Protein 9C6M (pdb70)

Structure (mmCIF, N/CA/C/O backbone):
data_9C6M
#
_entry.id   9C6M
#
_cell.length_a   103.401
_cell.length_b   86.048
_cell.length_c   114.311
_cell.angle_alpha   90.000
_cell.angle_beta   105.187
_cell.angle_gamma   90.000
#
_symmetry.space_group_name_H-M   'P 1 21 1'
#
loop_
_entity.id
_entity.type
_entity.pdbx_description
1 polymer 'RNA ligase1'
2 non-polymer "ADENOSINE-5'-TRIPHOSPHATE"
3 water water
#
loop_
_atom_site.group_PDB
_atom_site.id
_atom_site.type_symbol
_atom_site.label_atom_id
_atom_site.label_alt_id
_atom_site.label_comp_id
_atom_site.label_asym_id
_atom_site.label_entity_id
_atom_site.label_seq_id
_atom_site.pdbx_PDB_ins_code
_atom_site.Cartn_x
_atom_site.Cartn_y
_atom_site.Cartn_z
_atom_site.occupancy
_atom_site.B_iso_or_equiv
_atom_site.auth_seq_id
_atom_site.auth_comp_id
_atom_site.auth_asym_id
_atom_site.auth_atom_id
_atom_site.pdbx_PDB_model_num
ATOM 1 N N . LYS A 1 17 ? -9.07860 22.70508 -25.48608 1.000 51.57707 16 LYS A N 1
ATOM 2 C CA . LYS A 1 17 ? -9.28881 22.57908 -26.92412 1.000 59.07738 16 LYS A CA 1
ATOM 3 C C . LYS A 1 17 ? -10.72491 22.92746 -27.31098 1.000 58.04072 16 LYS A C 1
ATOM 4 O O . LYS A 1 17 ? -11.05701 22.99099 -28.49531 1.000 50.76043 16 LYS A O 1
ATOM 39 N N . CYS A 1 19 ? -14.31574 25.47029 -27.00348 1.000 41.84054 18 CYS A N 1
ATOM 40 C CA . CYS A 1 19 ? -14.58118 26.88968 -27.16533 1.000 46.17793 18 CYS A CA 1
ATOM 41 C C . CYS A 1 19 ? -14.95289 27.53400 -25.83052 1.000 42.84856 18 CYS A C 1
ATOM 42 O O . CYS A 1 19 ? -15.13133 26.86673 -24.80841 1.000 42.81098 18 CYS A O 1
ATOM 50 N N . GLU A 1 20 ? -15.06960 28.86003 -25.85471 1.000 44.70850 19 GLU A N 1
ATOM 51 C CA . GLU A 1 20 ? -15.45892 29.64817 -24.69511 1.000 44.22479 19 GLU A CA 1
ATOM 52 C C . GLU A 1 20 ? -16.79923 30.31391 -24.97219 1.000 37.06424 19 GLU A C 1
ATOM 53 O O . GLU A 1 20 ? -17.02893 30.83086 -26.07025 1.000 37.93295 19 GLU A O 1
ATOM 65 N N . VAL A 1 21 ? -17.68078 30.30310 -23.97389 1.000 41.22186 20 VAL A N 1
ATOM 66 C CA . VAL A 1 21 ? -18.99178 30.93934 -24.09008 1.000 43.19718 20 VAL A CA 1
ATOM 67 C C . VAL A 1 21 ? -18.80030 32.42024 -23.77335 1.000 43.34074 20 VAL A C 1
ATOM 68 O O . VAL A 1 21 ? -18.71939 32.81789 -22.60934 1.000 39.07156 20 VAL A O 1
ATOM 81 N N . HIS A 1 22 ? -18.71668 33.24098 -24.81817 1.000 43.67466 21 HIS A N 1
ATOM 82 C CA . HIS A 1 22 ? -18.57564 34.67900 -24.67100 1.000 43.46591 21 HIS A CA 1
ATOM 83 C C . HIS A 1 22 ? -19.68034 35.46366 -25.36525 1.000 47.96084 21 HIS A C 1
ATOM 84 O O . HIS A 1 22 ? -19.74591 36.68543 -25.19160 1.000 53.88954 21 HIS A O 1
ATOM 98 N N . ASP A 1 23 ? -20.55396 34.80373 -26.12609 1.000 44.56165 22 ASP A N 1
ATOM 99 C CA . ASP A 1 23 ? -21.66826 35.45341 -26.80345 1.000 49.04393 22 ASP A CA 1
ATOM 100 C C . ASP A 1 23 ? -22.86447 34.50785 -26.76768 1.000 48.56429 22 ASP A C 1
ATOM 101 O O . ASP A 1 23 ? -22.78216 33.38974 -26.24813 1.000 43.11587 22 ASP A O 1
ATOM 110 N N . LYS A 1 24 ? -23.99069 34.96299 -27.31353 1.000 47.73860 23 LYS A N 1
ATOM 111 C CA . LYS A 1 24 ? -25.13424 34.07871 -27.49613 1.000 47.89248 23 LYS A CA 1
ATOM 112 C C . LYS A 1 24 ? -24.80440 33.04144 -28.56207 1.000 43.51223 23 LYS A C 1
ATOM 113 O O . LYS A 1 24 ? -24.14450 33.34370 -29.56047 1.000 47.69418 23 LYS A O 1
ATOM 132 N N . ILE A 1 25 ? -25.25965 31.81116 -28.34537 1.000 41.09576 24 ILE A N 1
ATOM 133 C CA . ILE A 1 25 ? -24.94074 30.69009 -29.22158 1.000 40.84824 24 ILE A CA 1
ATOM 134 C C . ILE A 1 25 ? -26.09130 30.48988 -30.19650 1.000 40.40855 24 ILE A C 1
ATOM 135 O O . ILE A 1 25 ? -27.24906 30.34520 -29.78363 1.000 38.95459 24 ILE A O 1
ATOM 151 N N . SER A 1 26 ? -25.77116 30.47606 -31.48885 1.000 38.92608 25 SER A N 1
ATOM 152 C CA . SER A 1 26 ? -26.77196 30.28899 -32.52607 1.000 30.33865 25 SER A CA 1
ATOM 153 C C . SER A 1 26 ? -27.30339 28.85607 -32.50512 1.000 33.92685 25 SER A C 1
ATOM 154 O O . SER A 1 26 ? -26.73845 27.95791 -31.87509 1.000 36.51598 25 SER A O 1
ATOM 162 N N . ALA A 1 27 ? -28.40913 28.64747 -33.21358 1.000 35.07904 26 ALA A N 1
ATOM 163 C CA . ALA A 1 27 ? -29.06902 27.35128 -33.24444 1.000 28.15089 26 ALA A CA 1
ATOM 164 C C . ALA A 1 27 ? -28.52708 26.50113 -34.38460 1.000 29.04334 26 ALA A C 1
ATOM 165 O O . ALA A 1 27 ? -28.28669 26.99678 -35.48923 1.000 29.62417 26 ALA A O 1
ATOM 172 N N . ILE A 1 28 ? -28.33784 25.21051 -34.10411 1.000 31.26645 27 ILE A N 1
ATOM 173 C CA . ILE A 1 28 ? -27.87212 24.28699 -35.13251 1.000 29.67755 27 ILE A CA 1
ATOM 174 C C . ILE A 1 28 ? -28.80653 24.31909 -36.33225 1.000 34.40008 27 ILE A C 1
ATOM 175 O O . ILE A 1 28 ? -28.36169 24.36143 -37.48566 1.000 38.24458 27 ILE A O 1
ATOM 191 N N . LEU A 1 29 ? -30.11164 24.29452 -36.08050 1.000 31.74949 28 LEU A N 1
ATOM 192 C CA . LEU A 1 29 ? -31.12367 24.27195 -37.12417 1.000 31.80682 28 LEU A CA 1
ATOM 193 C C . LEU A 1 29 ? -31.90911 25.57466 -37.10418 1.000 29.76676 28 LEU A C 1
ATOM 194 O O . LEU A 1 29 ? -32.18388 26.12625 -36.03434 1.000 26.98495 28 LEU A O 1
ATOM 210 N N . VAL A 1 30 ? -32.26956 26.06205 -38.29326 1.000 31.79093 29 VAL A N 1
ATOM 211 C CA . VAL A 1 30 ? -33.10369 27.25369 -38.38501 1.000 29.84433 29 VAL A CA 1
ATOM 212 C C . VAL A 1 30 ? -34.38050 27.02337 -37.59386 1.000 27.89864 29 VAL A C 1
ATOM 213 O O . VAL A 1 30 ? -35.06413 26.00621 -37.76656 1.000 31.71781 29 VAL A O 1
ATOM 226 N N . CYS A 1 31 ? -34.70785 27.96426 -36.71592 1.000 29.12622 30 CYS A N 1
ATOM 227 C CA . CYS A 1 31 ? -35.88200 27.85324 -35.86748 1.000 35.04594 30 CYS A CA 1
ATOM 228 C C . CYS A 1 31 ? -36.98905 28.77999 -36.34976 1.000 32.24017 30 CYS A C 1
ATOM 229 O O . CYS A 1 31 ? -36.73677 29.81187 -36.97789 1.000 33.29110 30 CYS A O 1
ATOM 237 N N . ALA A 1 32 ? -38.22127 28.39523 -36.03973 1.000 34.42922 31 ALA A N 1
ATOM 238 C CA . ALA A 1 32 ? -39.41098 29.12510 -36.44420 1.000 38.44502 31 ALA A CA 1
ATOM 239 C C . ALA A 1 32 ? -40.17418 29.56418 -35.20478 1.000 47.70889 31 ALA A C 1
ATOM 240 O O . ALA A 1 32 ? -40.24739 28.82610 -34.21779 1.000 54.91081 31 ALA A O 1
ATOM 247 N N . HIS A 1 33 ? -40.73351 30.76872 -35.25670 1.000 53.13655 32 HIS A N 1
ATOM 248 C CA . HIS A 1 33 ? -41.50225 31.29552 -34.13967 1.000 58.04616 32 HIS A CA 1
ATOM 249 C C . HIS A 1 33 ? -42.92498 30.74881 -34.18191 1.000 56.06128 32 HIS A C 1
ATOM 250 O O . HIS A 1 33 ? -43.49229 30.52349 -35.25310 1.000 54.17794 32 HIS A O 1
ATOM 264 N N . VAL A 1 34 ? -43.49324 30.51314 -33.00042 1.000 57.16851 33 VAL A N 1
ATOM 265 C CA . VAL A 1 34 ? -44.87297 30.03809 -32.90337 1.000 59.74516 33 VAL A CA 1
ATOM 266 C C . VAL A 1 34 ? -45.57934 30.70232 -31.71953 1.000 64.98904 33 VAL A C 1
ATOM 267 O O . VAL A 1 34 ? -44.97464 30.95144 -30.67401 1.000 64.77569 33 VAL A O 1
ATOM 280 N N . LYS A 1 48 ? -42.62302 30.89257 -28.66583 1.000 65.94055 47 LYS A N 1
ATOM 281 C CA . LYS A 1 48 ? -41.87122 29.64335 -28.72421 1.000 73.07347 47 LYS A CA 1
ATOM 282 C C . LYS A 1 48 ? -41.05267 29.57297 -30.01089 1.000 71.68789 47 LYS A C 1
ATOM 283 O O . LYS A 1 48 ? -41.52153 29.96975 -31.07699 1.000 71.10624 47 LYS A O 1
ATOM 301 N N . TYR A 1 49 ? -39.82520 29.07334 -29.90235 1.000 49.76237 48 TYR A N 1
ATOM 302 C CA . TYR A 1 49 ? -38.95742 28.83276 -31.04860 1.000 47.02484 48 TYR A CA 1
ATOM 303 C C . TYR A 1 49 ? -38.82127 27.32758 -31.23996 1.000 46.15016 48 TYR A C 1
ATOM 304 O O . TYR A 1 49 ? -38.33387 26.63012 -30.34417 1.000 50.08860 48 TYR A O 1
ATOM 322 N N . LEU A 1 50 ? -39.25126 26.82911 -32.39559 1.000 32.80030 49 LEU A N 1
ATOM 323 C CA . LEU A 1 50 ? -39.11926 25.42010 -32.73337 1.000 32.66335 49 LEU A CA 1
ATOM 324 C C . LEU A 1 50 ? -38.12742 25.25371 -33.87607 1.000 29.28792 49 LEU A C 1
ATOM 325 O O . LEU A 1 50 ? -38.16825 25.99584 -34.86193 1.000 29.17152 49 LEU A O 1
ATOM 341 N N . ALA A 1 51 ? -37.23841 24.27520 -33.73798 1.000 31.01619 50 ALA A N 1
ATOM 342 C CA . ALA A 1 51 ? -36.31891 23.95033 -34.81535 1.000 30.32957 50 ALA A CA 1
ATOM 343 C C . ALA A 1 51 ? -37.07927 23.40188 -36.01658 1.000 30.71817 50 ALA A C 1
ATOM 344 O O . ALA A 1 51 ? -38.12271 22.75617 -35.88246 1.000 25.16043 50 ALA A O 1
ATOM 351 N N . THR A 1 52 ? -36.54628 23.67334 -37.19961 1.000 31.02156 51 THR A N 1
ATOM 352 C CA . THR A 1 52 ? -37.03399 23.10536 -38.44715 1.000 27.12160 51 THR A CA 1
ATOM 353 C C . THR A 1 52 ? -35.91745 22.27990 -39.07862 1.000 27.92274 51 THR A C 1
ATOM 354 O O . THR A 1 52 ? -34.80824 22.18520 -38.54832 1.000 28.55205 51 THR A O 1
ATOM 365 N N . ASN A 1 53 ? -36.21801 21.67671 -40.22466 1.000 33.26746 52 ASN A N 1
ATOM 366 C CA . ASN A 1 53 ? -35.27186 20.79154 -40.90152 1.000 30.67424 52 ASN A CA 1
ATOM 367 C C . ASN A 1 53 ? -34.31869 21.54750 -41.81204 1.000 32.97602 52 ASN A C 1
ATOM 368 O O . ASN A 1 53 ? -34.03014 21.10303 -42.92675 1.000 39.14843 52 ASN A O 1
ATOM 379 N N . CYS A 1 54 ? -33.81364 22.69417 -41.37004 1.000 31.11135 53 CYS A N 1
ATOM 380 C CA . CYS A 1 54 ? -32.85919 23.47601 -42.14256 1.000 35.85545 53 CYS A CA 1
ATOM 381 C C . CYS A 1 54 ? -31.68009 23.82698 -41.24843 1.000 39.33545 53 CYS A C 1
ATOM 382 O O . CYS A 1 54 ? -31.86668 24.31266 -40.12751 1.000 34.19373 53 CYS A O 1
ATOM 390 N N . LEU A 1 55 ? -30.47293 23.56340 -41.73794 1.000 35.33650 54 LEU A N 1
ATOM 391 C CA . LEU A 1 55 ? -29.27022 23.83343 -40.96768 1.000 34.95835 54 LEU A CA 1
ATOM 392 C C . LEU A 1 55 ? -28.93203 25.31848 -41.00580 1.000 36.89992 54 LEU A C 1
ATOM 393 O O . LEU A 1 55 ? -29.23873 26.02618 -41.96931 1.000 37.94420 54 LEU A O 1
ATOM 409 N N . ASN A 1 56 ? -28.29561 25.78518 -39.93999 1.000 44.95182 55 ASN A N 1
ATOM 410 C CA . ASN A 1 56 ? -27.91520 27.18650 -39.85441 1.000 40.17094 55 ASN A CA 1
ATOM 411 C C . ASN A 1 56 ? -26.98544 27.53979 -41.01117 1.000 47.75600 55 ASN A C 1
ATOM 412 O O . ASN A 1 56 ? -25.99166 26.83469 -41.23603 1.000 52.90978 55 ASN A O 1
ATOM 423 N N . PRO A 1 57 ? -27.26639 28.60697 -41.76630 1.000 46.97461 56 PRO A N 1
ATOM 424 C CA . PRO A 1 57 ? -26.34267 28.99196 -42.84837 1.000 44.19863 56 PRO A CA 1
ATOM 425 C C . PRO A 1 57 ? -24.88846 29.05284 -42.40936 1.000 46.84529 56 PRO A C 1
ATOM 426 O O . PRO A 1 57 ? -24.00475 28.58175 -43.13605 1.000 48.91427 56 PRO A O 1
ATOM 437 N N . GLY A 1 58 ? -24.61667 29.62206 -41.23286 1.000 42.76272 57 GLY A N 1
ATOM 438 C CA . GLY A 1 58 ? -23.24316 29.70595 -40.76326 1.000 49.03018 57 GLY A CA 1
ATOM 439 C C . GLY A 1 58 ? -22.61587 28.34354 -40.54218 1.000 48.89094 57 GLY A C 1
ATOM 440 O O . GLY A 1 58 ? -21.43823 28.13453 -40.84374 1.000 51.02978 57 GLY A O 1
ATOM 444 N N . LEU A 1 59 ? -23.39153 27.39937 -40.00643 1.000 48.63071 58 LEU A N 1
ATOM 445 C CA . LEU A 1 59 ? -22.88840 26.04167 -39.82679 1.000 42.77295 58 LEU A CA 1
ATOM 446 C C . LEU A 1 59 ? -22.64412 25.36621 -41.17076 1.000 49.28943 58 LEU A C 1
ATOM 447 O O . LEU A 1 59 ? -21.64423 24.65889 -41.34326 1.000 46.02952 58 LEU A O 1
ATOM 463 N N . ILE A 1 60 ? -23.54872 25.57084 -42.13257 1.000 52.23788 59 ILE A N 1
ATOM 464 C CA . ILE A 1 60 ? -23.31736 25.09397 -43.49427 1.000 51.31096 59 ILE A CA 1
ATOM 465 C C . ILE A 1 60 ? -22.00323 25.64960 -44.02747 1.000 48.61580 59 ILE A C 1
ATOM 466 O O . ILE A 1 60 ? -21.14753 24.90954 -44.52673 1.000 48.24328 59 ILE A O 1
ATOM 482 N N . SER A 1 61 ? -21.83267 26.97071 -43.93777 1.000 49.23620 60 SER A N 1
ATOM 483 C CA . SER A 1 61 ? -20.61078 27.60099 -44.42470 1.000 51.40662 60 SER A CA 1
ATOM 484 C C . SER A 1 61 ? -19.38189 27.04287 -43.71772 1.000 57.20311 60 SER A C 1
ATOM 485 O O . SER A 1 61 ? -18.37083 26.73938 -44.36205 1.000 57.84086 60 SER A O 1
ATOM 493 N N . ALA A 1 62 ? -19.45190 26.89195 -42.39234 1.000 58.35473 61 ALA A N 1
ATOM 494 C CA . ALA A 1 62 ? -18.29357 26.41898 -41.64030 1.000 58.33338 61 ALA A CA 1
ATOM 495 C C . ALA A 1 62 ? -17.96390 24.97015 -41.97810 1.000 53.79667 61 ALA A C 1
ATOM 496 O O . ALA A 1 62 ? -16.78709 24.59627 -42.04848 1.000 52.21370 61 ALA A O 1
ATOM 503 N N . ILE A 1 63 ? -18.98678 24.13726 -42.18402 1.000 53.16567 62 ILE A N 1
ATOM 504 C CA . ILE A 1 63 ? -18.73478 22.73904 -42.51454 1.000 50.67357 62 ILE A CA 1
ATOM 505 C C . ILE A 1 63 ? -18.16810 22.61602 -43.92106 1.000 53.49383 62 ILE A C 1
ATOM 506 O O . ILE A 1 63 ? -17.33896 21.73772 -44.18819 1.000 56.14827 62 ILE A O 1
ATOM 522 N N . GLN A 1 64 ? -18.59476 23.48654 -44.83891 1.000 56.32440 63 GLN A N 1
ATOM 523 C CA . GLN A 1 64 ? -18.05231 23.47720 -46.19273 1.000 57.84557 63 GLN A CA 1
ATOM 524 C C . GLN A 1 64 ? -16.65695 24.08411 -46.25141 1.000 60.70301 63 GLN A C 1
ATOM 525 O O . GLN A 1 64 ? -15.86699 23.72860 -47.13339 1.000 64.53108 63 GLN A O 1
ATOM 539 N N . ALA A 1 65 ? -16.34053 24.99627 -45.33445 1.000 61.20095 64 ALA A N 1
ATOM 540 C CA . ALA A 1 65 ? -15.01946 25.60565 -45.26823 1.000 61.88688 64 ALA A CA 1
ATOM 541 C C . ALA A 1 65 ? -13.97368 24.68757 -44.64784 1.000 63.46754 64 ALA A C 1
ATOM 542 O O . ALA A 1 65 ? -12.79736 25.06438 -44.59397 1.000 66.19096 64 ALA A O 1
ATOM 549 N N . GLY A 1 66 ? -14.36712 23.50477 -44.17959 1.000 62.04370 65 GLY A N 1
ATOM 550 C CA . GLY A 1 66 ? -13.42115 22.55097 -43.63561 1.000 63.74142 65 GLY A CA 1
ATOM 551 C C . GLY A 1 66 ? -13.22264 22.68792 -42.14165 1.000 62.41820 65 GLY A C 1
ATOM 552 O O . GLY A 1 66 ? -12.09056 22.82263 -41.66680 1.000 68.46928 65 GLY A O 1
ATOM 556 N N . ALA A 1 67 ? -14.31742 22.64986 -41.38990 1.000 59.00535 66 ALA A N 1
ATOM 557 C CA . ALA A 1 67 ? -14.28731 22.79632 -39.94333 1.000 63.31527 66 ALA A CA 1
ATOM 558 C C . ALA A 1 67 ? -14.69849 21.48984 -39.28023 1.000 63.05539 66 ALA A C 1
ATOM 559 O O . ALA A 1 67 ? -15.64684 20.83174 -39.71949 1.000 62.15909 66 ALA A O 1
ATOM 566 N N . ARG A 1 68 ? -13.97779 21.11529 -38.22612 1.000 64.92947 67 ARG A N 1
ATOM 567 C CA . ARG A 1 68 ? -14.36111 19.96464 -37.42139 1.000 63.82130 67 ARG A CA 1
ATOM 568 C C . ARG A 1 68 ? -15.48027 20.35601 -36.46891 1.000 57.73059 67 ARG A C 1
ATOM 569 O O . ARG A 1 68 ? -15.46521 21.44172 -35.88380 1.000 51.96520 67 ARG A O 1
ATOM 590 N N . VAL A 1 69 ? -16.45667 19.46696 -36.32298 1.000 57.39662 68 VAL A N 1
ATOM 591 C CA . VAL A 1 69 ? -17.61251 19.69140 -35.46463 1.000 53.18276 68 VAL A CA 1
ATOM 592 C C . VAL A 1 69 ? -17.60774 18.61192 -34.39326 1.000 46.75883 68 VAL A C 1
ATOM 593 O O . VAL A 1 69 ? -17.62499 17.41597 -34.71014 1.000 51.92443 68 VAL A O 1
ATOM 606 N N . VAL A 1 70 ? -17.57751 19.03170 -33.13310 1.000 42.63686 69 VAL A N 1
ATOM 607 C CA . VAL A 1 70 ? -17.53954 18.13576 -31.98417 1.000 39.47451 69 VAL A CA 1
ATOM 608 C C . VAL A 1 70 ? -18.83916 18.32455 -31.20450 1.000 36.28090 69 VAL A C 1
ATOM 609 O O . VAL A 1 70 ? -19.04959 19.39061 -30.60729 1.000 36.63016 69 VAL A O 1
ATOM 622 N N . PRO A 1 71 ? -19.74207 17.34302 -31.19035 1.000 35.99388 70 PRO A N 1
ATOM 623 C CA . PRO A 1 71 ? -20.95765 17.48033 -30.37397 1.000 37.88274 70 PRO A CA 1
ATOM 624 C C . PRO A 1 71 ? -20.64940 17.30220 -28.89452 1.000 33.37095 70 PRO A C 1
ATOM 625 O O . PRO A 1 71 ? -20.04794 16.30548 -28.48615 1.000 33.09906 70 PRO A O 1
ATOM 636 N N . THR A 1 72 ? -21.07160 18.27643 -28.09401 1.000 31.90695 71 THR A N 1
ATOM 637 C CA . THR A 1 72 ? -20.90512 18.24249 -26.65040 1.000 30.86203 71 THR A CA 1
ATOM 638 C C . THR A 1 72 ? -22.27022 18.27280 -25.97792 1.000 27.63882 71 THR A C 1
ATOM 639 O O . THR A 1 72 ? -23.29809 18.54048 -26.60504 1.000 29.43255 71 THR A O 1
ATOM 650 N N . ALA A 1 73 ? -22.26526 18.01161 -24.67743 1.000 34.53586 72 ALA A N 1
ATOM 651 C CA . ALA A 1 73 ? -23.48727 17.98994 -23.89129 1.000 32.78877 72 ALA A CA 1
ATOM 652 C C . ALA A 1 73 ? -23.78084 19.38199 -23.35373 1.000 30.71271 72 ALA A C 1
ATOM 653 O O . ALA A 1 73 ? -22.89457 20.03859 -22.79832 1.000 29.87060 72 ALA A O 1
ATOM 677 N N . THR A 1 75 ? -25.58495 21.41374 -20.49598 1.000 25.81297 74 THR A N 1
ATOM 678 C CA . THR A 1 75 ? -25.99531 21.15857 -19.12534 1.000 26.90593 74 THR A CA 1
ATOM 679 C C . THR A 1 75 ? -26.57839 22.43324 -18.52642 1.000 26.00497 74 THR A C 1
ATOM 680 O O . THR A 1 75 ? -26.18480 23.54672 -18.88976 1.000 27.43536 74 THR A O 1
ATOM 691 N N . ASP A 1 76 ? -27.53449 22.26015 -17.61027 1.000 23.40915 75 ASP A N 1
ATOM 692 C CA . ASP A 1 76 ? -28.39078 23.35347 -17.15283 1.000 23.22170 75 ASP A CA 1
ATOM 693 C C . ASP A 1 76 ? -27.89734 23.88813 -15.81377 1.000 22.30194 75 ASP A C 1
ATOM 694 O O . ASP A 1 76 ? -28.13682 23.28906 -14.76262 1.000 28.70105 75 ASP A O 1
ATOM 703 N N . GLY A 1 77 ? -27.23419 25.03290 -15.85820 1.000 26.22224 76 GLY A N 1
ATOM 704 C CA . GLY A 1 77 ? -26.86936 25.76847 -14.65423 1.000 26.37935 76 GLY A CA 1
ATOM 705 C C . GLY A 1 77 ? -26.83193 27.24419 -14.94444 1.000 25.73006 76 GLY A C 1
ATOM 706 O O . GLY A 1 77 ? -27.67703 27.76252 -15.68736 1.000 35.35583 76 GLY A O 1
ATOM 710 N N . THR A 1 78 ? -25.85075 27.93187 -14.37362 1.000 22.64158 77 THR A N 1
ATOM 711 C CA . THR A 1 78 ? -25.63079 29.34865 -14.62607 1.000 22.52582 77 THR A CA 1
ATOM 712 C C . THR A 1 78 ? -24.24860 29.51458 -15.23949 1.000 23.50801 77 THR A C 1
ATOM 713 O O . THR A 1 78 ? -23.27910 28.90794 -14.77137 1.000 27.00820 77 THR A O 1
ATOM 724 N N . CYS A 1 79 ? -24.16774 30.31623 -16.29666 1.000 27.21487 78 CYS A N 1
ATOM 725 C CA . CYS A 1 79 ? -22.91688 30.48582 -17.02203 1.000 26.62848 78 CYS A CA 1
ATOM 726 C C . CYS A 1 79 ? -21.92588 31.27134 -16.17345 1.000 28.87838 78 CYS A C 1
ATOM 727 O O . CYS A 1 79 ? -22.22614 32.38044 -15.71970 1.000 29.17165 78 CYS A O 1
ATOM 735 N N . CYS A 1 80 ? -20.74769 30.69402 -15.95889 1.000 29.33072 79 CYS A N 1
ATOM 736 C CA . CYS A 1 80 ? -19.67119 31.32474 -15.21143 1.000 36.47552 79 CYS A CA 1
ATOM 737 C C . CYS A 1 80 ? -18.36939 31.14078 -15.97954 1.000 36.15337 79 CYS A C 1
ATOM 738 O O . CYS A 1 80 ? -18.33700 30.54300 -17.05924 1.000 37.65801 79 CYS A O 1
ATOM 746 N N . ARG A 1 81 ? -17.28643 31.66406 -15.41464 1.000 36.51578 80 ARG A N 1
ATOM 747 C CA . ARG A 1 81 ? -15.95836 31.41929 -15.95529 1.000 35.29855 80 ARG A CA 1
ATOM 748 C C . ARG A 1 81 ? -14.94077 31.69471 -14.86072 1.000 33.39342 80 ARG A C 1
ATOM 749 O O . ARG A 1 81 ? -15.22092 32.40559 -13.89191 1.000 30.62029 80 ARG A O 1
ATOM 770 N N . VAL A 1 82 ? -13.75680 31.11707 -15.02604 1.000 32.32552 81 VAL A N 1
ATOM 771 C CA . VAL A 1 82 ? -12.64138 31.33421 -14.11493 1.000 35.68391 81 VAL A CA 1
ATOM 772 C C . VAL A 1 82 ? -11.71369 32.33687 -14.79113 1.000 47.89400 81 VAL A C 1
ATOM 773 O O . VAL A 1 82 ? -10.91663 31.97984 -15.66294 1.000 46.57268 81 VAL A O 1
ATOM 786 N N . PHE A 1 83 ? -11.82652 33.59981 -14.39490 1.000 49.62302 82 PHE A N 1
ATOM 787 C CA . PHE A 1 83 ? -10.97513 34.66873 -14.89842 1.000 49.73249 82 PHE A CA 1
ATOM 788 C C . PHE A 1 83 ? -9.92466 34.98596 -13.84211 1.000 51.77751 82 PHE A C 1
ATOM 789 O O . PHE A 1 83 ? -10.25686 35.17135 -12.66672 1.000 51.17318 82 PHE A O 1
ATOM 806 N N . ASN A 1 84 ? -8.66055 35.03791 -14.26112 1.000 61.07720 83 ASN A N 1
ATOM 807 C CA . ASN A 1 84 ? -7.54689 35.11625 -13.32126 1.000 65.52880 83 ASN A CA 1
ATOM 808 C C . ASN A 1 84 ? -7.57011 33.89048 -12.41245 1.000 69.42036 83 ASN A C 1
ATOM 809 O O . ASN A 1 84 ? -7.19889 32.79230 -12.83742 1.000 81.87543 83 ASN A O 1
ATOM 820 N N . GLY A 1 85 ? -8.00984 34.05731 -11.16891 1.000 53.25756 84 GLY A N 1
ATOM 821 C CA . GLY A 1 85 ? -8.11545 32.93192 -10.26096 1.000 53.22863 84 GLY A CA 1
ATOM 822 C C . GLY A 1 85 ? -9.42602 32.92625 -9.50692 1.000 41.96126 84 GLY A C 1
ATOM 823 O O . GLY A 1 85 ? -9.57933 32.21356 -8.51053 1.000 42.10908 84 GLY A O 1
ATOM 827 N N . LYS A 1 86 ? -10.37906 33.72283 -9.97909 1.000 42.62917 85 LYS A N 1
ATOM 828 C CA . LYS A 1 86 ? -11.67237 33.86949 -9.33585 1.000 45.75826 85 LYS A CA 1
ATOM 829 C C . LYS A 1 86 ? -12.77504 33.36949 -10.25745 1.000 46.56762 85 LYS A C 1
ATOM 830 O O . LYS A 1 86 ? -12.64754 33.40514 -11.48533 1.000 42.74945 85 LYS A O 1
ATOM 849 N N . ILE A 1 87 ? -13.86289 32.89587 -9.65083 1.000 42.32320 86 ILE A N 1
ATOM 850 C CA . ILE A 1 87 ? -15.07845 32.64783 -10.40990 1.000 34.10729 86 ILE A CA 1
ATOM 851 C C . ILE A 1 87 ? -15.67118 33.98347 -10.83611 1.000 40.64319 86 ILE A C 1
ATOM 852 O O . ILE A 1 87 ? -15.65464 34.96364 -10.07744 1.000 37.78181 86 ILE A O 1
ATOM 868 N N . GLN A 1 88 ? -16.18129 34.03557 -12.06330 1.000 46.28624 87 GLN A N 1
ATOM 869 C CA . GLN A 1 88 ? -16.89500 35.20055 -12.56584 1.000 35.08955 87 GLN A CA 1
ATOM 870 C C . GLN A 1 88 ? -18.25644 34.75305 -13.06849 1.000 35.81594 87 GLN A C 1
ATOM 871 O O . GLN A 1 88 ? -18.35671 33.77698 -13.81960 1.000 31.55912 87 GLN A O 1
ATOM 885 N N . LYS A 1 89 ? -19.29581 35.45834 -12.64310 1.000 43.26057 88 LYS A N 1
ATOM 886 C CA . LYS A 1 89 ? -20.64696 35.19405 -13.10310 1.000 34.04755 88 LYS A CA 1
ATOM 887 C C . LYS A 1 89 ? -20.95681 36.05969 -14.31484 1.000 31.86980 88 LYS A C 1
ATOM 888 O O . LYS A 1 89 ? -20.46921 37.18527 -14.44304 1.000 41.42177 88 LYS A O 1
ATOM 907 N N . ARG A 1 90 ? -21.76621 35.51705 -15.21125 1.000 33.93112 89 ARG A N 1
ATOM 908 C CA . ARG A 1 90 ? -22.18637 36.25607 -16.38709 1.000 34.61981 89 ARG A CA 1
ATOM 909 C C . ARG A 1 90 ? -23.27648 37.24651 -16.00840 1.000 34.25545 89 ARG A C 1
ATOM 910 O O . ARG A 1 90 ? -24.09345 36.99242 -15.12098 1.000 31.10639 89 ARG A O 1
ATOM 931 N N . ARG A 1 91 ? -23.26405 38.40018 -16.66979 1.000 36.56565 90 ARG A N 1
ATOM 932 C CA . ARG A 1 91 ? -24.35414 39.35483 -16.53093 1.000 41.52502 90 ARG A CA 1
ATOM 933 C C . ARG A 1 91 ? -24.53366 40.07426 -17.85593 1.000 46.54283 90 ARG A C 1
ATOM 934 O O . ARG A 1 91 ? -23.57594 40.63683 -18.39438 1.000 47.68918 90 ARG A O 1
ATOM 955 N N . ASP A 1 92 ? -25.75304 40.04854 -18.37413 1.000 45.22639 91 ASP A N 1
ATOM 956 C CA . ASP A 1 92 ? -26.09783 40.75687 -19.59532 1.000 50.11653 91 ASP A CA 1
ATOM 957 C C . ASP A 1 92 ? -26.70231 42.10873 -19.23761 1.000 54.95257 91 ASP A C 1
ATOM 958 O O . ASP A 1 92 ? -27.36451 42.26067 -18.20736 1.000 54.50631 91 ASP A O 1
ATOM 967 N N . ILE A 1 93 ? -26.44809 43.09853 -20.09043 1.000 61.07622 92 ILE A N 1
ATOM 968 C CA . ILE A 1 93 ? -26.86454 44.47309 -19.84722 1.000 63.51014 92 ILE A CA 1
ATOM 969 C C . ILE A 1 93 ? -27.59166 44.99016 -21.07945 1.000 68.67898 92 ILE A C 1
ATOM 970 O O . ILE A 1 93 ? -27.22247 44.66413 -22.21284 1.000 72.65879 92 ILE A O 1
ATOM 986 N N . LYS A 1 94 ? -28.62040 45.79688 -20.85815 1.000 80.81748 93 LYS A N 1
ATOM 987 C CA . LYS A 1 94 ? -29.28742 46.48553 -21.95929 1.000 89.30576 93 LYS A CA 1
ATOM 988 C C . LYS A 1 94 ? -28.53540 47.77542 -22.27265 1.000 91.30214 93 LYS A C 1
ATOM 989 O O . LYS A 1 94 ? -28.20132 48.52487 -21.34597 1.000 94.46148 93 LYS A O 1
ATOM 1008 N N . PRO A 1 95 ? -28.23736 48.06542 -23.54480 1.000 85.74502 94 PRO A N 1
ATOM 1009 C CA . PRO A 1 95 ? -27.32830 49.18747 -23.84509 1.000 85.77884 94 PRO A CA 1
ATOM 1010 C C . PRO A 1 95 ? -27.67825 50.48519 -23.13902 1.000 89.40360 94 PRO A C 1
ATOM 1011 O O . PRO A 1 95 ? -26.78026 51.29562 -22.87486 1.000 94.13425 94 PRO A O 1
ATOM 1022 N N . GLY A 1 96 ? -28.94868 50.70947 -22.81851 1.000 94.14585 95 GLY A N 1
ATOM 1023 C CA . GLY A 1 96 ? -29.33819 51.92039 -22.12558 1.000 98.44919 95 GLY A CA 1
ATOM 1024 C C . GLY A 1 96 ? -29.36317 51.76004 -20.62004 1.000 97.38274 95 GLY A C 1
ATOM 1025 O O . GLY A 1 96 ? -30.31515 52.19260 -19.96309 1.000 102.22421 95 GLY A O 1
ATOM 1029 N N . ARG A 1 97 ? -28.32337 51.14451 -20.05986 1.000 97.85682 96 ARG A N 1
ATOM 1030 C CA . ARG A 1 97 ? -28.26725 50.86291 -18.63127 1.000 94.15351 96 ARG A CA 1
ATOM 1031 C C . ARG A 1 97 ? -26.86089 51.17626 -18.12841 1.000 89.95997 96 ARG A C 1
ATOM 1032 O O . ARG A 1 97 ? -26.03108 51.73907 -18.84928 1.000 94.23262 96 ARG A O 1
ATOM 1053 N N . GLU A 1 98 ? -26.59219 50.79466 -16.88206 1.000 89.23042 97 GLU A N 1
ATOM 1054 C CA . GLU A 1 98 ? -25.34370 51.10548 -16.20041 1.000 93.81729 97 GLU A CA 1
ATOM 1055 C C . GLU A 1 98 ? -24.47827 49.85798 -16.08233 1.000 95.41473 97 GLU A C 1
ATOM 1056 O O . GLU A 1 98 ? -24.97996 48.76363 -15.80718 1.000 90.89173 97 GLU A O 1
ATOM 1068 N N . VAL A 1 99 ? -23.17696 50.03323 -16.28384 1.000 89.66902 98 VAL A N 1
ATOM 1069 C CA . VAL A 1 99 ? -22.21738 48.93381 -16.23571 1.000 88.86857 98 VAL A CA 1
ATOM 1070 C C . VAL A 1 99 ? -21.74935 48.77569 -14.79157 1.000 79.07539 98 VAL A C 1
ATOM 1071 O O . VAL A 1 99 ? -21.24641 49.74912 -14.20810 1.000 82.76633 98 VAL A O 1
ATOM 1084 N N . PRO A 1 100 ? -21.89332 47.59640 -14.18374 1.000 74.20509 99 PRO A N 1
ATOM 1085 C CA . PRO A 1 100 ? -21.35725 47.40235 -12.83057 1.000 73.76503 99 PRO A CA 1
ATOM 1086 C C . PRO A 1 100 ? -19.83600 47.40627 -12.82201 1.000 69.83351 99 PRO A C 1
ATOM 1087 O O . PRO A 1 100 ? -19.18403 47.06965 -13.81343 1.000 66.93990 99 PRO A O 1
ATOM 1098 N N . GLU A 1 101 ? -19.27185 47.78634 -11.67562 1.000 67.00179 100 GLU A N 1
ATOM 1099 C CA . GLU A 1 101 ? -17.82274 47.78189 -11.52166 1.000 64.82145 100 GLU A CA 1
ATOM 1100 C C . GLU A 1 101 ? -17.26124 46.39154 -11.79513 1.000 57.94264 100 GLU A C 1
ATOM 1101 O O . GLU A 1 101 ? -17.85123 45.37693 -11.41243 1.000 52.03681 100 GLU A O 1
ATOM 1113 N N . GLY A 1 102 ? -16.10728 46.35102 -12.46205 1.000 54.84194 101 GLY A N 1
ATOM 1114 C CA . GLY A 1 102 ? -15.45427 45.10571 -12.80195 1.000 51.62863 101 GLY A CA 1
ATOM 1115 C C . GLY A 1 102 ? -16.09285 44.33378 -13.93012 1.000 54.31910 101 GLY A C 1
ATOM 1116 O O . GLY A 1 102 ? -15.54201 43.30471 -14.34177 1.000 50.16838 101 GLY A O 1
ATOM 1120 N N . TRP A 1 103 ? -17.23336 44.78699 -14.44268 1.000 57.18273 102 TRP A N 1
ATOM 1121 C CA . TRP A 1 103 ? -17.89989 44.09478 -15.53564 1.000 45.62259 102 TRP A CA 1
ATOM 1122 C C . TRP A 1 103 ? -17.01585 44.09602 -16.77505 1.000 45.58292 102 TRP A C 1
ATOM 1123 O O . TRP A 1 103 ? -16.35682 45.09134 -17.08831 1.000 54.86838 102 TRP A O 1
ATOM 1144 N N . ILE A 1 104 ? -17.00203 42.96736 -17.48016 1.000 44.42979 103 ILE A N 1
ATOM 1145 C CA . ILE A 1 104 ? -16.16172 42.77243 -18.65683 1.000 44.49492 103 ILE A CA 1
ATOM 1146 C C . ILE A 1 104 ? -17.05147 42.26777 -19.78448 1.000 43.34862 103 ILE A C 1
ATOM 1147 O O . ILE A 1 104 ? -17.54061 41.13201 -19.73297 1.000 43.20909 103 ILE A O 1
ATOM 1163 N N . GLN A 1 105 ? -17.26025 43.10262 -20.80041 1.000 45.43383 104 GLN A N 1
ATOM 1164 C CA . GLN A 1 105 ? -18.01843 42.67574 -21.96713 1.000 44.94909 104 GLN A CA 1
ATOM 1165 C C . GLN A 1 105 ? -17.26032 41.59278 -22.72357 1.000 46.65788 104 GLN A C 1
ATOM 1166 O O . GLN A 1 105 ? -16.03354 41.64358 -22.85378 1.000 45.70391 104 GLN A O 1
ATOM 1180 N N . THR A 1 106 ? -18.00346 40.60734 -23.22508 1.000 48.79172 105 THR A N 1
ATOM 1181 C CA . THR A 1 106 ? -17.43620 39.54530 -24.04546 1.000 45.75245 105 THR A CA 1
ATOM 1182 C C . THR A 1 106 ? -18.16289 39.33404 -25.36601 1.000 44.88602 105 THR A C 1
ATOM 1183 O O . THR A 1 106 ? -17.57215 38.74572 -26.27971 1.000 50.81262 105 THR A O 1
ATOM 1194 N N . GLY A 1 107 ? -19.39987 39.79330 -25.50525 1.000 45.04030 106 GLY A N 1
ATOM 1195 C CA . GLY A 1 107 ? -20.11671 39.63558 -26.75315 1.000 51.30475 106 GLY A CA 1
ATOM 1196 C C . GLY A 1 107 ? -21.34265 40.51931 -26.78311 1.000 45.61622 106 GLY A C 1
ATOM 1197 O O . GLY A 1 107 ? -21.54538 41.36277 -25.90784 1.000 46.61870 106 GLY A O 1
ATOM 1201 N N . SER A 1 108 ? -22.17233 40.30832 -27.80330 1.000 53.55228 107 SER A N 1
ATOM 1202 C CA . SER A 1 108 ? -23.35839 41.13538 -27.97820 1.000 60.16764 107 SER A CA 1
ATOM 1203 C C . SER A 1 108 ? -24.43485 40.36953 -28.73065 1.000 58.03693 107 SER A C 1
ATOM 1204 O O . SER A 1 108 ? -24.18059 39.83007 -29.81207 1.000 48.33406 107 SER A O 1
ATOM 1212 N N . ASP A 1 109 ? -25.63336 40.33558 -28.15101 1.000 64.39269 108 ASP A N 1
ATOM 1213 C CA . ASP A 1 109 ? -26.79078 39.73753 -28.79676 1.000 73.95608 108 ASP A CA 1
ATOM 1214 C C . ASP A 1 109 ? -27.41248 40.72531 -29.77413 1.000 78.31031 108 ASP A C 1
ATOM 1215 O O . ASP A 1 109 ? -27.35075 41.94242 -29.58335 1.000 82.48605 108 ASP A O 1
ATOM 1224 N N . GLU A 1 110 ? -28.02377 40.18832 -30.82714 1.000 81.33150 109 GLU A N 1
ATOM 1225 C CA . GLU A 1 110 ? -28.67279 41.00397 -31.84591 1.000 88.67117 109 GLU A CA 1
ATOM 1226 C C . GLU A 1 110 ? -30.18850 41.01935 -31.70024 1.000 88.05347 109 GLU A C 1
ATOM 1227 O O . GLU A 1 110 ? -30.79814 42.09316 -31.70866 1.000 90.05947 109 GLU A O 1
ATOM 1239 N N . LYS A 1 111 ? -30.81025 39.84452 -31.57399 1.000 83.32629 110 LYS A N 1
ATOM 1240 C CA . LYS A 1 111 ? -32.24689 39.78239 -31.33168 1.000 85.57556 110 LYS A CA 1
ATOM 1241 C C . LYS A 1 111 ? -32.63584 40.70474 -30.18229 1.000 83.65002 110 LYS A C 1
ATOM 1242 O O . LYS A 1 111 ? -33.44950 41.62098 -30.34263 1.000 82.29466 110 LYS A O 1
ATOM 1261 N N . SER A 1 112 ? -32.04241 40.48143 -29.01222 1.000 81.96695 111 SER A N 1
ATOM 1262 C CA . SER A 1 112 ? -32.34281 41.28456 -27.83736 1.000 80.94447 111 SER A CA 1
ATOM 1263 C C . SER A 1 112 ? -31.49364 42.54357 -27.74147 1.000 80.93737 111 SER A C 1
ATOM 1264 O O . SER A 1 112 ? -31.87095 43.47371 -27.01983 1.000 80.09326 111 SER A O 1
ATOM 1272 N N . GLY A 1 113 ? -30.36830 42.60075 -28.44897 1.000 78.89462 112 GLY A N 1
ATOM 1273 C CA . GLY A 1 113 ? -29.50132 43.75719 -28.36140 1.000 76.36714 112 GLY A CA 1
ATOM 1274 C C . GLY A 1 113 ? -28.79536 43.91564 -27.03616 1.000 72.12733 112 GLY A C 1
ATOM 1275 O O . GLY A 1 113 ? -28.29247 45.00168 -26.73964 1.000 71.05014 112 GLY A O 1
ATOM 1279 N N . HIS A 1 114 ? -28.73251 42.85939 -26.23134 1.000 71.88563 113 HIS A N 1
ATOM 1280 C CA . HIS A 1 114 ? -28.11379 42.94348 -24.91792 1.000 72.71521 113 HIS A CA 1
ATOM 1281 C C . HIS A 1 114 ? -26.59786 42.81613 -25.01356 1.000 68.44950 113 HIS A C 1
ATOM 1282 O O . HIS A 1 114 ? -26.05611 42.21496 -25.94545 1.000 66.22549 113 HIS A O 1
ATOM 1296 N N . LEU A 1 115 ? -25.91560 43.38699 -24.02436 1.000 67.71161 114 LEU A N 1
ATOM 1297 C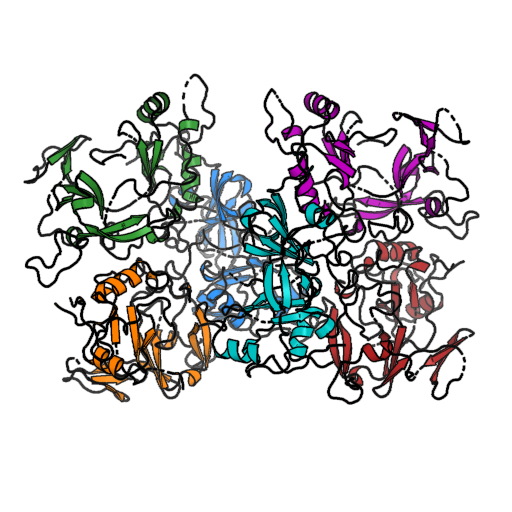 CA . LEU A 1 115 ? -24.46996 43.26898 -23.90006 1.000 59.21959 114 LEU A CA 1
ATOM 1298 C C . LEU A 1 115 ? -24.14666 42.04220 -23.05929 1.000 49.10509 114 LEU A C 1
ATOM 1299 O O . LEU A 1 115 ? -24.65784 41.90110 -21.94660 1.000 47.96597 114 LEU A O 1
ATOM 1315 N N . ILE A 1 116 ? -23.30431 41.16025 -23.58997 1.000 45.98372 115 ILE A N 1
ATOM 1316 C CA . ILE A 1 116 ? -22.91214 39.93061 -22.90782 1.000 45.37888 115 ILE A CA 1
ATOM 1317 C C . ILE A 1 116 ? -21.58205 40.17322 -22.20726 1.000 44.55810 115 ILE A C 1
ATOM 1318 O O . ILE A 1 116 ? -20.65419 40.73720 -22.80085 1.000 49.87583 115 ILE A O 1
ATOM 1334 N N . GLY A 1 117 ? -21.48121 39.74835 -20.95432 1.000 37.27889 116 GLY A N 1
ATOM 1335 C CA . GLY A 1 117 ? -20.26755 40.00049 -20.20578 1.000 42.54476 116 GLY A CA 1
ATOM 1336 C C . GLY A 1 117 ? -20.20022 39.17310 -18.94272 1.000 41.20668 116 GLY A C 1
ATOM 1337 O O . GLY A 1 117 ? -21.03562 38.30147 -18.69871 1.000 36.73785 116 GLY A O 1
ATOM 1341 N N . PHE A 1 118 ? -19.18493 39.46732 -18.13330 1.000 43.79915 117 PHE A N 1
ATOM 1342 C CA . PHE A 1 118 ? -18.91939 38.70973 -16.92066 1.000 40.29462 117 PHE A CA 1
ATOM 1343 C C . PHE A 1 118 ? -18.55358 39.66392 -15.79271 1.000 42.76734 117 PHE A C 1
ATOM 1344 O O . PHE A 1 118 ? -18.29311 40.85113 -16.00654 1.000 39.82841 117 PHE A O 1
ATOM 1378 N N . ASP A 1 120 ? -17.03354 39.85733 -11.38435 1.000 39.86639 119 ASP A N 1
ATOM 1379 C CA . ASP A 1 120 ? -16.61867 39.27349 -10.11593 1.000 42.53786 119 ASP A CA 1
ATOM 1380 C C . ASP A 1 120 ? -17.84882 39.02432 -9.24947 1.000 44.87439 119 ASP A C 1
ATOM 1381 O O . ASP A 1 120 ? -18.82192 39.78286 -9.29388 1.000 48.24254 119 ASP A O 1
ATOM 1390 N N . LEU A 1 121 ? -17.81531 37.94446 -8.47577 1.000 41.37219 120 LEU A N 1
ATOM 1391 C CA . LEU A 1 121 ? -18.96221 37.58914 -7.65343 1.000 40.21364 120 LEU A CA 1
ATOM 1392 C C . LEU A 1 121 ? -19.21638 38.66696 -6.60391 1.000 40.11251 120 LEU A C 1
ATOM 1393 O O . LEU A 1 121 ? -18.29670 39.34844 -6.14332 1.000 41.97884 120 LEU A O 1
ATOM 1409 N N . GLU A 1 122 ? -20.47918 38.81666 -6.21894 1.000 38.78507 121 GLU A N 1
ATOM 1410 C CA . GLU A 1 122 ? -20.88904 39.78072 -5.20783 1.000 44.56395 121 GLU A CA 1
ATOM 1411 C C . GLU A 1 122 ? -21.12846 39.07643 -3.87541 1.000 46.16120 121 GLU A C 1
ATOM 1412 O O . GLU A 1 122 ? -21.32891 37.86214 -3.81832 1.000 44.28117 121 GLU A O 1
ATOM 1424 N N . LYS A 1 123 ? -21.10572 39.86378 -2.79418 1.000 53.74771 122 LYS A N 1
ATOM 1425 C CA . LYS A 1 123 ? -21.18200 39.31859 -1.44135 1.000 46.02047 122 LYS A CA 1
ATOM 1426 C C . LYS A 1 123 ? -22.40696 38.44284 -1.22042 1.000 48.71064 122 LYS A C 1
ATOM 1427 O O . LYS A 1 123 ? -22.40088 37.60033 -0.31424 1.000 49.32499 122 LYS A O 1
ATOM 1446 N N . GLY A 1 124 ? -23.44952 38.61082 -2.02658 1.000 48.74416 123 GLY A N 1
ATOM 1447 C CA . GLY A 1 124 ? -24.65747 37.83198 -1.85565 1.000 44.49523 123 GLY A CA 1
ATOM 1448 C C . GLY A 1 124 ? -24.70411 36.52160 -2.59944 1.000 43.14706 123 GLY A C 1
ATOM 1449 O O . GLY A 1 124 ? -25.63826 35.74184 -2.39323 1.000 47.40050 123 GLY A O 1
ATOM 1453 N N . ASP A 1 125 ? -23.72483 36.25374 -3.46401 1.000 41.91887 124 ASP A N 1
ATOM 1454 C CA . ASP A 1 125 ? -23.71813 35.04292 -4.28404 1.000 38.65408 124 ASP A CA 1
ATOM 1455 C C . ASP A 1 125 ? -23.28782 33.83194 -3.45207 1.000 33.38253 124 ASP A C 1
ATOM 1456 O O . ASP A 1 125 ? -22.28665 33.16921 -3.72409 1.000 29.83807 124 ASP A O 1
ATOM 1465 N N . LYS A 1 126 ? -24.09258 33.54289 -2.42463 1.000 36.39402 125 LYS A N 1
ATOM 1466 C CA . LYS A 1 126 ? -23.75984 32.47158 -1.49052 1.000 37.20084 125 LYS A CA 1
ATOM 1467 C C . LYS A 1 126 ? -23.47508 31.16093 -2.21256 1.000 30.14407 125 LYS A C 1
ATOM 1468 O O . LYS A 1 126 ? -22.50641 30.46350 -1.89013 1.000 28.85615 125 LYS A O 1
ATOM 1487 N N . TRP A 1 127 ? -24.30087 30.81107 -3.19676 1.000 28.33913 126 TRP A N 1
ATOM 1488 C CA . TRP A 1 127 ? -24.19983 29.50510 -3.83588 1.000 28.90421 126 TRP A CA 1
ATOM 1489 C C . TRP A 1 127 ? -23.18804 29.46498 -4.96975 1.000 28.78768 126 TRP A C 1
ATOM 1490 O O . TRP A 1 127 ? -22.74370 28.37198 -5.33761 1.000 28.01180 126 TRP A O 1
ATOM 1511 N N . HIS A 1 128 ? -22.80489 30.61385 -5.52922 1.000 33.48820 127 HIS A N 1
ATOM 1512 C CA . HIS A 1 128 ? -21.63092 30.63447 -6.39502 1.000 29.82232 127 HIS A CA 1
ATOM 1513 C C . HIS A 1 128 ? -20.37298 30.34219 -5.58601 1.000 32.19610 127 HIS A C 1
ATOM 1514 O O . HIS A 1 128 ? -19.55834 29.49344 -5.96593 1.000 27.99572 127 HIS A O 1
ATOM 1528 N N . TYR A 1 129 ? -20.20555 31.03796 -4.45601 1.000 31.83445 128 TYR A N 1
ATOM 1529 C CA . TYR A 1 129 ? -19.08058 30.76435 -3.56875 1.000 29.73076 128 TYR A CA 1
ATOM 1530 C C . TYR A 1 129 ? -19.12359 29.34137 -3.02566 1.000 30.17755 128 TYR A C 1
ATOM 1531 O O . TYR A 1 129 ? -18.07572 28.76662 -2.70633 1.000 29.74810 128 TYR A O 1
ATOM 1549 N N . ASP A 1 130 ? -20.31844 28.75571 -2.91694 1.000 28.22309 129 ASP A N 1
ATOM 1550 C CA . ASP A 1 130 ? -20.46445 27.46877 -2.25069 1.000 27.66495 129 ASP A CA 1
ATOM 1551 C C . ASP A 1 130 ? -19.85879 26.31457 -3.03420 1.000 26.99240 129 ASP A C 1
ATOM 1552 O O . ASP A 1 130 ? -19.80386 25.19850 -2.50591 1.000 31.88158 129 ASP A O 1
ATOM 1561 N N . CYS A 1 131 ? -19.40600 26.53265 -4.26236 1.000 26.35465 130 CYS A N 1
ATOM 1562 C CA . CYS A 1 131 ? -18.69978 25.47705 -4.97357 1.000 29.62330 130 CYS A CA 1
ATOM 1563 C C . CYS A 1 131 ? -17.21525 25.44001 -4.62320 1.000 31.84277 130 CYS A C 1
ATOM 1564 O O . CYS A 1 131 ? -16.51113 24.52591 -5.06521 1.000 31.53138 130 CYS A O 1
ATOM 1572 N N . HIS A 1 132 ? -16.72970 26.39708 -3.83167 1.000 38.38694 131 HIS A N 1
ATOM 1573 C CA . HIS A 1 132 ? -15.38072 26.31273 -3.29052 1.000 35.69396 131 HIS A CA 1
ATOM 1574 C C . HIS A 1 132 ? -15.32372 25.27765 -2.17310 1.000 38.90244 131 HIS A C 1
ATOM 1575 O O . HIS A 1 132 ? -16.29486 25.06536 -1.44105 1.000 42.24841 131 HIS A O 1
ATOM 1589 N N . VAL A 1 133 ? -14.16352 24.63543 -2.04125 1.000 38.84934 132 VAL A N 1
ATOM 1590 C CA . VAL A 1 133 ? -13.96491 23.65894 -0.97849 1.000 36.83336 132 VAL A CA 1
ATOM 1591 C C . VAL A 1 133 ? -13.93877 24.37980 0.36218 1.000 33.49777 132 VAL A C 1
ATOM 1592 O O . VAL A 1 133 ? -13.26295 25.40460 0.52164 1.000 38.12388 132 VAL A O 1
ATOM 1605 N N . LYS A 1 134 ? -14.67786 23.85097 1.33293 1.000 36.05648 133 LYS A N 1
ATOM 1606 C CA . LYS A 1 134 ? -14.71254 24.45754 2.65649 1.000 32.51022 133 LYS A CA 1
ATOM 1607 C C . LYS A 1 134 ? -13.37669 24.25090 3.36467 1.000 34.45319 133 LYS A C 1
ATOM 1608 O O . LYS A 1 134 ? -12.69977 23.23536 3.18049 1.000 36.06857 133 LYS A O 1
ATOM 1627 N N . ASP A 1 135 ? -12.99752 25.23640 4.18360 1.000 35.65479 134 ASP A N 1
ATOM 1628 C CA . ASP A 1 135 ? -11.63143 25.34036 4.69751 1.000 37.55539 134 ASP A CA 1
ATOM 1629 C C . ASP A 1 135 ? -11.65204 25.90758 6.10954 1.000 38.48474 134 ASP A C 1
ATOM 1630 O O . ASP A 1 135 ? -11.68712 27.13389 6.29692 1.000 36.39125 134 ASP A O 1
ATOM 1639 N N . PRO A 1 136 ? -11.59855 25.05047 7.13454 1.000 36.35277 135 PRO A N 1
ATOM 1640 C CA . PRO A 1 136 ? -11.60934 25.56903 8.51301 1.000 37.29309 135 PRO A CA 1
ATOM 1641 C C . PRO A 1 136 ? -10.48421 26.54559 8.80445 1.000 38.80874 135 PRO A C 1
ATOM 1642 O O . PRO A 1 136 ? -10.58893 27.31695 9.76335 1.000 39.40335 135 PRO A O 1
ATOM 1653 N N . SER A 1 137 ? -9.41402 26.54474 8.01586 1.000 39.65158 136 SER A N 1
ATOM 1654 C CA . SER A 1 137 ? -8.26824 27.40529 8.27031 1.000 41.44527 136 SER A CA 1
ATOM 1655 C C . SER A 1 137 ? -8.35189 28.74131 7.54136 1.000 41.04977 136 SER A C 1
ATOM 1656 O O . SER A 1 137 ? -7.35902 29.47608 7.50798 1.000 42.67164 136 SER A O 1
ATOM 1664 N N . SER A 1 138 ? -9.50482 29.07315 6.96025 1.000 39.48122 137 SER A N 1
ATOM 1665 C CA . SER A 1 138 ? -9.65710 30.31473 6.21958 1.000 38.93472 137 SER A CA 1
ATOM 1666 C C . SER A 1 138 ? -10.56360 31.28215 6.97054 1.000 40.03300 137 SER A C 1
ATOM 1667 O O . SER A 1 138 ? -11.60001 30.86863 7.50234 1.000 41.69633 137 SER A O 1
ATOM 1675 N N . PRO A 1 139 ? -10.21598 32.57287 7.02508 1.000 43.62985 138 PRO A N 1
ATOM 1676 C CA . PRO A 1 139 ? -11.08156 33.53499 7.73049 1.000 39.54236 138 PRO A CA 1
ATOM 1677 C C . PRO A 1 139 ? -12.50699 33.58291 7.20405 1.000 38.71224 138 PRO A C 1
ATOM 1678 O O . PRO A 1 139 ? -13.35727 34.22063 7.83882 1.000 46.46071 138 PRO A O 1
ATOM 1689 N N . SER A 1 140 ? -12.79419 32.94296 6.07193 1.000 36.36569 139 SER A N 1
ATOM 1690 C CA . SER A 1 140 ? -14.14456 32.87979 5.53753 1.000 34.68925 139 SER A CA 1
ATOM 1691 C C . SER A 1 140 ? -14.68971 31.46108 5.46568 1.000 38.43919 139 SER A C 1
ATOM 1692 O O . SER A 1 140 ? -15.85310 31.27986 5.08721 1.000 35.45505 139 SER A O 1
ATOM 1700 N N . GLY A 1 141 ? -13.89004 30.45394 5.80577 1.000 34.62742 140 GLY A N 1
ATOM 1701 C CA . GLY A 1 141 ? -14.32029 29.07925 5.68165 1.000 35.06285 140 GLY A CA 1
ATOM 1702 C C . GLY A 1 141 ? -14.28748 28.52868 4.27653 1.000 37.42128 140 GLY A C 1
ATOM 1703 O O . GLY A 1 141 ? -14.85829 27.45838 4.03482 1.000 33.42381 140 GLY A O 1
ATOM 1707 N N . LEU A 1 142 ? -13.64124 29.22334 3.34252 1.000 33.56555 141 LEU A N 1
ATOM 1708 C CA . LEU A 1 142 ? -13.53862 28.77958 1.96072 1.000 36.80618 141 LEU A CA 1
ATOM 1709 C C . LEU A 1 142 ? -12.07514 28.76433 1.54843 1.000 40.32000 141 LEU A C 1
ATOM 1710 O O . LEU A 1 142 ? -11.35131 29.73533 1.79290 1.000 38.10871 141 LEU A O 1
ATOM 1726 N N . ASP A 1 143 ? -11.63922 27.66488 0.93478 1.000 37.78946 142 ASP A N 1
ATOM 1727 C CA . ASP A 1 143 ? -10.38037 27.65568 0.19875 1.000 40.00153 142 ASP A CA 1
ATOM 1728 C C . ASP A 1 143 ? -10.66523 28.26958 -1.16624 1.000 34.60059 142 ASP A C 1
ATOM 1729 O O . ASP A 1 143 ? -11.29188 27.63290 -2.02158 1.000 38.56106 142 ASP A O 1
ATOM 1738 N N . ILE A 1 144 ? -10.22998 29.51409 -1.36524 1.000 35.17029 143 ILE A N 1
ATOM 1739 C CA . ILE A 1 144 ? -10.59215 30.24738 -2.57625 1.000 34.79960 143 ILE A CA 1
ATOM 1740 C C . ILE A 1 144 ? -9.80418 29.79762 -3.79405 1.000 37.38413 143 ILE A C 1
ATOM 1741 O O . ILE A 1 144 ? -10.09556 30.25273 -4.90726 1.000 38.47821 143 ILE A O 1
ATOM 1757 N N . ASN A 1 145 ? -8.82638 28.90965 -3.62193 1.000 36.87248 144 ASN A N 1
ATOM 1758 C CA . ASN A 1 145 ? -8.06695 28.34972 -4.73099 1.000 37.93886 144 ASN A CA 1
ATOM 1759 C C . ASN A 1 145 ? -8.48328 26.91991 -5.05857 1.000 36.75839 144 ASN A C 1
ATOM 1760 O O . ASN A 1 145 ? -7.80661 26.25134 -5.84736 1.000 37.82599 144 ASN A O 1
ATOM 1771 N N . LYS A 1 146 ? -9.58814 26.44691 -4.48323 1.000 40.28725 145 LYS A N 1
ATOM 1772 C CA . LYS A 1 146 ? -10.03235 25.06487 -4.62837 1.000 39.56969 145 LYS A CA 1
ATOM 1773 C C . LYS A 1 146 ? -11.53107 25.06885 -4.88142 1.000 36.29046 145 LYS A C 1
ATOM 1774 O O . LYS A 1 146 ? -12.28923 25.62445 -4.08106 1.000 43.60510 145 LYS A O 1
ATOM 1793 N N . VAL A 1 147 ? -11.95885 24.45548 -5.98463 1.000 31.47202 146 VAL A N 1
ATOM 1794 C CA . VAL A 1 147 ? -13.37401 24.34526 -6.31352 1.000 29.01755 146 VAL A CA 1
ATOM 1795 C C . VAL A 1 147 ? -13.71934 22.88471 -6.55933 1.000 28.15160 146 VAL A C 1
ATOM 1796 O O . VAL A 1 147 ? -12.88616 22.09524 -7.01545 1.000 29.27293 146 VAL A O 1
ATOM 1809 N N . LEU A 1 148 ? -14.96214 22.52713 -6.24954 1.000 29.48377 147 LEU A N 1
ATOM 1810 C CA . LEU A 1 148 ? -15.49952 21.23751 -6.65647 1.000 27.56022 147 LEU A CA 1
ATOM 1811 C C . LEU A 1 148 ? -15.96315 21.32818 -8.10355 1.000 29.19006 147 LEU A C 1
ATOM 1812 O O . LEU A 1 148 ? -16.66941 22.26965 -8.47939 1.000 26.24232 147 LEU A O 1
ATOM 1828 N N . CYS A 1 149 ? -15.56734 20.35289 -8.91507 1.000 35.30932 148 CYS A N 1
ATOM 1829 C CA . CYS A 1 149 ? -15.99081 20.29993 -10.30446 1.000 34.38997 148 CYS A CA 1
ATOM 1830 C C . CYS A 1 149 ? -16.35231 18.86796 -10.66167 1.000 27.91539 148 CYS A C 1
ATOM 1831 O O . CYS A 1 149 ? -15.86191 17.91533 -10.05052 1.000 30.59105 148 CYS A O 1
ATOM 1839 N N . ILE A 1 150 ? -17.21525 18.72475 -11.66003 1.000 30.50919 149 ILE A N 1
ATOM 1840 C CA . ILE A 1 150 ? -17.57954 17.42375 -12.20597 1.000 38.62547 149 ILE A CA 1
ATOM 1841 C C . ILE A 1 150 ? -16.91387 17.31013 -13.56930 1.000 35.59791 149 ILE A C 1
ATOM 1842 O O . ILE A 1 150 ? -17.09341 18.17729 -14.43373 1.000 35.19453 149 ILE A O 1
ATOM 1858 N N . THR A 1 151 ? -16.11684 16.26145 -13.74761 1.000 38.09004 150 THR A N 1
ATOM 1859 C CA . THR A 1 151 ? -15.32287 16.09180 -14.95148 1.000 34.14311 150 THR A CA 1
ATOM 1860 C C . THR A 1 151 ? -15.30575 14.62104 -15.33657 1.000 37.82687 150 THR A C 1
ATOM 1861 O O . THR A 1 151 ? -15.81298 13.75659 -14.61648 1.000 34.69171 150 THR A O 1
ATOM 1872 N N . THR A 1 152 ? -14.70430 14.34331 -16.48743 1.000 38.49975 151 THR A N 1
ATOM 1873 C CA . THR A 1 152 ? -14.56520 12.97482 -16.95579 1.000 40.54233 151 THR A CA 1
ATOM 1874 C C . THR A 1 152 ? -13.43691 12.27588 -16.20648 1.000 45.08110 151 THR A C 1
ATOM 1875 O O . THR A 1 152 ? -12.39909 12.87701 -15.91221 1.000 46.38237 151 THR A O 1
ATOM 1886 N N . ASN A 1 153 ? -13.64905 10.99992 -15.89164 1.000 47.18753 152 ASN A N 1
ATOM 1887 C CA . ASN A 1 153 ? -12.68393 10.24454 -15.10921 1.000 50.36589 152 ASN A CA 1
ATOM 1888 C C . ASN A 1 153 ? -11.54078 9.76826 -16.00567 1.000 54.34707 152 ASN A C 1
ATOM 1889 O O . ASN A 1 153 ? -11.53132 9.98535 -17.22154 1.000 44.03877 152 ASN A O 1
ATOM 1900 N N . LYS A 1 154 ? -10.55815 9.10836 -15.38845 1.000 56.95634 153 LYS A N 1
ATOM 1901 C CA . LYS A 1 154 ? -9.35351 8.70055 -16.10399 1.000 57.80057 153 LYS A CA 1
ATOM 1902 C C . LYS A 1 154 ? -9.69321 7.93545 -17.37781 1.000 58.05714 153 LYS A C 1
ATOM 1903 O O . LYS A 1 154 ? -9.27255 8.31013 -18.47811 1.000 56.42565 153 LYS A O 1
ATOM 1922 N N . ALA A 1 155 ? -10.45537 6.84868 -17.24164 1.000 63.60018 154 ALA A N 1
ATOM 1923 C CA . ALA A 1 155 ? -10.81070 6.04628 -18.40672 1.000 61.02734 154 ALA A CA 1
ATOM 1924 C C . ALA A 1 155 ? -11.58552 6.86529 -19.43109 1.000 58.63963 154 ALA A C 1
ATOM 1925 O O . ALA A 1 155 ? -11.31201 6.78763 -20.63459 1.000 56.18390 154 ALA A O 1
ATOM 1932 N N . GLY A 1 156 ? -12.55107 7.65356 -18.97543 1.000 57.04247 155 GLY A N 1
ATOM 1933 C CA . GLY A 1 156 ? -13.44422 8.36261 -19.86219 1.000 57.84540 155 GLY A CA 1
ATOM 1934 C C . GLY A 1 156 ? -14.79401 7.71077 -20.05919 1.000 61.18903 155 GLY A C 1
ATOM 1935 O O . GLY A 1 156 ? -15.49487 8.06171 -21.01592 1.000 58.15467 155 GLY A O 1
ATOM 1939 N N . ASP A 1 157 ? -15.17751 6.77524 -19.19212 1.000 61.54547 156 ASP A N 1
ATOM 1940 C CA . ASP A 1 157 ? -16.44949 6.07542 -19.29696 1.000 59.65814 156 ASP A CA 1
ATOM 1941 C C . ASP A 1 157 ? -17.48663 6.57669 -18.30104 1.000 56.46377 156 ASP A C 1
ATOM 1942 O O . ASP A 1 157 ? -18.61613 6.07572 -18.29767 1.000 52.68985 156 ASP A O 1
ATOM 1951 N N . ALA A 1 158 ? -17.13938 7.54988 -17.46340 1.000 47.00166 157 ALA A N 1
ATOM 1952 C CA . ALA A 1 158 ? -18.08427 8.06498 -16.48553 1.000 43.14774 157 ALA A CA 1
ATOM 1953 C C . ALA A 1 158 ? -17.61282 9.42245 -15.99218 1.000 39.44938 157 ALA A C 1
ATOM 1954 O O . ALA A 1 158 ? -16.44950 9.79944 -16.15482 1.000 32.85187 157 ALA A O 1
ATOM 1961 N N . LEU A 1 159 ? -18.54443 10.15289 -15.39373 1.000 42.74599 158 LEU A N 1
ATOM 1962 C CA . LEU A 1 159 ? -18.24316 11.41036 -14.73391 1.000 36.17182 158 LEU A CA 1
ATOM 1963 C C . LEU A 1 159 ? -17.93536 11.15216 -13.26472 1.000 39.03922 158 LEU A C 1
ATOM 1964 O O . LEU A 1 159 ? -18.46607 10.21992 -12.65354 1.000 38.80038 158 LEU A O 1
ATOM 1980 N N . VAL A 1 160 ? -17.05333 11.98051 -12.70712 1.000 36.26582 159 VAL A N 1
ATOM 1981 C CA . VAL A 1 160 ? -16.71665 11.93222 -11.29081 1.000 37.46953 159 VAL A CA 1
ATOM 1982 C C . VAL A 1 160 ? -16.65064 13.35614 -10.75696 1.000 35.42690 159 VAL A C 1
ATOM 1983 O O . VAL A 1 160 ? -16.27039 14.29091 -11.46944 1.000 35.08136 159 VAL A O 1
ATOM 1996 N N . TYR A 1 161 ? -17.04176 13.51823 -9.49510 1.000 30.46737 160 TYR A N 1
ATOM 1997 C CA . TYR A 1 161 ? -16.79589 14.76283 -8.78345 1.000 29.16244 160 TYR A CA 1
ATOM 1998 C C . TYR A 1 161 ? -15.34446 14.77880 -8.31533 1.000 32.84971 160 TYR A C 1
ATOM 1999 O O . TYR A 1 161 ? -14.79499 13.74531 -7.91956 1.000 30.25456 160 TYR A O 1
ATOM 2017 N N . GLU A 1 162 ? -14.72245 15.95409 -8.35942 1.000 37.23302 161 GLU A N 1
ATOM 2018 C CA . GLU A 1 162 ? -13.30836 16.06821 -8.03517 1.000 34.03133 161 GLU A CA 1
ATOM 2019 C C . GLU A 1 162 ? -13.00624 17.47284 -7.53637 1.000 34.57629 161 GLU A C 1
ATOM 2020 O O . GLU A 1 162 ? -13.47317 18.45861 -8.11271 1.000 33.77694 161 GLU A O 1
ATOM 2032 N N . GLU A 1 163 ? -12.23452 17.55105 -6.45250 1.000 37.24740 162 GLU A N 1
ATOM 2033 C CA . GLU A 1 163 ? -11.75101 18.82690 -5.93847 1.000 33.96640 162 GLU A CA 1
ATOM 2034 C C . GLU A 1 163 ? -10.48501 19.21023 -6.69580 1.000 35.74513 162 GLU A C 1
ATOM 2035 O O . GLU A 1 163 ? -9.48720 18.48178 -6.65114 1.000 41.69415 162 GLU A O 1
ATOM 2047 N N . VAL A 1 164 ? -10.52074 20.34791 -7.38790 1.000 33.22752 163 VAL A N 1
ATOM 2048 C CA . VAL A 1 164 ? -9.42488 20.76204 -8.25146 1.000 41.67365 163 VAL A CA 1
ATOM 2049 C C . VAL A 1 164 ? -8.94072 22.14509 -7.84156 1.000 39.90057 163 VAL A C 1
ATOM 2050 O O . VAL A 1 164 ? -9.63900 22.90733 -7.16910 1.000 39.14497 163 VAL A O 1
ATOM 2063 N N . ASN A 1 165 ? -7.72204 22.46521 -8.26883 1.000 41.59149 164 ASN A N 1
ATOM 2064 C CA . ASN A 1 165 ? -7.18819 23.80964 -8.10454 1.000 46.08835 164 ASN A CA 1
ATOM 2065 C C . ASN A 1 165 ? -7.84323 24.71564 -9.13974 1.000 47.06357 164 ASN A C 1
ATOM 2066 O O . ASN A 1 165 ? -7.77882 24.44049 -10.34320 1.000 45.50828 164 ASN A O 1
ATOM 2077 N N . ILE A 1 166 ? -8.48068 25.79024 -8.67138 1.000 45.70113 165 ILE A N 1
ATOM 2078 C CA . ILE A 1 166 ? -9.24709 26.65062 -9.56710 1.000 44.15309 165 ILE A CA 1
ATOM 2079 C C . ILE A 1 166 ? -8.38268 27.15249 -10.71322 1.000 43.50958 165 ILE A C 1
ATOM 2080 O O . ILE A 1 166 ? -8.89052 27.44233 -11.80377 1.000 46.81976 165 ILE A O 1
ATOM 2096 N N . ALA A 1 167 ? -7.06944 27.25709 -10.49519 1.000 47.66573 166 ALA A N 1
ATOM 2097 C CA . ALA A 1 167 ? -6.18257 27.74371 -11.54518 1.000 46.68686 166 ALA A CA 1
ATOM 2098 C C . ALA A 1 167 ? -6.23146 26.85677 -12.78169 1.000 47.70972 166 ALA A C 1
ATOM 2099 O O . ALA A 1 167 ? -5.99478 27.33586 -13.89611 1.000 51.91438 166 ALA A O 1
ATOM 2106 N N . ASP A 1 168 ? -6.53053 25.56657 -12.61501 1.000 46.11889 167 ASP A N 1
ATOM 2107 C CA . ASP A 1 168 ? -6.60538 24.69026 -13.77889 1.000 43.92545 167 ASP A CA 1
ATOM 2108 C C . ASP A 1 168 ? -7.73822 25.10616 -14.70725 1.000 44.61426 167 ASP A C 1
ATOM 2109 O O . ASP A 1 168 ? -7.66773 24.87094 -15.91864 1.000 54.23954 167 ASP A O 1
ATOM 2118 N N . LEU A 1 169 ? -8.78273 25.72475 -14.16252 1.000 49.32724 168 LEU A N 1
ATOM 2119 C CA . LEU A 1 169 ? -9.90571 26.21482 -14.94874 1.000 49.02221 168 LEU A CA 1
ATOM 2120 C C . LEU A 1 169 ? -9.72779 27.65963 -15.39565 1.000 50.56413 168 LEU A C 1
ATOM 2121 O O . LEU A 1 169 ? -10.57396 28.17226 -16.13607 1.000 38.24008 168 LEU A O 1
ATOM 2137 N N . ASN A 1 170 ? -8.65214 28.31964 -14.97145 1.000 49.96737 169 ASN A N 1
ATOM 2138 C CA . ASN A 1 170 ? -8.43284 29.71666 -15.31881 1.000 44.76333 169 ASN A CA 1
ATOM 2139 C C . ASN A 1 170 ? -8.50825 29.92201 -16.82553 1.000 47.19081 169 ASN A C 1
ATOM 2140 O O . ASN A 1 170 ? -7.93441 29.15331 -17.60265 1.000 43.83604 169 ASN A O 1
ATOM 2151 N N . GLY A 1 171 ? -9.23339 30.96617 -17.23047 1.000 49.08093 170 GLY A N 1
ATOM 2152 C CA . GLY A 1 171 ? -9.38816 31.31481 -18.62406 1.000 42.24740 170 GLY A CA 1
ATOM 2153 C C . GLY A 1 171 ? -10.53315 30.63221 -19.34046 1.000 43.96701 170 GLY A C 1
ATOM 2154 O O . GLY A 1 171 ? -10.79826 30.96553 -20.50360 1.000 47.25663 170 GLY A O 1
ATOM 2158 N N . HIS A 1 172 ? -11.22687 29.70217 -18.69027 1.000 42.48661 171 HIS A N 1
ATOM 2159 C CA . HIS A 1 172 ? -12.26044 28.90474 -19.33136 1.000 40.81583 171 HIS A CA 1
ATOM 2160 C C . HIS A 1 172 ? -13.63570 29.23338 -18.76653 1.000 36.20502 171 HIS A C 1
ATOM 2161 O O . HIS A 1 172 ? -13.77280 29.66155 -17.61696 1.000 33.99382 171 HIS A O 1
ATOM 2175 N N . THR A 1 173 ? -14.65547 29.03112 -19.59657 1.000 37.09513 172 THR A N 1
ATOM 2176 C CA . THR A 1 173 ? -16.03764 29.18853 -19.17243 1.000 32.83287 172 THR A CA 1
ATOM 2177 C C . THR A 1 173 ? -16.55939 27.85370 -18.65566 1.000 30.90892 172 THR A C 1
ATOM 2178 O O . THR A 1 173 ? -16.25054 26.79274 -19.20703 1.000 29.78986 172 THR A O 1
ATOM 2189 N N . VAL A 1 174 ? -17.34259 27.91531 -17.58149 1.000 30.79622 173 VAL A N 1
ATOM 2190 C CA . VAL A 1 174 ? -17.84936 26.73209 -16.90573 1.000 27.18723 173 VAL A CA 1
ATOM 2191 C C . VAL A 1 174 ? -19.33084 26.93441 -16.63195 1.000 26.04988 173 VAL A C 1
ATOM 2192 O O . VAL A 1 174 ? -19.82598 28.06053 -16.55444 1.000 29.77064 173 VAL A O 1
ATOM 2205 N N . GLU A 1 175 ? -20.03881 25.82079 -16.48850 1.000 25.42762 174 GLU A N 1
ATOM 2206 C CA . GLU A 1 175 ? -21.43169 25.83125 -16.06696 1.000 25.57517 174 GLU A CA 1
ATOM 2207 C C . GLU A 1 175 ? -21.47495 25.48623 -14.58337 1.000 28.99428 174 GLU A C 1
ATOM 2208 O O . GLU A 1 175 ? -21.03008 24.40511 -14.18019 1.000 26.25598 174 GLU A O 1
ATOM 2220 N N . LEU A 1 176 ? -21.97851 26.41476 -13.77547 1.000 25.07538 175 LEU A N 1
ATOM 2221 C CA . LEU A 1 176 ? -22.14414 26.19724 -12.34461 1.000 26.78670 175 LEU A CA 1
ATOM 2222 C C . LEU A 1 176 ? -23.50672 25.56482 -12.09807 1.000 25.96033 175 LEU A C 1
ATOM 2223 O O . LEU A 1 176 ? -24.53085 26.09353 -12.54209 1.000 24.54702 175 LEU A O 1
ATOM 2256 N N . GLY A 1 178 ? -26.09085 22.58127 -9.53395 1.000 23.32201 177 GLY A N 1
ATOM 2257 C CA . GLY A 1 178 ? -26.36430 21.99169 -8.24651 1.000 20.25635 177 GLY A CA 1
ATOM 2258 C C . GLY A 1 178 ? -27.71259 22.36610 -7.66602 1.000 24.80929 177 GLY A C 1
ATOM 2259 O O . GLY A 1 178 ? -28.57879 22.94040 -8.33619 1.000 21.48915 177 GLY A O 1
ATOM 2263 N N . PRO A 1 179 ? -27.90885 22.04273 -6.38341 1.000 23.25045 178 PRO A N 1
ATOM 2264 C CA . PRO A 1 179 ? -29.21262 22.25035 -5.74303 1.000 23.93494 178 PRO A CA 1
ATOM 2265 C C . PRO A 1 179 ? -29.89161 23.58968 -6.00978 1.000 20.66216 178 PRO A C 1
ATOM 2266 O O . PRO A 1 179 ? -31.08754 23.61623 -6.31500 1.000 21.41897 178 PRO A O 1
ATOM 2277 N N . LYS A 1 180 ? -29.16202 24.69916 -5.90211 1.000 27.71590 179 LYS A N 1
ATOM 2278 C CA . LYS A 1 180 ? -29.76784 26.02431 -5.91914 1.000 23.96867 179 LYS A CA 1
ATOM 2279 C C . LYS A 1 180 ? -29.69659 26.69272 -7.28712 1.000 23.70408 179 LYS A C 1
ATOM 2280 O O . LYS A 1 180 ? -29.81817 27.91903 -7.37710 1.000 24.06311 179 LYS A O 1
ATOM 2299 N N . PHE A 1 181 ? -29.52091 25.91808 -8.35417 1.000 27.25370 180 PHE A N 1
ATOM 2300 C CA . PHE A 1 181 ? -29.46169 26.46079 -9.70793 1.000 27.99692 180 PHE A CA 1
ATOM 2301 C C . PHE A 1 181 ? -30.40449 25.66732 -10.60168 1.000 23.28011 180 PHE A C 1
ATOM 2302 O O . PHE A 1 181 ? -30.18725 24.47526 -10.84312 1.000 23.24032 180 PHE A O 1
ATOM 2319 N N . GLN A 1 182 ? -31.45631 26.33593 -11.07497 1.000 22.09234 181 GLN A N 1
ATOM 2320 C CA . GLN A 1 182 ? -32.46261 25.77132 -11.97076 1.000 23.34629 181 GLN A CA 1
ATOM 2321 C C . GLN A 1 182 ? -33.18551 24.56762 -11.37321 1.000 21.33897 181 GLN A C 1
ATOM 2322 O O . GLN A 1 182 ? -33.76343 23.76122 -12.10865 1.000 21.45387 181 GLN A O 1
ATOM 2336 N N . SER A 1 183 ? -33.19128 24.44422 -10.04635 1.000 27.01864 182 SER A N 1
ATOM 2337 C CA . SER A 1 183 ? -33.87594 23.35804 -9.34766 1.000 27.36285 182 SER A CA 1
ATOM 2338 C C . SER A 1 183 ? -33.18672 22.01407 -9.55859 1.000 23.97837 182 SER A C 1
ATOM 2339 O O . SER A 1 183 ? -33.84173 20.96913 -9.55668 1.000 21.71944 182 SER A O 1
ATOM 2347 N N . ASN A 1 184 ? -31.87112 22.03315 -9.74866 1.000 24.34619 183 ASN A N 1
ATOM 2348 C CA . ASN A 1 184 ? -31.05683 20.82403 -9.79797 1.000 23.36483 183 ASN A CA 1
ATOM 2349 C C . ASN A 1 184 ? -31.68932 19.75888 -10.69763 1.000 20.11417 183 ASN A C 1
ATOM 2350 O O . ASN A 1 184 ? -31.96148 18.64065 -10.24987 1.000 19.75497 183 ASN A O 1
ATOM 2361 N N . PRO A 1 185 ? -31.94036 20.07746 -11.96957 1.000 19.25113 184 PRO A N 1
ATOM 2362 C CA . PRO A 1 185 ? -32.49588 19.06155 -12.87719 1.000 19.89979 184 PRO A CA 1
ATOM 2363 C C . PRO A 1 185 ? -31.57569 17.87743 -13.07745 1.000 20.97202 184 PRO A C 1
ATOM 2364 O O . PRO A 1 185 ? -32.05042 16.79728 -13.44858 1.000 22.94550 184 PRO A O 1
ATOM 2375 N N . HIS A 1 186 ? -30.27763 18.04327 -12.84256 1.000 20.11358 185 HIS A N 1
ATOM 2376 C CA . HIS A 1 186 ? -29.30512 16.98115 -13.04515 1.000 22.73317 185 HIS A CA 1
ATOM 2377 C C . HIS A 1 186 ? -29.08696 16.12920 -11.80677 1.000 19.65436 185 HIS A C 1
ATOM 2378 O O . HIS A 1 186 ? -28.25770 15.21519 -11.84389 1.000 24.15004 185 HIS A O 1
ATOM 2392 N N . GLY A 1 187 ? -29.80077 16.40332 -10.71907 1.000 23.31304 186 GLY A N 1
ATOM 2393 C CA . GLY A 1 187 ? -29.67871 15.58318 -9.52755 1.000 21.73342 186 GLY A CA 1
ATOM 2394 C C . GLY A 1 187 ? -28.28659 15.55213 -8.94352 1.000 23.60494 186 GLY A C 1
ATOM 2395 O O . GLY A 1 187 ? -27.88544 14.53910 -8.36003 1.000 26.73475 186 GLY A O 1
ATOM 2399 N N . LEU A 1 188 ? -27.53371 16.63652 -9.08574 1.000 18.95067 187 LEU A N 1
ATOM 2400 C CA . LEU A 1 188 ? -26.19184 16.68518 -8.52951 1.000 23.92046 187 LEU A CA 1
ATOM 2401 C C . LEU A 1 188 ? -26.24814 16.73608 -7.00697 1.000 20.71040 187 LEU A C 1
ATOM 2402 O O . LEU A 1 188 ? -27.16343 17.31010 -6.41107 1.000 21.93427 187 LEU A O 1
ATOM 2418 N N . LYS A 1 189 ? -25.25169 16.12282 -6.37849 1.000 26.54765 188 LYS A N 1
ATOM 2419 C CA . LYS A 1 189 ? -25.18303 16.03488 -4.92773 1.000 28.97478 188 LYS A CA 1
ATOM 2420 C C . LYS A 1 189 ? -24.53341 17.25100 -4.27795 1.000 27.39287 188 LYS A C 1
ATOM 2421 O O . LYS A 1 189 ? -24.42218 17.28693 -3.04885 1.000 29.42508 188 LYS A O 1
ATOM 2440 N N . ALA A 1 190 ? -24.10756 18.24246 -5.05569 1.000 21.08468 189 ALA A N 1
ATOM 2441 C CA . ALA A 1 190 ? -23.43018 19.40221 -4.49127 1.000 20.76556 189 ALA A CA 1
ATOM 2442 C C . ALA A 1 190 ? -23.19332 20.42029 -5.59454 1.000 21.07635 189 ALA A C 1
ATOM 2443 O O . ALA A 1 190 ? -23.21151 20.08730 -6.78265 1.000 25.22677 189 ALA A O 1
ATOM 2450 N N . HIS A 1 191 ? -22.96757 21.66751 -5.18272 1.000 21.54992 190 HIS A N 1
ATOM 2451 C CA . HIS A 1 191 ? -22.67764 22.73953 -6.12785 1.000 20.78292 190 HIS A CA 1
ATOM 2452 C C . HIS A 1 191 ? -21.28288 22.54954 -6.70782 1.000 22.04839 190 HIS A C 1
ATOM 2453 O O . HIS A 1 191 ? -20.29974 22.47574 -5.96323 1.000 26.76147 190 HIS A O 1
ATOM 2467 N N . CYS A 1 192 ? -21.19478 22.48777 -8.03503 1.000 24.63695 191 CYS A N 1
ATOM 2468 C CA . CYS A 1 192 ? -19.93998 22.18144 -8.70309 1.000 28.04142 191 CYS A CA 1
ATOM 2469 C C . CYS A 1 192 ? -19.85692 22.94707 -10.01539 1.000 25.17207 191 CYS A C 1
ATOM 2470 O O . CYS A 1 192 ? -20.83058 23.54808 -10.47545 1.000 27.68869 191 CYS A O 1
ATOM 2478 N N . LEU A 1 193 ? -18.66833 22.91755 -10.61172 1.000 25.07864 192 LEU A N 1
ATOM 2479 C CA . LEU A 1 193 ? -18.40374 23.53192 -11.90208 1.000 27.98470 192 LEU A CA 1
ATOM 2480 C C . LEU A 1 193 ? -18.11859 22.45138 -12.93695 1.000 27.30253 192 LEU A C 1
ATOM 2481 O O . LEU A 1 193 ? -17.59315 21.38307 -12.61277 1.000 25.18458 192 LEU A O 1
ATOM 2514 N N . ARG A 1 195 ? -16.43716 22.29685 -16.99402 1.000 25.24196 194 ARG A N 1
ATOM 2515 C CA . ARG A 1 195 ? -15.91233 22.96020 -18.17828 1.000 30.81149 194 ARG A CA 1
ATOM 2516 C C . ARG A 1 195 ? -16.83177 22.68908 -19.36244 1.000 32.26724 194 ARG A C 1
ATOM 2517 O O . ARG A 1 195 ? -17.20332 21.54099 -19.62553 1.000 28.60713 194 ARG A O 1
ATOM 2538 N N . HIS A 1 196 ? -17.20672 23.74987 -20.07088 1.000 25.98683 195 HIS A N 1
ATOM 2539 C CA . HIS A 1 196 ? -18.05033 23.59560 -21.24659 1.000 29.10843 195 HIS A CA 1
ATOM 2540 C C . HIS A 1 196 ? -17.33646 22.75486 -22.29451 1.000 34.96625 195 HIS A C 1
ATOM 2541 O O . HIS A 1 196 ? -16.16849 22.99816 -22.61303 1.000 38.27240 195 HIS A O 1
ATOM 2555 N N . GLY A 1 197 ? -18.04505 21.75759 -22.82401 1.000 38.51478 196 GLY A N 1
ATOM 2556 C CA . GLY A 1 197 ? -17.48764 20.83487 -23.78796 1.000 37.65593 196 GLY A CA 1
ATOM 2557 C C . GLY A 1 197 ? -16.88364 19.57929 -23.19912 1.000 33.00611 196 GLY A C 1
ATOM 2558 O O . GLY A 1 197 ? -16.36844 18.74628 -23.95693 1.000 33.66472 196 GLY A O 1
ATOM 2562 N N . THR A 1 198 ? -16.93567 19.41218 -21.87609 1.000 38.12087 197 THR A N 1
ATOM 2563 C CA . THR A 1 198 ? -16.32103 18.24929 -21.24390 1.000 36.95183 197 THR A CA 1
ATOM 2564 C C . THR A 1 198 ? -16.93023 16.95187 -21.75864 1.000 36.11875 197 THR A C 1
ATOM 2565 O O . THR A 1 198 ? -16.21132 16.03278 -22.16811 1.000 34.68873 197 THR A O 1
ATOM 2576 N N . VAL A 1 199 ? -18.25774 16.85436 -21.73447 1.000 32.99943 198 VAL A N 1
ATOM 2577 C CA . VAL A 1 199 ? -18.95166 15.62864 -22.11971 1.000 31.65644 198 VAL A CA 1
ATOM 2578 C C . VAL A 1 199 ? -19.07459 15.62625 -23.63978 1.000 32.25240 198 VAL A C 1
ATOM 2579 O O . VAL A 1 199 ? -19.91866 16.32242 -24.20425 1.000 37.91223 198 VAL A O 1
ATOM 2592 N N . LYS A 1 200 ? -18.23615 14.83838 -24.30675 1.000 35.77992 199 LYS A N 1
ATOM 2593 C CA . LYS A 1 200 ? -18.35063 14.66320 -25.74702 1.000 33.46726 199 LYS A CA 1
ATOM 2594 C C . LYS A 1 200 ? -19.40965 13.61096 -26.04666 1.000 38.81288 199 LYS A C 1
ATOM 2595 O O . LYS A 1 200 ? -19.39044 12.51603 -25.47454 1.000 36.78645 199 LYS A O 1
ATOM 2614 N N . LEU A 1 201 ? -20.33360 13.94606 -26.94061 1.000 38.71587 200 LEU A N 1
ATOM 2615 C CA . LEU A 1 201 ? -21.43644 13.05373 -27.25278 1.000 37.09324 200 LEU A CA 1
ATOM 2616 C C . LEU A 1 201 ? -20.98461 11.93884 -28.18562 1.000 39.85835 200 LEU A C 1
ATOM 2617 O O . LEU A 1 201 ? -20.10050 12.11969 -29.02776 1.000 39.25770 200 LEU A O 1
ATOM 2633 N N . THR A 1 202 ? -21.60952 10.77705 -28.02732 1.000 33.86070 201 THR A N 1
ATOM 2634 C CA . THR A 1 202 ? -21.38085 9.63150 -28.89076 1.000 39.61975 201 THR A CA 1
ATOM 2635 C C . THR A 1 202 ? -22.66418 9.31785 -29.64808 1.000 41.35781 201 THR A C 1
ATOM 2636 O O . THR A 1 202 ? -23.77153 9.52455 -29.14161 1.000 32.56919 201 THR A O 1
ATOM 2647 N N . ASP A 1 203 ? -22.50586 8.82351 -30.87234 1.000 37.74907 202 ASP A N 1
ATOM 2648 C CA . ASP A 1 203 ? -23.62525 8.49682 -31.74973 1.000 40.31850 202 ASP A CA 1
ATOM 2649 C C . ASP A 1 203 ? -24.52049 9.70148 -32.02014 1.000 38.59093 202 ASP A C 1
ATOM 2650 O O . ASP A 1 203 ? -25.69648 9.53859 -32.35562 1.000 40.41053 202 ASP A O 1
ATOM 2659 N N . PHE A 1 204 ? -23.99212 10.91396 -31.87424 1.000 35.65656 203 PHE A N 1
ATOM 2660 C CA . PHE A 1 204 ? -24.79311 12.06846 -32.26794 1.000 34.05905 203 PHE A CA 1
ATOM 2661 C C . PHE A 1 204 ? -24.62814 12.32532 -33.76302 1.000 37.67025 203 PHE A C 1
ATOM 2662 O O . PHE A 1 204 ? -23.50645 12.27199 -34.27812 1.000 39.36879 203 PHE A O 1
ATOM 2679 N N . PRO A 1 205 ? -25.71572 12.60721 -34.48034 1.000 37.57183 204 PRO A N 1
ATOM 2680 C CA . PRO A 1 205 ? -25.61766 12.75282 -35.93892 1.000 44.58667 204 PRO A CA 1
ATOM 2681 C C . PRO A 1 205 ? -24.46324 13.65184 -36.35879 1.000 47.43931 204 PRO A C 1
ATOM 2682 O O . PRO A 1 205 ? -24.29539 14.76329 -35.85111 1.000 50.18633 204 PRO A O 1
ATOM 2693 N N . ASP A 1 206 ? -23.65256 13.15114 -37.28841 1.000 53.33641 205 ASP A N 1
ATOM 2694 C CA . ASP A 1 206 ? -22.57992 13.93561 -37.89515 1.000 54.71160 205 ASP A CA 1
ATOM 2695 C C . ASP A 1 206 ? -23.22426 14.88026 -38.89981 1.000 46.88445 205 ASP A C 1
ATOM 2696 O O . ASP A 1 206 ? -23.61270 14.47110 -39.99607 1.000 52.87596 205 ASP A O 1
ATOM 2705 N N . LEU A 1 207 ? -23.34505 16.14816 -38.52658 1.000 46.33060 206 LEU A N 1
ATOM 2706 C CA . LEU A 1 207 ? -24.07913 17.12541 -39.32770 1.000 44.56579 206 LEU A CA 1
ATOM 2707 C C . LEU A 1 207 ? -23.39130 17.47568 -40.63476 1.000 56.05609 206 LEU A C 1
ATOM 2708 O O . LEU A 1 207 ? -23.85403 18.40804 -41.30505 1.000 53.17514 206 LEU A O 1
ATOM 2724 N N . ARG A 1 208 ? -22.32138 16.78308 -41.02712 1.000 65.16225 207 ARG A N 1
ATOM 2725 C CA . ARG A 1 208 ? -21.77261 16.95162 -42.36481 1.000 63.32974 207 ARG A CA 1
ATOM 2726 C C . ARG A 1 208 ? -22.54559 16.15219 -43.40160 1.000 62.73540 207 ARG A C 1
ATOM 2727 O O . ARG A 1 208 ? -22.49848 16.49014 -44.58924 1.000 77.80854 207 ARG A O 1
ATOM 2748 N N . ASP A 1 209 ? -23.25200 15.10273 -42.97875 1.000 54.52762 208 ASP A N 1
ATOM 2749 C CA . ASP A 1 209 ? -24.07769 14.31472 -43.88456 1.000 58.74782 208 ASP A CA 1
ATOM 2750 C C . ASP A 1 209 ? -25.35098 15.03990 -44.29386 1.000 54.13699 208 ASP A C 1
ATOM 2751 O O . ASP A 1 209 ? -26.13773 14.48563 -45.06865 1.000 55.56933 208 ASP A O 1
ATOM 2760 N N . TYR A 1 210 ? -25.56842 16.25474 -43.78941 1.000 58.71169 209 TYR A N 1
ATOM 2761 C CA . TYR A 1 210 ? -26.72815 17.06679 -44.13569 1.000 60.04053 209 TYR A CA 1
ATOM 2762 C C . TYR A 1 210 ? -26.32466 18.33611 -44.87458 1.000 61.34318 209 TYR A C 1
ATOM 2763 O O . TYR A 1 210 ? -27.16979 19.21479 -45.08810 1.000 60.37936 209 TYR A O 1
ATOM 2781 N N . VAL A 1 211 ? -25.05842 18.45178 -45.27003 1.000 65.24839 210 VAL A N 1
ATOM 2782 C CA . VAL A 1 211 ? -24.53385 19.62324 -45.95956 1.000 61.95221 210 VAL A CA 1
ATOM 2783 C C . VAL A 1 211 ? -24.13257 19.21725 -47.37054 1.000 70.88354 210 VAL A C 1
ATOM 2784 O O . VAL A 1 211 ? -23.60753 18.11847 -47.58710 1.000 67.43863 210 VAL A O 1
ATOM 2797 N N . SER A 1 212 ? -24.38055 20.10719 -48.32833 1.000 73.41408 211 SER A N 1
ATOM 2798 C CA . SER A 1 212 ? -24.00507 19.85948 -49.71516 1.000 76.51801 211 SER A CA 1
ATOM 2799 C C . SER A 1 212 ? -22.48488 19.83345 -49.83943 1.000 79.40882 211 SER A C 1
ATOM 2800 O O . SER A 1 212 ? -21.81582 20.83830 -49.57532 1.000 75.72773 211 SER A O 1
ATOM 2808 N N . VAL A 1 213 ? -21.94126 18.68642 -50.24302 1.000 87.85205 212 VAL A N 1
ATOM 2809 C CA . VAL A 1 213 ? -20.49786 18.47832 -50.30454 1.000 85.07818 212 VAL A CA 1
ATOM 2810 C C . VAL A 1 213 ? -20.04319 18.82571 -51.71905 1.000 95.94219 212 VAL A C 1
ATOM 2811 O O . VAL A 1 213 ? -20.27393 18.07074 -52.66352 1.000 104.38666 212 VAL A O 1
ATOM 2824 N N . ASP A 1 214 ? -19.40817 19.98960 -51.86539 1.000 90.77831 213 ASP A N 1
ATOM 2825 C CA . ASP A 1 214 ? -18.81670 20.41836 -53.12927 1.000 92.18365 213 ASP A CA 1
ATOM 2826 C C . ASP A 1 214 ? -19.83845 20.59403 -54.24970 1.000 91.35341 213 ASP A C 1
ATOM 2827 O O . ASP A 1 214 ? -19.45842 20.86961 -55.39334 1.000 85.44280 213 ASP A O 1
ATOM 2836 N N . GLY A 1 215 ? -21.12605 20.44027 -53.94484 1.000 90.79810 214 GLY A N 1
ATOM 2837 C CA . GLY A 1 215 ? -22.16071 20.66789 -54.93680 1.000 89.20743 214 GLY A CA 1
ATOM 2838 C C . GLY A 1 215 ? -23.18843 19.56110 -55.06688 1.000 75.67197 214 GLY A C 1
ATOM 2839 O O . GLY A 1 215 ? -24.17939 19.71586 -55.78702 1.000 75.86012 214 GLY A O 1
ATOM 2843 N N . ALA A 1 216 ? -22.97885 18.44907 -54.37287 1.000 74.50675 215 ALA A N 1
ATOM 2844 C CA . ALA A 1 216 ? -23.82011 17.27027 -54.51495 1.000 80.82471 215 ALA A CA 1
ATOM 2845 C C . ALA A 1 216 ? -24.91057 17.23615 -53.44920 1.000 82.39441 215 ALA A C 1
ATOM 2846 O O . ALA A 1 216 ? -24.81253 17.87951 -52.40134 1.000 81.70062 215 ALA A O 1
ATOM 2853 N N . GLU A 1 217 ? -25.95978 16.47022 -53.73663 1.000 86.40152 216 GLU A N 1
ATOM 2854 C CA . GLU A 1 217 ? -27.03419 16.28754 -52.77249 1.000 75.68340 216 GLU A CA 1
ATOM 2855 C C . GLU A 1 217 ? -26.45676 15.82211 -51.43695 1.000 70.59462 216 GLU A C 1
ATOM 2856 O O . GLU A 1 217 ? -25.58983 14.93820 -51.41378 1.000 69.12461 216 GLU A O 1
ATOM 2868 N N . PRO A 1 218 ? -26.89656 16.38841 -50.31211 1.000 72.75307 217 PRO A N 1
ATOM 2869 C CA . PRO A 1 218 ? -26.45128 15.86425 -49.01619 1.000 70.44443 217 PRO A CA 1
ATOM 2870 C C . PRO A 1 218 ? -26.83885 14.40290 -48.85406 1.000 64.33464 217 PRO A C 1
ATOM 2871 O O . PRO A 1 218 ? -27.80375 13.91912 -49.45007 1.000 57.42976 217 PRO A O 1
ATOM 2882 N N . LEU A 1 219 ? -26.06698 13.69925 -48.02675 1.000 56.37256 218 LEU A N 1
ATOM 2883 C CA . LEU A 1 219 ? -26.26993 12.26461 -47.86475 1.000 57.07452 218 LEU A CA 1
ATOM 2884 C C . LEU A 1 219 ? -27.55511 11.97102 -47.10082 1.000 54.80466 218 LEU A C 1
ATOM 2885 O O . LEU A 1 219 ? -28.25930 11.00178 -47.40863 1.000 55.38233 218 LEU A O 1
ATOM 2901 N N . LYS A 1 220 ? -27.87996 12.80023 -46.10942 1.000 59.68514 219 LYS A N 1
ATOM 2902 C CA . LYS A 1 220 ? -29.05562 12.61504 -45.27075 1.000 60.70526 219 LYS A CA 1
ATOM 2903 C C . LYS A 1 220 ? -29.86770 13.90165 -45.23535 1.000 61.13947 219 LYS A C 1
ATOM 2904 O O . LYS A 1 220 ? -29.32945 15.00121 -45.39468 1.000 56.50411 219 LYS A O 1
ATOM 2923 N N . GLU A 1 221 ? -31.17296 13.75048 -45.01283 1.000 63.19529 220 GLU A N 1
ATOM 2924 C CA . GLU A 1 221 ? -32.13922 14.82216 -45.22547 1.000 56.33926 220 GLU A CA 1
ATOM 2925 C C . GLU A 1 221 ? -32.81700 15.31974 -43.95876 1.000 54.04812 220 GLU A C 1
ATOM 2926 O O . GLU A 1 221 ? -33.06669 16.52124 -43.84183 1.000 65.78892 220 GLU A O 1
ATOM 2938 N N . ASN A 1 222 ? -33.13071 14.44185 -43.00385 1.000 52.94777 221 ASN A N 1
ATOM 2939 C CA . ASN A 1 222 ? -33.91408 14.82534 -41.82839 1.000 52.45275 221 ASN A CA 1
ATOM 2940 C C . ASN A 1 222 ? -32.97999 15.01354 -40.63640 1.000 51.31915 221 ASN A C 1
ATOM 2941 O O . ASN A 1 222 ? -32.81880 14.13696 -39.78742 1.000 49.97930 221 ASN A O 1
ATOM 2952 N N . ALA A 1 223 ? -32.36132 16.19341 -40.57318 1.000 43.83612 222 ALA A N 1
ATOM 2953 C CA . ALA A 1 223 ? -31.54660 16.52272 -39.40937 1.000 43.45447 222 ALA A CA 1
ATOM 2954 C C . ALA A 1 223 ? -32.41500 16.70525 -38.17127 1.000 38.65781 222 ALA A C 1
ATOM 2955 O O . ALA A 1 223 ? -32.04394 16.27148 -37.07456 1.000 35.67137 222 ALA A O 1
ATOM 2962 N N . LEU A 1 224 ? -33.57843 17.33915 -38.32867 1.000 36.38684 223 LEU A N 1
ATOM 2963 C CA . LEU A 1 224 ? -34.46290 17.55577 -37.18913 1.000 37.60192 223 LEU A CA 1
ATOM 2964 C C . LEU A 1 224 ? -34.93781 16.22967 -36.60876 1.000 32.90929 223 LEU A C 1
ATOM 2965 O O . LEU A 1 224 ? -34.88402 16.01578 -35.39221 1.000 34.40365 223 LEU A O 1
ATOM 2981 N N . ALA A 1 225 ? -35.39776 15.31921 -37.47009 1.000 35.42399 224 ALA A N 1
ATOM 2982 C CA . ALA A 1 225 ? -35.92626 14.04723 -36.98893 1.000 33.80727 224 ALA A CA 1
ATOM 2983 C C . ALA A 1 225 ? -34.84051 13.20449 -36.33197 1.000 31.51295 224 ALA A C 1
ATOM 2984 O O . ALA A 1 225 ? -35.06102 12.62151 -35.26393 1.000 31.32167 224 ALA A O 1
ATOM 2991 N N . ASP A 1 226 ? -33.66156 13.12763 -36.95244 1.000 32.88767 225 ASP A N 1
ATOM 2992 C CA . ASP A 1 226 ? -32.59953 12.28719 -36.40990 1.000 32.19319 225 ASP A CA 1
ATOM 2993 C C . ASP A 1 226 ? -32.07467 12.83661 -35.08856 1.000 30.05768 225 ASP A C 1
ATOM 2994 O O . ASP A 1 226 ? -31.76425 12.06679 -34.17203 1.000 30.52145 225 ASP A O 1
ATOM 3003 N N . ILE A 1 227 ? -31.96660 14.16230 -34.97045 1.000 29.67203 226 ILE A N 1
ATOM 3004 C CA . ILE A 1 227 ? -31.51087 14.75955 -33.71848 1.000 31.87091 226 ILE A CA 1
ATOM 3005 C C . ILE A 1 227 ? -32.56104 14.58613 -32.62622 1.000 29.01952 226 ILE A C 1
ATOM 3006 O O . ILE A 1 227 ? -32.22988 14.29157 -31.47185 1.000 31.40603 226 ILE A O 1
ATOM 3022 N N . ARG A 1 228 ? -33.83950 14.78019 -32.96180 1.000 30.37264 227 ARG A N 1
ATOM 3023 C CA . ARG A 1 228 ? -34.89460 14.55401 -31.97816 1.000 26.98484 227 ARG A CA 1
ATOM 3024 C C . ARG A 1 228 ? -34.93759 13.09058 -31.56150 1.000 26.01189 227 ARG A C 1
ATOM 3025 O O . ARG A 1 228 ? -35.15241 12.77426 -30.38514 1.000 27.46010 227 ARG A O 1
ATOM 3046 N N . ASN A 1 229 ? -34.73352 12.18228 -32.51760 1.000 27.16357 228 ASN A N 1
ATOM 3047 C CA . ASN A 1 229 ? -34.67827 10.76316 -32.19127 1.000 25.50784 228 ASN A CA 1
ATOM 3048 C C . ASN A 1 229 ? -33.49722 10.44803 -31.28715 1.000 26.42987 228 ASN A C 1
ATOM 3049 O O . ASN A 1 229 ? -33.58056 9.54383 -30.44826 1.000 26.63657 228 ASN A O 1
ATOM 3060 N N . TRP A 1 230 ? -32.39253 11.17922 -31.43900 1.000 27.28569 229 TRP A N 1
ATOM 3061 C CA . TRP A 1 230 ? -31.24303 10.95396 -30.57308 1.000 24.05754 229 TRP A CA 1
ATOM 3062 C C . TRP A 1 230 ? -31.57239 11.30776 -29.12850 1.000 27.70949 229 TRP A C 1
ATOM 3063 O O . TRP A 1 230 ? -31.29664 10.52736 -28.21040 1.000 27.14975 229 TRP A O 1
ATOM 3084 N N . PHE A 1 231 ? -32.16583 12.48305 -28.90400 1.000 23.99447 230 PHE A N 1
ATOM 3085 C CA . PHE A 1 231 ? -32.46137 12.89361 -27.53528 1.000 24.90818 230 PHE A CA 1
ATOM 3086 C C . PHE A 1 231 ? -33.43673 11.93237 -26.87446 1.000 22.15541 230 PHE A C 1
ATOM 3087 O O . PHE A 1 231 ? -33.29601 11.60807 -25.69008 1.000 22.72970 230 PHE A O 1
ATOM 3104 N N . LEU A 1 232 ? -34.41811 11.44563 -27.63107 1.000 24.42044 231 LEU A N 1
ATOM 3105 C CA . LEU A 1 232 ? -35.43476 10.58226 -27.04489 1.000 27.61340 231 LEU A CA 1
ATOM 3106 C C . LEU A 1 232 ? -34.89436 9.18402 -26.76290 1.000 30.20397 231 LEU A C 1
ATOM 3107 O O . LEU A 1 232 ? -35.15292 8.62201 -25.69136 1.000 30.86836 231 LEU A O 1
ATOM 3123 N N . ASN A 1 233 ? -34.12764 8.61082 -27.69689 1.000 24.22165 232 ASN A N 1
ATOM 3124 C CA . ASN A 1 233 ? -33.79995 7.19339 -27.64368 1.000 22.09129 232 ASN A CA 1
ATOM 3125 C C . ASN A 1 233 ? -32.32616 6.86592 -27.44255 1.000 21.29337 232 ASN A C 1
ATOM 3126 O O . ASN A 1 233 ? -32.00477 5.68858 -27.24302 1.000 21.45048 232 ASN A O 1
ATOM 3137 N N . SER A 1 234 ? -31.42598 7.84382 -27.48446 1.000 28.73470 233 SER A N 1
ATOM 3138 C CA . SER A 1 234 ? -30.02157 7.55333 -27.23476 1.000 27.96229 233 SER A CA 1
ATOM 3139 C C . SER A 1 234 ? -29.78488 7.33292 -25.74044 1.000 24.49720 233 SER A C 1
ATOM 3140 O O . SER A 1 234 ? -30.63936 7.61702 -24.89730 1.000 28.89953 233 SER A O 1
ATOM 3148 N N . LYS A 1 235 ? -28.59831 6.81869 -25.41276 1.000 24.46025 234 LYS A N 1
ATOM 3149 C CA . LYS A 1 235 ? -28.26345 6.55122 -24.01890 1.000 34.08980 234 LYS A CA 1
ATOM 3150 C C . LYS A 1 235 ? -27.79918 7.79435 -23.26933 1.000 29.50175 234 LYS A C 1
ATOM 3151 O O . LYS A 1 235 ? -27.85099 7.80963 -22.03473 1.000 33.38375 234 LYS A O 1
ATOM 3170 N N . GLN A 1 236 ? -27.35709 8.83292 -23.97455 1.000 25.74757 235 GLN A N 1
ATOM 3171 C CA . GLN A 1 236 ? -26.94206 10.07299 -23.33082 1.000 25.67979 235 GLN A CA 1
ATOM 3172 C C . GLN A 1 236 ? -28.02764 11.13947 -23.33085 1.000 27.84544 235 GLN A C 1
ATOM 3173 O O . GLN A 1 236 ? -28.10014 11.93187 -22.38613 1.000 25.94432 235 GLN A O 1
ATOM 3187 N N . GLY A 1 237 ? -28.87785 11.16641 -24.35378 1.000 28.25810 236 GLY A N 1
ATOM 3188 C CA . GLY A 1 237 ? -29.89116 12.18461 -24.49363 1.000 24.77250 236 GLY A CA 1
ATOM 3189 C C . GLY A 1 237 ? -30.73342 12.39414 -23.25198 1.000 21.42637 236 GLY A C 1
ATOM 3190 O O . GLY A 1 237 ? -30.89975 13.52063 -22.77586 1.000 23.53199 236 GLY A O 1
ATOM 3194 N N . PRO A 1 238 ? -31.30784 11.31547 -22.71303 1.000 24.77427 237 PRO A N 1
ATOM 3195 C CA . PRO A 1 238 ? -32.14523 11.46000 -21.51032 1.000 23.10433 237 PRO A CA 1
ATOM 3196 C C . PRO A 1 238 ? -31.44435 12.13190 -20.33884 1.000 25.06707 237 PRO A C 1
ATOM 3197 O O . PRO A 1 238 ? -32.12527 12.49427 -19.37061 1.000 25.86936 237 PRO A O 1
ATOM 3208 N N . HIS A 1 239 ? -30.12293 12.30956 -20.38681 1.000 25.31303 238 HIS A N 1
ATOM 3209 C CA . HIS A 1 239 ? -29.39744 12.98277 -19.31880 1.000 24.84958 238 HIS A CA 1
ATOM 3210 C C . HIS A 1 239 ? -29.13862 14.45968 -19.59806 1.000 24.92302 238 HIS A C 1
ATOM 3211 O O . HIS A 1 239 ? -28.63281 15.15857 -18.71251 1.000 28.19923 238 HIS A O 1
ATOM 3225 N N . LEU A 1 240 ? -29.46219 14.95245 -20.79169 1.000 24.17902 239 LEU A N 1
ATOM 3226 C CA . LEU A 1 240 ? -28.93561 16.22197 -21.27133 1.000 22.99622 239 LEU A CA 1
ATOM 3227 C C . LEU A 1 240 ? -30.03809 17.24117 -21.51648 1.000 23.85548 239 LEU A C 1
ATOM 3228 O O . LEU A 1 240 ? -31.14555 16.89468 -21.93953 1.000 23.42979 239 LEU A O 1
ATOM 3244 N N . GLU A 1 241 ? -29.71442 18.50747 -21.24122 1.000 24.71332 240 GLU A N 1
ATOM 3245 C CA . GLU A 1 241 ? -30.60961 19.60427 -21.58907 1.000 26.76622 240 GLU A CA 1
ATOM 3246 C C . GLU A 1 241 ? -30.61257 19.86268 -23.09070 1.000 25.56462 240 GLU A C 1
ATOM 3247 O O . GLU A 1 241 ? -31.61246 20.34424 -23.63643 1.000 21.52449 240 GLU A O 1
ATOM 3259 N N . GLY A 1 242 ? -29.51518 19.55071 -23.76603 1.000 25.54058 241 GLY A N 1
ATOM 3260 C CA . GLY A 1 242 ? -29.41151 19.82793 -25.18291 1.000 24.26555 241 GLY A CA 1
ATOM 3261 C C . GLY A 1 242 ? -28.04305 19.44684 -25.69443 1.000 24.34592 241 GLY A C 1
ATOM 3262 O O . GLY A 1 242 ? -27.30560 18.70533 -25.04263 1.000 24.07725 241 GLY A O 1
ATOM 3266 N N . VAL A 1 243 ? -27.70552 19.96918 -26.86910 1.000 23.78970 242 VAL A N 1
ATOM 3267 C CA . VAL A 1 243 ? -26.41937 19.71232 -27.50071 1.000 23.88714 242 VAL A CA 1
ATOM 3268 C C . VAL A 1 243 ? -25.79377 21.04580 -27.87982 1.000 30.76306 242 VAL A C 1
ATOM 3269 O O . VAL A 1 243 ? -26.49307 22.00734 -28.21328 1.000 30.11167 242 VAL A O 1
ATOM 3282 N N . VAL A 1 244 ? -24.46556 21.10667 -27.81044 1.000 27.88095 243 VAL A N 1
ATOM 3283 C CA . VAL A 1 244 ? -23.70945 22.25981 -28.28456 1.000 28.47147 243 VAL A CA 1
ATOM 3284 C C . VAL A 1 244 ? -22.56789 21.75374 -29.15418 1.000 31.00330 243 VAL A C 1
ATOM 3285 O O . VAL A 1 244 ? -21.75440 20.93603 -28.70574 1.000 30.46205 243 VAL A O 1
ATOM 3298 N N . LEU A 1 245 ? -22.50895 22.24035 -30.39072 1.000 36.10020 244 LEU A N 1
ATOM 3299 C CA . LEU A 1 245 ? -21.43249 21.91276 -31.31311 1.000 35.34195 244 LEU A CA 1
ATOM 3300 C C . LEU A 1 245 ? -20.27732 22.88703 -31.11873 1.000 36.81888 244 LEU A C 1
ATOM 3301 O O . LEU A 1 245 ? -20.47554 24.10499 -31.14785 1.000 35.99052 244 LEU A O 1
ATOM 3317 N N . HIS A 1 246 ? -19.07641 22.34935 -30.92268 1.000 38.21504 245 HIS A N 1
ATOM 3318 C CA . HIS A 1 246 ? -17.86063 23.14205 -30.77947 1.000 39.42876 245 HIS A CA 1
ATOM 3319 C C . HIS A 1 246 ? -16.98947 22.90716 -32.00451 1.000 42.13357 245 HIS A C 1
ATOM 3320 O O . HIS A 1 246 ? -16.55665 21.77670 -32.25097 1.000 46.34750 245 HIS A O 1
ATOM 3334 N N . LEU A 1 247 ? -16.72359 23.96478 -32.75972 1.000 44.10212 246 LEU A N 1
ATOM 3335 C CA . LEU A 1 247 ? -16.00064 23.84565 -34.01518 1.000 50.61575 246 LEU A CA 1
ATOM 3336 C C . LEU A 1 247 ? -14.58237 24.38384 -33.87510 1.000 56.03363 246 LEU A C 1
ATOM 3337 O O . LEU A 1 247 ? -14.24753 25.08499 -32.91616 1.000 51.36751 246 LEU A O 1
ATOM 3353 N N . ASP A 1 248 ? -13.74240 24.02771 -34.85301 1.000 61.76487 247 ASP A N 1
ATOM 3354 C CA . ASP A 1 248 ? -12.37604 24.53900 -34.88186 1.000 62.91025 247 ASP A CA 1
ATOM 3355 C C . ASP A 1 248 ? -12.34825 26.05587 -35.00672 1.000 60.35439 247 ASP A C 1
ATOM 3356 O O . ASP A 1 248 ? -11.39517 26.69995 -34.55410 1.000 65.13701 247 ASP A O 1
ATOM 3365 N N . ASN A 1 249 ? -13.37518 26.64132 -35.62087 1.000 60.40792 248 ASN A N 1
ATOM 3366 C CA . ASN A 1 249 ? -13.43752 28.08243 -35.82268 1.000 60.74394 248 ASN A CA 1
ATOM 3367 C C . ASN A 1 249 ? -13.70387 28.85630 -34.54235 1.000 56.43684 248 ASN A C 1
ATOM 3368 O O . ASN A 1 249 ? -13.73563 30.09151 -34.58505 1.000 57.68848 248 ASN A O 1
ATOM 3379 N N . GLY A 1 250 ? -13.89021 28.17739 -33.41368 1.000 53.83595 249 GLY A N 1
ATOM 3380 C CA . GLY A 1 250 ? -14.39165 28.81881 -32.22282 1.000 51.84535 249 GLY A CA 1
ATOM 3381 C C . GLY A 1 250 ? -15.88259 29.05319 -32.23012 1.000 51.87162 249 GLY A C 1
ATOM 3382 O O . GLY A 1 250 ? -16.43323 29.47402 -31.20377 1.000 51.40390 249 GLY A O 1
ATOM 3386 N N . GLU A 1 251 ? -16.55312 28.79868 -33.35123 1.000 51.94955 250 GLU A N 1
ATOM 3387 C CA . GLU A 1 251 ? -17.99475 28.95205 -33.42835 1.000 46.54900 250 GLU A CA 1
ATOM 3388 C C . GLU A 1 251 ? -18.68653 27.86595 -32.61061 1.000 43.32448 250 GLU A C 1
ATOM 3389 O O . GLU A 1 251 ? -18.13706 26.78854 -32.35995 1.000 43.08938 250 GLU A O 1
ATOM 3418 N N . TYR A 1 253 ? -22.84676 26.09827 -32.00783 1.000 34.66355 252 TYR A N 1
ATOM 3419 C CA . TYR A 1 253 ? -24.24338 25.98873 -32.40385 1.000 33.07393 252 TYR A CA 1
ATOM 3420 C C . TYR A 1 253 ? -24.92216 25.01249 -31.45861 1.000 30.59200 252 TYR A C 1
ATOM 3421 O O . TYR A 1 253 ? -24.39223 23.92715 -31.20206 1.000 30.34068 252 TYR A O 1
ATOM 3439 N N . LYS A 1 254 ? -26.08440 25.39555 -30.94205 1.000 29.54810 253 LYS A N 1
ATOM 3440 C CA . LYS A 1 254 ? -26.74886 24.62995 -29.90185 1.000 27.06599 253 LYS A CA 1
ATOM 3441 C C . LYS A 1 254 ? -28.15986 24.23770 -30.32082 1.000 27.47538 253 LYS A C 1
ATOM 3442 O O . LYS A 1 254 ? -28.70362 24.71611 -31.31907 1.000 26.08381 253 LYS A O 1
ATOM 3461 N N . LEU A 1 255 ? -28.73769 23.33584 -29.53045 1.000 28.05013 254 LEU A N 1
ATOM 3462 C CA . LEU A 1 255 ? -30.15895 23.01667 -29.59760 1.000 25.50086 254 LEU A CA 1
ATOM 3463 C C . LEU A 1 255 ? -30.60670 22.62163 -28.19814 1.000 27.55075 254 LEU A C 1
ATOM 3464 O O . LEU A 1 255 ? -30.05607 21.68287 -27.61363 1.000 30.52477 254 LEU A O 1
ATOM 3480 N N . HIS A 1 256 ? -31.58059 23.34998 -27.65971 1.000 25.70104 255 HIS A N 1
ATOM 3481 C CA . HIS A 1 256 ? -32.21939 23.00342 -26.39908 1.000 23.97171 255 HIS A CA 1
ATOM 3482 C C . HIS A 1 256 ? -33.33868 21.99790 -26.65203 1.000 21.75319 255 HIS A C 1
ATOM 3483 O O . HIS A 1 256 ? -33.87047 21.88933 -27.76011 1.000 25.52911 255 HIS A O 1
ATOM 3497 N N . ARG A 1 257 ? -33.69114 21.24536 -25.60769 1.000 23.52407 256 ARG A N 1
ATOM 3498 C CA . ARG A 1 257 ? -34.78704 20.29290 -25.74692 1.000 21.85003 256 ARG A CA 1
ATOM 3499 C C . ARG A 1 257 ? -36.06608 20.98227 -26.20253 1.000 22.72651 256 ARG A C 1
ATOM 3500 O O . ARG A 1 257 ? -36.89607 20.36795 -26.88219 1.000 23.97143 256 ARG A O 1
ATOM 3521 N N . HIS A 1 258 ? -36.24131 22.25562 -25.84377 1.000 23.69574 257 HIS A N 1
ATOM 3522 C CA . HIS A 1 258 ? -37.45610 22.96744 -26.22247 1.000 22.98905 257 HIS A CA 1
ATOM 3523 C C . HIS A 1 258 ? -37.50805 23.23434 -27.72077 1.000 22.66126 257 HIS A C 1
ATOM 3524 O O . HIS A 1 258 ? -38.60021 23.29158 -28.29887 1.000 23.36780 257 HIS A O 1
ATOM 3538 N N . HIS A 1 259 ? -36.34667 23.40107 -28.36264 1.000 25.28640 258 HIS A N 1
ATOM 3539 C CA . HIS A 1 259 ? -36.31693 23.55055 -29.81366 1.000 27.73144 258 HIS A CA 1
ATOM 3540 C C . HIS A 1 259 ? -36.81191 22.29290 -30.51106 1.000 27.45070 258 HIS A C 1
ATOM 3541 O O . HIS A 1 259 ? -37.30519 22.36105 -31.64356 1.000 27.10175 258 HIS A O 1
ATOM 3555 N N . LEU A 1 260 ? -36.65814 21.13820 -29.86480 1.000 24.79167 259 LEU A N 1
ATOM 3556 C CA . LEU A 1 260 ? -37.07938 19.85685 -30.40802 1.000 22.74412 259 LEU A CA 1
ATOM 3557 C C . LEU A 1 260 ? -38.43331 19.41775 -29.87326 1.000 20.88670 259 LEU A C 1
ATOM 3558 O O . LEU A 1 260 ? -38.83813 18.27450 -30.10456 1.000 24.10485 259 LEU A O 1
ATOM 3574 N N . ASP A 1 261 ? -39.13439 20.29187 -29.15240 1.000 24.31308 260 ASP A N 1
ATOM 3575 C CA . ASP A 1 261 ? -40.46090 19.98005 -28.62540 1.000 25.68323 260 ASP A CA 1
ATOM 3576 C C . ASP A 1 261 ? -40.38980 18.83193 -27.61520 1.000 22.02604 260 ASP A C 1
ATOM 3577 O O . ASP A 1 261 ? -41.16786 17.87573 -27.66111 1.000 19.49456 260 ASP A O 1
ATOM 3586 N N . LEU A 1 262 ? -39.44018 18.94176 -26.68434 1.000 19.21647 261 LEU A N 1
ATOM 3587 C CA . LEU A 1 262 ? -39.26534 17.97006 -25.61557 1.000 18.61454 261 LEU A CA 1
ATOM 3588 C C . LEU A 1 262 ? -39.25634 18.68044 -24.26976 1.000 15.94375 261 LEU A C 1
ATOM 3589 O O . LEU A 1 262 ? -38.90058 19.85734 -24.17270 1.000 20.36222 261 LEU A O 1
ATOM 3605 N N . GLU A 1 263 ? -39.63707 17.94487 -23.22972 1.000 22.42456 262 GLU A N 1
ATOM 3606 C CA . GLU A 1 263 ? -39.63124 18.47244 -21.87305 1.000 23.60784 262 GLU A CA 1
ATOM 3607 C C . GLU A 1 263 ? -38.21215 18.50305 -21.32147 1.000 23.14208 262 GLU A C 1
ATOM 3608 O O . GLU A 1 263 ? -37.40220 17.61453 -21.60118 1.000 18.78789 262 GLU A O 1
ATOM 3620 N N . TRP A 1 264 ? -37.91184 19.53794 -20.53883 1.000 23.95217 263 TRP A N 1
ATOM 3621 C CA . TRP A 1 264 ? -36.70633 19.57438 -19.72146 1.000 24.33574 263 TRP A CA 1
ATOM 3622 C C . TRP A 1 264 ? -37.10339 19.82590 -18.27389 1.000 24.83242 263 TRP A C 1
ATOM 3623 O O . TRP A 1 264 ? -37.69265 20.86572 -17.95723 1.000 27.68253 263 TRP A O 1
ATOM 3644 N N . SER A 1 265 ? -36.76844 18.88135 -17.40052 1.000 20.50418 264 SER A N 1
ATOM 3645 C CA . SER A 1 265 ? -37.09759 18.96048 -15.98656 1.000 17.67711 264 SER A CA 1
ATOM 3646 C C . SER A 1 265 ? -36.44945 17.76911 -15.29837 1.000 18.43181 264 SER A C 1
ATOM 3647 O O . SER A 1 265 ? -36.02718 16.81011 -15.95150 1.000 21.65960 264 SER A O 1
ATOM 3655 N N . ALA A 1 266 ? -36.37255 17.84187 -13.97131 1.000 28.09789 265 ALA A N 1
ATOM 3656 C CA . ALA A 1 266 ? -35.77362 16.74483 -13.22083 1.000 22.08656 265 ALA A CA 1
ATOM 3657 C C . ALA A 1 266 ? -36.50411 15.43376 -13.48546 1.000 24.08770 265 ALA A C 1
ATOM 3658 O O . ALA A 1 266 ? -35.87514 14.37313 -13.57930 1.000 32.58121 265 ALA A O 1
ATOM 3665 N N . LYS A 1 267 ? -37.83344 15.48418 -13.61357 1.000 22.96526 266 LYS A N 1
ATOM 3666 C CA . LYS A 1 267 ? -38.59089 14.26305 -13.86779 1.000 22.84507 266 LYS A CA 1
ATOM 3667 C C . LYS A 1 267 ? -38.26064 13.66365 -15.22684 1.000 20.14561 266 LYS A C 1
ATOM 3668 O O . LYS A 1 267 ? -38.32729 12.44089 -15.39386 1.000 23.40164 266 LYS A O 1
ATOM 3687 N N . SER A 1 268 ? -37.92654 14.49982 -16.20792 1.000 20.99609 267 SER A N 1
ATOM 3688 C CA . SER A 1 268 ? -37.61728 14.04505 -17.55497 1.000 18.62399 267 SER A CA 1
ATOM 3689 C C . SER A 1 268 ? -36.12014 13.94475 -17.80641 1.000 20.29283 267 SER A C 1
ATOM 3690 O O . SER A 1 268 ? -35.70344 13.80306 -18.96113 1.000 21.49220 267 SER A O 1
ATOM 3698 N N . ALA A 1 269 ? -35.30502 14.02737 -16.75924 1.000 19.87455 268 ALA A N 1
ATOM 3699 C CA . ALA A 1 269 ? -33.85978 13.92186 -16.87650 1.000 21.80620 268 ALA A CA 1
ATOM 3700 C C . ALA A 1 269 ? -33.35563 12.76867 -16.02208 1.000 22.58655 268 ALA A C 1
ATOM 3701 O O . ALA A 1 269 ? -33.77868 12.60036 -14.87325 1.000 22.82035 268 ALA A O 1
ATOM 3708 N N . ARG A 1 270 ? -32.46214 11.96934 -16.59507 1.000 23.16168 269 ARG A N 1
ATOM 3709 C CA . ARG A 1 270 ? -31.74029 10.99671 -15.78393 1.000 23.20602 269 ARG A CA 1
ATOM 3710 C C . ARG A 1 270 ? -30.50499 11.65618 -15.17509 1.000 21.55826 269 ARG A C 1
ATOM 3711 O O . ARG A 1 270 ? -29.88386 12.51149 -15.81299 1.000 23.96036 269 ARG A O 1
ATOM 3732 N N . PRO A 1 271 ? -30.13034 11.29587 -13.94830 1.000 28.62846 270 PRO A N 1
ATOM 3733 C CA . PRO A 1 271 ? -29.07000 12.04042 -13.25539 1.000 27.63012 270 PRO A CA 1
ATOM 3734 C C . PRO A 1 271 ? -27.81982 12.18338 -14.10933 1.000 23.50686 270 PRO A C 1
ATOM 3735 O O . PRO A 1 271 ? -27.37305 11.23646 -14.75741 1.000 23.90547 270 PRO A O 1
ATOM 3746 N N . LEU A 1 272 ? -27.24534 13.38558 -14.09738 1.000 23.50569 271 LEU A N 1
ATOM 3747 C CA . LEU A 1 272 ? -26.04275 13.62042 -14.88557 1.000 23.85337 271 LEU A CA 1
ATOM 3748 C C . LEU A 1 272 ? -24.88595 12.74794 -14.41170 1.000 25.40939 271 LEU A C 1
ATOM 3749 O O . LEU A 1 272 ? -24.11486 12.23830 -15.23280 1.000 25.96611 271 LEU A O 1
ATOM 3765 N N . ASP A 1 273 ? -24.74130 12.55815 -13.09461 1.000 26.33154 272 ASP A N 1
ATOM 3766 C CA . ASP A 1 273 ? -23.55692 11.85098 -12.61800 1.000 28.04313 272 ASP A CA 1
ATOM 3767 C C . ASP A 1 273 ? -23.52197 10.39818 -13.07300 1.000 28.58882 272 ASP A C 1
ATOM 3768 O O . ASP A 1 273 ? -22.46366 9.76690 -12.98058 1.000 30.09500 272 ASP A O 1
ATOM 3777 N N . GLN A 1 274 ? -24.63098 9.85973 -13.57894 1.000 27.56899 273 GLN A N 1
ATOM 3778 C CA . GLN A 1 274 ? -24.66597 8.49481 -14.08701 1.000 28.12235 273 GLN A CA 1
ATOM 3779 C C . GLN A 1 274 ? -24.85607 8.45238 -15.60293 1.000 27.16348 273 GLN A C 1
ATOM 3780 O O . GLN A 1 274 ? -25.35767 7.46351 -16.14271 1.000 27.13111 273 GLN A O 1
ATOM 3794 N N . ILE A 1 275 ? -24.44052 9.50440 -16.30131 1.000 26.58692 274 ILE A N 1
ATOM 3795 C CA . ILE A 1 275 ? -24.53147 9.50923 -17.76800 1.000 28.63129 274 ILE A CA 1
ATOM 3796 C C . ILE A 1 275 ? -23.47599 8.57179 -18.33834 1.000 28.20566 274 ILE A C 1
ATOM 3797 O O . ILE A 1 275 ? -22.32608 8.58131 -17.86425 1.000 31.15762 274 ILE A O 1
ATOM 3813 N N . PRO A 1 276 ? -23.80137 7.75092 -19.33553 1.000 29.27287 275 PRO A N 1
ATOM 3814 C CA . PRO A 1 276 ? -22.76415 6.93487 -19.97848 1.000 32.96102 275 PRO A CA 1
ATOM 3815 C C . PRO A 1 276 ? -21.90526 7.75278 -20.93088 1.000 31.76924 275 PRO A C 1
ATOM 3816 O O . PRO A 1 276 ? -22.40358 8.56566 -21.71383 1.000 28.57537 275 PRO A O 1
ATOM 3827 N N . LEU A 1 277 ? -20.59752 7.52885 -20.85147 1.000 40.55008 276 LEU A N 1
ATOM 3828 C CA . LEU A 1 277 ? -19.64789 8.19439 -21.73443 1.000 48.18555 276 LEU A CA 1
ATOM 3829 C C . LEU A 1 277 ? -18.83764 7.15568 -22.50195 1.000 52.93680 276 LEU A C 1
ATOM 3830 O O . LEU A 1 277 ? -18.49988 6.09805 -21.96565 1.000 53.50087 276 LEU A O 1
ATOM 3847 N N . SER B 1 15 ? -56.79785 -4.46315 -35.72158 1.000 75.52676 14 SER B N 1
ATOM 3848 C CA . SER B 1 15 ? -55.74622 -5.17415 -36.43820 1.000 79.47678 14 SER B CA 1
ATOM 3849 C C . SER B 1 15 ? -54.80699 -5.87426 -35.46171 1.000 89.70067 14 SER B C 1
ATOM 3850 O O . SER B 1 15 ? -54.29380 -6.95598 -35.75060 1.000 93.12298 14 SER B O 1
ATOM 3857 N N . ASP B 1 16 ? -54.57842 -5.24737 -34.31076 1.000 84.87707 15 ASP B N 1
ATOM 3858 C CA . ASP B 1 16 ? -53.72539 -5.82067 -33.28138 1.000 83.80577 15 ASP B CA 1
ATOM 3859 C C . ASP B 1 16 ? -54.55132 -6.71284 -32.36004 1.000 80.76931 15 ASP B C 1
ATOM 3860 O O . ASP B 1 16 ? -55.77236 -6.57822 -32.24872 1.000 78.13353 15 ASP B O 1
ATOM 3869 N N . LYS B 1 17 ? -53.86247 -7.63932 -31.69765 1.000 76.54920 16 LYS B N 1
ATOM 3870 C CA . LYS B 1 17 ? -54.50763 -8.66781 -30.89753 1.000 71.95589 16 LYS B CA 1
ATOM 3871 C C . LYS B 1 17 ? -54.74587 -8.23993 -29.45409 1.000 65.49574 16 LYS B C 1
ATOM 3872 O O . LYS B 1 17 ? -55.02682 -9.09339 -28.60508 1.000 70.22108 16 LYS B O 1
ATOM 3908 N N . CYS B 1 19 ? -56.88609 -5.75053 -26.54044 1.000 49.81122 18 CYS B N 1
ATOM 3909 C CA . CYS B 1 19 ? -58.26649 -5.34747 -26.33001 1.000 46.73685 18 CYS B CA 1
ATOM 3910 C C . CYS B 1 19 ? -58.41083 -3.82883 -26.40512 1.000 47.03572 18 CYS B C 1
ATOM 3911 O O . CYS B 1 19 ? -57.43331 -3.07670 -26.38354 1.000 46.26316 18 CYS B O 1
ATOM 3919 N N . GLU B 1 20 ? -59.66283 -3.38438 -26.48760 1.000 48.57169 19 GLU B N 1
ATOM 3920 C CA . GLU B 1 20 ? -60.00997 -1.97758 -26.64716 1.000 49.69458 19 GLU B CA 1
ATOM 3921 C C . GLU B 1 20 ? -60.70058 -1.50151 -25.37634 1.000 48.85216 19 GLU B C 1
ATOM 3922 O O . GLU B 1 20 ? -61.71363 -2.07832 -24.96546 1.000 49.35404 19 GLU B O 1
ATOM 3934 N N . VAL B 1 21 ? -60.16023 -0.45183 -24.76082 1.000 47.97981 20 VAL B N 1
ATOM 3935 C CA . VAL B 1 21 ? -60.75378 0.10019 -23.54898 1.000 49.50145 20 VAL B CA 1
ATOM 3936 C C . VAL B 1 21 ? -61.94830 0.95917 -23.93733 1.000 50.66012 20 VAL B C 1
ATOM 3937 O O . VAL B 1 21 ? -61.80120 2.15044 -24.23348 1.000 52.07317 20 VAL B O 1
ATOM 3950 N N . HIS B 1 22 ? -63.13683 0.36081 -23.93340 1.000 51.98677 21 HIS B N 1
ATOM 3951 C CA . HIS B 1 22 ? -64.36986 1.07610 -24.21317 1.000 55.24812 21 HIS B CA 1
ATOM 3952 C C . HIS B 1 22 ? -65.34785 1.06553 -23.04590 1.000 61.82032 21 HIS B C 1
ATOM 3953 O O . HIS B 1 22 ? -66.30661 1.84623 -23.06288 1.000 64.62144 21 HIS B O 1
ATOM 3967 N N . ASP B 1 23 ? -65.12871 0.22339 -22.03717 1.000 64.42731 22 ASP B N 1
ATOM 3968 C CA . ASP B 1 23 ? -65.96789 0.12202 -20.85027 1.000 67.12291 22 ASP B CA 1
ATOM 3969 C C . ASP B 1 23 ? -65.11841 0.37042 -19.60078 1.000 65.13981 22 ASP B C 1
ATOM 3970 O O . ASP B 1 23 ? -63.94925 0.75787 -19.68328 1.000 51.08368 22 ASP B O 1
ATOM 3979 N N . LYS B 1 24 ? -65.72355 0.14926 -18.43467 1.000 68.80711 23 LYS B N 1
ATOM 3980 C CA . LYS B 1 24 ? -64.95463 -0.00795 -17.21095 1.000 65.03175 23 LYS B CA 1
ATOM 3981 C C . LYS B 1 24 ? -64.26586 -1.37157 -17.20927 1.000 58.27195 23 LYS B C 1
ATOM 3982 O O . LYS B 1 24 ? -64.70082 -2.31640 -17.87527 1.000 62.25768 23 LYS B O 1
ATOM 4001 N N . ILE B 1 25 ? -63.17772 -1.46866 -16.44874 1.000 63.11811 24 ILE B N 1
ATOM 4002 C CA . ILE B 1 25 ? -62.43856 -2.71467 -16.27647 1.000 61.18827 24 ILE B CA 1
ATOM 4003 C C . ILE B 1 25 ? -62.58260 -3.15766 -14.82736 1.000 58.22250 24 ILE B C 1
ATOM 4004 O O . ILE B 1 25 ? -62.33774 -2.37229 -13.90323 1.000 57.73592 24 ILE B O 1
ATOM 4020 N N . SER B 1 26 ? -62.97188 -4.41371 -14.63077 1.000 57.87760 25 SER B N 1
ATOM 4021 C CA . SER B 1 26 ? -63.13010 -4.96158 -13.29512 1.000 54.84773 25 SER B CA 1
ATOM 4022 C C . SER B 1 26 ? -61.76854 -5.30525 -12.69457 1.000 46.77344 25 SER B C 1
ATOM 4023 O O . SER B 1 26 ? -60.75001 -5.37916 -13.38621 1.000 42.25154 25 SER B O 1
ATOM 4031 N N . ALA B 1 27 ? -61.76081 -5.52003 -11.38187 1.000 50.42313 26 ALA B N 1
ATOM 4032 C CA . ALA B 1 27 ? -60.53761 -5.87560 -10.67915 1.000 46.79480 26 ALA B CA 1
ATOM 4033 C C . ALA B 1 27 ? -60.22554 -7.35349 -10.86930 1.000 37.68638 26 ALA B C 1
ATOM 4034 O O . ALA B 1 27 ? -61.12596 -8.19737 -10.88747 1.000 42.02220 26 ALA B O 1
ATOM 4041 N N . ILE B 1 28 ? -58.93618 -7.66229 -11.01998 1.000 40.37164 27 ILE B N 1
ATOM 4042 C CA . ILE B 1 28 ? -58.51539 -9.05797 -11.09198 1.000 41.91309 27 ILE B CA 1
ATOM 4043 C C . ILE B 1 28 ? -58.95477 -9.80476 -9.84119 1.000 41.46732 27 ILE B C 1
ATOM 4044 O O . ILE B 1 28 ? -59.35026 -10.97506 -9.90206 1.000 43.75910 27 ILE B O 1
ATOM 4060 N N . LEU B 1 29 ? -58.88204 -9.14395 -8.68979 1.000 43.84834 28 LEU B N 1
ATOM 4061 C CA . LEU B 1 29 ? -59.20149 -9.74075 -7.40434 1.000 44.60330 28 LEU B CA 1
ATOM 4062 C C . LEU B 1 29 ? -60.40296 -9.03313 -6.79663 1.000 41.37455 28 LEU B C 1
ATOM 4063 O O . LEU B 1 29 ? -60.61349 -7.83653 -7.01276 1.000 44.39252 28 LEU B O 1
ATOM 4079 N N . VAL B 1 30 ? -61.19605 -9.78582 -6.03628 1.000 39.69688 29 VAL B N 1
ATOM 4080 C CA . VAL B 1 30 ? -62.31660 -9.19292 -5.31940 1.000 43.35961 29 VAL B CA 1
ATOM 4081 C C . VAL B 1 30 ? -61.77204 -8.25262 -4.25405 1.000 44.89560 29 VAL B C 1
ATOM 4082 O O . VAL B 1 30 ? -60.91201 -8.63292 -3.44894 1.000 45.47923 29 VAL B O 1
ATOM 4095 N N . CYS B 1 31 ? -62.26174 -7.01829 -4.24815 1.000 42.34528 30 CYS B N 1
ATOM 4096 C CA . CYS B 1 31 ? -61.75482 -5.98672 -3.35810 1.000 44.72013 30 CYS B CA 1
ATOM 4097 C C . CYS B 1 31 ? -62.73403 -5.73780 -2.21767 1.000 45.50894 30 CYS B C 1
ATOM 4098 O O . CYS B 1 31 ? -63.91629 -6.08311 -2.29418 1.000 45.90718 30 CYS B O 1
ATOM 4106 N N . ALA B 1 32 ? -62.21463 -5.12924 -1.14917 1.000 58.82702 31 ALA B N 1
ATOM 4107 C CA . ALA B 1 32 ? -62.93579 -4.87811 0.08591 1.000 54.84800 31 ALA B CA 1
ATOM 4108 C C . ALA B 1 32 ? -63.11201 -3.37008 0.29359 1.000 59.20574 31 ALA B C 1
ATOM 4109 O O . ALA B 1 32 ? -63.07159 -2.58922 -0.66744 1.000 64.47728 31 ALA B O 1
ATOM 4116 N N . HIS B 1 33 ? -63.30399 -2.96271 1.54548 1.000 62.86132 32 HIS B N 1
ATOM 4117 C CA . HIS B 1 33 ? -63.51884 -1.55547 1.86586 1.000 66.09098 32 HIS B CA 1
ATOM 4118 C C . HIS B 1 33 ? -63.01806 -1.23674 3.27130 1.000 60.66684 32 HIS B C 1
ATOM 4119 O O . HIS B 1 33 ? -61.89236 -0.76881 3.44862 1.000 60.56515 32 HIS B O 1
ATOM 4133 N N . LYS B 1 48 ? -61.39781 3.53505 0.06534 1.000 65.06310 47 LYS B N 1
ATOM 4134 C CA . LYS B 1 48 ? -60.32536 2.55871 -0.07705 1.000 74.59527 47 LYS B CA 1
ATOM 4135 C C . LYS B 1 48 ? -60.87281 1.19134 -0.46356 1.000 72.58798 47 LYS B C 1
ATOM 4136 O O . LYS B 1 48 ? -61.70874 0.63040 0.24276 1.000 72.54521 47 LYS B O 1
ATOM 4154 N N . TYR B 1 49 ? -60.39317 0.65676 -1.58349 1.000 66.88647 48 TYR B N 1
ATOM 4155 C CA . TYR B 1 49 ? -60.75773 -0.67930 -2.05037 1.000 60.08694 48 TYR B CA 1
ATOM 4156 C C . TYR B 1 49 ? -59.48433 -1.51520 -2.12210 1.000 59.52801 48 TYR B C 1
ATOM 4157 O O . TYR B 1 49 ? -58.75013 -1.45661 -3.11351 1.000 56.88383 48 TYR B O 1
ATOM 4175 N N . LEU B 1 50 ? -59.22388 -2.28983 -1.07303 1.000 59.94869 49 LEU B N 1
ATOM 4176 C CA . LEU B 1 50 ? -58.07115 -3.17728 -1.03616 1.000 51.70195 49 LEU B CA 1
ATOM 4177 C C . LEU B 1 50 ? -58.44544 -4.54861 -1.58356 1.000 55.59665 49 LEU B C 1
ATOM 4178 O O . LEU B 1 50 ? -59.50966 -5.08854 -1.26896 1.000 56.55365 49 LEU B O 1
ATOM 4194 N N . ALA B 1 51 ? -57.56026 -5.10816 -2.40312 1.000 51.56183 50 ALA B N 1
ATOM 4195 C CA . ALA B 1 51 ? -57.80035 -6.41946 -2.98586 1.000 44.40892 50 ALA B CA 1
ATOM 4196 C C . ALA B 1 51 ? -57.62841 -7.51968 -1.94255 1.000 45.96497 50 ALA B C 1
ATOM 4197 O O . ALA B 1 51 ? -56.83462 -7.40201 -1.00489 1.000 43.55484 50 ALA B O 1
ATOM 4204 N N . THR B 1 52 ? -58.38974 -8.59736 -2.11531 1.000 50.06307 51 THR B N 1
ATOM 4205 C CA . THR B 1 52 ? -58.31111 -9.78505 -1.27559 1.000 43.99123 51 THR B CA 1
ATOM 4206 C C . THR B 1 52 ? -57.82167 -10.96537 -2.10727 1.000 42.02416 51 THR B C 1
ATOM 4207 O O . THR B 1 52 ? -57.70361 -10.88428 -3.33271 1.000 39.17848 51 THR B O 1
ATOM 4218 N N . ASN B 1 53 ? -57.54344 -12.07836 -1.42772 1.000 43.00087 52 ASN B N 1
ATOM 4219 C CA . ASN B 1 53 ? -56.97882 -13.25864 -2.08700 1.000 45.78606 52 ASN B CA 1
ATOM 4220 C C . ASN B 1 53 ? -58.08646 -14.14014 -2.67049 1.000 44.89510 52 ASN B C 1
ATOM 4221 O O . ASN B 1 53 ? -58.25830 -15.30723 -2.31924 1.000 46.62296 52 ASN B O 1
ATOM 4232 N N . CYS B 1 54 ? -58.84164 -13.55010 -3.59151 1.000 43.56478 53 CYS B N 1
ATOM 4233 C CA . CYS B 1 54 ? -59.87755 -14.26456 -4.32103 1.000 42.48722 53 CYS B CA 1
ATOM 4234 C C . CYS B 1 54 ? -60.00263 -13.64139 -5.70156 1.000 43.96172 53 CYS B C 1
ATOM 4235 O O . CYS B 1 54 ? -60.02508 -12.41448 -5.83254 1.000 46.82806 53 CYS B O 1
ATOM 4243 N N . LEU B 1 55 ? -60.08509 -14.48527 -6.72451 1.000 36.86909 54 LEU B N 1
ATOM 4244 C CA . LEU B 1 55 ? -60.11862 -13.98574 -8.08923 1.000 46.01387 54 LEU B CA 1
ATOM 4245 C C . LEU B 1 55 ? -61.53067 -13.57725 -8.48671 1.000 44.32385 54 LEU B C 1
ATOM 4246 O O . LEU B 1 55 ? -62.52362 -14.15149 -8.02930 1.000 39.41512 54 LEU B O 1
ATOM 4262 N N . ASN B 1 56 ? -61.60538 -12.56235 -9.33981 1.000 43.42432 55 ASN B N 1
ATOM 4263 C CA . ASN B 1 56 ? -62.87790 -12.13069 -9.89273 1.000 40.75526 55 ASN B CA 1
ATOM 4264 C C . ASN B 1 56 ? -63.61642 -13.33388 -10.47612 1.000 42.88474 55 ASN B C 1
ATOM 4265 O O . ASN B 1 56 ? -63.03217 -14.08747 -11.26758 1.000 44.78608 55 ASN B O 1
ATOM 4276 N N . PRO B 1 57 ? -64.87785 -13.56362 -10.09892 1.000 41.49375 56 PRO B N 1
ATOM 4277 C CA . PRO B 1 57 ? -65.60505 -14.71022 -10.67404 1.000 43.38847 56 PRO B CA 1
ATOM 4278 C C . PRO B 1 57 ? -65.57889 -14.73604 -12.19406 1.000 48.94344 56 PRO B C 1
ATOM 4279 O O . PRO B 1 57 ? -65.29089 -15.78018 -12.79330 1.000 50.61554 56 PRO B O 1
ATOM 4290 N N . GLY B 1 58 ? -65.87450 -13.60459 -12.83682 1.000 50.61012 57 GLY B N 1
ATOM 4291 C CA . GLY B 1 58 ? -65.81655 -13.55405 -14.28806 1.000 49.17430 57 GLY B CA 1
ATOM 4292 C C . GLY B 1 58 ? -64.46333 -13.96487 -14.83534 1.000 51.04280 57 GLY B C 1
ATOM 4293 O O . GLY B 1 58 ? -64.37575 -14.58131 -15.90040 1.000 49.64490 57 GLY B O 1
ATOM 4297 N N . LEU B 1 59 ? -63.38851 -13.62621 -14.11806 1.000 49.34048 58 LEU B N 1
ATOM 4298 C CA . LEU B 1 59 ? -62.05377 -14.01875 -14.55943 1.000 49.84141 58 LEU B CA 1
ATOM 4299 C C . LEU B 1 59 ? -61.84616 -15.52003 -14.39900 1.000 45.35660 58 LEU B C 1
ATOM 4300 O O . LEU B 1 59 ? -61.33760 -16.18642 -15.30754 1.000 46.21691 58 LEU B O 1
ATOM 4316 N N . ILE B 1 60 ? -62.22494 -16.07063 -13.24361 1.000 50.29461 59 ILE B N 1
ATOM 4317 C CA . ILE B 1 60 ? -62.14485 -17.51669 -13.05471 1.000 51.62928 59 ILE B CA 1
ATOM 4318 C C . ILE B 1 60 ? -62.92720 -18.22811 -14.15016 1.000 51.03722 59 ILE B C 1
ATOM 4319 O O . ILE B 1 60 ? -62.44025 -19.17858 -14.77393 1.000 53.92728 59 ILE B O 1
ATOM 4335 N N . SER B 1 61 ? -64.15451 -17.77018 -14.40216 1.000 49.82863 60 SER B N 1
ATOM 4336 C CA . SER B 1 61 ? -64.99022 -18.39778 -15.41942 1.000 52.67602 60 SER B CA 1
ATOM 4337 C C . SER B 1 61 ? -64.33143 -18.32391 -16.79152 1.000 57.01967 60 SER B C 1
ATOM 4338 O O . SER B 1 61 ? -64.25337 -19.32659 -17.51128 1.000 55.39292 60 SER B O 1
ATOM 4346 N N . ALA B 1 62 ? -63.84808 -17.13808 -17.17062 1.000 58.87448 61 ALA B N 1
ATOM 4347 C CA . ALA B 1 62 ? -63.18994 -16.98752 -18.46402 1.000 55.30430 61 ALA B CA 1
ATOM 4348 C C . ALA B 1 62 ? -61.95061 -17.86888 -18.55890 1.000 59.39540 61 ALA B C 1
ATOM 4349 O O . ALA B 1 62 ? -61.66716 -18.44335 -19.61704 1.000 61.82697 61 ALA B O 1
ATOM 4356 N N . ILE B 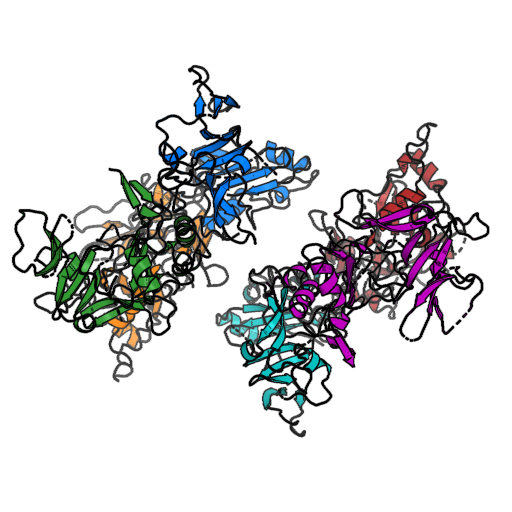1 63 ? -61.19891 -17.98810 -17.46215 1.000 54.46319 62 ILE B N 1
ATOM 4357 C CA . ILE B 1 63 ? -60.00119 -18.82499 -17.46616 1.000 58.61988 62 ILE B CA 1
ATOM 4358 C C . ILE B 1 63 ? -60.37617 -20.28648 -17.67558 1.000 59.11877 62 ILE B C 1
ATOM 4359 O O . ILE B 1 63 ? -59.85142 -20.95924 -18.57104 1.000 51.68073 62 ILE B O 1
ATOM 4375 N N . GLN B 1 64 ? -61.28240 -20.80385 -16.84114 1.000 60.07911 63 GLN B N 1
ATOM 4376 C CA . GLN B 1 64 ? -61.72722 -22.18445 -16.99733 1.000 58.17382 63 GLN B CA 1
ATOM 4377 C C . GLN B 1 64 ? -62.22984 -22.44810 -18.40984 1.000 59.38219 63 GLN B C 1
ATOM 4378 O O . GLN B 1 64 ? -62.04221 -23.54774 -18.94276 1.000 59.89076 63 GLN B O 1
ATOM 4392 N N . ALA B 1 65 ? -62.85636 -21.45039 -19.03734 1.000 66.35007 64 ALA B N 1
ATOM 4393 C CA . ALA B 1 65 ? -63.33589 -21.61501 -20.40354 1.000 66.77867 64 ALA B CA 1
ATOM 4394 C C . ALA B 1 65 ? -62.20037 -21.83430 -21.39383 1.000 65.92501 64 ALA B C 1
ATOM 4395 O O . ALA B 1 65 ? -62.44376 -22.33537 -22.49723 1.000 69.16431 64 ALA B O 1
ATOM 4402 N N . GLY B 1 66 ? -60.97574 -21.47247 -21.03170 1.000 65.73662 65 GLY B N 1
ATOM 4403 C CA . GLY B 1 66 ? -59.84423 -21.60574 -21.92067 1.000 65.23825 65 GLY B CA 1
ATOM 4404 C C . GLY B 1 66 ? -59.40686 -20.33076 -22.60390 1.000 62.55439 65 GLY B C 1
ATOM 4405 O O . GLY B 1 66 ? -58.73514 -20.40618 -23.63935 1.000 64.07540 65 GLY B O 1
ATOM 4409 N N . ALA B 1 67 ? -59.76595 -19.16977 -22.06580 1.000 66.34873 66 ALA B N 1
ATOM 4410 C CA . ALA B 1 67 ? -59.36108 -17.90812 -22.66630 1.000 64.23540 66 ALA B CA 1
ATOM 4411 C C . ALA B 1 67 ? -57.87901 -17.65488 -22.42076 1.000 62.67665 66 ALA B C 1
ATOM 4412 O O . ALA B 1 67 ? -57.33541 -18.01706 -21.37360 1.000 63.78954 66 ALA B O 1
ATOM 4419 N N . ARG B 1 68 ? -57.22144 -17.03863 -23.40121 1.000 56.52611 67 ARG B N 1
ATOM 4420 C CA . ARG B 1 68 ? -55.82168 -16.66286 -23.25639 1.000 61.94581 67 ARG B CA 1
ATOM 4421 C C . ARG B 1 68 ? -55.71715 -15.36671 -22.46219 1.000 57.34157 67 ARG B C 1
ATOM 4422 O O . ARG B 1 68 ? -56.38952 -14.37996 -22.77684 1.000 56.29040 67 ARG B O 1
ATOM 4443 N N . VAL B 1 69 ? -54.87117 -15.37032 -21.43591 1.000 57.40753 68 VAL B N 1
ATOM 4444 C CA . VAL B 1 69 ? -54.70666 -14.23463 -20.53567 1.000 49.98506 68 VAL B CA 1
ATOM 4445 C C . VAL B 1 69 ? -53.32303 -13.64487 -20.76510 1.000 44.30136 68 VAL B C 1
ATOM 4446 O O . VAL B 1 69 ? -52.30823 -14.30736 -20.51547 1.000 47.53598 68 VAL B O 1
ATOM 4459 N N . VAL B 1 70 ? -53.28147 -12.40134 -21.23071 1.000 43.66477 69 VAL B N 1
ATOM 4460 C CA . VAL B 1 70 ? -52.03795 -11.69294 -21.50543 1.000 40.31084 69 VAL B CA 1
ATOM 4461 C C . VAL B 1 70 ? -51.90093 -10.57802 -20.47042 1.000 39.48577 69 VAL B C 1
ATOM 4462 O O . VAL B 1 70 ? -52.66268 -9.60020 -20.51392 1.000 39.82561 69 VAL B O 1
ATOM 4475 N N . PRO B 1 71 ? -50.96790 -10.67570 -19.52266 1.000 37.61213 70 PRO B N 1
ATOM 4476 C CA . PRO B 1 71 ? -50.74964 -9.55447 -18.59796 1.000 35.74692 70 PRO B CA 1
ATOM 4477 C C . PRO B 1 71 ? -50.02898 -8.41401 -19.30116 1.000 38.24648 70 PRO B C 1
ATOM 4478 O O . PRO B 1 71 ? -49.00352 -8.61929 -19.95493 1.000 34.80135 70 PRO B O 1
ATOM 4489 N N . THR B 1 72 ? -50.57624 -7.20877 -19.16578 1.000 41.01831 71 THR B N 1
ATOM 4490 C CA . THR B 1 72 ? -49.97280 -6.01120 -19.72669 1.000 31.64524 71 THR B CA 1
ATOM 4491 C C . THR B 1 72 ? -49.81812 -4.96835 -18.63036 1.000 36.85790 71 THR B C 1
ATOM 4492 O O . THR B 1 72 ? -50.49862 -5.00989 -17.60240 1.000 41.85966 71 THR B O 1
ATOM 4503 N N . ALA B 1 73 ? -48.92192 -4.01794 -18.87144 1.000 39.10017 72 ALA B N 1
ATOM 4504 C CA . ALA B 1 73 ? -48.64670 -2.97396 -17.89797 1.000 29.18920 72 ALA B CA 1
ATOM 4505 C C . ALA B 1 73 ? -49.71966 -1.89592 -17.94216 1.000 30.88253 72 ALA B C 1
ATOM 4506 O O . ALA B 1 73 ? -50.20656 -1.52496 -19.01399 1.000 30.27522 72 ALA B O 1
ATOM 4530 N N . THR B 1 75 ? -50.39843 2.01400 -17.34876 1.000 37.19569 74 THR B N 1
ATOM 4531 C CA . THR B 1 75 ? -49.65701 3.26579 -17.36099 1.000 31.56477 74 THR B CA 1
ATOM 4532 C C . THR B 1 75 ? -50.59891 4.42451 -17.06038 1.000 29.57980 74 THR B C 1
ATOM 4533 O O . THR B 1 75 ? -51.76100 4.42257 -17.48061 1.000 29.43542 74 THR B O 1
ATOM 4544 N N . ASP B 1 76 ? -50.08871 5.40908 -16.32337 1.000 29.36721 75 ASP B N 1
ATOM 4545 C CA . ASP B 1 76 ? -50.89820 6.50885 -15.81270 1.000 33.96692 75 ASP B CA 1
ATOM 4546 C C . ASP B 1 76 ? -50.88935 7.66896 -16.80061 1.000 32.98190 75 ASP B C 1
ATOM 4547 O O . ASP B 1 76 ? -49.83203 8.24094 -17.08631 1.000 35.51056 75 ASP B O 1
ATOM 4556 N N . GLY B 1 77 ? -52.06941 8.02367 -17.30252 1.000 32.82797 76 GLY B N 1
ATOM 4557 C CA . GLY B 1 77 ? -52.22332 9.17116 -18.17418 1.000 33.16948 76 GLY B CA 1
ATOM 4558 C C . GLY B 1 77 ? -53.67700 9.57704 -18.29248 1.000 30.12864 76 GLY B C 1
ATOM 4559 O O . GLY B 1 77 ? -54.32845 9.87034 -17.28579 1.000 33.66855 76 GLY B O 1
ATOM 4563 N N . THR B 1 78 ? -54.20067 9.59685 -19.51433 1.000 33.07461 77 THR B N 1
ATOM 4564 C CA . THR B 1 78 ? -55.62542 9.78707 -19.74024 1.000 37.46471 77 THR B CA 1
ATOM 4565 C C . THR B 1 78 ? -56.04225 8.95553 -20.94362 1.000 30.52966 77 THR B C 1
ATOM 4566 O O . THR B 1 78 ? -55.28321 8.81887 -21.90759 1.000 29.52811 77 THR B O 1
ATOM 4577 N N . CYS B 1 79 ? -57.24765 8.39628 -20.87897 1.000 30.73248 78 CYS B N 1
ATOM 4578 C CA . CYS B 1 79 ? -57.69919 7.44770 -21.88683 1.000 31.26931 78 CYS B CA 1
ATOM 4579 C C . CYS B 1 79 ? -58.20891 8.16769 -23.12772 1.000 36.76458 78 CYS B C 1
ATOM 4580 O O . CYS B 1 79 ? -59.07672 9.04250 -23.03950 1.000 40.05440 78 CYS B O 1
ATOM 4588 N N . CYS B 1 80 ? -57.67964 7.77875 -24.28695 1.000 39.44550 79 CYS B N 1
ATOM 4589 C CA . CYS B 1 80 ? -58.09049 8.33003 -25.56839 1.000 38.61562 79 CYS B CA 1
ATOM 4590 C C . CYS B 1 80 ? -58.21650 7.18817 -26.56847 1.000 36.78029 79 CYS B C 1
ATOM 4591 O O . CYS B 1 80 ? -58.01545 6.01595 -26.23466 1.000 31.81648 79 CYS B O 1
ATOM 4599 N N . ARG B 1 81 ? -58.55186 7.53822 -27.80829 1.000 36.88543 80 ARG B N 1
ATOM 4600 C CA . ARG B 1 81 ? -58.52431 6.58456 -28.90638 1.000 42.27050 80 ARG B CA 1
ATOM 4601 C C . ARG B 1 81 ? -58.26236 7.34319 -30.19832 1.000 39.96014 80 ARG B C 1
ATOM 4602 O O . ARG B 1 81 ? -58.41845 8.56546 -30.26959 1.000 39.73425 80 ARG B O 1
ATOM 4623 N N . VAL B 1 82 ? -57.85199 6.60097 -31.21926 1.000 42.37520 81 VAL B N 1
ATOM 4624 C CA . VAL B 1 82 ? -57.62720 7.14533 -32.55132 1.000 45.19665 81 VAL B CA 1
ATOM 4625 C C . VAL B 1 82 ? -58.80469 6.69372 -33.40629 1.000 52.39538 81 VAL B C 1
ATOM 4626 O O . VAL B 1 82 ? -58.88755 5.53019 -33.80855 1.000 53.82961 81 VAL B O 1
ATOM 4639 N N . PHE B 1 83 ? -59.72556 7.61357 -33.67518 1.000 55.98330 82 PHE B N 1
ATOM 4640 C CA . PHE B 1 83 ? -60.90806 7.33869 -34.47755 1.000 53.25009 82 PHE B CA 1
ATOM 4641 C C . PHE B 1 83 ? -60.82882 8.12333 -35.77949 1.000 54.57066 82 PHE B C 1
ATOM 4642 O O . PHE B 1 83 ? -60.43419 9.29443 -35.78910 1.000 47.61774 82 PHE B O 1
ATOM 4659 N N . ASN B 1 84 ? -61.21439 7.47313 -36.87662 1.000 56.58813 83 ASN B N 1
ATOM 4660 C CA . ASN B 1 84 ? -60.94116 8.01132 -38.20300 1.000 58.48290 83 ASN B CA 1
ATOM 4661 C C . ASN B 1 84 ? -59.44881 8.30782 -38.30535 1.000 61.26587 83 ASN B C 1
ATOM 4662 O O . ASN B 1 84 ? -58.64539 7.40465 -38.56033 1.000 72.81506 83 ASN B O 1
ATOM 4673 N N . GLY B 1 85 ? -59.06317 9.55876 -38.08786 1.000 56.34294 84 GLY B N 1
ATOM 4674 C CA . GLY B 1 85 ? -57.65772 9.90860 -38.06273 1.000 56.87279 84 GLY B CA 1
ATOM 4675 C C . GLY B 1 85 ? -57.37501 10.98845 -37.04310 1.000 46.66246 84 GLY B C 1
ATOM 4676 O O . GLY B 1 85 ? -56.37344 11.70363 -37.13535 1.000 50.70899 84 GLY B O 1
ATOM 4680 N N . LYS B 1 86 ? -58.26275 11.11259 -36.06377 1.000 44.88048 85 LYS B N 1
ATOM 4681 C CA . LYS B 1 86 ? -58.20477 12.17226 -35.07325 1.000 43.25383 85 LYS B CA 1
ATOM 4682 C C . LYS B 1 86 ? -58.13347 11.55824 -33.68539 1.000 46.28806 85 LYS B C 1
ATOM 4683 O O . LYS B 1 86 ? -58.72867 10.50968 -33.42416 1.000 49.99226 85 LYS B O 1
ATOM 4702 N N . ILE B 1 87 ? -57.39608 12.21706 -32.79238 1.000 42.17003 86 ILE B N 1
ATOM 4703 C CA . ILE B 1 87 ? -57.39781 11.80103 -31.39829 1.000 38.15499 86 ILE B CA 1
ATOM 4704 C C . ILE B 1 87 ? -58.76584 12.09629 -30.80098 1.000 39.62380 86 ILE B C 1
ATOM 4705 O O . ILE B 1 87 ? -59.39358 13.11953 -31.10928 1.000 39.39756 86 ILE B O 1
ATOM 4721 N N . GLN B 1 88 ? -59.24588 11.18914 -29.95665 1.000 40.34900 87 GLN B N 1
ATOM 4722 C CA . GLN B 1 88 ? -60.51696 11.35908 -29.26814 1.000 38.46962 87 GLN B CA 1
ATOM 4723 C C . GLN B 1 88 ? -60.31175 11.11448 -27.78263 1.000 40.14376 87 GLN B C 1
ATOM 4724 O O . GLN B 1 88 ? -59.74925 10.08695 -27.39210 1.000 38.41140 87 GLN B O 1
ATOM 4738 N N . LYS B 1 89 ? -60.76280 12.05770 -26.96132 1.000 45.02352 88 LYS B N 1
ATOM 4739 C CA . LYS B 1 89 ? -60.66945 11.92753 -25.51543 1.000 43.15196 88 LYS B CA 1
ATOM 4740 C C . LYS B 1 89 ? -61.90236 11.21235 -24.98347 1.000 48.49248 88 LYS B C 1
ATOM 4741 O O . LYS B 1 89 ? -63.01666 11.42184 -25.47211 1.000 46.17238 88 LYS B O 1
ATOM 4760 N N . ARG B 1 90 ? -61.69545 10.35968 -23.98528 1.000 43.66318 89 ARG B N 1
ATOM 4761 C CA . ARG B 1 90 ? -62.80446 9.66002 -23.35581 1.000 49.05619 89 ARG B CA 1
ATOM 4762 C C . ARG B 1 90 ? -63.45599 10.56544 -22.32164 1.000 50.31028 89 ARG B C 1
ATOM 4763 O O . ARG B 1 90 ? -62.76583 11.19923 -21.51740 1.000 49.55131 89 ARG B O 1
ATOM 4784 N N . ARG B 1 91 ? -64.78306 10.62515 -22.34337 1.000 59.49285 90 ARG B N 1
ATOM 4785 C CA . ARG B 1 91 ? -65.54833 11.31943 -21.32130 1.000 62.52868 90 ARG B CA 1
ATOM 4786 C C . ARG B 1 91 ? -66.66913 10.40886 -20.84571 1.000 64.43989 90 ARG B C 1
ATOM 4787 O O . ARG B 1 91 ? -67.33842 9.75919 -21.65343 1.000 60.97929 90 ARG B O 1
ATOM 4808 N N . ASP B 1 92 ? -66.85290 10.34972 -19.53066 1.000 66.37074 91 ASP B N 1
ATOM 4809 C CA . ASP B 1 92 ? -67.95607 9.62199 -18.91960 1.000 70.67929 91 ASP B CA 1
ATOM 4810 C C . ASP B 1 92 ? -69.07699 10.60718 -18.61821 1.000 76.01710 91 ASP B C 1
ATOM 4811 O O . ASP B 1 92 ? -68.85183 11.62229 -17.95089 1.000 78.41891 91 ASP B O 1
ATOM 4820 N N . ILE B 1 93 ? -70.27116 10.31367 -19.12363 1.000 86.18586 92 ILE B N 1
ATOM 4821 C CA . ILE B 1 93 ? -71.43130 11.17854 -18.93830 1.000 91.46577 92 ILE B CA 1
ATOM 4822 C C . ILE B 1 93 ? -72.20852 10.67066 -17.73028 1.000 93.19356 92 ILE B C 1
ATOM 4823 O O . ILE B 1 93 ? -72.65007 9.51695 -17.70749 1.000 91.71835 92 ILE B O 1
ATOM 4839 N N . LYS B 1 94 ? -72.36324 11.52472 -16.72073 1.000 94.84686 93 LYS B N 1
ATOM 4840 C CA . LYS B 1 94 ? -73.19511 11.17742 -15.57937 1.000 93.08514 93 LYS B CA 1
ATOM 4841 C C . LYS B 1 94 ? -74.66810 11.16189 -15.99389 1.000 87.45692 93 LYS B C 1
ATOM 4842 O O . LYS B 1 94 ? -75.06904 11.89292 -16.90645 1.000 85.60731 93 LYS B O 1
ATOM 4861 N N . PRO B 1 95 ? -75.49541 10.34304 -15.33917 1.000 104.38585 94 PRO B N 1
ATOM 4862 C CA . PRO B 1 95 ? -76.86781 10.11664 -15.83702 1.000 101.82258 94 PRO B CA 1
ATOM 4863 C C . PRO B 1 95 ? -77.74987 11.34727 -15.77372 1.000 101.68676 94 PRO B C 1
ATOM 4864 O O . PRO B 1 95 ? -78.90950 11.29416 -16.21555 1.000 79.25904 94 PRO B O 1
ATOM 4875 N N . GLY B 1 96 ? -77.23014 12.44833 -15.25038 1.000 106.50095 95 GLY B N 1
ATOM 4876 C CA . GLY B 1 96 ? -78.00435 13.65607 -15.09652 1.000 104.27777 95 GLY B CA 1
ATOM 4877 C C . GLY B 1 96 ? -77.42496 14.87580 -15.78257 1.000 107.17824 95 GLY B C 1
ATOM 4878 O O . GLY B 1 96 ? -77.55243 15.99469 -15.27470 1.000 108.48785 95 GLY B O 1
ATOM 4882 N N . ARG B 1 97 ? -76.80841 14.68176 -16.94624 1.000 97.86549 96 ARG B N 1
ATOM 4883 C CA . ARG B 1 97 ? -76.22795 15.77368 -17.71441 1.000 92.80690 96 ARG B CA 1
ATOM 4884 C C . ARG B 1 97 ? -76.43842 15.49985 -19.19732 1.000 89.31973 96 ARG B C 1
ATOM 4885 O O . ARG B 1 97 ? -76.93534 14.44149 -19.59218 1.000 88.64555 96 ARG B O 1
ATOM 4906 N N . GLU B 1 98 ? -76.06057 16.47254 -20.02227 1.000 95.43907 97 GLU B N 1
ATOM 4907 C CA . GLU B 1 98 ? -76.32062 16.41219 -21.45273 1.000 90.33968 97 GLU B CA 1
ATOM 4908 C C . GLU B 1 98 ? -75.16169 15.75977 -22.19719 1.000 84.20363 97 GLU B C 1
ATOM 4909 O O . GLU B 1 98 ? -74.00458 15.82721 -21.77506 1.000 83.45825 97 GLU B O 1
ATOM 4921 N N . VAL B 1 99 ? -75.48921 15.13243 -23.31831 1.000 75.98124 98 VAL B N 1
ATOM 4922 C CA . VAL B 1 99 ? -74.48446 14.45930 -24.14557 1.000 75.25100 98 VAL B CA 1
ATOM 4923 C C . VAL B 1 99 ? -73.83577 15.48894 -25.06656 1.000 70.61815 98 VAL B C 1
ATOM 4924 O O . VAL B 1 99 ? -74.55282 16.18839 -25.79919 1.000 71.41929 98 VAL B O 1
ATOM 4937 N N . PRO B 1 100 ? -72.50683 15.61676 -25.06776 1.000 75.21553 99 PRO B N 1
ATOM 4938 C CA . PRO B 1 100 ? -71.87272 16.61127 -25.94097 1.000 70.21261 99 PRO B CA 1
ATOM 4939 C C . PRO B 1 100 ? -71.97656 16.22200 -27.40516 1.000 71.96988 99 PRO B C 1
ATOM 4940 O O . PRO B 1 100 ? -71.91960 15.04426 -27.76596 1.000 72.78077 99 PRO B O 1
ATOM 4951 N N . GLU B 1 101 ? -72.11780 17.23645 -28.25509 1.000 70.20427 100 GLU B N 1
ATOM 4952 C CA . GLU B 1 101 ? -72.14201 17.00931 -29.69355 1.000 70.22911 100 GLU B CA 1
ATOM 4953 C C . GLU B 1 101 ? -70.90051 16.23837 -30.12060 1.000 70.12741 100 GLU B C 1
ATOM 4954 O O . GLU B 1 101 ? -69.78001 16.57286 -29.72702 1.000 67.62104 100 GLU B O 1
ATOM 4966 N N . GLY B 1 102 ? -71.10704 15.19652 -30.92150 1.000 68.77499 101 GLY B N 1
ATOM 4967 C CA . GLY B 1 102 ? -70.00665 14.36038 -31.35198 1.000 63.50963 101 GLY B CA 1
ATOM 4968 C C . GLY B 1 102 ? -69.50898 13.38815 -30.31101 1.000 55.29056 101 GLY B C 1
ATOM 4969 O O . GLY B 1 102 ? -68.35586 12.95352 -30.38807 1.000 65.24014 101 GLY B O 1
ATOM 4973 N N . TRP B 1 103 ? -70.34090 13.03774 -29.33345 1.000 64.59216 102 TRP B N 1
ATOM 4974 C CA . TRP B 1 103 ? -69.99045 12.07646 -28.29557 1.000 70.23670 102 TRP B CA 1
ATOM 4975 C C . TRP B 1 103 ? -70.55123 10.71304 -28.67841 1.000 75.05282 102 TRP B C 1
ATOM 4976 O O . TRP B 1 103 ? -71.76307 10.56951 -28.87303 1.000 74.28519 102 TRP B O 1
ATOM 4997 N N . ILE B 1 104 ? -69.67242 9.71996 -28.78457 1.000 75.55006 103 ILE B N 1
ATOM 4998 C CA . ILE B 1 104 ? -70.05370 8.35622 -29.13226 1.000 74.17668 103 ILE B CA 1
ATOM 4999 C C . ILE B 1 104 ? -70.12187 7.53629 -27.85258 1.000 71.30821 103 ILE B C 1
ATOM 5000 O O . ILE B 1 104 ? -69.21030 7.59820 -27.01898 1.000 68.96649 103 ILE B O 1
ATOM 5016 N N . GLN B 1 105 ? -71.19989 6.77472 -27.68982 1.000 76.52730 104 GLN B N 1
ATOM 5017 C CA . GLN B 1 105 ? -71.29406 5.83627 -26.58182 1.000 65.12974 104 GLN B CA 1
ATOM 5018 C C . GLN B 1 105 ? -70.47921 4.58976 -26.89565 1.000 66.06077 104 GLN B C 1
ATOM 5019 O O . GLN B 1 105 ? -70.44965 4.11915 -28.03685 1.000 65.68727 104 GLN B O 1
ATOM 5033 N N . THR B 1 106 ? -69.81148 4.05835 -25.87410 1.000 72.07484 105 THR B N 1
ATOM 5034 C CA . THR B 1 106 ? -69.05275 2.82493 -26.03041 1.000 74.31623 105 THR B CA 1
ATOM 5035 C C . THR B 1 106 ? -69.13320 1.90361 -24.82386 1.000 71.28910 105 THR B C 1
ATOM 5036 O O . THR B 1 106 ? -68.64661 0.77285 -24.91544 1.000 69.79903 105 THR B O 1
ATOM 5047 N N . GLY B 1 107 ? -69.72556 2.32533 -23.71602 1.000 69.37719 106 GLY B N 1
ATOM 5048 C CA . GLY B 1 107 ? -69.80271 1.48862 -22.54285 1.000 78.08156 106 GLY B CA 1
ATOM 5049 C C . GLY B 1 107 ? -70.81196 1.99748 -21.53982 1.000 81.06624 106 GLY B C 1
ATOM 5050 O O . GLY B 1 107 ? -71.66195 2.83195 -21.85412 1.000 80.79756 106 GLY B O 1
ATOM 5054 N N . SER B 1 108 ? -70.70600 1.47719 -20.31902 1.000 83.89805 107 SER B N 1
ATOM 5055 C CA . SER B 1 108 ? -71.61924 1.83267 -19.23693 1.000 85.24804 107 SER B CA 1
ATOM 5056 C C . SER B 1 108 ? -70.85010 2.06495 -17.93775 1.000 78.17089 107 SER B C 1
ATOM 5057 O O . SER B 1 108 ? -70.71538 1.16268 -17.11067 1.000 81.87981 107 SER B O 1
ATOM 5065 N N . SER B 1 112 ? -71.27137 1.76859 -10.76323 1.000 85.73461 111 SER B N 1
ATOM 5066 C CA . SER B 1 112 ? -71.47590 3.10646 -11.30671 1.000 85.78247 111 SER B CA 1
ATOM 5067 C C . SER B 1 112 ? -72.78519 3.14582 -12.08563 1.000 88.78179 111 SER B C 1
ATOM 5068 O O . SER B 1 112 ? -73.45699 2.12395 -12.23993 1.000 91.08610 111 SER B O 1
ATOM 5075 N N . GLY B 1 113 ? -73.14166 4.33214 -12.57066 1.000 93.19486 112 GLY B N 1
ATOM 5076 C CA . GLY B 1 113 ? -74.32506 4.49834 -13.38916 1.000 91.26423 112 GLY B CA 1
ATOM 5077 C C . GLY B 1 113 ? -74.08301 5.44895 -14.54231 1.000 85.24108 112 GLY B C 1
ATOM 5078 O O . GLY B 1 113 ? -75.02978 5.98460 -15.12703 1.000 88.14111 112 GLY B O 1
ATOM 5082 N N . HIS B 1 114 ? -72.81363 5.66041 -14.87889 1.000 90.86032 113 HIS B N 1
ATOM 5083 C CA . HIS B 1 114 ? -72.41961 6.60002 -15.91619 1.000 84.93691 113 HIS B CA 1
ATOM 5084 C C . HIS B 1 114 ? -72.20359 5.87194 -17.23572 1.000 75.07970 113 HIS B C 1
ATOM 5085 O O . HIS B 1 114 ? -71.82442 4.69834 -17.26538 1.000 77.85342 113 HIS B O 1
ATOM 5099 N N . LEU B 1 115 ? -72.44941 6.58320 -18.33029 1.000 74.51662 114 LEU B N 1
ATOM 5100 C CA . LEU B 1 115 ? -72.08843 6.07284 -19.64046 1.000 75.63056 114 LEU B CA 1
ATOM 5101 C C . LEU B 1 115 ? -70.61508 6.35310 -19.91695 1.000 76.34825 114 LEU B C 1
ATOM 5102 O O . LEU B 1 115 ? -70.01157 7.27245 -19.35583 1.000 75.14041 114 LEU B O 1
ATOM 5118 N N . ILE B 1 116 ? -70.03531 5.53844 -20.79086 1.000 78.85800 115 ILE B N 1
ATOM 5119 C CA . ILE B 1 116 ? -68.64830 5.68283 -21.21099 1.000 72.27318 115 ILE B CA 1
ATOM 5120 C C . ILE B 1 116 ? -68.64349 5.93104 -22.71078 1.000 71.48946 115 ILE B C 1
ATOM 5121 O O . ILE B 1 116 ? -69.28157 5.19159 -23.46995 1.000 75.44173 115 ILE B O 1
ATOM 5137 N N . GLY B 1 117 ? -67.94422 6.97649 -23.13079 1.000 69.03112 116 GLY B N 1
ATOM 5138 C CA . GLY B 1 117 ? -67.89851 7.32198 -24.52982 1.000 68.13467 116 GLY B CA 1
ATOM 5139 C C . GLY B 1 117 ? -66.65987 8.12253 -24.85572 1.000 61.98361 116 GLY B C 1
ATOM 5140 O O . GLY B 1 117 ? -65.78815 8.33119 -24.00972 1.000 55.37425 116 GLY B O 1
ATOM 5144 N N . PHE B 1 118 ? -66.60058 8.58334 -26.10324 1.000 56.89302 117 PHE B N 1
ATOM 5145 C CA . PHE B 1 118 ? -65.43159 9.27300 -26.62263 1.000 54.01236 117 PHE B CA 1
ATOM 5146 C C . PHE B 1 118 ? -65.84981 10.51715 -27.39036 1.000 56.01900 117 PHE B C 1
ATOM 5147 O O . PHE B 1 118 ? -66.90961 10.55547 -28.02249 1.000 60.75532 117 PHE B O 1
ATOM 5181 N N . ASP B 1 120 ? -64.35620 14.06732 -29.85711 1.000 46.12668 119 ASP B N 1
ATOM 5182 C CA . ASP B 1 120 ? -63.27366 14.78075 -30.51714 1.000 44.24283 119 ASP B CA 1
ATOM 5183 C C . ASP B 1 120 ? -62.66786 15.79181 -29.54785 1.000 42.23488 119 ASP B C 1
ATOM 5184 O O . ASP B 1 120 ? -63.34666 16.31486 -28.66083 1.000 42.33866 119 ASP B O 1
ATOM 5193 N N . LEU B 1 121 ? -61.37611 16.05958 -29.71480 1.000 42.12770 120 LEU B N 1
ATOM 5194 C CA . LEU B 1 121 ? -60.70058 17.01352 -28.84695 1.000 37.87437 120 LEU B CA 1
ATOM 5195 C C . LEU B 1 121 ? -61.27488 18.40920 -29.05632 1.000 40.33130 120 LEU B C 1
ATOM 5196 O O . LEU B 1 121 ? -61.55736 18.81446 -30.18582 1.000 49.38834 120 LEU B O 1
ATOM 5212 N N . GLU B 1 122 ? -61.45807 19.14220 -27.96059 1.000 46.02295 121 GLU B N 1
ATOM 5213 C CA . GLU B 1 122 ? -61.93201 20.51863 -27.99804 1.000 48.83582 121 GLU B CA 1
ATOM 5214 C C . GLU B 1 122 ? -60.74346 21.46632 -28.12540 1.000 47.41399 121 GLU B C 1
ATOM 5215 O O . GLU B 1 122 ? -59.59837 21.09360 -27.86348 1.000 49.57503 121 GLU B O 1
ATOM 5227 N N . LYS B 1 123 ? -61.02635 22.71026 -28.53393 1.000 43.51355 122 LYS B N 1
ATOM 5228 C CA . LYS B 1 123 ? -59.95620 23.67026 -28.79224 1.000 50.71803 122 LYS B CA 1
ATOM 5229 C C . LYS B 1 123 ? -59.10186 23.93140 -27.55881 1.000 52.13065 122 LYS B C 1
ATOM 5230 O O . LYS B 1 123 ? -57.96576 24.40104 -27.69175 1.000 51.14233 122 LYS B O 1
ATOM 5249 N N . GLY B 1 124 ? -59.60983 23.62401 -26.36704 1.000 52.22365 123 GLY B N 1
ATOM 5250 C CA . GLY B 1 124 ? -58.87390 23.87280 -25.14408 1.000 48.58361 123 GLY B CA 1
ATOM 5251 C C . GLY B 1 124 ? -57.94213 22.77173 -24.69385 1.000 39.80960 123 GLY B C 1
ATOM 5252 O O . GLY B 1 124 ? -57.14359 22.99067 -23.77799 1.000 31.43571 123 GLY B O 1
ATOM 5256 N N . ASP B 1 125 ? -58.01751 21.59185 -25.31312 1.000 42.18016 124 ASP B N 1
ATOM 5257 C CA . ASP B 1 125 ? -57.20381 20.43969 -24.91941 1.000 34.80469 124 ASP B CA 1
ATOM 5258 C C . ASP B 1 125 ? -55.79483 20.58813 -25.49812 1.000 33.74762 124 ASP B C 1
ATOM 5259 O O . ASP B 1 125 ? -55.33917 19.81894 -26.34753 1.000 31.89102 124 ASP B O 1
ATOM 5268 N N . LYS B 1 126 ? -55.09131 21.60403 -24.99044 1.000 33.10842 125 LYS B N 1
ATOM 5269 C CA . LYS B 1 126 ? -53.77426 21.94813 -25.51898 1.000 30.68338 125 LYS B CA 1
ATOM 5270 C C . LYS B 1 126 ? -52.81253 20.76713 -25.46053 1.000 28.82469 125 LYS B C 1
ATOM 5271 O O . LYS B 1 126 ? -52.02298 20.55742 -26.38910 1.000 29.97938 125 LYS B O 1
ATOM 5290 N N . TRP B 1 127 ? -52.85361 19.98887 -24.37998 1.000 32.74976 126 TRP B N 1
ATOM 5291 C CA . TRP B 1 127 ? -51.87011 18.93414 -24.16617 1.000 29.54696 126 TRP B CA 1
ATOM 5292 C C . TRP B 1 127 ? -52.27513 17.60588 -24.77968 1.000 27.12294 126 TRP B C 1
ATOM 5293 O O . TRP B 1 127 ? -51.42376 16.72014 -24.90875 1.000 27.08108 126 TRP B O 1
ATOM 5314 N N . HIS B 1 128 ? -53.54279 17.44173 -25.15558 1.000 31.20879 127 HIS B N 1
ATOM 5315 C CA . HIS B 1 128 ? -53.89962 16.33568 -26.03411 1.000 28.96523 127 HIS B CA 1
ATOM 5316 C C . HIS B 1 128 ? -53.30234 16.55044 -27.41773 1.000 27.69619 127 HIS B C 1
ATOM 5317 O O . HIS B 1 128 ? -52.63452 15.66530 -27.96336 1.000 29.57788 127 HIS B O 1
ATOM 5331 N N . TYR B 1 129 ? -53.51715 17.73650 -27.99271 1.000 30.96597 128 TYR B N 1
ATOM 5332 C CA . TYR B 1 129 ? -52.91604 18.05743 -29.28006 1.000 30.11447 128 TYR B CA 1
ATOM 5333 C C . TYR B 1 129 ? -51.39493 18.07402 -29.21453 1.000 27.79760 128 TYR B C 1
ATOM 5334 O O . TYR B 1 129 ? -50.73861 17.98697 -30.25781 1.000 28.11010 128 TYR B O 1
ATOM 5352 N N . ASP B 1 130 ? -50.81972 18.19127 -28.01708 1.000 26.38243 129 ASP B N 1
ATOM 5353 C CA . ASP B 1 130 ? -49.37467 18.32306 -27.89317 1.000 23.44722 129 ASP B CA 1
ATOM 5354 C C . ASP B 1 130 ? -48.62980 17.03637 -28.22199 1.000 24.96957 129 ASP B C 1
ATOM 5355 O O . ASP B 1 130 ? -47.41164 17.08363 -28.42417 1.000 26.06463 129 ASP B O 1
ATOM 5364 N N . CYS B 1 131 ? -49.31628 15.89742 -28.28890 1.000 24.26311 130 CYS B N 1
ATOM 5365 C CA . CYS B 1 131 ? -48.65667 14.66852 -28.70845 1.000 28.44990 130 CYS B CA 1
ATOM 5366 C C . CYS B 1 131 ? -48.49308 14.58772 -30.22120 1.000 22.90711 130 CYS B C 1
ATOM 5367 O O . CYS B 1 131 ? -47.76239 13.71674 -30.70494 1.000 23.17242 130 CYS B O 1
ATOM 5375 N N . HIS B 1 132 ? -49.14849 15.46704 -30.97390 1.000 25.66056 131 HIS B N 1
ATOM 5376 C CA . HIS B 1 132 ? -48.91052 15.54845 -32.40715 1.000 31.63807 131 HIS B CA 1
ATOM 5377 C C . HIS B 1 132 ? -47.51476 16.09884 -32.68340 1.000 28.32650 131 HIS B C 1
ATOM 5378 O O . HIS B 1 132 ? -46.93759 16.83122 -31.87485 1.000 27.36414 131 HIS B O 1
ATOM 5392 N N . VAL B 1 133 ? -46.96886 15.72923 -33.84173 1.000 33.67793 132 VAL B N 1
ATOM 5393 C CA . VAL B 1 133 ? -45.70430 16.29831 -34.29051 1.000 32.76853 132 VAL B CA 1
ATOM 5394 C C . VAL B 1 133 ? -45.93796 17.73574 -34.73415 1.000 33.56296 132 VAL B C 1
ATOM 5395 O O . VAL B 1 133 ? -46.84489 18.01778 -35.52729 1.000 31.55067 132 VAL B O 1
ATOM 5408 N N . LYS B 1 134 ? -45.12271 18.65329 -34.22709 1.000 31.40097 133 LYS B N 1
ATOM 5409 C CA . LYS B 1 134 ? -45.34645 20.06389 -34.50243 1.000 32.07749 133 LYS B CA 1
ATOM 5410 C C . LYS B 1 134 ? -44.96987 20.40742 -35.94262 1.000 34.16832 133 LYS B C 1
ATOM 5411 O O . LYS B 1 134 ? -44.16328 19.73124 -36.58419 1.000 29.91200 133 LYS B O 1
ATOM 5430 N N . ASP B 1 135 ? -45.55705 21.49073 -36.44418 1.000 43.18657 134 ASP B N 1
ATOM 5431 C CA . ASP B 1 135 ? -45.37312 21.90950 -37.82762 1.000 36.54949 134 ASP B CA 1
ATOM 5432 C C . ASP B 1 135 ? -45.63749 23.40858 -37.89549 1.000 44.37492 134 ASP B C 1
ATOM 5433 O O . ASP B 1 135 ? -46.79511 23.83785 -38.01695 1.000 37.90316 134 ASP B O 1
ATOM 5442 N N . PRO B 1 136 ? -44.59659 24.23606 -37.80187 1.000 42.95892 135 PRO B N 1
ATOM 5443 C CA . PRO B 1 136 ? -44.81808 25.68854 -37.75615 1.000 42.14123 135 PRO B CA 1
ATOM 5444 C C . PRO B 1 136 ? -45.33055 26.29098 -39.05678 1.000 42.40233 135 PRO B C 1
ATOM 5445 O O . PRO B 1 136 ? -45.60856 27.49544 -39.08736 1.000 45.47588 135 PRO B O 1
ATOM 5456 N N . SER B 1 137 ? -45.46872 25.51090 -40.12739 1.000 39.33469 136 SER B N 1
ATOM 5457 C CA . SER B 1 137 ? -45.96955 26.01980 -41.39656 1.000 40.30146 136 SER B CA 1
ATOM 5458 C C . SER B 1 137 ? -47.42693 25.65586 -41.64113 1.000 42.39763 136 SER B C 1
ATOM 5459 O O . SER B 1 137 ? -47.99553 26.08403 -42.65058 1.000 49.33991 136 SER B O 1
ATOM 5467 N N . SER B 1 138 ? -48.06281 24.84766 -40.72090 1.000 38.75188 137 SER B N 1
ATOM 5468 C CA . SER B 1 138 ? -49.46346 24.49238 -40.88382 1.000 39.48035 137 SER B CA 1
ATOM 5469 C C . SER B 1 138 ? -50.34751 25.42312 -40.06530 1.000 41.52144 137 SER B C 1
ATOM 5470 O O . SER B 1 138 ? -49.90896 25.97543 -39.05188 1.000 47.53892 137 SER B O 1
ATOM 5478 N N . PRO B 1 139 ? -51.60550 25.60419 -40.47079 1.000 50.12244 138 PRO B N 1
ATOM 5479 C CA . PRO B 1 139 ? -52.48075 26.52333 -39.72457 1.000 43.91103 138 PRO B CA 1
ATOM 5480 C C . PRO B 1 139 ? -52.57569 26.20677 -38.24064 1.000 38.43276 138 PRO B C 1
ATOM 5481 O O . PRO B 1 139 ? -52.63738 27.12852 -37.41782 1.000 40.10676 138 PRO B O 1
ATOM 5492 N N . SER B 1 140 ? -52.58093 24.92656 -37.87370 1.000 39.76862 139 SER B N 1
ATOM 5493 C CA . SER B 1 140 ? -52.74044 24.53655 -36.47982 1.000 38.23054 139 SER B CA 1
ATOM 5494 C C . SER B 1 140 ? -51.43341 24.54622 -35.70071 1.000 41.23920 139 SER B C 1
ATOM 5495 O O . SER B 1 140 ? -51.46648 24.49097 -34.46623 1.000 42.13393 139 SER B O 1
ATOM 5503 N N . GLY B 1 141 ? -50.29369 24.62259 -36.37986 1.000 44.39116 140 GLY B N 1
ATOM 5504 C CA . GLY B 1 141 ? -49.02338 24.36287 -35.74499 1.000 40.10909 140 GLY B CA 1
ATOM 5505 C C . GLY B 1 141 ? -48.71074 22.89615 -35.56266 1.000 30.21159 140 GLY B C 1
ATOM 5506 O O . GLY B 1 141 ? -47.62120 22.56711 -35.07673 1.000 31.53253 140 GLY B O 1
ATOM 5510 N N . LEU B 1 142 ? -49.62670 22.00734 -35.93997 1.000 33.29843 141 LEU B N 1
ATOM 5511 C CA . LEU B 1 142 ? -49.44469 20.57196 -35.81386 1.000 37.78018 141 LEU B CA 1
ATOM 5512 C C . LEU B 1 142 ? -49.45763 19.91222 -37.18719 1.000 35.85956 141 LEU B C 1
ATOM 5513 O O . LEU B 1 142 ? -50.12727 20.37973 -38.11343 1.000 38.74557 141 LEU B O 1
ATOM 5529 N N . ASP B 1 143 ? -48.70973 18.81786 -37.30965 1.000 31.07276 142 ASP B N 1
ATOM 5530 C CA . ASP B 1 143 ? -48.89167 17.86505 -38.40270 1.000 30.78168 142 ASP B CA 1
ATOM 5531 C C . ASP B 1 143 ? -49.97231 16.89827 -37.93341 1.000 34.30727 142 ASP B C 1
ATOM 5532 O O . ASP B 1 143 ? -49.68760 15.92196 -37.23313 1.000 42.54693 142 ASP B O 1
ATOM 5541 N N . ILE B 1 144 ? -51.21652 17.17445 -38.31180 1.000 36.52015 143 ILE B N 1
ATOM 5542 C CA . ILE B 1 144 ? -52.36700 16.44802 -37.78749 1.000 36.55376 143 ILE B CA 1
ATOM 5543 C C . ILE B 1 144 ? -52.36533 14.98772 -38.22827 1.000 34.74365 143 ILE B C 1
ATOM 5544 O O . ILE B 1 144 ? -53.23503 14.20948 -37.81893 1.000 33.24430 143 ILE B O 1
ATOM 5560 N N . ASN B 1 145 ? -51.39733 14.60083 -39.05836 1.000 36.25907 144 ASN B N 1
ATOM 5561 C CA . ASN B 1 145 ? -51.30452 13.23453 -39.55630 1.000 34.14453 144 ASN B CA 1
ATOM 5562 C C . ASN B 1 145 ? -50.23600 12.40259 -38.85699 1.000 37.31944 144 ASN B C 1
ATOM 5563 O O . ASN B 1 145 ? -50.07386 11.22566 -39.19462 1.000 38.39644 144 ASN B O 1
ATOM 5574 N N . LYS B 1 146 ? -49.50305 12.97183 -37.90203 1.000 33.02917 145 LYS B N 1
ATOM 5575 C CA . LYS B 1 146 ? -48.43523 12.24756 -37.22729 1.000 35.45102 145 LYS B CA 1
ATOM 5576 C C . LYS B 1 146 ? -48.46712 12.54725 -35.73806 1.000 31.33452 145 LYS B C 1
ATOM 5577 O O . LYS B 1 146 ? -48.63684 13.69853 -35.32861 1.000 32.60827 145 LYS B O 1
ATOM 5596 N N . VAL B 1 147 ? -48.30138 11.50047 -34.93502 1.000 29.19307 146 VAL B N 1
ATOM 5597 C CA . VAL B 1 147 ? -48.31950 11.60993 -33.48485 1.000 32.68963 146 VAL B CA 1
ATOM 5598 C C . VAL B 1 147 ? -47.07525 10.93950 -32.92587 1.000 27.75165 146 VAL B C 1
ATOM 5599 O O . VAL B 1 147 ? -46.56400 9.96438 -33.48586 1.000 27.60078 146 VAL B O 1
ATOM 5612 N N . LEU B 1 148 ? -46.58538 11.47495 -31.81263 1.000 25.66210 147 LEU B N 1
ATOM 5613 C CA . LEU B 1 148 ? -45.47990 10.85711 -31.09470 1.000 23.50414 147 LEU B CA 1
ATOM 5614 C C . LEU B 1 148 ? -46.03156 9.78380 -30.16501 1.000 24.64318 147 LEU B C 1
ATOM 5615 O O . LEU B 1 148 ? -46.82393 10.08036 -29.26338 1.000 25.31790 147 LEU B O 1
ATOM 5631 N N . CYS B 1 149 ? -45.61615 8.54227 -30.38208 1.000 29.07161 148 CYS B N 1
ATOM 5632 C CA . CYS B 1 149 ? -46.03750 7.42467 -29.55670 1.000 33.33097 148 CYS B CA 1
ATOM 5633 C C . CYS B 1 149 ? -44.81101 6.75547 -28.95361 1.000 29.15130 148 CYS B C 1
ATOM 5634 O O . CYS B 1 149 ? -43.68944 6.89965 -29.44725 1.000 32.38660 148 CYS B O 1
ATOM 5642 N N . ILE B 1 150 ? -45.03784 6.02628 -27.86784 1.000 27.47535 149 ILE B N 1
ATOM 5643 C CA . ILE B 1 150 ? -44.00310 5.24428 -27.20372 1.000 32.48026 149 ILE B CA 1
ATOM 5644 C C . ILE B 1 150 ? -44.41291 3.78379 -27.31773 1.000 33.06894 149 ILE B C 1
ATOM 5645 O O . ILE B 1 150 ? -45.52189 3.41150 -26.91560 1.000 36.88378 149 ILE B O 1
ATOM 5661 N N . THR B 1 151 ? -43.53842 2.96771 -27.89857 1.000 26.84532 150 THR B N 1
ATOM 5662 C CA . THR B 1 151 ? -43.87695 1.58780 -28.20782 1.000 28.96264 150 THR B CA 1
ATOM 5663 C C . THR B 1 151 ? -42.63598 0.72616 -28.02356 1.000 28.59362 150 THR B C 1
ATOM 5664 O O . THR B 1 151 ? -41.57751 1.20022 -27.60290 1.000 27.63464 150 THR B O 1
ATOM 5675 N N . THR B 1 152 ? -42.77889 -0.55196 -28.34865 1.000 39.71270 151 THR B N 1
ATOM 5676 C CA . THR B 1 152 ? -41.68882 -1.50525 -28.23897 1.000 38.18398 151 THR B CA 1
ATOM 5677 C C . THR B 1 152 ? -40.86039 -1.49060 -29.51623 1.000 40.29984 151 THR B C 1
ATOM 5678 O O . THR B 1 152 ? -41.40176 -1.41108 -30.62262 1.000 47.07194 151 THR B O 1
ATOM 5689 N N . ASN B 1 153 ? -39.54251 -1.56532 -29.35555 1.000 40.79606 152 ASN B N 1
ATOM 5690 C CA . ASN B 1 153 ? -38.63770 -1.43341 -30.48513 1.000 50.75673 152 ASN B CA 1
ATOM 5691 C C . ASN B 1 153 ? -38.60297 -2.73370 -31.28727 1.000 49.07794 152 ASN B C 1
ATOM 5692 O O . ASN B 1 153 ? -39.31698 -3.69583 -30.99183 1.000 49.01467 152 ASN B O 1
ATOM 5703 N N . LYS B 1 154 ? -37.75853 -2.75645 -32.32397 1.000 53.97662 153 LYS B N 1
ATOM 5704 C CA . LYS B 1 154 ? -37.67375 -3.91014 -33.21742 1.000 62.43220 153 LYS B CA 1
ATOM 5705 C C . LYS B 1 154 ? -37.58949 -5.21543 -32.43217 1.000 59.67104 153 LYS B C 1
ATOM 5706 O O . LYS B 1 154 ? -38.40318 -6.12649 -32.62167 1.000 55.17991 153 LYS B O 1
ATOM 5725 N N . ALA B 1 155 ? -36.60156 -5.32435 -31.54927 1.000 54.63540 154 ALA B N 1
ATOM 5726 C CA . ALA B 1 155 ? -36.55219 -6.40609 -30.57689 1.000 56.64359 154 ALA B CA 1
ATOM 5727 C C . ALA B 1 155 ? -37.31790 -5.98636 -29.32921 1.000 60.25892 154 ALA B C 1
ATOM 5728 O O . ALA B 1 155 ? -37.21779 -4.84136 -28.88161 1.000 70.21492 154 ALA B O 1
ATOM 5735 N N . GLY B 1 156 ? -38.08782 -6.91264 -28.77158 1.000 57.47144 155 GLY B N 1
ATOM 5736 C CA . GLY B 1 156 ? -38.89041 -6.59279 -27.60798 1.000 52.76363 155 GLY B CA 1
ATOM 5737 C C . GLY B 1 156 ? -38.09359 -6.53718 -26.32124 1.000 52.37302 155 GLY B C 1
ATOM 5738 O O . GLY B 1 156 ? -38.42640 -7.22974 -25.35490 1.000 56.72796 155 GLY B O 1
ATOM 5742 N N . ASP B 1 157 ? -37.04267 -5.71255 -26.29049 1.000 49.39534 156 ASP B N 1
ATOM 5743 C CA . ASP B 1 157 ? -36.17690 -5.60491 -25.12578 1.000 46.20957 156 ASP B CA 1
ATOM 5744 C C . ASP B 1 157 ? -36.17713 -4.22611 -24.47819 1.000 52.13606 156 ASP B C 1
ATOM 5745 O O . ASP B 1 157 ? -35.58303 -4.07228 -23.40445 1.000 55.21654 156 ASP B O 1
ATOM 5754 N N . ALA B 1 158 ? -36.81825 -3.22828 -25.08483 1.000 51.91924 157 ALA B N 1
ATOM 5755 C CA . ALA B 1 158 ? -36.85370 -1.88348 -24.52430 1.000 45.41155 157 ALA B CA 1
ATOM 5756 C C . ALA B 1 158 ? -37.96705 -1.09585 -25.19990 1.000 39.08813 157 ALA B C 1
ATOM 5757 O O . ALA B 1 158 ? -38.53788 -1.52465 -26.20496 1.000 41.88013 157 ALA B O 1
ATOM 5764 N N . LEU B 1 159 ? -38.26628 0.06864 -24.63180 1.000 39.73774 158 LEU B N 1
ATOM 5765 C CA . LEU B 1 159 ? -39.24572 0.98791 -25.18986 1.000 32.00980 158 LEU B CA 1
ATOM 5766 C C . LEU B 1 159 ? -38.53905 2.11935 -25.92533 1.000 25.52145 158 LEU B C 1
ATOM 5767 O O . LEU B 1 159 ? -37.41722 2.50390 -25.58383 1.000 33.00770 158 LEU B O 1
ATOM 5783 N N . VAL B 1 160 ? -39.21237 2.65433 -26.94101 1.000 27.60304 159 VAL B N 1
ATOM 5784 C CA . VAL B 1 160 ? -38.65715 3.71765 -27.76509 1.000 29.20429 159 VAL B CA 1
ATOM 5785 C C . VAL B 1 160 ? -39.76297 4.69136 -28.13941 1.000 25.55745 159 VAL B C 1
ATOM 5786 O O . VAL B 1 160 ? -40.92681 4.31239 -28.30430 1.000 28.35270 159 VAL B O 1
ATOM 5799 N N . TYR B 1 161 ? -39.38498 5.95885 -28.26497 1.000 27.20484 160 TYR B N 1
ATOM 5800 C CA . TYR B 1 161 ? -40.27627 6.97251 -28.80313 1.000 30.96115 160 TYR B CA 1
ATOM 5801 C C . TYR B 1 161 ? -40.21750 6.92660 -30.32335 1.000 30.31932 160 TYR B C 1
ATOM 5802 O O . TYR B 1 161 ? -39.13974 6.79945 -30.91134 1.000 31.92272 160 TYR B O 1
ATOM 5820 N N . GLU B 1 162 ? -41.37995 7.03199 -30.96051 1.000 27.00687 161 GLU B N 1
ATOM 5821 C CA . GLU B 1 162 ? -41.47117 6.81675 -32.39982 1.000 29.08450 161 GLU B CA 1
ATOM 5822 C C . GLU B 1 162 ? -42.54016 7.72831 -32.97802 1.000 30.58853 161 GLU B C 1
ATOM 5823 O O . GLU B 1 162 ? -43.68632 7.70360 -32.52125 1.000 29.94867 161 GLU B O 1
ATOM 5835 N N . GLU B 1 163 ? -42.16556 8.53675 -33.96869 1.000 29.35749 162 GLU B N 1
ATOM 5836 C CA . GLU B 1 163 ? -43.13675 9.34021 -34.70270 1.000 36.22045 162 GLU B CA 1
ATOM 5837 C C . GLU B 1 163 ? -43.83441 8.43811 -35.71177 1.000 30.34572 162 GLU B C 1
ATOM 5838 O O . GLU B 1 163 ? -43.17598 7.78954 -36.53241 1.000 39.62933 162 GLU B O 1
ATOM 5850 N N . VAL B 1 164 ? -45.15900 8.38674 -35.64790 1.000 32.04036 163 VAL B N 1
ATOM 5851 C CA . VAL B 1 164 ? -45.92929 7.42289 -36.41803 1.000 38.19846 163 VAL B CA 1
ATOM 5852 C C . VAL B 1 164 ? -47.07938 8.13217 -37.11122 1.000 36.59973 163 VAL B C 1
ATOM 5853 O O . VAL B 1 164 ? -47.60434 9.13527 -36.61910 1.000 40.92426 163 VAL B O 1
ATOM 5866 N N . ASN B 1 165 ? -47.46294 7.60865 -38.27159 1.000 42.13493 164 ASN B N 1
ATOM 5867 C CA . ASN B 1 165 ? -48.67294 8.07715 -38.92963 1.000 40.74407 164 ASN B CA 1
ATOM 5868 C C . ASN B 1 165 ? -49.87688 7.69231 -38.08061 1.000 37.57431 164 ASN B C 1
ATOM 5869 O O . ASN B 1 165 ? -50.04106 6.52621 -37.71005 1.000 41.67539 164 ASN B O 1
ATOM 5880 N N . ILE B 1 166 ? -50.71579 8.67829 -37.76184 1.000 35.86480 165 ILE B N 1
ATOM 5881 C CA . ILE B 1 166 ? -51.79511 8.44838 -36.80688 1.000 40.44559 165 ILE B CA 1
ATOM 5882 C C . ILE B 1 166 ? -52.74866 7.37019 -37.30153 1.000 44.63784 165 ILE B C 1
ATOM 5883 O O . ILE B 1 166 ? -53.36524 6.66084 -36.49693 1.000 46.88078 165 ILE B O 1
ATOM 5899 N N . ALA B 1 167 ? -52.88810 7.22222 -38.62108 1.000 42.91234 166 ALA B N 1
ATOM 5900 C CA . ALA B 1 167 ? -53.79484 6.21032 -39.15198 1.000 46.21076 166 ALA B CA 1
ATOM 5901 C C . ALA B 1 167 ? -53.38423 4.80950 -38.71996 1.000 44.33537 166 ALA B C 1
ATOM 5902 O O . ALA B 1 167 ? -54.23037 3.91107 -38.64510 1.000 49.25881 166 ALA B O 1
ATOM 5909 N N . ASP B 1 168 ? -52.09846 4.60324 -38.42329 1.000 47.62138 167 ASP B N 1
ATOM 5910 C CA . ASP B 1 168 ? -51.64488 3.29346 -37.96979 1.000 48.90244 167 ASP B CA 1
ATOM 5911 C C . ASP B 1 168 ? -52.29847 2.88743 -36.65623 1.000 44.50267 167 ASP B C 1
ATOM 5912 O O . ASP B 1 168 ? -52.27283 1.70364 -36.30365 1.000 51.93796 167 ASP B O 1
ATOM 5921 N N . LEU B 1 169 ? -52.88322 3.83776 -35.92942 1.000 44.02569 168 LEU B N 1
ATOM 5922 C CA . LEU B 1 169 ? -53.55093 3.56378 -34.66636 1.000 41.22815 168 LEU B CA 1
ATOM 5923 C C . LEU B 1 169 ? -55.06748 3.60487 -34.77331 1.000 43.59581 168 LEU B C 1
ATOM 5924 O O . LEU B 1 169 ? -55.75132 3.37517 -33.76951 1.000 44.13737 168 LEU B O 1
ATOM 5940 N N . ASN B 1 170 ? -55.60809 3.87915 -35.95819 1.000 50.95453 169 ASN B N 1
ATOM 5941 C CA . ASN B 1 170 ? -57.04488 4.05688 -36.11447 1.000 49.27162 169 ASN B CA 1
ATOM 5942 C C . ASN B 1 170 ? -57.80853 2.87300 -35.53544 1.000 45.36286 169 ASN B C 1
ATOM 5943 O O . ASN B 1 170 ? -57.47160 1.71246 -35.78783 1.000 41.24521 169 ASN B O 1
ATOM 5954 N N . GLY B 1 171 ? -58.83701 3.18064 -34.74597 1.000 46.83376 170 GLY B N 1
ATOM 5955 C CA . GLY B 1 171 ? -59.69022 2.17801 -34.15102 1.000 43.41384 170 GLY B CA 1
ATOM 5956 C C . GLY B 1 171 ? -59.19363 1.59821 -32.84772 1.000 45.63228 170 GLY B C 1
ATOM 5957 O O . GLY B 1 171 ? -59.82832 0.67548 -32.32071 1.000 48.64663 170 GLY B O 1
ATOM 5961 N N . HIS B 1 172 ? -58.09066 2.10563 -32.30614 1.000 46.28508 171 HIS B N 1
ATOM 5962 C CA . HIS B 1 172 ? -57.49426 1.56633 -31.09448 1.000 46.68606 171 HIS B CA 1
ATOM 5963 C C . HIS B 1 172 ? -57.47884 2.62208 -29.99748 1.000 41.34445 171 HIS B C 1
ATOM 5964 O O . HIS B 1 172 ? -57.35624 3.82115 -30.26528 1.000 39.99002 171 HIS B O 1
ATOM 5978 N N . THR B 1 173 ? -57.61777 2.16207 -28.75608 1.000 41.46771 172 THR B N 1
ATOM 5979 C CA . THR B 1 173 ? -57.55961 3.03838 -27.59512 1.000 42.63608 172 THR B CA 1
ATOM 5980 C C . THR B 1 173 ? -56.12091 3.15759 -27.11246 1.000 41.80153 172 THR B C 1
ATOM 5981 O O . THR B 1 173 ? -55.37960 2.17163 -27.07571 1.000 42.29923 172 THR B O 1
ATOM 5992 N N . VAL B 1 174 ? -55.72996 4.37698 -26.74559 1.000 31.89607 173 VAL B N 1
ATOM 5993 C CA . VAL B 1 174 ? -54.37008 4.66709 -26.32146 1.000 32.03957 173 VAL B CA 1
ATOM 5994 C C . VAL B 1 174 ? -54.42516 5.40036 -24.98853 1.000 30.32587 173 VAL B C 1
ATOM 5995 O O . VAL B 1 174 ? -55.41679 6.04443 -24.64690 1.000 33.12693 173 VAL B O 1
ATOM 6008 N N . GLU B 1 175 ? -53.33438 5.28857 -24.23129 1.000 32.70500 174 GLU B N 1
ATOM 6009 C CA . GLU B 1 175 ? -53.13239 6.08038 -23.02274 1.000 30.51110 174 GLU B CA 1
ATOM 6010 C C . GLU B 1 175 ? -52.24647 7.26608 -23.39266 1.000 28.81448 174 GLU B C 1
ATOM 6011 O O . GLU B 1 175 ? -51.08477 7.08725 -23.77304 1.000 29.07165 174 GLU B O 1
ATOM 6023 N N . LEU B 1 176 ? -52.80121 8.47041 -23.30021 1.000 27.05134 175 LEU B N 1
ATOM 6024 C CA . LEU B 1 176 ? -52.03963 9.69058 -23.53665 1.000 24.36286 175 LEU B CA 1
ATOM 6025 C C . LEU B 1 176 ? -51.32331 10.09012 -22.25154 1.000 28.10048 175 LEU B C 1
ATOM 6026 O O . LEU B 1 176 ? -51.96847 10.33417 -21.22563 1.000 27.11531 175 LEU B O 1
ATOM 6059 N N . GLY B 1 178 ? -47.64978 12.08470 -20.22353 1.000 24.99113 177 GLY B N 1
ATOM 6060 C CA . GLY B 1 178 ? -46.59875 13.06991 -20.31773 1.000 20.53410 177 GLY B CA 1
ATOM 6061 C C . GLY B 1 178 ? -46.60426 14.13632 -19.24035 1.000 20.57573 177 GLY B C 1
ATOM 6062 O O . GLY B 1 178 ? -47.32780 14.05762 -18.24285 1.000 22.34257 177 GLY B O 1
ATOM 6066 N N . PRO B 1 179 ? -45.79238 15.17814 -19.45122 1.000 22.77089 178 PRO B N 1
ATOM 6067 C CA . PRO B 1 179 ? -45.55301 16.17008 -18.38518 1.000 21.48590 178 PRO B CA 1
ATOM 6068 C C . PRO B 1 179 ? -46.80180 16.74567 -17.73599 1.000 20.98128 178 PRO B C 1
ATOM 6069 O O . PRO B 1 179 ? -46.79573 16.99193 -16.52338 1.000 25.45112 178 PRO B O 1
ATOM 6080 N N . LYS B 1 180 ? -47.86989 16.97554 -18.49779 1.000 28.65573 179 LYS B N 1
ATOM 6081 C CA . LYS B 1 180 ? -49.06906 17.62055 -17.97854 1.000 24.47544 179 LYS B CA 1
ATOM 6082 C C . LYS B 1 180 ? -50.17809 16.62477 -17.64982 1.000 25.79100 179 LYS B C 1
ATOM 6083 O O . LYS B 1 180 ? -51.36138 16.97118 -17.72988 1.000 30.62654 179 LYS B O 1
ATOM 6102 N N . PHE B 1 181 ? -49.82496 15.39803 -17.26602 1.000 26.16561 180 PHE B N 1
ATOM 6103 C CA . PHE B 1 181 ? -50.81667 14.36867 -16.95695 1.000 24.51466 180 PHE B CA 1
ATOM 6104 C C . PHE B 1 181 ? -50.37130 13.60253 -15.71937 1.000 21.69528 180 PHE B C 1
ATOM 6105 O O . PHE B 1 181 ? -49.36531 12.88739 -15.75554 1.000 21.89391 180 PHE B O 1
ATOM 6122 N N . GLN B 1 182 ? -51.13022 13.74707 -14.63225 1.000 22.21463 181 GLN B N 1
ATOM 6123 C CA . GLN B 1 182 ? -50.81984 13.13498 -13.34039 1.000 22.64837 181 GLN B CA 1
ATOM 6124 C C . GLN B 1 182 ? -49.41807 13.48591 -12.85306 1.000 22.06001 181 GLN B C 1
ATOM 6125 O O . GLN B 1 182 ? -48.83866 12.76527 -12.03529 1.000 25.42549 181 GLN B O 1
ATOM 6139 N N . SER B 1 183 ? -48.86072 14.59705 -13.32648 1.000 22.25648 182 SER B N 1
ATOM 6140 C CA . SER B 1 183 ? -47.53498 15.04102 -12.91470 1.000 22.01424 182 SER B CA 1
ATOM 6141 C C . SER B 1 183 ? -46.44331 14.10034 -13.40789 1.000 23.53682 182 SER B C 1
ATOM 6142 O O . SER B 1 183 ? -45.44297 13.88871 -12.71931 1.000 24.52621 182 SER B O 1
ATOM 6150 N N . ASN B 1 184 ? -46.64454 13.51277 -14.58428 1.000 21.36218 183 ASN B N 1
ATOM 6151 C CA . ASN B 1 184 ? -45.61607 12.75906 -15.29009 1.000 20.93275 183 ASN B CA 1
ATOM 6152 C C . ASN B 1 184 ? -44.90166 11.74553 -14.39464 1.000 20.97193 183 ASN B C 1
ATOM 6153 O O . ASN B 1 184 ? -43.66810 11.73919 -14.31614 1.000 19.71767 183 ASN B O 1
ATOM 6164 N N . PRO B 1 185 ? -45.63996 10.86414 -13.72246 1.000 19.71265 184 PRO B N 1
ATOM 6165 C CA . PRO B 1 185 ? -44.97363 9.87375 -12.86162 1.000 19.93968 184 PRO B CA 1
ATOM 6166 C C . PRO B 1 185 ? -44.00344 8.98081 -13.61689 1.000 23.20597 184 PRO B C 1
ATOM 6167 O O . PRO B 1 185 ? -43.04121 8.48174 -13.01938 1.000 24.96153 184 PRO B O 1
ATOM 6178 N N . HIS B 1 186 ? -44.22359 8.76981 -14.91599 1.000 28.19613 185 HIS B N 1
ATOM 6179 C CA . HIS B 1 186 ? -43.36571 7.91775 -15.73115 1.000 23.84561 185 HIS B CA 1
ATOM 6180 C C . HIS B 1 186 ? -42.11651 8.62710 -16.23762 1.000 20.64056 185 HIS B C 1
ATOM 6181 O O . HIS B 1 186 ? -41.27418 7.98311 -16.87375 1.000 24.35929 185 HIS B O 1
ATOM 6195 N N . GLY B 1 187 ? -41.97703 9.92309 -15.98748 1.000 19.46367 186 GLY B N 1
ATOM 6196 C CA . GLY B 1 187 ? -40.78347 10.63455 -16.40569 1.000 20.62275 186 GLY B CA 1
ATOM 6197 C C . GLY B 1 187 ? -40.61723 10.70736 -17.90610 1.000 18.59513 186 GLY B C 1
ATOM 6198 O O . GLY B 1 187 ? -39.48777 10.62022 -18.40625 1.000 18.33319 186 GLY B O 1
ATOM 6202 N N . LEU B 1 188 ? -41.71377 10.87010 -18.63770 1.000 18.59984 187 LEU B N 1
ATOM 6203 C CA . LEU B 1 188 ? -41.64082 10.89888 -20.08991 1.000 20.49649 187 LEU B CA 1
ATOM 6204 C C . LEU B 1 188 ? -41.06362 12.22609 -20.56240 1.000 21.50583 187 LEU B C 1
ATOM 6205 O O . LEU B 1 188 ? -41.36020 13.28701 -20.00582 1.000 24.49481 187 LEU B O 1
ATOM 6221 N N . LYS B 1 189 ? -40.22742 12.15928 -21.59416 1.000 23.06226 188 LYS B N 1
ATOM 6222 C CA . LYS B 1 189 ? -39.57368 13.34463 -22.13228 1.000 20.15119 188 LYS B CA 1
ATOM 6223 C C . LYS B 1 189 ? -40.46908 14.13901 -23.07431 1.000 24.41203 188 LYS B C 1
ATOM 6224 O O . LYS B 1 189 ? -40.04854 15.19102 -23.56695 1.000 22.29907 188 LYS B O 1
ATOM 6243 N N . ALA B 1 190 ? -41.69739 13.69237 -23.30370 1.000 19.65174 189 ALA B N 1
ATOM 6244 C CA . ALA B 1 190 ? -42.60285 14.38552 -24.20616 1.000 19.68030 189 ALA B CA 1
ATOM 6245 C C . ALA B 1 190 ? -43.95864 13.70890 -24.11068 1.000 22.36272 189 ALA B C 1
ATOM 6246 O O . ALA B 1 190 ? -44.05692 12.53733 -23.73771 1.000 24.75288 189 ALA B O 1
ATOM 6253 N N . HIS B 1 191 ? -45.00406 14.46066 -24.43995 1.000 22.95523 190 HIS B N 1
ATOM 6254 C CA . HIS B 1 191 ? -46.34261 13.88746 -24.44848 1.000 26.34313 190 HIS B CA 1
ATOM 6255 C C . HIS B 1 191 ? -46.42905 12.77770 -25.49009 1.000 24.28218 190 HIS B C 1
ATOM 6256 O O . HIS B 1 191 ? -46.04735 12.96077 -26.65104 1.000 23.24089 190 HIS B O 1
ATOM 6270 N N . CYS B 1 192 ? -46.92124 11.61685 -25.05504 1.000 25.76703 191 CYS B N 1
ATOM 6271 C CA . CYS B 1 192 ? -46.90252 10.39695 -25.84177 1.000 26.08706 191 CYS B CA 1
ATOM 6272 C C . CYS B 1 192 ? -48.29320 9.79404 -25.93179 1.000 25.37107 191 CYS B C 1
ATOM 6273 O O . CYS B 1 192 ? -49.16637 10.06337 -25.10437 1.000 24.37900 191 CYS B O 1
ATOM 6281 N N . LEU B 1 193 ? -48.46235 8.92403 -26.92311 1.000 23.08039 192 LEU B N 1
ATOM 6282 C CA . LEU B 1 193 ? -49.56485 7.97709 -26.97896 1.000 29.95167 192 LEU B CA 1
ATOM 6283 C C . LEU B 1 193 ? -48.99011 6.57026 -26.88474 1.000 28.31527 192 LEU B C 1
ATOM 6284 O O . LEU B 1 193 ? -47.98808 6.25854 -27.53483 1.000 29.31106 192 LEU B O 1
ATOM 6317 N N . ARG B 1 195 ? -50.41078 2.57029 -27.15684 1.000 31.08005 194 ARG B N 1
ATOM 6318 C CA . ARG B 1 195 ? -51.49468 1.62082 -27.36452 1.000 34.54355 194 ARG B CA 1
ATOM 6319 C C . ARG B 1 195 ? -51.65640 0.74579 -26.12996 1.000 37.67282 194 ARG B C 1
ATOM 6320 O O . ARG B 1 195 ? -50.70139 0.10333 -25.68056 1.000 38.94337 194 ARG B O 1
ATOM 6341 N N . HIS B 1 196 ? -52.86367 0.72854 -25.57666 1.000 31.81243 195 HIS B N 1
ATOM 6342 C CA . HIS B 1 196 ? -53.13368 -0.09756 -24.41116 1.000 33.24865 195 HIS B CA 1
ATOM 6343 C C . HIS B 1 196 ? -52.73210 -1.54068 -24.68531 1.000 38.31872 195 HIS B C 1
ATOM 6344 O O . HIS B 1 196 ? -53.10611 -2.12020 -25.70854 1.000 34.94191 195 HIS B O 1
ATOM 6358 N N . GLY B 1 197 ? -51.95370 -2.10946 -23.76846 1.000 39.89296 196 GLY B N 1
ATOM 6359 C CA . GLY B 1 197 ? -51.46851 -3.46622 -23.90441 1.000 36.70977 196 GLY B CA 1
ATOM 6360 C C . GLY B 1 197 ? -50.12474 -3.60310 -24.57938 1.000 36.83365 196 GLY B C 1
ATOM 6361 O O . GLY B 1 197 ? -49.68190 -4.73313 -24.81841 1.000 34.80559 196 GLY B O 1
ATOM 6365 N N . THR B 1 198 ? -49.45656 -2.49171 -24.88925 1.000 37.83820 197 THR B N 1
ATOM 6366 C CA . THR B 1 198 ? -48.19025 -2.57070 -25.60692 1.000 35.97046 197 THR B CA 1
ATOM 6367 C C . THR B 1 198 ? -47.13322 -3.30254 -24.79302 1.000 40.27901 197 THR B C 1
ATOM 6368 O O . THR B 1 198 ? -46.36697 -4.10670 -25.33728 1.000 40.78253 197 THR B O 1
ATOM 6379 N N . VAL B 1 199 ? -47.07345 -3.03854 -23.49237 1.000 36.96525 198 VAL B N 1
ATOM 6380 C CA . VAL B 1 199 ? -46.02281 -3.57915 -22.63867 1.000 35.26200 198 VAL B CA 1
ATOM 6381 C C . VAL B 1 199 ? -46.51250 -4.89311 -22.04399 1.000 37.05544 198 VAL B C 1
ATOM 6382 O O . VAL B 1 199 ? -47.34562 -4.90192 -21.13403 1.000 31.18933 198 VAL B O 1
ATOM 6395 N N . LYS B 1 200 ? -45.98983 -6.00382 -22.55899 1.000 44.84233 199 LYS B N 1
ATOM 6396 C CA . LYS B 1 200 ? -46.27173 -7.31370 -21.99189 1.000 36.18956 199 LYS B CA 1
ATOM 6397 C C . LYS B 1 200 ? -45.37601 -7.54743 -20.78271 1.000 36.76610 199 LYS B C 1
ATOM 6398 O O . LYS B 1 200 ? -44.18677 -7.21546 -20.79978 1.000 38.77767 199 LYS B O 1
ATOM 6417 N N . LEU B 1 201 ? -45.94976 -8.12583 -19.73265 1.000 36.45921 200 LEU B N 1
ATOM 6418 C CA . LEU B 1 201 ? -45.23967 -8.29952 -18.47473 1.000 36.29971 200 LEU B CA 1
ATOM 6419 C C . LEU B 1 201 ? -44.50292 -9.63094 -18.44660 1.000 35.01226 200 LEU B C 1
ATOM 6420 O O . LEU B 1 201 ? -44.98898 -10.63981 -18.96696 1.000 33.54599 200 LEU B O 1
ATOM 6436 N N . THR B 1 202 ? -43.32410 -9.62045 -17.83135 1.000 40.01857 201 THR B N 1
ATOM 6437 C CA . THR B 1 202 ? -42.48833 -10.80130 -17.68316 1.000 38.61944 201 THR B CA 1
ATOM 6438 C C . THR B 1 202 ? -42.53652 -11.28107 -16.23947 1.000 43.49520 201 THR B C 1
ATOM 6439 O O . THR B 1 202 ? -42.49364 -10.47534 -15.30423 1.000 49.12130 201 THR B O 1
ATOM 6450 N N . ASP B 1 203 ? -42.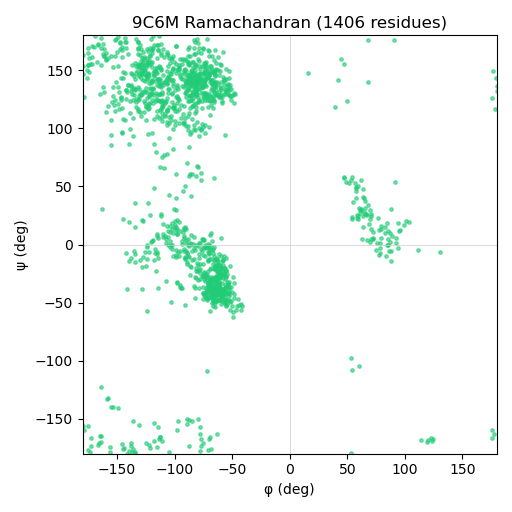62760 -12.59641 -16.06182 1.000 41.34579 202 ASP B N 1
ATOM 6451 C CA . ASP B 1 203 ? -42.63462 -13.20072 -14.73308 1.000 38.92314 202 ASP B CA 1
ATOM 6452 C C . ASP B 1 203 ? -43.81428 -12.71473 -13.89727 1.000 34.46118 202 ASP B C 1
ATOM 6453 O O . ASP B 1 203 ? -43.73328 -12.64782 -12.66969 1.000 42.75400 202 ASP B O 1
ATOM 6462 N N . PHE B 1 204 ? -44.91529 -12.37115 -14.54461 1.000 34.86820 203 PHE B N 1
ATOM 6463 C CA . PHE B 1 204 ? -46.11298 -12.06284 -13.77529 1.000 37.51263 203 PHE B CA 1
ATOM 6464 C C . PHE B 1 204 ? -46.85745 -13.35554 -13.44161 1.000 36.23393 203 PHE B C 1
ATOM 6465 O O . PHE B 1 204 ? -46.93723 -14.25607 -14.28131 1.000 35.84076 203 PHE B O 1
ATOM 6482 N N . PRO B 1 205 ? -47.40323 -13.47740 -12.23157 1.000 38.97137 204 PRO B N 1
ATOM 6483 C CA . PRO B 1 205 ? -48.09005 -14.72019 -11.85749 1.000 40.22170 204 PRO B CA 1
ATOM 6484 C C . PRO B 1 205 ? -49.08227 -15.17268 -12.91719 1.000 42.64327 204 PRO B C 1
ATOM 6485 O O . PRO B 1 205 ? -49.90879 -14.39444 -13.39908 1.000 39.72735 204 PRO B O 1
ATOM 6496 N N . ASP B 1 206 ? -48.98369 -16.44646 -13.28767 1.000 45.32249 205 ASP B N 1
ATOM 6497 C CA . ASP B 1 206 ? -49.91226 -17.06189 -14.23111 1.000 44.74820 205 ASP B CA 1
ATOM 6498 C C . ASP B 1 206 ? -51.18742 -17.39092 -13.46814 1.000 52.59933 205 ASP B C 1
ATOM 6499 O O . ASP B 1 206 ? -51.25795 -18.39389 -12.75393 1.000 51.45695 205 ASP B O 1
ATOM 6508 N N . LEU B 1 207 ? -52.20491 -16.54733 -13.61740 1.000 48.27448 206 LEU B N 1
ATOM 6509 C CA . LEU B 1 207 ? -53.42884 -16.70578 -12.83447 1.000 51.15906 206 LEU B CA 1
ATOM 6510 C C . LEU B 1 207 ? -54.22619 -17.95593 -13.20874 1.000 55.46730 206 LEU B C 1
ATOM 6511 O O . LEU B 1 207 ? -55.36545 -18.07857 -12.73848 1.000 53.82676 206 LEU B O 1
ATOM 6527 N N . ARG B 1 208 ? -53.68590 -18.87362 -14.01236 1.000 56.93439 207 ARG B N 1
ATOM 6528 C CA . ARG B 1 208 ? -54.33650 -20.15575 -14.25182 1.000 60.61163 207 ARG B CA 1
ATOM 6529 C C . ARG B 1 208 ? -53.96609 -21.19345 -13.20223 1.000 60.52262 207 ARG B C 1
ATOM 6530 O O . ARG B 1 208 ? -54.73974 -22.12868 -12.96315 1.000 61.29781 207 ARG B O 1
ATOM 6551 N N . ASP B 1 209 ? -52.79706 -21.05179 -12.57622 1.000 56.02092 208 ASP B N 1
ATOM 6552 C CA . ASP B 1 209 ? -52.41937 -21.90757 -11.46045 1.000 52.45530 208 ASP B CA 1
ATOM 6553 C C . ASP B 1 209 ? -53.18857 -21.58167 -10.19140 1.000 50.99757 208 ASP B C 1
ATOM 6554 O O . ASP B 1 209 ? -52.98053 -22.25230 -9.17490 1.000 55.52439 208 ASP B O 1
ATOM 6563 N N . TYR B 1 210 ? -54.05358 -20.56893 -10.22471 1.000 55.87267 209 TYR B N 1
ATOM 6564 C CA . TYR B 1 210 ? -54.84730 -20.15794 -9.07507 1.000 58.07852 209 TYR B CA 1
ATOM 6565 C C . TYR B 1 210 ? -56.32509 -20.47789 -9.25929 1.000 52.35206 209 TYR B C 1
ATOM 6566 O O . TYR B 1 210 ? -57.15087 -20.05242 -8.44417 1.000 49.30745 209 TYR B O 1
ATOM 6584 N N . VAL B 1 211 ? -56.67354 -21.22450 -10.30552 1.000 50.32463 210 VAL B N 1
ATOM 6585 C CA . VAL B 1 211 ? -58.05447 -21.55369 -10.63169 1.000 50.50602 210 VAL B CA 1
ATOM 6586 C C . VAL B 1 211 ? -58.19693 -23.06635 -10.70103 1.000 49.74991 210 VAL B C 1
ATOM 6587 O O . VAL B 1 211 ? -57.29291 -23.76562 -11.17193 1.000 49.50930 210 VAL B O 1
ATOM 6600 N N . SER B 1 212 ? -59.33727 -23.56558 -10.22912 1.000 52.57292 211 SER B N 1
ATOM 6601 C CA . SER B 1 212 ? -59.60150 -24.99822 -10.24074 1.000 56.93554 211 SER B CA 1
ATOM 6602 C C . SER B 1 212 ? -59.54442 -25.53349 -11.66516 1.000 57.85749 211 SER B C 1
ATOM 6603 O O . SER B 1 212 ? -60.26806 -25.06007 -12.54690 1.000 54.78753 211 SER B O 1
ATOM 6611 N N . VAL B 1 213 ? -58.68455 -26.52393 -11.88516 1.000 62.66715 212 VAL B N 1
ATOM 6612 C CA . VAL B 1 213 ? -58.45881 -27.11249 -13.20089 1.000 65.29315 212 VAL B CA 1
ATOM 6613 C C . VAL B 1 213 ? -59.11106 -28.48823 -13.22173 1.000 65.12856 212 VAL B C 1
ATOM 6614 O O . VAL B 1 213 ? -58.69546 -29.39223 -12.48599 1.000 62.23449 212 VAL B O 1
ATOM 6627 N N . ASP B 1 214 ? -60.12634 -28.65272 -14.06979 1.000 67.76793 213 ASP B N 1
ATOM 6628 C CA . ASP B 1 214 ? -60.86842 -29.91133 -14.15307 1.000 76.66574 213 ASP B CA 1
ATOM 6629 C C . ASP B 1 214 ? -61.41505 -30.30881 -12.78199 1.000 74.12959 213 ASP B C 1
ATOM 6630 O O . ASP B 1 214 ? -61.46023 -31.48882 -12.42577 1.000 70.25404 213 ASP B O 1
ATOM 6639 N N . GLY B 1 215 ? -61.83021 -29.31059 -12.00242 1.000 73.08808 214 GLY B N 1
ATOM 6640 C CA . GLY B 1 215 ? -62.37847 -29.53881 -10.68415 1.000 61.74954 214 GLY B CA 1
ATOM 6641 C C . GLY B 1 215 ? -61.36491 -29.82669 -9.59909 1.000 61.41908 214 GLY B C 1
ATOM 6642 O O . GLY B 1 215 ? -61.74129 -29.86595 -8.41949 1.000 58.45837 214 GLY B O 1
ATOM 6646 N N . ALA B 1 216 ? -60.09704 -30.02662 -9.94696 1.000 65.67068 215 ALA B N 1
ATOM 6647 C CA . ALA B 1 216 ? -59.07945 -30.33779 -8.95781 1.000 56.10218 215 ALA B CA 1
ATOM 6648 C C . ALA B 1 216 ? -58.63287 -29.07242 -8.22732 1.000 54.14317 215 ALA B C 1
ATOM 6649 O O . ALA B 1 216 ? -58.95249 -27.94501 -8.61421 1.000 53.40068 215 ALA B O 1
ATOM 6656 N N . GLU B 1 217 ? -57.87942 -29.27497 -7.15378 1.000 53.54539 216 GLU B N 1
ATOM 6657 C CA . GLU B 1 217 ? -57.41495 -28.15266 -6.35520 1.000 51.83684 216 GLU B CA 1
ATOM 6658 C C . GLU B 1 217 ? -56.46674 -27.28920 -7.18167 1.000 50.01847 216 GLU B C 1
ATOM 6659 O O . GLU B 1 217 ? -55.59946 -27.82086 -7.88463 1.000 49.98741 216 GLU B O 1
ATOM 6671 N N . PRO B 1 218 ? -56.60090 -25.96359 -7.13089 1.000 52.67830 217 PRO B N 1
ATOM 6672 C CA . PRO B 1 218 ? -55.63426 -25.11056 -7.83030 1.000 47.76872 217 PRO B CA 1
ATOM 6673 C C . PRO B 1 218 ? -54.21449 -25.41211 -7.37936 1.000 48.87861 217 PRO B C 1
ATOM 6674 O O . PRO B 1 218 ? -53.97228 -25.83651 -6.24734 1.000 49.07736 217 PRO B O 1
ATOM 6685 N N . LEU B 1 219 ? -53.26648 -25.19236 -8.28927 1.000 51.60601 218 LEU B N 1
ATOM 6686 C CA . LEU B 1 219 ? -51.86909 -25.43656 -7.95533 1.000 55.59063 218 LEU B CA 1
ATOM 6687 C C . LEU B 1 219 ? -51.34998 -24.42468 -6.94080 1.000 56.38418 218 LEU B C 1
ATOM 6688 O O . LEU B 1 219 ? -50.50377 -24.76689 -6.10694 1.000 55.97657 218 LEU B O 1
ATOM 6704 N N . LYS B 1 220 ? -51.84806 -23.18918 -6.98462 1.000 61.22206 219 LYS B N 1
ATOM 6705 C CA . LYS B 1 220 ? -51.39756 -22.12385 -6.10141 1.000 52.50118 219 LYS B CA 1
ATOM 6706 C C . LYS B 1 220 ? -52.59859 -21.43573 -5.47148 1.000 44.77359 219 LYS B C 1
ATOM 6707 O O . LYS B 1 220 ? -53.65300 -21.29269 -6.09671 1.000 41.58009 219 LYS B O 1
ATOM 6726 N N . GLU B 1 221 ? -52.42094 -20.99702 -4.22564 1.000 44.90744 220 GLU B N 1
ATOM 6727 C CA . GLU B 1 221 ? -53.51024 -20.43721 -3.43938 1.000 50.09332 220 GLU B CA 1
ATOM 6728 C C . GLU B 1 221 ? -53.43349 -18.93283 -3.23866 1.000 50.34745 220 GLU B C 1
ATOM 6729 O O . GLU B 1 221 ? -54.47926 -18.28940 -3.13582 1.000 56.62768 220 GLU B O 1
ATOM 6741 N N . ASN B 1 222 ? -52.23905 -18.35132 -3.17783 1.000 47.62311 221 ASN B N 1
ATOM 6742 C CA . ASN B 1 222 ? -52.07086 -16.98052 -2.70186 1.000 50.64849 221 ASN B CA 1
ATOM 6743 C C . ASN B 1 222 ? -51.77457 -16.05986 -3.88310 1.000 48.98094 221 ASN B C 1
ATOM 6744 O O . ASN B 1 222 ? -50.63718 -15.64727 -4.11548 1.000 46.84320 221 ASN B O 1
ATOM 6755 N N . ALA B 1 223 ? -52.82845 -15.71555 -4.62414 1.000 44.91270 222 ALA B N 1
ATOM 6756 C CA . ALA B 1 223 ? -52.67083 -14.75816 -5.71193 1.000 43.85252 222 ALA B CA 1
ATOM 6757 C C . ALA B 1 223 ? -52.35466 -13.36626 -5.17852 1.000 41.58260 222 ALA B C 1
ATOM 6758 O O . ALA B 1 223 ? -51.47032 -12.68001 -5.70354 1.000 43.98440 222 ALA B O 1
ATOM 6765 N N . LEU B 1 224 ? -53.06740 -12.93015 -4.13685 1.000 44.84254 223 LEU B N 1
ATOM 6766 C CA . LEU B 1 224 ? -52.84811 -11.58738 -3.60948 1.000 44.77335 223 LEU B CA 1
ATOM 6767 C C . LEU B 1 224 ? -51.41761 -11.41406 -3.11622 1.000 41.57244 223 LEU B C 1
ATOM 6768 O O . LEU B 1 224 ? -50.80215 -10.36461 -3.33449 1.000 39.43129 223 LEU B O 1
ATOM 6784 N N . ALA B 1 225 ? -50.87332 -12.42732 -2.43930 1.000 36.99830 224 ALA B N 1
ATOM 6785 C CA . ALA B 1 225 ? -49.50255 -12.32496 -1.95228 1.000 35.30325 224 ALA B CA 1
ATOM 6786 C C . ALA B 1 225 ? -48.50583 -12.41576 -3.09934 1.000 38.14631 224 ALA B C 1
ATOM 6787 O O . ALA B 1 225 ? -47.51275 -11.68038 -3.12663 1.000 44.60321 224 ALA B O 1
ATOM 6794 N N . ASP B 1 226 ? -48.75593 -13.30529 -4.06046 1.000 40.63970 225 ASP B N 1
ATOM 6795 C CA . ASP B 1 226 ? -47.82570 -13.45761 -5.17315 1.000 43.58923 225 ASP B CA 1
ATOM 6796 C C . ASP B 1 226 ? -47.82125 -12.22299 -6.06594 1.000 40.92017 225 ASP B C 1
ATOM 6797 O O . ASP B 1 226 ? -46.76930 -11.83086 -6.58421 1.000 38.48196 225 ASP B O 1
ATOM 6806 N N . ILE B 1 227 ? -48.98204 -11.59111 -6.24976 1.000 40.54459 226 ILE B N 1
ATOM 6807 C CA . ILE B 1 227 ? -49.05237 -10.40202 -7.09381 1.000 36.98114 226 ILE B CA 1
ATOM 6808 C C . ILE B 1 227 ? -48.39772 -9.21232 -6.39992 1.000 32.78623 226 ILE B C 1
ATOM 6809 O O . ILE B 1 227 ? -47.63215 -8.46261 -7.01838 1.000 30.83682 226 ILE B O 1
ATOM 6825 N N . ARG B 1 228 ? -48.67738 -9.02273 -5.10627 1.000 36.91560 227 ARG B N 1
ATOM 6826 C CA . ARG B 1 228 ? -48.08131 -7.90514 -4.37790 1.000 33.97418 227 ARG B CA 1
ATOM 6827 C C . ARG B 1 228 ? -46.56096 -8.00855 -4.35332 1.000 30.43057 227 ARG B C 1
ATOM 6828 O O . ARG B 1 228 ? -45.86008 -7.00857 -4.54637 1.000 32.74520 227 ARG B O 1
ATOM 6849 N N . ASN B 1 229 ? -46.02844 -9.20811 -4.11710 1.000 28.39821 228 ASN B N 1
ATOM 6850 C CA . ASN B 1 229 ? -44.58072 -9.37042 -4.13947 1.000 32.00874 228 ASN B CA 1
ATOM 6851 C C . ASN B 1 229 ? -43.99273 -9.11798 -5.52292 1.000 32.12126 228 ASN B C 1
ATOM 6852 O O . ASN B 1 229 ? -42.79486 -8.83300 -5.62957 1.000 34.19562 228 ASN B O 1
ATOM 6863 N N . TRP B 1 230 ? -44.79711 -9.21801 -6.58431 1.000 29.36979 229 TRP B N 1
ATOM 6864 C CA . TRP B 1 230 ? -44.28318 -8.93279 -7.91948 1.000 30.15773 229 TRP B CA 1
ATOM 6865 C C . TRP B 1 230 ? -44.11758 -7.43220 -8.13417 1.000 35.10186 229 TRP B C 1
ATOM 6866 O O . TRP B 1 230 ? -43.07617 -6.97834 -8.62068 1.000 36.78257 229 TRP B O 1
ATOM 6887 N N . PHE B 1 231 ? -45.13525 -6.64652 -7.77265 1.000 32.33458 230 PHE B N 1
ATOM 6888 C CA . PHE B 1 231 ? -45.03016 -5.20010 -7.92534 1.000 30.40499 230 PHE B CA 1
ATOM 6889 C C . PHE B 1 231 ? -43.90216 -4.62962 -7.07830 1.000 31.91747 230 PHE B C 1
ATOM 6890 O O . PHE B 1 231 ? -43.29988 -3.61498 -7.44855 1.000 39.18454 230 PHE B O 1
ATOM 6907 N N . LEU B 1 232 ? -43.58904 -5.26983 -5.95249 1.000 26.72091 231 LEU B N 1
ATOM 6908 C CA . LEU B 1 232 ? -42.54014 -4.75432 -5.08115 1.000 30.74122 231 LEU B CA 1
ATOM 6909 C C . LEU B 1 232 ? -41.15258 -5.16156 -5.56531 1.000 31.40304 231 LEU B C 1
ATOM 6910 O O . LEU B 1 232 ? -40.24214 -4.32733 -5.62765 1.000 35.84458 231 LEU B O 1
ATOM 6926 N N . ASN B 1 233 ? -40.97733 -6.43474 -5.92837 1.000 28.53803 232 ASN B N 1
ATOM 6927 C CA . ASN B 1 233 ? -39.65278 -7.00712 -6.11929 1.000 28.44866 232 ASN B CA 1
ATOM 6928 C C . ASN B 1 233 ? -39.36972 -7.51824 -7.52586 1.000 34.53584 232 ASN B C 1
ATOM 6929 O O . ASN B 1 233 ? -38.29414 -8.08794 -7.74820 1.000 30.53619 232 ASN B O 1
ATOM 6940 N N . SER B 1 234 ? -40.28152 -7.34300 -8.47788 1.000 29.31946 233 SER B N 1
ATOM 6941 C CA . SER B 1 234 ? -39.97710 -7.73287 -9.84578 1.000 29.78204 233 SER B CA 1
ATOM 6942 C C . SER B 1 234 ? -39.19420 -6.62185 -10.54419 1.000 27.36537 233 SER B C 1
ATOM 6943 O O . SER B 1 234 ? -39.07051 -5.50056 -10.04537 1.000 30.24435 233 SER B O 1
ATOM 6951 N N . LYS B 1 235 ? -38.65485 -6.94678 -11.72058 1.000 35.79801 234 LYS B N 1
ATOM 6952 C CA . LYS B 1 235 ? -37.88821 -5.95717 -12.47027 1.000 32.90596 234 LYS B CA 1
ATOM 6953 C C . LYS B 1 235 ? -38.78717 -4.90228 -13.10387 1.000 30.96962 234 LYS B C 1
ATOM 6954 O O . LYS B 1 235 ? -38.37677 -3.74392 -13.23814 1.000 36.26992 234 LYS B O 1
ATOM 6973 N N . GLN B 1 236 ? -40.00890 -5.27137 -13.48667 1.000 27.88937 235 GLN B N 1
ATOM 6974 C CA . GLN B 1 236 ? -40.89810 -4.34791 -14.18071 1.000 29.62702 235 GLN B CA 1
ATOM 6975 C C . GLN B 1 236 ? -41.82899 -3.60473 -13.23200 1.000 27.54731 235 GLN B C 1
ATOM 6976 O O . GLN B 1 236 ? -42.11664 -2.42415 -13.45232 1.000 29.31063 235 GLN B O 1
ATOM 6990 N N . GLY B 1 237 ? -42.30518 -4.27505 -12.18617 1.000 31.39338 236 GLY B N 1
ATOM 6991 C CA . GLY B 1 237 ? -43.24652 -3.70268 -11.25185 1.000 35.24570 236 GLY B CA 1
ATOM 6992 C C . GLY B 1 237 ? -42.97093 -2.26485 -10.85389 1.000 25.10544 236 GLY B C 1
ATOM 6993 O O . GLY B 1 237 ? -43.85101 -1.40289 -10.94208 1.000 24.07434 236 GLY B O 1
ATOM 6997 N N . PRO B 1 238 ? -41.75251 -1.97431 -10.38524 1.000 27.62145 237 PRO B N 1
ATOM 6998 C CA . PRO B 1 238 ? -41.45043 -0.60191 -9.94034 1.000 23.05231 237 PRO B CA 1
ATOM 6999 C C . PRO B 1 238 ? -41.63655 0.46057 -11.01352 1.000 23.88298 237 PRO B C 1
ATOM 7000 O O . PRO B 1 238 ? -41.67712 1.65047 -10.67281 1.000 26.89698 237 PRO B O 1
ATOM 7011 N N . HIS B 1 239 ? -41.75512 0.08233 -12.28385 1.000 33.61215 238 HIS B N 1
ATOM 7012 C CA . HIS B 1 239 ? -42.02085 1.04186 -13.34569 1.000 28.46191 238 HIS B CA 1
ATOM 7013 C C . HIS B 1 239 ? -43.50705 1.23738 -13.61819 1.000 30.40520 238 HIS B C 1
ATOM 7014 O O . HIS B 1 239 ? -43.87301 2.19268 -14.31293 1.000 27.33958 238 HIS B O 1
ATOM 7028 N N . LEU B 1 240 ? -44.36654 0.37307 -13.08604 1.000 34.46685 239 LEU B N 1
ATOM 7029 C CA . LEU B 1 240 ? -45.74891 0.27261 -13.52662 1.000 29.91376 239 LEU B CA 1
ATOM 7030 C C . LEU B 1 240 ? -46.71569 0.75949 -12.45827 1.000 29.02439 239 LEU B C 1
ATOM 7031 O O . LEU B 1 240 ? -46.53967 0.48524 -11.26740 1.000 32.59079 239 LEU B O 1
ATOM 7047 N N . GLU B 1 241 ? -47.74166 1.48517 -12.90564 1.000 26.64588 240 GLU B N 1
ATOM 7048 C CA . GLU B 1 241 ? -48.83903 1.86350 -12.02474 1.000 32.86739 240 GLU B CA 1
ATOM 7049 C C . GLU B 1 241 ? -49.65351 0.64921 -11.60398 1.000 35.93565 240 GLU B C 1
ATOM 7050 O O . GLU B 1 241 ? -50.20956 0.62585 -10.49970 1.000 30.10065 240 GLU B O 1
ATOM 7062 N N . GLY B 1 242 ? -49.73413 -0.35473 -12.46647 1.000 37.34095 241 GLY B N 1
ATOM 7063 C CA . GLY B 1 242 ? -50.54199 -1.52109 -12.18109 1.000 32.68143 241 GLY B CA 1
ATOM 7064 C C . GLY B 1 242 ? -50.43907 -2.52023 -13.30912 1.000 33.12679 241 GLY B C 1
ATOM 7065 O O . GLY B 1 242 ? -49.49580 -2.48857 -14.10164 1.000 32.28663 241 GLY B O 1
ATOM 7069 N N . VAL B 1 243 ? -51.42463 -3.40874 -13.37960 1.000 36.31401 242 VAL B N 1
ATOM 7070 C CA . VAL B 1 243 ? -51.47038 -4.44399 -14.40466 1.000 37.31591 242 VAL B CA 1
ATOM 7071 C C . VAL B 1 243 ? -52.89874 -4.55596 -14.91237 1.000 33.48053 242 VAL B C 1
ATOM 7072 O O . VAL B 1 243 ? -53.85331 -4.51077 -14.12947 1.000 33.47576 242 VAL B O 1
ATOM 7085 N N . VAL B 1 244 ? -53.04504 -4.68711 -16.22653 1.000 30.08461 243 VAL B N 1
ATOM 7086 C CA . VAL B 1 244 ? -54.32773 -4.98127 -16.85085 1.000 35.47745 243 VAL B CA 1
ATOM 7087 C C . VAL B 1 244 ? -54.15974 -6.26390 -17.65164 1.000 39.58384 243 VAL B C 1
ATOM 7088 O O . VAL B 1 244 ? -53.29074 -6.34350 -18.52985 1.000 35.98525 243 VAL B O 1
ATOM 7101 N N . LEU B 1 245 ? -54.97235 -7.26961 -17.33401 1.000 41.66475 244 LEU B N 1
ATOM 7102 C CA . LEU B 1 245 ? -55.00424 -8.49794 -18.11281 1.000 39.96379 244 LEU B CA 1
ATOM 7103 C C . LEU B 1 245 ? -55.86603 -8.30279 -19.35172 1.000 37.31903 244 LEU B C 1
ATOM 7104 O O . LEU B 1 245 ? -56.95881 -7.73366 -19.28161 1.000 35.95383 244 LEU B O 1
ATOM 7120 N N . HIS B 1 246 ? -55.36592 -8.77649 -20.48883 1.000 43.95886 245 HIS B N 1
ATOM 7121 C CA . HIS B 1 246 ? -56.08061 -8.72365 -21.75999 1.000 41.72775 245 HIS B CA 1
ATOM 7122 C C . HIS B 1 246 ? -56.45358 -10.14885 -22.14333 1.000 43.50513 245 HIS B C 1
ATOM 7123 O O . HIS B 1 246 ? -55.57616 -10.97038 -22.42938 1.000 49.35175 245 HIS B O 1
ATOM 7137 N N . LEU B 1 247 ? -57.74835 -10.44150 -22.14598 1.000 47.86145 246 LEU B N 1
ATOM 7138 C CA . LEU B 1 247 ? -58.23113 -11.78884 -22.40059 1.000 55.32530 246 LEU B CA 1
ATOM 7139 C C . LEU B 1 247 ? -58.62304 -11.96661 -23.86213 1.000 53.18622 246 LEU B C 1
ATOM 7140 O O . LEU B 1 247 ? -58.99536 -11.01460 -24.55230 1.000 50.60255 246 LEU B O 1
ATOM 7156 N N . ASP B 1 248 ? -58.52978 -13.21668 -24.32137 1.000 61.59784 247 ASP B N 1
ATOM 7157 C CA . ASP B 1 248 ? -58.82115 -13.55990 -25.70771 1.000 60.79714 247 ASP B CA 1
ATOM 7158 C C . ASP B 1 248 ? -60.23382 -13.17996 -26.12378 1.000 58.75251 247 ASP B C 1
ATOM 7159 O O . ASP B 1 248 ? -60.49496 -13.02473 -27.32187 1.000 55.91881 247 ASP B O 1
ATOM 7168 N N . ASN B 1 249 ? -61.15103 -13.03377 -25.16838 1.000 61.19105 248 ASN B N 1
ATOM 7169 C CA . ASN B 1 249 ? -62.55496 -12.78285 -25.45665 1.000 57.58249 248 ASN B CA 1
ATOM 7170 C C . ASN B 1 249 ? -62.92553 -11.30788 -25.35127 1.000 55.48546 248 ASN B C 1
ATOM 7171 O O . ASN B 1 249 ? -64.11473 -10.97916 -25.28535 1.000 53.30727 248 ASN B O 1
ATOM 7182 N N . GLY B 1 250 ? -61.93760 -10.41464 -25.33410 1.000 64.05823 249 GLY B N 1
ATOM 7183 C CA . GLY B 1 250 ? -62.18942 -8.99632 -25.21304 1.000 57.87253 249 GLY B CA 1
ATOM 7184 C C . GLY B 1 250 ? -62.27328 -8.48213 -23.79351 1.000 55.97706 249 GLY B C 1
ATOM 7185 O O . GLY B 1 250 ? -62.21250 -7.26268 -23.58923 1.000 54.83110 249 GLY B O 1
ATOM 7189 N N . GLU B 1 251 ? -62.40918 -9.36690 -22.80906 1.000 52.55455 250 GLU B N 1
ATOM 7190 C CA . GLU B 1 251 ? -62.46283 -8.94301 -21.41960 1.000 52.64302 250 GLU B CA 1
ATOM 7191 C C . GLU B 1 251 ? -61.15380 -8.27497 -21.00418 1.000 52.45486 250 GLU B C 1
ATOM 7192 O O . GLU B 1 251 ? -60.10298 -8.44718 -21.62880 1.000 46.41936 250 GLU B O 1
ATOM 7221 N N . TYR B 1 253 ? -59.19448 -7.25037 -17.01331 1.000 48.56176 252 TYR B N 1
ATOM 7222 C CA . TYR B 1 253 ? -59.21506 -7.22814 -15.55668 1.000 41.22573 252 TYR B CA 1
ATOM 7223 C C . TYR B 1 253 ? -57.95836 -6.51834 -15.07843 1.000 44.11638 252 TYR B C 1
ATOM 7224 O O . TYR B 1 253 ? -56.89204 -6.66139 -15.68181 1.000 46.88892 252 TYR B O 1
ATOM 7242 N N . LYS B 1 254 ? -58.08628 -5.75383 -13.99535 1.000 42.94273 253 LYS B N 1
ATOM 7243 C CA . LYS B 1 254 ? -57.07579 -4.77892 -13.61932 1.000 42.09130 253 LYS B CA 1
ATOM 7244 C C . LYS B 1 254 ? -56.71068 -4.89655 -12.14703 1.000 45.31285 253 LYS B C 1
ATOM 7245 O O . LYS B 1 254 ? -57.43047 -5.49568 -11.34589 1.000 46.41372 253 LYS B O 1
ATOM 7264 N N . LEU B 1 255 ? -55.57533 -4.29236 -11.80393 1.000 43.21339 254 LEU B N 1
ATOM 7265 C CA . LEU B 1 255 ? -55.20431 -4.04797 -10.41441 1.000 35.89915 254 LEU B CA 1
ATOM 7266 C C . LEU B 1 255 ? -54.31701 -2.81309 -10.38660 1.000 43.79502 254 LEU B C 1
ATOM 7267 O O . LEU B 1 255 ? -53.30976 -2.75904 -11.09993 1.000 43.75715 254 LEU B O 1
ATOM 7283 N N . HIS B 1 256 ? -54.70249 -1.82217 -9.59200 1.000 43.56788 255 HIS B N 1
ATOM 7284 C CA . HIS B 1 256 ? -53.87539 -0.65077 -9.35203 1.000 36.38138 255 HIS B CA 1
ATOM 7285 C C . HIS B 1 256 ? -52.96485 -0.91499 -8.15902 1.000 33.64284 255 HIS B C 1
ATOM 7286 O O . HIS B 1 256 ? -53.24102 -1.77378 -7.31846 1.000 35.81172 255 HIS B O 1
ATOM 7300 N N . ARG B 1 257 ? -51.85948 -0.16904 -8.09541 1.000 37.17223 256 ARG B N 1
ATOM 7301 C CA . ARG B 1 257 ? -50.98929 -0.26464 -6.92852 1.000 35.96901 256 ARG B CA 1
ATOM 7302 C C . ARG B 1 257 ? -51.77063 -0.05485 -5.63719 1.000 36.39251 256 ARG B C 1
ATOM 7303 O O . ARG B 1 257 ? -51.44318 -0.65224 -4.60486 1.000 35.26194 256 ARG B O 1
ATOM 7324 N N . HIS B 1 258 ? -52.81467 0.77700 -5.68003 1.000 32.70386 257 HIS B N 1
ATOM 7325 C CA . HIS B 1 258 ? -53.59637 1.05393 -4.47958 1.000 35.17795 257 HIS B CA 1
ATOM 7326 C C . HIS B 1 258 ? -54.36029 -0.18008 -4.01610 1.000 36.51715 257 HIS B C 1
ATOM 7327 O O . HIS B 1 258 ? -54.49487 -0.41434 -2.80935 1.000 40.80114 257 HIS B O 1
ATOM 7341 N N . HIS B 1 259 ? -54.86712 -0.98353 -4.95396 1.000 39.47387 258 HIS B N 1
ATOM 7342 C CA . HIS B 1 259 ? -55.51020 -2.23344 -4.56844 1.000 43.84764 258 HIS B CA 1
ATOM 7343 C C . HIS B 1 259 ? -54.57566 -3.12553 -3.76336 1.000 37.77898 258 HIS B C 1
ATOM 7344 O O . HIS B 1 259 ? -55.04918 -3.96403 -2.98927 1.000 41.25252 258 HIS B O 1
ATOM 7358 N N . LEU B 1 260 ? -53.26238 -2.96765 -3.93235 1.000 34.03035 259 LEU B N 1
ATOM 7359 C CA . LEU B 1 260 ? -52.27324 -3.76979 -3.22767 1.000 36.07548 259 LEU B CA 1
ATOM 7360 C C . LEU B 1 260 ? -51.61371 -3.00296 -2.08595 1.000 35.66300 259 LEU B C 1
ATOM 7361 O O . LEU B 1 260 ? -50.56676 -3.42741 -1.58457 1.000 33.18695 259 LEU B O 1
ATOM 7377 N N . ASP B 1 261 ? -52.20935 -1.88675 -1.66234 1.000 36.86864 260 ASP B N 1
ATOM 7378 C CA . ASP B 1 261 ? -51.68762 -1.08878 -0.55291 1.000 36.43527 260 ASP B CA 1
ATOM 7379 C C . ASP B 1 261 ? -50.26851 -0.60741 -0.85479 1.000 36.28297 260 ASP B C 1
ATOM 7380 O O . ASP B 1 261 ? -49.34742 -0.76251 -0.04975 1.000 37.20912 260 ASP B O 1
ATOM 7389 N N . LEU B 1 262 ? -50.10073 -0.01291 -2.03773 1.000 37.88807 261 LEU B N 1
ATOM 7390 C CA . LEU B 1 262 ? -48.81146 0.47329 -2.50576 1.000 31.07223 261 LEU B CA 1
ATOM 7391 C C . LEU B 1 262 ? -48.94759 1.89597 -3.02980 1.000 28.29584 261 LEU B C 1
ATOM 7392 O O . LEU B 1 262 ? -50.00978 2.30299 -3.50740 1.000 30.92208 261 LEU B O 1
ATOM 7408 N N . GLU B 1 263 ? -47.84936 2.64114 -2.95061 1.000 28.70877 262 GLU B N 1
ATOM 7409 C CA . GLU B 1 263 ? -47.82369 4.02628 -3.39786 1.000 29.23659 262 GLU B CA 1
ATOM 7410 C C . GLU B 1 263 ? -47.60627 4.09419 -4.90353 1.000 25.37590 262 GLU B C 1
ATOM 7411 O O . GLU B 1 263 ? -46.85570 3.29853 -5.47376 1.000 29.29884 262 GLU B O 1
ATOM 7423 N N . TRP B 1 264 ? -48.27274 5.04759 -5.54879 1.000 26.56081 263 TRP B N 1
ATOM 7424 C CA . TRP B 1 264 ? -47.98847 5.39946 -6.93286 1.000 24.73208 263 TRP B CA 1
ATOM 7425 C C . TRP B 1 264 ? -47.67486 6.88544 -7.00005 1.000 27.02662 263 TRP B C 1
ATOM 7426 O O . TRP B 1 264 ? -48.47191 7.71306 -6.54591 1.000 33.02084 263 TRP B O 1
ATOM 7447 N N . SER B 1 265 ? -46.52222 7.21742 -7.57058 1.000 22.66648 264 SER B N 1
ATOM 7448 C CA . SER B 1 265 ? -46.05092 8.59147 -7.62929 1.000 22.28247 264 SER B CA 1
ATOM 7449 C C . SER B 1 265 ? -44.71480 8.59071 -8.35380 1.000 22.66926 264 SER B C 1
ATOM 7450 O O . SER B 1 265 ? -44.07375 7.54687 -8.50611 1.000 24.10976 264 SER B O 1
ATOM 7458 N N . ALA B 1 266 ? -44.30324 9.77732 -8.80123 1.000 21.85154 265 ALA B N 1
ATOM 7459 C CA . ALA B 1 266 ? -43.02297 9.89551 -9.48742 1.000 20.88987 265 ALA B CA 1
ATOM 7460 C C . ALA B 1 266 ? -41.88172 9.39445 -8.61232 1.000 22.34284 265 ALA B C 1
ATOM 7461 O O . ALA B 1 266 ? -40.95632 8.73643 -9.10283 1.000 24.95706 265 ALA B O 1
ATOM 7468 N N . LYS B 1 267 ? -41.92892 9.69207 -7.31087 1.000 22.61582 266 LYS B N 1
ATOM 7469 C CA . LYS B 1 267 ? -40.84915 9.26664 -6.42714 1.000 26.80909 266 LYS B CA 1
ATOM 7470 C C . LYS B 1 267 ? -40.83486 7.75690 -6.23216 1.000 24.16086 266 LYS B C 1
ATOM 7471 O O . LYS B 1 267 ? -39.76715 7.17598 -6.01056 1.000 31.61311 266 LYS B O 1
ATOM 7490 N N . SER B 1 268 ? -41.99791 7.10837 -6.29657 1.000 20.91518 267 SER B N 1
ATOM 7491 C CA . SER B 1 268 ? -42.09861 5.66443 -6.14050 1.000 24.28924 267 SER B CA 1
ATOM 7492 C C . SER B 1 268 ? -42.20695 4.94369 -7.47883 1.000 23.87622 267 SER B C 1
ATOM 7493 O O . SER B 1 268 ? -42.67303 3.80025 -7.52512 1.000 21.82476 267 SER B O 1
ATOM 7501 N N . ALA B 1 269 ? -41.78938 5.58809 -8.56581 1.000 26.38117 268 ALA B N 1
ATOM 7502 C CA . ALA B 1 269 ? -41.90507 5.01660 -9.89927 1.000 27.50668 268 ALA B CA 1
ATOM 7503 C C . ALA B 1 269 ? -40.60747 5.24013 -10.65657 1.000 23.23012 268 ALA B C 1
ATOM 7504 O O . ALA B 1 269 ? -40.10772 6.36706 -10.71591 1.000 27.74144 268 ALA B O 1
ATOM 7511 N N . ARG B 1 270 ? -40.06691 4.16984 -11.23052 1.000 23.34816 269 ARG B N 1
ATOM 7512 C CA . ARG B 1 270 ? -38.90190 4.29551 -12.09193 1.000 23.90524 269 ARG B CA 1
ATOM 7513 C C . ARG B 1 270 ? -39.33120 4.72707 -13.49522 1.000 22.79582 269 ARG B C 1
ATOM 7514 O O . ARG B 1 270 ? -40.41444 4.35881 -13.95770 1.000 20.41993 269 ARG B O 1
ATOM 7535 N N . PRO B 1 271 ? -38.50149 5.50837 -14.18860 1.000 20.62589 270 PRO B N 1
ATOM 7536 C CA . PRO B 1 271 ? -38.89202 6.01543 -15.51296 1.000 21.08456 270 PRO B CA 1
ATOM 7537 C C . PRO B 1 271 ? -39.38268 4.91068 -16.43762 1.000 21.62561 270 PRO B C 1
ATOM 7538 O O . PRO B 1 271 ? -38.75514 3.85792 -16.56884 1.000 22.04454 270 PRO B O 1
ATOM 7549 N N . LEU B 1 272 ? -40.51233 5.16679 -17.10124 1.000 23.34365 271 LEU B N 1
ATOM 7550 C CA . LEU B 1 272 ? -41.12156 4.13918 -17.94059 1.000 22.53695 271 LEU B CA 1
ATOM 7551 C C . LEU B 1 272 ? -40.23429 3.78610 -19.12830 1.000 23.60882 271 LEU B C 1
ATOM 7552 O O . LEU B 1 272 ? -40.18644 2.62273 -19.54282 1.000 25.89749 271 LEU B O 1
ATOM 7568 N N . ASP B 1 273 ? -39.52152 4.76479 -19.69018 1.000 24.91647 272 ASP B N 1
ATOM 7569 C CA . ASP B 1 273 ? -38.69370 4.47362 -20.85799 1.000 25.97445 272 ASP B CA 1
ATOM 7570 C C . ASP B 1 273 ? -37.47599 3.61841 -20.51611 1.000 29.89300 272 ASP B C 1
ATOM 7571 O O . ASP B 1 273 ? -36.75960 3.19847 -21.43305 1.000 32.94187 272 ASP B O 1
ATOM 7580 N N . GLN B 1 274 ? -37.24517 3.32440 -19.23605 1.000 24.92535 273 GLN B N 1
ATOM 7581 C CA . GLN B 1 274 ? -36.17287 2.43607 -18.80808 1.000 25.20203 273 GLN B CA 1
ATOM 7582 C C . GLN B 1 274 ? -36.69420 1.07437 -18.36651 1.000 25.20405 273 GLN B C 1
ATOM 7583 O O . GLN B 1 274 ? -35.92036 0.25938 -17.85311 1.000 25.70448 273 GLN B O 1
ATOM 7597 N N . ILE B 1 275 ? -37.98366 0.80959 -18.54558 1.000 24.85934 274 ILE B N 1
ATOM 7598 C CA . ILE B 1 275 ? -38.52834 -0.47589 -18.09695 1.000 28.33048 274 ILE B CA 1
ATOM 7599 C C . ILE B 1 275 ? -37.88373 -1.59762 -18.90059 1.000 27.33413 274 ILE B C 1
ATOM 7600 O O . ILE B 1 275 ? -37.84605 -1.52588 -20.14442 1.000 38.30201 274 ILE B O 1
ATOM 7616 N N . PRO B 1 276 ? -37.35593 -2.64278 -18.26940 1.000 28.13596 275 PRO B N 1
ATOM 7617 C CA . PRO B 1 276 ? -36.84878 -3.77396 -19.05133 1.000 30.58819 275 PRO B CA 1
ATOM 7618 C C . PRO B 1 276 ? -37.99393 -4.60019 -19.61109 1.000 33.98246 275 PRO B C 1
ATOM 7619 O O . PRO B 1 276 ? -39.05725 -4.72885 -18.99979 1.000 30.54954 275 PRO B O 1
ATOM 7630 N N . LEU B 1 277 ? -37.76910 -5.15092 -20.79856 1.000 39.92859 276 LEU B N 1
ATOM 7631 C CA . LEU B 1 277 ? -38.76247 -5.99962 -21.44600 1.000 42.80134 276 LEU B CA 1
ATOM 7632 C C . LEU B 1 277 ? -38.15374 -7.35699 -21.78339 1.000 48.43281 276 LEU B C 1
ATOM 7633 O O . LEU B 1 277 ? -36.97766 -7.44742 -22.13779 1.000 53.97286 276 LEU B O 1
ATOM 7650 N N . LYS C 1 17 ? -25.92375 -8.53010 16.25772 1.000 74.56318 16 LYS C N 1
ATOM 7651 C CA . LYS C 1 17 ? -24.53880 -8.11601 16.06897 1.000 88.67517 16 LYS C CA 1
ATOM 7652 C C . LYS C 1 17 ? -24.43797 -6.59957 15.96414 1.000 82.70641 16 LYS C C 1
ATOM 7653 O O . LYS C 1 17 ? -23.41512 -6.00928 16.31048 1.000 82.06453 16 LYS C O 1
ATOM 7688 N N . CYS C 1 19 ? -25.58283 -2.56768 16.72674 1.000 73.42718 18 CYS C N 1
ATOM 7689 C CA . CYS C 1 19 ? -25.94162 -1.80094 17.90852 1.000 68.05528 18 CYS C CA 1
ATOM 7690 C C . CYS C 1 19 ? -27.35625 -1.24140 17.78078 1.000 67.64150 18 CYS C C 1
ATOM 7691 O O . CYS C 1 19 ? -27.94301 -1.19493 16.69564 1.000 65.91519 18 CYS C O 1
ATOM 7699 N N . GLU C 1 20 ? -27.89504 -0.80236 18.91523 1.000 65.88548 19 GLU C N 1
ATOM 7700 C CA . GLU C 1 20 ? -29.22481 -0.21488 18.98835 1.000 56.07273 19 GLU C CA 1
ATOM 7701 C C . GLU C 1 20 ? -29.09395 1.29340 19.14843 1.000 57.15264 19 GLU C C 1
ATOM 7702 O O . GLU C 1 20 ? -28.18086 1.77885 19.82212 1.000 60.01083 19 GLU C O 1
ATOM 7714 N N . VAL C 1 21 ? -30.01009 2.03188 18.52788 1.000 63.14734 20 VAL C N 1
ATOM 7715 C CA . VAL C 1 21 ? -30.01912 3.48852 18.60848 1.000 61.57521 20 VAL C CA 1
ATOM 7716 C C . VAL C 1 21 ? -30.83906 3.86344 19.83998 1.000 60.74930 20 VAL C C 1
ATOM 7717 O O . VAL C 1 21 ? -32.07027 3.82344 19.82081 1.000 59.08774 20 VAL C O 1
ATOM 7730 N N . HIS C 1 22 ? -30.14603 4.22621 20.92192 1.000 62.66592 21 HIS C N 1
ATOM 7731 C CA . HIS C 1 22 ? -30.79486 4.61158 22.16805 1.000 64.58076 21 HIS C CA 1
ATOM 7732 C C . HIS C 1 22 ? -30.36843 5.98202 22.68130 1.000 68.62188 21 HIS C C 1
ATOM 7733 O O . HIS C 1 22 ? -30.95838 6.46231 23.65547 1.000 61.83941 21 HIS C O 1
ATOM 7747 N N . ASP C 1 23 ? -29.38207 6.62664 22.06183 1.000 69.03177 22 ASP C N 1
ATOM 7748 C CA . ASP C 1 23 ? -28.95733 7.96538 22.44795 1.000 67.78326 22 ASP C CA 1
ATOM 7749 C C . ASP C 1 23 ? -28.31469 8.62382 21.23566 1.000 69.54444 22 ASP C C 1
ATOM 7750 O O . ASP C 1 23 ? -27.94011 7.95340 20.27005 1.000 68.94561 22 ASP C O 1
ATOM 7759 N N . LYS C 1 24 ? -28.20259 9.95074 21.28804 1.000 73.56826 23 LYS C N 1
ATOM 7760 C CA . LYS C 1 24 ? -27.60129 10.69009 20.18620 1.000 72.79076 23 LYS C CA 1
ATOM 7761 C C . LYS C 1 24 ? -26.22900 10.11926 19.85143 1.000 71.22935 23 LYS C C 1
ATOM 7762 O O . LYS C 1 24 ? -25.51611 9.60472 20.71865 1.000 68.97932 23 LYS C O 1
ATOM 7781 N N . ILE C 1 25 ? -25.86148 10.21993 18.57650 1.000 66.14266 24 ILE C N 1
ATOM 7782 C CA . ILE C 1 25 ? -24.65535 9.60125 18.03884 1.000 56.58409 24 ILE C CA 1
ATOM 7783 C C . ILE C 1 25 ? -23.66311 10.70229 17.69266 1.000 47.96865 24 ILE C C 1
ATOM 7784 O O . ILE C 1 25 ? -23.96239 11.58185 16.87545 1.000 42.59567 24 ILE C O 1
ATOM 7800 N N . SER C 1 26 ? -22.47893 10.64441 18.29951 1.000 50.60852 25 SER C N 1
ATOM 7801 C CA . SER C 1 26 ? -21.42579 11.59854 17.98702 1.000 42.48418 25 SER C CA 1
ATOM 7802 C C . SER C 1 26 ? -21.01488 11.47836 16.52156 1.000 46.25442 25 SER C C 1
ATOM 7803 O O . SER C 1 26 ? -21.26013 10.46741 15.85810 1.000 47.83866 25 SER C O 1
ATOM 7811 N N . ALA C 1 27 ? -20.36841 12.52778 16.02082 1.000 44.74736 26 ALA C N 1
ATOM 7812 C CA . ALA C 1 27 ? -19.89768 12.54020 14.64360 1.000 36.55665 26 ALA C CA 1
ATOM 7813 C C . ALA C 1 27 ? -18.54298 11.85460 14.53339 1.000 37.72469 26 ALA C C 1
ATOM 7814 O O . ALA C 1 27 ? -17.70347 11.95514 15.43145 1.000 40.45915 26 ALA C O 1
ATOM 7821 N N . ILE C 1 28 ? -18.33394 11.15468 13.41737 1.000 38.91428 27 ILE C N 1
ATOM 7822 C CA . ILE C 1 28 ? -17.04485 10.51407 13.17282 1.000 39.30378 27 ILE C CA 1
ATOM 7823 C C . ILE C 1 28 ? -15.92413 11.54252 13.23798 1.000 45.10965 27 ILE C C 1
ATOM 7824 O O . ILE C 1 28 ? -14.84368 11.27416 13.77815 1.000 45.72987 27 ILE C O 1
ATOM 7840 N N . LEU C 1 29 ? -16.16312 12.73202 12.69304 1.000 45.43720 28 LEU C N 1
ATOM 7841 C CA . LEU C 1 29 ? -15.19393 13.81546 12.68612 1.000 43.63463 28 LEU C CA 1
ATOM 7842 C C . LEU C 1 29 ? -15.69947 14.96717 13.54510 1.000 42.47111 28 LEU C C 1
ATOM 7843 O O . LEU C 1 29 ? -16.90692 15.14511 13.72592 1.000 50.19893 28 LEU C O 1
ATOM 7859 N N . VAL C 1 30 ? -14.76147 15.74836 14.07907 1.000 44.87980 29 VAL C N 1
ATOM 7860 C CA . VAL C 1 30 ? -15.12331 16.93357 14.84689 1.000 44.20263 29 VAL C CA 1
ATOM 7861 C C . VAL C 1 30 ? -15.71431 17.97053 13.90195 1.000 41.80335 29 VAL C C 1
ATOM 7862 O O . VAL C 1 30 ? -15.11639 18.30658 12.87128 1.000 44.45952 29 VAL C O 1
ATOM 7875 N N . CYS C 1 31 ? -16.89900 18.47648 14.24108 1.000 37.54662 30 CYS C N 1
ATOM 7876 C CA . CYS C 1 31 ? -17.63587 19.36952 13.35316 1.000 47.49843 30 CYS C CA 1
ATOM 7877 C C . CYS C 1 31 ? -18.25859 20.49307 14.16426 1.000 47.19071 30 CYS C C 1
ATOM 7878 O O . CYS C 1 31 ? -19.02349 20.23573 15.09780 1.000 50.71835 30 CYS C O 1
ATOM 7886 N N . ALA C 1 32 ? -17.93896 21.73126 13.80282 1.000 47.73890 31 ALA C N 1
ATOM 7887 C CA . ALA C 1 32 ? -18.56954 22.88820 14.41727 1.000 49.86979 31 ALA C CA 1
ATOM 7888 C C . ALA C 1 32 ? -19.92012 23.14540 13.76070 1.000 55.21598 31 ALA C C 1
ATOM 7889 O O . ALA C 1 32 ? -20.09906 22.92979 12.55937 1.000 52.63276 31 ALA C O 1
ATOM 7896 N N . HIS C 1 33 ? -20.87977 23.60310 14.56483 1.000 55.68765 32 HIS C N 1
ATOM 7897 C CA . HIS C 1 33 ? -22.24212 23.85684 14.10420 1.000 59.93493 32 HIS C CA 1
ATOM 7898 C C . HIS C 1 33 ? -22.46460 25.36343 14.05233 1.000 65.01421 32 HIS C C 1
ATOM 7899 O O . HIS C 1 33 ? -22.49406 26.02907 15.09305 1.000 65.92715 32 HIS C O 1
ATOM 7913 N N . VAL C 1 34 ? -22.62449 25.89340 12.84353 1.000 66.49832 33 VAL C N 1
ATOM 7914 C CA . VAL C 1 34 ? -22.86602 27.31436 12.62131 1.000 63.98649 33 VAL C CA 1
ATOM 7915 C C . VAL C 1 34 ? -24.36808 27.52515 12.49066 1.000 64.60699 33 VAL C C 1
ATOM 7916 O O . VAL C 1 34 ? -25.02084 26.90025 11.64562 1.000 65.34720 33 VAL C O 1
ATOM 7929 N N . LYS C 1 35 ? -24.91419 28.40657 13.32310 1.000 71.62372 34 LYS C N 1
ATOM 7930 C CA . LYS C 1 35 ? -26.35109 28.65562 13.35269 1.000 75.98796 34 LYS C CA 1
ATOM 7931 C C . LYS C 1 35 ? -26.67122 30.04997 12.82477 1.000 70.28682 34 LYS C C 1
ATOM 7932 O O . LYS C 1 35 ? -26.21180 30.43600 11.75025 1.000 69.04845 34 LYS C O 1
ATOM 7951 N N . LYS C 1 48 ? -25.19628 25.83357 8.93366 1.000 58.69931 47 LYS C N 1
ATOM 7952 C CA . LYS C 1 48 ? -24.29230 24.96209 8.19131 1.000 57.12732 47 LYS C CA 1
ATOM 7953 C C . LYS C 1 48 ? -23.37729 24.20074 9.14906 1.000 57.57788 47 LYS C C 1
ATOM 7954 O O . LYS C 1 48 ? -23.48502 24.34689 10.36686 1.000 60.28763 47 LYS C O 1
ATOM 7972 N N . TYR C 1 49 ? -22.48702 23.38002 8.59304 1.000 53.97396 48 TYR C N 1
ATOM 7973 C CA . TYR C 1 49 ? -21.47259 22.67397 9.36137 1.000 52.20747 48 TYR C CA 1
ATOM 7974 C C . TYR C 1 49 ? -20.08871 23.01380 8.82257 1.000 48.40818 48 TYR C C 1
ATOM 7975 O O . TYR C 1 49 ? -19.90992 23.23687 7.62052 1.000 46.69398 48 TYR C O 1
ATOM 7993 N N . LEU C 1 50 ? -19.10869 23.03948 9.72296 1.000 48.99551 49 LEU C N 1
ATOM 7994 C CA . LEU C 1 50 ? -17.70194 23.24345 9.37965 1.000 48.24470 49 LEU C CA 1
ATOM 7995 C C . LEU C 1 50 ? -16.96248 21.97521 9.80283 1.000 50.88536 49 LEU C C 1
ATOM 7996 O O . LEU C 1 50 ? -16.44856 21.88483 10.92098 1.000 46.09183 49 LEU C O 1
ATOM 8012 N N . ALA C 1 51 ? -16.92828 20.98931 8.90984 1.000 47.64197 50 ALA C N 1
ATOM 8013 C CA . ALA C 1 51 ? -16.24973 19.73638 9.20385 1.000 42.58300 50 ALA C CA 1
ATOM 8014 C C . ALA C 1 51 ? -14.73682 19.92223 9.17433 1.000 47.72714 50 ALA C C 1
ATOM 8015 O O . ALA C 1 51 ? -14.20826 20.82285 8.51451 1.000 42.95250 50 ALA C O 1
ATOM 8022 N N . THR C 1 52 ? -14.04199 19.05718 9.90782 1.000 41.03464 51 THR C N 1
ATOM 8023 C CA . THR C 1 52 ? -12.59047 19.06188 9.97811 1.000 40.63867 51 THR C CA 1
ATOM 8024 C C . THR C 1 52 ? -12.07576 17.65228 9.71671 1.000 41.89486 51 THR C C 1
ATOM 8025 O O . THR C 1 52 ? -12.84534 16.69070 9.63235 1.000 41.48479 51 THR C O 1
ATOM 8036 N N . ASN C 1 53 ? -10.75395 17.53638 9.58003 1.000 42.39887 52 ASN C N 1
ATOM 8037 C CA . ASN C 1 53 ? -10.10874 16.23652 9.44571 1.000 44.64092 52 ASN C CA 1
ATOM 8038 C C . ASN C 1 53 ? -9.93939 15.52000 10.77771 1.000 42.85051 52 ASN C C 1
ATOM 8039 O O . ASN C 1 53 ? -9.42087 14.39959 10.79648 1.000 44.33456 52 ASN C O 1
ATOM 8050 N N . CYS C 1 54 ? -10.35409 16.12720 11.88296 1.000 44.38561 53 CYS C N 1
ATOM 8051 C CA . CYS C 1 54 ? -10.08822 15.58874 13.21037 1.000 49.45267 53 CYS C CA 1
ATOM 8052 C C . CYS C 1 54 ? -11.15703 14.56326 13.57418 1.000 45.49911 53 CYS C C 1
ATOM 8053 O O . CYS C 1 54 ? -12.35373 14.86949 13.54903 1.000 42.39292 53 CYS C O 1
ATOM 8061 N N . LEU C 1 55 ? -10.72155 13.35055 13.91039 1.000 50.80000 54 LEU C N 1
ATOM 8062 C CA . LEU C 1 55 ? -11.63960 12.28341 14.27942 1.000 52.44257 54 LEU C CA 1
ATOM 8063 C C . LEU C 1 55 ? -12.11592 12.44296 15.71884 1.000 56.08327 54 LEU C C 1
ATOM 8064 O O . LEU C 1 55 ? -11.42612 13.01716 16.56678 1.000 64.54362 54 LEU C O 1
ATOM 8080 N N . ASN C 1 56 ? -13.30300 11.91197 15.99002 1.000 45.45703 55 ASN C N 1
ATOM 8081 C CA . ASN C 1 56 ? -13.83179 11.91969 17.34664 1.000 48.03053 55 ASN C CA 1
ATOM 8082 C C . ASN C 1 56 ? -12.83328 11.25932 18.29432 1.000 55.75745 55 ASN C C 1
ATOM 8083 O O . ASN C 1 56 ? -12.32088 10.17345 17.98615 1.000 54.10713 55 ASN C O 1
ATOM 8094 N N . PRO C 1 57 ? -12.52740 11.87002 19.44606 1.000 51.40874 56 PRO C N 1
ATOM 8095 C CA . PRO C 1 57 ? -11.58667 11.21585 20.37265 1.000 52.72539 56 PRO C CA 1
ATOM 8096 C C . PRO C 1 57 ? -12.04307 9.83482 20.80284 1.000 52.32279 56 PRO C C 1
ATOM 8097 O O . PRO C 1 57 ? -11.22343 8.91255 20.89684 1.000 54.90096 56 PRO C O 1
ATOM 8108 N N . GLY C 1 58 ? -13.33832 9.67004 21.07685 1.000 54.72340 57 GLY C N 1
ATOM 8109 C CA . GLY C 1 58 ? -13.83829 8.36408 21.47027 1.000 51.04461 57 GLY C CA 1
ATOM 8110 C C . GLY C 1 58 ? -13.61446 7.31094 20.40372 1.000 51.37187 57 GLY C C 1
ATOM 8111 O O . GLY C 1 58 ? -13.33801 6.14926 20.71264 1.000 52.26558 57 GLY C O 1
ATOM 8115 N N . LEU C 1 59 ? -13.73368 7.69942 19.13228 1.000 54.93858 58 LEU C N 1
ATOM 8116 C CA . LEU C 1 59 ? -13.46449 6.75434 18.05461 1.000 57.83638 58 LEU C CA 1
ATOM 8117 C C . LEU C 1 59 ? -11.99041 6.37166 18.02358 1.000 57.43359 58 LEU C C 1
ATOM 8118 O O . LEU C 1 59 ? -11.65194 5.19865 17.82580 1.000 61.84380 58 LEU C O 1
ATOM 8134 N N . ILE C 1 60 ? -11.09860 7.34728 18.21344 1.000 51.31096 59 ILE C N 1
ATOM 8135 C CA . ILE C 1 60 ? -9.67093 7.04437 18.25857 1.000 56.78483 59 ILE C CA 1
ATOM 8136 C C . ILE C 1 60 ? -9.37378 6.08962 19.40650 1.000 53.28383 59 ILE C C 1
ATOM 8137 O O . ILE C 1 60 ? -8.66667 5.08853 19.24186 1.000 55.85394 59 ILE C O 1
ATOM 8153 N N . SER C 1 61 ? -9.90914 6.39129 20.59092 1.000 57.32397 60 SER C N 1
ATOM 8154 C CA . SER C 1 61 ? -9.67713 5.53647 21.74943 1.000 61.58830 60 SER C CA 1
ATOM 8155 C C . SER C 1 61 ? -10.17116 4.11817 21.49743 1.000 63.48538 60 SER C C 1
ATOM 8156 O O . SER C 1 61 ? -9.52945 3.14544 21.91188 1.000 62.14211 60 SER C O 1
ATOM 8164 N N . ALA C 1 62 ? -11.31160 3.98000 20.81797 1.000 61.72678 61 ALA C N 1
ATOM 8165 C CA . ALA C 1 62 ? -11.86489 2.65363 20.56747 1.000 64.00141 61 ALA C CA 1
ATOM 8166 C C . ALA C 1 62 ? -11.06824 1.91524 19.49957 1.000 65.18228 61 ALA C C 1
ATOM 8167 O O . ALA C 1 62 ? -10.77017 0.72430 19.65210 1.000 65.72770 61 ALA C O 1
ATOM 8174 N N . ILE C 1 63 ? -10.71634 2.60355 18.41118 1.000 58.26637 62 ILE C N 1
ATOM 8175 C CA . ILE C 1 63 ? -9.91558 1.97623 17.36380 1.000 59.74238 62 ILE C CA 1
ATOM 8176 C C . ILE C 1 63 ? -8.59720 1.47098 17.93482 1.000 69.27794 62 ILE C C 1
ATOM 8177 O O . ILE C 1 63 ? -8.14150 0.36898 17.60541 1.000 73.81732 62 ILE C O 1
ATOM 8193 N N . GLN C 1 64 ? -7.96811 2.26062 18.80684 1.000 67.78494 63 GLN C N 1
ATOM 8194 C CA . GLN C 1 64 ? -6.71694 1.82746 19.41917 1.000 65.13028 63 GLN C CA 1
ATOM 8195 C C . GLN C 1 64 ? -6.93903 0.68476 20.40161 1.000 67.11025 63 GLN C C 1
ATOM 8196 O O . GLN C 1 64 ? -6.03607 -0.13288 20.61240 1.000 70.47868 63 GLN C O 1
ATOM 8210 N N . ALA C 1 65 ? -8.12515 0.60784 21.00782 1.000 69.12120 64 ALA C N 1
ATOM 8211 C CA . ALA C 1 65 ? -8.44595 -0.50469 21.89199 1.000 69.34194 64 ALA C CA 1
ATOM 8212 C C . ALA C 1 65 ? -8.70460 -1.80084 21.13518 1.000 71.18865 64 ALA C C 1
ATOM 8213 O O . ALA C 1 65 ? -8.81965 -2.85392 21.77082 1.000 74.50704 64 ALA C O 1
ATOM 8220 N N . GLY C 1 66 ? -8.81055 -1.75179 19.81056 1.000 70.58712 65 GLY C N 1
ATOM 8221 C CA . GLY C 1 66 ? -8.96610 -2.94468 19.00771 1.000 71.80239 65 GLY C CA 1
ATOM 8222 C C . GLY C 1 66 ? -10.38318 -3.30983 18.62982 1.000 70.68791 65 GLY C C 1
ATOM 8223 O O . GLY C 1 66 ? -10.60405 -4.42541 18.14413 1.000 73.36305 65 GLY C O 1
ATOM 8227 N N . ALA C 1 67 ? -11.34687 -2.41687 18.83245 1.000 70.11807 66 ALA C N 1
ATOM 8228 C CA . ALA C 1 67 ? -12.71858 -2.70304 18.43729 1.000 75.28022 66 ALA C CA 1
ATOM 8229 C C . ALA C 1 67 ? -12.85004 -2.70128 16.91891 1.000 64.81106 66 ALA C C 1
ATOM 8230 O O . ALA C 1 67 ? -12.19289 -1.92280 16.22190 1.000 63.00737 66 ALA C O 1
ATOM 8237 N N . ARG C 1 68 ? -13.70491 -3.58488 16.40826 1.000 66.15595 67 ARG C N 1
ATOM 8238 C CA . ARG C 1 68 ? -13.97421 -3.64633 14.97818 1.000 72.89354 67 ARG C CA 1
ATOM 8239 C C . ARG C 1 68 ? -14.96344 -2.55758 14.58156 1.000 67.85420 67 ARG C C 1
ATOM 8240 O O . ARG C 1 68 ? -15.93806 -2.29332 15.29122 1.000 61.68416 67 ARG C O 1
ATOM 8261 N N . VAL C 1 69 ? -14.70709 -1.92659 13.43913 1.000 63.62448 68 VAL C N 1
ATOM 8262 C CA . VAL C 1 69 ? -15.52356 -0.82686 12.93781 1.000 61.51090 68 VAL C CA 1
ATOM 8263 C C . VAL C 1 69 ? -16.22520 -1.29690 11.67162 1.000 55.92011 68 VAL C C 1
ATOM 8264 O O . VAL C 1 69 ? -15.57254 -1.58985 10.66163 1.000 57.08241 68 VAL C O 1
ATOM 8277 N N . VAL C 1 70 ? -17.55084 -1.36540 11.72691 1.000 54.33284 69 VAL C N 1
ATOM 8278 C CA . VAL C 1 70 ? -18.38737 -1.80045 10.61533 1.000 54.82603 69 VAL C CA 1
ATOM 8279 C C . VAL C 1 70 ? -19.17105 -0.58692 10.11953 1.000 51.05117 69 VAL C C 1
ATOM 8280 O O . VAL C 1 70 ? -20.10986 -0.14062 10.79579 1.000 51.50523 69 VAL C O 1
ATOM 8293 N N . PRO C 1 71 ? -18.82709 -0.01405 8.96416 1.000 49.61256 70 PRO C N 1
ATOM 8294 C CA . PRO C 1 71 ? -19.62890 1.09578 8.42624 1.000 46.26629 70 PRO C CA 1
ATOM 8295 C C . PRO C 1 71 ? -20.93438 0.58693 7.83010 1.000 46.42460 70 PRO C C 1
ATOM 8296 O O . PRO C 1 71 ? -20.93635 -0.30950 6.98360 1.000 49.25701 70 PRO C O 1
ATOM 8307 N N . THR C 1 72 ? -22.04595 1.16418 8.27863 1.000 44.30619 71 THR C N 1
ATOM 8308 C CA . THR C 1 72 ? -23.37093 0.83382 7.77527 1.000 43.93652 71 THR C CA 1
ATOM 8309 C C . THR C 1 72 ? -24.01733 2.08116 7.18359 1.000 40.98586 71 THR C C 1
ATOM 8310 O O . THR C 1 72 ? -23.54544 3.20550 7.37243 1.000 48.37927 71 THR C O 1
ATOM 8321 N N . ALA C 1 73 ? -25.12005 1.87123 6.46859 1.000 46.89189 72 ALA C N 1
ATOM 8322 C CA . ALA C 1 73 ? -25.78361 2.94404 5.74230 1.000 44.05545 72 ALA C CA 1
ATOM 8323 C C . ALA C 1 73 ? -26.78517 3.67504 6.62435 1.000 42.74669 72 ALA C C 1
ATOM 8324 O O . ALA C 1 73 ? -27.54857 3.05665 7.37169 1.000 43.54626 72 ALA C O 1
ATOM 8348 N N . THR C 1 75 ? -30.14825 5.70808 6.67410 1.000 40.64763 74 THR C N 1
ATOM 8349 C CA . THR C 1 75 ? -31.36471 5.93718 5.91329 1.000 35.65182 74 THR C CA 1
ATOM 8350 C C . THR C 1 75 ? -32.19601 7.02433 6.57814 1.000 34.30402 74 THR C C 1
ATOM 8351 O O . THR C 1 75 ? -32.10658 7.25055 7.79009 1.000 36.43011 74 THR C O 1
ATOM 8362 N N . ASP C 1 76 ? -33.01527 7.68322 5.76984 1.000 32.68744 75 ASP C N 1
ATOM 8363 C CA . ASP C 1 76 ? -33.75628 8.86449 6.18738 1.000 32.40924 75 ASP C CA 1
ATOM 8364 C C . ASP C 1 76 ? -35.21698 8.49206 6.40076 1.000 31.12097 75 ASP C C 1
ATOM 8365 O O . ASP C 1 76 ? -35.94647 8.21967 5.44086 1.000 30.57536 75 ASP C O 1
ATOM 8374 N N . GLY C 1 77 ? -35.63390 8.48633 7.65970 1.000 31.95351 76 GLY C N 1
ATOM 8375 C CA . GLY C 1 77 ? -37.02125 8.29883 8.01730 1.000 32.07977 76 GLY C CA 1
ATOM 8376 C C . GLY C 1 77 ? -37.26940 8.84913 9.40428 1.000 32.59036 76 GLY C C 1
ATOM 8377 O O . GLY C 1 77 ? -36.83907 9.96096 9.72613 1.000 31.80502 76 GLY C O 1
ATOM 8381 N N . THR C 1 78 ? -37.95066 8.07262 10.23870 1.000 34.06479 77 THR C N 1
ATOM 8382 C CA . THR C 1 78 ? -38.17770 8.41914 11.63367 1.000 35.01337 77 THR C CA 1
ATOM 8383 C C . THR C 1 78 ? -37.73938 7.23912 12.48724 1.000 37.31461 77 THR C C 1
ATOM 8384 O O . THR C 1 78 ? -38.10732 6.09411 12.20453 1.000 38.23353 77 THR C O 1
ATOM 8395 N N . CYS C 1 79 ? -36.93758 7.51762 13.51281 1.000 40.04410 78 CYS C N 1
ATOM 8396 C CA . CYS C 1 79 ? -36.41879 6.45581 14.36375 1.000 40.79323 78 CYS C CA 1
ATOM 8397 C C . CYS C 1 79 ? -37.55577 5.77625 15.11524 1.000 42.10207 78 CYS C C 1
ATOM 8398 O O . CYS C 1 79 ? -38.45888 6.43521 15.63790 1.000 44.04837 78 CYS C O 1
ATOM 8406 N N . CYS C 1 80 ? -37.50696 4.44738 15.16283 1.000 43.74467 79 CYS C N 1
ATOM 8407 C CA . CYS C 1 80 ? -38.52205 3.65094 15.83857 1.000 45.32777 79 CYS C CA 1
ATOM 8408 C C . CYS C 1 80 ? -37.85049 2.42301 16.44804 1.000 49.38932 79 CYS C C 1
ATOM 8409 O O . CYS C 1 80 ? -36.62123 2.30620 16.46533 1.000 48.42413 79 CYS C O 1
ATOM 8417 N N . ARG C 1 81 ? -38.66664 1.50406 16.95399 1.000 50.32130 80 ARG C N 1
ATOM 8418 C CA . ARG C 1 81 ? -38.18381 0.22764 17.45975 1.000 56.20029 80 ARG C CA 1
ATOM 8419 C C . ARG C 1 81 ? -39.38678 -0.67697 17.66950 1.000 55.85512 80 ARG C C 1
ATOM 8420 O O . ARG C 1 81 ? -40.51693 -0.20767 17.83326 1.000 55.28760 80 ARG C O 1
ATOM 8441 N N . VAL C 1 82 ? -39.12964 -1.97858 17.66404 1.000 56.37930 81 VAL C N 1
ATOM 8442 C CA . VAL C 1 82 ? -40.12883 -2.97592 18.02070 1.000 61.20930 81 VAL C CA 1
ATOM 8443 C C . VAL C 1 82 ? -39.88282 -3.37636 19.46681 1.000 64.22324 81 VAL C C 1
ATOM 8444 O O . VAL C 1 82 ? -38.75990 -3.74286 19.83719 1.000 62.76099 81 VAL C O 1
ATOM 8457 N N . PHE C 1 83 ? -40.92636 -3.29225 20.28775 1.000 69.12567 82 PHE C N 1
ATOM 8458 C CA . PHE C 1 83 ? -40.80576 -3.48872 21.73201 1.000 73.23332 82 PHE C CA 1
ATOM 8459 C C . PHE C 1 83 ? -42.00998 -4.31130 22.17871 1.000 73.85636 82 PHE C C 1
ATOM 8460 O O . PHE C 1 83 ? -43.10741 -3.77260 22.35153 1.000 73.44254 82 PHE C O 1
ATOM 8477 N N . ASN C 1 84 ? -41.79929 -5.61637 22.35370 1.000 74.81017 83 ASN C N 1
ATOM 8478 C CA . ASN C 1 84 ? -42.85232 -6.54853 22.75347 1.000 79.72007 83 ASN C CA 1
ATOM 8479 C C . ASN C 1 84 ? -43.96912 -6.59106 21.70710 1.000 75.43004 83 ASN C C 1
ATOM 8480 O O . ASN C 1 84 ? -45.14830 -6.37442 21.99740 1.000 69.26696 83 ASN C O 1
ATOM 8491 N N . GLY C 1 85 ? -43.56693 -6.87760 20.46959 1.000 77.60986 84 GLY C N 1
ATOM 8492 C CA . GLY C 1 85 ? -44.50916 -7.09565 19.39067 1.000 73.27711 84 GLY C CA 1
ATOM 8493 C C . GLY C 1 85 ? -45.22318 -5.86571 18.88568 1.000 67.79381 84 GLY C C 1
ATOM 8494 O O . GLY C 1 85 ? -46.12024 -5.99143 18.04577 1.000 66.12079 84 GLY C O 1
ATOM 8498 N N . LYS C 1 86 ? -44.85882 -4.68169 19.36687 1.000 63.81938 85 LYS C N 1
ATOM 8499 C CA . LYS C 1 86 ? -45.47503 -3.43909 18.93437 1.000 66.21484 85 LYS C CA 1
ATOM 8500 C C . LYS C 1 86 ? -44.38700 -2.47057 18.49887 1.000 65.99618 85 LYS C C 1
ATOM 8501 O O . LYS C 1 86 ? -43.22735 -2.58328 18.90413 1.000 68.57669 85 LYS C O 1
ATOM 8520 N N . ILE C 1 87 ? -44.77306 -1.51691 17.66828 1.000 62.90472 86 ILE C N 1
ATOM 8521 C CA . ILE C 1 87 ? -43.86169 -0.47833 17.20641 1.000 63.25711 86 ILE C CA 1
ATOM 8522 C C . ILE C 1 87 ? -43.88184 0.67327 18.20037 1.000 60.33007 86 ILE C C 1
ATOM 8523 O O . ILE C 1 87 ? -44.94435 1.08144 18.68658 1.000 58.77185 86 ILE C O 1
ATOM 8539 N N . GLN C 1 88 ? -42.69721 1.19006 18.51569 1.000 59.57851 87 GLN C N 1
ATOM 8540 C CA . GLN C 1 88 ? -42.53959 2.33585 19.39975 1.000 66.43914 87 GLN C CA 1
ATOM 8541 C C . GLN C 1 88 ? -41.79618 3.43893 18.66172 1.000 62.32317 87 GLN C C 1
ATOM 8542 O O . GLN C 1 88 ? -40.72128 3.20001 18.10015 1.000 51.96002 87 GLN C O 1
ATOM 8556 N N . LYS C 1 89 ? -42.36713 4.64121 18.66614 1.000 61.01660 88 LYS C N 1
ATOM 8557 C CA . LYS C 1 89 ? -41.74939 5.78889 18.01891 1.000 57.99842 88 LYS C CA 1
ATOM 8558 C C . LYS C 1 89 ? -40.84847 6.52415 19.00125 1.000 56.63580 88 LYS C C 1
ATOM 8559 O O . LYS C 1 89 ? -41.18755 6.68305 20.17731 1.000 64.41723 88 LYS C O 1
ATOM 8578 N N . ARG C 1 90 ? -39.69410 6.96492 18.51165 1.000 51.65852 89 ARG C N 1
ATOM 8579 C CA . ARG C 1 90 ? -38.77888 7.72986 19.34419 1.000 59.45125 89 ARG C CA 1
ATOM 8580 C C . ARG C 1 90 ? -39.29802 9.14867 19.53358 1.000 62.70203 89 ARG C C 1
ATOM 8581 O O . ARG C 1 90 ? -39.76289 9.78947 18.58655 1.000 59.90211 89 ARG C O 1
ATOM 8602 N N . ARG C 1 91 ? -39.21486 9.64057 20.76764 1.000 69.03094 90 ARG C N 1
ATOM 8603 C CA . ARG C 1 91 ? -39.55606 11.02389 21.06825 1.000 68.64433 90 ARG C CA 1
ATOM 8604 C C . ARG C 1 91 ? -38.51574 11.59537 22.01686 1.000 66.90988 90 ARG C C 1
ATOM 8605 O O . ARG C 1 91 ? -38.20259 10.98332 23.04214 1.000 66.67361 90 ARG C O 1
ATOM 8626 N N . ASP C 1 92 ? -37.98234 12.76188 21.66986 1.000 70.58403 91 ASP C N 1
ATOM 8627 C CA . ASP C 1 92 ? -37.03173 13.47432 22.51276 1.000 71.29977 91 ASP C CA 1
ATOM 8628 C C . ASP C 1 92 ? -37.77009 14.58547 23.24873 1.000 69.73148 91 ASP C C 1
ATOM 8629 O O . ASP C 1 92 ? -38.35178 15.47337 22.61642 1.000 72.81821 91 ASP C O 1
ATOM 8638 N N . ILE C 1 93 ? -37.74801 14.53253 24.57775 1.000 73.85268 92 ILE C N 1
ATOM 8639 C CA . ILE C 1 93 ? -38.40401 15.52425 25.42222 1.000 71.06338 92 ILE C CA 1
ATOM 8640 C C . ILE C 1 93 ? -37.36166 16.53755 25.86973 1.000 74.86154 92 ILE C C 1
ATOM 8641 O O . ILE C 1 93 ? -36.31684 16.16232 26.41583 1.000 74.15730 92 ILE C O 1
ATOM 8657 N N . LYS C 1 94 ? -37.64807 17.81966 25.65440 1.000 83.69520 93 LYS C N 1
ATOM 8658 C CA . LYS C 1 94 ? -36.72546 18.88909 26.00268 1.000 86.10369 93 LYS C CA 1
ATOM 8659 C C . LYS C 1 94 ? -36.98866 19.39521 27.41394 1.000 79.57242 93 LYS C C 1
ATOM 8660 O O . LYS C 1 94 ? -38.07718 19.20301 27.96509 1.000 81.58451 93 LYS C O 1
ATOM 8679 N N . PRO C 1 95 ? -35.99447 20.05647 28.02844 1.000 82.70793 94 PRO C N 1
ATOM 8680 C CA . PRO C 1 95 ? -36.10118 20.41297 29.45187 1.000 86.90447 94 PRO C CA 1
ATOM 8681 C C . PRO C 1 95 ? -37.41175 21.07359 29.84858 1.000 90.49484 94 PRO C C 1
ATOM 8682 O O . PRO C 1 95 ? -37.77923 22.12568 29.31625 1.000 86.64745 94 PRO C O 1
ATOM 8693 N N . GLY C 1 96 ? -38.11572 20.45965 30.79701 1.000 100.52524 95 GLY C N 1
ATOM 8694 C CA . GLY C 1 96 ? -39.31786 21.03468 31.36005 1.000 102.18053 95 GLY C CA 1
ATOM 8695 C C . GLY C 1 96 ? -40.59838 20.72898 30.62030 1.000 99.73960 95 GLY C C 1
ATOM 8696 O O . GLY C 1 96 ? -41.63317 21.32765 30.93991 1.000 101.48199 95 GLY C O 1
ATOM 8700 N N . ARG C 1 97 ? -40.56951 19.82105 29.65057 1.000 102.85540 96 ARG C N 1
ATOM 8701 C CA . ARG C 1 97 ? -41.74378 19.48299 28.86227 1.000 95.21877 96 ARG C CA 1
ATOM 8702 C C . ARG C 1 97 ? -42.35542 18.17780 29.35505 1.000 102.98976 96 ARG C C 1
ATOM 8703 O O . ARG C 1 97 ? -41.66603 17.30873 29.89555 1.000 99.66766 96 ARG C O 1
ATOM 8724 N N . GLU C 1 98 ? -43.66537 18.05237 29.15863 1.000 92.48801 97 GLU C N 1
ATOM 8725 C CA . GLU C 1 98 ? -44.39822 16.91237 29.68990 1.000 94.85600 97 GLU C CA 1
ATOM 8726 C C . GLU C 1 98 ? -43.85914 15.61002 29.11279 1.000 89.35745 97 GLU C C 1
ATOM 8727 O O . GLU C 1 98 ? -43.75033 15.45378 27.89326 1.000 87.17489 97 GLU C O 1
ATOM 8739 N N . VAL C 1 99 ? -43.51245 14.67813 29.99562 1.000 89.33176 98 VAL C N 1
ATOM 8740 C CA . VAL C 1 99 ? -43.12111 13.33027 29.58832 1.000 86.42095 98 VAL C CA 1
ATOM 8741 C C . VAL C 1 99 ? -44.39425 12.58158 29.20812 1.000 86.59179 98 VAL C C 1
ATOM 8742 O O . VAL C 1 99 ? -45.28120 12.40791 30.05704 1.000 84.78430 98 VAL C O 1
ATOM 8755 N N . PRO C 1 100 ? -44.54864 12.14132 27.95821 1.000 84.79063 99 PRO C N 1
ATOM 8756 C CA . PRO C 1 100 ? -45.80430 11.48963 27.56467 1.000 84.01684 99 PRO C CA 1
ATOM 8757 C C . PRO C 1 100 ? -46.07325 10.24028 28.39136 1.000 84.78065 99 PRO C C 1
ATOM 8758 O O . PRO C 1 100 ? -45.16370 9.61087 28.93451 1.000 83.11912 99 PRO C O 1
ATOM 8769 N N . GLU C 1 101 ? -47.35447 9.88500 28.48726 1.000 84.46399 100 GLU C N 1
ATOM 8770 C CA . GLU C 1 101 ? -47.74948 8.64475 29.14855 1.000 83.04810 100 GLU C CA 1
ATOM 8771 C C . GLU C 1 101 ? -47.30240 7.46695 28.29132 1.000 89.50965 100 GLU C C 1
ATOM 8772 O O . GLU C 1 101 ? -47.83370 7.25037 27.19716 1.000 87.69905 100 GLU C O 1
ATOM 8784 N N . GLY C 1 102 ? -46.32448 6.70767 28.78381 1.000 82.90816 101 GLY C N 1
ATOM 8785 C CA . GLY C 1 102 ? -45.75980 5.58915 28.05541 1.000 76.36928 101 GLY C CA 1
ATOM 8786 C C . GLY C 1 102 ? -44.33084 5.79318 27.60658 1.000 75.25836 101 GLY C C 1
ATOM 8787 O O . GLY C 1 102 ? -43.73526 4.86257 27.05058 1.000 76.37683 101 GLY C O 1
ATOM 8791 N N . TRP C 1 103 ? -43.76352 6.97540 27.82836 1.000 76.38316 102 TRP C N 1
ATOM 8792 C CA . TRP C 1 103 ? -42.39289 7.25486 27.42149 1.000 74.46115 102 TRP C CA 1
ATOM 8793 C C . TRP C 1 103 ? -41.41512 6.51391 28.32593 1.000 76.07771 102 TRP C C 1
ATOM 8794 O O . TRP C 1 103 ? -41.50520 6.59441 29.55473 1.000 78.77793 102 TRP C O 1
ATOM 8815 N N . ILE C 1 104 ? -40.48933 5.77855 27.71532 1.000 76.61569 103 ILE C N 1
ATOM 8816 C CA . ILE C 1 104 ? -39.42572 5.07956 28.42896 1.000 71.14347 103 ILE C CA 1
ATOM 8817 C C . ILE C 1 104 ? -38.10258 5.68633 27.98394 1.000 71.72383 103 ILE C C 1
ATOM 8818 O O . ILE C 1 104 ? -37.81060 5.73777 26.78224 1.000 69.75810 103 ILE C O 1
ATOM 8834 N N . GLN C 1 105 ? -37.30911 6.14847 28.94573 1.000 71.13423 104 GLN C N 1
ATOM 8835 C CA . GLN C 1 105 ? -36.03589 6.77265 28.62290 1.000 69.30073 104 GLN C CA 1
ATOM 8836 C C . GLN C 1 105 ? -35.01872 5.72794 28.17946 1.000 67.45916 104 GLN C C 1
ATOM 8837 O O . GLN C 1 105 ? -35.06260 4.56513 28.59024 1.000 69.01103 104 GLN C O 1
ATOM 8851 N N . THR C 1 106 ? -34.09607 6.15951 27.32184 1.000 64.37725 105 THR C N 1
ATOM 8852 C CA . THR C 1 106 ? -32.99072 5.31516 26.88928 1.000 62.83665 105 THR C CA 1
ATOM 8853 C C . THR C 1 106 ? -31.66512 6.05806 26.82538 1.000 62.16405 105 THR C C 1
ATOM 8854 O O . THR C 1 106 ? -30.62461 5.40603 26.69903 1.000 65.46736 105 THR C O 1
ATOM 8865 N N . GLY C 1 107 ? -31.66159 7.38299 26.91420 1.000 62.33461 106 GLY C N 1
ATOM 8866 C CA . GLY C 1 107 ? -30.43088 8.15015 26.93579 1.000 63.52519 106 GLY C CA 1
ATOM 8867 C C . GLY C 1 107 ? -30.74175 9.58012 27.31412 1.000 84.13778 106 GLY C C 1
ATOM 8868 O O . GLY C 1 107 ? -31.89740 9.94930 27.53922 1.000 84.14287 106 GLY C O 1
ATOM 8872 N N . SER C 1 108 ? -29.68718 10.38916 27.38687 1.000 93.77888 107 SER C N 1
ATOM 8873 C CA . SER C 1 108 ? -29.84036 11.80741 27.69526 1.000 93.34557 107 SER C CA 1
ATOM 8874 C C . SER C 1 108 ? -28.78218 12.59370 26.93931 1.000 94.37169 107 SER C C 1
ATOM 8875 O O . SER C 1 108 ? -27.58405 12.40687 27.17189 1.000 92.17230 107 SER C O 1
ATOM 8883 N N . ASP C 1 109 ? -29.22489 13.46728 26.04195 1.000 94.41231 108 ASP C N 1
ATOM 8884 C CA . ASP C 1 109 ? -28.32027 14.34925 25.31761 1.000 92.48071 108 ASP C CA 1
ATOM 8885 C C . ASP C 1 109 ? -27.77929 15.43831 26.23822 1.000 96.83108 108 ASP C C 1
ATOM 8886 O O . ASP C 1 109 ? -27.76673 15.28275 27.45924 1.000 92.82480 108 ASP C O 1
ATOM 8895 N N . GLY C 1 113 ? -29.90689 19.78320 24.82891 1.000 87.78073 112 GLY C N 1
ATOM 8896 C CA . GLY C 1 113 ? -29.70346 18.94381 25.99479 1.000 95.48980 112 GLY C CA 1
ATOM 8897 C C . GLY C 1 113 ? -31.00382 18.35012 26.49616 1.000 91.49063 112 GLY C C 1
ATOM 8898 O O . GLY C 1 113 ? -31.46286 18.67871 27.59199 1.000 77.34482 112 GLY C O 1
ATOM 8901 N N . HIS C 1 114 ? -31.59292 17.46620 25.69386 1.000 88.19114 113 HIS C N 1
ATOM 8902 C CA . HIS C 1 114 ? -32.91883 16.92377 25.94911 1.000 85.74648 113 HIS C CA 1
ATOM 8903 C C . HIS C 1 114 ? -32.85070 15.42141 26.20301 1.000 79.13423 113 HIS C C 1
ATOM 8904 O O . HIS C 1 114 ? -31.81073 14.77984 26.03661 1.000 83.55441 113 HIS C O 1
ATOM 8918 N N . LEU C 1 115 ? -33.98648 14.86739 26.62276 1.000 71.79775 114 LEU C N 1
ATOM 8919 C CA . LEU C 1 115 ? -34.09323 13.45446 26.95570 1.000 76.85349 114 LEU C CA 1
ATOM 8920 C C . LEU C 1 115 ? -34.52399 12.65872 25.73132 1.000 84.10152 114 LEU C C 1
ATOM 8921 O O . LEU C 1 115 ? -35.43529 13.06303 25.00807 1.000 82.52021 114 LEU C O 1
ATOM 8937 N N . ILE C 1 116 ? -33.86368 11.51950 25.50472 1.000 78.37514 115 ILE C N 1
ATOM 8938 C CA . ILE C 1 116 ? -34.19278 10.61871 24.40271 1.000 75.40812 115 ILE C CA 1
ATOM 8939 C C . ILE C 1 116 ? -34.92382 9.40533 24.96190 1.000 66.48497 115 ILE C C 1
ATOM 8940 O O . ILE C 1 116 ? -34.59930 8.91864 26.05266 1.000 74.02098 115 ILE C O 1
ATOM 8956 N N . GLY C 1 117 ? -35.90785 8.91236 24.21692 1.000 70.34420 116 GLY C N 1
ATOM 8957 C CA . GLY C 1 117 ? -36.67152 7.75910 24.66070 1.000 64.35523 116 GLY C CA 1
ATOM 8958 C C . GLY C 1 117 ? -37.65568 7.31921 23.59820 1.000 62.75146 116 GLY C C 1
ATOM 8959 O O . GLY C 1 117 ? -37.71091 7.87434 22.49526 1.000 60.21156 116 GLY C O 1
ATOM 8963 N N . PHE C 1 118 ? -38.44656 6.30667 23.95517 1.000 57.13829 117 PHE C N 1
ATOM 8964 C CA . PHE C 1 118 ? -39.39977 5.69317 23.04213 1.000 59.22195 117 PHE C CA 1
ATOM 8965 C C . PHE C 1 118 ? -40.76077 5.56340 23.71145 1.000 58.55024 117 PHE C C 1
ATOM 8966 O O . PHE C 1 118 ? -40.86324 5.47829 24.93764 1.000 67.68553 117 PHE C O 1
ATOM 9000 N N . ASP C 1 120 ? -45.25776 4.30153 22.82801 1.000 63.26888 119 ASP C N 1
ATOM 9001 C CA . ASP C 1 120 ? -46.19315 3.59706 21.96461 1.000 61.56272 119 ASP C CA 1
ATOM 9002 C C . ASP C 1 120 ? -46.91438 4.57574 21.03982 1.000 58.07661 119 ASP C C 1
ATOM 9003 O O . ASP C 1 120 ? -47.03003 5.76901 21.32527 1.000 63.42367 119 ASP C O 1
ATOM 9012 N N . LEU C 1 121 ? -47.41211 4.04965 19.92216 1.000 60.42820 120 LEU C N 1
ATOM 9013 C CA . LEU C 1 121 ? -48.05595 4.88644 18.91938 1.000 63.59120 120 LEU C CA 1
ATOM 9014 C C . LEU C 1 121 ? -49.42228 5.36371 19.40880 1.000 63.24835 120 LEU C C 1
ATOM 9015 O O . LEU C 1 121 ? -50.11887 4.67161 20.15647 1.000 61.90623 120 LEU C O 1
ATOM 9031 N N . GLU C 1 122 ? -49.80225 6.56626 18.98150 1.000 67.90864 121 GLU C N 1
ATOM 9032 C CA . GLU C 1 122 ? -51.09492 7.15741 19.29920 1.000 71.21473 121 GLU C CA 1
ATOM 9033 C C . GLU C 1 122 ? -52.04367 6.94006 18.12693 1.000 65.66341 121 GLU C C 1
ATOM 9034 O O . GLU C 1 122 ? -51.64099 6.49529 17.05218 1.000 65.54816 121 GLU C O 1
ATOM 9046 N N . LYS C 1 123 ? -53.32173 7.26408 18.34618 1.000 61.38888 122 LYS C N 1
ATOM 9047 C CA . LYS C 1 123 ? -54.32942 7.07746 17.30496 1.000 65.35772 122 LYS C CA 1
ATOM 9048 C C . LYS C 1 123 ? -53.94568 7.80229 16.02161 1.000 68.39609 122 LYS C C 1
ATOM 9049 O O . LYS C 1 123 ? -54.10549 7.26575 14.91767 1.000 65.69879 122 LYS C O 1
ATOM 9068 N N . GLY C 1 124 ? -53.43706 9.01890 16.14441 1.000 65.25328 123 GLY C N 1
ATOM 9069 C CA . GLY C 1 124 ? -53.11103 9.80926 14.98069 1.000 58.61563 123 GLY C CA 1
ATOM 9070 C C . GLY C 1 124 ? -51.86333 9.40569 14.23397 1.000 55.20718 123 GLY C C 1
ATOM 9071 O O . GLY C 1 124 ? -51.48253 10.09701 13.28602 1.000 69.16107 123 GLY C O 1
ATOM 9075 N N . ASP C 1 125 ? -51.20473 8.31786 14.62880 1.000 63.49862 124 ASP C N 1
ATOM 9076 C CA . ASP C 1 125 ? -49.98987 7.85914 13.95302 1.000 62.99785 124 ASP C CA 1
ATOM 9077 C C . ASP C 1 125 ? -50.35230 6.93338 12.78882 1.000 57.37794 124 ASP C C 1
ATOM 9078 O O . ASP C 1 125 ? -49.95257 5.77126 12.71193 1.000 53.82618 124 ASP C O 1
ATOM 9087 N N . LYS C 1 126 ? -51.12966 7.49731 11.86234 1.000 53.89851 125 LYS C N 1
ATOM 9088 C CA . LYS C 1 126 ? -51.65190 6.72452 10.74011 1.000 49.58943 125 LYS C CA 1
ATOM 9089 C C . LYS C 1 126 ? -50.52804 6.07422 9.94174 1.000 46.95957 125 LYS C C 1
ATOM 9090 O O . LYS C 1 126 ? -50.59323 4.88458 9.61064 1.000 44.80701 125 LYS C O 1
ATOM 9109 N N . TRP C 1 127 ? -49.48482 6.84099 9.62232 1.000 46.26481 126 TRP C N 1
ATOM 9110 C CA . TRP C 1 127 ? -48.42171 6.34134 8.75884 1.000 45.35287 126 TRP C CA 1
ATOM 9111 C C . TRP C 1 127 ? -47.44481 5.43563 9.48975 1.000 46.71687 126 TRP C C 1
ATOM 9112 O O . TRP C 1 127 ? -46.75289 4.64274 8.84107 1.000 39.91562 126 TRP C O 1
ATOM 9133 N N . HIS C 1 128 ? -47.36339 5.53918 10.81624 1.000 51.95319 127 HIS C N 1
ATOM 9134 C CA . HIS C 1 128 ? -46.59592 4.55973 11.57435 1.000 47.45346 127 HIS C CA 1
ATOM 9135 C C . HIS C 1 128 ? -47.28950 3.20465 11.55255 1.000 46.85710 127 HIS C C 1
ATOM 9136 O O . HIS C 1 128 ? -46.63038 2.16339 11.46359 1.000 43.86529 127 HIS C O 1
ATOM 9150 N N . TYR C 1 129 ? -48.62213 3.19964 11.61862 1.000 49.37396 128 TYR C N 1
ATOM 9151 C CA . TYR C 1 129 ? -49.36249 1.95076 11.51549 1.000 50.11535 128 TYR C CA 1
ATOM 9152 C C . TYR C 1 129 ? -49.40488 1.41996 10.09020 1.000 45.34602 128 TYR C C 1
ATOM 9153 O O . TYR C 1 129 ? -49.58826 0.21381 9.89894 1.000 51.67233 128 TYR C O 1
ATOM 9171 N N . ASP C 1 130 ? -49.23615 2.28567 9.08774 1.000 42.72870 129 ASP C N 1
ATOM 9172 C CA . ASP C 1 130 ? -49.41674 1.84967 7.70900 1.000 49.30783 129 ASP C CA 1
ATOM 9173 C C . ASP C 1 130 ? -48.36163 0.84418 7.27054 1.000 45.88046 129 ASP C C 1
ATOM 9174 O O . ASP C 1 130 ? -48.55641 0.16993 6.25440 1.000 51.22291 129 ASP C O 1
ATOM 9183 N N . CYS C 1 131 ? -47.25164 0.72671 7.99792 1.000 46.31215 130 CYS C N 1
ATOM 9184 C CA . CYS C 1 131 ? -46.25182 -0.27414 7.64723 1.000 47.10276 130 CYS C CA 1
ATOM 9185 C C . CYS C 1 131 ? -46.64450 -1.67261 8.11274 1.000 46.77618 130 CYS C C 1
ATOM 9186 O O . CYS C 1 131 ? -45.97034 -2.64129 7.74667 1.000 45.50309 130 CYS C O 1
ATOM 9194 N N . HIS C 1 132 ? -47.71333 -1.80119 8.89791 1.000 49.78179 131 HIS C N 1
ATOM 9195 C CA . HIS C 1 132 ? -48.32897 -3.10131 9.12322 1.000 53.87647 131 HIS C CA 1
ATOM 9196 C C . HIS C 1 132 ? -49.02353 -3.57340 7.84941 1.000 53.90756 131 HIS C C 1
ATOM 9197 O O . HIS C 1 132 ? -49.57373 -2.77512 7.08552 1.000 49.00823 131 HIS C O 1
ATOM 9211 N N . VAL C 1 133 ? -48.99933 -4.88742 7.62010 1.000 55.49099 132 VAL C N 1
ATOM 9212 C CA . VAL C 1 133 ? -49.73789 -5.44761 6.49464 1.000 55.62564 132 VAL C CA 1
ATOM 9213 C C . VAL C 1 133 ? -51.22625 -5.41895 6.82101 1.000 54.30962 132 VAL C C 1
ATOM 9214 O O . VAL C 1 133 ? -51.63623 -5.62518 7.97202 1.000 53.10461 132 VAL C O 1
ATOM 9227 N N . LYS C 1 134 ? -52.04259 -5.13892 5.80973 1.000 57.70868 133 LYS C N 1
ATOM 9228 C CA . LYS C 1 134 ? -53.44893 -4.84131 6.02618 1.000 58.34711 133 LYS C CA 1
ATOM 9229 C C . LYS C 1 134 ? -54.26191 -6.11407 6.24961 1.000 63.70734 133 LYS C C 1
ATOM 9230 O O . LYS C 1 134 ? -53.87106 -7.21736 5.85789 1.000 54.08000 133 LYS C O 1
ATOM 9249 N N . ASP C 1 135 ? -55.41706 -5.93449 6.88904 1.000 68.84893 134 ASP C N 1
ATOM 9250 C CA . ASP C 1 135 ? -56.34964 -7.02994 7.15560 1.000 67.14295 134 ASP C CA 1
ATOM 9251 C C . ASP C 1 135 ? -57.73962 -6.43065 7.30244 1.000 72.60283 134 ASP C C 1
ATOM 9252 O O . ASP C 1 135 ? -58.19562 -6.14739 8.41830 1.000 72.65702 134 ASP C O 1
ATOM 9261 N N . PRO C 1 136 ? -58.45589 -6.23207 6.19115 1.000 74.51879 135 PRO C N 1
ATOM 9262 C CA . PRO C 1 136 ? -59.74819 -5.52683 6.27674 1.000 74.38837 135 PRO C CA 1
ATOM 9263 C C . PRO C 1 136 ? -60.79004 -6.25236 7.11147 1.000 75.68552 135 PRO C C 1
ATOM 9264 O O . PRO C 1 136 ? -61.77082 -5.62414 7.53121 1.000 67.24313 135 PRO C O 1
ATOM 9275 N N . SER C 1 137 ? -60.61275 -7.54640 7.37059 1.000 71.71827 136 SER C N 1
ATOM 9276 C CA . SER C 1 137 ? -61.53509 -8.31987 8.19945 1.000 74.08877 136 SER C CA 1
ATOM 9277 C C . SER C 1 137 ? -61.02243 -8.46651 9.62701 1.000 75.62170 136 SER C C 1
ATOM 9278 O O . SER C 1 137 ? -61.13420 -9.53627 10.23279 1.000 75.39498 136 SER C O 1
ATOM 9286 N N . SER C 1 138 ? -60.44400 -7.40553 10.18010 1.000 77.51763 137 SER C N 1
ATOM 9287 C CA . SER C 1 138 ? -60.04656 -7.34331 11.57626 1.000 81.31200 137 SER C CA 1
ATOM 9288 C C . SER C 1 138 ? -60.57589 -6.05352 12.18386 1.000 78.20934 137 SER C C 1
ATOM 9289 O O . SER C 1 138 ? -60.78727 -5.06811 11.46888 1.000 78.86755 137 SER C O 1
ATOM 9297 N N . PRO C 1 139 ? -60.80309 -6.02798 13.49909 1.000 80.97353 138 PRO C N 1
ATOM 9298 C CA . PRO C 1 139 ? -61.31356 -4.79528 14.12219 1.000 77.65722 138 PRO C CA 1
ATOM 9299 C C . PRO C 1 139 ? -60.38088 -3.61504 13.95607 1.000 79.01435 138 PRO C C 1
ATOM 9300 O O . PRO C 1 139 ? -60.82656 -2.46715 14.07600 1.000 81.50625 138 PRO C O 1
ATOM 9311 N N . SER C 1 140 ? -59.10094 -3.86185 13.68521 1.000 78.42929 139 SER C N 1
ATOM 9312 C CA . SER C 1 140 ? -58.11830 -2.80937 13.48682 1.000 76.30236 139 SER C CA 1
ATOM 9313 C C . SER C 1 140 ? -57.84038 -2.52224 12.01927 1.000 71.85608 139 SER C C 1
ATOM 9314 O O . SER C 1 140 ? -57.18194 -1.52193 11.71515 1.000 73.16017 139 SER C O 1
ATOM 9322 N N . GLY C 1 141 ? -58.32583 -3.36191 11.10844 1.000 74.66260 140 GLY C N 1
ATOM 9323 C CA . GLY C 1 141 ? -57.92572 -3.27837 9.72285 1.000 76.12373 140 GLY C CA 1
ATOM 9324 C C . GLY C 1 141 ? -56.47982 -3.63056 9.46825 1.000 70.36333 140 GLY C C 1
ATOM 9325 O O . GLY C 1 141 ? -56.02788 -3.53251 8.32067 1.000 63.12769 140 GLY C O 1
ATOM 9329 N N . LEU C 1 142 ? -55.74453 -4.04754 10.49747 1.000 71.09754 141 LEU C N 1
ATOM 9330 C CA . LEU C 1 142 ? -54.32171 -4.32153 10.39737 1.000 69.46696 141 LEU C CA 1
ATOM 9331 C C . LEU C 1 142 ? -54.01700 -5.71042 10.93250 1.000 66.59902 141 LEU C C 1
ATOM 9332 O O . LEU C 1 142 ? -54.60058 -6.14538 11.92984 1.000 66.26006 141 LEU C O 1
ATOM 9348 N N . ASP C 1 143 ? -53.09460 -6.39684 10.26750 1.000 67.68336 142 ASP C N 1
ATOM 9349 C CA . ASP C 1 143 ? -52.46576 -7.59128 10.82269 1.000 67.50403 142 ASP C CA 1
ATOM 9350 C C . ASP C 1 143 ? -51.43849 -7.11127 11.83961 1.000 64.89496 142 ASP C C 1
ATOM 9351 O O . ASP C 1 143 ? -50.32689 -6.71647 11.48043 1.000 62.01834 142 ASP C O 1
ATOM 9360 N N . ILE C 1 144 ? -51.81450 -7.12976 13.12054 1.000 65.95120 143 ILE C N 1
ATOM 9361 C CA . ILE C 1 144 ? -50.95194 -6.59482 14.16742 1.000 64.89473 143 ILE C CA 1
ATOM 9362 C C . ILE C 1 144 ? -49.66717 -7.38868 14.33497 1.000 65.96268 143 ILE C C 1
ATOM 9363 O O . ILE C 1 144 ? -48.75691 -6.93632 15.03932 1.000 66.97733 143 ILE C O 1
ATOM 9379 N N . ASN C 1 145 ? -49.55959 -8.54843 13.69156 1.000 66.37351 144 ASN C N 1
ATOM 9380 C CA . ASN C 1 145 ? -48.41868 -9.43475 13.86066 1.000 60.26464 144 ASN C CA 1
ATOM 9381 C C . ASN C 1 145 ? -47.44728 -9.39577 12.69090 1.000 62.54458 144 ASN C C 1
ATOM 9382 O O . ASN C 1 145 ? -46.41824 -10.07648 12.74105 1.000 65.34539 144 ASN C O 1
ATOM 9393 N N . LYS C 1 146 ? -47.73858 -8.62540 11.64478 1.000 65.15491 145 LYS C N 1
ATOM 9394 C CA . LYS C 1 146 ? -46.90557 -8.59214 10.45043 1.000 63.07852 145 LYS C CA 1
ATOM 9395 C C . LYS C 1 146 ? -46.67458 -7.15429 10.01877 1.000 59.73581 145 LYS C C 1
ATOM 9396 O O . LYS C 1 146 ? -47.61478 -6.35402 9.97430 1.000 57.14029 145 LYS C O 1
ATOM 9415 N N . VAL C 1 147 ? -45.42180 -6.83581 9.70301 1.000 59.63372 146 VAL C N 1
ATOM 9416 C CA . VAL C 1 147 ? -45.03540 -5.53026 9.19082 1.000 52.99841 146 VAL C CA 1
ATOM 9417 C C . VAL C 1 147 ? -44.22600 -5.73887 7.91975 1.000 53.06635 146 VAL C C 1
ATOM 9418 O O . VAL C 1 147 ? -43.49782 -6.72675 7.77926 1.000 51.26706 146 VAL C O 1
ATOM 9431 N N . LEU C 1 148 ? -44.36643 -4.80494 6.98458 1.000 51.48560 147 LEU C N 1
ATOM 9432 C CA . LEU C 1 148 ? -43.56284 -4.82312 5.77160 1.000 47.57198 147 LEU C CA 1
ATOM 9433 C C . LEU C 1 148 ? -42.16676 -4.29718 6.07683 1.000 46.37441 147 LEU C C 1
ATOM 9434 O O . LEU C 1 148 ? -42.00160 -3.31903 6.81237 1.000 39.39030 147 LEU C O 1
ATOM 9450 N N . CYS C 1 149 ? -41.15941 -4.96133 5.51769 1.000 48.76125 148 CYS C N 1
ATOM 9451 C CA . CYS C 1 149 ? -39.77216 -4.58380 5.72379 1.000 48.77118 148 CYS C CA 1
ATOM 9452 C C . CYS C 1 149 ? -39.04280 -4.53400 4.39195 1.000 45.92775 148 CYS C C 1
ATOM 9453 O O . CYS C 1 149 ? -39.42636 -5.18967 3.42019 1.000 46.22673 148 CYS C O 1
ATOM 9461 N N . ILE C 1 150 ? -37.97874 -3.73981 4.36569 1.000 35.62434 149 ILE C N 1
ATOM 9462 C CA . ILE C 1 150 ? -36.99830 -3.75256 3.28777 1.000 39.71790 149 ILE C CA 1
ATOM 9463 C C . ILE C 1 150 ? -35.70227 -4.27321 3.89316 1.000 37.48179 149 ILE C C 1
ATOM 9464 O O . ILE C 1 150 ? -35.21986 -3.73806 4.89945 1.000 35.67353 149 ILE C O 1
ATOM 9480 N N . THR C 1 151 ? -35.16359 -5.34246 3.31211 1.000 39.58294 150 THR C N 1
ATOM 9481 C CA . THR C 1 151 ? -34.03152 -6.03587 3.90360 1.000 37.47299 150 THR C CA 1
ATOM 9482 C C . THR C 1 151 ? -33.17594 -6.64346 2.80147 1.000 37.10406 150 THR C C 1
ATOM 9483 O O . THR C 1 151 ? -33.49305 -6.55044 1.61289 1.000 42.39082 150 THR C O 1
ATOM 9494 N N . THR C 1 152 ? -32.08800 -7.28381 3.21858 1.000 44.13402 151 THR C N 1
ATOM 9495 C CA . THR C 1 152 ? -31.20469 -7.99035 2.30562 1.000 46.57146 151 THR C CA 1
ATOM 9496 C C . THR C 1 152 ? -31.81831 -9.32182 1.89632 1.000 46.32696 151 THR C C 1
ATOM 9497 O O . THR C 1 152 ? -32.33782 -10.06575 2.73212 1.000 54.51478 151 THR C O 1
ATOM 9508 N N . ASN C 1 153 ? -31.74703 -9.61939 0.60302 1.000 48.58180 152 ASN C N 1
ATOM 9509 C CA . ASN C 1 153 ? -32.31581 -10.84866 0.07156 1.000 57.13205 152 ASN C CA 1
ATOM 9510 C C . ASN C 1 153 ? -31.49244 -12.03690 0.57198 1.000 59.79680 152 ASN C C 1
ATOM 9511 O O . ASN C 1 153 ? -30.70023 -11.92951 1.51307 1.000 61.04669 152 ASN C O 1
ATOM 9522 N N . LYS C 1 154 ? -31.68738 -13.19852 -0.05335 1.000 57.77003 153 LYS C N 1
ATOM 9523 C CA . LYS C 1 154 ? -30.94250 -14.39130 0.34214 1.000 66.34635 153 LYS C CA 1
ATOM 9524 C C . LYS C 1 154 ? -29.45820 -14.23052 0.03745 1.000 65.91076 153 LYS C C 1
ATOM 9525 O O . LYS C 1 154 ? -28.60357 -14.52027 0.88359 1.000 65.83090 153 LYS C O 1
ATOM 9544 N N . ALA C 1 155 ? -29.13071 -13.76978 -1.16542 1.000 66.82323 154 ALA C N 1
ATOM 9545 C CA . ALA C 1 155 ? -27.77737 -13.32010 -1.43848 1.000 65.96740 154 ALA C CA 1
ATOM 9546 C C . ALA C 1 155 ? -27.50110 -12.03630 -0.65521 1.000 66.73327 154 ALA C C 1
ATOM 9547 O O . ALA C 1 155 ? -28.31995 -11.56710 0.14127 1.000 60.45952 154 ALA C O 1
ATOM 9554 N N . GLY C 1 156 ? -26.32394 -11.46415 -0.88036 1.000 78.28481 155 GLY C N 1
ATOM 9555 C CA . GLY C 1 156 ? -25.99929 -10.16899 -0.31982 1.000 66.99524 155 GLY C CA 1
ATOM 9556 C C . GLY C 1 156 ? -25.75836 -9.15971 -1.42051 1.000 65.32314 155 GLY C C 1
ATOM 9557 O O . GLY C 1 156 ? -24.75718 -8.43709 -1.40400 1.000 72.42565 155 GLY C O 1
ATOM 9561 N N . ASP C 1 157 ? -26.67658 -9.10658 -2.38938 1.000 52.96074 156 ASP C N 1
ATOM 9562 C CA . ASP C 1 157 ? -26.48616 -8.31687 -3.59525 1.000 62.38214 156 ASP C CA 1
ATOM 9563 C C . ASP C 1 157 ? -27.58629 -7.29767 -3.86032 1.000 63.38046 156 ASP C C 1
ATOM 9564 O O . ASP C 1 157 ? -27.39806 -6.42942 -4.72151 1.000 54.79246 156 ASP C O 1
ATOM 9573 N N . ALA C 1 158 ? -28.71617 -7.36417 -3.15891 1.000 53.71529 157 ALA C N 1
ATOM 9574 C CA . ALA C 1 158 ? -29.79073 -6.41337 -3.40517 1.000 48.71689 157 ALA C CA 1
ATOM 9575 C C . ALA C 1 158 ? -30.78325 -6.43855 -2.25351 1.000 38.44887 157 ALA C C 1
ATOM 9576 O O . ALA C 1 158 ? -30.91805 -7.44346 -1.55139 1.000 41.35949 157 ALA C O 1
ATOM 9583 N N . LEU C 1 159 ? -31.47575 -5.31716 -2.07279 1.000 36.54701 158 LEU C N 1
ATOM 9584 C CA . LEU C 1 159 ? -32.55064 -5.23923 -1.09853 1.000 34.34049 158 LEU C CA 1
ATOM 9585 C C . LEU C 1 159 ? -33.84199 -5.79191 -1.69473 1.000 35.05790 158 LEU C C 1
ATOM 9586 O O . LEU C 1 159 ? -33.98277 -5.94188 -2.91098 1.000 35.65573 158 LEU C O 1
ATOM 9602 N N . VAL C 1 160 ? -34.79755 -6.08851 -0.81601 1.000 35.52367 159 VAL C N 1
ATOM 9603 C CA . VAL C 1 160 ? -36.08094 -6.64472 -1.22529 1.000 36.74331 159 VAL C CA 1
ATOM 9604 C C . VAL C 1 160 ? -37.12320 -6.26060 -0.18694 1.000 35.96943 159 VAL C C 1
ATOM 9605 O O . VAL C 1 160 ? -36.80396 -6.03571 0.98287 1.000 37.12507 159 VAL C O 1
ATOM 9618 N N . TYR C 1 161 ? -38.37705 -6.17442 -0.62488 1.000 41.79702 160 TYR C N 1
ATOM 9619 C CA . TYR C 1 161 ? -39.49472 -5.92608 0.27636 1.000 43.48984 160 TYR C CA 1
ATOM 9620 C C . TYR C 1 161 ? -40.04691 -7.26321 0.75397 1.000 38.71680 160 TYR C C 1
ATOM 9621 O O . TYR C 1 161 ? -40.30961 -8.15814 -0.05611 1.000 42.21629 160 TYR C O 1
ATOM 9639 N N . GLU C 1 162 ? -40.22675 -7.39465 2.06453 1.000 40.30209 161 GLU C N 1
ATOM 9640 C CA . GLU C 1 162 ? -40.62747 -8.66112 2.65886 1.000 43.05795 161 GLU C CA 1
ATOM 9641 C C . GLU C 1 162 ? -41.60088 -8.40071 3.79532 1.000 45.39923 161 GLU C C 1
ATOM 9642 O O . GLU C 1 162 ? -41.35894 -7.52943 4.63562 1.000 43.97626 161 GLU C O 1
ATOM 9654 N N . GLU C 1 163 ? -42.70352 -9.14744 3.80711 1.000 44.93867 162 GLU C N 1
ATOM 9655 C CA . GLU C 1 163 ? -43.65139 -9.11600 4.91619 1.000 48.82952 162 GLU C CA 1
ATOM 9656 C C . GLU C 1 163 ? -43.15430 -10.07682 5.98996 1.000 48.62219 162 GLU C C 1
ATOM 9657 O O . GLU C 1 163 ? -43.21593 -11.29850 5.81411 1.000 51.40889 162 GLU C O 1
ATOM 9669 N N . VAL C 1 164 ? -42.65441 -9.53333 7.09666 1.000 52.46708 163 VAL C N 1
ATOM 9670 C CA . VAL C 1 164 ? -42.05999 -10.33963 8.15124 1.000 57.93528 163 VAL C CA 1
ATOM 9671 C C . VAL C 1 164 ? -42.93737 -10.28058 9.39380 1.000 60.26149 163 VAL C C 1
ATOM 9672 O O . VAL C 1 164 ? -43.80392 -9.41287 9.54789 1.000 54.13323 163 VAL C O 1
ATOM 9685 N N . ASN C 1 165 ? -42.69954 -11.23289 10.29099 1.000 62.70534 164 ASN C N 1
ATOM 9686 C CA . ASN C 1 165 ? -43.39565 -11.28198 11.56867 1.000 67.35789 164 ASN C CA 1
ATOM 9687 C C . ASN C 1 165 ? -42.76468 -10.26100 12.50809 1.000 64.85455 164 ASN C C 1
ATOM 9688 O O . ASN C 1 165 ? -41.55474 -10.31050 12.76556 1.000 66.77939 164 ASN C O 1
ATOM 9699 N N . ILE C 1 166 ? -43.60273 -9.34172 13.01585 1.000 66.95193 165 ILE C N 1
ATOM 9700 C CA . ILE C 1 166 ? -43.11953 -8.19476 13.78238 1.000 67.99743 165 ILE C CA 1
ATOM 9701 C C . ILE C 1 166 ? -42.25841 -8.65845 14.93255 1.000 66.27677 165 ILE C C 1
ATOM 9702 O O . ILE C 1 166 ? -41.38356 -7.92223 15.41183 1.000 64.80415 165 ILE C O 1
ATOM 9718 N N . ALA C 1 167 ? -42.47629 -9.88949 15.39596 1.000 68.66176 166 ALA C N 1
ATOM 9719 C CA . ALA C 1 167 ? -41.69848 -10.40744 16.51028 1.000 68.00344 166 ALA C CA 1
ATOM 9720 C C . ALA C 1 167 ? -40.23665 -10.60829 16.13285 1.000 67.33802 166 ALA C C 1
ATOM 9721 O O . ALA C 1 167 ? -39.36249 -10.53773 17.00340 1.000 66.47495 166 ALA C O 1
ATOM 9728 N N . ASP C 1 168 ? -39.94688 -10.86183 14.85430 1.000 66.65326 167 ASP C N 1
ATOM 9729 C CA . ASP C 1 168 ? -38.56065 -11.02596 14.43097 1.000 67.45699 167 ASP C CA 1
ATOM 9730 C C . ASP C 1 168 ? -37.70830 -9.80841 14.76973 1.000 64.34887 167 ASP C C 1
ATOM 9731 O O . ASP C 1 168 ? -36.48513 -9.93609 14.89557 1.000 64.45555 167 ASP C O 1
ATOM 9740 N N . LEU C 1 169 ? -38.32451 -8.63784 14.92834 1.000 70.01187 168 LEU C N 1
ATOM 9741 C CA . LEU C 1 169 ? -37.61110 -7.39536 15.18665 1.000 70.32483 168 LEU C CA 1
ATOM 9742 C C . LEU C 1 169 ? -37.65072 -6.98249 16.65497 1.000 66.04340 168 LEU C C 1
ATOM 9743 O O . LEU C 1 169 ? -37.22885 -5.86924 16.98479 1.000 60.95948 168 LEU C O 1
ATOM 9759 N N . ASN C 1 170 ? -38.13185 -7.85244 17.54250 1.000 68.29336 169 ASN C N 1
ATOM 9760 C CA . ASN C 1 170 ? -38.23640 -7.50055 18.95407 1.000 70.57406 169 ASN C CA 1
ATOM 9761 C C . ASN C 1 170 ? -36.87152 -7.14828 19.53213 1.000 63.65674 169 ASN C C 1
ATOM 9762 O O . ASN C 1 170 ? -35.88982 -7.86973 19.33152 1.000 59.74967 169 ASN C O 1
ATOM 9773 N N . GLY C 1 171 ? -36.81887 -6.03646 20.26215 1.000 58.77174 170 GLY C N 1
ATOM 9774 C CA . GLY C 1 171 ? -35.59471 -5.59202 20.89113 1.000 58.63906 170 GLY C CA 1
ATOM 9775 C C . GLY C 1 171 ? -34.65625 -4.81483 19.99934 1.000 62.46343 170 GLY C C 1
ATOM 9776 O O . GLY C 1 171 ? -33.51775 -4.55499 20.40668 1.000 62.67840 170 GLY C O 1
ATOM 9780 N N . HIS C 1 172 ? -35.09256 -4.42316 18.80483 1.000 59.00564 171 HIS C N 1
ATOM 9781 C CA . HIS C 1 172 ? -34.22658 -3.77820 17.82946 1.000 61.67790 171 HIS C CA 1
ATOM 9782 C C . HIS C 1 172 ? -34.80042 -2.43633 17.39986 1.000 54.61535 171 HIS C C 1
ATOM 9783 O O . HIS C 1 172 ? -36.01892 -2.27910 17.26867 1.000 47.65634 171 HIS C O 1
ATOM 9797 N N . THR C 1 173 ? -33.90745 -1.47287 17.18552 1.000 53.21816 172 THR C N 1
ATOM 9798 C CA . THR C 1 173 ? -34.27755 -0.16795 16.66000 1.000 53.05226 172 THR C CA 1
ATOM 9799 C C . THR C 1 173 ? -34.30005 -0.21653 15.13832 1.000 47.70305 172 THR C C 1
ATOM 9800 O O . THR C 1 173 ? -33.40407 -0.78488 14.50652 1.000 43.69393 172 THR C O 1
ATOM 9811 N N . VAL C 1 174 ? -35.33481 0.38380 14.55476 1.000 48.93903 173 VAL C N 1
ATOM 9812 C CA . VAL C 1 174 ? -35.55463 0.35659 13.11788 1.000 46.39367 173 VAL C CA 1
ATOM 9813 C C . VAL C 1 174 ? -35.78048 1.78319 12.63561 1.000 42.63097 173 VAL C C 1
ATOM 9814 O O . VAL C 1 174 ? -35.98044 2.70793 13.42348 1.000 45.22867 173 VAL C O 1
ATOM 9827 N N . GLU C 1 175 ? -35.74470 1.94778 11.31598 1.000 40.11619 174 GLU C N 1
ATOM 9828 C CA . GLU C 1 175 ? -36.02107 3.22046 10.66219 1.000 41.30735 174 GLU C CA 1
ATOM 9829 C C . GLU C 1 175 ? -37.27793 3.05299 9.82206 1.000 35.49689 174 GLU C C 1
ATOM 9830 O O . GLU C 1 175 ? -37.28767 2.26786 8.86821 1.000 37.97748 174 GLU C O 1
ATOM 9842 N N . LEU C 1 176 ? -38.33605 3.77278 10.18394 1.000 34.92202 175 LEU C N 1
ATOM 9843 C CA . LEU C 1 176 ? -39.56983 3.75453 9.40923 1.000 31.54151 175 LEU C CA 1
ATOM 9844 C C . LEU C 1 176 ? -39.45254 4.75417 8.26682 1.000 30.77525 175 LEU C C 1
ATOM 9845 O O . LEU C 1 176 ? -39.23676 5.94879 8.49965 1.000 29.50627 175 LEU C O 1
ATOM 9878 N N . GLY C 1 178 ? -40.82362 5.85989 4.00030 1.000 32.22657 177 GLY C N 1
ATOM 9879 C CA . GLY C 1 178 ? -41.83702 5.72487 2.98608 1.000 32.81342 177 GLY C CA 1
ATOM 9880 C C . GLY C 1 178 ? -42.38601 7.04288 2.48669 1.000 29.67637 177 GLY C C 1
ATOM 9881 O O . GLY C 1 178 ? -41.84001 8.12041 2.74229 1.000 30.46081 177 GLY C O 1
ATOM 9885 N N . PRO C 1 179 ? -43.49503 6.96479 1.74928 1.000 35.24311 178 PRO C N 1
ATOM 9886 C CA . PRO C 1 179 ? -44.07297 8.18073 1.15124 1.000 32.89072 178 PRO C CA 1
ATOM 9887 C C . PRO C 1 179 ? -44.23641 9.35858 2.09865 1.000 32.16783 178 PRO C C 1
ATOM 9888 O O . PRO C 1 179 ? -43.87961 10.48844 1.74175 1.000 40.57339 178 PRO C O 1
ATOM 9899 N N . LYS C 1 180 ? -44.76493 9.13315 3.29659 1.000 35.18436 179 LYS C N 1
ATOM 9900 C CA . LYS C 1 180 ? -45.19667 10.21965 4.16251 1.000 32.74774 179 LYS C CA 1
ATOM 9901 C C . LYS C 1 180 ? -44.14776 10.62678 5.18704 1.000 35.31416 179 LYS C C 1
ATOM 9902 O O . LYS C 1 180 ? -44.45941 11.39771 6.09940 1.000 36.83226 179 LYS C O 1
ATOM 9921 N N . PHE C 1 181 ? -42.91538 10.14666 5.05517 1.000 29.21501 180 PHE C N 1
ATOM 9922 C CA . PHE C 1 181 ? -41.84397 10.47978 5.98496 1.000 32.13434 180 PHE C CA 1
ATOM 9923 C C . PHE C 1 181 ? -40.68444 11.09171 5.21308 1.000 34.97915 180 PHE C C 1
ATOM 9924 O O . PHE C 1 181 ? -40.07814 10.43031 4.36252 1.000 31.82001 180 PHE C O 1
ATOM 9941 N N . GLN C 1 182 ? -40.39257 12.35972 5.50637 1.000 34.76469 181 GLN C N 1
ATOM 9942 C CA . GLN C 1 182 ? -39.26581 13.09576 4.93823 1.000 31.26814 181 GLN C CA 1
ATOM 9943 C C . GLN C 1 182 ? -39.38146 13.27820 3.42842 1.000 27.95016 181 GLN C C 1
ATOM 9944 O O . GLN C 1 182 ? -38.37204 13.48021 2.74777 1.000 26.88183 181 GLN C O 1
ATOM 9958 N N . SER C 1 183 ? -40.59995 13.23484 2.88963 1.000 27.67219 182 SER C N 1
ATOM 9959 C CA . SER C 1 183 ? -40.84310 13.39923 1.45828 1.000 26.90223 182 SER C CA 1
ATOM 9960 C C . SER C 1 183 ? -40.26312 12.24820 0.64233 1.000 27.88772 182 SER C C 1
ATOM 9961 O O . SER C 1 183 ? -39.92811 12.42093 -0.53133 1.000 33.85296 182 SER C O 1
ATOM 9969 N N . ASN C 1 184 ? -40.12977 11.07880 1.25948 1.000 25.91669 183 ASN C N 1
ATOM 9970 C CA . ASN C 1 184 ? -39.72355 9.85551 0.57733 1.000 30.63823 183 ASN C CA 1
ATOM 9971 C C . ASN C 1 184 ? -38.50613 10.06648 -0.32609 1.000 26.56963 183 ASN C C 1
ATOM 9972 O O . ASN C 1 184 ? -38.56398 9.79808 -1.52989 1.000 26.16593 183 ASN C O 1
ATOM 9983 N N . PRO C 1 185 ? -37.38261 10.52229 0.22899 1.000 28.13382 184 PRO C N 1
ATOM 9984 C CA . PRO C 1 185 ? -36.18668 10.71434 -0.60663 1.000 26.90912 184 PRO C CA 1
ATOM 9985 C C . PRO C 1 185 ? -35.64261 9.42127 -1.18566 1.000 28.19559 184 PRO C C 1
ATOM 9986 O O . PRO C 1 185 ? -34.86196 9.47163 -2.14471 1.000 28.96684 184 PRO C O 1
ATOM 9997 N N . HIS C 1 186 ? -36.02563 8.26721 -0.63493 1.000 30.55685 185 HIS C N 1
ATOM 9998 C CA . HIS C 1 186 ? -35.52703 6.97792 -1.09513 1.000 32.46673 185 HIS C CA 1
ATOM 9999 C C . HIS C 1 186 ? -36.38361 6.35676 -2.18906 1.000 25.03170 185 HIS C C 1
ATOM 10000 O O . HIS C 1 186 ? -36.00081 5.31640 -2.73516 1.000 28.67960 185 HIS C O 1
ATOM 10014 N N . GLY C 1 187 ? -37.52121 6.95802 -2.52112 1.000 25.49652 186 GLY C N 1
ATOM 10015 C CA . GLY C 1 187 ? -38.37400 6.40346 -3.55418 1.000 28.69762 186 GLY C CA 1
ATOM 10016 C C . GLY C 1 187 ? -39.00675 5.08010 -3.19082 1.000 27.80072 186 GLY C C 1
ATOM 10017 O O . GLY C 1 187 ? -39.34504 4.29642 -4.08327 1.000 27.47350 186 GLY C O 1
ATOM 10021 N N . LEU C 1 188 ? -39.17429 4.80668 -1.90180 1.000 33.21196 187 LEU C N 1
ATOM 10022 C CA . LEU C 1 188 ? -39.78940 3.55988 -1.47488 1.000 36.07886 187 LEU C CA 1
ATOM 10023 C C . LEU C 1 188 ? -41.24649 3.50510 -1.91980 1.000 31.56153 187 LEU C C 1
ATOM 10024 O O . LEU C 1 188 ? -41.94535 4.52043 -1.97249 1.000 27.56016 187 LEU C O 1
ATOM 10040 N N . LYS C 1 189 ? -41.69737 2.30028 -2.25515 1.000 32.13975 188 LYS C N 1
ATOM 10041 C CA . LYS C 1 189 ? -43.03035 2.09445 -2.80274 1.000 34.55111 188 LYS C CA 1
ATOM 10042 C C . LYS C 1 189 ? -44.08733 1.87461 -1.72953 1.000 31.31351 188 LYS C C 1
ATOM 10043 O O . LYS C 1 189 ? -45.26404 1.70481 -2.06536 1.000 28.44948 188 LYS C O 1
ATOM 10062 N N . ALA C 1 190 ? -43.70423 1.87516 -0.45713 1.000 27.52278 189 ALA C N 1
ATOM 10063 C CA . ALA C 1 190 ? -44.64467 1.61790 0.62323 1.000 28.45547 189 ALA C CA 1
ATOM 10064 C C . ALA C 1 190 ? -43.92675 1.83100 1.94405 1.000 28.92575 189 ALA C C 1
ATOM 10065 O O . ALA C 1 190 ? -42.71844 1.60066 2.04625 1.000 31.87614 189 ALA C O 1
ATOM 10072 N N . HIS C 1 191 ? -44.67860 2.27634 2.94867 1.000 33.66394 190 HIS C N 1
ATOM 10073 C CA . HIS C 1 191 ? -44.11218 2.43317 4.28174 1.000 35.15402 190 HIS C CA 1
ATOM 10074 C C . HIS C 1 191 ? -43.57101 1.09716 4.77195 1.000 36.10924 190 HIS C C 1
ATOM 10075 O O . HIS C 1 191 ? -44.28187 0.08733 4.77503 1.000 35.16204 190 HIS C O 1
ATOM 10089 N N . CYS C 1 192 ? -42.30558 1.09469 5.18222 1.000 36.91849 191 CYS C N 1
ATOM 10090 C CA . CYS C 1 192 ? -41.63646 -0.12761 5.59756 1.000 37.00969 191 CYS C CA 1
ATOM 10091 C C . CYS C 1 192 ? -40.63425 0.20279 6.69383 1.000 39.86483 191 CYS C C 1
ATOM 10092 O O . CYS C 1 192 ? -40.32896 1.36806 6.95785 1.000 38.42372 191 CYS C O 1
ATOM 10100 N N . LEU C 1 193 ? -40.12823 -0.84503 7.33639 1.000 47.34494 192 LEU C N 1
ATOM 10101 C CA . LEU C 1 193 ? -39.13485 -0.72681 8.39152 1.000 45.35663 192 LEU C CA 1
ATOM 10102 C C . LEU C 1 193 ? -37.81032 -1.31495 7.92302 1.000 41.83277 192 LEU C C 1
ATOM 10103 O O . LEU C 1 193 ? -37.77928 -2.29549 7.17297 1.000 37.54135 192 LEU C O 1
ATOM 10136 N N . ARG C 1 195 ? -34.19523 -2.47375 9.82131 1.000 47.72192 194 ARG C N 1
ATOM 10137 C CA . ARG C 1 195 ? -33.31676 -2.63626 10.97194 1.000 43.21641 194 ARG C CA 1
ATOM 10138 C C . ARG C 1 195 ? -32.00994 -1.88336 10.75108 1.000 43.59699 194 ARG C C 1
ATOM 10139 O O . ARG C 1 195 ? -31.34876 -2.04844 9.72221 1.000 45.16972 194 ARG C O 1
ATOM 10160 N N . HIS C 1 196 ? -31.64479 -1.04373 11.71823 1.000 43.05323 195 HIS C N 1
ATOM 10161 C CA . HIS C 1 196 ? -30.42945 -0.25022 11.59334 1.000 40.85785 195 HIS C CA 1
ATOM 10162 C C . HIS C 1 196 ? -29.21368 -1.15571 11.44075 1.000 49.59793 195 HIS C C 1
ATOM 10163 O O . HIS C 1 196 ? -29.10353 -2.19554 12.09634 1.000 48.72448 195 HIS C O 1
ATOM 10177 N N . GLY C 1 197 ? -28.29409 -0.75136 10.56788 1.000 48.33904 196 GLY C N 1
ATOM 10178 C CA . GLY C 1 197 ? -27.10795 -1.53040 10.29131 1.000 44.59070 196 GLY C CA 1
ATOM 10179 C C . GLY C 1 197 ? -27.27871 -2.59951 9.23657 1.000 44.52390 196 GLY C C 1
ATOM 10180 O O . GLY C 1 197 ? -26.30955 -3.30890 8.93516 1.000 42.72703 196 GLY C O 1
ATOM 10184 N N . THR C 1 198 ? -28.47549 -2.73568 8.66292 1.000 46.65487 197 THR C N 1
ATOM 10185 C CA . THR C 1 198 ? -28.71375 -3.77593 7.66809 1.000 41.18539 197 THR C CA 1
ATOM 10186 C C . THR C 1 198 ? -27.72933 -3.67085 6.51131 1.000 40.76428 197 THR C C 1
ATOM 10187 O O . THR C 1 198 ? -27.09341 -4.65914 6.12768 1.000 42.39046 197 THR C O 1
ATOM 10198 N N . VAL C 1 199 ? -27.59087 -2.48008 5.94201 1.000 38.81615 198 VAL C N 1
ATOM 10199 C CA . VAL C 1 199 ? -26.77580 -2.27952 4.75108 1.000 38.38011 198 VAL C CA 1
ATOM 10200 C C . VAL C 1 199 ? -25.34532 -1.97973 5.18411 1.000 39.04142 198 VAL C C 1
ATOM 10201 O O . VAL C 1 199 ? -25.06217 -0.91327 5.73515 1.000 38.14111 198 VAL C O 1
ATOM 10214 N N . LYS C 1 200 ? -24.44222 -2.92532 4.93093 1.000 40.79240 199 LYS C N 1
ATOM 10215 C CA . LYS C 1 200 ? -23.01920 -2.73450 5.17753 1.000 41.59969 199 LYS C CA 1
ATOM 10216 C C . LYS C 1 200 ? -22.37128 -2.12447 3.94094 1.000 40.70451 199 LYS C C 1
ATOM 10217 O O . LYS C 1 200 ? -22.59740 -2.59013 2.81881 1.000 41.26764 199 LYS C O 1
ATOM 10236 N N . LEU C 1 201 ? -21.55844 -1.09382 4.15207 1.000 46.86958 200 LEU C N 1
ATOM 10237 C CA . LEU C 1 201 ? -20.98903 -0.33680 3.04736 1.000 49.12565 200 LEU C CA 1
ATOM 10238 C C . LEU C 1 201 ? -19.74145 -1.01590 2.49420 1.000 45.73416 200 LEU C C 1
ATOM 10239 O O . LEU C 1 201 ? -18.94950 -1.60338 3.23801 1.000 45.34157 200 LEU C O 1
ATOM 10255 N N . THR C 1 202 ? -19.56907 -0.91506 1.17677 1.000 43.98321 201 THR C N 1
ATOM 10256 C CA . THR C 1 202 ? -18.45494 -1.52098 0.46021 1.000 51.53261 201 THR C CA 1
ATOM 10257 C C . THR C 1 202 ? -17.45173 -0.44652 0.05891 1.000 51.98268 201 THR C C 1
ATOM 10258 O O . THR C 1 202 ? -17.83548 0.60596 -0.46347 1.000 44.22473 201 THR C O 1
ATOM 10269 N N . ASP C 1 203 ? -16.16843 -0.72233 0.29586 1.000 56.70072 202 ASP C N 1
ATOM 10270 C CA . ASP C 1 203 ? -15.07731 0.17287 -0.08944 1.000 49.78500 202 ASP C CA 1
ATOM 10271 C C . ASP C 1 203 ? -15.17134 1.52369 0.61462 1.000 41.78835 202 ASP C C 1
ATOM 10272 O O . ASP C 1 203 ? -14.74373 2.54776 0.07553 1.000 41.18217 202 ASP C O 1
ATOM 10281 N N . PHE C 1 204 ? -15.72553 1.53669 1.82723 1.000 43.37267 203 PHE C N 1
ATOM 10282 C CA . PHE C 1 204 ? -15.76214 2.75812 2.62351 1.000 40.52027 203 PHE C CA 1
ATOM 10283 C C . PHE C 1 204 ? -14.39945 2.98855 3.27389 1.000 41.44509 203 PHE C C 1
ATOM 10284 O O . PHE C 1 204 ? -13.75631 2.03089 3.71057 1.000 43.09541 203 PHE C O 1
ATOM 10301 N N . PRO C 1 205 ? -13.93621 4.23584 3.35268 1.000 40.85008 204 PRO C N 1
ATOM 10302 C CA . PRO C 1 205 ? -12.60122 4.48789 3.91274 1.000 46.17308 204 PRO C CA 1
ATOM 10303 C C . PRO C 1 205 ? -12.39659 3.78976 5.24971 1.000 46.39484 204 PRO C C 1
ATOM 10304 O O . PRO C 1 205 ? -13.21157 3.90993 6.16650 1.000 48.72248 204 PRO C O 1
ATOM 10315 N N . ASP C 1 206 ? -11.29504 3.04946 5.35490 1.000 45.56077 205 ASP C N 1
ATOM 10316 C CA . ASP C 1 206 ? -10.93198 2.36755 6.59621 1.000 57.03462 205 ASP C CA 1
ATOM 10317 C C . ASP C 1 206 ? -10.40232 3.40046 7.58281 1.000 55.94589 205 ASP C C 1
ATOM 10318 O O . ASP C 1 206 ? -9.24941 3.82793 7.49505 1.000 60.78680 205 ASP C O 1
ATOM 10327 N N . LEU C 1 207 ? -11.24245 3.80288 8.53837 1.000 47.28099 206 LEU C N 1
ATOM 10328 C CA . LEU C 1 207 ? -10.86108 4.86183 9.46512 1.000 57.28190 206 LEU C CA 1
ATOM 10329 C C . LEU C 1 207 ? -9.70841 4.46609 10.37697 1.000 60.28939 206 LEU C C 1
ATOM 10330 O O . LEU C 1 207 ? -9.12915 5.34357 11.02609 1.000 52.61384 206 LEU C O 1
ATOM 10346 N N . ARG C 1 208 ? -9.36267 3.18000 10.44720 1.000 55.45764 207 ARG C N 1
ATOM 10347 C CA . ARG C 1 208 ? -8.16735 2.78167 11.17804 1.000 55.36005 207 ARG C CA 1
ATOM 10348 C C . ARG C 1 208 ? -6.90510 3.32380 10.52125 1.000 56.77321 207 ARG C C 1
ATOM 10349 O O . ARG C 1 208 ? -5.86834 3.42615 11.18534 1.000 61.83770 207 ARG C O 1
ATOM 10370 N N . ASP C 1 209 ? -6.97613 3.68633 9.23876 1.000 51.18621 208 ASP C N 1
ATOM 10371 C CA . ASP C 1 209 ? -5.83575 4.24873 8.52901 1.000 58.83942 208 ASP C CA 1
ATOM 10372 C C . ASP C 1 209 ? -5.56214 5.70030 8.90063 1.000 62.30130 208 ASP C C 1
ATOM 10373 O O . ASP C 1 209 ? -4.52969 6.24130 8.48980 1.000 66.47143 208 ASP C O 1
ATOM 10382 N N . TYR C 1 210 ? -6.45613 6.34077 9.65627 1.000 62.14864 209 TYR C N 1
ATOM 10383 C CA . TYR C 1 210 ? -6.29142 7.72668 10.07503 1.000 62.09895 209 TYR C CA 1
ATOM 10384 C C . TYR C 1 210 ? -6.01059 7.84291 11.57015 1.000 63.21091 209 TYR C C 1
ATOM 10385 O O . TYR C 1 210 ? -6.16190 8.92651 12.14231 1.000 70.33627 209 TYR C O 1
ATOM 10403 N N . VAL C 1 211 ? -5.60601 6.75008 12.21291 1.000 63.71171 210 VAL C N 1
ATOM 10404 C CA . VAL C 1 211 ? -5.35380 6.75468 13.65042 1.000 63.20660 210 VAL C CA 1
ATOM 10405 C C . VAL C 1 211 ? -3.89158 6.41966 13.93228 1.000 51.75290 210 VAL C C 1
ATOM 10406 O O . VAL C 1 211 ? -3.20397 5.83546 13.09467 1.000 59.87709 210 VAL C O 1
ATOM 10419 N N . GLY C 1 215 ? 1.86442 3.74291 18.17917 1.000 67.39679 214 GLY C N 1
ATOM 10420 C CA . GLY C 1 215 ? 2.59770 4.98001 18.37136 1.000 66.66156 214 GLY C CA 1
ATOM 10421 C C . GLY C 1 215 ? 3.06173 5.61130 17.07294 1.000 79.29467 214 GLY C C 1
ATOM 10422 O O . GLY C 1 215 ? 3.77495 6.61478 17.08013 1.000 80.85218 214 GLY C O 1
ATOM 10425 N N . ALA C 1 216 ? 2.65064 5.02622 15.95382 1.000 79.95602 215 ALA C N 1
ATOM 10426 C CA . ALA C 1 216 ? 3.06085 5.49881 14.64167 1.000 78.95594 215 ALA C CA 1
ATOM 10427 C C . ALA C 1 216 ? 2.11961 6.58648 14.13452 1.000 84.30289 215 ALA C C 1
ATOM 10428 O O . ALA C 1 216 ? 0.95527 6.67579 14.53109 1.000 83.70939 215 ALA C O 1
ATOM 10435 N N . GLU C 1 217 ? 2.64450 7.41985 13.24153 1.000 89.46756 216 GLU C N 1
ATOM 10436 C CA . GLU C 1 217 ? 1.81634 8.42153 12.59395 1.000 91.03790 216 GLU C CA 1
ATOM 10437 C C . GLU C 1 217 ? 0.79003 7.74134 11.68832 1.000 84.04965 216 GLU C C 1
ATOM 10438 O O . GLU C 1 217 ? 1.04554 6.66140 11.14815 1.000 71.92366 216 GLU C O 1
ATOM 10450 N N . PRO C 1 218 ? -0.38588 8.34435 11.51555 1.000 80.07926 217 PRO C N 1
ATOM 10451 C CA . PRO C 1 218 ? -1.37770 7.75330 10.61038 1.000 72.90079 217 PRO C CA 1
ATOM 10452 C C . PRO C 1 218 ? -0.84373 7.64677 9.19093 1.000 69.28251 217 PRO C C 1
ATOM 10453 O O . PRO C 1 218 ? -0.02899 8.45744 8.74531 1.000 65.78121 217 PRO C O 1
ATOM 10464 N N . LEU C 1 219 ? -1.31336 6.62063 8.48036 1.000 66.70389 218 LEU C N 1
ATOM 10465 C CA . LEU C 1 219 ? -0.98149 6.48047 7.06624 1.000 67.35300 218 LEU C CA 1
ATOM 10466 C C . LEU C 1 219 ? -1.65506 7.57485 6.24315 1.000 68.93461 218 LEU C C 1
ATOM 10467 O O . LEU C 1 219 ? -0.98657 8.34544 5.54415 1.000 63.27069 218 LEU C O 1
ATOM 10483 N N . LYS C 1 220 ? -2.98067 7.66040 6.31975 1.000 67.06785 219 LYS C N 1
ATOM 10484 C CA . LYS C 1 220 ? -3.76367 8.68836 5.64801 1.000 64.70397 219 LYS C CA 1
ATOM 10485 C C . LYS C 1 220 ? -4.21419 9.74756 6.65308 1.000 67.78215 219 LYS C C 1
ATOM 10486 O O . LYS C 1 220 ? -4.31791 9.48663 7.85420 1.000 66.99577 219 LYS C O 1
ATOM 10505 N N . GLU C 1 221 ? -4.48666 10.95784 6.14435 1.000 57.63261 220 GLU C N 1
ATOM 10506 C CA . GLU C 1 221 ? -4.80289 12.08514 7.02352 1.000 59.84209 220 GLU C CA 1
ATOM 10507 C C . GLU C 1 221 ? -5.98703 12.93679 6.58781 1.000 55.83072 220 GLU C C 1
ATOM 10508 O O . GLU C 1 221 ? -6.37082 13.83627 7.34391 1.000 43.24528 220 GLU C O 1
ATOM 10520 N N . ASN C 1 222 ? -6.58160 12.70182 5.42306 1.000 59.38824 221 ASN C N 1
ATOM 10521 C CA . ASN C 1 222 ? -7.67743 13.52512 4.92083 1.000 51.21519 221 ASN C CA 1
ATOM 10522 C C . ASN C 1 222 ? -8.97902 12.72976 4.96935 1.000 51.37630 221 ASN C C 1
ATOM 10523 O O . ASN C 1 222 ? -9.59066 12.41881 3.94396 1.000 48.83728 221 ASN C O 1
ATOM 10534 N N . ALA C 1 223 ? -9.41365 12.41309 6.19038 1.000 48.28697 222 ALA C N 1
ATOM 10535 C CA . ALA C 1 223 ? -10.63316 11.62973 6.35389 1.000 46.19407 222 ALA C CA 1
ATOM 10536 C C . ALA C 1 223 ? -11.84502 12.36783 5.79646 1.000 40.13572 222 ALA C C 1
ATOM 10537 O O . ALA C 1 223 ? -12.74942 11.74608 5.22636 1.000 37.48586 222 ALA C O 1
ATOM 10544 N N . LEU C 1 224 ? -11.88131 13.69518 5.94374 1.000 40.60916 223 LEU C N 1
ATOM 10545 C CA . LEU C 1 224 ? -13.03183 14.45639 5.46387 1.000 41.77485 223 LEU C CA 1
ATOM 10546 C C . LEU C 1 224 ? -13.15098 14.36416 3.94836 1.000 43.04533 223 LEU C C 1
ATOM 10547 O O . LEU C 1 224 ? -14.22657 14.07285 3.41274 1.000 36.78343 223 LEU C O 1
ATOM 10563 N N . ALA C 1 225 ? -12.05314 14.61993 3.23714 1.000 44.05756 224 ALA C N 1
ATOM 10564 C CA . ALA C 1 225 ? -12.09227 14.55015 1.78205 1.000 34.25078 224 ALA C CA 1
ATOM 10565 C C . ALA C 1 225 ? -12.36823 13.12705 1.31530 1.000 38.58991 224 ALA C C 1
ATOM 10566 O O . ALA C 1 225 ? -13.24974 12.89461 0.48075 1.000 46.30781 224 ALA C O 1
ATOM 10573 N N . ASP C 1 226 ? -11.63235 12.15512 1.85884 1.000 35.77912 225 ASP C N 1
ATOM 10574 C CA . ASP C 1 226 ? -11.78287 10.77511 1.40627 1.000 36.02876 225 ASP C CA 1
ATOM 10575 C C . ASP C 1 226 ? -13.20091 10.26056 1.63480 1.000 36.77531 225 ASP C C 1
ATOM 10576 O O . ASP C 1 226 ? -13.73578 9.50918 0.80957 1.000 31.46551 225 ASP C O 1
ATOM 10585 N N . ILE C 1 227 ? -13.82398 10.64361 2.75195 1.000 42.23723 226 ILE C N 1
ATOM 10586 C CA . ILE C 1 227 ? -15.20199 10.23206 3.00983 1.000 34.10135 226 ILE C CA 1
ATOM 10587 C C . ILE C 1 227 ? -16.15412 10.97890 2.08559 1.000 31.14010 226 ILE C C 1
ATOM 10588 O O . ILE C 1 227 ? -17.06148 10.38818 1.48749 1.000 29.09644 226 ILE C O 1
ATOM 10604 N N . ARG C 1 228 ? -15.96436 12.29328 1.96040 1.000 37.61637 227 ARG C N 1
ATOM 10605 C CA . ARG C 1 228 ? -16.76489 13.06396 1.01744 1.000 32.94347 227 ARG C CA 1
ATOM 10606 C C . ARG C 1 228 ? -16.65429 12.48254 -0.38422 1.000 29.12459 227 ARG C C 1
ATOM 10607 O O . ARG C 1 228 ? -17.63492 12.46227 -1.13656 1.000 32.05437 227 ARG C O 1
ATOM 10628 N N . ASN C 1 229 ? -15.46824 11.99038 -0.74731 1.000 26.41058 228 ASN C N 1
ATOM 10629 C CA . ASN C 1 229 ? -15.28705 11.41061 -2.07139 1.000 25.24130 228 ASN C CA 1
ATOM 10630 C C . ASN C 1 229 ? -16.03810 10.09574 -2.21208 1.000 26.54003 228 ASN C C 1
ATOM 10631 O O . ASN C 1 229 ? -16.51959 9.77380 -3.30397 1.000 29.62257 228 ASN C O 1
ATOM 10642 N N . TRP C 1 230 ? -16.14979 9.32481 -1.12826 1.000 33.45507 229 TRP C N 1
ATOM 10643 C CA . TRP C 1 230 ? -16.86965 8.05919 -1.20777 1.000 34.62548 229 TRP C CA 1
ATOM 10644 C C . TRP C 1 230 ? -18.35140 8.28704 -1.47967 1.000 32.89029 229 TRP C C 1
ATOM 10645 O O . TRP C 1 230 ? -18.97113 7.53597 -2.24085 1.000 32.61431 229 TRP C O 1
ATOM 10666 N N . PHE C 1 231 ? -18.93779 9.31833 -0.86784 1.000 30.44353 230 PHE C N 1
ATOM 10667 C CA . PHE C 1 231 ? -20.34864 9.60491 -1.10591 1.000 31.73475 230 PHE C CA 1
ATOM 10668 C C . PHE C 1 231 ? -20.57297 10.14051 -2.51457 1.000 29.06351 230 PHE C C 1
ATOM 10669 O O . PHE C 1 231 ? -21.58405 9.82430 -3.15141 1.000 30.05008 230 PHE C O 1
ATOM 10686 N N . LEU C 1 232 ? -19.63474 10.93613 -3.02705 1.000 29.80922 231 LEU C N 1
ATOM 10687 C CA . LEU C 1 232 ? -19.82241 11.52934 -4.34545 1.000 29.65278 231 LEU C CA 1
ATOM 10688 C C . LEU C 1 232 ? -19.66160 10.49639 -5.45460 1.000 30.93790 231 LEU C C 1
ATOM 10689 O O . LEU C 1 232 ? -20.42028 10.50776 -6.43206 1.000 33.78444 231 LEU C O 1
ATOM 10705 N N . ASN C 1 233 ? -18.69262 9.58807 -5.31929 1.000 33.52453 232 ASN C N 1
ATOM 10706 C CA . ASN C 1 233 ? -18.24142 8.78659 -6.44624 1.000 30.67384 232 ASN C CA 1
ATOM 10707 C C . ASN C 1 233 ? -18.30283 7.28184 -6.23720 1.000 26.87495 232 ASN C C 1
ATOM 10708 O O . ASN C 1 233 ? -17.93304 6.53913 -7.15309 1.000 29.83593 232 ASN C O 1
ATOM 10719 N N . SER C 1 234 ? -18.74543 6.80217 -5.08041 1.000 30.04257 233 SER C N 1
ATOM 10720 C CA . SER C 1 234 ? -18.89694 5.36711 -4.90556 1.000 30.02526 233 SER C CA 1
ATOM 10721 C C . SER C 1 234 ? -20.23696 4.91366 -5.48441 1.000 27.42145 233 SER C C 1
ATOM 10722 O O . SER C 1 234 ? -21.05608 5.71806 -5.93949 1.000 25.75531 233 SER C O 1
ATOM 10730 N N . LYS C 1 235 ? -20.46536 3.59908 -5.46197 1.000 31.38185 234 LYS C N 1
ATOM 10731 C CA . LYS C 1 235 ? -21.69621 3.04613 -6.01324 1.000 32.62843 234 LYS C CA 1
ATOM 10732 C C . LYS C 1 235 ? -22.85735 3.13961 -5.03120 1.000 35.22842 234 LYS C C 1
ATOM 10733 O O . LYS C 1 235 ? -24.01528 3.22538 -5.45548 1.000 36.95625 234 LYS C O 1
ATOM 10752 N N . GLN C 1 236 ? -22.57093 3.12627 -3.72840 1.000 31.47485 235 GLN C N 1
ATOM 10753 C CA . GLN C 1 236 ? -23.60994 3.17076 -2.70721 1.000 29.29934 235 GLN C CA 1
ATOM 10754 C C . GLN C 1 236 ? -23.87751 4.58490 -2.20867 1.000 30.52818 235 GLN C C 1
ATOM 10755 O O . GLN C 1 236 ? -25.02872 4.92486 -1.91752 1.000 29.27833 235 GLN C O 1
ATOM 10769 N N . GLY C 1 237 ? -22.83645 5.40868 -2.10201 1.000 32.69287 236 GLY C N 1
ATOM 10770 C CA . GLY C 1 237 ? -22.95875 6.76237 -1.61291 1.000 30.55957 236 GLY C CA 1
ATOM 10771 C C . GLY C 1 237 ? -24.16700 7.51421 -2.13886 1.000 33.91671 236 GLY C C 1
ATOM 10772 O O . GLY C 1 237 ? -24.98236 8.02957 -1.36675 1.000 27.58840 236 GLY C O 1
ATOM 10776 N N . PRO C 1 238 ? -24.30537 7.60832 -3.46531 1.000 25.00586 237 PRO C N 1
ATOM 10777 C CA . PRO C 1 238 ? -25.43958 8.36399 -4.02740 1.000 25.61970 237 PRO C CA 1
ATOM 10778 C C . PRO C 1 238 ? -26.80602 7.85939 -3.58291 1.000 24.70151 237 PRO C C 1
ATOM 10779 O O . PRO C 1 238 ? -27.79622 8.57615 -3.77949 1.000 23.18733 237 PRO C O 1
ATOM 10790 N N . HIS C 1 239 ? -26.89549 6.67135 -2.98453 1.000 24.28884 238 HIS C N 1
ATOM 10791 C CA . HIS C 1 239 ? -28.16007 6.16982 -2.46597 1.000 23.74118 238 HIS C CA 1
ATOM 10792 C C . HIS C 1 239 ? -28.40359 6.53387 -1.00572 1.000 26.50490 238 HIS C C 1
ATOM 10793 O O . HIS C 1 239 ? -29.52752 6.35684 -0.52185 1.000 31.74304 238 HIS C O 1
ATOM 10807 N N . LEU C 1 240 ? -27.39673 7.04191 -0.29983 1.000 27.48566 239 LEU C N 1
ATOM 10808 C CA . LEU C 1 240 ? -27.40671 7.08541 1.15394 1.000 31.40436 239 LEU C CA 1
ATOM 10809 C C . LEU C 1 240 ? -27.50236 8.50843 1.68748 1.000 26.43621 239 LEU C C 1
ATOM 10810 O O . LEU C 1 240 ? -27.04237 9.46570 1.05916 1.000 26.88713 239 LEU C O 1
ATOM 10826 N N . GLU C 1 241 ? -28.10996 8.62926 2.86954 1.000 25.07105 240 GLU C N 1
ATOM 10827 C CA . GLU C 1 241 ? -28.12284 9.89886 3.58369 1.000 27.78470 240 GLU C CA 1
ATOM 10828 C C . GLU C 1 241 ? -26.82494 10.12356 4.34655 1.000 29.72939 240 GLU C C 1
ATOM 10829 O O . GLU C 1 241 ? -26.42238 11.27348 4.55702 1.000 25.97674 240 GLU C O 1
ATOM 10841 N N . GLY C 1 242 ? -26.17085 9.04984 4.76730 1.000 30.90403 241 GLY C N 1
ATOM 10842 C CA . GLY C 1 242 ? -24.91786 9.17944 5.47752 1.000 29.40953 241 GLY C CA 1
ATOM 10843 C C . GLY C 1 242 ? -24.35473 7.82457 5.83479 1.000 37.74981 241 GLY C C 1
ATOM 10844 O O . GLY C 1 242 ? -24.65782 6.81557 5.19501 1.000 32.72818 241 GLY C O 1
ATOM 10848 N N . VAL C 1 243 ? -23.52618 7.81616 6.87295 1.000 37.18936 242 VAL C N 1
ATOM 10849 C CA . VAL C 1 243 ? -22.86763 6.60699 7.34832 1.000 38.94722 242 VAL C CA 1
ATOM 10850 C C . VAL C 1 243 ? -22.93136 6.60346 8.86664 1.000 36.18171 242 VAL C C 1
ATOM 10851 O O . VAL C 1 243 ? -22.66159 7.62591 9.50523 1.000 39.97516 242 VAL C O 1
ATOM 10864 N N . VAL C 1 244 ? -23.30555 5.46589 9.44361 1.000 39.98556 243 VAL C N 1
ATOM 10865 C CA . VAL C 1 244 ? -23.23993 5.25485 10.88414 1.000 49.40793 243 VAL C CA 1
ATOM 10866 C C . VAL C 1 244 ? -22.35659 4.04115 11.12516 1.000 40.15670 243 VAL C C 1
ATOM 10867 O O . VAL C 1 244 ? -22.67644 2.93322 10.67520 1.000 39.33609 243 VAL C O 1
ATOM 10880 N N . LEU C 1 245 ? -21.24344 4.25194 11.81791 1.000 41.04604 244 LEU C N 1
ATOM 10881 C CA . LEU C 1 245 ? -20.34569 3.16113 12.16012 1.000 44.17103 244 LEU C CA 1
ATOM 10882 C C . LEU C 1 245 ? -20.86287 2.43359 13.39225 1.000 47.42331 244 LEU C C 1
ATOM 10883 O O . LEU C 1 245 ? -21.17500 3.06137 14.40723 1.000 47.33106 244 LEU C O 1
ATOM 10899 N N . HIS C 1 246 ? -20.95960 1.11307 13.30076 1.000 56.33558 245 HIS C N 1
ATOM 10900 C C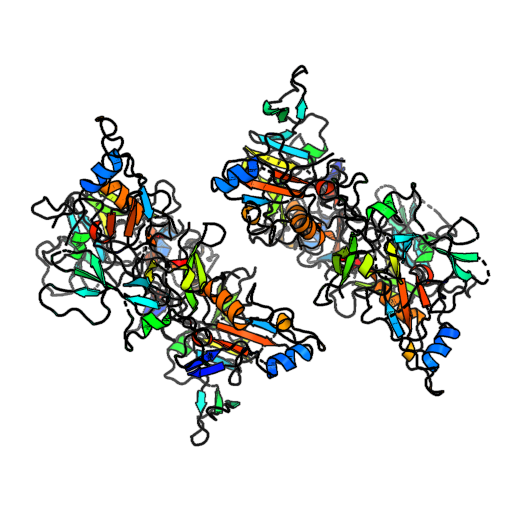A . HIS C 1 246 ? -21.25946 0.26853 14.44789 1.000 53.08890 245 HIS C CA 1
ATOM 10901 C C . HIS C 1 246 ? -19.97316 -0.42495 14.87559 1.000 53.54049 245 HIS C C 1
ATOM 10902 O O . HIS C 1 246 ? -19.23774 -0.94920 14.03156 1.000 50.25203 245 HIS C O 1
ATOM 10916 N N . LEU C 1 247 ? -19.69865 -0.41588 16.17606 1.000 63.84285 246 LEU C N 1
ATOM 10917 C CA . LEU C 1 247 ? -18.46642 -0.96419 16.72038 1.000 58.81540 246 LEU C CA 1
ATOM 10918 C C . LEU C 1 247 ? -18.76649 -2.12296 17.66256 1.000 65.34808 246 LEU C C 1
ATOM 10919 O O . LEU C 1 247 ? -19.91878 -2.39636 18.01172 1.000 62.42313 246 LEU C O 1
ATOM 10935 N N . ASP C 1 248 ? -17.68918 -2.80388 18.06949 1.000 83.65555 247 ASP C N 1
ATOM 10936 C CA . ASP C 1 248 ? -17.81302 -3.94926 18.96520 1.000 73.92058 247 ASP C CA 1
ATOM 10937 C C . ASP C 1 248 ? -18.23145 -3.51711 20.36329 1.000 75.72738 247 ASP C C 1
ATOM 10938 O O . ASP C 1 248 ? -18.98698 -4.22614 21.03770 1.000 78.01195 247 ASP C O 1
ATOM 10947 N N . ASN C 1 249 ? -17.74621 -2.36243 20.81845 1.000 63.27752 248 ASN C N 1
ATOM 10948 C CA . ASN C 1 249 ? -18.06547 -1.88294 22.15703 1.000 65.36823 248 ASN C CA 1
ATOM 10949 C C . ASN C 1 249 ? -19.48723 -1.35191 22.27929 1.000 63.73170 248 ASN C C 1
ATOM 10950 O O . ASN C 1 249 ? -19.85260 -0.86287 23.35483 1.000 65.10354 248 ASN C O 1
ATOM 10961 N N . GLY C 1 250 ? -20.29558 -1.44285 21.22664 1.000 61.51314 249 GLY C N 1
ATOM 10962 C CA . GLY C 1 250 ? -21.63966 -0.91288 21.24742 1.000 60.19930 249 GLY C CA 1
ATOM 10963 C C . GLY C 1 250 ? -21.74194 0.55539 20.91076 1.000 56.55881 249 GLY C C 1
ATOM 10964 O O . GLY C 1 250 ? -22.85594 1.09584 20.89995 1.000 53.21495 249 GLY C O 1
ATOM 10968 N N . GLU C 1 251 ? -20.62047 1.21513 20.63744 1.000 58.32142 250 GLU C N 1
ATOM 10969 C CA . GLU C 1 251 ? -20.61700 2.62506 20.29366 1.000 56.75261 250 GLU C CA 1
ATOM 10970 C C . GLU C 1 251 ? -21.04454 2.82589 18.84339 1.000 54.04463 250 GLU C C 1
ATOM 10971 O O . GLU C 1 251 ? -21.05565 1.89647 18.03217 1.000 54.14161 250 GLU C O 1
ATOM 11000 N N . TYR C 1 253 ? -20.88801 6.04260 15.56114 1.000 47.83788 252 TYR C N 1
ATOM 11001 C CA . TYR C 1 253 ? -20.33379 7.31541 15.10694 1.000 42.96469 252 TYR C CA 1
ATOM 11002 C C . TYR C 1 253 ? -20.89616 7.60823 13.72496 1.000 43.15155 252 TYR C C 1
ATOM 11003 O O . TYR C 1 253 ? -20.63492 6.85770 12.78103 1.000 43.16498 252 TYR C O 1
ATOM 11021 N N . LYS C 1 254 ? -21.65272 8.69746 13.60461 1.000 37.00617 253 LYS C N 1
ATOM 11022 C CA . LYS C 1 254 ? -22.42144 9.00203 12.40690 1.000 37.57058 253 LYS C CA 1
ATOM 11023 C C . LYS C 1 254 ? -21.78377 10.12447 11.59582 1.000 34.83284 253 LYS C C 1
ATOM 11024 O O . LYS C 1 254 ? -20.94416 10.88208 12.08366 1.000 36.67195 253 LYS C O 1
ATOM 11043 N N . LEU C 1 255 ? -22.20557 10.22973 10.33927 1.000 37.13098 254 LEU C N 1
ATOM 11044 C CA . LEU C 1 255 ? -21.88361 11.38870 9.51242 1.000 35.63312 254 LEU C CA 1
ATOM 11045 C C . LEU C 1 255 ? -22.99977 11.54261 8.49239 1.000 34.84821 254 LEU C C 1
ATOM 11046 O O . LEU C 1 255 ? -23.27042 10.61192 7.72822 1.000 32.89231 254 LEU C O 1
ATOM 11062 N N . HIS C 1 256 ? -23.66611 12.69056 8.51827 1.000 37.51554 255 HIS C N 1
ATOM 11063 C CA . HIS C 1 256 ? -24.69512 13.05626 7.55710 1.000 33.16906 255 HIS C CA 1
ATOM 11064 C C . HIS C 1 256 ? -24.04939 13.71476 6.34076 1.000 34.53729 255 HIS C C 1
ATOM 11065 O O . HIS C 1 256 ? -22.89941 14.15780 6.38157 1.000 34.16565 255 HIS C O 1
ATOM 11079 N N . ARG C 1 257 ? -24.80553 13.77256 5.24348 1.000 31.70246 256 ARG C N 1
ATOM 11080 C CA . ARG C 1 257 ? -24.30071 14.45335 4.05805 1.000 30.18273 256 ARG C CA 1
ATOM 11081 C C . ARG C 1 257 ? -24.03755 15.93184 4.31423 1.000 32.20517 256 ARG C C 1
ATOM 11082 O O . ARG C 1 257 ? -23.22424 16.53783 3.60796 1.000 31.90717 256 ARG C O 1
ATOM 11103 N N . HIS C 1 258 ? -24.71137 16.52720 5.30154 1.000 31.37807 257 HIS C N 1
ATOM 11104 C CA . HIS C 1 258 ? -24.52199 17.94808 5.57187 1.000 27.74077 257 HIS C CA 1
ATOM 11105 C C . HIS C 1 258 ? -23.16737 18.21766 6.21184 1.000 30.35905 257 HIS C C 1
ATOM 11106 O O . HIS C 1 258 ? -22.58617 19.28755 5.99718 1.000 34.68392 257 HIS C O 1
ATOM 11120 N N . HIS C 1 259 ? -22.64658 17.26197 6.98783 1.000 34.50692 258 HIS C N 1
ATOM 11121 C CA . HIS C 1 259 ? -21.29428 17.39417 7.51789 1.000 30.69204 258 HIS C CA 1
ATOM 11122 C C . HIS C 1 259 ? -20.26277 17.41376 6.40035 1.000 36.01896 258 HIS C C 1
ATOM 11123 O O . HIS C 1 259 ? -19.21041 18.04903 6.53505 1.000 34.80293 258 HIS C O 1
ATOM 11137 N N . LEU C 1 260 ? -20.54269 16.71970 5.29936 1.000 34.86379 259 LEU C N 1
ATOM 11138 C CA . LEU C 1 260 ? -19.64165 16.64241 4.16061 1.000 33.40867 259 LEU C CA 1
ATOM 11139 C C . LEU C 1 260 ? -19.90900 17.72462 3.12421 1.000 36.41574 259 LEU C C 1
ATOM 11140 O O . LEU C 1 260 ? -19.42725 17.61275 1.99150 1.000 35.26815 259 LEU C O 1
ATOM 11156 N N . ASP C 1 261 ? -20.66905 18.76042 3.47573 1.000 28.18706 260 ASP C N 1
ATOM 11157 C CA . ASP C 1 261 ? -20.97286 19.83672 2.53737 1.000 31.06972 260 ASP C CA 1
ATOM 11158 C C . ASP C 1 261 ? -21.64678 19.27881 1.28490 1.000 34.98061 260 ASP C C 1
ATOM 11159 O O . ASP C 1 261 ? -21.35712 19.69535 0.16104 1.000 34.12488 260 ASP C O 1
ATOM 11168 N N . LEU C 1 262 ? -22.54762 18.31604 1.48359 1.000 29.74227 261 LEU C N 1
ATOM 11169 C CA . LEU C 1 262 ? -23.30816 17.70481 0.40583 1.000 25.75726 261 LEU C CA 1
ATOM 11170 C C . LEU C 1 262 ? -24.80164 17.89768 0.64055 1.000 25.76120 261 LEU C C 1
ATOM 11171 O O . LEU C 1 262 ? -25.24864 18.20124 1.75061 1.000 28.39347 261 LEU C O 1
ATOM 11187 N N . GLU C 1 263 ? -25.56699 17.70174 -0.42983 1.000 24.37095 262 GLU C N 1
ATOM 11188 C CA . GLU C 1 263 ? -27.01538 17.84749 -0.41153 1.000 23.05178 262 GLU C CA 1
ATOM 11189 C C . GLU C 1 263 ? -27.67159 16.49784 -0.15505 1.000 23.65227 262 GLU C C 1
ATOM 11190 O O . GLU C 1 263 ? -27.19874 15.46410 -0.63534 1.000 26.34647 262 GLU C O 1
ATOM 11202 N N . TRP C 1 264 ? -28.76332 16.51033 0.60707 1.000 23.66942 263 TRP C N 1
ATOM 11203 C CA . TRP C 1 264 ? -29.61211 15.33623 0.76763 1.000 27.97397 263 TRP C CA 1
ATOM 11204 C C . TRP C 1 264 ? -31.03673 15.70619 0.38221 1.000 24.76523 263 TRP C C 1
ATOM 11205 O O . TRP C 1 264 ? -31.65106 16.57178 1.01563 1.000 27.56925 263 TRP C O 1
ATOM 11226 N N . SER C 1 265 ? -31.55591 15.04450 -0.64663 1.000 25.90903 264 SER C N 1
ATOM 11227 C CA . SER C 1 265 ? -32.90717 15.27352 -1.14022 1.000 24.14838 264 SER C CA 1
ATOM 11228 C C . SER C 1 265 ? -33.25313 14.11879 -2.06907 1.000 28.44396 264 SER C C 1
ATOM 11229 O O . SER C 1 265 ? -32.40404 13.28557 -2.39640 1.000 28.61756 264 SER C O 1
ATOM 11237 N N . ALA C 1 266 ? -34.51615 14.07820 -2.49380 1.000 30.05039 265 ALA C N 1
ATOM 11238 C CA . ALA C 1 266 ? -34.92491 13.05950 -3.45422 1.000 27.54011 265 ALA C CA 1
ATOM 11239 C C . ALA C 1 266 ? -34.18639 13.23067 -4.77649 1.000 29.00041 265 ALA C C 1
ATOM 11240 O O . ALA C 1 266 ? -33.81821 12.24267 -5.42513 1.000 26.46807 265 ALA C O 1
ATOM 11247 N N . LYS C 1 267 ? -33.95125 14.48225 -5.18578 1.000 27.71102 266 LYS C N 1
ATOM 11248 C CA . LYS C 1 267 ? -33.26713 14.74015 -6.44833 1.000 24.21296 266 LYS C CA 1
ATOM 11249 C C . LYS C 1 267 ? -31.80745 14.31519 -6.40467 1.000 24.02202 266 LYS C C 1
ATOM 11250 O O . LYS C 1 267 ? -31.25811 13.89189 -7.42791 1.000 29.72620 266 LYS C O 1
ATOM 11269 N N . SER C 1 268 ? -31.15898 14.44772 -5.25035 1.000 23.57285 267 SER C N 1
ATOM 11270 C CA . SER C 1 268 ? -29.75997 14.07804 -5.09297 1.000 27.91688 267 SER C CA 1
ATOM 11271 C C . SER C 1 268 ? -29.58122 12.63766 -4.63011 1.000 28.75836 267 SER C C 1
ATOM 11272 O O . SER C 1 268 ? -28.45434 12.22903 -4.32958 1.000 26.55637 267 SER C O 1
ATOM 11280 N N . ALA C 1 269 ? -30.65854 11.86158 -4.57777 1.000 25.84452 268 ALA C N 1
ATOM 11281 C CA . ALA C 1 269 ? -30.62726 10.49817 -4.07249 1.000 21.68201 268 ALA C CA 1
ATOM 11282 C C . ALA C 1 269 ? -31.08043 9.54078 -5.16267 1.000 22.95857 268 ALA C C 1
ATOM 11283 O O . ALA C 1 269 ? -32.08317 9.79299 -5.83918 1.000 32.73009 268 ALA C O 1
ATOM 11290 N N . ARG C 1 270 ? -30.33985 8.46399 -5.33693 1.000 21.66462 269 ARG C N 1
ATOM 11291 C CA . ARG C 1 270 ? -30.83506 7.36896 -6.15436 1.000 23.13313 269 ARG C CA 1
ATOM 11292 C C . ARG C 1 270 ? -31.69699 6.43610 -5.30676 1.000 26.60721 269 ARG C C 1
ATOM 11293 O O . ARG C 1 270 ? -31.47199 6.30011 -4.09924 1.000 28.33737 269 ARG C O 1
ATOM 11314 N N . PRO C 1 271 ? -32.69641 5.78858 -5.90681 1.000 27.38032 270 PRO C N 1
ATOM 11315 C CA . PRO C 1 271 ? -33.63724 4.98695 -5.11044 1.000 31.11551 270 PRO C CA 1
ATOM 11316 C C . PRO C 1 271 ? -32.93988 3.93589 -4.26009 1.000 29.65238 270 PRO C C 1
ATOM 11317 O O . PRO C 1 271 ? -31.97085 3.30274 -4.68499 1.000 30.11273 270 PRO C O 1
ATOM 11328 N N . LEU C 1 272 ? -33.46406 3.73956 -3.04704 1.000 32.25614 271 LEU C N 1
ATOM 11329 C CA . LEU C 1 272 ? -32.83513 2.80381 -2.12188 1.000 33.31213 271 LEU C CA 1
ATOM 11330 C C . LEU C 1 272 ? -32.99164 1.36243 -2.59187 1.000 27.61811 271 LEU C C 1
ATOM 11331 O O . LEU C 1 272 ? -32.03831 0.57984 -2.51999 1.000 30.68578 271 LEU C O 1
ATOM 11347 N N . ASP C 1 273 ? -34.17836 0.98452 -3.07616 1.000 32.03847 272 ASP C N 1
ATOM 11348 C CA . ASP C 1 273 ? -34.36040 -0.39526 -3.52170 1.000 34.75842 272 ASP C CA 1
ATOM 11349 C C . ASP C 1 273 ? -33.53715 -0.73118 -4.76690 1.000 34.16781 272 ASP C C 1
ATOM 11350 O O . ASP C 1 273 ? -33.63630 -1.86172 -5.25924 1.000 34.75288 272 ASP C O 1
ATOM 11359 N N . GLN C 1 274 ? -32.72533 0.20316 -5.27086 1.000 31.66936 273 GLN C N 1
ATOM 11360 C CA . GLN C 1 274 ? -31.78451 -0.05633 -6.35491 1.000 31.68654 273 GLN C CA 1
ATOM 11361 C C . GLN C 1 274 ? -30.32962 -0.03435 -5.89125 1.000 32.68409 273 GLN C C 1
ATOM 11362 O O . GLN C 1 274 ? -29.42157 -0.13017 -6.72503 1.000 33.03269 273 GLN C O 1
ATOM 11376 N N . ILE C 1 275 ? -30.08417 0.08436 -4.59231 1.000 29.93801 274 ILE C N 1
ATOM 11377 C CA . ILE C 1 275 ? -28.70676 0.22950 -4.10147 1.000 30.68112 274 ILE C CA 1
ATOM 11378 C C . ILE C 1 275 ? -27.94540 -1.06739 -4.34322 1.000 30.64233 274 ILE C C 1
ATOM 11379 O O . ILE C 1 275 ? -28.50609 -2.15731 -4.12807 1.000 34.99714 274 ILE C O 1
ATOM 11395 N N . PRO C 1 276 ? -26.68789 -1.01686 -4.79272 1.000 31.39687 275 PRO C N 1
ATOM 11396 C CA . PRO C 1 276 ? -25.89757 -2.25259 -4.90068 1.000 40.09095 275 PRO C CA 1
ATOM 11397 C C . PRO C 1 276 ? -25.34051 -2.65182 -3.54182 1.000 36.33709 275 PRO C C 1
ATOM 11398 O O . PRO C 1 276 ? -24.80013 -1.81830 -2.81129 1.000 39.48237 275 PRO C O 1
ATOM 11409 N N . LEU C 1 277 ? -25.46913 -3.93195 -3.20931 1.000 40.60168 276 LEU C N 1
ATOM 11410 C CA . LEU C 1 277 ? -24.93358 -4.45266 -1.95628 1.000 43.12874 276 LEU C CA 1
ATOM 11411 C C . LEU C 1 277 ? -23.74148 -5.37169 -2.21928 1.000 50.10479 276 LEU C C 1
ATOM 11412 O O . LEU C 1 277 ? -23.62987 -5.97162 -3.28971 1.000 57.88214 276 LEU C O 1
ATOM 11429 N N . LYS D 1 17 ? -14.54331 10.45242 -66.90289 1.000 51.70202 16 LYS D N 1
ATOM 11430 C CA . LYS D 1 17 ? -13.56223 11.52240 -67.04886 1.000 59.51411 16 LYS D CA 1
ATOM 11431 C C . LYS D 1 17 ? -12.13047 10.99204 -67.11050 1.000 58.83955 16 LYS D C 1
ATOM 11432 O O . LYS D 1 17 ? -11.21144 11.71200 -67.50508 1.000 55.15967 16 LYS D O 1
ATOM 11467 N N . CYS D 1 19 ? -8.99748 8.16551 -68.22334 1.000 42.11391 18 CYS D N 1
ATOM 11468 C CA . CYS D 1 19 ? -8.50982 7.62645 -69.48201 1.000 47.07856 18 CYS D CA 1
ATOM 11469 C C . CYS D 1 19 ? -8.61512 6.10290 -69.50279 1.000 38.83226 18 CYS D C 1
ATOM 11470 O O . CYS D 1 19 ? -8.86540 5.45246 -68.48641 1.000 43.16905 18 CYS D O 1
ATOM 11478 N N . GLU D 1 20 ? -8.41263 5.53625 -70.68934 1.000 45.54104 19 GLU D N 1
ATOM 11479 C CA . GLU D 1 20 ? -8.43820 4.09707 -70.90278 1.000 43.21830 19 GLU D CA 1
ATOM 11480 C C . GLU D 1 20 ? -7.02163 3.59388 -71.14414 1.000 41.55251 19 GLU D C 1
ATOM 11481 O O . GLU D 1 20 ? -6.22185 4.25914 -71.81019 1.000 44.69585 19 GLU D O 1
ATOM 11493 N N . VAL D 1 21 ? -6.71317 2.41757 -70.60447 1.000 42.70853 20 VAL D N 1
ATOM 11494 C CA . VAL D 1 21 ? -5.40786 1.79661 -70.79820 1.000 43.56580 20 VAL D CA 1
ATOM 11495 C C . VAL D 1 21 ? -5.48030 1.00610 -72.10064 1.000 43.80172 20 VAL D C 1
ATOM 11496 O O . VAL D 1 21 ? -5.94703 -0.13386 -72.12975 1.000 50.71400 20 VAL D O 1
ATOM 11509 N N . HIS D 1 22 ? -5.01238 1.62270 -73.18337 1.000 43.92140 21 HIS D N 1
ATOM 11510 C CA . HIS D 1 22 ? -4.98163 0.99917 -74.49596 1.000 48.34114 21 HIS D CA 1
ATOM 11511 C C . HIS D 1 22 ? -3.57228 0.89508 -75.06215 1.000 53.36064 21 HIS D C 1
ATOM 11512 O O . HIS D 1 22 ? -3.40793 0.42576 -76.19434 1.000 55.74417 21 HIS D O 1
ATOM 11526 N N . ASP D 1 23 ? -2.55606 1.30632 -74.30581 1.000 58.62428 22 ASP D N 1
ATOM 11527 C CA . ASP D 1 23 ? -1.16795 1.24768 -74.74091 1.000 61.22671 22 ASP D CA 1
ATOM 11528 C C . ASP D 1 23 ? -0.29394 1.10589 -73.50032 1.000 55.05940 22 ASP D C 1
ATOM 11529 O O . ASP D 1 23 ? -0.78374 1.12575 -72.36750 1.000 56.95486 22 ASP D O 1
ATOM 11538 N N . LYS D 1 24 ? 1.01084 0.96224 -73.71811 1.000 63.37420 23 LYS D N 1
ATOM 11539 C CA . LYS D 1 24 ? 1.96151 0.95464 -72.61451 1.000 66.75575 23 LYS D CA 1
ATOM 11540 C C . LYS D 1 24 ? 2.17710 2.38365 -72.12813 1.000 65.34037 23 LYS D C 1
ATOM 11541 O O . LYS D 1 24 ? 2.41698 3.29281 -72.92909 1.000 60.43133 23 LYS D O 1
ATOM 11560 N N . ILE D 1 25 ? 2.08001 2.57951 -70.81711 1.000 64.23329 24 ILE D N 1
ATOM 11561 C CA . ILE D 1 25 ? 2.14695 3.90580 -70.21345 1.000 56.84099 24 ILE D CA 1
ATOM 11562 C C . ILE D 1 25 ? 3.60455 4.26625 -69.95884 1.000 47.31644 24 ILE D C 1
ATOM 11563 O O . ILE D 1 25 ? 4.34543 3.49430 -69.33946 1.000 47.38155 24 ILE D O 1
ATOM 11579 N N . SER D 1 26 ? 4.01592 5.44343 -70.42691 1.000 51.38041 25 SER D N 1
ATOM 11580 C CA . SER D 1 26 ? 5.36992 5.91679 -70.18251 1.000 46.80102 25 SER D CA 1
ATOM 11581 C C . SER D 1 26 ? 5.54412 6.30860 -68.71403 1.000 42.00245 25 SER D C 1
ATOM 11582 O O . SER D 1 26 ? 4.58155 6.43860 -67.95213 1.000 40.40070 25 SER D O 1
ATOM 11590 N N . ALA D 1 27 ? 6.79935 6.50256 -68.31972 1.000 38.12386 26 ALA D N 1
ATOM 11591 C CA . ALA D 1 27 ? 7.12974 6.84132 -66.94303 1.000 42.15182 26 ALA D CA 1
ATOM 11592 C C . ALA D 1 27 ? 7.03412 8.34471 -66.72138 1.000 43.20059 26 ALA D C 1
ATOM 11593 O O . ALA D 1 27 ? 7.39365 9.13849 -67.59560 1.000 45.44220 26 ALA D O 1
ATOM 11600 N N . ILE D 1 28 ? 6.54638 8.72799 -65.53827 1.000 37.27603 27 ILE D N 1
ATOM 11601 C CA . ILE D 1 28 ? 6.46642 10.14330 -65.18475 1.000 40.28000 27 ILE D CA 1
ATOM 11602 C C . ILE D 1 28 ? 7.84053 10.78888 -65.29228 1.000 44.49337 27 ILE D C 1
ATOM 11603 O O . ILE D 1 28 ? 8.00312 11.86417 -65.88161 1.000 41.48384 27 ILE D O 1
ATOM 11619 N N . LEU D 1 29 ? 8.84283 10.14918 -64.70526 1.000 41.16309 28 LEU D N 1
ATOM 11620 C CA . LEU D 1 29 ? 10.21503 10.62103 -64.74082 1.000 41.41776 28 LEU D CA 1
ATOM 11621 C C . LEU D 1 29 ? 11.00815 9.81913 -65.76141 1.000 42.10720 28 LEU D C 1
ATOM 11622 O O . LEU D 1 29 ? 10.72440 8.64496 -66.01157 1.000 44.80611 28 LEU D O 1
ATOM 11638 N N . VAL D 1 30 ? 12.00276 10.47148 -66.36389 1.000 38.34154 29 VAL D N 1
ATOM 11639 C CA . VAL D 1 30 ? 12.97843 9.73552 -67.15292 1.000 43.07008 29 VAL D CA 1
ATOM 11640 C C . VAL D 1 30 ? 13.62024 8.68458 -66.25814 1.000 49.64397 29 VAL D C 1
ATOM 11641 O O . VAL D 1 30 ? 13.85628 8.91600 -65.06437 1.000 43.86900 29 VAL D O 1
ATOM 11654 N N . CYS D 1 31 ? 13.88983 7.51334 -66.82551 1.000 51.20603 30 CYS D N 1
ATOM 11655 C CA . CYS D 1 31 ? 14.43886 6.39407 -66.07579 1.000 51.83609 30 CYS D CA 1
ATOM 11656 C C . CYS D 1 31 ? 15.78762 5.98529 -66.64570 1.000 52.13911 30 CYS D C 1
ATOM 11657 O O . CYS D 1 31 ? 15.98500 5.97861 -67.86495 1.000 48.25758 30 CYS D O 1
ATOM 11665 N N . ALA D 1 32 ? 16.71031 5.65126 -65.74910 1.000 58.95300 31 ALA D N 1
ATOM 11666 C CA . ALA D 1 32 ? 18.01332 5.11851 -66.10217 1.000 59.96346 31 ALA D CA 1
ATOM 11667 C C . ALA D 1 32 ? 18.03663 3.61934 -65.81477 1.000 63.88460 31 ALA D C 1
ATOM 11668 O O . ALA D 1 32 ? 17.04815 3.03024 -65.37142 1.000 67.28876 31 ALA D O 1
ATOM 11675 N N . HIS D 1 33 ? 19.18250 2.99556 -66.06712 1.000 72.03734 32 HIS D N 1
ATOM 11676 C CA . HIS D 1 33 ? 19.33967 1.56838 -65.80801 1.000 74.76162 32 HIS D CA 1
ATOM 11677 C C . HIS D 1 33 ? 20.75923 1.24608 -65.35666 1.000 76.67323 32 HIS D C 1
ATOM 11678 O O . HIS D 1 33 ? 21.00034 1.00316 -64.17373 1.000 70.37548 32 HIS D O 1
ATOM 11692 N N . LYS D 1 48 ? 17.19401 -3.30827 -64.45925 1.000 60.63119 47 LYS D N 1
ATOM 11693 C CA . LYS D 1 48 ? 16.53931 -2.50278 -63.43480 1.000 66.94312 47 LYS D CA 1
ATOM 11694 C C . LYS D 1 48 ? 16.42178 -1.04908 -63.88114 1.000 69.10341 47 LYS D C 1
ATOM 11695 O O . LYS D 1 48 ? 17.42896 -0.38185 -64.10940 1.000 76.29719 47 LYS D O 1
ATOM 11713 N N . TYR D 1 49 ? 15.18639 -0.56484 -64.00399 1.000 62.94674 48 TYR D N 1
ATOM 11714 C CA . TYR D 1 49 ? 14.90938 0.81191 -64.40170 1.000 62.72959 48 TYR D CA 1
ATOM 11715 C C . TYR D 1 49 ? 14.58803 1.62659 -63.15384 1.000 59.87430 48 TYR D C 1
ATOM 11716 O O . TYR D 1 49 ? 13.57451 1.38363 -62.49058 1.000 56.56147 48 TYR D O 1
ATOM 11734 N N . LEU D 1 50 ? 15.44500 2.59383 -62.84077 1.000 59.86165 49 LEU D N 1
ATOM 11735 C CA . LEU D 1 50 ? 15.23494 3.49857 -61.72203 1.000 53.77493 49 LEU D CA 1
ATOM 11736 C C . LEU D 1 50 ? 14.92501 4.89913 -62.23340 1.000 48.22505 49 LEU D C 1
ATOM 11737 O O . LEU D 1 50 ? 15.44462 5.33342 -63.26493 1.000 53.74766 49 LEU D O 1
ATOM 11753 N N . ALA D 1 51 ? 14.07257 5.60262 -61.49687 1.000 47.82842 50 ALA D N 1
ATOM 11754 C CA . ALA D 1 51 ? 13.68166 6.95152 -61.87190 1.000 47.37098 50 ALA D CA 1
ATOM 11755 C C . ALA D 1 51 ? 14.79768 7.93493 -61.55062 1.000 45.61886 50 ALA D C 1
ATOM 11756 O O . ALA D 1 51 ? 15.43333 7.85113 -60.49607 1.000 44.47777 50 ALA D O 1
ATOM 11763 N N . THR D 1 52 ? 15.03808 8.86323 -62.47146 1.000 46.54608 51 THR D N 1
ATOM 11764 C CA . THR D 1 52 ? 15.96932 9.96297 -62.26731 1.000 42.11398 51 THR D CA 1
ATOM 11765 C C . THR D 1 52 ? 15.18756 11.25566 -62.06794 1.000 40.29747 51 THR D C 1
ATOM 11766 O O . THR D 1 52 ? 13.98919 11.33591 -62.35046 1.000 45.45769 51 THR D O 1
ATOM 11777 N N . ASN D 1 53 ? 15.88325 12.28181 -61.57698 1.000 44.99540 52 ASN D N 1
ATOM 11778 C CA . ASN D 1 53 ? 15.24436 13.55883 -61.25829 1.000 45.09638 52 ASN D CA 1
ATOM 11779 C C . ASN D 1 53 ? 15.08004 14.37563 -62.54035 1.000 43.76385 52 ASN D C 1
ATOM 11780 O O . ASN D 1 53 ? 15.69971 15.42152 -62.74511 1.000 48.49176 52 ASN D O 1
ATOM 11791 N N . CYS D 1 54 ? 14.21043 13.87477 -63.41502 1.000 43.80298 53 CYS D N 1
ATOM 11792 C CA . CYS D 1 54 ? 14.00180 14.50303 -64.71691 1.000 41.43698 53 CYS D CA 1
ATOM 11793 C C . CYS D 1 54 ? 12.64881 14.05057 -65.24726 1.000 42.07753 53 CYS D C 1
ATOM 11794 O O . CYS D 1 54 ? 12.46517 12.86476 -65.53791 1.000 41.87543 53 CYS D O 1
ATOM 11802 N N . LEU D 1 55 ? 11.71375 14.98819 -65.37316 1.000 43.45851 54 LEU D N 1
ATOM 11803 C CA . LEU D 1 55 ? 10.38373 14.65039 -65.84993 1.000 39.55897 54 LEU D CA 1
ATOM 11804 C C . LEU D 1 55 ? 10.43427 14.13618 -67.28448 1.000 42.09723 54 LEU D C 1
ATOM 11805 O O . LEU D 1 55 ? 11.35777 14.42418 -68.05024 1.000 39.10383 54 LEU D O 1
ATOM 11821 N N . ASN D 1 56 ? 9.41767 13.36100 -67.63913 1.000 48.21236 55 ASN D N 1
ATOM 11822 C CA . ASN D 1 56 ? 9.28930 12.88970 -69.00633 1.000 44.86466 55 ASN D CA 1
ATOM 11823 C C . ASN D 1 56 ? 9.16524 14.08661 -69.94570 1.000 44.54143 55 ASN D C 1
ATOM 11824 O O . ASN D 1 56 ? 8.42944 15.03526 -69.64620 1.000 45.32741 55 ASN D O 1
ATOM 11835 N N . PRO D 1 57 ? 9.87694 14.08961 -71.07613 1.000 44.41949 56 PRO D N 1
ATOM 11836 C CA . PRO D 1 57 ? 9.70971 15.20114 -72.02957 1.000 44.04697 56 PRO D CA 1
ATOM 11837 C C . PRO D 1 57 ? 8.26591 15.42467 -72.45074 1.000 50.81590 56 PRO D C 1
ATOM 11838 O O . PRO D 1 57 ? 7.78807 16.56697 -72.44619 1.000 47.27604 56 PRO D O 1
ATOM 11849 N N . GLY D 1 58 ? 7.55622 14.35633 -72.82299 1.000 52.59015 57 GLY D N 1
ATOM 11850 C CA . GLY D 1 58 ? 6.17315 14.50313 -73.24198 1.000 50.04787 57 GLY D CA 1
ATOM 11851 C C . GLY D 1 58 ? 5.26459 14.99704 -72.13527 1.000 52.56460 57 GLY D C 1
ATOM 11852 O O . GLY D 1 58 ? 4.24083 15.63229 -72.40390 1.000 57.56018 57 GLY D O 1
ATOM 11856 N N . LEU D 1 59 ? 5.61515 14.70691 -70.88070 1.000 45.91625 58 LEU D N 1
ATOM 11857 C CA . LEU D 1 59 ? 4.84615 15.23549 -69.75948 1.000 49.79753 58 LEU D CA 1
ATOM 11858 C C . LEU D 1 59 ? 5.11291 16.72345 -69.57072 1.000 45.92719 58 LEU D C 1
ATOM 11859 O O . LEU D 1 59 ? 4.18478 17.49881 -69.31089 1.000 41.88440 58 LEU D O 1
ATOM 11875 N N . ILE D 1 60 ? 6.37641 17.13938 -69.69469 1.000 50.03221 59 ILE D N 1
ATOM 11876 C CA . ILE D 1 60 ? 6.69680 18.56510 -69.68633 1.000 48.73994 59 ILE D CA 1
ATOM 11877 C C . ILE D 1 60 ? 5.87405 19.28336 -70.74695 1.000 51.67102 59 ILE D C 1
ATOM 11878 O O . ILE D 1 60 ? 5.20841 20.29010 -70.47647 1.000 56.65813 59 ILE D O 1
ATOM 11894 N N . SER D 1 61 ? 5.91350 18.76795 -71.97675 1.000 48.41557 60 SER D N 1
ATOM 11895 C CA . SER D 1 61 ? 5.17129 19.38264 -73.07050 1.000 49.46622 60 SER D CA 1
ATOM 11896 C C . SER D 1 61 ? 3.68473 19.45567 -72.74997 1.000 49.33680 60 SER D C 1
ATOM 11897 O O . SER D 1 61 ? 3.05887 20.51316 -72.88551 1.000 51.43365 60 SER D O 1
ATOM 11905 N N . ALA D 1 62 ? 3.10249 18.33583 -72.31761 1.000 47.42100 61 ALA D N 1
ATOM 11906 C CA . ALA D 1 62 ? 1.67773 18.31170 -72.00441 1.000 47.34081 61 ALA D CA 1
ATOM 11907 C C . ALA D 1 62 ? 1.32489 19.37171 -70.96832 1.000 56.51726 61 ALA D C 1
ATOM 11908 O O . ALA D 1 62 ? 0.37423 20.14185 -71.14813 1.000 58.37772 61 ALA D O 1
ATOM 11915 N N . ILE D 1 63 ? 2.08499 19.42828 -69.87310 1.000 53.56803 62 ILE D N 1
ATOM 11916 C CA . ILE D 1 63 ? 1.79779 20.40296 -68.82475 1.000 53.50396 62 ILE D CA 1
ATOM 11917 C C . ILE D 1 63 ? 1.94997 21.82112 -69.35926 1.000 57.63747 62 ILE D C 1
ATOM 11918 O O . ILE D 1 63 ? 1.18642 22.72329 -68.99303 1.000 56.60509 62 ILE D O 1
ATOM 11934 N N . GLN D 1 64 ? 2.93587 22.04246 -70.23331 1.000 54.63229 63 GLN D N 1
ATOM 11935 C CA . GLN D 1 64 ? 3.11151 23.36449 -70.82509 1.000 54.84128 63 GLN D CA 1
ATOM 11936 C C . GLN D 1 64 ? 1.95991 23.71491 -71.75948 1.000 57.30874 63 GLN D C 1
ATOM 11937 O O . GLN D 1 64 ? 1.62208 24.89479 -71.90804 1.000 58.68549 63 GLN D O 1
ATOM 11951 N N . ALA D 1 65 ? 1.34586 22.71505 -72.39126 1.000 58.43151 64 ALA D N 1
ATOM 11952 C CA . ALA D 1 65 ? 0.19770 22.94787 -73.25751 1.000 58.23058 64 ALA D CA 1
ATOM 11953 C C . ALA D 1 65 ? -1.09697 23.15117 -72.48070 1.000 62.02480 64 ALA D C 1
ATOM 11954 O O . ALA D 1 65 ? -2.15107 23.32291 -73.10290 1.000 66.01180 64 ALA D O 1
ATOM 11961 N N . GLY D 1 66 ? -1.04848 23.12970 -71.15199 1.000 65.28335 65 GLY D N 1
ATOM 11962 C CA . GLY D 1 66 ? -2.20751 23.40929 -70.33304 1.000 57.05276 65 GLY D CA 1
ATOM 11963 C C . GLY D 1 66 ? -2.99207 22.20193 -69.87791 1.000 54.85091 65 GLY D C 1
ATOM 11964 O O . GLY D 1 66 ? -4.10360 22.36763 -69.36221 1.000 55.92194 65 GLY D O 1
ATOM 11968 N N . ALA D 1 67 ? -2.45624 20.99895 -70.04697 1.000 66.04852 66 ALA D N 1
ATOM 11969 C CA . ALA D 1 67 ? -3.18828 19.80233 -69.66363 1.000 64.44292 66 ALA D CA 1
ATOM 11970 C C . ALA D 1 67 ? -3.38423 19.75723 -68.15488 1.000 65.14248 66 ALA D C 1
ATOM 11971 O O . ALA D 1 67 ? -2.48184 20.09423 -67.38364 1.000 63.67118 66 ALA D O 1
ATOM 11978 N N . ARG D 1 68 ? -4.57781 19.34659 -67.73557 1.000 68.66965 67 ARG D N 1
ATOM 11979 C CA . ARG D 1 68 ? -4.84324 19.11596 -66.32350 1.000 58.38459 67 ARG D CA 1
ATOM 11980 C C . ARG D 1 68 ? -4.36719 17.71995 -65.95108 1.000 60.21365 67 ARG D C 1
ATOM 11981 O O . ARG D 1 68 ? -4.67856 16.74477 -66.64041 1.000 59.74905 67 ARG D O 1
ATOM 12002 N N . VAL D 1 69 ? -3.61022 17.62764 -64.86413 1.000 57.39320 68 VAL D N 1
ATOM 12003 C CA . VAL D 1 69 ? -3.01107 16.37835 -64.41683 1.000 43.61246 68 VAL D CA 1
ATOM 12004 C C . VAL D 1 69 ? -3.76658 15.90057 -63.18719 1.000 41.27774 68 VAL D C 1
ATOM 12005 O O . VAL D 1 69 ? -3.91526 16.64743 -62.21211 1.000 38.01895 68 VAL D O 1
ATOM 12018 N N . VAL D 1 70 ? -4.24567 14.66192 -63.23730 1.000 45.39870 69 VAL D N 1
ATOM 12019 C CA . VAL D 1 70 ? -4.94750 14.05005 -62.11324 1.000 37.86268 69 VAL D CA 1
ATOM 12020 C C . VAL D 1 70 ? -4.15243 12.83540 -61.64779 1.000 37.12643 69 VAL D C 1
ATOM 12021 O O . VAL D 1 70 ? -4.11604 11.81783 -62.35446 1.000 39.09888 69 VAL D O 1
ATOM 12034 N N . PRO D 1 71 ? -3.49208 12.88929 -60.48991 1.000 36.54074 70 PRO D N 1
ATOM 12035 C CA . PRO D 1 71 ? -2.81811 11.68603 -59.97962 1.000 37.52326 70 PRO D CA 1
ATOM 12036 C C . PRO D 1 71 ? -3.83323 10.66373 -59.48914 1.000 32.71290 70 PRO D C 1
ATOM 12037 O O . PRO D 1 71 ? -4.70692 10.97722 -58.67750 1.000 32.31296 70 PRO D O 1
ATOM 12048 N N . THR D 1 72 ? -3.71727 9.43990 -59.99157 1.000 34.30136 71 THR D N 1
ATOM 12049 C CA . THR D 1 72 ? -4.53771 8.32598 -59.53816 1.000 34.89840 71 THR D CA 1
ATOM 12050 C C . THR D 1 72 ? -3.63426 7.22496 -58.99130 1.000 36.24295 71 THR D C 1
ATOM 12051 O O . THR D 1 72 ? -2.40432 7.31197 -59.03680 1.000 33.68162 71 THR D O 1
ATOM 12062 N N . ALA D 1 73 ? -4.26297 6.17231 -58.48497 1.000 35.91401 72 ALA D N 1
ATOM 12063 C CA . ALA D 1 73 ? -3.55991 5.08738 -57.82174 1.000 31.39150 72 ALA D CA 1
ATOM 12064 C C . ALA D 1 73 ? -3.33197 3.93621 -58.78778 1.000 27.61252 72 ALA D C 1
ATOM 12065 O O . ALA D 1 73 ? -4.22034 3.57879 -59.56655 1.000 34.43755 72 ALA D O 1
ATOM 12089 N N . THR D 1 75 ? -2.84856 -0.02095 -59.06810 1.000 36.10660 74 THR D N 1
ATOM 12090 C CA . THR D 1 75 ? -3.18637 -1.23375 -58.34204 1.000 29.53101 74 THR D CA 1
ATOM 12091 C C . THR D 1 75 ? -2.62376 -2.43886 -59.08161 1.000 29.87744 74 THR D C 1
ATOM 12092 O O . THR D 1 75 ? -2.53568 -2.44714 -60.31410 1.000 29.23618 74 THR D O 1
ATOM 12103 N N . ASP D 1 76 ? -2.22674 -3.45099 -58.31212 1.000 29.13748 75 ASP D N 1
ATOM 12104 C CA . ASP D 1 76 ? -1.57105 -4.63582 -58.85511 1.000 26.86919 75 ASP D CA 1
ATOM 12105 C C . ASP D 1 76 ? -2.61996 -5.71291 -59.10326 1.000 28.80573 75 ASP D C 1
ATOM 12106 O O . ASP D 1 76 ? -3.15492 -6.30252 -58.15864 1.000 31.72322 75 ASP D O 1
ATOM 12115 N N . GLY D 1 77 ? -2.90585 -5.97117 -60.37448 1.000 37.82910 76 GLY D N 1
ATOM 12116 C CA . GLY D 1 77 ? -3.85529 -6.99403 -60.75900 1.000 32.75887 76 GLY D CA 1
ATOM 12117 C C . GLY D 1 77 ? -3.60730 -7.44698 -62.18144 1.000 32.29961 76 GLY D C 1
ATOM 12118 O O . GLY D 1 77 ? -2.46567 -7.72934 -62.55690 1.000 31.42301 76 GLY D O 1
ATOM 12122 N N . THR D 1 78 ? -4.66158 -7.51609 -62.98817 1.000 28.04836 77 THR D N 1
ATOM 12123 C CA . THR D 1 78 ? -4.51983 -7.83273 -64.40233 1.000 32.04209 77 THR D CA 1
ATOM 12124 C C . THR D 1 78 ? -5.43769 -6.92003 -65.19932 1.000 27.39413 77 THR D C 1
ATOM 12125 O O . THR D 1 78 ? -6.61446 -6.76144 -64.85994 1.000 23.71372 77 THR D O 1
ATOM 12136 N N . CYS D 1 79 ? -4.89031 -6.32097 -66.25222 1.000 28.41229 78 CYS D N 1
ATOM 12137 C CA . CYS D 1 79 ? -5.62140 -5.31827 -67.01015 1.000 26.78812 78 CYS D CA 1
ATOM 12138 C C . CYS D 1 79 ? -6.75565 -5.95538 -67.79889 1.000 32.56099 78 CYS D C 1
ATOM 12139 O O . CYS D 1 79 ? -6.55271 -6.92623 -68.53528 1.000 31.85954 78 CYS D O 1
ATOM 12147 N N . CYS D 1 80 ? -7.95106 -5.39205 -67.65263 1.000 36.90994 79 CYS D N 1
ATOM 12148 C CA . CYS D 1 80 ? -9.13109 -5.86982 -68.35012 1.000 35.39800 79 CYS D CA 1
ATOM 12149 C C . CYS D 1 80 ? -9.96038 -4.66859 -68.77911 1.000 33.24164 79 CYS D C 1
ATOM 12150 O O . CYS D 1 80 ? -9.60018 -3.51291 -68.53411 1.000 30.53605 79 CYS D O 1
ATOM 12158 N N . ARG D 1 81 ? -11.08013 -4.95118 -69.43355 1.000 36.32106 80 ARG D N 1
ATOM 12159 C CA . ARG D 1 81 ? -12.02316 -3.91306 -69.81387 1.000 44.29555 80 ARG D CA 1
ATOM 12160 C C . ARG D 1 81 ? -13.37664 -4.56866 -70.02883 1.000 44.13235 80 ARG D C 1
ATOM 12161 O O . ARG D 1 81 ? -13.47678 -5.78296 -70.22532 1.000 40.62879 80 ARG D O 1
ATOM 12182 N N . VAL D 1 82 ? -14.41478 -3.74605 -69.99121 1.000 45.70539 81 VAL D N 1
ATOM 12183 C CA . VAL D 1 82 ? -15.78292 -4.18782 -70.21481 1.000 44.09600 81 VAL D CA 1
ATOM 12184 C C . VAL D 1 82 ? -16.18561 -3.69204 -71.59344 1.000 43.88952 81 VAL D C 1
ATOM 12185 O O . VAL D 1 82 ? -16.26685 -2.48012 -71.82739 1.000 44.16686 81 VAL D O 1
ATOM 12198 N N . PHE D 1 83 ? -16.42467 -4.62555 -72.51068 1.000 49.09675 82 PHE D N 1
ATOM 12199 C CA . PHE D 1 83 ? -16.76891 -4.30712 -73.89261 1.000 54.73482 82 PHE D CA 1
ATOM 12200 C C . PHE D 1 83 ? -17.99120 -5.12828 -74.27295 1.000 55.20735 82 PHE D C 1
ATOM 12201 O O . PHE D 1 83 ? -17.92297 -6.36052 -74.32562 1.000 58.44284 82 PHE D O 1
ATOM 12218 N N . ASN D 1 84 ? -19.10589 -4.44832 -74.53324 1.000 55.93866 83 ASN D N 1
ATOM 12219 C CA . ASN D 1 84 ? -20.34262 -5.11064 -74.94033 1.000 56.09851 83 ASN D CA 1
ATOM 12220 C C . ASN D 1 84 ? -20.86700 -6.02504 -73.83569 1.000 53.64460 83 ASN D C 1
ATOM 12221 O O . ASN D 1 84 ? -21.33468 -7.13610 -74.09293 1.000 58.82668 83 ASN D O 1
ATOM 12232 N N . GLY D 1 85 ? -20.79049 -5.55186 -72.59319 1.000 52.92685 84 GLY D N 1
ATOM 12233 C CA . GLY D 1 85 ? -21.28897 -6.29826 -71.45894 1.000 46.3784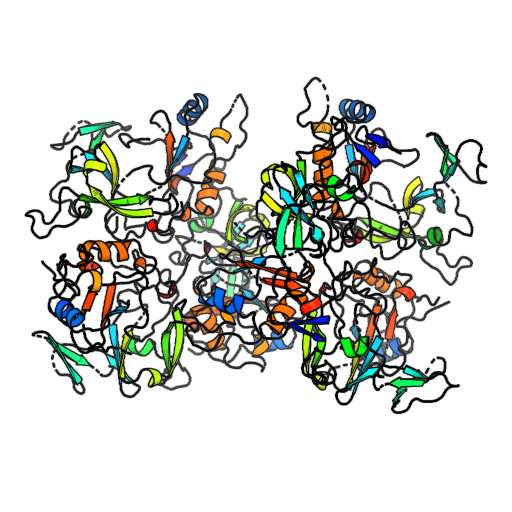6 84 GLY D CA 1
ATOM 12234 C C . GLY D 1 85 ? -20.46121 -7.49619 -71.06077 1.000 46.78263 84 GLY D C 1
ATOM 12235 O O . GLY D 1 85 ? -20.87202 -8.23823 -70.16075 1.000 44.26001 84 GLY D O 1
ATOM 12239 N N . LYS D 1 86 ? -19.31454 -7.71266 -71.69683 1.000 50.35329 85 LYS D N 1
ATOM 12240 C CA . LYS D 1 86 ? -18.43973 -8.82978 -71.38795 1.000 51.57832 85 LYS D CA 1
ATOM 12241 C C . LYS D 1 86 ? -17.11849 -8.31202 -70.84014 1.000 49.63347 85 LYS D C 1
ATOM 12242 O O . LYS D 1 86 ? -16.68548 -7.20157 -71.16321 1.000 48.94898 85 LYS D O 1
ATOM 12261 N N . ILE D 1 87 ? -16.48143 -9.12687 -70.00807 1.000 45.34207 86 ILE D N 1
ATOM 12262 C CA . ILE D 1 87 ? -15.12249 -8.84506 -69.56511 1.000 42.87311 86 ILE D CA 1
ATOM 12263 C C . ILE D 1 87 ? -14.15813 -9.30904 -70.64689 1.000 42.09291 86 ILE D C 1
ATOM 12264 O O . ILE D 1 87 ? -14.29160 -10.41530 -71.18451 1.000 39.76484 86 ILE D O 1
ATOM 12280 N N . GLN D 1 88 ? -13.19414 -8.45819 -70.97914 1.000 46.32104 87 GLN D N 1
ATOM 12281 C CA . GLN D 1 88 ? -12.14156 -8.78404 -71.92878 1.000 45.44669 87 GLN D CA 1
ATOM 12282 C C . GLN D 1 88 ? -10.79419 -8.65338 -71.23347 1.000 40.49015 87 GLN D C 1
ATOM 12283 O O . GLN D 1 88 ? -10.57685 -7.72378 -70.44977 1.000 33.98355 87 GLN D O 1
ATOM 12297 N N . LYS D 1 89 ? -9.90098 -9.59859 -71.50898 1.000 41.75371 88 LYS D N 1
ATOM 12298 C CA . LYS D 1 89 ? -8.56867 -9.61395 -70.92524 1.000 37.84468 88 LYS D CA 1
ATOM 12299 C C . LYS D 1 89 ? -7.56348 -9.08370 -71.93552 1.000 45.58651 88 LYS D C 1
ATOM 12300 O O . LYS D 1 89 ? -7.66713 -9.35996 -73.13388 1.000 52.63882 88 LYS D O 1
ATOM 12319 N N . ARG D 1 90 ? -6.59230 -8.32294 -71.44579 1.000 45.72293 89 ARG D N 1
ATOM 12320 C CA . ARG D 1 90 ? -5.55031 -7.78602 -72.30498 1.000 45.86028 89 ARG D CA 1
ATOM 12321 C C . ARG D 1 90 ? -4.55075 -8.87656 -72.66622 1.000 50.54535 89 ARG D C 1
ATOM 12322 O O . ARG D 1 90 ? -4.13741 -9.66771 -71.81376 1.000 49.96311 89 ARG D O 1
ATOM 12343 N N . ARG D 1 91 ? -4.18035 -8.92658 -73.94549 1.000 56.83150 90 ARG D N 1
ATOM 12344 C CA . ARG D 1 91 ? -3.09560 -9.77757 -74.41122 1.000 53.46667 90 ARG D CA 1
ATOM 12345 C C . ARG D 1 91 ? -2.22178 -8.97084 -75.35706 1.000 56.91645 90 ARG D C 1
ATOM 12346 O O . ARG D 1 91 ? -2.73061 -8.26512 -76.23225 1.000 55.99176 90 ARG D O 1
ATOM 12367 N N . ASP D 1 92 ? -0.91105 -9.08143 -75.18106 1.000 61.79424 91 ASP D N 1
ATOM 12368 C CA . ASP D 1 92 ? 0.05074 -8.34952 -75.98907 1.000 63.44297 91 ASP D CA 1
ATOM 12369 C C . ASP D 1 92 ? 0.73867 -9.29562 -76.96459 1.000 66.22275 91 ASP D C 1
ATOM 12370 O O . ASP D 1 92 ? 0.91700 -10.48486 -76.68440 1.000 59.23764 91 ASP D O 1
ATOM 12379 N N . ILE D 1 93 ? 1.11314 -8.75146 -78.11996 1.000 74.47532 92 ILE D N 1
ATOM 12380 C CA . ILE D 1 93 ? 1.69962 -9.53810 -79.19954 1.000 75.35169 92 ILE D CA 1
ATOM 12381 C C . ILE D 1 93 ? 2.97108 -8.85890 -79.70349 1.000 75.51262 92 ILE D C 1
ATOM 12382 O O . ILE D 1 93 ? 3.91717 -9.52147 -80.13410 1.000 70.85985 92 ILE D O 1
ATOM 12398 N N . VAL D 1 99 ? -1.86967 -13.87804 -83.49257 1.000 67.48150 98 VAL D N 1
ATOM 12399 C CA . VAL D 1 99 ? -3.11539 -13.17296 -83.22410 1.000 71.98646 98 VAL D CA 1
ATOM 12400 C C . VAL D 1 99 ? -4.26339 -14.15913 -83.02493 1.000 70.18232 98 VAL D C 1
ATOM 12401 O O . VAL D 1 99 ? -4.71025 -14.78964 -83.98248 1.000 72.51971 98 VAL D O 1
ATOM 12413 N N . PRO D 1 100 ? -4.74056 -14.30303 -81.78900 1.000 65.61846 99 PRO D N 1
ATOM 12414 C CA . PRO D 1 100 ? -5.93516 -15.12529 -81.56379 1.000 66.64870 99 PRO D CA 1
ATOM 12415 C C . PRO D 1 100 ? -7.16381 -14.50159 -82.20805 1.000 71.01154 99 PRO D C 1
ATOM 12416 O O . PRO D 1 100 ? -7.27634 -13.27951 -82.33157 1.000 73.62193 99 PRO D O 1
ATOM 12427 N N . GLU D 1 101 ? -8.09276 -15.36227 -82.62375 1.000 73.33680 100 GLU D N 1
ATOM 12428 C CA . GLU D 1 101 ? -9.33907 -14.88422 -83.20910 1.000 71.49573 100 GLU D CA 1
ATOM 12429 C C . GLU D 1 101 ? -10.05999 -13.96198 -82.23209 1.000 74.73391 100 GLU D C 1
ATOM 12430 O O . GLU D 1 101 ? -10.06681 -14.19593 -81.02035 1.000 72.08312 100 GLU D O 1
ATOM 12442 N N . GLY D 1 102 ? -10.66956 -12.90544 -82.76669 1.000 75.65464 101 GLY D N 1
ATOM 12443 C CA . GLY D 1 102 ? -11.36421 -11.94422 -81.93500 1.000 71.00841 101 GLY D CA 1
ATOM 12444 C C . GLY D 1 102 ? -10.47000 -11.04326 -81.11756 1.000 67.90760 101 GLY D C 1
ATOM 12445 O O . GLY D 1 102 ? -10.96453 -10.34618 -80.22647 1.000 67.90027 101 GLY D O 1
ATOM 12449 N N . TRP D 1 103 ? -9.16740 -11.04221 -81.38448 1.000 65.09685 102 TRP D N 1
ATOM 12450 C CA . TRP D 1 103 ? -8.23835 -10.15315 -80.69913 1.000 66.97672 102 TRP D CA 1
ATOM 12451 C C . TRP D 1 103 ? -8.32104 -8.76574 -81.32397 1.000 66.22716 102 TRP D C 1
ATOM 12452 O O . TRP D 1 103 ? -8.11890 -8.61073 -82.53361 1.000 64.11176 102 TRP D O 1
ATOM 12473 N N . ILE D 1 104 ? -8.62275 -7.76262 -80.50431 1.000 63.54272 103 ILE D N 1
ATOM 12474 C CA . ILE D 1 104 ? -8.78480 -6.38661 -80.96039 1.000 64.19742 103 ILE D CA 1
ATOM 12475 C C . ILE D 1 104 ? -7.55245 -5.59392 -80.54593 1.000 63.70757 103 ILE D C 1
ATOM 12476 O O . ILE D 1 104 ? -7.26463 -5.45975 -79.35050 1.000 66.54801 103 ILE D O 1
ATOM 12492 N N . GLN D 1 105 ? -6.83019 -5.06136 -81.52917 1.000 67.43171 104 GLN D N 1
ATOM 12493 C CA . GLN D 1 105 ? -5.65734 -4.24540 -81.25272 1.000 67.20633 104 GLN D CA 1
ATOM 12494 C C . GLN D 1 105 ? -6.06890 -2.86042 -80.76777 1.000 62.39242 104 GLN D C 1
ATOM 12495 O O . GLN D 1 105 ? -7.10041 -2.31530 -81.17194 1.000 59.82412 104 GLN D O 1
ATOM 12509 N N . THR D 1 106 ? -5.24129 -2.29412 -79.88753 1.000 68.64488 105 THR D N 1
ATOM 12510 C CA . THR D 1 106 ? -5.46827 -0.96394 -79.33644 1.000 68.54938 105 THR D CA 1
ATOM 12511 C C . THR D 1 106 ? -4.22863 -0.07664 -79.32988 1.000 68.91291 105 THR D C 1
ATOM 12512 O O . THR D 1 106 ? -4.37182 1.13973 -79.15201 1.000 53.93756 105 THR D O 1
ATOM 12523 N N . GLY D 1 107 ? -3.03504 -0.62877 -79.51443 1.000 69.82343 106 GLY D N 1
ATOM 12524 C CA . GLY D 1 107 ? -1.82819 0.17307 -79.52765 1.000 68.53775 106 GLY D CA 1
ATOM 12525 C C . GLY D 1 107 ? -0.63212 -0.66079 -79.93218 1.000 80.29134 106 GLY D C 1
ATOM 12526 O O . GLY D 1 107 ? -0.77172 -1.77851 -80.43191 1.000 84.45987 106 GLY D O 1
ATOM 12530 N N . SER D 1 108 ? 0.55753 -0.10177 -79.70360 1.000 85.34898 107 SER D N 1
ATOM 12531 C CA . SER D 1 108 ? 1.79710 -0.78590 -80.05762 1.000 85.56020 107 SER D CA 1
ATOM 12532 C C . SER D 1 108 ? 2.96056 -0.16499 -79.29978 1.000 89.20825 107 SER D C 1
ATOM 12533 O O . SER D 1 108 ? 3.11352 1.06073 -79.29168 1.000 92.06134 107 SER D O 1
ATOM 12541 N N . ASP D 1 109 ? 3.78197 -1.01512 -78.68094 1.000 107.81710 108 ASP D N 1
ATOM 12542 C CA . ASP D 1 109 ? 4.95613 -0.57402 -77.93456 1.000 101.83095 108 ASP D CA 1
ATOM 12543 C C . ASP D 1 109 ? 6.16787 -0.58398 -78.85908 1.000 105.72860 108 ASP D C 1
ATOM 12544 O O . ASP D 1 109 ? 6.63959 -1.65031 -79.26844 1.000 104.40424 108 ASP D O 1
ATOM 12553 N N . GLU D 1 110 ? 6.68394 0.59849 -79.16666 1.000 94.88690 109 GLU D N 1
ATOM 12554 C CA . GLU D 1 110 ? 7.82909 0.72669 -80.05609 1.000 98.56898 109 GLU D CA 1
ATOM 12555 C C . GLU D 1 110 ? 9.07808 0.11816 -79.42679 1.000 96.37840 109 GLU D C 1
ATOM 12556 O O . GLU D 1 110 ? 9.59407 0.62430 -78.43064 1.000 76.56336 109 GLU D O 1
ATOM 12568 N N . HIS D 1 114 ? 6.10277 -4.68434 -79.07334 1.000 92.78605 113 HIS D N 1
ATOM 12569 C CA . HIS D 1 114 ? 4.91195 -5.47221 -78.77162 1.000 91.48536 113 HIS D CA 1
ATOM 12570 C C . HIS D 1 114 ? 3.64938 -4.79349 -79.30981 1.000 86.29230 113 HIS D C 1
ATOM 12571 O O . HIS D 1 114 ? 3.64485 -3.59225 -79.58106 1.000 82.67910 113 HIS D O 1
ATOM 12584 N N . LEU D 1 115 ? 2.58839 -5.58040 -79.47810 1.000 82.92617 114 LEU D N 1
ATOM 12585 C CA . LEU D 1 115 ? 1.28218 -5.09019 -79.90103 1.000 76.27749 114 LEU D CA 1
ATOM 12586 C C . LEU D 1 115 ? 0.31317 -5.20938 -78.73374 1.000 72.97065 114 LEU D C 1
ATOM 12587 O O . LEU D 1 115 ? 0.22869 -6.26729 -78.10399 1.000 69.35992 114 LEU D O 1
ATOM 12603 N N . ILE D 1 116 ? -0.42215 -4.13783 -78.45267 1.000 71.98308 115 ILE D N 1
ATOM 12604 C CA . ILE D 1 116 ? -1.32111 -4.07386 -77.30536 1.000 72.29519 115 ILE D CA 1
ATOM 12605 C C . ILE D 1 116 ? -2.75719 -4.19687 -77.80273 1.000 64.53413 115 ILE D C 1
ATOM 12606 O O . ILE D 1 116 ? -3.15864 -3.49116 -78.73529 1.000 63.14625 115 ILE D O 1
ATOM 12622 N N . GLY D 1 117 ? -3.52522 -5.08716 -77.18033 1.000 63.14195 116 GLY D N 1
ATOM 12623 C CA . GLY D 1 117 ? -4.89693 -5.31537 -77.58037 1.000 56.70929 116 GLY D CA 1
ATOM 12624 C C . GLY D 1 117 ? -5.66877 -6.06315 -76.51448 1.000 53.98473 116 GLY D C 1
ATOM 12625 O O . GLY D 1 117 ? -5.18724 -6.26227 -75.39770 1.000 59.35092 116 GLY D O 1
ATOM 12629 N N . PHE D 1 118 ? -6.87869 -6.49312 -76.87904 1.000 54.55167 117 PHE D N 1
ATOM 12630 C CA . PHE D 1 118 ? -7.78145 -7.13419 -75.93148 1.000 52.63686 117 PHE D CA 1
ATOM 12631 C C . PHE D 1 118 ? -8.42785 -8.36712 -76.55159 1.000 55.19958 117 PHE D C 1
ATOM 12632 O O . PHE D 1 118 ? -8.31502 -8.62723 -77.75261 1.000 59.09913 117 PHE D O 1
ATOM 12666 N N . ASP D 1 120 ? -11.63615 -11.74831 -75.59658 1.000 53.82871 119 ASP D N 1
ATOM 12667 C CA . ASP D 1 120 ? -12.65915 -12.32393 -74.73472 1.000 47.36645 119 ASP D CA 1
ATOM 12668 C C . ASP D 1 120 ? -12.03697 -13.39624 -73.84664 1.000 46.90988 119 ASP D C 1
ATOM 12669 O O . ASP D 1 120 ? -11.03334 -14.01656 -74.20215 1.000 46.70528 119 ASP D O 1
ATOM 12678 N N . LEU D 1 121 ? -12.63288 -13.59941 -72.67472 1.000 51.31667 120 LEU D N 1
ATOM 12679 C CA . LEU D 1 121 ? -12.11864 -14.59362 -71.74341 1.000 43.67054 120 LEU D CA 1
ATOM 12680 C C . LEU D 1 121 ? -12.25572 -15.99420 -72.33229 1.000 42.10982 120 LEU D C 1
ATOM 12681 O O . LEU D 1 121 ? -13.19409 -16.28918 -73.07524 1.000 48.91761 120 LEU D O 1
ATOM 12697 N N . GLU D 1 122 ? -11.30520 -16.86381 -71.99588 1.000 40.98508 121 GLU D N 1
ATOM 12698 C CA . GLU D 1 122 ? -11.29239 -18.25682 -72.42321 1.000 41.88157 121 GLU D CA 1
ATOM 12699 C C . GLU D 1 122 ? -11.74154 -19.14698 -71.26918 1.000 47.46717 121 GLU D C 1
ATOM 12700 O O . GLU D 1 122 ? -11.70976 -18.74211 -70.10569 1.000 41.36671 121 GLU D O 1
ATOM 12712 N N . LYS D 1 123 ? -12.17833 -20.36849 -71.60782 1.000 48.87078 122 LYS D N 1
ATOM 12713 C CA . LYS D 1 123 ? -12.71230 -21.28347 -70.60011 1.000 49.00987 122 LYS D CA 1
ATOM 12714 C C . LYS D 1 123 ? -11.73520 -21.48764 -69.45114 1.000 49.94865 122 LYS D C 1
ATOM 12715 O O . LYS D 1 123 ? -12.14955 -21.64514 -68.29572 1.000 53.38865 122 LYS D O 1
ATOM 12734 N N . GLY D 1 124 ? -10.44065 -21.46487 -69.74069 1.000 50.03055 123 GLY D N 1
ATOM 12735 C CA . GLY D 1 124 ? -9.43366 -21.64491 -68.71992 1.000 46.88994 123 GLY D CA 1
ATOM 12736 C C . GLY D 1 124 ? -9.18496 -20.46404 -67.80827 1.000 44.26176 123 GLY D C 1
ATOM 12737 O O . GLY D 1 124 ? -8.28995 -20.54035 -66.96220 1.000 51.56308 123 GLY D O 1
ATOM 12741 N N . ASP D 1 125 ? -9.93670 -19.37561 -67.94413 1.000 43.52619 124 ASP D N 1
ATOM 12742 C CA . ASP D 1 125 ? -9.74024 -18.18686 -67.11205 1.000 40.04181 124 ASP D CA 1
ATOM 12743 C C . ASP D 1 125 ? -10.74972 -18.16510 -65.96479 1.000 32.53858 124 ASP D C 1
ATOM 12744 O O . ASP D 1 125 ? -11.56097 -17.24889 -65.82008 1.000 28.88673 124 ASP D O 1
ATOM 12753 N N . LYS D 1 126 ? -10.67303 -19.20632 -65.13197 1.000 34.81434 125 LYS D N 1
ATOM 12754 C CA . LYS D 1 126 ? -11.63807 -19.37233 -64.04952 1.000 36.16019 125 LYS D CA 1
ATOM 12755 C C . LYS D 1 126 ? -11.73263 -18.12376 -63.18192 1.000 38.02896 125 LYS D C 1
ATOM 12756 O O . LYS D 1 126 ? -12.83119 -17.70606 -62.79763 1.000 37.50688 125 LYS D O 1
ATOM 12775 N N . TRP D 1 127 ? -10.59547 -17.50499 -62.87230 1.000 32.73466 126 TRP D N 1
ATOM 12776 C CA . TRP D 1 127 ? -10.58873 -16.41768 -61.90241 1.000 31.94159 126 TRP D CA 1
ATOM 12777 C C . TRP D 1 127 ? -11.00225 -15.08360 -62.50272 1.000 28.13226 126 TRP D C 1
ATOM 12778 O O . TRP D 1 127 ? -11.46809 -14.21190 -61.76217 1.000 27.89253 126 TRP D O 1
ATOM 12799 N N . HIS D 1 128 ? -10.86664 -14.90274 -63.81707 1.000 36.71808 127 HIS D N 1
ATOM 12800 C CA . HIS D 1 128 ? -11.48081 -13.73928 -64.44701 1.000 31.40269 127 HIS D CA 1
ATOM 12801 C C . HIS D 1 128 ? -12.99689 -13.79049 -64.30573 1.000 38.28253 127 HIS D C 1
ATOM 12802 O O . HIS D 1 128 ? -13.63830 -12.76857 -64.03455 1.000 35.29915 127 HIS D O 1
ATOM 12816 N N . TYR D 1 129 ? -13.58610 -14.97973 -64.47483 1.000 34.58122 128 TYR D N 1
ATOM 12817 C CA . TYR D 1 129 ? -15.02530 -15.12968 -64.29300 1.000 29.03987 128 TYR D CA 1
ATOM 12818 C C . TYR D 1 129 ? -15.42796 -15.03629 -62.82541 1.000 28.72898 128 TYR D C 1
ATOM 12819 O O . TYR D 1 129 ? -16.55888 -14.64133 -62.51960 1.000 26.78682 128 TYR D O 1
ATOM 12837 N N . ASP D 1 130 ? -14.53230 -15.40180 -61.90562 1.000 32.41231 129 ASP D N 1
ATOM 12838 C CA . ASP D 1 130 ? -14.90175 -15.44606 -60.49569 1.000 34.46091 129 ASP D CA 1
ATOM 12839 C C . ASP D 1 130 ? -15.29035 -14.08248 -59.94018 1.000 29.86033 129 ASP D C 1
ATOM 12840 O O . ASP D 1 130 ? -15.85199 -14.02171 -58.84098 1.000 25.41555 129 ASP D O 1
ATOM 12849 N N . CYS D 1 131 ? -15.00396 -12.99348 -60.65534 1.000 26.86541 130 CYS D N 1
ATOM 12850 C CA . CYS D 1 131 ? -15.44250 -11.67842 -60.20711 1.000 29.43861 130 CYS D CA 1
ATOM 12851 C C . CYS D 1 131 ? -16.91951 -11.42868 -60.49432 1.000 25.66258 130 CYS D C 1
ATOM 12852 O O . CYS D 1 131 ? -17.50049 -10.50435 -59.91628 1.000 23.94039 130 CYS D O 1
ATOM 12860 N N . HIS D 1 132 ? -17.53635 -12.21595 -61.37304 1.000 28.95331 131 HIS D N 1
ATOM 12861 C CA . HIS D 1 132 ? -18.97811 -12.13319 -61.55192 1.000 29.20834 131 HIS D CA 1
ATOM 12862 C C . HIS D 1 132 ? -19.68476 -12.60509 -60.28712 1.000 27.71211 131 HIS D C 1
ATOM 12863 O O . HIS D 1 132 ? -19.19129 -13.46951 -59.55743 1.000 25.28105 131 HIS D O 1
ATOM 12877 N N . VAL D 1 133 ? -20.85468 -12.02393 -60.02726 1.000 32.98850 132 VAL D N 1
ATOM 12878 C CA . VAL D 1 133 ? -21.67412 -12.48067 -58.91437 1.000 30.62628 132 VAL D CA 1
ATOM 12879 C C . VAL D 1 133 ? -22.19690 -13.87657 -59.22482 1.000 35.35500 132 VAL D C 1
ATOM 12880 O O . VAL D 1 133 ? -22.56148 -14.18595 -60.36790 1.000 32.50707 132 VAL D O 1
ATOM 12893 N N . LYS D 1 134 ? -22.22482 -14.73372 -58.20920 1.000 37.96489 133 LYS D N 1
ATOM 12894 C CA . LYS D 1 134 ? -22.60374 -16.12433 -58.40971 1.000 38.84779 133 LYS D CA 1
ATOM 12895 C C . LYS D 1 134 ? -24.11915 -16.27058 -58.41339 1.000 39.08544 133 LYS D C 1
ATOM 12896 O O . LYS D 1 134 ? -24.82768 -15.58998 -57.66618 1.000 41.06729 133 LYS D O 1
ATOM 12915 N N . ASP D 1 135 ? -24.60927 -17.16683 -59.26879 1.000 44.59579 134 ASP D N 1
ATOM 12916 C CA . ASP D 1 135 ? -26.03909 -17.44476 -59.39892 1.000 52.11113 134 ASP D CA 1
ATOM 12917 C C . ASP D 1 135 ? -26.19724 -18.94882 -59.57089 1.000 52.27568 134 ASP D C 1
ATOM 12918 O O . ASP D 1 135 ? -26.24850 -19.45798 -60.69809 1.000 56.40670 134 ASP D O 1
ATOM 12927 N N . PRO D 1 136 ? -26.27297 -19.69804 -58.46650 1.000 57.69204 135 PRO D N 1
ATOM 12928 C CA . PRO D 1 136 ? -26.35915 -21.16474 -58.58205 1.000 57.80883 135 PRO D CA 1
ATOM 12929 C C . PRO D 1 136 ? -27.55810 -21.65181 -59.37383 1.000 57.20739 135 PRO D C 1
ATOM 12930 O O . PRO D 1 136 ? -27.54360 -22.79812 -59.84000 1.000 44.49129 135 PRO D O 1
ATOM 12941 N N . SER D 1 137 ? -28.59757 -20.82842 -59.53479 1.000 62.37482 136 SER D N 1
ATOM 12942 C CA . SER D 1 137 ? -29.74056 -21.23721 -60.34428 1.000 56.34407 136 SER D CA 1
ATOM 12943 C C . SER D 1 137 ? -29.38887 -21.24026 -61.82721 1.000 61.73943 136 SER D C 1
ATOM 12944 O O . SER D 1 137 ? -29.83885 -22.11635 -62.57540 1.000 58.65094 136 SER D O 1
ATOM 12952 N N . SER D 1 138 ? -28.59153 -20.27340 -62.27089 1.000 66.01265 137 SER D N 1
ATOM 12953 C CA . SER D 1 138 ? -28.18906 -20.23376 -63.67268 1.000 63.76850 137 SER D CA 1
ATOM 12954 C C . SER D 1 138 ? -27.32250 -21.44981 -63.98246 1.000 57.27360 137 SER D C 1
ATOM 12955 O O . SER D 1 138 ? -26.37742 -21.73609 -63.23760 1.000 52.48296 137 SER D O 1
ATOM 12963 N N . PRO D 1 139 ? -27.60557 -22.18697 -65.06300 1.000 59.69365 138 PRO D N 1
ATOM 12964 C CA . PRO D 1 139 ? -26.84391 -23.41412 -65.34534 1.000 47.82525 138 PRO D CA 1
ATOM 12965 C C . PRO D 1 139 ? -25.32987 -23.24909 -65.33898 1.000 49.40131 138 PRO D C 1
ATOM 12966 O O . PRO D 1 139 ? -24.60549 -24.24286 -65.22642 1.000 44.20776 138 PRO D O 1
ATOM 12977 N N . SER D 1 140 ? -24.83194 -22.01915 -65.45489 1.000 56.25018 139 SER D N 1
ATOM 12978 C CA . SER D 1 140 ? -23.39561 -21.77579 -65.44105 1.000 51.27444 139 SER D CA 1
ATOM 12979 C C . SER D 1 140 ? -22.87591 -21.32970 -64.08078 1.000 45.43408 139 SER D C 1
ATOM 12980 O O . SER D 1 140 ? -21.65649 -21.24430 -63.89889 1.000 39.83635 139 SER D O 1
ATOM 12988 N N . GLY D 1 141 ? -23.75969 -21.04291 -63.13002 1.000 47.39247 140 GLY D N 1
ATOM 12989 C CA . GLY D 1 141 ? -23.33780 -20.60306 -61.81934 1.000 46.24226 140 GLY D CA 1
ATOM 12990 C C . GLY D 1 141 ? -22.94916 -19.14830 -61.73026 1.000 44.37192 140 GLY D C 1
ATOM 12991 O O . GLY D 1 141 ? -22.48921 -18.71263 -60.66884 1.000 39.06166 140 GLY D O 1
ATOM 12995 N N . LEU D 1 142 ? -23.12292 -18.38203 -62.80224 1.000 49.98220 141 LEU D N 1
ATOM 12996 C CA . LEU D 1 142 ? -22.75760 -16.97557 -62.83574 1.000 43.13464 141 LEU D CA 1
ATOM 12997 C C . LEU D 1 142 ? -23.96229 -16.14046 -63.23864 1.000 39.18156 141 LEU D C 1
ATOM 12998 O O . LEU D 1 142 ? -24.78271 -16.57119 -64.05439 1.000 49.81846 141 LEU D O 1
ATOM 13014 N N . ASP D 1 143 ? -24.06682 -14.94850 -62.65940 1.000 43.87454 142 ASP D N 1
ATOM 13015 C CA . ASP D 1 143 ? -24.92483 -13.89369 -63.19272 1.000 42.92889 142 ASP D CA 1
ATOM 13016 C C . ASP D 1 143 ? -24.03687 -13.08133 -64.12739 1.000 41.37477 142 ASP D C 1
ATOM 13017 O O . ASP D 1 143 ? -23.18629 -12.31147 -63.67825 1.000 43.12485 142 ASP D O 1
ATOM 13026 N N . ILE D 1 144 ? -24.19271 -13.27500 -65.42956 1.000 42.15219 143 ILE D N 1
ATOM 13027 C CA . ILE D 1 144 ? -23.26786 -12.68200 -66.38637 1.000 44.10795 143 ILE D CA 1
ATOM 13028 C C . ILE D 1 144 ? -23.50769 -11.18303 -66.59480 1.000 43.18473 143 ILE D C 1
ATOM 13029 O O . ILE D 1 144 ? -22.82488 -10.55030 -67.40420 1.000 39.91302 143 ILE D O 1
ATOM 13045 N N . ASN D 1 145 ? -24.43368 -10.59744 -65.82638 1.000 42.77210 144 ASN D N 1
ATOM 13046 C CA . ASN D 1 145 ? -24.75577 -9.17763 -65.92401 1.000 40.59621 144 ASN D CA 1
ATOM 13047 C C . ASN D 1 145 ? -24.38829 -8.39007 -64.67575 1.000 43.40475 144 ASN D C 1
ATOM 13048 O O . ASN D 1 145 ? -24.71342 -7.20087 -64.59256 1.000 39.14085 144 ASN D O 1
ATOM 13059 N N . LYS D 1 146 ? -23.73331 -9.01457 -63.69976 1.000 38.51689 145 LYS D N 1
ATOM 13060 C CA . LYS D 1 146 ? -23.36549 -8.32772 -62.47012 1.000 39.40448 145 LYS D CA 1
ATOM 13061 C C . LYS D 1 146 ? -21.98725 -8.78545 -62.02787 1.000 37.76015 145 LYS D C 1
ATOM 13062 O O . LYS D 1 146 ? -21.71327 -9.98846 -61.97916 1.000 37.39842 145 LYS D O 1
ATOM 13081 N N . VAL D 1 147 ? -21.12747 -7.81880 -61.71305 1.000 37.53850 146 VAL D N 1
ATOM 13082 C CA . VAL D 1 147 ? -19.77240 -8.07803 -61.25081 1.000 32.87191 146 VAL D CA 1
ATOM 13083 C C . VAL D 1 147 ? -19.56213 -7.35815 -59.92773 1.000 29.58603 146 VAL D C 1
ATOM 13084 O O . VAL D 1 147 ? -20.15881 -6.30948 -59.66359 1.000 31.02034 146 VAL D O 1
ATOM 13097 N N . LEU D 1 148 ? -18.70583 -7.93344 -59.09126 1.000 24.77688 147 LEU D N 1
ATOM 13098 C CA . LEU D 1 148 ? -18.29698 -7.28704 -57.85231 1.000 30.94324 147 LEU D CA 1
ATOM 13099 C C . LEU D 1 148 ? -17.17063 -6.31045 -58.16134 1.000 27.57035 147 LEU D C 1
ATOM 13100 O O . LEU D 1 148 ? -16.12406 -6.70668 -58.68359 1.000 28.49087 147 LEU D O 1
ATOM 13116 N N . CYS D 1 149 ? -17.38189 -5.03941 -57.85533 1.000 28.04785 148 CYS D N 1
ATOM 13117 C CA . CYS D 1 149 ? -16.37278 -4.02165 -58.08318 1.000 33.74562 148 CYS D CA 1
ATOM 13118 C C . CYS D 1 149 ? -16.08373 -3.30287 -56.77410 1.000 25.55151 148 CYS D C 1
ATOM 13119 O O . CYS D 1 149 ? -16.89754 -3.30527 -55.84712 1.000 30.38943 148 CYS D O 1
ATOM 13127 N N . ILE D 1 150 ? -14.90239 -2.69994 -56.70086 1.000 25.28655 149 ILE D N 1
ATOM 13128 C CA . ILE D 1 150 ? -14.49527 -1.88566 -55.56255 1.000 28.80880 149 ILE D CA 1
ATOM 13129 C C . ILE D 1 150 ? -14.39568 -0.44541 -56.04275 1.000 28.34775 149 ILE D C 1
ATOM 13130 O O . ILE D 1 150 ? -13.75850 -0.16646 -57.06611 1.000 31.35734 149 ILE D O 1
ATOM 13146 N N . THR D 1 151 ? -15.04025 0.46341 -55.31756 1.000 33.48659 150 THR D N 1
ATOM 13147 C CA . THR D 1 151 ? -15.18472 1.83904 -55.76654 1.000 29.88587 150 THR D CA 1
ATOM 13148 C C . THR D 1 151 ? -15.27271 2.74678 -54.54723 1.000 32.98799 150 THR D C 1
ATOM 13149 O O . THR D 1 151 ? -15.26066 2.28707 -53.40216 1.000 35.75003 150 THR D O 1
ATOM 13160 N N . THR D 1 152 ? -15.35105 4.04927 -54.80315 1.000 34.31957 151 THR D N 1
ATOM 13161 C CA . THR D 1 152 ? -15.50821 5.02421 -53.73473 1.000 37.59224 151 THR D CA 1
ATOM 13162 C C . THR D 1 152 ? -16.96015 5.06754 -53.27510 1.000 38.17639 151 THR D C 1
ATOM 13163 O O . THR D 1 152 ? -17.88724 4.96989 -54.08457 1.000 33.16845 151 THR D O 1
ATOM 13174 N N . ASN D 1 153 ? -17.15307 5.21400 -51.96694 1.000 39.26508 152 ASN D N 1
ATOM 13175 C CA . ASN D 1 153 ? -18.49232 5.30726 -51.40941 1.000 38.24456 152 ASN D CA 1
ATOM 13176 C C . ASN D 1 153 ? -19.12332 6.64968 -51.78131 1.000 39.91838 152 ASN D C 1
ATOM 13177 O O . ASN D 1 153 ? -18.54581 7.46344 -52.50870 1.000 42.35043 152 ASN D O 1
ATOM 13188 N N . LYS D 1 154 ? -20.33344 6.88160 -51.26444 1.000 46.69556 153 LYS D N 1
ATOM 13189 C CA . LYS D 1 154 ? -21.05683 8.11006 -51.57984 1.000 51.54569 153 LYS D CA 1
ATOM 13190 C C . LYS D 1 154 ? -20.26923 9.34185 -51.15260 1.000 47.39789 153 LYS D C 1
ATOM 13191 O O . LYS D 1 154 ? -20.14491 10.30925 -51.91242 1.000 48.35039 153 LYS D O 1
ATOM 13210 N N . ALA D 1 155 ? -19.73835 9.32822 -49.92767 1.000 48.24083 154 ALA D N 1
ATOM 13211 C CA . ALA D 1 155 ? -19.05561 10.50655 -49.40547 1.000 54.15591 154 ALA D CA 1
ATOM 13212 C C . ALA D 1 155 ? -17.70286 10.72109 -50.07035 1.000 50.08609 154 ALA D C 1
ATOM 13213 O O . ALA D 1 155 ? -17.21419 11.85600 -50.12450 1.000 50.61684 154 ALA D O 1
ATOM 13220 N N . GLY D 1 156 ? -17.08806 9.65614 -50.57866 1.000 48.10301 155 GLY D N 1
ATOM 13221 C CA . GLY D 1 156 ? -15.75879 9.75789 -51.14143 1.000 45.23809 155 GLY D CA 1
ATOM 13222 C C . GLY D 1 156 ? -14.64074 9.66414 -50.13194 1.000 45.05325 155 GLY D C 1
ATOM 13223 O O . GLY D 1 156 ? -13.51471 10.07157 -50.43401 1.000 51.68947 155 GLY D O 1
ATOM 13227 N N . ASP D 1 157 ? -14.91277 9.13480 -48.93803 1.000 40.98801 156 ASP D N 1
ATOM 13228 C CA . ASP D 1 157 ? -13.91561 9.04927 -47.88025 1.000 43.34684 156 ASP D CA 1
ATOM 13229 C C . ASP D 1 157 ? -13.30996 7.65995 -47.73519 1.000 42.22068 156 ASP D C 1
ATOM 13230 O O . ASP D 1 157 ? -12.32995 7.50512 -46.99854 1.000 41.34165 156 ASP D O 1
ATOM 13239 N N . ALA D 1 158 ? -13.86141 6.65424 -48.41049 1.000 38.55724 157 ALA D N 1
ATOM 13240 C CA . ALA D 1 158 ? -13.34253 5.29900 -48.30904 1.000 37.69970 157 ALA D CA 1
ATOM 13241 C C . ALA D 1 158 ? -13.80734 4.49485 -49.51265 1.000 35.94372 157 ALA D C 1
ATOM 13242 O O . ALA D 1 158 ? -14.72475 4.89424 -50.23496 1.000 34.97074 157 ALA D O 1
ATOM 13249 N N . LEU D 1 159 ? -13.15747 3.35504 -49.71546 1.000 30.59715 158 LEU D N 1
ATOM 13250 C CA . LEU D 1 159 ? -13.55536 2.41184 -50.74731 1.000 32.92939 158 LEU D CA 1
ATOM 13251 C C . LEU D 1 159 ? -14.59910 1.44735 -50.19858 1.000 31.09863 158 LEU D C 1
ATOM 13252 O O . LEU D 1 159 ? -14.67444 1.20517 -48.99064 1.000 27.79338 158 LEU D O 1
ATOM 13268 N N . VAL D 1 160 ? -15.41098 0.89853 -51.10173 1.000 25.20332 159 VAL D N 1
ATOM 13269 C CA . VAL D 1 160 ? -16.41607 -0.09163 -50.74111 1.000 21.96887 159 VAL D CA 1
ATOM 13270 C C . VAL D 1 160 ? -16.53678 -1.10827 -51.86575 1.000 23.72746 159 VAL D C 1
ATOM 13271 O O . VAL D 1 160 ? -16.32847 -0.79450 -53.04171 1.000 27.91270 159 VAL D O 1
ATOM 13284 N N . TYR D 1 161 ? -16.86080 -2.34049 -51.48832 1.000 28.23395 160 TYR D N 1
ATOM 13285 C CA . TYR D 1 161 ? -17.21628 -3.36625 -52.45473 1.000 26.75329 160 TYR D CA 1
ATOM 13286 C C . TYR D 1 161 ? -18.68465 -3.21002 -52.82724 1.000 27.27626 160 TYR D C 1
ATOM 13287 O O . TYR D 1 161 ? -19.53281 -2.95109 -51.96870 1.000 30.72800 160 TYR D O 1
ATOM 13305 N N . GLU D 1 162 ? -18.98544 -3.37186 -54.11110 1.000 25.50015 161 GLU D N 1
ATOM 13306 C CA . GLU D 1 162 ? -20.32773 -3.10457 -54.60758 1.000 32.13870 161 GLU D CA 1
ATOM 13307 C C . GLU D 1 162 ? -20.63029 -4.03725 -55.76900 1.000 37.97558 161 GLU D C 1
ATOM 13308 O O . GLU D 1 162 ? -19.81295 -4.17825 -56.68283 1.000 33.39704 161 GLU D O 1
ATOM 13320 N N . GLU D 1 163 ? -21.79210 -4.68550 -55.71984 1.000 32.60099 162 GLU D N 1
ATOM 13321 C CA . GLU D 1 163 ? -22.26439 -5.49568 -56.83785 1.000 34.10090 162 GLU D CA 1
ATOM 13322 C C . GLU D 1 163 ? -22.92770 -4.56293 -57.84337 1.000 36.04332 162 GLU D C 1
ATOM 13323 O O . GLU D 1 163 ? -23.96792 -3.96343 -57.55187 1.000 41.48436 162 GLU D O 1
ATOM 13335 N N . VAL D 1 164 ? -22.32566 -4.42905 -59.02077 1.000 36.87696 163 VAL D N 1
ATOM 13336 C CA . VAL D 1 164 ? -22.78513 -3.48338 -60.02747 1.000 42.69990 163 VAL D CA 1
ATOM 13337 C C . VAL D 1 164 ? -23.16685 -4.24147 -61.28856 1.000 39.20595 163 VAL D C 1
ATOM 13338 O O . VAL D 1 164 ? -22.65249 -5.32984 -61.56487 1.000 34.95944 163 VAL D O 1
ATOM 13351 N N . ASN D 1 165 ? -24.08612 -3.65865 -62.05322 1.000 45.20322 164 ASN D N 1
ATOM 13352 C CA . ASN D 1 165 ? -24.39979 -4.18275 -63.37513 1.000 45.71303 164 ASN D CA 1
ATOM 13353 C C . ASN D 1 165 ? -23.19890 -3.96228 -64.28544 1.000 46.09132 164 ASN D C 1
ATOM 13354 O O . ASN D 1 165 ? -22.72810 -2.82952 -64.43730 1.000 48.21719 164 ASN D O 1
ATOM 13365 N N . ILE D 1 166 ? -22.69842 -5.04160 -64.89043 1.000 41.64431 165 ILE D N 1
ATOM 13366 C CA . ILE D 1 166 ? -21.47777 -4.93854 -65.67741 1.000 44.24523 165 ILE D CA 1
ATOM 13367 C C . ILE D 1 166 ? -21.64590 -3.96658 -66.83321 1.000 43.36979 165 ILE D C 1
ATOM 13368 O O . ILE D 1 166 ? -20.65173 -3.48554 -67.38496 1.000 49.61310 165 ILE D O 1
ATOM 13384 N N . ALA D 1 167 ? -22.88674 -3.65739 -67.21577 1.000 50.45303 166 ALA D N 1
ATOM 13385 C CA . ALA D 1 167 ? -23.10063 -2.67850 -68.27498 1.000 50.58885 166 ALA D CA 1
ATOM 13386 C C . ALA D 1 167 ? -22.64257 -1.28959 -67.85133 1.000 45.59820 166 ALA D C 1
ATOM 13387 O O . ALA D 1 167 ? -22.20899 -0.49859 -68.69627 1.000 48.76950 166 ALA D O 1
ATOM 13394 N N . ASP D 1 168 ? -22.72064 -0.97776 -66.55455 1.000 45.16282 167 ASP D N 1
ATOM 13395 C CA . ASP D 1 168 ? -22.27688 0.32616 -66.07633 1.000 49.38266 167 ASP D CA 1
ATOM 13396 C C . ASP D 1 168 ? -20.83622 0.62654 -66.47242 1.000 49.24300 167 ASP D C 1
ATOM 13397 O O . ASP D 1 168 ? -20.45745 1.80081 -66.54127 1.000 52.83664 167 ASP D O 1
ATOM 13406 N N . LEU D 1 169 ? -20.02849 -0.39903 -66.74160 1.000 50.19018 168 LEU D N 1
ATOM 13407 C CA . LEU D 1 169 ? -18.61131 -0.21729 -67.02650 1.000 47.69524 168 LEU D CA 1
ATOM 13408 C C . LEU D 1 169 ? -18.26180 -0.39821 -68.49997 1.000 48.89922 168 LEU D C 1
ATOM 13409 O O . LEU D 1 169 ? -17.07544 -0.46304 -68.83715 1.000 46.95534 168 LEU D O 1
ATOM 13425 N N . ASN D 1 170 ? -19.25331 -0.45819 -69.38576 1.000 48.62168 169 ASN D N 1
ATOM 13426 C CA . ASN D 1 170 ? -18.97529 -0.63702 -70.80544 1.000 43.43427 169 ASN D CA 1
ATOM 13427 C C . ASN D 1 170 ? -18.03767 0.44418 -71.32443 1.000 47.15406 169 ASN D C 1
ATOM 13428 O O . ASN D 1 170 ? -18.22687 1.63317 -71.05450 1.000 50.86521 169 ASN D O 1
ATOM 13439 N N . GLY D 1 171 ? -17.02574 0.02354 -72.07964 1.000 48.35327 170 GLY D N 1
ATOM 13440 C CA . GLY D 1 171 ? -16.11361 0.96065 -72.69935 1.000 47.63748 170 GLY D CA 1
ATOM 13441 C C . GLY D 1 171 ? -15.05431 1.52572 -71.78682 1.000 42.97477 170 GLY D C 1
ATOM 13442 O O . GLY D 1 171 ? -14.43104 2.53279 -72.13516 1.000 47.21300 170 GLY D O 1
ATOM 13446 N N . HIS D 1 172 ? -14.82672 0.91306 -70.62828 1.000 43.19143 171 HIS D N 1
ATOM 13447 C CA . HIS D 1 172 ? -13.80782 1.36230 -69.69353 1.000 42.73554 171 HIS D CA 1
ATOM 13448 C C . HIS D 1 172 ? -12.84906 0.22426 -69.37584 1.000 36.95789 171 HIS D C 1
ATOM 13449 O O . HIS D 1 172 ? -13.24410 -0.94394 -69.31424 1.000 36.44163 171 HIS D O 1
ATOM 13463 N N . THR D 1 173 ? -11.58311 0.57819 -69.16937 1.000 37.93147 172 THR D N 1
ATOM 13464 C CA . THR D 1 173 ? -10.57449 -0.37979 -68.74077 1.000 37.17859 172 THR D CA 1
ATOM 13465 C C . THR D 1 173 ? -10.58916 -0.49515 -67.22237 1.000 31.63960 172 THR D C 1
ATOM 13466 O O . THR D 1 173 ? -10.70030 0.50738 -66.51050 1.000 30.80643 172 THR D O 1
ATOM 13477 N N . VAL D 1 174 ? -10.47146 -1.72703 -66.73092 1.000 33.72445 173 VAL D N 1
ATOM 13478 C CA . VAL D 1 174 ? -10.51423 -2.00488 -65.30427 1.000 27.11338 173 VAL D CA 1
ATOM 13479 C C . VAL D 1 174 ? -9.31514 -2.86264 -64.93009 1.000 28.17402 173 VAL D C 1
ATOM 13480 O O . VAL D 1 174 ? -8.72208 -3.54661 -65.76649 1.000 30.67390 173 VAL D O 1
ATOM 13493 N N . GLU D 1 175 ? -8.96046 -2.81056 -63.65053 1.000 23.85188 174 GLU D N 1
ATOM 13494 C CA . GLU D 1 175 ? -7.95228 -3.68922 -63.07547 1.000 24.40372 174 GLU D CA 1
ATOM 13495 C C . GLU D 1 175 ? -8.67213 -4.78475 -62.29632 1.000 27.69322 174 GLU D C 1
ATOM 13496 O O . GLU D 1 175 ? -9.46363 -4.49324 -61.39272 1.000 28.98612 174 GLU D O 1
ATOM 13508 N N . LEU D 1 176 ? -8.41477 -6.03592 -62.65844 1.000 32.39573 175 LEU D N 1
ATOM 13509 C CA . LEU D 1 176 ? -9.00186 -7.18957 -61.98601 1.000 27.57844 175 LEU D CA 1
ATOM 13510 C C . LEU D 1 176 ? -8.00893 -7.66957 -60.93488 1.000 26.88755 175 LEU D C 1
ATOM 13511 O O . LEU D 1 176 ? -6.93608 -8.17888 -61.27393 1.000 28.15209 175 LEU D O 1
ATOM 13544 N N . GLY D 1 178 ? -7.36068 -9.49766 -56.77692 1.000 28.50208 177 GLY D N 1
ATOM 13545 C CA . GLY D 1 178 ? -7.89826 -10.39350 -55.78348 1.000 23.08413 177 GLY D CA 1
ATOM 13546 C C . GLY D 1 178 ? -6.96083 -11.51961 -55.40398 1.000 22.04167 177 GLY D C 1
ATOM 13547 O O . GLY D 1 178 ? -5.76875 -11.51359 -55.72627 1.000 24.74977 177 GLY D O 1
ATOM 13551 N N . PRO D 1 179 ? -7.50423 -12.52106 -54.70826 1.000 20.69706 178 PRO D N 1
ATOM 13552 C CA . PRO D 1 179 ? -6.65964 -13.60671 -54.18134 1.000 22.19413 178 PRO D CA 1
ATOM 13553 C C . PRO D 1 179 ? -5.70897 -14.24344 -55.18247 1.000 21.12735 178 PRO D C 1
ATOM 13554 O O . PRO D 1 179 ? -4.56016 -14.53342 -54.82571 1.000 25.34224 178 PRO D O 1
ATOM 13565 N N . LYS D 1 180 ? -6.14047 -14.46928 -56.41938 1.000 23.60986 179 LYS D N 1
ATOM 13566 C CA . LYS D 1 180 ? -5.38026 -15.27680 -57.36280 1.000 27.33586 179 LYS D CA 1
ATOM 13567 C C . LYS D 1 180 ? -4.53777 -14.45493 -58.33098 1.000 25.54768 179 LYS D C 1
ATOM 13568 O O . LYS D 1 180 ? -4.03520 -15.00843 -59.31414 1.000 28.16506 179 LYS D O 1
ATOM 13587 N N . PHE D 1 181 ? -4.34997 -13.16258 -58.07089 1.000 27.82857 180 PHE D N 1
ATOM 13588 C CA . PHE D 1 181 ? -3.62526 -12.27287 -58.97462 1.000 24.61018 180 PHE D CA 1
ATOM 13589 C C . PHE D 1 181 ? -2.48404 -11.60501 -58.21730 1.000 24.65945 180 PHE D C 1
ATOM 13590 O O . PHE D 1 181 ? -2.71530 -10.70721 -57.40055 1.000 26.50017 180 PHE D O 1
ATOM 13607 N N . GLN D 1 182 ? -1.25407 -12.04174 -58.50249 1.000 31.96837 181 GLN D N 1
ATOM 13608 C CA . GLN D 1 182 ? -0.03882 -11.51191 -57.87867 1.000 26.65076 181 GLN D CA 1
ATOM 13609 C C . GLN D 1 182 ? -0.02814 -11.72826 -56.36921 1.000 23.97126 181 GLN D C 1
ATOM 13610 O O . GLN D 1 182 ? 0.56640 -10.94736 -55.62381 1.000 27.82373 181 GLN D O 1
ATOM 13624 N N . SER D 1 183 ? -0.67366 -12.79577 -55.90460 1.000 22.86168 182 SER D N 1
ATOM 13625 C CA . SER D 1 183 ? -0.68807 -13.15080 -54.48863 1.000 27.25788 182 SER D CA 1
ATOM 13626 C C . SER D 1 183 ? -1.41168 -12.10646 -53.64343 1.000 29.79157 182 SER D C 1
ATOM 13627 O O . SER D 1 183 ? -1.12821 -11.95390 -52.45283 1.000 25.39378 182 SER D O 1
ATOM 13635 N N . ASN D 1 184 ? -2.33490 -11.37387 -54.25751 1.000 24.63777 183 ASN D N 1
ATOM 13636 C CA . ASN D 1 184 ? -3.25804 -10.49349 -53.55119 1.000 24.28291 183 ASN D CA 1
ATOM 13637 C C . ASN D 1 184 ? -2.53424 -9.50039 -52.65826 1.000 21.94761 183 ASN D C 1
ATOM 13638 O O . ASN D 1 184 ? -2.79178 -9.44620 -51.44232 1.000 22.37862 183 ASN D O 1
ATOM 13649 N N . PRO D 1 185 ? -1.64910 -8.67180 -53.20669 1.000 19.48281 184 PRO D N 1
ATOM 13650 C CA . PRO D 1 185 ? -0.91383 -7.72085 -52.36085 1.000 22.48787 184 PRO D CA 1
ATOM 13651 C C . PRO D 1 185 ? -1.81275 -6.73417 -51.63855 1.000 22.77879 184 PRO D C 1
ATOM 13652 O O . PRO D 1 185 ? -1.42095 -6.21533 -50.58579 1.000 27.99183 184 PRO D O 1
ATOM 13663 N N . HIS D 1 186 ? -3.00112 -6.45885 -52.16278 1.000 21.72180 185 HIS D N 1
ATOM 13664 C CA . HIS D 1 186 ? -3.89612 -5.47337 -51.57445 1.000 20.97400 185 HIS D CA 1
ATOM 13665 C C . HIS D 1 186 ? -4.80230 -6.06382 -50.50371 1.000 19.95131 185 HIS D C 1
ATOM 13666 O O . HIS D 1 186 ? -5.59082 -5.32644 -49.90231 1.000 26.80866 185 HIS D O 1
ATOM 13680 N N . GLY D 1 187 ? -4.70703 -7.36539 -50.24888 1.000 19.33420 186 GLY D N 1
ATOM 13681 C CA . GLY D 1 187 ? -5.50426 -7.97920 -49.20252 1.000 23.92487 186 GLY D CA 1
ATOM 13682 C C . GLY D 1 187 ? -6.99238 -7.95158 -49.45874 1.000 19.99690 186 GLY D C 1
ATOM 13683 O O . GLY D 1 187 ? -7.77812 -7.88408 -48.50793 1.000 25.80937 186 GLY D O 1
ATOM 13687 N N . LEU D 1 188 ? -7.40520 -8.00757 -50.71954 1.000 20.13697 187 LEU D N 1
ATOM 13688 C CA . LEU D 1 188 ? -8.82356 -7.97569 -51.03988 1.000 21.28988 187 LEU D CA 1
ATOM 13689 C C . LEU D 1 188 ? -9.50352 -9.26607 -50.59621 1.000 23.88998 187 LEU D C 1
ATOM 13690 O O . LEU D 1 188 ? -8.90608 -10.34610 -50.59435 1.000 23.42016 187 LEU D O 1
ATOM 13706 N N . LYS D 1 189 ? -10.76946 -9.14166 -50.21144 1.000 25.98500 188 LYS D N 1
ATOM 13707 C CA . LYS D 1 189 ? -11.53599 -10.26483 -49.69062 1.000 27.58421 188 LYS D CA 1
ATOM 13708 C C . LYS D 1 189 ? -12.27556 -11.03132 -50.77774 1.000 28.41302 188 LYS D C 1
ATOM 13709 O O . LYS D 1 189 ? -12.99871 -11.98282 -50.46265 1.000 27.28091 188 LYS D O 1
ATOM 13728 N N . ALA D 1 190 ? -12.09351 -10.66022 -52.04190 1.000 24.39268 189 ALA D N 1
ATOM 13729 C CA . ALA D 1 190 ? -12.77175 -11.31724 -53.15039 1.000 28.56992 189 ALA D CA 1
ATOM 13730 C C . ALA D 1 190 ? -12.19381 -10.78649 -54.45168 1.000 24.30196 189 ALA D C 1
ATOM 13731 O O . ALA D 1 190 ? -11.56464 -9.72592 -54.48172 1.000 32.85122 189 ALA D O 1
ATOM 13738 N N . HIS D 1 191 ? -12.41625 -11.53661 -55.52732 1.000 22.74557 190 HIS D N 1
ATOM 13739 C CA . HIS D 1 191 ? -12.05688 -11.05555 -56.85425 1.000 24.34159 190 HIS D CA 1
ATOM 13740 C C . HIS D 1 191 ? -13.03003 -9.96528 -57.28146 1.000 26.78760 190 HIS D C 1
ATOM 13741 O O . HIS D 1 191 ? -14.24978 -10.15171 -57.23210 1.000 25.76542 190 HIS D O 1
ATOM 13755 N N . CYS D 1 192 ? -12.49159 -8.82493 -57.70058 1.000 30.79196 191 CYS D N 1
ATOM 13756 C CA . CYS D 1 192 ? -13.32097 -7.68133 -58.04045 1.000 32.12164 191 CYS D CA 1
ATOM 13757 C C . CYS D 1 192 ? -12.65890 -6.89546 -59.16064 1.000 29.69825 191 CYS D C 1
ATOM 13758 O O . CYS D 1 192 ? -11.53379 -7.18518 -59.57618 1.000 24.24495 191 CYS D O 1
ATOM 13766 N N . LEU D 1 193 ? -13.38544 -5.89404 -59.64960 1.000 28.51028 192 LEU D N 1
ATOM 13767 C CA . LEU D 1 193 ? -12.92120 -5.00711 -60.70318 1.000 27.12371 192 LEU D CA 1
ATOM 13768 C C . LEU D 1 193 ? -12.85587 -3.58676 -60.16584 1.000 26.21397 192 LEU D C 1
ATOM 13769 O O . LEU D 1 193 ? -13.70147 -3.17763 -59.36435 1.000 26.15232 192 LEU D O 1
ATOM 13802 N N . ARG D 1 195 ? -12.33409 0.35250 -61.78214 1.000 28.57815 194 ARG D N 1
ATOM 13803 C CA . ARG D 1 195 ? -12.12825 1.24931 -62.90971 1.000 28.82917 194 ARG D CA 1
ATOM 13804 C C . ARG D 1 195 ? -10.81885 2.00745 -62.74064 1.000 31.12522 194 ARG D C 1
ATOM 13805 O O . ARG D 1 195 ? -10.52231 2.52703 -61.66110 1.000 32.39155 194 ARG D O 1
ATOM 13826 N N . HIS D 1 196 ? -10.03133 2.06836 -63.81059 1.000 28.67508 195 HIS D N 1
ATOM 13827 C CA . HIS D 1 196 ? -8.75216 2.76059 -63.74173 1.000 29.98677 195 HIS D CA 1
ATOM 13828 C C . HIS D 1 196 ? -8.97250 4.24146 -63.47220 1.000 29.43142 195 HIS D C 1
ATOM 13829 O O . HIS D 1 196 ? -9.81350 4.88514 -64.10739 1.000 29.97666 195 HIS D O 1
ATOM 13843 N N . GLY D 1 197 ? -8.21232 4.77764 -62.52359 1.000 32.54523 196 GLY D N 1
ATOM 13844 C CA . GLY D 1 197 ? -8.37398 6.15022 -62.10285 1.000 38.67075 196 GLY D CA 1
ATOM 13845 C C . GLY D 1 197 ? -9.42804 6.36872 -61.04452 1.000 38.83791 196 GLY D C 1
ATOM 13846 O O . GLY D 1 197 ? -9.79285 7.52219 -60.78665 1.000 39.30742 196 GLY D O 1
ATOM 13850 N N . THR D 1 198 ? -9.93057 5.30070 -60.42298 1.000 33.33265 197 THR D N 1
ATOM 13851 C CA . THR D 1 198 ? -10.96702 5.45290 -59.40863 1.000 30.73029 197 THR D CA 1
ATOM 13852 C C . THR D 1 198 ? -10.45500 6.25344 -58.21973 1.000 32.29661 197 THR D C 1
ATOM 13853 O O . THR D 1 198 ? -11.10918 7.19771 -57.76215 1.000 31.16565 197 THR D O 1
ATOM 13864 N N . VAL D 1 199 ? -9.28310 5.89257 -57.70857 1.000 31.59702 198 VAL D N 1
ATOM 13865 C CA . VAL D 1 199 ? -8.75057 6.48731 -56.48936 1.000 33.28320 198 VAL D CA 1
ATOM 13866 C C . VAL D 1 199 ? -7.90714 7.69521 -56.87431 1.000 33.02234 198 VAL D C 1
ATOM 13867 O O . VAL D 1 199 ? -6.82051 7.55224 -57.44053 1.000 35.71312 198 VAL D O 1
ATOM 13880 N N . LYS D 1 200 ? -8.41099 8.88749 -56.57061 1.000 36.20256 199 LYS D N 1
ATOM 13881 C CA . LYS D 1 200 ? -7.66215 10.11967 -56.77581 1.000 38.24314 199 LYS D CA 1
ATOM 13882 C C . LYS D 1 200 ? -6.77367 10.37426 -55.56423 1.000 36.48022 199 LYS D C 1
ATOM 13883 O O . LYS D 1 200 ? -7.26045 10.44073 -54.42833 1.000 35.70886 199 LYS D O 1
ATOM 13902 N N . LEU D 1 201 ? -5.47977 10.53182 -55.80737 1.000 35.66949 200 LEU D N 1
ATOM 13903 C CA . LEU D 1 201 ? -4.53170 10.73184 -54.72510 1.000 35.81365 200 LEU D CA 1
ATOM 13904 C C . LEU D 1 201 ? -4.63259 12.14729 -54.17715 1.000 32.48827 200 LEU D C 1
ATOM 13905 O O . LEU D 1 201 ? -4.81163 13.11115 -54.92724 1.000 27.88330 200 LEU D O 1
ATOM 13921 N N . THR D 1 202 ? -4.52284 12.26238 -52.85878 1.000 43.02642 201 THR D N 1
ATOM 13922 C CA . THR D 1 202 ? -4.42945 13.54603 -52.18358 1.000 39.77395 201 THR D CA 1
ATOM 13923 C C . THR D 1 202 ? -2.98543 13.79418 -51.76275 1.000 36.55688 201 THR D C 1
ATOM 13924 O O . THR D 1 202 ? -2.24233 12.86295 -51.44289 1.000 36.06300 201 THR D O 1
ATOM 13935 N N . ASP D 1 203 ? -2.58871 15.06233 -51.77739 1.000 36.94382 202 ASP D N 1
ATOM 13936 C CA . ASP D 1 203 ? -1.25723 15.47789 -51.34841 1.000 35.40497 202 ASP D CA 1
ATOM 13937 C C . ASP D 1 203 ? -0.15087 14.90518 -52.22997 1.000 35.82473 202 ASP D C 1
ATOM 13938 O O . ASP D 1 203 ? 1.02242 14.93110 -51.84830 1.000 38.66638 202 ASP D O 1
ATOM 13947 N N . PHE D 1 204 ? -0.48825 14.38773 -53.41107 1.000 29.76717 203 PHE D N 1
ATOM 13948 C CA . PHE D 1 204 ? 0.57181 13.97648 -54.32572 1.000 30.76952 203 PHE D CA 1
ATOM 13949 C C . PHE D 1 204 ? 1.20955 15.21330 -54.96008 1.000 33.22113 203 PHE D C 1
ATOM 13950 O O . PHE D 1 204 ? 0.50640 16.17607 -55.27641 1.000 42.45645 203 PHE D O 1
ATOM 13967 N N . PRO D 1 205 ? 2.52877 15.22219 -55.15123 1.000 39.10366 204 PRO D N 1
ATOM 13968 C CA . PRO D 1 205 ? 3.18124 16.41728 -55.70689 1.000 38.92308 204 PRO D CA 1
ATOM 13969 C C . PRO D 1 205 ? 2.54194 16.87666 -57.01015 1.000 39.78324 204 PRO D C 1
ATOM 13970 O O . PRO D 1 205 ? 2.36531 16.09710 -57.94875 1.000 44.24694 204 PRO D O 1
ATOM 13981 N N . ASP D 1 206 ? 2.19809 18.16141 -57.06493 1.000 39.38386 205 ASP D N 1
ATOM 13982 C CA . ASP D 1 206 ? 1.63510 18.76836 -58.26995 1.000 48.54213 205 ASP D CA 1
ATOM 13983 C C . ASP D 1 206 ? 2.77437 19.01225 -59.25142 1.000 42.40239 205 ASP D C 1
ATOM 13984 O O . ASP D 1 206 ? 3.49485 20.00706 -59.15104 1.000 43.10770 205 ASP D O 1
ATOM 13993 N N . LEU D 1 207 ? 2.93241 18.10968 -60.22145 1.000 42.25579 206 LEU D N 1
ATOM 13994 C CA . LEU D 1 207 ? 4.10895 18.14457 -61.08223 1.000 46.23289 206 LEU D CA 1
ATOM 13995 C C . LEU D 1 207 ? 4.22628 19.42881 -61.89402 1.000 53.54607 206 LEU D C 1
ATOM 13996 O O . LEU D 1 207 ? 5.26168 19.63505 -62.53738 1.000 53.62063 206 LEU D O 1
ATOM 14012 N N . ARG D 1 208 ? 3.20999 20.29515 -61.88528 1.000 47.06011 207 ARG D N 1
ATOM 14013 C CA . ARG D 1 208 ? 3.35891 21.58752 -62.54638 1.000 51.02243 207 ARG D CA 1
ATOM 14014 C C . ARG D 1 208 ? 4.41800 22.44195 -61.86130 1.000 45.97347 207 ARG D C 1
ATOM 14015 O O . ARG D 1 208 ? 5.10666 23.22648 -62.52396 1.000 50.11056 207 ARG D O 1
ATOM 14036 N N . ASP D 1 209 ? 4.56718 22.29971 -60.54294 1.000 46.72673 208 ASP D N 1
ATOM 14037 C CA . ASP D 1 209 ? 5.57540 23.05299 -59.80950 1.000 42.14090 208 ASP D CA 1
ATOM 14038 C C . ASP D 1 209 ? 6.99452 22.71179 -60.24084 1.000 42.99299 208 ASP D C 1
ATOM 14039 O O . ASP D 1 209 ? 7.92713 23.42224 -59.84897 1.000 41.91465 208 ASP D O 1
ATOM 14048 N N . TYR D 1 210 ? 7.18196 21.65012 -61.02595 1.000 46.80965 209 TYR D N 1
ATOM 14049 C CA . TYR D 1 210 ? 8.49726 21.24229 -61.50241 1.000 48.71570 209 TYR D CA 1
ATOM 14050 C C . TYR D 1 210 ? 8.67995 21.51369 -62.99058 1.000 44.63017 209 TYR D C 1
ATOM 14051 O O . TYR D 1 210 ? 9.68922 21.09737 -63.56908 1.000 43.02578 209 TYR D O 1
ATOM 14069 N N . VAL D 1 211 ? 7.73043 22.20028 -63.62103 1.000 44.61789 210 VAL D N 1
ATOM 14070 C CA . VAL D 1 211 ? 7.78829 22.52954 -65.03970 1.000 50.63456 210 VAL D CA 1
ATOM 14071 C C . VAL D 1 211 ? 7.92923 24.03778 -65.17904 1.000 53.18297 210 VAL D C 1
ATOM 14072 O O . VAL D 1 211 ? 7.30707 24.80200 -64.43132 1.000 47.62448 210 VAL D O 1
ATOM 14085 N N . SER D 1 212 ? 8.75289 24.46381 -66.13356 1.000 51.91952 211 SER D N 1
ATOM 14086 C CA . SER D 1 212 ? 8.93722 25.88607 -66.39097 1.000 56.28150 211 SER D CA 1
ATOM 14087 C C . SER D 1 212 ? 7.65870 26.46741 -66.98037 1.000 58.19332 211 SER D C 1
ATOM 14088 O O . SER D 1 212 ? 7.20232 26.03328 -68.04366 1.000 50.36359 211 SER D O 1
ATOM 14096 N N . VAL D 1 213 ? 7.08455 27.44725 -66.29220 1.000 59.50158 212 VAL D N 1
ATOM 14097 C CA . VAL D 1 213 ? 5.82854 28.06789 -66.69339 1.000 61.36402 212 VAL D CA 1
ATOM 14098 C C . VAL D 1 213 ? 6.15400 29.41958 -67.31607 1.000 61.60085 212 VAL D C 1
ATOM 14099 O O . VAL D 1 213 ? 6.57758 30.34914 -66.62108 1.000 65.32946 212 VAL D O 1
ATOM 14112 N N . ASP D 1 214 ? 5.95462 29.53109 -68.63031 1.000 63.18163 213 ASP D N 1
ATOM 14113 C CA . ASP D 1 214 ? 6.18479 30.77940 -69.35978 1.000 73.57012 213 ASP D CA 1
ATOM 14114 C C . ASP D 1 214 ? 7.65870 31.17462 -69.32655 1.000 71.70897 213 ASP D C 1
ATOM 14115 O O . ASP D 1 214 ? 8.00284 32.34951 -69.17857 1.000 69.74273 213 ASP D O 1
ATOM 14124 N N . GLY D 1 215 ? 8.53759 30.18506 -69.47098 1.000 66.01177 214 GLY D N 1
ATOM 14125 C CA . GLY D 1 215 ? 9.96346 30.41927 -69.41330 1.000 58.28273 214 GLY D CA 1
ATOM 14126 C C . GLY D 1 215 ? 10.50292 30.76593 -68.04532 1.000 55.33617 214 GLY D C 1
ATOM 14127 O O . GLY D 1 215 ? 11.69755 31.06468 -67.92890 1.000 55.59776 214 GLY D O 1
ATOM 14131 N N . ALA D 1 216 ? 9.67049 30.73966 -67.01012 1.000 57.59733 215 ALA D N 1
ATOM 14132 C CA . ALA D 1 216 ? 10.08987 31.10710 -65.66833 1.000 50.62628 215 ALA D CA 1
ATOM 14133 C C . ALA D 1 216 ? 10.64926 29.89525 -64.93174 1.000 48.18769 215 ALA D C 1
ATOM 14134 O O . ALA D 1 216 ? 10.32806 28.74417 -65.23706 1.000 47.34295 215 ALA D O 1
ATOM 14141 N N . GLU D 1 217 ? 11.49692 30.17412 -63.95067 1.000 47.21767 216 GLU D N 1
ATOM 14142 C CA . GLU D 1 217 ? 12.16007 29.11176 -63.21084 1.000 45.22186 216 GLU D CA 1
ATOM 14143 C C . GLU D 1 217 ? 11.11891 28.22178 -62.54031 1.000 43.30976 216 GLU D C 1
ATOM 14144 O O . GLU D 1 217 ? 10.15824 28.73687 -61.95108 1.000 43.06487 216 GLU D O 1
ATOM 14156 N N . PRO D 1 218 ? 11.25605 26.89815 -62.61559 1.000 46.22940 217 PRO D N 1
ATOM 14157 C CA . PRO D 1 218 ? 10.29268 26.02962 -61.93044 1.000 42.53271 217 PRO D CA 1
ATOM 14158 C C . PRO D 1 218 ? 10.24624 26.32760 -60.44106 1.000 44.16109 217 PRO D C 1
ATOM 14159 O O . PRO D 1 218 ? 11.26296 26.63661 -59.81494 1.000 40.46567 217 PRO D O 1
ATOM 14170 N N . LEU D 1 219 ? 9.04193 26.22707 -59.87774 1.000 48.98878 218 LEU D N 1
ATOM 14171 C CA . LEU D 1 219 ? 8.85811 26.49617 -58.45622 1.000 46.35215 218 LEU D CA 1
ATOM 14172 C C . LEU D 1 219 ? 9.65506 25.51334 -57.60641 1.000 44.11451 218 LEU D C 1
ATOM 14173 O O . LEU D 1 219 ? 10.33120 25.90841 -56.64904 1.000 38.35727 218 LEU D O 1
ATOM 14189 N N . LYS D 1 220 ? 9.58817 24.22703 -57.94373 1.000 43.49152 219 LYS D N 1
ATOM 14190 C CA . LYS D 1 220 ? 10.29435 23.17860 -57.22458 1.000 36.66400 219 LYS D CA 1
ATOM 14191 C C . LYS D 1 220 ? 11.19777 22.41050 -58.18031 1.000 38.59336 219 LYS D C 1
ATOM 14192 O O . LYS D 1 220 ? 10.96828 22.37059 -59.39290 1.000 38.41402 219 LYS D O 1
ATOM 14211 N N . GLU D 1 221 ? 12.22593 21.77840 -57.60971 1.000 39.37080 220 GLU D N 1
ATOM 14212 C CA . GLU D 1 221 ? 13.30346 21.20010 -58.39736 1.000 44.96371 220 GLU D CA 1
ATOM 14213 C C . GLU D 1 221 ? 13.60443 19.73728 -58.10271 1.000 46.56697 220 GLU D C 1
ATOM 14214 O O . GLU D 1 221 ? 14.36948 19.12918 -58.85996 1.000 44.52606 220 GLU D O 1
ATOM 14226 N N . ASN D 1 222 ? 13.04888 19.15547 -57.04213 1.000 49.49342 221 ASN D N 1
ATOM 14227 C CA . ASN D 1 222 ? 13.35494 17.78232 -56.64054 1.000 46.78403 221 ASN D CA 1
ATOM 14228 C C . ASN D 1 222 ? 12.08286 16.95066 -56.75290 1.000 47.75825 221 ASN D C 1
ATOM 14229 O O . ASN D 1 222 ? 11.41313 16.67817 -55.75528 1.000 51.11390 221 ASN D O 1
ATOM 14240 N N . ALA D 1 223 ? 11.75590 16.53852 -57.97804 1.000 37.20911 222 ALA D N 1
ATOM 14241 C CA . ALA D 1 223 ? 10.57264 15.71168 -58.18150 1.000 32.58555 222 ALA D CA 1
ATOM 14242 C C . ALA D 1 223 ? 10.81607 14.27457 -57.73876 1.000 32.90827 222 ALA D C 1
ATOM 14243 O O . ALA D 1 223 ? 9.94357 13.65766 -57.11699 1.000 33.53769 222 ALA D O 1
ATOM 14250 N N . LEU D 1 224 ? 11.99348 13.72538 -58.04658 1.000 37.08123 223 LEU D N 1
ATOM 14251 C CA . LEU D 1 224 ? 12.28932 12.35404 -57.64550 1.000 42.62646 223 LEU D CA 1
ATOM 14252 C C . LEU D 1 224 ? 12.28419 12.21070 -56.12813 1.000 37.17145 223 LEU D C 1
ATOM 14253 O O . LEU D 1 224 ? 11.80095 11.20545 -55.59424 1.000 38.65258 223 LEU D O 1
ATOM 14269 N N . ALA D 1 225 ? 12.81828 13.20488 -55.41533 1.000 35.29462 224 ALA D N 1
ATOM 14270 C CA . ALA D 1 225 ? 12.81563 13.15031 -53.95745 1.000 32.36921 224 ALA D CA 1
ATOM 14271 C C . ALA D 1 225 ? 11.40049 13.27836 -53.40802 1.000 35.92591 224 ALA D C 1
ATOM 14272 O O . ALA D 1 225 ? 10.99262 12.51137 -52.52794 1.000 36.89365 224 ALA D O 1
ATOM 14279 N N . ASP D 1 226 ? 10.63156 14.24026 -53.92375 1.000 37.22731 225 ASP D N 1
ATOM 14280 C CA . ASP D 1 226 ? 9.30369 14.49519 -53.37676 1.000 33.51619 225 ASP D CA 1
ATOM 14281 C C . ASP D 1 226 ? 8.33050 13.36037 -53.67932 1.000 35.96069 225 ASP D C 1
ATOM 14282 O O . ASP D 1 226 ? 7.43300 13.09309 -52.87240 1.000 37.33075 225 ASP D O 1
ATOM 14291 N N . ILE D 1 227 ? 8.48690 12.67661 -54.81507 1.000 30.93445 226 ILE D N 1
ATOM 14292 C CA . ILE D 1 227 ? 7.60359 11.55201 -55.11336 1.000 31.75886 226 ILE D CA 1
ATOM 14293 C C . ILE D 1 227 ? 7.97531 10.33769 -54.27109 1.000 32.45285 226 ILE D C 1
ATOM 14294 O O . ILE D 1 227 ? 7.09848 9.62938 -53.76340 1.000 31.64622 226 ILE D O 1
ATOM 14310 N N . ARG D 1 228 ? 9.27336 10.06675 -54.11578 1.000 31.90312 227 ARG D N 1
ATOM 14311 C CA . ARG D 1 228 ? 9.68642 8.95387 -53.26727 1.000 31.84352 227 ARG D CA 1
ATOM 14312 C C . ARG D 1 228 ? 9.28932 9.20044 -51.81824 1.000 28.85573 227 ARG D C 1
ATOM 14313 O O . ARG D 1 228 ? 8.89547 8.26988 -51.10553 1.000 28.47533 227 ARG D O 1
ATOM 14334 N N . ASN D 1 229 ? 9.38412 10.45003 -51.36277 1.000 30.95324 228 ASN D N 1
ATOM 14335 C CA . ASN D 1 229 ? 8.96617 10.75942 -50.00144 1.000 29.43978 228 ASN D CA 1
ATOM 14336 C C . ASN D 1 229 ? 7.46807 10.55287 -49.83242 1.000 27.16538 228 ASN D C 1
ATOM 14337 O O . ASN D 1 229 ? 7.01142 10.10161 -48.77543 1.000 30.64336 228 ASN D O 1
ATOM 14348 N N . TRP D 1 230 ? 6.68911 10.86883 -50.86810 1.000 27.09824 229 TRP D N 1
ATOM 14349 C CA . TRP D 1 230 ? 5.24444 10.69379 -50.78292 1.000 29.32667 229 TRP D CA 1
ATOM 14350 C C . TRP D 1 230 ? 4.87088 9.22283 -50.64656 1.000 28.93408 229 TRP D C 1
ATOM 14351 O O . TRP D 1 230 ? 3.98960 8.87160 -49.85291 1.000 28.41385 229 TRP D O 1
ATOM 14372 N N . PHE D 1 231 ? 5.52516 8.34717 -51.41089 1.000 28.41005 230 PHE D N 1
ATOM 14373 C CA . PHE D 1 231 ? 5.20638 6.92740 -51.31875 1.000 31.27747 230 PHE D CA 1
ATOM 14374 C C . PHE D 1 231 ? 5.55406 6.35909 -49.95046 1.000 27.18546 230 PHE D C 1
ATOM 14375 O O . PHE D 1 231 ? 4.84834 5.47545 -49.45050 1.000 30.59612 230 PHE D O 1
ATOM 14392 N N . LEU D 1 232 ? 6.61907 6.85824 -49.32274 1.000 25.04025 231 LEU D N 1
ATOM 14393 C CA . LEU D 1 232 ? 7.03937 6.30782 -48.04013 1.000 26.70167 231 LEU D CA 1
ATOM 14394 C C . LEU D 1 232 ? 6.24735 6.88907 -46.87456 1.000 27.70671 231 LEU D C 1
ATOM 14395 O O . LEU D 1 232 ? 5.93205 6.16771 -45.92105 1.000 28.97796 231 LEU D O 1
ATOM 14411 N N . ASN D 1 233 ? 5.91191 8.18091 -46.93160 1.000 27.21296 232 ASN D N 1
ATOM 14412 C CA . ASN D 1 233 ? 5.45013 8.90396 -45.75600 1.000 23.59491 232 ASN D CA 1
ATOM 14413 C C . ASN D 1 233 ? 4.05617 9.50132 -45.87238 1.000 24.17819 232 ASN D C 1
ATOM 14414 O O . ASN D 1 233 ? 3.61172 10.16215 -44.92577 1.000 26.29097 232 ASN D O 1
ATOM 14425 N N . SER D 1 234 ? 3.35378 9.30183 -46.98238 1.000 21.68759 233 SER D N 1
ATOM 14426 C CA . SER D 1 234 ? 1.99519 9.81015 -47.09716 1.000 21.92594 233 SER D CA 1
ATOM 14427 C C . SER D 1 234 ? 1.00062 8.78758 -46.54685 1.000 24.79535 233 SER D C 1
ATOM 14428 O O . SER D 1 234 ? 1.34349 7.64177 -46.24803 1.000 24.45822 233 SER D O 1
ATOM 14436 N N . LYS D 1 235 ? -0.25279 9.22093 -46.40551 1.000 28.29100 234 LYS D N 1
ATOM 14437 C CA . LYS D 1 235 ? -1.28643 8.34379 -45.87135 1.000 28.13318 234 LYS D CA 1
ATOM 14438 C C . LYS D 1 235 ? -1.80234 7.34797 -46.90085 1.000 30.17620 234 LYS D C 1
ATOM 14439 O O . LYS D 1 235 ? -2.29981 6.28496 -46.51441 1.000 39.52112 234 LYS D O 1
ATOM 14458 N N . GLN D 1 236 ? -1.69124 7.66009 -48.19221 1.000 29.94974 235 GLN D N 1
ATOM 14459 C CA . GLN D 1 236 ? -2.15801 6.77237 -49.25078 1.000 30.31361 235 GLN D CA 1
ATOM 14460 C C . GLN D 1 236 ? -1.04628 5.93477 -49.86526 1.000 28.77393 235 GLN D C 1
ATOM 14461 O O . GLN D 1 236 ? -1.29649 4.79387 -50.26693 1.000 27.70142 235 GLN D O 1
ATOM 14475 N N . GLY D 1 237 ? 0.16767 6.47433 -49.94209 1.000 32.73366 236 GLY D N 1
ATOM 14476 C CA . GLY D 1 237 ? 1.30044 5.78778 -50.51659 1.000 31.14810 236 GLY D CA 1
ATOM 14477 C C . GLY D 1 237 ? 1.48007 4.34924 -50.07064 1.000 25.65479 236 GLY D C 1
ATOM 14478 O O . GLY D 1 237 ? 1.60710 3.44145 -50.89821 1.000 31.89594 236 GLY D O 1
ATOM 14482 N N . PRO D 1 238 ? 1.51992 4.10408 -48.75719 1.000 27.83081 237 PRO D N 1
ATOM 14483 C CA . PRO D 1 238 ? 1.73350 2.72438 -48.28491 1.000 25.86796 237 PRO D CA 1
ATOM 14484 C C . PRO D 1 238 ? 0.67580 1.73475 -48.75514 1.000 31.71051 237 PRO D C 1
ATOM 14485 O O . PRO D 1 238 ? 0.87316 0.52612 -48.57583 1.000 33.15344 237 PRO D O 1
ATOM 14496 N N . HIS D 1 239 ? -0.42039 2.19488 -49.36001 1.000 27.65390 238 HIS D N 1
ATOM 14497 C CA . HIS D 1 239 ? -1.45407 1.30611 -49.87291 1.000 21.88142 238 HIS D CA 1
ATOM 14498 C C . HIS D 1 239 ? -1.30793 0.99638 -51.35850 1.000 22.10048 238 HIS D C 1
ATOM 14499 O O . HIS D 1 239 ? -2.00346 0.10509 -51.85830 1.000 24.76294 238 HIS D O 1
ATOM 14513 N N . LEU D 1 240 ? -0.42442 1.69020 -52.07002 1.000 25.34079 239 LEU D N 1
ATOM 14514 C CA . LEU D 1 240 ? -0.44274 1.71309 -53.52444 1.000 26.08392 239 LEU D CA 1
ATOM 14515 C C . LEU D 1 240 ? 0.80445 1.07701 -54.11775 1.000 28.88390 239 LEU D C 1
ATOM 14516 O O . LEU D 1 240 ? 1.91190 1.23971 -53.59730 1.000 33.48397 239 LEU D O 1
ATOM 14532 N N . GLU D 1 241 ? 0.60847 0.35719 -55.22362 1.000 27.72996 240 GLU D N 1
ATOM 14533 C CA . GLU D 1 241 ? 1.72784 -0.13921 -56.01200 1.000 29.40787 240 GLU D CA 1
ATOM 14534 C C . GLU D 1 241 ? 2.44800 0.97947 -56.75352 1.000 26.55292 240 GLU D C 1
ATOM 14535 O O . GLU D 1 241 ? 3.61746 0.81540 -57.11973 1.000 20.67149 240 GLU D O 1
ATOM 14547 N N . GLY D 1 242 ? 1.77755 2.09853 -56.98793 1.000 25.08984 241 GLY D N 1
ATOM 14548 C CA . GLY D 1 242 ? 2.37580 3.17391 -57.74905 1.000 22.31688 241 GLY D CA 1
ATOM 14549 C C . GLY D 1 242 ? 1.37444 4.28202 -57.96910 1.000 26.90552 241 GLY D C 1
ATOM 14550 O O . GLY D 1 242 ? 0.37411 4.38473 -57.25647 1.000 25.14452 241 GLY D O 1
ATOM 14554 N N . VAL D 1 243 ? 1.64637 5.10562 -58.97574 1.000 25.24028 242 VAL D N 1
ATOM 14555 C CA . VAL D 1 243 ? 0.78764 6.23075 -59.32196 1.000 27.29287 242 VAL D CA 1
ATOM 14556 C C . VAL D 1 243 ? 0.70941 6.32945 -60.83701 1.000 28.26551 242 VAL D C 1
ATOM 14557 O O . VAL D 1 243 ? 1.71936 6.17827 -61.53186 1.000 32.50520 242 VAL D O 1
ATOM 14570 N N . VAL D 1 244 ? -0.49310 6.57556 -61.34932 1.000 29.45077 243 VAL D N 1
ATOM 14571 C CA . VAL D 1 244 ? -0.71097 6.82891 -62.76806 1.000 29.72554 243 VAL D CA 1
ATOM 14572 C C . VAL D 1 244 ? -1.36887 8.19287 -62.89822 1.000 32.79528 243 VAL D C 1
ATOM 14573 O O . VAL D 1 244 ? -2.45637 8.41693 -62.35150 1.000 30.49101 243 VAL D O 1
ATOM 14586 N N . LEU D 1 245 ? -0.71283 9.09884 -63.61687 1.000 40.80580 244 LEU D N 1
ATOM 14587 C CA . LEU D 1 245 ? -1.28474 10.40600 -63.90120 1.000 35.79967 244 LEU D CA 1
ATOM 14588 C C . LEU D 1 245 ? -2.24464 10.29626 -65.07766 1.000 32.39806 244 LEU D C 1
ATOM 14589 O O . LEU D 1 245 ? -1.90401 9.71402 -66.11079 1.000 42.32619 244 LEU D O 1
ATOM 14605 N N . HIS D 1 246 ? -3.44178 10.85107 -64.92241 1.000 37.04363 245 HIS D N 1
ATOM 14606 C CA . HIS D 1 246 ? -4.41972 10.93376 -66.00058 1.000 44.84787 245 HIS D CA 1
ATOM 14607 C C . HIS D 1 246 ? -4.56885 12.39540 -66.39677 1.000 43.71344 245 HIS D C 1
ATOM 14608 O O . HIS D 1 246 ? -4.87539 13.24069 -65.54860 1.000 43.84705 245 HIS D O 1
ATOM 14622 N N . LEU D 1 247 ? -4.35181 12.69018 -67.67426 1.000 47.33603 246 LEU D N 1
ATOM 14623 C CA . LEU D 1 247 ? -4.42434 14.05055 -68.18402 1.000 53.96419 246 LEU D CA 1
ATOM 14624 C C . LEU D 1 247 ? -5.63860 14.22071 -69.08807 1.000 56.14522 246 LEU D C 1
ATOM 14625 O O . LEU D 1 247 ? -6.29654 13.25543 -69.48456 1.000 55.12525 246 LEU D O 1
ATOM 14641 N N . ASP D 1 248 ? -5.92420 15.48591 -69.41005 1.000 63.07786 247 ASP D N 1
ATOM 14642 C CA . ASP D 1 248 ? -7.04148 15.81766 -70.28489 1.000 64.68805 247 ASP D CA 1
ATOM 14643 C C . ASP D 1 248 ? -6.80531 15.38224 -71.72258 1.000 68.18150 247 ASP D C 1
ATOM 14644 O O . ASP D 1 248 ? -7.77037 15.24219 -72.48246 1.000 63.59618 247 ASP D O 1
ATOM 14653 N N . ASN D 1 249 ? -5.55036 15.18372 -72.11633 1.000 72.96524 248 ASN D N 1
ATOM 14654 C CA . ASN D 1 249 ? -5.23369 14.76516 -73.47276 1.000 68.08305 248 ASN D CA 1
ATOM 14655 C C . ASN D 1 249 ? -5.48382 13.28530 -73.70205 1.000 59.50068 248 ASN D C 1
ATOM 14656 O O . ASN D 1 249 ? -5.22590 12.79429 -74.80587 1.000 67.26985 248 ASN D O 1
ATOM 14667 N N . GLY D 1 250 ? -5.97146 12.56764 -72.69584 1.000 56.54563 249 GLY D N 1
ATOM 14668 C CA . GLY D 1 250 ? -5.95469 11.12656 -72.73085 1.000 55.75765 249 GLY D CA 1
ATOM 14669 C C . GLY D 1 250 ? -4.59630 10.52489 -72.46451 1.000 57.80560 249 GLY D C 1
ATOM 14670 O O . GLY D 1 250 ? -4.46523 9.29459 -72.49374 1.000 58.60368 249 GLY D O 1
ATOM 14674 N N . GLU D 1 251 ? -3.58481 11.35152 -72.20803 1.000 56.83943 250 GLU D N 1
ATOM 14675 C CA . GLU D 1 251 ? -2.24446 10.86591 -71.92869 1.000 51.67978 250 GLU D CA 1
ATOM 14676 C C . GLU D 1 251 ? -2.15027 10.33449 -70.50522 1.000 49.36457 250 GLU D C 1
ATOM 14677 O O . GLU D 1 251 ? -2.85995 10.78180 -69.59866 1.000 49.34923 250 GLU D O 1
ATOM 14706 N N . TYR D 1 253 ? 0.92442 8.77120 -67.52566 1.000 36.48334 252 TYR D N 1
ATOM 14707 C CA . TYR D 1 253 ? 2.30711 8.57020 -67.12598 1.000 36.18677 252 TYR D CA 1
ATOM 14708 C C . TYR D 1 253 ? 2.29363 7.86216 -65.78178 1.000 38.86371 252 TYR D C 1
ATOM 14709 O O . TYR D 1 253 ? 1.49438 8.20339 -64.90525 1.000 43.04793 252 TYR D O 1
ATOM 14727 N N . LYS D 1 254 ? 3.16106 6.86517 -65.62842 1.000 36.69490 253 LYS D N 1
ATOM 14728 C CA . LYS D 1 254 ? 3.12697 5.99343 -64.46617 1.000 36.35492 253 LYS D CA 1
ATOM 14729 C C . LYS D 1 254 ? 4.44382 6.03748 -63.70150 1.000 39.24012 253 LYS D C 1
ATOM 14730 O O . LYS D 1 254 ? 5.47598 6.48368 -64.20922 1.000 36.96406 253 LYS D O 1
ATOM 14749 N N . LEU D 1 255 ? 4.38084 5.57592 -62.45436 1.000 38.00028 254 LEU D N 1
ATOM 14750 C CA . LEU D 1 255 ? 5.57216 5.30817 -61.65685 1.000 29.23547 254 LEU D CA 1
ATOM 14751 C C . LEU D 1 255 ? 5.25516 4.14632 -60.73012 1.000 28.02667 254 LEU D C 1
ATOM 14752 O O . LEU D 1 255 ? 4.35810 4.25092 -59.88727 1.000 28.37769 254 LEU D O 1
ATOM 14768 N N . HIS D 1 256 ? 5.97159 3.04214 -60.90746 1.000 28.82458 255 HIS D N 1
ATOM 14769 C CA . HIS D 1 256 ? 5.89516 1.91106 -59.99961 1.000 30.78079 255 HIS D CA 1
ATOM 14770 C C . HIS D 1 256 ? 6.81746 2.14290 -58.80514 1.000 27.38917 255 HIS D C 1
ATOM 14771 O O . HIS D 1 256 ? 7.77503 2.91813 -58.86879 1.000 30.02582 255 HIS D O 1
ATOM 14785 N N . ARG D 1 257 ? 6.51132 1.46568 -57.69639 1.000 25.88169 256 ARG D N 1
ATOM 14786 C CA . ARG D 1 257 ? 7.38730 1.54467 -56.53260 1.000 27.90757 256 ARG D CA 1
ATOM 14787 C C . ARG D 1 257 ? 8.82330 1.18019 -56.88538 1.000 30.78907 256 ARG D C 1
ATOM 14788 O O . ARG D 1 257 ? 9.76633 1.72019 -56.29512 1.000 31.80776 256 ARG D O 1
ATOM 14809 N N . HIS D 1 258 ? 9.00924 0.27284 -57.84774 1.000 33.47377 257 HIS D N 1
ATOM 14810 C CA . HIS D 1 258 ? 10.35318 -0.18464 -58.18615 1.000 33.33215 257 HIS D CA 1
ATOM 14811 C C . HIS D 1 258 ? 11.16858 0.92526 -58.83514 1.000 28.41882 257 HIS D C 1
ATOM 14812 O O . HIS D 1 258 ? 12.38037 1.02092 -58.60995 1.000 35.49110 257 HIS D O 1
ATOM 14826 N N . HIS D 1 259 ? 10.52370 1.77595 -59.63864 1.000 31.57540 258 HIS D N 1
ATOM 14827 C CA . HIS D 1 259 ? 11.21968 2.93142 -60.19629 1.000 40.28349 258 HIS D CA 1
ATOM 14828 C C . HIS D 1 259 ? 11.76557 3.83265 -59.09714 1.000 35.82077 258 HIS D C 1
ATOM 14829 O O . HIS D 1 259 ? 12.74662 4.55434 -59.31233 1.000 38.65967 258 HIS D O 1
ATOM 14843 N N . LEU D 1 260 ? 11.14576 3.80433 -57.91806 1.000 33.56344 259 LEU D N 1
ATOM 14844 C CA . LEU D 1 260 ? 11.55954 4.61392 -56.78267 1.000 28.52984 259 LEU D CA 1
ATOM 14845 C C . LEU D 1 260 ? 12.38670 3.82252 -55.77668 1.000 28.13289 259 LEU D C 1
ATOM 14846 O O . LEU D 1 260 ? 12.54170 4.25865 -54.63116 1.000 32.59057 259 LEU D O 1
ATOM 14862 N N . ASP D 1 261 ? 12.91888 2.66868 -56.17902 1.000 34.78957 260 ASP D N 1
ATOM 14863 C CA . ASP D 1 261 ? 13.75425 1.84859 -55.30346 1.000 37.68530 260 ASP D CA 1
ATOM 14864 C C . ASP D 1 261 ? 13.00769 1.49554 -54.01665 1.000 34.16844 260 ASP D C 1
ATOM 14865 O O . ASP D 1 261 ? 13.49652 1.71159 -52.90541 1.000 32.90333 260 ASP D O 1
ATOM 14874 N N . LEU D 1 262 ? 11.80442 0.94064 -54.17821 1.000 32.46803 261 LEU D N 1
ATOM 14875 C CA . LEU D 1 262 ? 10.94480 0.59062 -53.05679 1.000 31.59812 261 LEU D CA 1
ATOM 14876 C C . LEU D 1 262 ? 10.37363 -0.80932 -53.24566 1.000 27.61636 261 LEU D C 1
ATOM 14877 O O . LEU D 1 2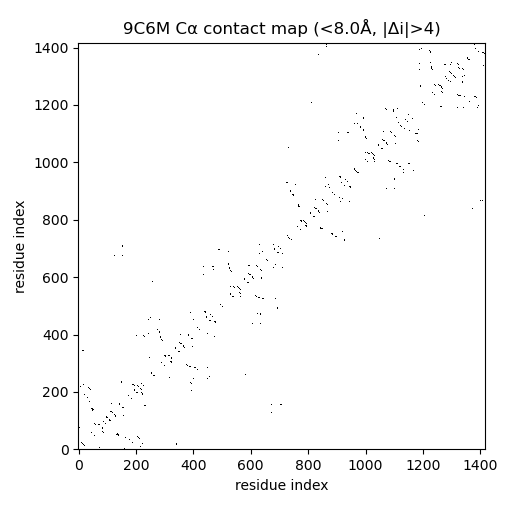62 ? 10.21780 -1.29269 -54.37130 1.000 24.18994 261 LEU D O 1
ATOM 14893 N N . GLU D 1 263 ? 10.05453 -1.44865 -52.12292 1.000 24.94624 262 GLU D N 1
ATOM 14894 C CA . GLU D 1 263 ? 9.48023 -2.78602 -52.12120 1.000 25.04537 262 GLU D CA 1
ATOM 14895 C C . GLU D 1 263 ? 7.99467 -2.72853 -52.44946 1.000 21.89974 262 GLU D C 1
ATOM 14896 O O . GLU D 1 263 ? 7.29762 -1.77403 -52.09725 1.000 26.16191 262 GLU D O 1
ATOM 14908 N N . TRP D 1 264 ? 7.50906 -3.76842 -53.12609 1.000 26.35069 263 TRP D N 1
ATOM 14909 C CA . TRP D 1 264 ? 6.07723 -3.96992 -53.31825 1.000 27.75369 263 TRP D CA 1
ATOM 14910 C C . TRP D 1 264 ? 5.73926 -5.41880 -53.00426 1.000 26.78499 263 TRP D C 1
ATOM 14911 O O . TRP D 1 264 ? 6.23026 -6.33295 -53.67470 1.000 34.00887 263 TRP D O 1
ATOM 14932 N N . SER D 1 265 ? 4.89582 -5.62337 -51.99850 1.000 23.48077 264 SER D N 1
ATOM 14933 C CA . SER D 1 265 ? 4.51222 -6.95889 -51.56074 1.000 21.83488 264 SER D CA 1
ATOM 14934 C C . SER D 1 265 ? 3.36077 -6.81174 -50.57816 1.000 28.60563 264 SER D C 1
ATOM 14935 O O . SER D 1 265 ? 3.03309 -5.70581 -50.14076 1.000 28.98356 264 SER D O 1
ATOM 14943 N N . ALA D 1 266 ? 2.74445 -7.94500 -50.23516 1.000 31.32125 265 ALA D N 1
ATOM 14944 C CA . ALA D 1 266 ? 1.71185 -7.92214 -49.20556 1.000 26.67166 265 ALA D CA 1
ATOM 14945 C C . ALA D 1 266 ? 2.27807 -7.46646 -47.86717 1.000 28.07714 265 ALA D C 1
ATOM 14946 O O . ALA D 1 266 ? 1.58527 -6.79414 -47.09382 1.000 29.11610 265 ALA D O 1
ATOM 14953 N N . LYS D 1 267 ? 3.53376 -7.81809 -47.57787 1.000 26.84446 266 LYS D N 1
ATOM 14954 C CA . LYS D 1 267 ? 4.14612 -7.39945 -46.32215 1.000 26.68909 266 LYS D CA 1
ATOM 14955 C C . LYS D 1 267 ? 4.34830 -5.89037 -46.27739 1.000 30.46288 266 LYS D C 1
ATOM 14956 O O . LYS D 1 267 ? 4.14806 -5.26371 -45.23044 1.000 36.12192 266 LYS D O 1
ATOM 14975 N N . SER D 1 268 ? 4.74335 -5.28803 -47.39884 1.000 26.14834 267 SER D N 1
ATOM 14976 C CA . SER D 1 268 ? 5.01355 -3.85901 -47.46067 1.000 27.07666 267 SER D CA 1
ATOM 14977 C C . SER D 1 268 ? 3.82284 -3.06024 -47.97794 1.000 29.00293 267 SER D C 1
ATOM 14978 O O . SER D 1 268 ? 3.99611 -1.91739 -48.41482 1.000 28.11837 267 SER D O 1
ATOM 14986 N N . ALA D 1 269 ? 2.62099 -3.63160 -47.93610 1.000 27.83021 268 ALA D N 1
ATOM 14987 C CA . ALA D 1 269 ? 1.43264 -2.98189 -48.47117 1.000 23.94898 268 ALA D CA 1
ATOM 14988 C C . ALA D 1 269 ? 0.31173 -3.03465 -47.44655 1.000 23.71696 268 ALA D C 1
ATOM 14989 O O . ALA D 1 269 ? -0.01324 -4.10818 -46.93017 1.000 32.86775 268 ALA D O 1
ATOM 14996 N N . ARG D 1 270 ? -0.27773 -1.88050 -47.16155 1.000 23.23442 269 ARG D N 1
ATOM 14997 C CA . ARG D 1 270 ? -1.46304 -1.82300 -46.32343 1.000 24.18642 269 ARG D CA 1
ATOM 14998 C C . ARG D 1 270 ? -2.69733 -2.15871 -47.15929 1.000 23.88480 269 ARG D C 1
ATOM 14999 O O . ARG D 1 270 ? -2.76303 -1.81611 -48.34104 1.000 30.85586 269 ARG D O 1
ATOM 15020 N N . PRO D 1 271 ? -3.68836 -2.83332 -46.57078 1.000 27.38883 270 PRO D N 1
ATOM 15021 C CA . PRO D 1 271 ? -4.85289 -3.26836 -47.35912 1.000 25.37850 270 PRO D CA 1
ATOM 15022 C C . PRO D 1 271 ? -5.51859 -2.11575 -48.10118 1.000 26.38100 270 PRO D C 1
ATOM 15023 O O . PRO D 1 271 ? -5.71358 -1.02656 -47.55743 1.000 25.05982 270 PRO D O 1
ATOM 15034 N N . LEU D 1 272 ? -5.88965 -2.37610 -49.35754 1.000 31.61182 271 LEU D N 1
ATOM 15035 C CA . LEU D 1 272 ? -6.45367 -1.32264 -50.19493 1.000 30.01855 271 LEU D CA 1
ATOM 15036 C C . LEU D 1 272 ? -7.81119 -0.85610 -49.68028 1.000 25.05803 271 LEU D C 1
ATOM 15037 O O . LEU D 1 272 ? -8.12968 0.33473 -49.76261 1.000 28.57046 271 LEU D O 1
ATOM 15053 N N . ASP D 1 273 ? -8.63562 -1.76844 -49.16085 1.000 29.03684 272 ASP D N 1
ATOM 15054 C CA . ASP D 1 273 ? -9.95924 -1.34810 -48.71147 1.000 27.71766 272 ASP D CA 1
ATOM 15055 C C . ASP D 1 273 ? -9.89763 -0.45468 -47.47812 1.000 29.94925 272 ASP D C 1
ATOM 15056 O O . ASP D 1 273 ? -10.90658 0.17471 -47.14097 1.000 31.98147 272 ASP D O 1
ATOM 15065 N N . GLN D 1 274 ? -8.74301 -0.36104 -46.82117 1.000 27.66409 273 GLN D N 1
ATOM 15066 C CA . GLN D 1 274 ? -8.54871 0.55887 -45.70998 1.000 24.78784 273 GLN D CA 1
ATOM 15067 C C . GLN D 1 274 ? -7.95776 1.89437 -46.14559 1.000 30.87244 273 GLN D C 1
ATOM 15068 O O . GLN D 1 274 ? -7.72776 2.75985 -45.29375 1.000 29.17657 273 GLN D O 1
ATOM 15082 N N . ILE D 1 275 ? -7.70658 2.08507 -47.43865 1.000 31.54578 274 ILE D N 1
ATOM 15083 C CA . ILE D 1 275 ? -6.98929 3.29488 -47.85537 1.000 27.63557 274 ILE D CA 1
ATOM 15084 C C . ILE D 1 275 ? -7.83760 4.51483 -47.53554 1.000 28.95334 274 ILE D C 1
ATOM 15085 O O . ILE D 1 275 ? -9.05733 4.50702 -47.79941 1.000 33.99679 274 ILE D O 1
ATOM 15101 N N . PRO D 1 276 ? -7.27078 5.57719 -46.96705 1.000 33.78583 275 PRO D N 1
ATOM 15102 C CA . PRO D 1 276 ? -8.05373 6.79880 -46.75264 1.000 38.61745 275 PRO D CA 1
ATOM 15103 C C . PRO D 1 276 ? -8.12573 7.63151 -48.02280 1.000 35.67395 275 PRO D C 1
ATOM 15104 O O . PRO D 1 276 ? -7.16913 7.70904 -48.79792 1.000 31.84051 275 PRO D O 1
ATOM 15115 N N . LEU D 1 277 ? -9.28064 8.24961 -48.23653 1.000 35.57066 276 LEU D N 1
ATOM 15116 C CA . LEU D 1 277 ? -9.50397 9.04505 -49.43572 1.000 36.48750 276 LEU D CA 1
ATOM 15117 C C . LEU D 1 277 ? -9.86087 10.47706 -49.05692 1.000 44.25632 276 LEU D C 1
ATOM 15118 O O . LEU D 1 277 ? -10.26684 10.74991 -47.92678 1.000 46.63922 276 LEU D O 1
ATOM 15135 N N . LYS E 1 17 ? 22.39393 10.51624 -26.24240 1.000 58.90389 16 LYS E N 1
ATOM 15136 C CA . LYS E 1 17 ? 21.47546 10.26074 -25.13965 1.000 67.38870 16 LYS E CA 1
ATOM 15137 C C . LYS E 1 17 ? 21.36804 8.76823 -24.83769 1.000 74.43613 16 LYS E C 1
ATOM 15138 O O . LYS E 1 17 ? 21.19154 8.36897 -23.68545 1.000 68.36717 16 LYS E O 1
ATOM 15173 N N . CYS E 1 19 ? 22.44612 4.43101 -25.46446 1.000 55.07520 18 CYS E N 1
ATOM 15174 C CA . CYS E 1 19 ? 23.60595 3.56036 -25.40054 1.000 53.91311 18 CYS E CA 1
ATOM 15175 C C . CYS E 1 19 ? 23.95619 3.02332 -26.78660 1.000 48.04912 18 CYS E C 1
ATOM 15176 O O . CYS E 1 19 ? 23.18892 3.13769 -27.74579 1.000 46.60752 18 CYS E O 1
ATOM 15184 N N . GLU E 1 20 ? 25.14115 2.42854 -26.87980 1.000 53.02745 19 GLU E N 1
ATOM 15185 C CA . GLU E 1 20 ? 25.61159 1.77269 -28.09003 1.000 48.76168 19 GLU E CA 1
ATOM 15186 C C . GLU E 1 20 ? 25.72340 0.27747 -27.82369 1.000 48.23339 19 GLU E C 1
ATOM 15187 O O . GLU E 1 20 ? 26.22249 -0.13762 -26.77230 1.000 45.21497 19 GLU E O 1
ATOM 15199 N N . VAL E 1 21 ? 25.25715 -0.52898 -28.77488 1.000 57.43912 20 VAL E N 1
ATOM 15200 C CA . VAL E 1 21 ? 25.29024 -1.98463 -28.64135 1.000 59.14516 20 VAL E CA 1
ATOM 15201 C C . VAL E 1 21 ? 26.69101 -2.44846 -29.03366 1.000 55.98445 20 VAL E C 1
ATOM 15202 O O . VAL E 1 21 ? 27.00169 -2.59552 -30.21653 1.000 59.88171 20 VAL E O 1
ATOM 15215 N N . HIS E 1 22 ? 27.54326 -2.68360 -28.03413 1.000 48.83367 21 HIS E N 1
ATOM 15216 C CA . HIS E 1 22 ? 28.89205 -3.18025 -28.25785 1.000 47.66077 21 HIS E CA 1
ATOM 15217 C C . HIS E 1 22 ? 29.14473 -4.55504 -27.65689 1.000 56.37538 21 HIS E C 1
ATOM 15218 O O . HIS E 1 22 ? 30.05247 -5.25216 -28.12354 1.000 57.43628 21 HIS E O 1
ATOM 15232 N N . ASP E 1 23 ? 28.37287 -4.96686 -26.65764 1.000 56.10590 22 ASP E N 1
ATOM 15233 C CA . ASP E 1 23 ? 28.50950 -6.26514 -26.01122 1.000 55.88118 22 ASP E CA 1
ATOM 15234 C C . ASP E 1 23 ? 27.16382 -6.99146 -26.08060 1.000 56.79968 22 ASP E C 1
ATOM 15235 O O . ASP E 1 23 ? 26.23360 -6.55361 -26.76552 1.000 52.06675 22 ASP E O 1
ATOM 15244 N N . LYS E 1 24 ? 27.06772 -8.11635 -25.37446 1.000 58.65709 23 LYS E N 1
ATOM 15245 C CA . LYS E 1 24 ? 25.78000 -8.76389 -25.17661 1.000 55.34988 23 LYS E CA 1
ATOM 15246 C C . LYS E 1 24 ? 24.97561 -7.99785 -24.13361 1.000 55.46446 23 LYS E C 1
ATOM 15247 O O . LYS E 1 24 ? 25.52935 -7.33509 -23.25025 1.000 49.71567 23 LYS E O 1
ATOM 15266 N N . ILE E 1 25 ? 23.65624 -8.10284 -24.23883 1.000 52.23727 24 ILE E N 1
ATOM 15267 C CA . ILE E 1 25 ? 22.73047 -7.40961 -23.35301 1.000 49.52317 24 ILE E CA 1
ATOM 15268 C C . ILE E 1 25 ? 22.08399 -8.44976 -22.45084 1.000 43.21742 24 ILE E C 1
ATOM 15269 O O . ILE E 1 25 ? 21.47308 -9.40978 -22.93636 1.000 38.97002 24 ILE E O 1
ATOM 15285 N N . SER E 1 26 ? 22.23142 -8.26889 -21.14073 1.000 42.38077 25 SER E N 1
ATOM 15286 C CA . SER E 1 26 ? 21.56987 -9.14000 -20.18449 1.000 34.50891 25 SER E CA 1
ATOM 15287 C C . SER E 1 26 ? 20.05398 -8.97960 -20.28752 1.000 37.54473 25 SER E C 1
ATOM 15288 O O . SER E 1 26 ? 19.53765 -8.04572 -20.90672 1.000 47.10160 25 SER E O 1
ATOM 15296 N N . ALA E 1 27 ? 19.33510 -9.90205 -19.65955 1.000 33.57716 26 ALA E N 1
ATOM 15297 C CA . ALA E 1 27 ? 17.88249 -9.84529 -19.63706 1.000 32.86735 26 ALA E CA 1
ATOM 15298 C C . ALA E 1 27 ? 17.40640 -9.01922 -18.44971 1.000 31.19161 26 ALA E C 1
ATOM 15299 O O . ALA E 1 27 ? 18.02745 -9.01038 -17.38341 1.000 34.27172 26 ALA E O 1
ATOM 15306 N N . ILE E 1 28 ? 16.29285 -8.31241 -18.65193 1.000 35.69180 27 ILE E N 1
ATOM 15307 C CA . ILE E 1 28 ? 15.69430 -7.54138 -17.56659 1.000 35.09967 27 ILE E CA 1
ATOM 15308 C C . ILE E 1 28 ? 15.36884 -8.45264 -16.39227 1.000 31.95408 27 ILE E C 1
ATOM 15309 O O . ILE E 1 28 ? 15.59470 -8.09956 -15.22846 1.000 35.60647 27 ILE E O 1
ATOM 15325 N N . LEU E 1 29 ? 14.84741 -9.64051 -16.67904 1.000 38.84913 28 LEU E N 1
ATOM 15326 C CA . LEU E 1 29 ? 14.36644 -10.56619 -15.66642 1.000 38.03623 28 LEU E CA 1
ATOM 15327 C C . LEU E 1 29 ? 15.09949 -11.89230 -15.80520 1.000 33.60758 28 LEU E C 1
ATOM 15328 O O . LEU E 1 29 ? 15.47880 -12.29848 -16.90711 1.000 35.46715 28 LEU E O 1
ATOM 15344 N N . VAL E 1 30 ? 15.32141 -12.55270 -14.67095 1.000 33.01418 29 VAL E N 1
ATOM 15345 C CA . VAL E 1 30 ? 16.02847 -13.82842 -14.67296 1.000 36.08908 29 VAL E CA 1
ATOM 15346 C C . VAL E 1 30 ? 15.17503 -14.85488 -15.40573 1.000 41.06435 29 VAL E C 1
ATOM 15347 O O . VAL E 1 30 ? 14.00883 -15.07636 -15.05829 1.000 37.15037 29 VAL E O 1
ATOM 15360 N N . CYS E 1 31 ? 15.75346 -15.48114 -16.42946 1.000 44.04698 30 CYS E N 1
ATOM 15361 C CA . CYS E 1 31 ? 15.03692 -16.40713 -17.29524 1.000 43.64426 30 CYS E CA 1
ATOM 15362 C C . CYS E 1 31 ? 15.87157 -17.65838 -17.51051 1.000 49.06372 30 CYS E C 1
ATOM 15363 O O . CYS E 1 31 ? 17.06708 -17.56894 -17.80807 1.000 50.80880 30 CYS E O 1
ATOM 15371 N N . ALA E 1 32 ? 15.23959 -18.81775 -17.36041 1.000 45.20774 31 ALA E N 1
ATOM 15372 C CA . ALA E 1 32 ? 15.87216 -20.08854 -17.67411 1.000 44.78825 31 ALA E CA 1
ATOM 15373 C C . ALA E 1 32 ? 15.66203 -20.40417 -19.14774 1.000 50.97564 31 ALA E C 1
ATOM 15374 O O . ALA E 1 32 ? 14.59627 -20.12905 -19.70634 1.000 55.06909 31 ALA E O 1
ATOM 15381 N N . HIS E 1 33 ? 16.68548 -20.97419 -19.77523 1.000 50.91059 32 HIS E N 1
ATOM 15382 C CA . HIS E 1 33 ? 16.62413 -21.38569 -21.17177 1.000 53.01425 32 HIS E CA 1
ATOM 15383 C C . HIS E 1 33 ? 16.53590 -22.90407 -21.22336 1.000 58.62257 32 HIS E C 1
ATOM 15384 O O . HIS E 1 33 ? 17.46929 -23.59863 -20.80603 1.000 61.45667 32 HIS E O 1
ATOM 15398 N N . VAL E 1 34 ? 15.42122 -23.41033 -21.73790 1.000 61.58672 33 VAL E N 1
ATOM 15399 C CA . VAL E 1 34 ? 15.17347 -24.84284 -21.78911 1.000 58.75122 33 VAL E CA 1
ATOM 15400 C C . VAL E 1 34 ? 15.68755 -25.43350 -23.09909 1.000 57.93993 33 VAL E C 1
ATOM 15401 O O . VAL E 1 34 ? 15.34891 -24.96213 -24.18465 1.000 49.97669 33 VAL E O 1
ATOM 15414 N N . LYS E 1 48 ? 13.62146 -22.60005 -25.89459 1.000 63.47660 47 LYS E N 1
ATOM 15415 C CA . LYS E 1 48 ? 12.50032 -21.93119 -25.24355 1.000 67.42887 47 LYS E CA 1
ATOM 15416 C C . LYS E 1 48 ? 12.93574 -21.40629 -23.88299 1.000 60.83049 47 LYS E C 1
ATOM 15417 O O . LYS E 1 48 ? 13.87897 -21.92562 -23.28631 1.000 61.46661 47 LYS E O 1
ATOM 15435 N N . TYR E 1 49 ? 12.24094 -20.38446 -23.39211 1.000 53.88815 48 TYR E N 1
ATOM 15436 C CA . TYR E 1 49 ? 12.56674 -19.75156 -22.12487 1.000 48.45900 48 TYR E CA 1
ATOM 15437 C C . TYR E 1 49 ? 11.49018 -20.03101 -21.08363 1.000 45.53245 48 TYR E C 1
ATOM 15438 O O . TYR E 1 49 ? 10.31393 -20.21455 -21.40843 1.000 43.17593 48 TYR E O 1
ATOM 15456 N N . LEU E 1 50 ? 11.91505 -20.07191 -19.82335 1.000 53.31958 49 LEU E N 1
ATOM 15457 C CA . LEU E 1 50 ? 11.02620 -20.12324 -18.66294 1.000 49.90815 49 LEU E CA 1
ATOM 15458 C C . LEU E 1 50 ? 11.41125 -18.91985 -17.80207 1.000 43.66364 49 LEU E C 1
ATOM 15459 O O . LEU E 1 50 ? 12.34701 -18.98908 -17.00121 1.000 49.24324 49 LEU E O 1
ATOM 15475 N N . ALA E 1 51 ? 10.69719 -17.81280 -17.98136 1.000 43.18600 50 ALA E N 1
ATOM 15476 C CA . ALA E 1 51 ? 11.02518 -16.57675 -17.29298 1.000 35.53474 50 ALA E CA 1
ATOM 15477 C C . ALA E 1 51 ? 10.50003 -16.60334 -15.85989 1.000 37.75399 50 ALA E C 1
ATOM 15478 O O . ALA E 1 51 ? 9.67363 -17.43842 -15.48411 1.000 43.68691 50 ALA E O 1
ATOM 15485 N N . THR E 1 52 ? 10.99171 -15.66436 -15.05408 1.000 36.94737 51 THR E N 1
ATOM 15486 C CA . THR E 1 52 ? 10.58355 -15.52333 -13.66480 1.000 40.65602 51 THR E CA 1
ATOM 15487 C C . THR E 1 52 ? 10.25216 -14.06208 -13.38366 1.000 37.38897 51 THR E C 1
ATOM 15488 O O . THR E 1 52 ? 10.43957 -13.18366 -14.23036 1.000 36.71166 51 THR E O 1
ATOM 15499 N N . ASN E 1 53 ? 9.74044 -13.80884 -12.17780 1.000 39.19293 52 ASN E N 1
ATOM 15500 C CA . ASN E 1 53 ? 9.46213 -12.45227 -11.72071 1.000 38.73062 52 ASN E CA 1
ATOM 15501 C C . ASN E 1 53 ? 10.68615 -11.76388 -11.13369 1.000 34.30061 52 ASN E C 1
ATOM 15502 O O . ASN E 1 53 ? 10.57982 -10.61191 -10.70239 1.000 37.80973 52 ASN E O 1
ATOM 15513 N N . CYS E 1 54 ? 11.83423 -12.43342 -11.11558 1.000 37.02147 53 CYS E N 1
ATOM 15514 C CA . CYS E 1 54 ? 13.03014 -11.93749 -10.44611 1.000 36.49010 53 CYS E CA 1
ATOM 15515 C C . CYS E 1 54 ? 13.81341 -11.03337 -11.39149 1.000 32.69464 53 CYS E C 1
ATOM 15516 O O . CYS E 1 54 ? 14.27989 -11.48174 -12.44371 1.000 31.95446 53 CYS E O 1
ATOM 15524 N N . LEU E 1 55 ? 13.95610 -9.76404 -11.01740 1.000 38.48605 54 LEU E N 1
ATOM 15525 C CA . LEU E 1 55 ? 14.72546 -8.83060 -11.82550 1.000 42.22410 54 LEU E CA 1
ATOM 15526 C C . LEU E 1 55 ? 16.19905 -9.22901 -11.85128 1.000 37.33766 54 LEU E C 1
ATOM 15527 O O . LEU E 1 55 ? 16.69333 -9.95408 -10.98383 1.000 41.79662 54 LEU E O 1
ATOM 15543 N N . ASN E 1 56 ? 16.90259 -8.74270 -12.86371 1.000 35.66750 55 ASN E N 1
ATOM 15544 C CA . ASN E 1 56 ? 18.33688 -8.98737 -12.94798 1.000 38.38385 55 ASN E CA 1
ATOM 15545 C C . ASN E 1 56 ? 19.04173 -8.29002 -11.78882 1.000 45.26259 55 ASN E C 1
ATOM 15546 O O . ASN E 1 56 ? 18.79220 -7.10229 -11.54426 1.000 41.02758 55 ASN E O 1
ATOM 15557 N N . PRO E 1 57 ? 19.92151 -8.98101 -11.05559 1.000 43.46850 56 PRO E N 1
ATOM 15558 C CA . PRO E 1 57 ? 20.61995 -8.31383 -9.94268 1.000 44.52988 56 PRO E CA 1
ATOM 15559 C C . PRO E 1 57 ? 21.31468 -7.02719 -10.35026 1.000 46.10511 56 PRO E C 1
ATOM 15560 O O . PRO E 1 57 ? 21.27407 -6.04072 -9.60440 1.000 48.60209 56 PRO E O 1
ATOM 15571 N N . GLY E 1 58 ? 21.95941 -7.01375 -11.51844 1.000 42.26765 57 GLY E N 1
ATOM 15572 C CA . GLY E 1 58 ? 22.62244 -5.80214 -11.96933 1.000 44.26946 57 GLY E CA 1
ATOM 15573 C C . GLY E 1 58 ? 21.65087 -4.66297 -12.20383 1.000 48.50647 57 GLY E C 1
ATOM 15574 O O . GLY E 1 58 ? 21.96170 -3.50121 -11.92778 1.000 54.30475 57 GLY E O 1
ATOM 15578 N N . LEU E 1 59 ? 20.46004 -4.97879 -12.71847 1.000 43.25137 58 LEU E N 1
ATOM 15579 C CA . LEU E 1 59 ? 19.44083 -3.95061 -12.89526 1.000 46.33369 58 LEU E CA 1
ATOM 15580 C C . LEU E 1 59 ? 18.91664 -3.46605 -11.54907 1.000 42.06810 58 LEU E C 1
ATOM 15581 O O . LEU E 1 59 ? 18.62059 -2.27718 -11.38438 1.000 44.01281 58 LEU E O 1
ATOM 15597 N N . ILE E 1 60 ? 18.79644 -4.36923 -10.57258 1.000 44.62609 59 ILE E N 1
ATOM 15598 C CA . ILE E 1 60 ? 18.37651 -3.95439 -9.23688 1.000 49.52441 59 ILE E CA 1
ATOM 15599 C C . ILE E 1 60 ? 19.41391 -3.02410 -8.62357 1.000 49.17866 59 ILE E C 1
ATOM 15600 O O . ILE E 1 60 ? 19.07214 -2.00370 -8.01353 1.000 53.01415 59 ILE E O 1
ATOM 15616 N N . SER E 1 61 ? 20.69653 -3.35909 -8.77354 1.000 47.58419 60 SER E N 1
ATOM 15617 C CA . SER E 1 61 ? 21.74849 -2.49920 -8.24243 1.000 53.37192 60 SER E CA 1
ATOM 15618 C C . SER E 1 61 ? 21.72042 -1.12932 -8.90962 1.000 53.15057 60 SER E C 1
ATOM 15619 O O . SER E 1 61 ? 21.76984 -0.09425 -8.23449 1.000 48.39931 60 SER E O 1
ATOM 15627 N N . ALA E 1 62 ? 21.63510 -1.10461 -10.24213 1.000 50.44323 61 ALA E N 1
ATOM 15628 C CA . ALA E 1 62 ? 21.66439 0.16567 -10.95917 1.000 51.05601 61 ALA E CA 1
ATOM 15629 C C . ALA E 1 62 ? 20.50828 1.06314 -10.53836 1.000 50.28051 61 ALA E C 1
ATOM 15630 O O . ALA E 1 62 ? 20.68753 2.27152 -10.34547 1.000 52.08039 61 ALA E O 1
ATOM 15637 N N . ILE E 1 63 ? 19.31415 0.48908 -10.38628 1.000 44.30668 62 ILE E N 1
ATOM 15638 C CA . ILE E 1 63 ? 18.15127 1.28294 -9.99949 1.000 52.40704 62 ILE E CA 1
ATOM 15639 C C . ILE E 1 63 ? 18.34055 1.85776 -8.60152 1.000 52.29017 62 ILE E C 1
ATOM 15640 O O . ILE E 1 63 ? 17.93560 2.99260 -8.31898 1.000 46.26813 62 ILE E O 1
ATOM 15656 N N . GLN E 1 64 ? 18.96199 1.08885 -7.70547 1.000 52.59584 63 GLN E N 1
ATOM 15657 C CA . GLN E 1 64 ? 19.17565 1.55373 -6.34055 1.000 52.64749 63 GLN E CA 1
ATOM 15658 C C . GLN E 1 64 ? 20.27950 2.59749 -6.26356 1.000 56.94064 63 GLN E C 1
ATOM 15659 O O . GLN E 1 64 ? 20.28027 3.41805 -5.33877 1.000 56.76725 63 GLN E O 1
ATOM 15673 N N . ALA E 1 65 ? 21.20668 2.59670 -7.21747 1.000 56.57878 64 ALA E N 1
ATOM 15674 C CA . ALA E 1 65 ? 22.17143 3.68053 -7.31333 1.000 50.81091 64 ALA E CA 1
ATOM 15675 C C . ALA E 1 65 ? 21.55444 4.95046 -7.88377 1.000 56.37417 64 ALA E C 1
ATOM 15676 O O . ALA E 1 65 ? 22.14385 6.02689 -7.74109 1.000 54.66458 64 ALA E O 1
ATOM 15683 N N . GLY E 1 66 ? 20.39415 4.84818 -8.52471 1.000 59.11913 65 GLY E N 1
ATOM 15684 C CA . GLY E 1 66 ? 19.69589 6.00352 -9.04361 1.000 57.25255 65 GLY E CA 1
ATOM 15685 C C . GLY E 1 66 ? 19.78165 6.21022 -10.53890 1.000 54.80143 65 GLY E C 1
ATOM 15686 O O . GLY E 1 66 ? 19.54018 7.33093 -11.00257 1.000 55.26804 65 GLY E O 1
ATOM 15690 N N . ALA E 1 67 ? 20.11523 5.17745 -11.30585 1.000 53.55052 66 ALA E N 1
ATOM 15691 C CA . ALA E 1 67 ? 20.21023 5.33606 -12.74868 1.000 62.75972 66 ALA E CA 1
ATOM 15692 C C . ALA E 1 67 ? 18.84486 5.66639 -13.33761 1.000 60.92091 66 ALA E C 1
ATOM 15693 O O . ALA E 1 67 ? 17.80609 5.20930 -12.85384 1.000 57.53078 66 ALA E O 1
ATOM 15700 N N . ARG E 1 68 ? 18.85238 6.48149 -14.38870 1.000 73.40838 67 ARG E N 1
ATOM 15701 C CA . ARG E 1 68 ? 17.64082 6.74918 -15.15244 1.000 71.99349 67 ARG E CA 1
ATOM 15702 C C . ARG E 1 68 ? 17.42429 5.60476 -16.13578 1.000 64.80396 67 ARG E C 1
ATOM 15703 O O . ARG E 1 68 ? 18.29821 5.31936 -16.96170 1.000 60.23346 67 ARG E O 1
ATOM 15724 N N . VAL E 1 69 ? 16.27469 4.94085 -16.03733 1.000 63.50599 68 VAL E N 1
ATOM 15725 C CA . VAL E 1 69 ? 15.92922 3.82267 -16.90862 1.000 47.80380 68 VAL E CA 1
ATOM 15726 C C . VAL E 1 69 ? 14.97777 4.32962 -17.98269 1.000 45.83121 68 VAL E C 1
ATOM 15727 O O . VAL E 1 69 ? 13.86176 4.76926 -17.67917 1.000 46.34840 68 VAL E O 1
ATOM 15740 N N . VAL E 1 70 ? 15.41261 4.25864 -19.23539 1.000 43.33135 69 VAL E N 1
ATOM 15741 C CA . VAL E 1 70 ? 14.62355 4.68227 -20.38487 1.000 37.41369 69 VAL E CA 1
ATOM 15742 C C . VAL E 1 70 ? 14.19027 3.42593 -21.13693 1.000 37.13653 69 VAL E C 1
ATOM 15743 O O . VAL E 1 70 ? 15.03613 2.74926 -21.74007 1.000 42.55689 69 VAL E O 1
ATOM 15756 N N . PRO E 1 71 ? 12.90581 3.06776 -21.13186 1.000 35.03544 70 PRO E N 1
ATOM 15757 C CA . PRO E 1 71 ? 12.46889 1.91931 -21.93920 1.000 36.34650 70 PRO E CA 1
ATOM 15758 C C . PRO E 1 71 ? 12.43634 2.29021 -23.41490 1.000 36.11738 70 PRO E C 1
ATOM 15759 O O . PRO E 1 71 ? 11.86980 3.31736 -23.79442 1.000 36.76993 70 PRO E O 1
ATOM 15770 N N . THR E 1 72 ? 13.05527 1.45276 -24.24673 1.000 30.30478 71 THR E N 1
ATOM 15771 C CA . THR E 1 72 ? 13.08528 1.67751 -25.68442 1.000 31.91375 71 THR E CA 1
ATOM 15772 C C . THR E 1 72 ? 12.65394 0.41188 -26.41433 1.000 32.96713 71 THR E C 1
ATOM 15773 O O . THR E 1 72 ? 12.65089 -0.68712 -25.85448 1.000 32.09294 71 THR E O 1
ATOM 15784 N N . ALA E 1 73 ? 12.31069 0.58406 -27.68805 1.000 36.22563 72 ALA E N 1
ATOM 15785 C CA . ALA E 1 73 ? 11.75080 -0.49923 -28.48247 1.000 28.32147 72 ALA E CA 1
ATOM 15786 C C . ALA E 1 73 ? 12.84097 -1.36970 -29.09108 1.000 28.38954 72 ALA E C 1
ATOM 15787 O O . ALA E 1 73 ? 13.86942 -0.87367 -29.55955 1.000 34.65476 72 ALA E O 1
ATOM 15811 N N . THR E 1 75 ? 13.73669 -3.75571 -32.17321 1.000 28.51199 74 THR E N 1
ATOM 15812 C CA . THR E 1 75 ? 13.34247 -4.02613 -33.54533 1.000 26.18228 74 THR E CA 1
ATOM 15813 C C . THR E 1 75 ? 14.18240 -5.16001 -34.11260 1.000 30.46473 74 THR E C 1
ATOM 15814 O O . THR E 1 75 ? 15.31881 -5.39466 -33.68772 1.000 31.33255 74 THR E O 1
ATOM 15825 N N . ASP E 1 76 ? 13.59905 -5.85699 -35.08196 1.000 25.35989 75 ASP E N 1
ATOM 15826 C CA . ASP E 1 76 ? 14.14330 -7.09925 -35.61198 1.000 25.27766 75 ASP E CA 1
ATOM 15827 C C . ASP E 1 76 ? 14.88329 -6.80494 -36.91008 1.000 25.55161 75 ASP E C 1
ATOM 15828 O O . ASP E 1 76 ? 14.26210 -6.55171 -37.94747 1.000 27.63567 75 ASP E O 1
ATOM 15837 N N . GLY E 1 77 ? 16.20900 -6.84296 -36.84627 1.000 36.20917 76 GLY E N 1
ATOM 15838 C CA . GLY E 1 77 ? 17.03785 -6.68754 -38.02159 1.000 39.29893 76 GLY E CA 1
ATOM 15839 C C . GLY E 1 77 ? 18.39559 -7.33159 -37.83458 1.000 38.15689 76 GLY E C 1
ATOM 15840 O O . GLY E 1 77 ? 18.50168 -8.41505 -37.25108 1.000 35.41269 76 GLY E O 1
ATOM 15844 N N . THR E 1 78 ? 19.44221 -6.67013 -38.32236 1.000 31.62956 77 THR E N 1
ATOM 15845 C CA . THR E 1 78 ? 20.81468 -7.13686 -38.17790 1.000 33.60339 77 THR E CA 1
ATOM 15846 C C . THR E 1 78 ? 21.64110 -5.99899 -37.59813 1.000 32.09639 77 THR E C 1
ATOM 15847 O O . THR E 1 78 ? 21.59471 -4.87353 -38.10537 1.000 27.55814 77 THR E O 1
ATOM 15858 N N . CYS E 1 79 ? 22.38353 -6.29284 -36.53269 1.000 37.89287 78 CYS E N 1
ATOM 15859 C CA . CYS E 1 79 ? 23.07851 -5.25252 -35.78615 1.000 35.88333 78 CYS E CA 1
ATOM 15860 C C . CYS E 1 79 ? 24.23832 -4.69106 -36.59670 1.000 41.30985 78 CYS E C 1
ATOM 15861 O O . CYS E 1 79 ? 25.09732 -5.43874 -37.07562 1.000 41.30101 78 CYS E O 1
ATOM 15869 N N . CYS E 1 80 ? 24.26608 -3.36550 -36.73358 1.000 37.66024 79 CYS E N 1
ATOM 15870 C CA . CYS E 1 80 ? 25.28431 -2.67554 -37.50638 1.000 36.69809 79 CYS E CA 1
ATOM 15871 C C . CYS E 1 80 ? 25.69329 -1.40636 -36.77431 1.000 38.93776 79 CYS E C 1
ATOM 15872 O O . CYS E 1 80 ? 25.21293 -1.11025 -35.67611 1.000 40.61518 79 CYS E O 1
ATOM 15880 N N . ARG E 1 81 ? 26.58756 -0.64916 -37.40220 1.000 37.59221 80 ARG E N 1
ATOM 15881 C CA . ARG E 1 81 ? 26.98345 0.65683 -36.89987 1.000 39.72987 80 ARG E CA 1
ATOM 15882 C C . ARG E 1 81 ? 27.58186 1.44144 -38.05663 1.000 39.51771 80 ARG E C 1
ATOM 15883 O O . ARG E 1 81 ? 28.00615 0.86933 -39.06451 1.000 38.11725 80 ARG E O 1
ATOM 15904 N N . VAL E 1 82 ? 27.60881 2.75928 -37.89879 1.000 50.01141 81 VAL E N 1
ATOM 15905 C CA . VAL E 1 82 ? 28.21923 3.65684 -38.87117 1.000 47.09173 81 VAL E CA 1
ATOM 15906 C C . VAL E 1 82 ? 29.56126 4.09181 -38.29922 1.000 47.43087 81 VAL E C 1
ATOM 15907 O O . VAL E 1 82 ? 29.61835 4.88073 -37.34982 1.000 49.13887 81 VAL E O 1
ATOM 15920 N N . PHE E 1 83 ? 30.64240 3.57197 -38.86960 1.000 48.23121 82 PHE E N 1
ATOM 15921 C CA . PHE E 1 83 ? 31.99678 3.85598 -38.41547 1.000 46.68112 82 PHE E CA 1
ATOM 15922 C C . PHE E 1 83 ? 32.70298 4.68605 -39.47874 1.000 50.98275 82 PHE E C 1
ATOM 15923 O O . PHE E 1 83 ? 32.69144 4.32611 -40.66064 1.000 57.34457 82 PHE E O 1
ATOM 15940 N N . ASN E 1 84 ? 33.31429 5.79429 -39.05706 1.000 50.31957 83 ASN E N 1
ATOM 15941 C CA . ASN E 1 84 ? 33.77866 6.81130 -39.99569 1.000 49.67130 83 ASN E CA 1
ATOM 15942 C C . ASN E 1 84 ? 32.60956 7.23428 -40.88246 1.000 51.40349 83 ASN E C 1
ATOM 15943 O O . ASN E 1 84 ? 31.69168 7.91607 -40.41469 1.000 55.50412 83 ASN E O 1
ATOM 15954 N N . GLY E 1 85 ? 32.61558 6.83277 -42.14969 1.000 46.49886 84 GLY E N 1
ATOM 15955 C CA . GLY E 1 85 ? 31.52551 7.18584 -43.03813 1.000 58.05492 84 GLY E CA 1
ATOM 15956 C C . GLY E 1 85 ? 30.94539 5.98885 -43.75691 1.000 50.24705 84 GLY E C 1
ATOM 15957 O O . GLY E 1 85 ? 30.30160 6.12785 -44.80192 1.000 46.95805 84 GLY E O 1
ATOM 15961 N N . LYS E 1 86 ? 31.16563 4.80485 -43.19861 1.000 50.47771 85 LYS E N 1
ATOM 15962 C CA . LYS E 1 86 ? 30.75212 3.55780 -43.81525 1.000 54.64668 85 LYS E CA 1
ATOM 15963 C C . LYS E 1 86 ? 29.87943 2.77388 -42.84927 1.000 47.13840 85 LYS E C 1
ATOM 15964 O O . LYS E 1 86 ? 29.99285 2.91151 -41.62692 1.000 40.02947 85 LYS E O 1
ATOM 15983 N N . ILE E 1 87 ? 28.99736 1.95428 -43.41371 1.000 46.17927 86 ILE E N 1
ATOM 15984 C CA . ILE E 1 87 ? 28.27301 0.98551 -42.60955 1.000 41.90901 86 ILE E CA 1
ATOM 15985 C C . ILE E 1 87 ? 29.22393 -0.13915 -42.23177 1.000 46.83566 86 ILE E C 1
ATOM 15986 O O . ILE E 1 87 ? 30.07722 -0.55306 -43.02996 1.000 41.42410 86 ILE E O 1
ATOM 16002 N N . GLN E 1 88 ? 29.09795 -0.62153 -41.00105 1.000 48.74356 87 GLN E N 1
ATOM 16003 C CA . GLN E 1 88 ? 29.82398 -1.79184 -40.53500 1.000 46.16961 87 GLN E CA 1
ATOM 16004 C C . GLN E 1 88 ? 28.82318 -2.79778 -39.98821 1.000 47.33223 87 GLN E C 1
ATOM 16005 O O . GLN E 1 88 ? 27.84148 -2.42150 -39.33991 1.000 42.69676 87 GLN E O 1
ATOM 16019 N N . LYS E 1 89 ? 29.06889 -4.07355 -40.26480 1.000 43.81314 88 LYS E N 1
ATOM 16020 C CA . LYS E 1 89 ? 28.21796 -5.15536 -39.79433 1.000 41.98164 88 LYS E CA 1
ATOM 16021 C C . LYS E 1 89 ? 28.86020 -5.82315 -38.58661 1.000 43.59971 88 LYS E C 1
ATOM 16022 O O . LYS E 1 89 ? 30.07768 -6.02496 -38.54888 1.000 42.79727 88 LYS E O 1
ATOM 16041 N N . ARG E 1 90 ? 28.03932 -6.15757 -37.59662 1.000 41.43715 89 ARG E N 1
ATOM 16042 C CA . ARG E 1 90 ? 28.53711 -6.84465 -36.41545 1.000 46.48286 89 ARG E CA 1
ATOM 16043 C C . ARG E 1 90 ? 28.79610 -8.31182 -36.72667 1.000 48.03796 89 ARG E C 1
ATOM 16044 O O . ARG E 1 90 ? 27.98319 -8.97720 -37.37669 1.000 55.90867 89 ARG E O 1
ATOM 16065 N N . ARG E 1 91 ? 29.93721 -8.81571 -36.25977 1.000 43.07149 90 ARG E N 1
ATOM 16066 C CA . ARG E 1 91 ? 30.26769 -10.23062 -36.40264 1.000 50.48511 90 ARG E CA 1
ATOM 16067 C C . ARG E 1 91 ? 30.96987 -10.70034 -35.13879 1.000 55.81515 90 ARG E C 1
ATOM 16068 O O . ARG E 1 91 ? 31.98022 -10.11636 -34.73212 1.000 53.35201 90 ARG E O 1
ATOM 16089 N N . ASP E 1 92 ? 30.43306 -11.74801 -34.52274 1.000 58.97755 91 ASP E N 1
ATOM 16090 C CA . ASP E 1 92 ? 31.02584 -12.34460 -33.33413 1.000 58.19453 91 ASP E CA 1
ATOM 16091 C C . ASP E 1 92 ? 31.94218 -13.49500 -33.75357 1.000 53.72494 91 ASP E C 1
ATOM 16092 O O . ASP E 1 92 ? 31.59801 -14.28979 -34.63185 1.000 53.25879 91 ASP E O 1
ATOM 16101 N N . ILE E 1 93 ? 33.12579 -13.56765 -33.13878 1.000 60.04611 92 ILE E N 1
ATOM 16102 C CA . ILE E 1 93 ? 34.17218 -14.50054 -33.54210 1.000 61.80330 92 ILE E CA 1
ATOM 16103 C C . ILE E 1 93 ? 34.70351 -15.22763 -32.30843 1.000 61.98544 92 ILE E C 1
ATOM 16104 O O . ILE E 1 93 ? 34.39790 -14.87444 -31.17360 1.000 61.47898 92 ILE E O 1
ATOM 16120 N N . LYS E 1 94 ? 35.51224 -16.26951 -32.54617 1.000 65.48692 93 LYS E N 1
ATOM 16121 C CA . LYS E 1 94 ? 36.08371 -17.05807 -31.45963 1.000 68.48949 93 LYS E CA 1
ATOM 16122 C C . LYS E 1 94 ? 37.54367 -16.67085 -31.24292 1.000 70.48482 93 LYS E C 1
ATOM 16123 O O . LYS E 1 94 ? 38.25702 -16.38297 -32.20986 1.000 70.89826 93 LYS E O 1
ATOM 16142 N N . PRO E 1 95 ? 38.02853 -16.61074 -29.98560 1.000 71.06116 94 PRO E N 1
ATOM 16143 C CA . PRO E 1 95 ? 39.40439 -16.16172 -29.71373 1.000 71.00189 94 PRO E CA 1
ATOM 16144 C C . PRO E 1 95 ? 40.45729 -16.98076 -30.45285 1.000 68.81207 94 PRO E C 1
ATOM 16145 O O . PRO E 1 95 ? 40.32105 -18.19910 -30.55230 1.000 78.01123 94 PRO E O 1
ATOM 16156 N N . VAL E 1 99 ? 41.63271 -12.71872 -37.06927 1.000 56.74353 98 VAL E N 1
ATOM 16157 C CA . VAL E 1 99 ? 40.30654 -12.12612 -37.19755 1.000 65.47615 98 VAL E CA 1
ATOM 16158 C C . VAL E 1 99 ? 40.10163 -11.62603 -38.62377 1.000 64.78442 98 VAL E C 1
ATOM 16159 O O . VAL E 1 99 ? 41.06814 -11.45250 -39.36517 1.000 65.68822 98 VAL E O 1
ATOM 16171 N N . PRO E 1 100 ? 38.84712 -11.39419 -39.01149 1.000 65.86139 99 PRO E N 1
ATOM 16172 C CA . PRO E 1 100 ? 38.58467 -10.88303 -40.36352 1.000 66.12382 99 PRO E CA 1
ATOM 16173 C C . PRO E 1 100 ? 39.22824 -9.52025 -40.56233 1.000 69.22072 99 PRO E C 1
ATOM 16174 O O . PRO E 1 100 ? 39.18591 -8.66026 -39.68074 1.000 77.23507 99 PRO E O 1
ATOM 16185 N N . GLU E 1 101 ? 39.82830 -9.32540 -41.73362 1.000 74.42078 100 GLU E N 1
ATOM 16186 C CA . GLU E 1 101 ? 40.47361 -8.05189 -42.02298 1.000 80.53052 100 GLU E CA 1
ATOM 16187 C C . GLU E 1 101 ? 39.46470 -6.91779 -41.88966 1.000 74.30532 100 GLU E C 1
ATOM 16188 O O . GLU E 1 101 ? 38.36626 -6.97540 -42.45029 1.000 68.10847 100 GLU E O 1
ATOM 16200 N N . GLY E 1 102 ? 39.83594 -5.89176 -41.13045 1.000 80.35096 101 GLY E N 1
ATOM 16201 C CA . GLY E 1 102 ? 38.94367 -4.78796 -40.85174 1.000 82.34329 101 GLY E CA 1
ATOM 16202 C C . GLY E 1 102 ? 38.06467 -4.96816 -39.63615 1.000 72.90739 101 GLY E C 1
ATOM 16203 O O . GLY E 1 102 ? 37.18079 -4.13447 -39.40320 1.000 68.84642 101 GLY E O 1
ATOM 16207 N N . TRP E 1 103 ? 38.27859 -6.02430 -38.85571 1.000 69.61414 102 TRP E N 1
ATOM 16208 C CA . TRP E 1 103 ? 37.47520 -6.28714 -37.66997 1.000 63.69535 102 TRP E CA 1
ATOM 16209 C C . TRP E 1 103 ? 38.01015 -5.49755 -36.48211 1.000 63.00468 102 TRP E C 1
ATOM 16210 O O . TRP E 1 103 ? 39.22403 -5.36411 -36.30186 1.000 59.68993 102 TRP E O 1
ATOM 16231 N N . ILE E 1 104 ? 37.09274 -4.96873 -35.67397 1.000 66.27356 103 ILE E N 1
ATOM 16232 C CA . ILE E 1 104 ? 37.42534 -4.17148 -34.49717 1.000 61.98292 103 ILE E CA 1
ATOM 16233 C C . ILE E 1 104 ? 36.60781 -4.70408 -33.32812 1.000 56.90279 103 ILE E C 1
ATOM 16234 O O . ILE E 1 104 ? 35.37288 -4.63706 -33.34946 1.000 59.18113 103 ILE E O 1
ATOM 16250 N N . GLN E 1 105 ? 37.29009 -5.22586 -32.31296 1.000 52.72520 104 GLN E N 1
ATOM 16251 C CA . GLN E 1 105 ? 36.60517 -5.77429 -31.15166 1.000 50.50847 104 GLN E CA 1
ATOM 16252 C C . GLN E 1 105 ? 35.88031 -4.67551 -30.38006 1.000 52.03381 104 GLN E C 1
ATOM 16253 O O . GLN E 1 105 ? 36.30773 -3.51783 -30.34923 1.000 55.14860 104 GLN E O 1
ATOM 16267 N N . THR E 1 106 ? 34.76234 -5.05330 -29.75460 1.000 52.34619 105 THR E N 1
ATOM 16268 C CA . THR E 1 106 ? 34.01706 -4.13795 -28.89777 1.000 54.21406 105 THR E CA 1
ATOM 16269 C C . THR E 1 106 ? 33.47497 -4.78561 -27.63076 1.000 54.44956 105 THR E C 1
ATOM 16270 O O . THR E 1 106 ? 33.06566 -4.05187 -26.72616 1.000 52.01949 105 THR E O 1
ATOM 16281 N N . GLY E 1 107 ? 33.45336 -6.10706 -27.52452 1.000 55.26920 106 GLY E N 1
ATOM 16282 C CA . GLY E 1 107 ? 32.93293 -6.75632 -26.34423 1.000 59.48992 106 GLY E CA 1
ATOM 16283 C C . GLY E 1 107 ? 33.35041 -8.20711 -26.25426 1.000 58.01716 106 GLY E C 1
ATOM 16284 O O . GLY E 1 107 ? 34.26668 -8.65427 -26.94573 1.000 54.49281 106 GLY E O 1
ATOM 16288 N N . SER E 1 108 ? 32.65885 -8.94408 -25.38537 1.000 60.99503 107 SER E N 1
ATOM 16289 C CA . SER E 1 108 ? 32.95619 -10.35209 -25.16591 1.000 61.94034 107 SER E CA 1
ATOM 16290 C C . SER E 1 108 ? 31.76523 -11.01969 -24.49374 1.000 67.15136 107 SER E C 1
ATOM 16291 O O . SER E 1 108 ? 31.19159 -10.47028 -23.55022 1.000 75.44073 107 SER E O 1
ATOM 16299 N N . ASP E 1 109 ? 31.40868 -12.20541 -24.98211 1.000 75.34156 108 ASP E N 1
ATOM 16300 C CA . ASP E 1 109 ? 30.37268 -13.03660 -24.38907 1.000 79.12184 108 ASP E CA 1
ATOM 16301 C C . ASP E 1 109 ? 30.99325 -14.33130 -23.87669 1.000 85.45470 108 ASP E C 1
ATOM 16302 O O . ASP E 1 109 ? 32.09385 -14.71783 -24.27917 1.000 89.00335 108 ASP E O 1
ATOM 16311 N N . GLU E 1 110 ? 30.28032 -14.99697 -22.97150 1.000 81.97534 109 GLU E N 1
ATOM 16312 C CA . GLU E 1 110 ? 30.74990 -16.25882 -22.40497 1.000 82.56365 109 GLU E CA 1
ATOM 16313 C C . GLU E 1 110 ? 29.58799 -17.20587 -22.12006 1.000 78.44080 109 GLU E C 1
ATOM 16314 O O . GLU E 1 110 ? 29.42023 -18.21865 -22.80040 1.000 59.07052 109 GLU E O 1
ATOM 16326 N N . GLY E 1 113 ? 31.02536 -18.30850 -25.75072 1.000 53.22050 112 GLY E N 1
ATOM 16327 C CA . GLY E 1 113 ? 32.41571 -17.97181 -25.50576 1.000 66.16384 112 GLY E CA 1
ATOM 16328 C C . GLY E 1 113 ? 33.05128 -17.21184 -26.65439 1.000 76.25154 112 GLY E C 1
ATOM 16329 O O . GLY E 1 113 ? 34.23484 -17.38611 -26.94702 1.000 76.60305 112 GLY E O 1
ATOM 16332 N N . HIS E 1 114 ? 32.26372 -16.35480 -27.29619 1.000 71.74434 113 HIS E N 1
ATOM 16333 C CA . HIS E 1 114 ? 32.67683 -15.63866 -28.49342 1.000 65.27303 113 HIS E CA 1
ATOM 16334 C C . HIS E 1 114 ? 33.07434 -14.19982 -28.17272 1.000 60.31904 113 HIS E C 1
ATOM 16335 O O . HIS E 1 114 ? 32.74270 -13.65307 -27.11822 1.000 57.31431 113 HIS E O 1
ATOM 16349 N N . LEU E 1 115 ? 33.80220 -13.59409 -29.10859 1.000 61.30105 114 LEU E N 1
ATOM 16350 C CA . LEU E 1 115 ? 34.19036 -12.19245 -29.03739 1.000 60.34283 114 LEU E CA 1
ATOM 16351 C C . LEU E 1 115 ? 33.32546 -11.37645 -29.98859 1.000 57.35093 114 LEU E C 1
ATOM 16352 O O . LEU E 1 115 ? 33.02821 -11.81756 -31.10149 1.000 54.48621 114 LEU E O 1
ATOM 16368 N N . ILE E 1 116 ? 32.94557 -10.17675 -29.55860 1.000 55.04997 115 ILE E N 1
ATOM 16369 C CA . ILE E 1 116 ? 32.01097 -9.33187 -30.29339 1.000 52.97146 115 ILE E CA 1
ATOM 16370 C C . ILE E 1 116 ? 32.77244 -8.18399 -30.93606 1.000 55.31206 115 ILE E C 1
ATOM 16371 O O . ILE E 1 116 ? 33.72934 -7.65647 -30.35711 1.000 55.11356 115 ILE E O 1
ATOM 16387 N N . GLY E 1 117 ? 32.34525 -7.80382 -32.13417 1.000 55.39043 116 GLY E N 1
ATOM 16388 C CA . GLY E 1 117 ? 32.97896 -6.70620 -32.83233 1.000 54.14459 116 GLY E CA 1
ATOM 16389 C C . GLY E 1 117 ? 32.22325 -6.33780 -34.08962 1.000 48.96978 116 GLY E C 1
ATOM 16390 O O . GLY E 1 117 ? 31.13515 -6.84882 -34.36036 1.000 45.28627 116 GLY E O 1
ATOM 16394 N N . PHE E 1 118 ? 32.82510 -5.43145 -34.85650 1.000 52.75873 117 PHE E N 1
ATOM 16395 C CA . PHE E 1 118 ? 32.24211 -4.91584 -36.08470 1.000 50.10442 117 PHE E CA 1
ATOM 16396 C C . PHE E 1 118 ? 33.29690 -4.91552 -37.18140 1.000 50.08667 117 PHE E C 1
ATOM 16397 O O . PHE E 1 118 ? 34.48568 -4.71515 -36.92027 1.000 53.75985 117 PHE E O 1
ATOM 16431 N N . ASP E 1 120 ? 33.88788 -3.99440 -41.70095 1.000 51.37990 119 ASP E N 1
ATOM 16432 C CA . ASP E 1 120 ? 33.35264 -3.35462 -42.89292 1.000 51.73318 119 ASP E CA 1
ATOM 16433 C C . ASP E 1 120 ? 32.61465 -4.37425 -43.75212 1.000 49.62355 119 ASP E C 1
ATOM 16434 O O . ASP E 1 120 ? 32.92248 -5.56692 -43.73943 1.000 54.21120 119 ASP E O 1
ATOM 16443 N N . LEU E 1 121 ? 31.62201 -3.89589 -44.49586 1.000 49.33967 120 LEU E N 1
ATOM 16444 C CA . LEU E 1 121 ? 30.83472 -4.78583 -45.33591 1.000 52.44820 120 LEU E CA 1
ATOM 16445 C C . LEU E 1 121 ? 31.72163 -5.43384 -46.39588 1.000 54.23132 120 LEU E C 1
ATOM 16446 O O . LEU E 1 121 ? 32.72050 -4.85893 -46.83519 1.000 58.29383 120 LEU E O 1
ATOM 16462 N N . GLU E 1 122 ? 31.35465 -6.64885 -46.80196 1.000 55.91740 121 GLU E N 1
ATOM 16463 C CA . GLU E 1 122 ? 32.02839 -7.37724 -47.86986 1.000 64.02069 121 GLU E CA 1
ATOM 16464 C C . GLU E 1 122 ? 31.23873 -7.21952 -49.16736 1.000 59.12772 121 GLU E C 1
ATOM 16465 O O . GLU E 1 122 ? 30.11838 -6.70695 -49.17628 1.000 59.84960 121 GLU E O 1
ATOM 16477 N N . LYS E 1 123 ? 31.83571 -7.66520 -50.27956 1.000 51.18101 122 LYS E N 1
ATOM 16478 C CA . LYS E 1 123 ? 31.22658 -7.43132 -51.58806 1.000 57.77787 122 LYS E CA 1
ATOM 16479 C C . LYS E 1 123 ? 29.87098 -8.11482 -51.71280 1.000 57.33652 122 LYS E C 1
ATOM 16480 O O . LYS E 1 123 ? 28.95797 -7.57844 -52.35347 1.000 51.67102 122 LYS E O 1
ATOM 16499 N N . GLY E 1 124 ? 29.71565 -9.28609 -51.10305 1.000 59.16011 123 GLY E N 1
ATOM 16500 C CA . GLY E 1 124 ? 28.46953 -10.01935 -51.18471 1.000 50.46173 123 GLY E CA 1
ATOM 16501 C C . GLY E 1 124 ? 27.32580 -9.45467 -50.36929 1.000 42.59538 123 GLY E C 1
ATOM 16502 O O . GLY E 1 124 ? 26.22382 -10.00835 -50.42360 1.000 44.79929 123 GLY E O 1
ATOM 16506 N N . ASP E 1 125 ? 27.54430 -8.37253 -49.62084 1.000 45.10792 124 ASP E N 1
ATOM 16507 C CA . ASP E 1 125 ? 26.51500 -7.81463 -48.74321 1.000 47.47042 124 ASP E CA 1
ATOM 16508 C C . ASP E 1 125 ? 25.59090 -6.87637 -49.52503 1.000 44.94800 124 ASP E C 1
ATOM 16509 O O . ASP E 1 125 ? 25.45563 -5.68709 -49.23674 1.000 42.74073 124 ASP E O 1
ATOM 16518 N N . LYS E 1 126 ? 24.93636 -7.45580 -50.53404 1.000 46.84418 125 LYS E N 1
ATOM 16519 C CA . LYS E 1 126 ? 24.03782 -6.68874 -51.39044 1.000 42.91419 125 LYS E CA 1
ATOM 16520 C C . LYS E 1 126 ? 23.02569 -5.89991 -50.56970 1.000 43.84887 125 LYS E C 1
ATOM 16521 O O . LYS E 1 126 ? 22.83797 -4.69616 -50.78082 1.000 38.56272 125 LYS E O 1
ATOM 16540 N N . TRP E 1 127 ? 22.36861 -6.56594 -49.61747 1.000 42.97713 126 TRP E N 1
ATOM 16541 C CA . TRP E 1 127 ? 21.25491 -5.96084 -48.89775 1.000 36.45194 126 TRP E CA 1
ATOM 16542 C C . TRP E 1 127 ? 21.70147 -5.03481 -47.77558 1.000 34.25747 126 TRP E C 1
ATOM 16543 O O . TRP E 1 127 ? 20.88691 -4.24540 -47.28514 1.000 31.26632 126 TRP E O 1
ATOM 16564 N N . HIS E 1 128 ? 22.96305 -5.11286 -47.35083 1.000 42.90095 127 HIS E N 1
ATOM 16565 C CA . HIS E 1 128 ? 23.50016 -4.07389 -46.47906 1.000 38.89197 127 HIS E CA 1
ATOM 16566 C C . HIS E 1 128 ? 23.70531 -2.78161 -47.26076 1.000 36.60899 127 HIS E C 1
ATOM 16567 O O . HIS E 1 128 ? 23.29089 -1.70201 -46.82215 1.000 33.11287 127 HIS E O 1
ATOM 16581 N N . TYR E 1 129 ? 24.32991 -2.88005 -48.43776 1.000 41.52663 128 TYR E N 1
ATOM 16582 C CA . TYR E 1 129 ? 24.54450 -1.70926 -49.27710 1.000 39.73658 128 TYR E CA 1
ATOM 16583 C C . TYR E 1 129 ? 23.24156 -1.11974 -49.80234 1.000 41.89017 128 TYR E C 1
ATOM 16584 O O . TYR E 1 129 ? 23.22098 0.05384 -50.18963 1.000 42.88328 128 TYR E O 1
ATOM 16602 N N . ASP E 1 130 ? 22.15939 -1.90265 -49.83432 1.000 36.27131 129 ASP E N 1
ATOM 16603 C CA . ASP E 1 130 ? 20.91949 -1.41864 -50.42807 1.000 36.93225 129 ASP E CA 1
ATOM 16604 C C . ASP E 1 130 ? 20.27713 -0.30928 -49.60992 1.000 41.84505 129 ASP E C 1
ATOM 16605 O O . ASP E 1 130 ? 19.44781 0.43459 -50.14365 1.000 49.50802 129 ASP E O 1
ATOM 16614 N N . CYS E 1 131 ? 20.62247 -0.18809 -48.32859 1.000 37.20191 130 CYS E N 1
ATOM 16615 C CA . CYS E 1 131 ? 20.06414 0.89045 -47.52600 1.000 39.42258 130 CYS E CA 1
ATOM 16616 C C . CYS E 1 131 ? 20.63028 2.24853 -47.92044 1.000 35.85622 130 CYS E C 1
ATOM 16617 O O . CYS E 1 131 ? 20.07038 3.27407 -47.51920 1.000 34.95371 130 CYS E O 1
ATOM 16625 N N . HIS E 1 132 ? 21.70698 2.27975 -48.70331 1.000 39.26117 131 HIS E N 1
ATOM 16626 C CA . HIS E 1 132 ? 22.21182 3.53622 -49.23848 1.000 43.96385 131 HIS E CA 1
ATOM 16627 C C . HIS E 1 132 ? 21.27743 4.06708 -50.31822 1.000 48.23864 131 HIS E C 1
ATOM 16628 O O . HIS E 1 132 ? 20.71468 3.30179 -51.10662 1.000 46.59430 131 HIS E O 1
ATOM 16642 N N . VAL E 1 133 ? 21.11654 5.39153 -50.35795 1.000 45.73619 132 VAL E N 1
ATOM 16643 C CA . VAL E 1 133 ? 20.41197 5.99883 -51.47581 1.000 45.12582 132 VAL E CA 1
ATOM 16644 C C . VAL E 1 133 ? 21.18992 5.68426 -52.75103 1.000 49.50690 132 VAL E C 1
ATOM 16645 O O . VAL E 1 133 ? 22.42492 5.60252 -52.74925 1.000 54.39777 132 VAL E O 1
ATOM 16658 N N . LYS E 1 134 ? 20.46066 5.49521 -53.84741 1.000 55.03356 133 LYS E N 1
ATOM 16659 C CA . LYS E 1 134 ? 21.05411 5.02234 -55.08983 1.000 56.08280 1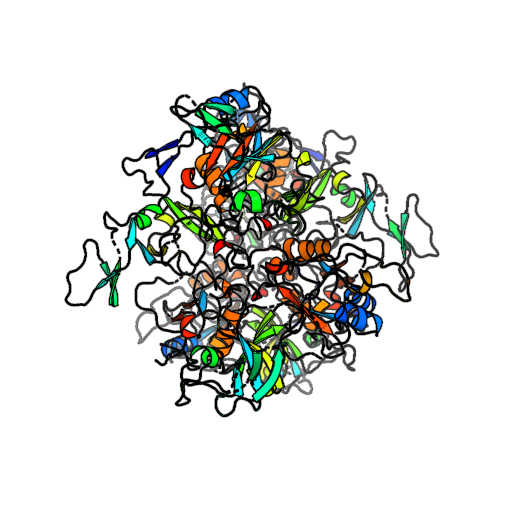33 LYS E CA 1
ATOM 16660 C C . LYS E 1 134 ? 21.43278 6.19036 -55.98991 1.000 57.87303 133 LYS E C 1
ATOM 16661 O O . LYS E 1 134 ? 20.72461 7.19940 -56.05543 1.000 56.03100 133 LYS E O 1
ATOM 16680 N N . ASP E 1 135 ? 22.56135 6.04343 -56.68338 1.000 58.33503 134 ASP E N 1
ATOM 16681 C CA . ASP E 1 135 ? 22.97855 6.98759 -57.71920 1.000 69.44843 134 ASP E CA 1
ATOM 16682 C C . ASP E 1 135 ? 23.47323 6.18367 -58.91286 1.000 70.90660 134 ASP E C 1
ATOM 16683 O O . ASP E 1 135 ? 24.64817 5.79884 -58.97662 1.000 74.56621 134 ASP E O 1
ATOM 16692 N N . PRO E 1 136 ? 22.60199 5.91147 -59.88874 1.000 75.83110 135 PRO E N 1
ATOM 16693 C CA . PRO E 1 136 ? 23.01314 5.03477 -60.99815 1.000 75.60686 135 PRO E CA 1
ATOM 16694 C C . PRO E 1 136 ? 24.18892 5.57085 -61.79252 1.000 79.00840 135 PRO E C 1
ATOM 16695 O O . PRO E 1 136 ? 24.82665 4.79935 -62.51998 1.000 81.81592 135 PRO E O 1
ATOM 16706 N N . SER E 1 137 ? 24.50214 6.85997 -61.67526 1.000 76.98027 136 SER E N 1
ATOM 16707 C CA . SER E 1 137 ? 25.61379 7.45343 -62.40633 1.000 83.01072 136 SER E CA 1
ATOM 16708 C C . SER E 1 137 ? 26.95999 7.23959 -61.72551 1.000 83.13435 136 SER E C 1
ATOM 16709 O O . SER E 1 137 ? 27.98483 7.65383 -62.27758 1.000 83.80520 136 SER E O 1
ATOM 16717 N N . SER E 1 138 ? 26.98759 6.61047 -60.55526 1.000 81.83491 137 SER E N 1
ATOM 16718 C CA . SER E 1 138 ? 28.22629 6.37055 -59.83236 1.000 85.93414 137 SER E CA 1
ATOM 16719 C C . SER E 1 138 ? 28.78058 4.99369 -60.16838 1.000 86.36843 137 SER E C 1
ATOM 16720 O O . SER E 1 138 ? 28.04995 4.11358 -60.63467 1.000 83.07814 137 SER E O 1
ATOM 16728 N N . PRO E 1 139 ? 30.08047 4.77073 -59.94555 1.000 79.54921 138 PRO E N 1
ATOM 16729 C CA . PRO E 1 139 ? 30.63059 3.42857 -60.20725 1.000 77.27311 138 PRO E CA 1
ATOM 16730 C C . PRO E 1 139 ? 29.99477 2.35456 -59.34518 1.000 75.51816 138 PRO E C 1
ATOM 16731 O O . PRO E 1 139 ? 29.79898 1.22180 -59.80396 1.000 76.01528 138 PRO E O 1
ATOM 16742 N N . SER E 1 140 ? 29.66449 2.68727 -58.09786 1.000 73.93732 139 SER E N 1
ATOM 16743 C CA . SER E 1 140 ? 29.02019 1.74125 -57.19996 1.000 68.64429 139 SER E CA 1
ATOM 16744 C C . SER E 1 140 ? 27.53686 1.57398 -57.48972 1.000 63.76986 139 SER E C 1
ATOM 16745 O O . SER E 1 140 ? 26.95685 0.54813 -57.11663 1.000 61.88430 139 SER E O 1
ATOM 16753 N N . GLY E 1 141 ? 26.91830 2.54291 -58.15708 1.000 73.52911 140 GLY E N 1
ATOM 16754 C CA . GLY E 1 141 ? 25.47912 2.60456 -58.22994 1.000 73.77693 140 GLY E CA 1
ATOM 16755 C C . GLY E 1 141 ? 24.82384 3.15783 -56.98724 1.000 67.98021 140 GLY E C 1
ATOM 16756 O O . GLY E 1 141 ? 23.58930 3.23113 -56.93704 1.000 67.10042 140 GLY E O 1
ATOM 16760 N N . LEU E 1 142 ? 25.60877 3.55318 -55.98794 1.000 64.77118 141 LEU E N 1
ATOM 16761 C CA . LEU E 1 142 ? 25.09740 4.05692 -54.72590 1.000 62.56626 141 LEU E CA 1
ATOM 16762 C C . LEU E 1 142 ? 25.63960 5.45543 -54.46522 1.000 59.69516 141 LEU E C 1
ATOM 16763 O O . LEU E 1 142 ? 26.70339 5.83259 -54.96619 1.000 60.43081 141 LEU E O 1
ATOM 16779 N N . ASP E 1 143 ? 24.88893 6.22066 -53.67744 1.000 56.69465 142 ASP E N 1
ATOM 16780 C CA . ASP E 1 143 ? 25.36973 7.46932 -53.08902 1.000 51.10827 142 ASP E CA 1
ATOM 16781 C C . ASP E 1 143 ? 25.97785 7.10480 -51.73869 1.000 52.04990 142 ASP E C 1
ATOM 16782 O O . ASP E 1 143 ? 25.25999 6.88756 -50.75927 1.000 48.29772 142 ASP E O 1
ATOM 16791 N N . ILE E 1 144 ? 27.30812 7.03473 -51.68389 1.000 55.26267 143 ILE E N 1
ATOM 16792 C CA . ILE E 1 144 ? 28.00311 6.47133 -50.53088 1.000 52.17623 143 ILE E CA 1
ATOM 16793 C C . ILE E 1 144 ? 27.94972 7.41268 -49.33453 1.000 52.39717 143 ILE E C 1
ATOM 16794 O O . ILE E 1 144 ? 28.44114 7.07700 -48.25023 1.000 49.97967 143 ILE E O 1
ATOM 16810 N N . ASN E 1 145 ? 27.35400 8.59045 -49.51408 1.000 51.45961 144 ASN E N 1
ATOM 16811 C CA . ASN E 1 145 ? 27.27404 9.58417 -48.45220 1.000 51.56550 144 ASN E CA 1
ATOM 16812 C C . ASN E 1 145 ? 25.87726 9.73480 -47.86467 1.000 54.11752 144 ASN E C 1
ATOM 16813 O O . ASN E 1 145 ? 25.68719 10.56500 -46.96869 1.000 48.14937 144 ASN E O 1
ATOM 16824 N N . LYS E 1 146 ? 24.89956 8.95987 -48.33164 1.000 61.65688 145 LYS E N 1
ATOM 16825 C CA . LYS E 1 146 ? 23.53381 9.06501 -47.83927 1.000 54.63388 145 LYS E CA 1
ATOM 16826 C C . LYS E 1 146 ? 22.91302 7.68393 -47.71687 1.000 51.40091 145 LYS E C 1
ATOM 16827 O O . LYS E 1 146 ? 23.07795 6.83725 -48.59926 1.000 55.58117 145 LYS E O 1
ATOM 16846 N N . VAL E 1 147 ? 22.19482 7.46892 -46.61733 1.000 40.37408 146 VAL E N 1
ATOM 16847 C CA . VAL E 1 147 ? 21.48234 6.22434 -46.36976 1.000 41.59827 146 VAL E CA 1
ATOM 16848 C C . VAL E 1 147 ? 20.04968 6.55863 -45.98301 1.000 36.89720 146 VAL E C 1
ATOM 16849 O O . VAL E 1 147 ? 19.77667 7.60083 -45.37847 1.000 39.10255 146 VAL E O 1
ATOM 16862 N N . LEU E 1 148 ? 19.12764 5.67267 -46.35152 1.000 33.17747 147 LEU E N 1
ATOM 16863 C CA . LEU E 1 148 ? 17.75032 5.79391 -45.89898 1.000 31.80751 147 LEU E CA 1
ATOM 16864 C C . LEU E 1 148 ? 17.64935 5.24915 -44.48103 1.000 30.24840 147 LEU E C 1
ATOM 16865 O O . LEU E 1 148 ? 18.07217 4.12169 -44.20624 1.000 29.91116 147 LEU E O 1
ATOM 16881 N N . CYS E 1 149 ? 17.10491 6.05645 -43.58055 1.000 33.96897 148 CYS E N 1
ATOM 16882 C CA . CYS E 1 149 ? 16.93235 5.67166 -42.19069 1.000 35.35805 148 CYS E CA 1
ATOM 16883 C C . CYS E 1 149 ? 15.49914 5.96668 -41.77829 1.000 29.61788 148 CYS E C 1
ATOM 16884 O O . CYS E 1 149 ? 14.83326 6.82916 -42.35733 1.000 30.53580 148 CYS E O 1
ATOM 16892 N N . ILE E 1 150 ? 15.02403 5.23182 -40.78112 1.000 27.30177 149 ILE E N 1
ATOM 16893 C CA . ILE E 1 150 ? 13.68245 5.40762 -40.24170 1.000 31.07791 149 ILE E CA 1
ATOM 16894 C C . ILE E 1 150 ? 13.83479 5.98156 -38.84299 1.000 31.53249 149 ILE E C 1
ATOM 16895 O O . ILE E 1 150 ? 14.53450 5.40580 -38.00069 1.000 38.22426 149 ILE E O 1
ATOM 16911 N N . THR E 1 151 ? 13.20123 7.12712 -38.60442 1.000 35.97046 150 THR E N 1
ATOM 16912 C CA . THR E 1 151 ? 13.37317 7.84791 -37.35485 1.000 30.93605 150 THR E CA 1
ATOM 16913 C C . THR E 1 151 ? 12.08009 8.56178 -36.99891 1.000 38.40562 150 THR E C 1
ATOM 16914 O O . THR E 1 151 ? 11.13012 8.60645 -37.78455 1.000 41.68761 150 THR E O 1
ATOM 16925 N N . THR E 1 152 ? 12.06660 9.14132 -35.80224 1.000 37.43789 151 THR E N 1
ATOM 16926 C CA . THR E 1 152 ? 10.95123 9.97521 -35.38602 1.000 41.54811 151 THR E CA 1
ATOM 16927 C C . THR E 1 152 ? 10.89793 11.24644 -36.22760 1.000 41.33874 151 THR E C 1
ATOM 16928 O O . THR E 1 152 ? 11.91819 11.73927 -36.71697 1.000 42.54358 151 THR E O 1
ATOM 16939 N N . ASN E 1 153 ? 9.68935 11.77737 -36.39323 1.000 44.60287 152 ASN E N 1
ATOM 16940 C CA . ASN E 1 153 ? 9.47693 12.96362 -37.20722 1.000 47.80305 152 ASN E CA 1
ATOM 16941 C C . ASN E 1 153 ? 9.66825 14.21650 -36.34916 1.000 58.38678 152 ASN E C 1
ATOM 16942 O O . ASN E 1 153 ? 10.09390 14.14403 -35.19291 1.000 55.42715 152 ASN E O 1
ATOM 16953 N N . LYS E 1 154 ? 9.36467 15.38660 -36.91963 1.000 61.32623 153 LYS E N 1
ATOM 16954 C CA . LYS E 1 154 ? 9.51382 16.64599 -36.19448 1.000 61.80579 153 LYS E CA 1
ATOM 16955 C C . LYS E 1 154 ? 8.85474 16.56862 -34.82223 1.000 59.09636 153 LYS E C 1
ATOM 16956 O O . LYS E 1 154 ? 9.51908 16.69396 -33.78808 1.000 62.41348 153 LYS E O 1
ATOM 16975 N N . ALA E 1 155 ? 7.54150 16.37229 -34.79532 1.000 50.50264 154 ALA E N 1
ATOM 16976 C CA . ALA E 1 155 ? 6.88800 15.98879 -33.55634 1.000 50.54076 154 ALA E CA 1
ATOM 16977 C C . ALA E 1 155 ? 7.19356 14.52378 -33.25162 1.000 60.75414 154 ALA E C 1
ATOM 16978 O O . ALA E 1 155 ? 7.51824 13.72973 -34.13883 1.000 60.73004 154 ALA E O 1
ATOM 16985 N N . GLY E 1 156 ? 7.10191 14.16906 -31.97657 1.000 55.94620 155 GLY E N 1
ATOM 16986 C CA . GLY E 1 156 ? 7.37130 12.80202 -31.58166 1.000 43.83407 155 GLY E CA 1
ATOM 16987 C C . GLY E 1 156 ? 6.13023 11.93595 -31.57831 1.000 48.39326 155 GLY E C 1
ATOM 16988 O O . GLY E 1 156 ? 5.85610 11.25067 -30.58870 1.000 62.60851 155 GLY E O 1
ATOM 16992 N N . ASP E 1 157 ? 5.37080 11.95001 -32.67572 1.000 46.77536 156 ASP E N 1
ATOM 16993 C CA . ASP E 1 157 ? 4.11827 11.21312 -32.74399 1.000 44.51898 156 ASP E CA 1
ATOM 16994 C C . ASP E 1 157 ? 4.12846 10.07593 -33.75436 1.000 44.54429 156 ASP E C 1
ATOM 16995 O O . ASP E 1 157 ? 3.20474 9.25467 -33.73743 1.000 50.66548 156 ASP E O 1
ATOM 17004 N N . ALA E 1 158 ? 5.13636 9.99247 -34.62077 1.000 41.69794 157 ALA E N 1
ATOM 17005 C CA . ALA E 1 158 ? 5.16155 8.93605 -35.62287 1.000 44.15065 157 ALA E CA 1
ATOM 17006 C C . ALA E 1 158 ? 6.56932 8.77598 -36.17543 1.000 31.72629 157 ALA E C 1
ATOM 17007 O O . ALA E 1 158 ? 7.42886 9.64359 -36.00447 1.000 42.52376 157 ALA E O 1
ATOM 17014 N N . LEU E 1 159 ? 6.78770 7.64798 -36.84479 1.000 29.38409 158 LEU E N 1
ATOM 17015 C CA . LEU E 1 159 ? 8.03473 7.37957 -37.54309 1.000 33.97744 158 LEU E CA 1
ATOM 17016 C C . LEU E 1 159 ? 7.92201 7.80483 -39.00493 1.000 29.68945 158 LEU E C 1
ATOM 17017 O O . LEU E 1 159 ? 6.83114 7.86887 -39.57713 1.000 31.72948 158 LEU E O 1
ATOM 17033 N N . VAL E 1 160 ? 9.07209 8.10082 -39.60626 1.000 30.61955 159 VAL E N 1
ATOM 17034 C CA . VAL E 1 160 ? 9.13177 8.50150 -41.00832 1.000 28.64219 159 VAL E CA 1
ATOM 17035 C C . VAL E 1 160 ? 10.42988 7.98562 -41.61076 1.000 28.86937 159 VAL E C 1
ATOM 17036 O O . VAL E 1 160 ? 11.47071 7.95991 -40.94732 1.000 32.51164 159 VAL E O 1
ATOM 17049 N N . TYR E 1 161 ? 10.35991 7.56761 -42.87283 1.000 28.58121 160 TYR E N 1
ATOM 17050 C CA . TYR E 1 161 ? 11.55883 7.27018 -43.64142 1.000 28.77021 160 TYR E CA 1
ATOM 17051 C C . TYR E 1 161 ? 12.22210 8.57938 -44.04632 1.000 30.90980 160 TYR E C 1
ATOM 17052 O O . TYR E 1 161 ? 11.55056 9.52646 -44.46550 1.000 32.28947 160 TYR E O 1
ATOM 17070 N N . GLU E 1 162 ? 13.54463 8.63149 -43.92093 1.000 31.43443 161 GLU E N 1
ATOM 17071 C CA . GLU E 1 162 ? 14.27540 9.87216 -44.13982 1.000 33.69458 161 GLU E CA 1
ATOM 17072 C C . GLU E 1 162 ? 15.63701 9.55065 -44.73206 1.000 39.39267 161 GLU E C 1
ATOM 17073 O O . GLU E 1 162 ? 16.37170 8.72242 -44.18625 1.000 39.70860 161 GLU E O 1
ATOM 17085 N N . GLU E 1 163 ? 15.95970 10.18964 -45.85372 1.000 42.10625 162 GLU E N 1
ATOM 17086 C CA . GLU E 1 163 ? 17.29828 10.09688 -46.42256 1.000 40.01404 162 GLU E CA 1
ATOM 17087 C C . GLU E 1 163 ? 18.19187 11.08302 -45.68393 1.000 39.24701 162 GLU E C 1
ATOM 17088 O O . GLU E 1 163 ? 17.93502 12.29197 -45.69834 1.000 41.06952 162 GLU E O 1
ATOM 17100 N N . VAL E 1 164 ? 19.22322 10.56868 -45.02210 1.000 44.89118 163 VAL E N 1
ATOM 17101 C CA . VAL E 1 164 ? 20.05439 11.36680 -44.13396 1.000 45.79494 163 VAL E CA 1
ATOM 17102 C C . VAL E 1 164 ? 21.51314 11.16156 -44.50628 1.000 44.23550 163 VAL E C 1
ATOM 17103 O O . VAL E 1 164 ? 21.90565 10.10124 -45.00325 1.000 44.18915 163 VAL E O 1
ATOM 17116 N N . ASN E 1 165 ? 22.31721 12.19354 -44.26671 1.000 49.84166 164 ASN E N 1
ATOM 17117 C CA . ASN E 1 165 ? 23.74823 12.11221 -44.52397 1.000 50.00004 164 ASN E CA 1
ATOM 17118 C C . ASN E 1 165 ? 24.36987 11.10987 -43.56095 1.000 47.35178 164 ASN E C 1
ATOM 17119 O O . ASN E 1 165 ? 24.22793 11.24332 -42.34114 1.000 44.48602 164 ASN E O 1
ATOM 17130 N N . ILE E 1 166 ? 25.06056 10.10617 -44.10660 1.000 48.44379 165 ILE E N 1
ATOM 17131 C CA . ILE E 1 166 ? 25.50975 8.98762 -43.28291 1.000 51.79432 165 ILE E CA 1
ATOM 17132 C C . ILE E 1 166 ? 26.38959 9.46993 -42.13859 1.000 49.48951 165 ILE E C 1
ATOM 17133 O O . ILE E 1 166 ? 26.46793 8.81853 -41.08965 1.000 49.77303 165 ILE E O 1
ATOM 17149 N N . ALA E 1 167 ? 27.05290 10.61552 -42.30493 1.000 53.44436 166 ALA E N 1
ATOM 17150 C CA . ALA E 1 167 ? 27.88517 11.14207 -41.23064 1.000 53.81639 166 ALA E CA 1
ATOM 17151 C C . ALA E 1 167 ? 27.06724 11.52694 -40.00405 1.000 53.01278 166 ALA E C 1
ATOM 17152 O O . ALA E 1 167 ? 27.62825 11.62105 -38.90732 1.000 54.23782 166 ALA E O 1
ATOM 17159 N N . ASP E 1 168 ? 25.75882 11.74782 -40.16145 1.000 50.84955 167 ASP E N 1
ATOM 17160 C CA . ASP E 1 168 ? 24.92007 12.05981 -39.00791 1.000 49.99486 167 ASP E CA 1
ATOM 17161 C C . ASP E 1 168 ? 24.90783 10.90876 -38.00891 1.000 49.67631 167 ASP E C 1
ATOM 17162 O O . ASP E 1 168 ? 24.87775 11.13075 -36.79281 1.000 51.58579 167 ASP E O 1
ATOM 17171 N N . LEU E 1 169 ? 24.91651 9.67314 -38.50335 1.000 55.49740 168 LEU E N 1
ATOM 17172 C CA . LEU E 1 169 ? 24.90696 8.48688 -37.65896 1.000 56.36027 168 LEU E CA 1
ATOM 17173 C C . LEU E 1 169 ? 26.30411 8.02448 -37.27322 1.000 52.07861 168 LEU E C 1
ATOM 17174 O O . LEU E 1 169 ? 26.44127 6.97824 -36.62990 1.000 52.24083 168 LEU E O 1
ATOM 17190 N N . ASN E 1 170 ? 27.33514 8.77026 -37.65275 1.000 51.48797 169 ASN E N 1
ATOM 17191 C CA . ASN E 1 170 ? 28.70436 8.34152 -37.41329 1.000 46.32409 169 ASN E CA 1
ATOM 17192 C C . ASN E 1 170 ? 28.94303 8.13904 -35.92293 1.000 47.01289 169 ASN E C 1
ATOM 17193 O O . ASN E 1 170 ? 28.75395 9.06098 -35.12369 1.000 47.22417 169 ASN E O 1
ATOM 17204 N N . GLY E 1 171 ? 29.34114 6.92389 -35.55185 1.000 51.87338 170 GLY E N 1
ATOM 17205 C CA . GLY E 1 171 ? 29.63775 6.60508 -34.17001 1.000 53.44862 170 GLY E CA 1
ATOM 17206 C C . GLY E 1 171 ? 28.50311 5.99849 -33.37602 1.000 50.99701 170 GLY E C 1
ATOM 17207 O O . GLY E 1 171 ? 28.56351 6.00710 -32.14037 1.000 43.48142 170 GLY E O 1
ATOM 17211 N N . HIS E 1 172 ? 27.47445 5.46466 -34.03721 1.000 48.30925 171 HIS E N 1
ATOM 17212 C CA . HIS E 1 172 ? 26.30939 4.90984 -33.36167 1.000 49.92862 171 HIS E CA 1
ATOM 17213 C C . HIS E 1 172 ? 25.95527 3.55029 -33.95004 1.000 42.94811 171 HIS E C 1
ATOM 17214 O O . HIS E 1 172 ? 26.14907 3.30057 -35.14282 1.000 37.25011 171 HIS E O 1
ATOM 17228 N N . THR E 1 173 ? 25.43045 2.67163 -33.09703 1.000 38.67270 172 THR E N 1
ATOM 17229 C CA . THR E 1 173 ? 24.99164 1.34731 -33.51845 1.000 42.47685 172 THR E CA 1
ATOM 17230 C C . THR E 1 173 ? 23.53925 1.42117 -33.97071 1.000 38.65327 172 THR E C 1
ATOM 17231 O O . THR E 1 173 ? 22.69885 2.01850 -33.28996 1.000 38.23183 172 THR E O 1
ATOM 17242 N N . VAL E 1 174 ? 23.24871 0.80947 -35.11416 1.000 33.47656 173 VAL E N 1
ATOM 17243 C CA . VAL E 1 174 ? 21.94054 0.90449 -35.74302 1.000 31.97233 173 VAL E CA 1
ATOM 17244 C C . VAL E 1 174 ? 21.46047 -0.49255 -36.09869 1.000 30.70023 173 VAL E C 1
ATOM 17245 O O . VAL E 1 174 ? 22.25765 -1.41171 -36.30765 1.000 36.46319 173 VAL E O 1
ATOM 17258 N N . GLU E 1 175 ? 20.14444 -0.64620 -36.17103 1.000 26.34739 174 GLU E N 1
ATOM 17259 C CA . GLU E 1 175 ? 19.52491 -1.87424 -36.64483 1.000 27.60453 174 GLU E CA 1
ATOM 17260 C C . GLU E 1 175 ? 19.18763 -1.70103 -38.12037 1.000 24.99367 174 GLU E C 1
ATOM 17261 O O . GLU E 1 175 ? 18.38339 -0.83336 -38.47548 1.000 27.91510 174 GLU E O 1
ATOM 17273 N N . LEU E 1 176 ? 19.80760 -2.50957 -38.97436 1.000 32.57116 175 LEU E N 1
ATOM 17274 C CA . LEU E 1 176 ? 19.48222 -2.52911 -40.39581 1.000 32.05232 175 LEU E CA 1
ATOM 17275 C C . LEU E 1 176 ? 18.32903 -3.50063 -40.62390 1.000 31.91667 175 LEU E C 1
ATOM 17276 O O . LEU E 1 176 ? 18.47507 -4.70896 -40.40322 1.000 26.52374 175 LEU E O 1
ATOM 17309 N N . GLY E 1 178 ? 14.51015 -4.45264 -43.06050 1.000 29.07410 177 GLY E N 1
ATOM 17310 C CA . GLY E 1 178 ? 13.86050 -4.32535 -44.33910 1.000 26.41523 177 GLY E CA 1
ATOM 17311 C C . GLY E 1 178 ? 13.43195 -5.64457 -44.94404 1.000 25.72757 177 GLY E C 1
ATOM 17312 O O . GLY E 1 178 ? 13.45043 -6.69940 -44.30190 1.000 24.01833 177 GLY E O 1
ATOM 17316 N N . PRO E 1 179 ? 13.04518 -5.59609 -46.21780 1.000 26.11306 178 PRO E N 1
ATOM 17317 C CA . PRO E 1 179 ? 12.46307 -6.78376 -46.86618 1.000 27.79736 178 PRO E CA 1
ATOM 17318 C C . PRO E 1 179 ? 13.28949 -8.05658 -46.75860 1.000 31.20340 178 PRO E C 1
ATOM 17319 O O . PRO E 1 179 ? 12.71178 -9.14339 -46.62571 1.000 32.84196 178 PRO E O 1
ATOM 17330 N N . LYS E 1 180 ? 14.61743 -7.96574 -46.80882 1.000 26.47176 179 LYS E N 1
ATOM 17331 C CA . LYS E 1 180 ? 15.46100 -9.14732 -46.92109 1.000 30.43206 179 LYS E CA 1
ATOM 17332 C C . LYS E 1 180 ? 16.11733 -9.54637 -45.60228 1.000 29.48863 179 LYS E C 1
ATOM 17333 O O . LYS E 1 180 ? 17.09526 -10.30215 -45.61289 1.000 31.27144 179 LYS E O 1
ATOM 17352 N N . PHE E 1 181 ? 15.59611 -9.07515 -44.47052 1.000 27.00903 180 PHE E N 1
ATOM 17353 C CA . PHE E 1 181 ? 16.14052 -9.41396 -43.15943 1.000 29.71276 180 PHE E CA 1
ATOM 17354 C C . PHE E 1 181 ? 15.02811 -9.95793 -42.27456 1.000 29.10903 180 PHE E C 1
ATOM 17355 O O . PHE E 1 181 ? 14.01410 -9.28515 -42.06019 1.000 30.65620 180 PHE E O 1
ATOM 17372 N N . GLN E 1 182 ? 15.22433 -11.17618 -41.76632 1.000 34.76836 181 GLN E N 1
ATOM 17373 C CA . GLN E 1 182 ? 14.27922 -11.85512 -40.87674 1.000 34.86361 181 GLN E CA 1
ATOM 17374 C C . GLN E 1 182 ? 12.87544 -11.94218 -41.46927 1.000 28.43547 181 GLN E C 1
ATOM 17375 O O . GLN E 1 182 ? 11.89776 -12.12570 -40.73717 1.000 33.72708 181 GLN E O 1
ATOM 17389 N N . SER E 1 183 ? 12.75474 -11.83469 -42.79004 1.000 25.11629 182 SER E N 1
ATOM 17390 C CA . SER E 1 183 ? 11.47362 -11.88871 -43.48403 1.000 26.93285 182 SER E CA 1
ATOM 17391 C C . SER E 1 183 ? 10.62497 -10.64956 -43.23547 1.000 30.58309 182 SER E C 1
ATOM 17392 O O . SER E 1 183 ? 9.39528 -10.70882 -43.33581 1.000 29.46113 182 SER E O 1
ATOM 17400 N N . ASN E 1 184 ? 11.25807 -9.52845 -42.89935 1.000 24.92941 183 ASN E N 1
ATOM 17401 C CA . ASN E 1 184 ? 10.59614 -8.23660 -42.78848 1.000 26.58989 183 ASN E CA 1
ATOM 17402 C C . ASN E 1 184 ? 9.37516 -8.29156 -41.86373 1.000 22.81439 183 ASN E C 1
ATOM 17403 O O . ASN E 1 184 ? 8.27551 -7.89900 -42.25418 1.000 21.87417 183 ASN E O 1
ATOM 17414 N N . PRO E 1 185 ? 9.54850 -8.74633 -40.62129 1.000 23.22874 184 PRO E N 1
ATOM 17415 C CA . PRO E 1 185 ? 8.40949 -8.76722 -39.69084 1.000 27.02956 184 PRO E CA 1
ATOM 17416 C C . PRO E 1 185 ? 7.79152 -7.40209 -39.47241 1.000 19.62151 184 PRO E C 1
ATOM 17417 O O . PRO E 1 185 ? 6.65318 -7.32183 -38.99596 1.000 19.45304 184 PRO E O 1
ATOM 17428 N N . HIS E 1 186 ? 8.50398 -6.32769 -39.80176 1.000 20.94845 185 HIS E N 1
ATOM 17429 C CA . HIS E 1 186 ? 8.02988 -4.97529 -39.55282 1.000 24.96510 185 HIS E CA 1
ATOM 17430 C C . HIS E 1 186 ? 7.25107 -4.38395 -40.71703 1.000 20.13617 185 HIS E C 1
ATOM 17431 O O . HIS E 1 186 ? 6.63532 -3.32532 -40.55219 1.000 24.38191 185 HIS E O 1
ATOM 17445 N N . GLY E 1 187 ? 7.25962 -5.03290 -41.87715 1.000 19.90344 186 GLY E N 1
ATOM 17446 C CA . GLY E 1 187 ? 6.54248 -4.51204 -43.02308 1.000 24.11979 186 GLY E CA 1
ATOM 17447 C C . GLY E 1 187 ? 7.15803 -3.26905 -43.61641 1.000 22.21393 186 GLY E C 1
ATOM 17448 O O . GLY E 1 187 ? 6.44820 -2.45991 -44.22300 1.000 22.14556 186 GLY E O 1
ATOM 17452 N N . LEU E 1 188 ? 8.46390 -3.08955 -43.45264 1.000 22.11796 187 LEU E N 1
ATOM 17453 C CA . LEU E 1 188 ? 9.11719 -1.90392 -43.98315 1.000 30.38606 187 LEU E CA 1
ATOM 17454 C C . LEU E 1 188 ? 9.02551 -1.89020 -45.50363 1.000 28.71125 187 LEU E C 1
ATOM 17455 O O . LEU E 1 188 ? 8.95243 -2.93570 -46.15601 1.000 27.13676 187 LEU E O 1
ATOM 17471 N N . LYS E 1 189 ? 9.01172 -0.68443 -46.06536 1.000 29.49076 188 LYS E N 1
ATOM 17472 C CA . LYS E 1 189 ? 8.88933 -0.49517 -47.50344 1.000 27.11989 188 LYS E CA 1
ATOM 17473 C C . LYS E 1 189 ? 10.23807 -0.36293 -48.19771 1.000 27.36059 188 LYS E C 1
ATOM 17474 O O . LYS E 1 189 ? 10.27247 -0.16406 -49.41623 1.000 30.76967 188 LYS E O 1
ATOM 17493 N N . ALA E 1 190 ? 11.34208 -0.49032 -47.45941 1.000 29.41833 189 ALA E N 1
ATOM 17494 C CA . ALA E 1 190 ? 12.67957 -0.32152 -48.01612 1.000 27.28089 189 ALA E CA 1
ATOM 17495 C C . ALA E 1 190 ? 13.73461 -0.61486 -46.95614 1.000 27.92003 189 ALA E C 1
ATOM 17496 O O . ALA E 1 190 ? 13.49409 -0.40256 -45.76434 1.000 37.83018 189 ALA E O 1
ATOM 17503 N N . HIS E 1 191 ? 14.90226 -1.10204 -47.36826 1.000 26.80804 190 HIS E N 1
ATOM 17504 C CA . HIS E 1 191 ? 15.98567 -1.31773 -46.41748 1.000 28.60294 190 HIS E CA 1
ATOM 17505 C C . HIS E 1 191 ? 16.41421 0.01130 -45.81213 1.000 29.65708 190 HIS E C 1
ATOM 17506 O O . HIS E 1 191 ? 16.68540 0.97642 -46.53293 1.000 35.48769 190 HIS E O 1
ATOM 17520 N N . CYS E 1 192 ? 16.47351 0.06138 -44.48312 1.000 31.50655 191 CYS E N 1
ATOM 17521 C CA . CYS E 1 192 ? 16.73008 1.31307 -43.78802 1.000 30.76752 191 CYS E CA 1
ATOM 17522 C C . CYS E 1 192 ? 17.44999 1.03779 -42.47632 1.000 34.15630 191 CYS E C 1
ATOM 17523 O O . CYS E 1 192 ? 17.50780 -0.09719 -41.99595 1.000 28.86114 191 CYS E O 1
ATOM 17531 N N . LEU E 1 193 ? 17.99881 2.10602 -41.90138 1.000 38.09562 192 LEU E N 1
ATOM 17532 C CA . LEU E 1 193 ? 18.72317 2.05853 -40.64063 1.000 30.07468 192 LEU E CA 1
ATOM 17533 C C . LEU E 1 193 ? 17.92600 2.76790 -39.55436 1.000 27.90472 192 LEU E C 1
ATOM 17534 O O . LEU E 1 193 ? 17.27442 3.78502 -39.81201 1.000 26.52347 192 LEU E O 1
ATOM 17567 N N . ARG E 1 195 ? 18.61641 4.14279 -35.52798 1.000 35.69998 194 ARG E N 1
ATOM 17568 C CA . ARG E 1 195 ? 19.40818 4.30756 -34.31685 1.000 33.17321 194 ARG E CA 1
ATOM 17569 C C . ARG E 1 195 ? 18.76211 3.53151 -33.17465 1.000 33.26336 194 ARG E C 1
ATOM 17570 O O . ARG E 1 195 ? 17.58094 3.72616 -32.87066 1.000 34.85704 194 ARG E O 1
ATOM 17591 N N . HIS E 1 196 ? 19.53025 2.63305 -32.56045 1.000 31.66855 195 HIS E N 1
ATOM 17592 C CA . HIS E 1 196 ? 19.05290 1.92179 -31.38146 1.000 33.04084 195 HIS E CA 1
ATOM 17593 C C . HIS E 1 196 ? 18.62172 2.91362 -30.30965 1.000 31.30206 195 HIS E C 1
ATOM 17594 O O . HIS E 1 196 ? 19.34972 3.85821 -29.99255 1.000 35.20372 195 HIS E O 1
ATOM 17608 N N . GLY E 1 197 ? 17.43998 2.68970 -29.74220 1.000 39.88646 196 GLY E N 1
ATOM 17609 C CA . GLY E 1 197 ? 16.88736 3.58911 -28.75437 1.000 39.48341 196 GLY E CA 1
ATOM 17610 C C . GLY E 1 197 ? 16.08099 4.73717 -29.31829 1.000 36.61746 196 GLY E C 1
ATOM 17611 O O . GLY E 1 197 ? 15.61118 5.58070 -28.54370 1.000 35.49674 196 GLY E O 1
ATOM 17615 N N . THR E 1 198 ? 15.90485 4.79637 -30.63993 1.000 36.25248 197 THR E N 1
ATOM 17616 C CA . THR E 1 198 ? 15.13032 5.87533 -31.24421 1.000 35.19983 197 THR E CA 1
ATOM 17617 C C . THR E 1 198 ? 13.73596 5.95711 -30.63674 1.000 34.67175 197 THR E C 1
ATOM 17618 O O . THR E 1 198 ? 13.31049 7.01883 -30.16557 1.000 37.25138 197 THR E O 1
ATOM 17629 N N . VAL E 1 199 ? 13.01593 4.84068 -30.62835 1.000 30.30365 198 VAL E N 1
ATOM 17630 C CA . VAL E 1 199 ? 11.61289 4.81227 -30.23282 1.000 31.88359 198 VAL E CA 1
ATOM 17631 C C . VAL E 1 199 ? 11.52983 4.63092 -28.72075 1.000 33.86129 198 VAL E C 1
ATOM 17632 O O . VAL E 1 199 ? 11.88873 3.57565 -28.19218 1.000 30.51641 198 VAL E O 1
ATOM 17645 N N . LYS E 1 200 ? 11.04030 5.65878 -28.02563 1.000 36.00692 199 LYS E N 1
ATOM 17646 C CA . LYS E 1 200 ? 10.86706 5.61184 -26.57901 1.000 30.16250 199 LYS E CA 1
ATOM 17647 C C . LYS E 1 200 ? 9.47928 5.07861 -26.24543 1.000 33.95203 199 LYS E C 1
ATOM 17648 O O . LYS E 1 200 ? 8.47623 5.56254 -26.78042 1.000 37.98292 199 LYS E O 1
ATOM 17667 N N . LEU E 1 201 ? 9.42505 4.09732 -25.34936 1.000 39.04695 200 LEU E N 1
ATOM 17668 C CA . LEU E 1 201 ? 8.17111 3.43311 -25.02698 1.000 33.45212 200 LEU E CA 1
ATOM 17669 C C . LEU E 1 201 ? 7.36892 4.24806 -24.02436 1.000 34.36645 200 LEU E C 1
ATOM 17670 O O . LEU E 1 201 ? 7.91035 4.75330 -23.03689 1.000 42.05792 200 LEU E O 1
ATOM 17686 N N . THR E 1 202 ? 6.06780 4.35690 -24.27344 1.000 30.86586 201 THR E N 1
ATOM 17687 C CA . THR E 1 202 ? 5.16442 5.11202 -23.41838 1.000 43.30687 201 THR E CA 1
ATOM 17688 C C . THR E 1 202 ? 4.29107 4.15555 -22.61504 1.000 38.37881 201 THR E C 1
ATOM 17689 O O . THR E 1 202 ? 3.83010 3.13220 -23.13162 1.000 35.62653 201 THR E O 1
ATOM 17700 N N . ASP E 1 203 ? 4.08379 4.48874 -21.34090 1.000 35.57757 202 ASP E N 1
ATOM 17701 C CA . ASP E 1 203 ? 3.26045 3.68741 -20.43688 1.000 30.36229 202 ASP E CA 1
ATOM 17702 C C . ASP E 1 203 ? 3.86526 2.30764 -20.19540 1.000 31.67617 202 ASP E C 1
ATOM 17703 O O . ASP E 1 203 ? 3.14884 1.34178 -19.92219 1.000 29.17212 202 ASP E O 1
ATOM 17712 N N . PHE E 1 204 ? 5.18145 2.20131 -20.28970 1.000 29.94921 203 PHE E N 1
ATOM 17713 C CA . PHE E 1 204 ? 5.83013 0.93247 -19.98925 1.000 27.40969 203 PHE E CA 1
ATOM 17714 C C . PHE E 1 204 ? 6.03778 0.80291 -18.48041 1.000 29.84916 203 PHE E C 1
ATOM 17715 O O . PHE E 1 204 ? 6.31567 1.79977 -17.80856 1.000 39.24269 203 PHE E O 1
ATOM 17732 N N . PRO E 1 205 ? 5.89807 -0.41072 -17.91525 1.000 30.34595 204 PRO E N 1
ATOM 17733 C CA . PRO E 1 205 ? 6.03939 -0.56011 -16.45841 1.000 31.80591 204 PRO E CA 1
ATOM 17734 C C . PRO E 1 205 ? 7.30502 0.06062 -15.88670 1.000 34.18018 204 PRO E C 1
ATOM 17735 O O . PRO E 1 205 ? 8.41862 -0.26572 -16.30893 1.000 35.59800 204 PRO E O 1
ATOM 17746 N N . ASP E 1 206 ? 7.13474 0.95695 -14.91689 1.000 36.11015 205 ASP E N 1
ATOM 17747 C CA . ASP E 1 206 ? 8.25198 1.55542 -14.18923 1.000 40.06508 205 ASP E CA 1
ATOM 17748 C C . ASP E 1 206 ? 8.87922 0.48582 -13.30458 1.000 43.82907 205 ASP E C 1
ATOM 17749 O O . ASP E 1 206 ? 8.35919 0.16415 -12.23410 1.000 44.79934 205 ASP E O 1
ATOM 17758 N N . LEU E 1 207 ? 10.00434 -0.07894 -13.75050 1.000 43.15118 206 LEU E N 1
ATOM 17759 C CA . LEU E 1 207 ? 10.64493 -1.14368 -12.98648 1.000 45.27814 206 LEU E CA 1
ATOM 17760 C C . LEU E 1 207 ? 11.16189 -0.65880 -11.64005 1.000 49.51518 206 LEU E C 1
ATOM 17761 O O . LEU E 1 207 ? 11.38994 -1.48252 -10.74789 1.000 47.02298 206 LEU E O 1
ATOM 17777 N N . ARG E 1 208 ? 11.34964 0.65315 -11.47163 1.000 53.85879 207 ARG E N 1
ATOM 17778 C CA . ARG E 1 208 ? 11.66514 1.19586 -10.15536 1.000 50.25311 207 ARG E CA 1
ATOM 17779 C C . ARG E 1 208 ? 10.61227 0.80718 -9.12628 1.000 55.25539 207 ARG E C 1
ATOM 17780 O O . ARG E 1 208 ? 10.89333 0.83456 -7.92315 1.000 55.80113 207 ARG E O 1
ATOM 17801 N N . ASP E 1 209 ? 9.41189 0.43340 -9.57470 1.000 48.86821 208 ASP E N 1
ATOM 17802 C CA . ASP E 1 209 ? 8.34612 0.00850 -8.67841 1.000 50.15960 208 ASP E CA 1
ATOM 17803 C C . ASP E 1 209 ? 8.45596 -1.45688 -8.27704 1.000 48.45604 208 ASP E C 1
ATOM 17804 O O . ASP E 1 209 ? 7.75626 -1.87902 -7.35011 1.000 50.31920 208 ASP E O 1
ATOM 17813 N N . TYR E 1 210 ? 9.30230 -2.23825 -8.94716 1.000 45.74070 209 TYR E N 1
ATOM 17814 C CA . TYR E 1 210 ? 9.53380 -3.63290 -8.59570 1.000 48.08533 209 TYR E CA 1
ATOM 17815 C C . TYR E 1 210 ? 10.84121 -3.82861 -7.83638 1.000 56.28817 209 TYR E C 1
ATOM 17816 O O . TYR E 1 210 ? 11.29845 -4.96660 -7.68851 1.000 53.67119 209 TYR E O 1
ATOM 17834 N N . VAL E 1 211 ? 11.44587 -2.74484 -7.35343 1.000 60.39457 210 VAL E N 1
ATOM 17835 C CA . VAL E 1 211 ? 12.69306 -2.77908 -6.60188 1.000 56.76991 210 VAL E CA 1
ATOM 17836 C C . VAL E 1 211 ? 12.45722 -2.10768 -5.25720 1.000 54.80158 210 VAL E C 1
ATOM 17837 O O . VAL E 1 211 ? 11.65962 -1.17148 -5.14055 1.000 55.95174 210 VAL E O 1
ATOM 17850 N N . SER E 1 212 ? 13.14906 -2.59822 -4.23489 1.000 61.30739 211 SER E N 1
ATOM 17851 C CA . SER E 1 212 ? 13.05075 -2.00624 -2.90637 1.000 73.06135 211 SER E CA 1
ATOM 17852 C C . SER E 1 212 ? 13.88946 -0.73467 -2.84966 1.000 51.31485 211 SER E C 1
ATOM 17853 O O . SER E 1 212 ? 13.64018 0.14690 -2.03163 1.000 71.36831 211 SER E O 1
ATOM 17861 N N . GLY E 1 215 ? 15.61522 1.18610 1.09562 1.000 84.99742 214 GLY E N 1
ATOM 17862 C CA . GLY E 1 215 ? 14.27946 0.62040 1.13555 1.000 87.25182 214 GLY E CA 1
ATOM 17863 C C . GLY E 1 215 ? 14.27849 -0.84058 1.53756 1.000 97.30692 214 GLY E C 1
ATOM 17864 O O . GLY E 1 215 ? 15.33897 -1.43836 1.72184 1.000 92.58774 214 GLY E O 1
ATOM 17867 N N . ALA E 1 216 ? 13.08528 -1.42089 1.67705 1.000 119.16383 215 ALA E N 1
ATOM 17868 C CA . ALA E 1 216 ? 12.97557 -2.82326 2.05741 1.000 111.49711 215 ALA E CA 1
ATOM 17869 C C . ALA E 1 216 ? 11.59346 -3.39813 1.76712 1.000 111.04812 215 ALA E C 1
ATOM 17870 O O . ALA E 1 216 ? 11.13690 -4.30117 2.47519 1.000 116.49009 215 ALA E O 1
ATOM 17877 N N . GLU E 1 217 ? 10.91882 -2.89413 0.73242 1.000 87.28178 216 GLU E N 1
ATOM 17878 C CA . GLU E 1 217 ? 9.65992 -3.49267 0.29713 1.000 83.09441 216 GLU E CA 1
ATOM 17879 C C . GLU E 1 217 ? 9.28850 -2.99975 -1.09701 1.000 81.68172 216 GLU E C 1
ATOM 17880 O O . GLU E 1 217 ? 9.28095 -1.78586 -1.33800 1.000 76.49630 216 GLU E O 1
ATOM 17892 N N . PRO E 1 218 ? 8.96422 -3.88980 -2.03704 1.000 78.87690 217 PRO E N 1
ATOM 17893 C CA . PRO E 1 218 ? 8.62129 -3.42907 -3.38756 1.000 70.30201 217 PRO E CA 1
ATOM 17894 C C . PRO E 1 218 ? 7.15829 -3.02679 -3.51052 1.000 68.00636 217 PRO E C 1
ATOM 17895 O O . PRO E 1 218 ? 6.26512 -3.64944 -2.92939 1.000 69.81980 217 PRO E O 1
ATOM 17906 N N . LEU E 1 219 ? 6.92087 -1.97288 -4.28983 1.000 59.54251 218 LEU E N 1
ATOM 17907 C CA . LEU E 1 219 ? 5.55310 -1.53096 -4.54401 1.000 58.89701 218 LEU E CA 1
ATOM 17908 C C . LEU E 1 219 ? 4.78149 -2.57962 -5.33954 1.000 57.11660 218 LEU E C 1
ATOM 17909 O O . LEU E 1 219 ? 3.64671 -2.92523 -4.99007 1.000 53.61166 218 LEU E O 1
ATOM 17925 N N . LYS E 1 220 ? 5.38757 -3.10823 -6.40244 1.000 58.09092 219 LYS E N 1
ATOM 17926 C CA . LYS E 1 220 ? 4.79301 -4.14174 -7.23827 1.000 55.08115 219 LYS E CA 1
ATOM 17927 C C . LYS E 1 220 ? 5.68939 -5.37498 -7.22882 1.000 55.11444 219 LYS E C 1
ATOM 17928 O O . LYS E 1 220 ? 6.89679 -5.28224 -6.99229 1.000 58.87018 219 LYS E O 1
ATOM 17947 N N . GLU E 1 221 ? 5.09669 -6.53810 -7.50716 1.000 48.55020 220 GLU E N 1
ATOM 17948 C CA . GLU E 1 221 ? 5.82898 -7.79953 -7.41974 1.000 51.97242 220 GLU E CA 1
ATOM 17949 C C . GLU E 1 221 ? 5.79905 -8.64458 -8.68471 1.000 45.95505 220 GLU E C 1
ATOM 17950 O O . GLU E 1 221 ? 6.66233 -9.52096 -8.82859 1.000 44.38980 220 GLU E O 1
ATOM 17962 N N . ASN E 1 222 ? 4.86701 -8.41842 -9.60526 1.000 49.01199 221 ASN E N 1
ATOM 17963 C CA . ASN E 1 222 ? 4.67429 -9.29259 -10.75939 1.000 47.85240 221 ASN E CA 1
ATOM 17964 C C . ASN E 1 222 ? 5.14543 -8.57414 -12.02099 1.000 41.12759 221 ASN E C 1
ATOM 17965 O O . ASN E 1 222 ? 4.34651 -8.10365 -12.83077 1.000 41.99198 221 ASN E O 1
ATOM 17976 N N . ALA E 1 223 ? 6.46719 -8.51538 -12.19834 1.000 41.43616 222 ALA E N 1
ATOM 17977 C CA . ALA E 1 223 ? 7.01647 -7.84810 -13.37385 1.000 40.92889 222 ALA E CA 1
ATOM 17978 C C . ALA E 1 223 ? 6.76916 -8.64898 -14.64709 1.000 32.85874 222 ALA E C 1
ATOM 17979 O O . ALA E 1 223 ? 6.58572 -8.06265 -15.72018 1.000 30.40779 222 ALA E O 1
ATOM 17986 N N . LEU E 1 224 ? 6.75875 -9.97993 -14.55429 1.000 37.80885 223 LEU E N 1
ATOM 17987 C CA . LEU E 1 224 ? 6.60831 -10.80103 -15.75181 1.000 31.47480 223 LEU E CA 1
ATOM 17988 C C . LEU E 1 224 ? 5.22557 -10.62340 -16.36648 1.000 34.07883 223 LEU E C 1
ATOM 17989 O O . LEU E 1 224 ? 5.09916 -10.37011 -17.57042 1.000 34.74402 223 LEU E O 1
ATOM 18005 N N . ALA E 1 225 ? 4.17427 -10.73585 -15.55112 1.000 29.37743 224 ALA E N 1
ATOM 18006 C CA . ALA E 1 225 ? 2.82048 -10.57957 -16.07300 1.000 32.44634 224 ALA E CA 1
ATOM 18007 C C . ALA E 1 225 ? 2.56993 -9.15648 -16.55694 1.000 27.76068 224 ALA E C 1
ATOM 18008 O O . ALA E 1 225 ? 1.90681 -8.95071 -17.57932 1.000 31.05665 224 ALA E O 1
ATOM 18015 N N . ASP E 1 226 ? 3.08640 -8.16090 -15.83589 1.000 34.10126 225 ASP E N 1
ATOM 18016 C CA . ASP E 1 226 ? 2.81337 -6.77384 -16.19797 1.000 31.68021 225 ASP E CA 1
ATOM 18017 C C . ASP E 1 226 ? 3.50520 -6.39241 -17.50143 1.000 28.33641 225 ASP E C 1
ATOM 18018 O O . ASP E 1 226 ? 2.92871 -5.67446 -18.32766 1.000 24.87738 225 ASP E O 1
ATOM 18027 N N . ILE E 1 227 ? 4.73657 -6.86267 -17.70954 1.000 25.29587 226 ILE E N 1
ATOM 18028 C CA . ILE E 1 227 ? 5.42364 -6.57923 -18.96607 1.000 29.36115 226 ILE E CA 1
ATOM 18029 C C . ILE E 1 227 ? 4.79044 -7.36923 -20.10318 1.000 25.68208 226 ILE E C 1
ATOM 18030 O O . ILE E 1 227 ? 4.64881 -6.86871 -21.22547 1.000 21.14150 226 ILE E O 1
ATOM 18046 N N . ARG E 1 228 ? 4.41361 -8.62004 -19.83586 1.000 29.39959 227 ARG E N 1
ATOM 18047 C CA . ARG E 1 228 ? 3.64842 -9.38664 -20.81081 1.000 22.09493 227 ARG E CA 1
ATOM 18048 C C . ARG E 1 228 ? 2.34293 -8.68084 -21.14802 1.000 22.41463 227 ARG E C 1
ATOM 18049 O O . ARG E 1 228 ? 1.96798 -8.57631 -22.32164 1.000 22.28312 227 ARG E O 1
ATOM 18070 N N . ASN E 1 229 ? 1.64082 -8.17961 -20.12902 1.000 23.81799 228 ASN E N 1
ATOM 18071 C CA . ASN E 1 229 ? 0.38271 -7.48580 -20.37312 1.000 24.62877 228 ASN E CA 1
ATOM 18072 C C . ASN E 1 229 ? 0.58471 -6.24918 -21.23385 1.000 24.22106 228 ASN E C 1
ATOM 18073 O O . ASN E 1 229 ? -0.30504 -5.87924 -22.00820 1.000 24.52918 228 ASN E O 1
ATOM 18084 N N . TRP E 1 230 ? 1.73720 -5.59072 -21.10695 1.000 25.58620 229 TRP E N 1
ATOM 18085 C CA . TRP E 1 230 ? 1.98949 -4.40257 -21.91188 1.000 22.34457 229 TRP E CA 1
ATOM 18086 C C . TRP E 1 230 ? 2.14921 -4.76221 -23.38415 1.000 21.15588 229 TRP E C 1
ATOM 18087 O O . TRP E 1 230 ? 1.57178 -4.10164 -24.25441 1.000 22.19772 229 TRP E O 1
ATOM 18108 N N . PHE E 1 231 ? 2.91503 -5.81467 -23.68358 1.000 21.32685 230 PHE E N 1
ATOM 18109 C CA . PHE E 1 231 ? 3.09562 -6.22101 -25.07437 1.000 23.34589 230 PHE E CA 1
ATOM 18110 C C . PHE E 1 231 ? 1.78911 -6.71522 -25.68597 1.000 23.22878 230 PHE E C 1
ATOM 18111 O O . PHE E 1 231 ? 1.51387 -6.45892 -26.86379 1.000 22.81012 230 PHE E O 1
ATOM 18128 N N . LEU E 1 232 ? 0.96816 -7.42023 -24.90508 1.000 21.40981 231 LEU E N 1
ATOM 18129 C CA . LEU E 1 232 ? -0.26577 -7.96951 -25.45467 1.000 27.26948 231 LEU E CA 1
ATOM 18130 C C . LEU E 1 232 ? -1.32830 -6.89914 -25.67519 1.000 29.95526 231 LEU E C 1
ATOM 18131 O O . LEU E 1 232 ? -2.18773 -7.06005 -26.55022 1.000 27.17671 231 LEU E O 1
ATOM 18147 N N . ASN E 1 233 ? -1.29778 -5.80555 -24.90803 1.000 26.89030 232 ASN E N 1
ATOM 18148 C CA . ASN E 1 233 ? -2.43190 -4.89662 -24.87347 1.000 26.06468 232 ASN E CA 1
ATOM 18149 C C . ASN E 1 233 ? -2.10950 -3.41016 -24.96513 1.000 26.84403 232 ASN E C 1
ATOM 18150 O O . ASN E 1 233 ? -3.04658 -2.61419 -25.09515 1.000 27.89863 232 ASN E O 1
ATOM 18161 N N . SER E 1 234 ? -0.84403 -3.00537 -24.91259 1.000 25.37696 233 SER E N 1
ATOM 18162 C CA . SER E 1 234 ? -0.53107 -1.59422 -25.08172 1.000 23.57396 233 SER E CA 1
ATOM 18163 C C . SER E 1 234 ? -0.73663 -1.19026 -26.54110 1.000 23.65078 233 SER E C 1
ATOM 18164 O O . SER E 1 234 ? -1.06360 -2.00784 -27.40671 1.000 27.17781 233 SER E O 1
ATOM 18172 N N . LYS E 1 235 ? -0.54294 0.09818 -26.81773 1.000 27.32496 234 LYS E N 1
ATOM 18173 C CA . LYS E 1 235 ? -0.65595 0.57624 -28.18889 1.000 28.29866 234 LYS E CA 1
ATOM 18174 C C . LYS E 1 235 ? 0.60464 0.28874 -28.99363 1.000 26.29279 234 LYS E C 1
ATOM 18175 O O . LYS E 1 235 ? 0.52126 0.06660 -30.20601 1.000 29.44951 234 LYS E O 1
ATOM 18194 N N . GLN E 1 236 ? 1.76546 0.26377 -28.34082 1.000 23.26312 235 GLN E N 1
ATOM 18195 C CA . GLN E 1 236 ? 3.04134 0.07119 -29.01820 1.000 26.81590 235 GLN E CA 1
ATOM 18196 C C . GLN E 1 236 ? 3.51191 -1.37562 -29.02380 1.000 25.38284 235 GLN E C 1
ATOM 18197 O O . GLN E 1 236 ? 4.13417 -1.80911 -29.99979 1.000 24.68575 235 GLN E O 1
ATOM 18211 N N . GLY E 1 237 ? 3.22955 -2.12421 -27.96293 1.000 28.46041 236 GLY E N 1
ATOM 18212 C CA . GLY E 1 237 ? 3.67002 -3.49240 -27.83300 1.000 27.23836 236 GLY E CA 1
ATOM 18213 C C . GLY E 1 237 ? 3.50307 -4.33411 -29.08291 1.000 27.51092 236 GLY E C 1
ATOM 18214 O O . GLY E 1 237 ? 4.44087 -5.00083 -29.53400 1.000 27.49459 236 GLY E O 1
ATOM 18218 N N . PRO E 1 238 ? 2.29686 -4.34544 -29.65747 1.000 21.88287 237 PRO E N 1
ATOM 18219 C CA . PRO E 1 238 ? 2.06161 -5.18926 -30.84347 1.000 25.17549 237 PRO E CA 1
ATOM 18220 C C . PRO E 1 238 ? 2.91096 -4.82311 -32.05452 1.000 26.11475 237 PRO E C 1
ATOM 18221 O O . PRO E 1 238 ? 2.97943 -5.62647 -32.99497 1.000 21.22291 237 PRO E O 1
ATOM 18232 N N . HIS E 1 239 ? 3.55926 -3.65752 -32.06570 1.000 27.68838 238 HIS E N 1
ATOM 18233 C CA . HIS E 1 239 ? 4.45247 -3.29039 -33.15604 1.000 22.92737 238 HIS E CA 1
ATOM 18234 C C . HIS E 1 239 ? 5.89171 -3.73838 -32.92766 1.000 22.53708 238 HIS E C 1
ATOM 18235 O O . HIS E 1 239 ? 6.70926 -3.62562 -33.84780 1.000 24.09518 238 HIS E O 1
ATOM 18249 N N . LEU E 1 240 ? 6.21581 -4.25532 -31.74256 1.000 28.46772 239 LEU E N 1
ATOM 18250 C CA . LEU E 1 240 ? 7.59405 -4.39998 -31.30165 1.000 25.74870 239 LEU E CA 1
ATOM 18251 C C . LEU E 1 240 ? 7.97158 -5.85604 -31.06586 1.000 24.41653 239 LEU E C 1
ATOM 18252 O O . LEU E 1 240 ? 7.15446 -6.67257 -30.62873 1.000 21.04559 239 LEU E O 1
ATOM 18268 N N . GLU E 1 241 ? 9.24003 -6.15932 -31.35378 1.000 21.14608 240 GLU E N 1
ATOM 18269 C CA . GLU E 1 241 ? 9.80652 -7.47223 -31.07016 1.000 23.38109 240 GLU E CA 1
ATOM 18270 C C . GLU E 1 241 ? 10.12483 -7.64097 -29.59172 1.000 24.44428 240 GLU E C 1
ATOM 18271 O O . GLU E 1 241 ? 10.13743 -8.76959 -29.08619 1.000 22.38712 240 GLU E O 1
ATOM 18283 N N . GLY E 1 242 ? 10.38792 -6.54284 -28.89647 1.000 27.71354 241 GLY E N 1
ATOM 18284 C CA . GLY E 1 242 ? 10.76368 -6.61438 -27.50078 1.000 23.11488 241 GLY E CA 1
ATOM 18285 C C . GLY E 1 242 ? 11.10661 -5.23583 -26.98527 1.000 30.45685 241 GLY E C 1
ATOM 18286 O O . GLY E 1 242 ? 10.83434 -4.22198 -27.63352 1.000 25.11486 241 GLY E O 1
ATOM 18290 N N . VAL E 1 243 ? 11.72200 -5.21190 -25.80811 1.000 31.63629 242 VAL E N 1
ATOM 18291 C CA . VAL E 1 243 ? 12.07689 -3.96854 -25.14139 1.000 32.34127 242 VAL E CA 1
ATOM 18292 C C . VAL E 1 243 ? 13.53158 -4.04156 -24.70731 1.000 28.68414 242 VAL E C 1
ATOM 18293 O O . VAL E 1 243 ? 14.04311 -5.10671 -24.34904 1.000 29.99168 242 VAL E O 1
ATOM 18306 N N . VAL E 1 244 ? 14.20278 -2.89580 -24.76069 1.000 29.53111 243 VAL E N 1
ATOM 18307 C CA . VAL E 1 244 ? 15.55644 -2.74318 -24.24772 1.000 35.26030 243 VAL E CA 1
ATOM 18308 C C . VAL E 1 244 ? 15.57440 -1.50159 -23.37110 1.000 30.99884 243 VAL E C 1
ATOM 18309 O O . VAL E 1 244 ? 15.16949 -0.42023 -23.81208 1.000 33.23108 243 VAL E O 1
ATOM 18322 N N . LEU E 1 245 ? 16.01382 -1.66243 -22.12802 1.000 33.36210 244 LEU E N 1
ATOM 18323 C CA . LEU E 1 245 ? 16.16016 -0.54578 -21.20670 1.000 35.14729 244 LEU E CA 1
ATOM 18324 C C . LEU E 1 245 ? 17.53845 0.06881 -21.40216 1.000 33.37653 244 LEU E C 1
ATOM 18325 O O . LEU E 1 245 ? 18.55162 -0.62690 -21.28686 1.000 32.65971 244 LEU E O 1
ATOM 18341 N N . HIS E 1 246 ? 17.57794 1.36089 -21.69931 1.000 40.82571 245 HIS E N 1
ATOM 18342 C CA . HIS E 1 246 ? 18.82759 2.10331 -21.78926 1.000 45.86910 245 HIS E CA 1
ATOM 18343 C C . HIS E 1 246 ? 18.99815 2.90065 -20.50299 1.000 44.67557 245 HIS E C 1
ATOM 18344 O O . HIS E 1 246 ? 18.17474 3.76835 -20.19189 1.000 41.80199 245 HIS E O 1
ATOM 18358 N N . LEU E 1 247 ? 20.05137 2.59367 -19.75479 1.000 48.07156 246 LEU E N 1
ATOM 18359 C CA . LEU E 1 247 ? 20.29419 3.19994 -18.45595 1.000 54.35895 246 LEU E CA 1
ATOM 18360 C C . LEU E 1 247 ? 21.30628 4.33538 -18.55888 1.000 56.09177 246 LEU E C 1
ATOM 18361 O O . LEU E 1 247 ? 22.14023 4.38522 -19.46644 1.000 53.78259 246 LEU E O 1
ATOM 18377 N N . ASP E 1 248 ? 21.22135 5.25148 -17.59078 1.000 69.22700 247 ASP E N 1
ATOM 18378 C CA . ASP E 1 248 ? 22.08766 6.42507 -17.58508 1.000 66.91474 247 ASP E CA 1
ATOM 18379 C C . ASP E 1 248 ? 23.56060 6.04197 -17.53338 1.000 68.37830 247 ASP E C 1
ATOM 18380 O O . ASP E 1 248 ? 24.41601 6.80541 -17.99584 1.000 75.62339 247 ASP E O 1
ATOM 18389 N N . ASN E 1 249 ? 23.87784 4.87269 -16.98377 1.000 64.28403 248 ASN E N 1
ATOM 18390 C CA . ASN E 1 249 ? 25.25707 4.43828 -16.81490 1.000 61.87197 248 ASN E CA 1
ATOM 18391 C C . ASN E 1 249 ? 25.77095 3.61194 -17.98793 1.000 59.03067 248 ASN E C 1
ATOM 18392 O O . ASN E 1 249 ? 26.82827 2.98362 -17.87086 1.000 60.46960 248 ASN E O 1
ATOM 18403 N N . GLY E 1 250 ? 25.05728 3.60165 -19.11190 1.000 57.32154 249 GLY E N 1
ATOM 18404 C CA . GLY E 1 250 ? 25.46638 2.84627 -20.27240 1.000 60.47855 249 GLY E CA 1
ATOM 18405 C C . GLY E 1 250 ? 25.01997 1.40091 -20.28808 1.000 56.13761 249 GLY E C 1
ATOM 18406 O O . GLY E 1 250 ? 25.23337 0.71700 -21.29740 1.000 53.25828 249 GLY E O 1
ATOM 18410 N N . GLU E 1 251 ? 24.40872 0.91390 -19.21105 1.000 54.87499 250 GLU E N 1
ATOM 18411 C CA . GLU E 1 251 ? 23.97135 -0.47118 -19.14412 1.000 49.87672 250 GLU E CA 1
ATOM 18412 C C . GLU E 1 251 ? 22.68917 -0.67244 -19.94761 1.000 48.08693 250 GLU E C 1
ATOM 18413 O O . GLU E 1 251 ? 21.96109 0.27336 -20.26165 1.000 48.69874 250 GLU E O 1
ATOM 18442 N N . TYR E 1 253 ? 19.32612 -3.73140 -20.62334 1.000 34.82961 252 TYR E N 1
ATOM 18443 C CA . TYR E 1 253 ? 18.62445 -4.93482 -20.19872 1.000 39.09241 252 TYR E CA 1
ATOM 18444 C C . TYR E 1 253 ? 17.43659 -5.12576 -21.12766 1.000 29.60606 252 TYR E C 1
ATOM 18445 O O . TYR E 1 253 ? 16.62975 -4.20768 -21.29902 1.000 34.73647 252 TYR E O 1
ATOM 18463 N N . LYS E 1 254 ? 17.33975 -6.30782 -21.72582 1.000 38.49089 253 LYS E N 1
ATOM 18464 C CA . LYS E 1 254 ? 16.39747 -6.58116 -22.79949 1.000 34.52192 253 LYS E CA 1
ATOM 18465 C C . LYS E 1 254 ? 15.35458 -7.60424 -22.36396 1.000 31.21171 253 LYS E C 1
ATOM 18466 O O . LYS E 1 254 ? 15.48936 -8.27814 -21.33960 1.000 30.01286 253 LYS E O 1
ATOM 18485 N N . LEU E 1 255 ? 14.30319 -7.71310 -23.17758 1.000 37.14900 254 LEU E N 1
ATOM 18486 C CA . LEU E 1 255 ? 13.31727 -8.78416 -23.03488 1.000 29.89852 254 LEU E CA 1
ATOM 18487 C C . LEU E 1 255 ? 12.66924 -8.99495 -24.39796 1.000 27.91453 254 LEU E C 1
ATOM 18488 O O . LEU E 1 255 ? 11.87520 -8.15830 -24.84016 1.000 33.58716 254 LEU E O 1
ATOM 18504 N N . HIS E 1 256 ? 13.01730 -10.09425 -25.05681 1.000 28.33246 255 HIS E N 1
ATOM 18505 C CA . HIS E 1 256 ? 12.33703 -10.50140 -26.27551 1.000 25.58413 255 HIS E CA 1
ATOM 18506 C C . HIS E 1 256 ? 10.92003 -10.96709 -25.94598 1.000 22.98297 255 HIS E C 1
ATOM 18507 O O . HIS E 1 256 ? 10.58664 -11.26824 -24.79652 1.000 26.69627 255 HIS E O 1
ATOM 18521 N N . ARG E 1 257 ? 10.07044 -11.00966 -26.97371 1.000 24.81119 256 ARG E N 1
ATOM 18522 C CA . ARG E 1 257 ? 8.73723 -11.56932 -26.78289 1.000 23.58884 256 ARG E CA 1
ATOM 18523 C C . ARG E 1 257 ? 8.80561 -13.03159 -26.36574 1.000 27.35689 256 ARG E C 1
ATOM 18524 O O . ARG E 1 257 ? 7.94807 -13.50510 -25.61118 1.000 27.06647 256 ARG E O 1
ATOM 18545 N N . HIS E 1 258 ? 9.80912 -13.76194 -26.85865 1.000 28.84711 257 HIS E N 1
ATOM 18546 C CA . HIS E 1 258 ? 9.96720 -15.16217 -26.48235 1.000 25.43094 257 HIS E CA 1
ATOM 18547 C C . HIS E 1 258 ? 10.14814 -15.31211 -24.97834 1.000 24.29836 257 HIS E C 1
ATOM 18548 O O . HIS E 1 258 ? 9.60338 -16.24254 -24.37284 1.000 24.64615 257 HIS E O 1
ATOM 18562 N N . HIS E 1 259 ? 10.91113 -14.40723 -24.35677 1.000 23.19027 258 HIS E N 1
ATOM 18563 C CA . HIS E 1 259 ? 11.02185 -14.41235 -22.90155 1.000 27.50915 258 HIS E CA 1
ATOM 18564 C C . HIS E 1 259 ? 9.64771 -14.33585 -22.25121 1.000 31.10298 258 HIS E C 1
ATOM 18565 O O . HIS E 1 259 ? 9.40573 -14.95516 -21.20813 1.000 30.02200 258 HIS E O 1
ATOM 18579 N N . LEU E 1 260 ? 8.73779 -13.57228 -22.85297 1.000 29.71688 259 LEU E N 1
ATOM 18580 C CA . LEU E 1 260 ? 7.40531 -13.35058 -22.31338 1.000 29.93919 259 LEU E CA 1
ATOM 18581 C C . LEU E 1 260 ? 6.38173 -14.35018 -22.83337 1.000 29.28728 259 LEU E C 1
ATOM 18582 O O . LEU E 1 260 ? 5.17743 -14.11775 -22.68409 1.000 28.99845 259 LEU E O 1
ATOM 18598 N N . ASP E 1 261 ? 6.82881 -15.44539 -23.44551 1.000 23.73376 260 ASP E N 1
ATOM 18599 C CA . ASP E 1 261 ? 5.93088 -16.46299 -23.98769 1.000 28.01692 260 ASP E CA 1
ATOM 18600 C C . ASP E 1 261 ? 4.96239 -15.85707 -25.00499 1.000 27.02832 260 ASP E C 1
ATOM 18601 O O . ASP E 1 261 ? 3.74926 -16.07237 -24.94988 1.000 28.80938 260 ASP E O 1
ATOM 18610 N N . LEU E 1 262 ? 5.51335 -15.09378 -25.94856 1.000 23.93112 261 LEU E N 1
ATOM 18611 C CA . LEU E 1 262 ? 4.73467 -14.49436 -27.02138 1.000 22.95405 261 LEU E CA 1
ATOM 18612 C C . LEU E 1 262 ? 5.36990 -14.81663 -28.36871 1.000 22.92323 261 LEU E C 1
ATOM 18613 O O . LEU E 1 262 ? 6.54992 -15.16723 -28.45968 1.000 24.68627 261 LEU E O 1
ATOM 18629 N N . GLU E 1 263 ? 4.55907 -14.68314 -29.41719 1.000 25.13207 262 GLU E N 1
ATOM 18630 C CA . GLU E 1 263 ? 4.98389 -14.90630 -30.79260 1.000 23.28518 262 GLU E CA 1
ATOM 18631 C C . GLU E 1 263 ? 5.54674 -13.61956 -31.38222 1.000 20.95277 262 GLU E C 1
ATOM 18632 O O . GLU E 1 263 ? 5.03156 -12.52717 -31.12527 1.000 18.99779 262 GLU E O 1
ATOM 18644 N N . TRP E 1 264 ? 6.61046 -13.75353 -32.17398 1.000 22.00570 263 TRP E N 1
ATOM 18645 C CA . TRP E 1 264 ? 7.11425 -12.65453 -32.98992 1.000 22.14557 263 TRP E CA 1
ATOM 18646 C C . TRP E 1 264 ? 7.18808 -13.11928 -34.43571 1.000 22.63180 263 TRP E C 1
ATOM 18647 O O . TRP E 1 264 ? 7.88270 -14.09430 -34.74307 1.000 21.94173 263 TRP E O 1
ATOM 18668 N N . SER E 1 265 ? 6.48502 -12.41401 -35.31593 1.000 25.21795 264 SER E N 1
ATOM 18669 C CA . SER E 1 265 ? 6.39924 -12.75760 -36.72870 1.000 22.99313 264 SER E CA 1
ATOM 18670 C C . SER E 1 265 ? 5.60813 -11.65370 -37.41825 1.000 22.97211 264 SER E C 1
ATOM 18671 O O . SER E 1 265 ? 5.00053 -10.79819 -36.76789 1.000 24.48347 264 SER E O 1
ATOM 18679 N N . ALA E 1 266 ? 5.62077 -11.68339 -38.75014 1.000 25.43046 265 ALA E N 1
ATOM 18680 C CA . ALA E 1 266 ? 4.84946 -10.70352 -39.50525 1.000 22.55053 265 ALA E CA 1
ATOM 18681 C C . ALA E 1 266 ? 3.37189 -10.76592 -39.13739 1.000 23.40954 265 ALA E C 1
ATOM 18682 O O . ALA E 1 266 ? 2.72401 -9.72704 -38.96124 1.000 23.56682 265 ALA E O 1
ATOM 18689 N N . LYS E 1 267 ? 2.82294 -11.97807 -39.00639 1.000 30.37802 266 LYS E N 1
ATOM 18690 C CA . LYS E 1 267 ? 1.40151 -12.11896 -38.70511 1.000 29.33260 266 LYS E CA 1
ATOM 18691 C C . LYS E 1 267 ? 1.05309 -11.59552 -37.31725 1.000 26.29801 266 LYS E C 1
ATOM 18692 O O . LYS E 1 267 ? -0.07811 -11.15022 -37.09274 1.000 28.72965 266 LYS E O 1
ATOM 18711 N N . SER E 1 268 ? 1.99304 -11.64376 -36.37706 1.000 22.99632 267 SER E N 1
ATOM 18712 C CA . SER E 1 268 ? 1.74991 -11.18731 -35.01678 1.000 21.91984 267 SER E CA 1
ATOM 18713 C C . SER E 1 268 ? 2.25265 -9.77084 -34.76995 1.000 22.18201 267 SER E C 1
ATOM 18714 O O . SER E 1 268 ? 2.26506 -9.32312 -33.61944 1.000 23.31528 267 SER E O 1
ATOM 18722 N N . ALA E 1 269 ? 2.65958 -9.05481 -35.81506 1.000 20.77101 268 ALA E N 1
ATOM 18723 C CA . ALA E 1 269 ? 3.23814 -7.72622 -35.67784 1.000 17.68161 268 ALA E CA 1
ATOM 18724 C C . ALA E 1 269 ? 2.45906 -6.72629 -36.51763 1.000 24.18632 268 ALA E C 1
ATOM 18725 O O . ALA E 1 269 ? 2.19277 -6.97243 -37.69886 1.000 27.19209 268 ALA E O 1
ATOM 18732 N N . ARG E 1 270 ? 2.09555 -5.60689 -35.90879 1.000 21.02665 269 ARG E N 1
ATOM 18733 C CA . ARG E 1 270 ? 1.59218 -4.48755 -36.68635 1.000 20.08182 269 ARG E CA 1
ATOM 18734 C C . ARG E 1 270 ? 2.76781 -3.74073 -37.31512 1.000 20.72739 269 ARG E C 1
ATOM 18735 O O . ARG E 1 270 ? 3.85610 -3.68907 -36.73623 1.000 28.12177 269 ARG E O 1
ATOM 18756 N N . PRO E 1 271 ? 2.58512 -3.17371 -38.50733 1.000 25.44678 270 PRO E N 1
ATOM 18757 C CA . PRO E 1 271 ? 3.71538 -2.53635 -39.19402 1.000 22.39147 270 PRO E CA 1
ATOM 18758 C C . PRO E 1 271 ? 4.42207 -1.52482 -38.30422 1.000 20.18111 270 PRO E C 1
ATOM 18759 O O . PRO E 1 271 ? 3.79598 -0.80978 -37.51981 1.000 23.49851 270 PRO E O 1
ATOM 18770 N N . LEU E 1 272 ? 5.74717 -1.46900 -38.43505 1.000 20.41743 271 LEU E N 1
ATOM 18771 C CA . LEU E 1 272 ? 6.52580 -0.55499 -37.60816 1.000 25.41236 271 LEU E CA 1
ATOM 18772 C C . LEU E 1 272 ? 6.27523 0.89879 -37.99295 1.000 24.69312 271 LEU E C 1
ATOM 18773 O O . LEU E 1 272 ? 6.19150 1.76842 -37.11800 1.000 25.05580 271 LEU E O 1
ATOM 18789 N N . ASP E 1 273 ? 6.15175 1.18970 -39.29082 1.000 26.16870 272 ASP E N 1
ATOM 18790 C CA . ASP E 1 273 ? 5.94113 2.57591 -39.69889 1.000 26.12178 272 ASP E CA 1
ATOM 18791 C C . ASP E 1 273 ? 4.55422 3.09430 -39.33584 1.000 25.27591 272 ASP E C 1
ATOM 18792 O O . ASP E 1 273 ? 4.25758 4.25708 -39.62791 1.000 27.42913 272 ASP E O 1
ATOM 18801 N N . GLN E 1 274 ? 3.71020 2.27468 -38.70981 1.000 26.12020 273 GLN E N 1
ATOM 18802 C CA . GLN E 1 274 ? 2.42276 2.71035 -38.18548 1.000 26.04155 273 GLN E CA 1
ATOM 18803 C C . GLN E 1 274 ? 2.42578 2.88358 -36.66948 1.000 26.48916 273 GLN E C 1
ATOM 18804 O O . GLN E 1 274 ? 1.38056 3.19978 -36.09167 1.000 25.70033 273 GLN E O 1
ATOM 18818 N N . ILE E 1 275 ? 3.56332 2.69655 -36.01636 1.000 23.94404 274 ILE E N 1
ATOM 18819 C CA . ILE E 1 275 ? 3.58203 2.67683 -34.54940 1.000 25.13930 274 ILE E CA 1
ATOM 18820 C C . ILE E 1 275 ? 3.25947 4.06979 -34.01973 1.000 25.20539 274 ILE E C 1
ATOM 18821 O O . ILE E 1 275 ? 3.79455 5.06689 -34.53828 1.000 29.57981 274 ILE E O 1
ATOM 18837 N N . PRO E 1 276 ? 2.39183 4.19721 -33.01525 1.000 25.58703 275 PRO E N 1
ATOM 18838 C CA . PRO E 1 276 ? 2.18037 5.50707 -32.38637 1.000 37.32664 275 PRO E CA 1
ATOM 18839 C C . PRO E 1 276 ? 3.26976 5.83070 -31.37560 1.000 31.38084 275 PRO E C 1
ATOM 18840 O O . PRO E 1 276 ? 3.71369 4.97114 -30.61006 1.000 30.46834 275 PRO E O 1
ATOM 18851 N N . LEU E 1 277 ? 3.69726 7.09029 -31.38093 1.000 42.39131 276 LEU E N 1
ATOM 18852 C CA . LEU E 1 277 ? 4.71368 7.56656 -30.44817 1.000 39.55437 276 LEU E CA 1
ATOM 18853 C C . LEU E 1 277 ? 4.16008 8.68781 -29.57062 1.000 48.96652 276 LEU E C 1
ATOM 18854 O O . LEU E 1 277 ? 3.19733 9.36044 -29.94586 1.000 49.97705 276 LEU E O 1
ATOM 18871 N N . LYS F 1 17 ? -25.02067 -16.44918 -21.15858 1.000 63.02474 16 LYS F N 1
ATOM 18872 C CA . LYS F 1 17 ? -26.17097 -16.13559 -21.99805 1.000 73.42073 16 LYS F CA 1
ATOM 18873 C C . LYS F 1 17 ? -26.03362 -16.76817 -23.37745 1.000 68.37210 16 LYS F C 1
ATOM 18874 O O . LYS F 1 17 ? -27.02943 -17.05109 -24.04035 1.000 67.67735 16 LYS F O 1
ATOM 18909 N N . CYS F 1 19 ? -24.92965 -19.62394 -26.29150 1.000 56.64585 18 CYS F N 1
ATOM 18910 C CA . CYS F 1 19 ? -25.11912 -21.06105 -26.39493 1.000 54.36213 18 CYS F CA 1
ATOM 18911 C C . CYS F 1 19 ? -23.77402 -21.77925 -26.30243 1.000 52.87019 18 CYS F C 1
ATOM 18912 O O . CYS F 1 19 ? -22.71110 -21.16473 -26.17376 1.000 51.71192 18 CYS F O 1
ATOM 18920 N N . GLU F 1 20 ? -23.82987 -23.10710 -26.36963 1.000 51.74031 19 GLU F N 1
ATOM 18921 C CA . GLU F 1 20 ? -22.65450 -23.96056 -26.27324 1.000 49.37181 19 GLU F CA 1
ATOM 18922 C C . GLU F 1 20 ? -22.54499 -24.79369 -27.54137 1.000 45.58595 19 GLU F C 1
ATOM 18923 O O . GLU F 1 20 ? -23.51860 -25.43497 -27.95092 1.000 49.12000 19 GLU F O 1
ATOM 18935 N N . VAL F 1 21 ? -21.36370 -24.78366 -28.15754 1.000 51.28741 20 VAL F N 1
ATOM 18936 C CA . VAL F 1 21 ? -21.10556 -25.59725 -29.33958 1.000 46.84732 20 VAL F CA 1
ATOM 18937 C C . VAL F 1 21 ? -20.96416 -27.04808 -28.90856 1.000 43.88786 20 VAL F C 1
ATOM 18938 O O . VAL F 1 21 ? -19.88467 -27.48041 -28.49116 1.000 44.74434 20 VAL F O 1
ATOM 18951 N N . HIS F 1 22 ? -22.05217 -27.80724 -29.00463 1.000 45.86642 21 HIS F N 1
ATOM 18952 C CA . HIS F 1 22 ? -22.04340 -29.22049 -28.65325 1.000 43.76879 21 HIS F CA 1
ATOM 18953 C C . HIS F 1 22 ? -22.60210 -30.07559 -29.78241 1.000 44.10575 21 HIS F C 1
ATOM 18954 O O . HIS F 1 22 ? -22.99755 -31.22025 -29.54801 1.000 46.85130 21 HIS F O 1
ATOM 18968 N N . ASP F 1 23 ? -22.62428 -29.54914 -31.00449 1.000 45.21987 22 ASP F N 1
ATOM 18969 C CA . ASP F 1 23 ? -23.17032 -30.26405 -32.15216 1.000 50.37911 22 ASP F CA 1
ATOM 18970 C C . ASP F 1 23 ? -22.74155 -29.53475 -33.41764 1.000 46.02332 22 ASP F C 1
ATOM 18971 O O . ASP F 1 23 ? -22.17623 -28.43935 -33.36660 1.000 41.14038 22 ASP F O 1
ATOM 18980 N N . LYS F 1 24 ? -23.01956 -30.15992 -34.55805 1.000 51.47322 23 LYS F N 1
ATOM 18981 C CA . LYS F 1 24 ? -22.86743 -29.47932 -35.83594 1.000 54.81208 23 LYS F CA 1
ATOM 18982 C C . LYS F 1 24 ? -23.89807 -28.36190 -35.93958 1.000 49.12790 23 LYS F C 1
ATOM 18983 O O . LYS F 1 24 ? -25.05677 -28.53073 -35.54950 1.000 55.28141 23 LYS F O 1
ATOM 19002 N N . ILE F 1 25 ? -23.46864 -27.20944 -36.45785 1.000 43.59830 24 ILE F N 1
ATOM 19003 C CA . ILE F 1 25 ? -24.31515 -26.02502 -36.56770 1.000 50.08077 24 ILE F CA 1
ATOM 19004 C C . ILE F 1 25 ? -24.81453 -25.90251 -37.99987 1.000 46.91004 24 ILE F C 1
ATOM 19005 O O . ILE F 1 25 ? -24.04954 -26.08542 -38.95576 1.000 44.68235 24 ILE F O 1
ATOM 19021 N N . SER F 1 26 ? -26.09813 -25.58501 -38.15021 1.000 41.91856 25 SER F N 1
ATOM 19022 C CA . SER F 1 26 ? -26.68993 -25.39035 -39.46396 1.000 40.55606 25 SER F CA 1
ATOM 19023 C C . SER F 1 26 ? -26.40068 -23.98192 -39.97855 1.000 39.78714 25 SER F C 1
ATOM 19024 O O . SER F 1 26 ? -26.02022 -23.08242 -39.22702 1.000 40.08305 25 SER F O 1
ATOM 19032 N N . ALA F 1 27 ? -26.59117 -23.79752 -41.28117 1.000 39.99617 26 ALA F N 1
ATOM 19033 C CA . ALA F 1 27 ? -26.33711 -22.50832 -41.90492 1.000 39.67653 26 ALA F CA 1
ATOM 19034 C C . ALA F 1 27 ? -27.52468 -21.57006 -41.72468 1.000 40.59384 26 ALA F C 1
ATOM 19035 O O . ALA F 1 27 ? -28.67190 -22.00082 -41.57968 1.000 41.70714 26 ALA F O 1
ATOM 19042 N N . ILE F 1 28 ? -27.23337 -20.26755 -41.73242 1.000 40.65989 27 ILE F N 1
ATOM 19043 C CA . ILE F 1 28 ? -28.29911 -19.27136 -41.68680 1.000 42.13708 27 ILE F CA 1
ATOM 19044 C C . ILE F 1 28 ? -29.16741 -19.37765 -42.93071 1.000 43.01489 27 ILE F C 1
ATOM 19045 O O . ILE F 1 28 ? -30.39479 -19.23607 -42.86961 1.000 45.56050 27 ILE F O 1
ATOM 19061 N N . LEU F 1 29 ? -28.54159 -19.62353 -44.07586 1.000 46.29553 28 LEU F N 1
ATOM 19062 C CA . LEU F 1 29 ? -29.21264 -19.68281 -45.36170 1.000 47.33659 28 LEU F CA 1
ATOM 19063 C C . LEU F 1 29 ? -29.04906 -21.07339 -45.95591 1.000 51.80586 28 LEU F C 1
ATOM 19064 O O . LEU F 1 29 ? -28.05018 -21.75647 -45.71101 1.000 47.83840 28 LEU F O 1
ATOM 19080 N N . VAL F 1 30 ? -30.04641 -21.49108 -46.73694 1.000 48.83304 29 VAL F N 1
ATOM 19081 C CA . VAL F 1 30 ? -29.93236 -22.74129 -47.47503 1.000 50.10332 29 VAL F CA 1
ATOM 19082 C C . VAL F 1 30 ? -28.75656 -22.64040 -48.43415 1.000 52.13292 29 VAL F C 1
ATOM 19083 O O . VAL F 1 30 ? -28.64567 -21.68058 -49.20717 1.000 55.54144 29 VAL F O 1
ATOM 19096 N N . CYS F 1 31 ? -27.86969 -23.62988 -48.38940 1.000 57.03474 30 CYS F N 1
ATOM 19097 C CA . CYS F 1 31 ? -26.66666 -23.63952 -49.20896 1.000 57.35763 30 CYS F CA 1
ATOM 19098 C C . CYS F 1 31 ? -26.77405 -24.70241 -50.29452 1.000 61.68914 30 CYS F C 1
ATOM 19099 O O . CYS F 1 31 ? -27.26509 -25.80939 -50.04984 1.000 64.14854 30 CYS F O 1
ATOM 19107 N N . ALA F 1 32 ? -26.31045 -24.35379 -51.49407 1.000 61.47873 31 ALA F N 1
ATOM 19108 C CA . ALA F 1 32 ? -26.34308 -25.23185 -52.65622 1.000 59.77495 31 ALA F CA 1
ATOM 19109 C C . ALA F 1 32 ? -24.91744 -25.55224 -53.08154 1.000 64.63381 31 ALA F C 1
ATOM 19110 O O . ALA F 1 32 ? -24.10000 -24.64350 -53.26016 1.000 62.00117 31 ALA F O 1
ATOM 19117 N N . HIS F 1 33 ? -24.62427 -26.83764 -53.24624 1.000 73.60099 32 HIS F N 1
ATOM 19118 C CA . HIS F 1 33 ? -23.28021 -27.27612 -53.60919 1.000 72.97249 32 HIS F CA 1
ATOM 19119 C C . HIS F 1 33 ? -22.96678 -26.95600 -55.06831 1.000 57.84892 32 HIS F C 1
ATOM 19120 O O . HIS F 1 33 ? -23.85202 -26.96395 -55.92265 1.000 58.30806 32 HIS F O 1
ATOM 19134 N N . LYS F 1 48 ? -18.12339 -26.68561 -54.17216 1.000 77.77956 47 LYS F N 1
ATOM 19135 C CA . LYS F 1 48 ? -18.22683 -25.63000 -53.17058 1.000 86.89464 47 LYS F CA 1
ATOM 19136 C C . LYS F 1 48 ? -19.66328 -25.47329 -52.67637 1.000 77.68933 47 LYS F C 1
ATOM 19137 O O . LYS F 1 48 ? -20.61381 -25.66699 -53.42978 1.000 83.10094 47 LYS F O 1
ATOM 19155 N N . TYR F 1 49 ? -19.80427 -25.10607 -51.40424 1.000 75.46658 48 TYR F N 1
ATOM 19156 C CA . TYR F 1 49 ? -21.09945 -25.00542 -50.72825 1.000 68.41700 48 TYR F CA 1
ATOM 19157 C C . TYR F 1 49 ? -21.43957 -23.52189 -50.60537 1.000 65.35966 48 TYR F C 1
ATOM 19158 O O . TYR F 1 49 ? -21.05687 -22.85589 -49.64385 1.000 66.57609 48 TYR F O 1
ATOM 19176 N N . LEU F 1 50 ? -22.15948 -22.99821 -51.59501 1.000 56.23021 49 LEU F N 1
ATOM 19177 C CA . LEU F 1 50 ? -22.53552 -21.59193 -51.62212 1.000 52.04911 49 LEU F CA 1
ATOM 19178 C C . LEU F 1 50 ? -23.95539 -21.39891 -51.10392 1.000 50.61769 49 LEU F C 1
ATOM 19179 O O . LEU F 1 50 ? -24.81537 -22.27095 -51.25032 1.000 57.76378 49 LEU F O 1
ATOM 19195 N N . ALA F 1 51 ? -24.19337 -20.23319 -50.50915 1.000 49.36611 50 ALA F N 1
ATOM 19196 C CA . ALA F 1 51 ? -25.46646 -19.92044 -49.87922 1.000 51.66210 50 ALA F CA 1
ATOM 19197 C C . ALA F 1 51 ? -26.40724 -19.22438 -50.85817 1.000 50.47537 50 ALA F C 1
ATOM 19198 O O . ALA F 1 51 ? -25.98574 -18.63275 -51.85474 1.000 57.60619 50 ALA F O 1
ATOM 19205 N N . THR F 1 52 ? -27.69792 -19.29279 -50.54764 1.000 46.81643 51 THR F N 1
ATOM 19206 C CA . THR F 1 52 ? -28.76339 -18.74481 -51.37715 1.000 54.20446 51 THR F CA 1
ATOM 19207 C C . THR F 1 52 ? -29.56427 -17.72010 -50.57498 1.000 55.40294 51 THR F C 1
ATOM 19208 O O . THR F 1 52 ? -29.23497 -17.39937 -49.43084 1.000 53.81226 51 THR F O 1
ATOM 19219 N N . ASN F 1 53 ? -30.63311 -17.20774 -51.18583 1.000 53.45365 52 ASN F N 1
ATOM 19220 C CA . ASN F 1 53 ? -31.50853 -16.23947 -50.53891 1.000 51.89248 52 ASN F CA 1
ATOM 19221 C C . ASN F 1 53 ? -32.59312 -16.88778 -49.69086 1.000 61.89520 52 ASN F C 1
ATOM 19222 O O . ASN F 1 53 ? -33.49445 -16.18607 -49.22028 1.000 68.12208 52 ASN F O 1
ATOM 19233 N N . CYS F 1 54 ? -32.53528 -18.19925 -49.49196 1.000 58.41870 53 CYS F N 1
ATOM 19234 C CA . CYS F 1 54 ? -33.54136 -18.92034 -48.72518 1.000 59.47180 53 CYS F CA 1
ATOM 19235 C C . CYS F 1 54 ? -32.98795 -19.19918 -47.33282 1.000 60.87534 53 CYS F C 1
ATOM 19236 O O . CYS F 1 54 ? -31.97070 -19.88708 -47.18981 1.000 55.16038 53 CYS F O 1
ATOM 19244 N N . LEU F 1 55 ? -33.64631 -18.64938 -46.31541 1.000 62.25557 54 LEU F N 1
ATOM 19245 C CA . LEU F 1 55 ? -33.23879 -18.89302 -44.94262 1.000 52.43462 54 LEU F CA 1
ATOM 19246 C C . LEU F 1 55 ? -33.48278 -20.34988 -44.56504 1.000 55.78778 54 LEU F C 1
ATOM 19247 O O . LEU F 1 55 ? -34.23936 -21.07512 -45.21688 1.000 50.86354 54 LEU F O 1
ATOM 19263 N N . ASN F 1 56 ? -32.82893 -20.77266 -43.49568 1.000 58.10981 55 ASN F N 1
ATOM 19264 C CA . ASN F 1 56 ? -33.02539 -22.12532 -42.99852 1.000 54.43086 55 ASN F CA 1
ATOM 19265 C C . ASN F 1 56 ? -34.45000 -22.26556 -42.47532 1.000 55.28481 55 ASN F C 1
ATOM 19266 O O . ASN F 1 56 ? -34.92926 -21.37889 -41.75832 1.000 56.01071 55 ASN F O 1
ATOM 19277 N N . PRO F 1 57 ? -35.16462 -23.33925 -42.82194 1.000 59.77586 56 PRO F N 1
ATOM 19278 C CA . PRO F 1 57 ? -36.50710 -23.52961 -42.24457 1.000 62.48031 56 PRO F CA 1
ATOM 19279 C C . PRO F 1 57 ? -36.52963 -23.45724 -40.72544 1.000 61.08207 56 PRO F C 1
ATOM 19280 O O . PRO F 1 57 ? -37.47170 -22.89735 -40.15021 1.000 57.52031 56 PRO F O 1
ATOM 19291 N N . GLY F 1 58 ? -35.51130 -24.00484 -40.05864 1.000 59.30431 57 GLY F N 1
ATOM 19292 C CA . GLY F 1 58 ? -35.49030 -23.97374 -38.60541 1.000 59.88335 57 GLY F CA 1
ATOM 19293 C C . GLY F 1 58 ? -35.36713 -22.56872 -38.04839 1.000 58.29429 57 GLY F C 1
ATOM 19294 O O . GLY F 1 58 ? -36.03430 -22.21768 -37.07126 1.000 62.93571 57 GLY F O 1
ATOM 19298 N N . LEU F 1 59 ? -34.50958 -21.74671 -38.65447 1.000 52.85782 58 LEU F N 1
ATOM 19299 C CA . LEU F 1 59 ? -34.37148 -20.36765 -38.19900 1.000 58.82604 58 LEU F CA 1
ATOM 19300 C C . LEU F 1 59 ? -35.67551 -19.60040 -38.37739 1.000 60.36239 58 LEU F C 1
ATOM 19301 O O . LEU F 1 59 ? -36.09041 -18.84790 -37.48736 1.000 60.14970 58 LEU F O 1
ATOM 19317 N N . ILE F 1 60 ? -36.33578 -19.77618 -39.52383 1.000 57.95290 59 ILE F N 1
ATOM 19318 C CA . ILE F 1 60 ? -37.62017 -19.11939 -39.74575 1.000 59.59550 59 ILE F CA 1
ATOM 19319 C C . ILE F 1 60 ? -38.61275 -19.53229 -38.666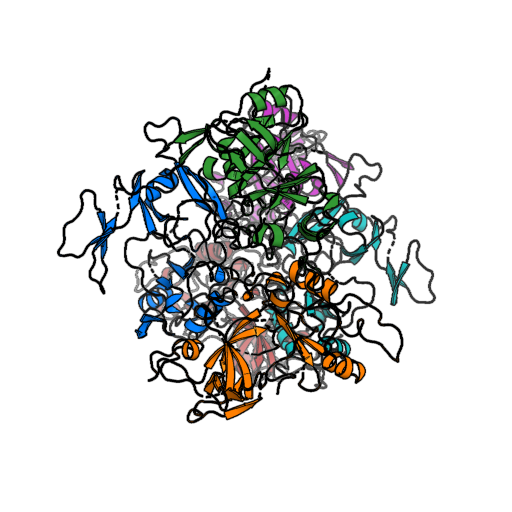74 1.000 63.38921 59 ILE F C 1
ATOM 19320 O O . ILE F 1 60 ? -39.37956 -18.70689 -38.15574 1.000 64.71011 59 ILE F O 1
ATOM 19336 N N . SER F 1 61 ? -38.60573 -20.81448 -38.29462 1.000 61.16609 60 SER F N 1
ATOM 19337 C CA . SER F 1 61 ? -39.54569 -21.29883 -37.28977 1.000 64.22704 60 SER F CA 1
ATOM 19338 C C . SER F 1 61 ? -39.25391 -20.69690 -35.92062 1.000 66.84307 60 SER F C 1
ATOM 19339 O O . SER F 1 61 ? -40.17847 -20.30271 -35.20017 1.000 68.41417 60 SER F O 1
ATOM 19347 N N . ALA F 1 62 ? -37.97694 -20.61992 -35.54065 1.000 65.43052 61 ALA F N 1
ATOM 19348 C CA . ALA F 1 62 ? -37.63598 -20.07301 -34.23160 1.000 65.95352 61 ALA F CA 1
ATOM 19349 C C . ALA F 1 62 ? -37.91491 -18.57732 -34.17148 1.000 67.51493 61 ALA F C 1
ATOM 19350 O O . ALA F 1 62 ? -38.34554 -18.06108 -33.13337 1.000 67.55391 61 ALA F O 1
ATOM 19357 N N . ILE F 1 63 ? -37.67091 -17.86477 -35.27335 1.000 69.33428 62 ILE F N 1
ATOM 19358 C CA . ILE F 1 63 ? -37.95935 -16.43449 -35.31119 1.000 69.94051 62 ILE F CA 1
ATOM 19359 C C . ILE F 1 63 ? -39.45651 -16.19328 -35.17268 1.000 67.49264 62 ILE F C 1
ATOM 19360 O O . ILE F 1 63 ? -39.89288 -15.31717 -34.41559 1.000 68.80343 62 ILE F O 1
ATOM 19376 N N . GLN F 1 64 ? -40.26795 -16.97001 -35.89459 1.000 64.85371 63 GLN F N 1
ATOM 19377 C CA . GLN F 1 64 ? -41.71545 -16.82826 -35.78101 1.000 68.46489 63 GLN F CA 1
ATOM 19378 C C . GLN F 1 64 ? -42.20461 -17.18935 -34.38493 1.000 69.60845 63 GLN F C 1
ATOM 19379 O O . GLN F 1 64 ? -43.20937 -16.63977 -33.91950 1.000 75.36169 63 GLN F O 1
ATOM 19393 N N . ALA F 1 65 ? -41.51378 -18.09982 -33.70126 1.000 65.50912 64 ALA F N 1
ATOM 19394 C CA . ALA F 1 65 ? -41.84674 -18.42759 -32.32150 1.000 66.87275 64 ALA F CA 1
ATOM 19395 C C . ALA F 1 65 ? -41.38998 -17.35811 -31.33706 1.000 68.58672 64 ALA F C 1
ATOM 19396 O O . ALA F 1 65 ? -41.64254 -17.49940 -30.13560 1.000 68.23355 64 ALA F O 1
ATOM 19403 N N . GLY F 1 66 ? -40.72401 -16.30637 -31.81143 1.000 70.49870 65 GLY F N 1
ATOM 19404 C CA . GLY F 1 66 ? -40.35259 -15.19569 -30.96014 1.000 65.67589 65 GLY F CA 1
ATOM 19405 C C . GLY F 1 66 ? -39.02776 -15.32716 -30.24794 1.000 71.55250 65 GLY F C 1
ATOM 19406 O O . GLY F 1 66 ? -38.87002 -14.77408 -29.15341 1.000 70.65225 65 GLY F O 1
ATOM 19410 N N . ALA F 1 67 ? -38.06032 -16.02588 -30.83537 1.000 68.27778 66 ALA F N 1
ATOM 19411 C CA . ALA F 1 67 ? -36.76141 -16.22951 -30.20657 1.000 69.37943 66 ALA F CA 1
ATOM 19412 C C . ALA F 1 67 ? -35.82297 -15.08752 -30.57537 1.000 69.73769 66 ALA F C 1
ATOM 19413 O O . ALA F 1 67 ? -35.74782 -14.69059 -31.74181 1.000 69.81928 66 ALA F O 1
ATOM 19420 N N . ARG F 1 68 ? -35.11247 -14.56204 -29.57917 1.000 70.58178 67 ARG F N 1
ATOM 19421 C CA . ARG F 1 68 ? -34.17518 -13.47259 -29.81949 1.000 67.22002 67 ARG F CA 1
ATOM 19422 C C . ARG F 1 68 ? -32.93289 -13.98976 -30.53583 1.000 61.44452 67 ARG F C 1
ATOM 19423 O O . ARG F 1 68 ? -32.40399 -15.05350 -30.20516 1.000 59.27714 67 ARG F O 1
ATOM 19444 N N . VAL F 1 69 ? -32.46776 -13.22705 -31.52294 1.000 62.41425 68 VAL F N 1
ATOM 19445 C CA . VAL F 1 69 ? -31.36872 -13.62888 -32.39528 1.000 50.43764 68 VAL F CA 1
ATOM 19446 C C . VAL F 1 69 ? -30.19100 -12.70112 -32.13144 1.000 44.92468 68 VAL F C 1
ATOM 19447 O O . VAL F 1 69 ? -30.21956 -11.52482 -32.51380 1.000 54.25065 68 VAL F O 1
ATOM 19460 N N . VAL F 1 70 ? -29.14520 -13.23070 -31.50275 1.000 46.59431 69 VAL F N 1
ATOM 19461 C CA . VAL F 1 70 ? -27.95733 -12.44544 -31.17419 1.000 41.90493 69 VAL F CA 1
ATOM 19462 C C . VAL F 1 70 ? -26.81556 -12.83956 -32.10447 1.000 45.97437 69 VAL F C 1
ATOM 19463 O O . VAL F 1 70 ? -26.19175 -13.89123 -31.89953 1.000 41.94493 69 VAL F O 1
ATOM 19476 N N . PRO F 1 71 ? -26.49987 -12.04290 -33.12723 1.000 44.54136 70 PRO F N 1
ATOM 19477 C CA . PRO F 1 71 ? -25.37885 -12.39754 -34.01115 1.000 43.11631 70 PRO F CA 1
ATOM 19478 C C . PRO F 1 71 ? -24.03851 -12.18562 -33.32049 1.000 41.48971 70 PRO F C 1
ATOM 19479 O O . PRO F 1 71 ? -23.78087 -11.12604 -32.74412 1.000 38.10599 70 PRO F O 1
ATOM 19490 N N . THR F 1 72 ? -23.18614 -13.20624 -33.38592 1.000 37.85547 71 THR F N 1
ATOM 19491 C CA . THR F 1 72 ? -21.85063 -13.17528 -32.80864 1.000 34.92832 71 THR F CA 1
ATOM 19492 C C . THR F 1 72 ? -20.81763 -13.46436 -33.89198 1.000 35.66410 71 THR F C 1
ATOM 19493 O O . THR F 1 72 ? -21.13997 -13.93118 -34.98752 1.000 34.83428 71 THR F O 1
ATOM 19504 N N . ALA F 1 73 ? -19.55757 -13.19309 -33.56786 1.000 43.52636 72 ALA F N 1
ATOM 19505 C CA . ALA F 1 73 ? -18.47232 -13.31839 -34.52885 1.000 40.62185 72 ALA F CA 1
ATOM 19506 C C . ALA F 1 73 ? -17.88885 -14.72438 -34.51722 1.000 37.59774 72 ALA F C 1
ATOM 19507 O O . ALA F 1 73 ? -17.69325 -15.32219 -33.45596 1.000 36.29841 72 ALA F O 1
ATOM 19531 N N . THR F 1 75 ? -14.68398 -16.99622 -35.08226 1.000 32.75272 74 THR F N 1
ATOM 19532 C CA . THR F 1 75 ? -13.22960 -16.98523 -35.09623 1.000 26.76511 74 THR F CA 1
ATOM 19533 C C . THR F 1 75 ? -12.71070 -18.34534 -35.54413 1.000 29.70701 74 THR F C 1
ATOM 19534 O O . THR F 1 75 ? -13.38016 -19.37094 -35.38034 1.000 37.82928 74 THR F O 1
ATOM 19545 N N . ASP F 1 76 ? -11.50782 -18.34467 -36.10078 1.000 26.33987 75 ASP F N 1
ATOM 19546 C CA . ASP F 1 76 ? -10.94446 -19.52085 -36.75355 1.000 23.73972 75 ASP F CA 1
ATOM 19547 C C . ASP F 1 76 ? -9.84806 -20.10347 -35.87025 1.000 22.92490 75 ASP F C 1
ATOM 19548 O O . ASP F 1 76 ? -8.74323 -19.56015 -35.79586 1.000 22.66543 75 ASP F O 1
ATOM 19557 N N . GLY F 1 77 ? -10.16225 -21.21580 -35.21483 1.000 31.50670 76 GLY F N 1
ATOM 19558 C CA . GLY F 1 77 ? -9.18747 -21.95801 -34.42429 1.000 29.54579 76 GLY F CA 1
ATOM 19559 C C . GLY F 1 77 ? -9.58229 -23.40779 -34.35926 1.000 28.63759 76 GLY F C 1
ATOM 19560 O O . GLY F 1 77 ? -10.04644 -23.97482 -35.35846 1.000 33.60834 76 GLY F O 1
ATOM 19564 N N . THR F 1 78 ? -9.40759 -24.02088 -33.19070 1.000 31.40452 77 THR F N 1
ATOM 19565 C CA . THR F 1 78 ? -9.85575 -25.38343 -32.93791 1.000 27.06880 77 THR F CA 1
ATOM 19566 C C . THR F 1 78 ? -10.90101 -25.36855 -31.83089 1.000 30.40335 77 THR F C 1
ATOM 19567 O O . THR F 1 78 ? -10.77360 -24.62243 -30.85471 1.000 35.00790 77 THR F O 1
ATOM 19578 N N . CYS F 1 79 ? -11.93450 -26.19240 -31.98783 1.000 34.54675 78 CYS F N 1
ATOM 19579 C CA . CYS F 1 79 ? -13.03054 -26.20992 -31.02804 1.000 33.12744 78 CYS F CA 1
ATOM 19580 C C . CYS F 1 79 ? -12.60053 -26.91791 -29.74856 1.000 33.02551 78 CYS F C 1
ATOM 19581 O O . CYS F 1 79 ? -12.04187 -28.01862 -29.79065 1.000 36.74490 78 CYS F O 1
ATOM 19589 N N . CYS F 1 80 ? -12.85669 -26.27800 -28.60838 1.000 38.19926 79 CYS F N 1
ATOM 19590 C CA . CYS F 1 80 ? -12.49743 -26.82085 -27.30781 1.000 40.34899 79 CYS F CA 1
ATOM 19591 C C . CYS F 1 80 ? -13.58086 -26.45587 -26.30168 1.000 40.88835 79 CYS F C 1
ATOM 19592 O O . CYS F 1 80 ? -14.61054 -25.86669 -26.64525 1.000 43.21013 79 CYS F O 1
ATOM 19600 N N . ARG F 1 81 ? -13.33709 -26.80772 -25.04376 1.000 37.59899 80 ARG F N 1
ATOM 19601 C CA . ARG F 1 81 ? -14.21045 -26.40938 -23.95054 1.000 38.32809 80 ARG F CA 1
ATOM 19602 C C . ARG F 1 81 ? -13.43296 -26.55890 -22.65183 1.000 37.22577 80 ARG F C 1
ATOM 19603 O O . ARG F 1 81 ? -12.35176 -27.15077 -22.61714 1.000 36.79819 80 ARG F O 1
ATOM 19624 N N . VAL F 1 82 ? -13.99683 -26.00886 -21.58159 1.000 42.41642 81 VAL F N 1
ATOM 19625 C CA . VAL F 1 82 ? -13.46873 -26.17729 -20.23311 1.000 44.35235 81 VAL F CA 1
ATOM 19626 C C . VAL F 1 82 ? -14.42626 -27.08979 -19.48085 1.000 47.80343 81 VAL F C 1
ATOM 19627 O O . VAL F 1 82 ? -15.61676 -26.77896 -19.34914 1.000 45.88488 81 VAL F O 1
ATOM 19640 N N . PHE F 1 83 ? -13.90731 -28.21328 -18.98874 1.000 53.09283 82 PHE F N 1
ATOM 19641 C CA . PHE F 1 83 ? -14.72323 -29.25201 -18.36419 1.000 48.25265 82 PHE F CA 1
ATOM 19642 C C . PHE F 1 83 ? -14.01449 -29.71538 -17.09899 1.000 50.65268 82 PHE F C 1
ATOM 19643 O O . PHE F 1 83 ? -12.98040 -30.38619 -17.17446 1.000 50.43479 82 PHE F O 1
ATOM 19660 N N . ASN F 1 84 ? -14.57004 -29.35718 -15.94006 1.000 56.42768 83 ASN F N 1
ATOM 19661 C CA . ASN F 1 84 ? -13.98083 -29.69122 -14.64187 1.000 58.32133 83 ASN F CA 1
ATOM 19662 C C . ASN F 1 84 ? -12.55559 -29.15054 -14.53099 1.000 49.62878 83 ASN F C 1
ATOM 19663 O O . ASN F 1 84 ? -11.62172 -29.85849 -14.14773 1.000 49.40817 83 ASN F O 1
ATOM 19674 N N . GLY F 1 85 ? -12.39740 -27.87340 -14.87409 1.000 49.96919 84 GLY F N 1
ATOM 19675 C CA . GLY F 1 85 ? -11.12799 -27.19346 -14.72757 1.000 47.45560 84 GLY F CA 1
ATOM 19676 C C . GLY F 1 85 ? -10.04608 -27.62159 -15.68754 1.000 44.23648 84 GLY F C 1
ATOM 19677 O O . GLY F 1 85 ? -8.87870 -27.28189 -15.46972 1.000 46.58599 84 GLY F O 1
ATOM 19681 N N . LYS F 1 86 ? -10.38917 -28.35434 -16.74290 1.000 44.30148 85 LYS F N 1
ATOM 19682 C CA . LYS F 1 86 ? -9.41567 -28.80493 -17.72402 1.000 46.85373 85 LYS F CA 1
ATOM 19683 C C . LYS F 1 86 ? -9.89460 -28.44491 -19.12142 1.000 42.76669 85 LYS F C 1
ATOM 19684 O O . LYS F 1 86 ? -11.09655 -28.32782 -19.37414 1.000 44.90414 85 LYS F O 1
ATOM 19703 N N . ILE F 1 87 ? -8.93714 -28.25563 -20.02291 1.000 44.91554 86 ILE F N 1
ATOM 19704 C CA . ILE F 1 87 ? -9.24750 -28.01731 -21.42653 1.000 34.08904 86 ILE F CA 1
ATOM 19705 C C . ILE F 1 87 ? -9.49755 -29.35593 -22.10460 1.000 38.48896 86 ILE F C 1
ATOM 19706 O O . ILE F 1 87 ? -8.74291 -30.31653 -21.91076 1.000 42.08322 86 ILE F O 1
ATOM 19722 N N . GLN F 1 88 ? -10.56039 -29.42301 -22.89696 1.000 37.51806 87 GLN F N 1
ATOM 19723 C CA . GLN F 1 88 ? -10.86241 -30.58308 -23.71956 1.000 39.94359 87 GLN F CA 1
ATOM 19724 C C . GLN F 1 88 ? -10.94198 -30.14852 -25.17525 1.000 37.68709 87 GLN F C 1
ATOM 19725 O O . GLN F 1 88 ? -11.47910 -29.07979 -25.48488 1.000 37.71615 87 GLN F O 1
ATOM 19739 N N . LYS F 1 89 ? -10.38905 -30.97061 -26.06179 1.000 38.10871 88 LYS F N 1
ATOM 19740 C CA . LYS F 1 89 ? -10.44686 -30.72890 -27.49521 1.000 36.91455 88 LYS F CA 1
ATOM 19741 C C . LYS F 1 89 ? -11.58196 -31.54114 -28.09966 1.000 37.38371 88 LYS F C 1
ATOM 19742 O O . LYS F 1 89 ? -11.78233 -32.70695 -27.74859 1.000 50.88220 88 LYS F O 1
ATOM 19761 N N . ARG F 1 90 ? -12.32650 -30.91879 -29.00257 1.000 40.77688 89 ARG F N 1
ATOM 19762 C CA . ARG F 1 90 ? -13.38372 -31.62887 -29.70135 1.000 40.75905 89 ARG F CA 1
ATOM 19763 C C . ARG F 1 90 ? -12.79211 -32.68655 -30.62673 1.000 40.54271 89 ARG F C 1
ATOM 19764 O O . ARG F 1 90 ? -11.69068 -32.53379 -31.16160 1.000 38.87585 89 ARG F O 1
ATOM 19785 N N . ARG F 1 91 ? -13.53238 -33.77875 -30.80102 1.000 41.48313 90 ARG F N 1
ATOM 19786 C CA . ARG F 1 91 ? -13.16272 -34.79950 -31.77551 1.000 45.79015 90 ARG F CA 1
ATOM 19787 C C . ARG F 1 91 ? -14.41721 -35.53774 -32.20940 1.000 49.75369 90 ARG F C 1
ATOM 19788 O O . ARG F 1 91 ? -15.12837 -36.10277 -31.37293 1.000 45.44511 90 ARG F O 1
ATOM 19809 N N . ASP F 1 92 ? -14.68099 -35.53297 -33.51076 1.000 50.89660 91 ASP F N 1
ATOM 19810 C CA . ASP F 1 92 ? -15.80820 -36.25741 -34.07566 1.000 52.32941 91 ASP F CA 1
ATOM 19811 C C . ASP F 1 92 ? -15.35136 -37.66001 -34.44990 1.000 59.05357 91 ASP F C 1
ATOM 19812 O O . ASP F 1 92 ? -14.30101 -37.82997 -35.07792 1.000 60.34634 91 ASP F O 1
ATOM 19821 N N . ILE F 1 93 ? -16.13215 -38.66028 -34.05053 1.000 54.81762 92 ILE F N 1
ATOM 19822 C CA . ILE F 1 93 ? -15.83583 -40.04919 -34.36261 1.000 55.31164 92 ILE F CA 1
ATOM 19823 C C . ILE F 1 93 ? -16.99665 -40.61373 -35.16866 1.000 61.14541 92 ILE F C 1
ATOM 19824 O O . ILE F 1 93 ? -18.11975 -40.10640 -35.12735 1.000 60.47520 92 ILE F O 1
ATOM 19840 N N . LYS F 1 94 ? -16.71136 -41.66720 -35.91711 1.000 66.57909 93 LYS F N 1
ATOM 19841 C CA . LYS F 1 94 ? -17.78407 -42.35600 -36.61529 1.000 67.47469 93 LYS F CA 1
ATOM 19842 C C . LYS F 1 94 ? -18.43930 -43.37061 -35.67741 1.000 65.36240 93 LYS F C 1
ATOM 19843 O O . LYS F 1 94 ? -17.78844 -43.90005 -34.77272 1.000 60.39896 93 LYS F O 1
ATOM 19862 N N . PRO F 1 95 ? -19.73456 -43.64322 -35.86244 1.000 69.72812 94 PRO F N 1
ATOM 19863 C CA . PRO F 1 95 ? -20.47190 -44.40981 -34.84055 1.000 70.24548 94 PRO F CA 1
ATOM 19864 C C . PRO F 1 95 ? -19.86682 -45.76124 -34.49613 1.000 73.33609 94 PRO F C 1
ATOM 19865 O O . PRO F 1 95 ? -20.05817 -46.24047 -33.37067 1.000 74.14270 94 PRO F O 1
ATOM 19876 N N . GLY F 1 96 ? -19.15463 -46.39826 -35.41921 1.000 80.25377 95 GLY F N 1
ATOM 19877 C CA . GLY F 1 96 ? -18.60773 -47.71313 -35.14857 1.000 81.58548 95 GLY F CA 1
ATOM 19878 C C . GLY F 1 96 ? -17.22688 -47.69152 -34.52526 1.000 81.44251 95 GLY F C 1
ATOM 19879 O O . GLY F 1 96 ? -16.77971 -48.69431 -33.95979 1.000 73.08038 95 GLY F O 1
ATOM 19883 N N . ARG F 1 97 ? -16.54854 -46.55016 -34.60806 1.000 89.67103 96 ARG F N 1
ATOM 19884 C CA . ARG F 1 97 ? -15.14523 -46.46320 -34.23889 1.000 86.02793 96 ARG F CA 1
ATOM 19885 C C . ARG F 1 97 ? -14.96892 -46.47024 -32.72107 1.000 84.03553 96 ARG F C 1
ATOM 19886 O O . ARG F 1 97 ? -15.92335 -46.34633 -31.94850 1.000 80.57123 96 ARG F O 1
ATOM 19907 N N . GLU F 1 98 ? -13.71414 -46.61764 -32.30047 1.000 78.91637 97 GLU F N 1
ATOM 19908 C CA . GLU F 1 98 ? -13.39324 -46.69302 -30.88177 1.000 78.57115 97 GLU F CA 1
ATOM 19909 C C . GLU F 1 98 ? -13.49618 -45.31636 -30.23622 1.000 69.39691 97 GLU F C 1
ATOM 19910 O O . GLU F 1 98 ? -13.09063 -44.30505 -30.81656 1.000 65.54181 97 GLU F O 1
ATOM 19922 N N . VAL F 1 99 ? -14.05025 -45.28458 -29.02848 1.000 67.27649 98 VAL F N 1
ATOM 19923 C CA . VAL F 1 99 ? -14.19274 -44.04972 -28.26114 1.000 67.27579 98 VAL F CA 1
ATOM 19924 C C . VAL F 1 99 ? -12.81162 -43.60442 -27.79511 1.000 67.79232 98 VAL F C 1
ATOM 19925 O O . VAL F 1 99 ? -12.14526 -44.34330 -27.05576 1.000 67.46561 98 VAL F O 1
ATOM 19938 N N . PRO F 1 100 ? -12.33556 -42.42650 -28.20081 1.000 59.98513 99 PRO F N 1
ATOM 19939 C CA . PRO F 1 100 ? -11.01648 -41.96732 -27.74595 1.000 64.24753 99 PRO F CA 1
ATOM 19940 C C . PRO F 1 100 ? -10.93959 -41.88715 -26.22831 1.000 64.76142 99 PRO F C 1
ATOM 19941 O O . PRO F 1 100 ? -11.94277 -41.92878 -25.51296 1.000 66.30141 99 PRO F O 1
ATOM 19952 N N . GLU F 1 101 ? -9.70879 -41.76598 -25.73605 1.000 59.16866 100 GLU F N 1
ATOM 19953 C CA . GLU F 1 101 ? -9.46671 -41.72104 -24.29928 1.000 59.96737 100 GLU F CA 1
ATOM 19954 C C . GLU F 1 101 ? -9.90935 -40.37445 -23.73671 1.000 57.13980 100 GLU F C 1
ATOM 19955 O O . GLU F 1 101 ? -9.45101 -39.32186 -24.19307 1.000 53.01071 100 GLU F O 1
ATOM 19967 N N . GLY F 1 102 ? -10.79108 -40.40953 -22.73789 1.000 59.44647 101 GLY F N 1
ATOM 19968 C CA . GLY F 1 102 ? -11.31559 -39.20185 -22.13414 1.000 51.28637 101 GLY F CA 1
ATOM 19969 C C . GLY F 1 102 ? -12.41702 -38.52385 -22.91446 1.000 46.64652 101 GLY F C 1
ATOM 19970 O O . GLY F 1 102 ? -12.75391 -37.37411 -22.60864 1.000 40.79179 101 GLY F O 1
ATOM 19974 N N . TRP F 1 103 ? -12.99556 -39.20453 -23.90063 1.000 52.50669 102 TRP F N 1
ATOM 19975 C CA . TRP F 1 103 ? -13.99548 -38.62750 -24.78769 1.000 46.88422 102 TRP F CA 1
ATOM 19976 C C . TRP F 1 103 ? -15.38857 -38.74858 -24.18549 1.000 41.76407 102 TRP F C 1
ATOM 19977 O O . TRP F 1 103 ? -15.73613 -39.76804 -23.58288 1.000 46.07970 102 TRP F O 1
ATOM 19998 N N . ILE F 1 104 ? -16.18103 -37.69391 -24.35086 1.000 42.44995 103 ILE F N 1
ATOM 19999 C CA . ILE F 1 104 ? -17.56564 -37.65369 -23.90085 1.000 44.72214 103 ILE F CA 1
ATOM 20000 C C . ILE F 1 104 ? -18.40225 -37.09271 -25.03948 1.000 46.46243 103 ILE F C 1
ATOM 20001 O O . ILE F 1 104 ? -18.11036 -36.00581 -25.54956 1.000 45.01194 103 ILE F O 1
ATOM 20017 N N . GLN F 1 105 ? -19.43249 -37.83236 -25.43886 1.000 43.43847 104 GLN F N 1
ATOM 20018 C CA . GLN F 1 105 ? -20.30463 -37.38023 -26.51376 1.000 44.23012 104 GLN F CA 1
ATOM 20019 C C . GLN F 1 105 ? -21.15583 -36.20401 -26.04869 1.000 43.24854 104 GLN F C 1
ATOM 20020 O O . GLN F 1 105 ? -21.56271 -36.13072 -24.88544 1.000 43.54538 104 GLN F O 1
ATOM 20034 N N . THR F 1 106 ? -21.40767 -35.26743 -26.96966 1.000 44.19263 105 THR F N 1
ATOM 20035 C CA . THR F 1 106 ? -22.24759 -34.10759 -26.69883 1.000 42.54978 105 THR F CA 1
ATOM 20036 C C . THR F 1 106 ? -23.33158 -33.88357 -27.74656 1.000 44.04203 105 THR F C 1
ATOM 20037 O O . THR F 1 106 ? -24.24762 -33.09215 -27.49548 1.000 44.64135 105 THR F O 1
ATOM 20048 N N . GLY F 1 107 ? -23.25846 -34.54254 -28.89904 1.000 44.91708 106 GLY F N 1
ATOM 20049 C CA . GLY F 1 107 ? -24.28628 -34.42504 -29.91718 1.000 46.60175 106 GLY F CA 1
ATOM 20050 C C . GLY F 1 107 ? -24.01496 -35.40513 -31.03713 1.000 52.29488 106 GLY F C 1
ATOM 20051 O O . GLY F 1 107 ? -23.05368 -36.17807 -30.99743 1.000 52.21743 106 GLY F O 1
ATOM 20055 N N . SER F 1 108 ? -24.88479 -35.36630 -32.04633 1.000 52.54155 107 SER F N 1
ATOM 20056 C CA . SER F 1 108 ? -24.72537 -36.20979 -33.22233 1.000 55.88271 107 SER F CA 1
ATOM 20057 C C . SER F 1 108 ? -25.29992 -35.50023 -34.43886 1.000 56.94801 107 SER F C 1
ATOM 20058 O O . SER F 1 108 ? -26.19594 -34.65949 -34.32279 1.000 55.70512 107 SER F O 1
ATOM 20066 N N . ASP F 1 109 ? -24.77490 -35.85656 -35.60732 1.000 58.02507 108 ASP F N 1
ATOM 20067 C CA . ASP F 1 109 ? -25.21010 -35.26876 -36.86727 1.000 61.72356 108 ASP F CA 1
ATOM 20068 C C . ASP F 1 109 ? -25.66290 -36.34858 -37.84652 1.000 63.29760 108 ASP F C 1
ATOM 20069 O O . ASP F 1 109 ? -24.91165 -37.27322 -38.15965 1.000 57.66651 108 ASP F O 1
ATOM 20078 N N . HIS F 1 114 ? -21.70853 -38.92428 -38.03167 1.000 56.17801 113 HIS F N 1
ATOM 20079 C CA . HIS F 1 114 ? -20.62032 -38.56346 -37.12973 1.000 59.71455 113 HIS F CA 1
ATOM 20080 C C . HIS F 1 114 ? -21.13790 -38.22174 -35.73192 1.000 56.38378 113 HIS F C 1
ATOM 20081 O O . HIS F 1 114 ? -22.19327 -37.60499 -35.58380 1.000 51.57803 113 HIS F O 1
ATOM 20094 N N . LEU F 1 115 ? -20.38574 -38.63026 -34.71172 1.000 50.48870 114 LEU F N 1
ATOM 20095 C CA . LEU F 1 115 ? -20.69397 -38.31763 -33.32182 1.000 57.08448 114 LEU F CA 1
ATOM 20096 C C . LEU F 1 115 ? -19.79076 -37.18523 -32.84780 1.000 56.18144 114 LEU F C 1
ATOM 20097 O O . LEU F 1 115 ? -18.56798 -37.25660 -33.00583 1.000 51.43038 114 LEU F O 1
ATOM 20113 N N . ILE F 1 116 ? -20.39176 -36.15062 -32.25968 1.000 49.89750 115 ILE F N 1
ATOM 20114 C CA . ILE F 1 116 ? -19.67019 -34.96777 -31.79789 1.000 49.93918 115 ILE F CA 1
ATOM 20115 C C . ILE F 1 116 ? -19.40170 -35.10885 -30.30619 1.000 47.00391 115 ILE F C 1
ATOM 20116 O O . ILE F 1 116 ? -20.28698 -35.50969 -29.53972 1.000 53.68975 115 ILE F O 1
ATOM 20132 N N . GLY F 1 117 ? -18.17830 -34.78373 -29.89094 1.000 42.36286 116 GLY F N 1
ATOM 20133 C CA . GLY F 1 117 ? -17.80067 -34.91469 -28.49673 1.000 43.96372 116 GLY F CA 1
ATOM 20134 C C . GLY F 1 117 ? -16.53103 -34.15078 -28.18670 1.000 41.75925 116 GLY F C 1
ATOM 20135 O O . GLY F 1 117 ? -15.91250 -33.54077 -29.06167 1.000 39.76580 116 GLY F O 1
ATOM 20139 N N . PHE F 1 118 ? -16.14867 -34.19601 -26.90937 1.000 40.18531 117 PHE F N 1
ATOM 20140 C CA . PHE F 1 118 ? -14.97363 -33.50218 -26.39902 1.000 42.62439 117 PHE F CA 1
ATOM 20141 C C . PHE F 1 118 ? -14.14468 -34.45830 -25.55488 1.000 38.78648 117 PHE F C 1
ATOM 20142 O O . PHE F 1 118 ? -14.69447 -35.27724 -24.81204 1.000 44.31333 117 PHE F O 1
ATOM 20176 N N . ASP F 1 120 ? -10.13398 -35.31372 -23.35823 1.000 43.96012 119 ASP F N 1
ATOM 20177 C CA . ASP F 1 120 ? -8.98669 -34.80173 -22.62422 1.000 41.07913 119 ASP F CA 1
ATOM 20178 C C . ASP F 1 120 ? -7.78725 -34.64297 -23.54984 1.000 44.66521 119 ASP F C 1
ATOM 20179 O O . ASP F 1 120 ? -7.61108 -35.39671 -24.50833 1.000 49.85091 119 ASP F O 1
ATOM 20188 N N . LEU F 1 121 ? -6.95956 -33.64625 -23.25359 1.000 47.13809 120 LEU F N 1
ATOM 20189 C CA . LEU F 1 121 ? -5.80415 -33.35447 -24.08810 1.000 43.63358 120 LEU F CA 1
ATOM 20190 C C . LEU F 1 121 ? -4.79518 -34.49671 -24.02122 1.000 41.14056 120 LEU F C 1
ATOM 20191 O O . LEU F 1 121 ? -4.55615 -35.07662 -22.95948 1.000 44.46220 120 LEU F O 1
ATOM 20207 N N . GLU F 1 122 ? -4.22035 -34.83764 -25.17033 1.000 39.01765 121 GLU F N 1
ATOM 20208 C CA . GLU F 1 122 ? -3.21596 -35.88487 -25.26874 1.000 44.16952 121 GLU F CA 1
ATOM 20209 C C . GLU F 1 122 ? -1.83507 -35.27650 -25.03155 1.000 51.17967 121 GLU F C 1
ATOM 20210 O O . GLU F 1 122 ? -1.66891 -34.05811 -24.99881 1.000 49.31958 121 GLU F O 1
ATOM 20222 N N . LYS F 1 123 ? -0.83418 -36.14317 -24.84827 1.000 51.47840 122 LYS F N 1
ATOM 20223 C CA . LYS F 1 123 ? 0.48714 -35.68305 -24.42483 1.000 49.59606 122 LYS F CA 1
ATOM 20224 C C . LYS F 1 123 ? 1.11530 -34.74590 -25.45071 1.000 47.64590 122 LYS F C 1
ATOM 20225 O O . LYS F 1 123 ? 1.77420 -33.76171 -25.09016 1.000 48.87119 122 LYS F O 1
ATOM 20244 N N . GLY F 1 124 ? 0.91278 -35.02518 -26.73202 1.000 48.88722 123 GLY F N 1
ATOM 20245 C CA . GLY F 1 124 ? 1.50763 -34.24174 -27.78970 1.000 46.38110 123 GLY F CA 1
ATOM 20246 C C . GLY F 1 124 ? 0.77032 -32.98281 -28.17678 1.000 43.65184 123 GLY F C 1
ATOM 20247 O O . GLY F 1 124 ? 1.16415 -32.33408 -29.14923 1.000 51.26406 123 GLY F O 1
ATOM 20251 N N . ASP F 1 125 ? -0.28812 -32.60848 -27.45548 1.000 40.45606 124 ASP F N 1
ATOM 20252 C CA . ASP F 1 125 ? -1.02874 -31.38044 -27.74804 1.000 43.88071 124 ASP F CA 1
ATOM 20253 C C . ASP F 1 125 ? -0.30012 -30.17733 -27.14231 1.000 36.80058 124 ASP F C 1
ATOM 20254 O O . ASP F 1 125 ? -0.82902 -29.42082 -26.32668 1.000 30.39314 124 ASP F O 1
ATOM 20263 N N . LYS F 1 126 ? 0.95100 -30.01619 -27.57966 1.000 39.16586 125 LYS F N 1
ATOM 20264 C CA . LYS F 1 126 ? 1.82051 -28.97994 -27.03443 1.000 34.91282 125 LYS F CA 1
ATOM 20265 C C . LYS F 1 126 ? 1.14094 -27.61894 -27.05288 1.000 37.25460 125 LYS F C 1
ATOM 20266 O O . LYS F 1 126 ? 1.13293 -26.89841 -26.04873 1.000 41.45201 125 LYS F O 1
ATOM 20285 N N . TRP F 1 127 ? 0.56225 -27.25116 -28.19405 1.000 30.82101 126 TRP F N 1
ATOM 20286 C CA . TRP F 1 127 ? 0.01098 -25.91422 -28.36086 1.000 30.24757 126 TRP F CA 1
ATOM 20287 C C . TRP F 1 127 ? -1.36018 -25.75571 -27.72219 1.000 30.38286 126 TRP F C 1
ATOM 20288 O O . TRP F 1 127 ? -1.78933 -24.61961 -27.49417 1.000 27.90083 126 TRP F O 1
ATOM 20309 N N . HIS F 1 128 ? -2.05554 -26.85474 -27.42396 1.000 35.63387 127 HIS F N 1
ATOM 20310 C CA . HIS F 1 128 ? -3.23553 -26.75532 -26.57203 1.000 34.00203 127 HIS F CA 1
ATOM 20311 C C . HIS F 1 128 ? -2.83563 -26.34443 -25.15996 1.000 33.05185 127 HIS F C 1
ATOM 20312 O O . HIS F 1 128 ? -3.37049 -25.37698 -24.60635 1.000 25.38910 127 HIS F O 1
ATOM 20326 N N . TYR F 1 129 ? -1.88588 -27.07316 -24.56431 1.000 35.98764 128 TYR F N 1
ATOM 20327 C CA . TYR F 1 129 ? -1.37918 -26.72226 -23.24371 1.000 32.28382 128 TYR F CA 1
ATOM 20328 C C . TYR F 1 129 ? -0.68390 -25.36907 -23.23198 1.000 29.71234 128 TYR F C 1
ATOM 20329 O O . TYR F 1 129 ? -0.58842 -24.73828 -22.17377 1.000 37.91064 128 TYR F O 1
ATOM 20347 N N . ASP F 1 130 ? -0.18841 -24.91494 -24.38043 1.000 27.86844 129 ASP F N 1
ATOM 20348 C CA . ASP F 1 130 ? 0.56308 -23.67032 -24.44609 1.000 28.76554 129 ASP F CA 1
ATOM 20349 C C . ASP F 1 130 ? -0.28284 -22.43804 -24.14678 1.000 33.75636 129 ASP F C 1
ATOM 20350 O O . ASP F 1 130 ? 0.28085 -21.34527 -24.02401 1.000 34.98286 129 ASP F O 1
ATOM 20359 N N . CYS F 1 131 ? -1.60344 -22.57138 -24.01605 1.000 27.93338 130 CYS F N 1
ATOM 20360 C CA . CYS F 1 131 ? -2.43052 -21.42901 -23.64375 1.000 36.52724 130 CYS F CA 1
ATOM 20361 C C . CYS F 1 131 ? -2.55634 -21.26546 -22.13353 1.000 32.41526 130 CYS F C 1
ATOM 20362 O O . CYS F 1 131 ? -3.08107 -20.24387 -21.67585 1.000 27.83537 130 CYS F O 1
ATOM 20370 N N . HIS F 1 132 ? -2.09774 -22.24255 -21.35590 1.000 33.29653 131 HIS F N 1
ATOM 20371 C CA . HIS F 1 132 ? -1.91210 -22.03780 -19.92659 1.000 32.38334 131 HIS F CA 1
ATOM 20372 C C . HIS F 1 132 ? -0.71538 -21.12242 -19.68687 1.000 34.75757 131 HIS F C 1
ATOM 20373 O O . HIS F 1 132 ? 0.28942 -21.18940 -20.40121 1.000 37.13770 131 HIS F O 1
ATOM 20387 N N . VAL F 1 133 ? -0.82296 -20.25640 -18.67681 1.000 33.02998 132 VAL F N 1
ATOM 20388 C CA . VAL F 1 133 ? 0.27892 -19.35492 -18.36311 1.000 33.67529 132 VAL F CA 1
ATOM 20389 C C . VAL F 1 133 ? 1.39434 -20.14058 -17.68695 1.000 38.85439 132 VAL F C 1
ATOM 20390 O O . VAL F 1 133 ? 1.14634 -21.00432 -16.83407 1.000 44.68695 132 VAL F O 1
ATOM 20403 N N . LYS F 1 134 ? 2.63325 -19.84988 -18.07361 1.000 36.78902 133 LYS F N 1
ATOM 20404 C CA . LYS F 1 134 ? 3.76874 -20.62561 -17.59622 1.000 38.44529 133 LYS F CA 1
ATOM 20405 C C . LYS F 1 134 ? 4.04289 -20.32507 -16.12785 1.000 39.16723 133 LYS F C 1
ATOM 20406 O O . LYS F 1 134 ? 3.79786 -19.21917 -15.63890 1.000 40.21547 133 LYS F O 1
ATOM 20425 N N . ASP F 1 135 ? 4.55391 -21.33349 -15.42046 1.000 40.80410 134 ASP F N 1
ATOM 20426 C CA . ASP F 1 135 ? 4.66272 -21.26180 -13.96858 1.000 44.89228 134 ASP F CA 1
ATOM 20427 C C . ASP F 1 135 ? 5.93817 -21.92448 -13.46284 1.000 45.40610 134 ASP F C 1
ATOM 20428 O O . ASP F 1 135 ? 6.03699 -23.15807 -13.45966 1.000 45.83771 134 ASP F O 1
ATOM 20437 N N . PRO F 1 136 ? 6.92781 -21.15155 -13.00701 1.000 48.50108 135 PRO F N 1
ATOM 20438 C CA . PRO F 1 136 ? 8.16685 -21.77984 -12.51924 1.000 50.59627 135 PRO F CA 1
ATOM 20439 C C . PRO F 1 136 ? 7.97326 -22.69000 -11.31534 1.000 53.16952 135 PRO F C 1
ATOM 20440 O O . PRO F 1 136 ? 8.85786 -23.50949 -11.04079 1.000 58.89162 135 PRO F O 1
ATOM 20451 N N . SER F 1 137 ? 6.85573 -22.58801 -10.59158 1.000 50.98636 136 SER F N 1
ATOM 20452 C CA . SER F 1 137 ? 6.64649 -23.36236 -9.37285 1.000 53.38870 136 SER F CA 1
ATOM 20453 C C . SER F 1 137 ? 5.79496 -24.60851 -9.60251 1.000 53.08407 136 SER F C 1
ATOM 20454 O O . SER F 1 137 ? 5.08847 -25.04927 -8.68967 1.000 55.13681 136 SER F O 1
ATOM 20462 N N . SER F 1 138 ? 5.84700 -25.18810 -10.79958 1.000 50.97158 137 SER F N 1
ATOM 20463 C CA . SER F 1 138 ? 5.13009 -26.41791 -11.09519 1.000 50.77029 137 SER F CA 1
ATOM 20464 C C . SER F 1 138 ? 6.05742 -27.36322 -11.84246 1.000 50.78302 137 SER F C 1
ATOM 20465 O O . SER F 1 138 ? 6.86624 -26.91656 -12.66541 1.000 53.13293 137 SER F O 1
ATOM 20473 N N . PRO F 1 139 ? 5.98198 -28.67079 -11.57259 1.000 52.32726 138 PRO F N 1
ATOM 20474 C CA . PRO F 1 139 ? 6.81636 -29.62178 -12.32399 1.000 52.62909 138 PRO F CA 1
ATOM 20475 C C . PRO F 1 139 ? 6.39492 -29.77275 -13.77283 1.000 57.09057 138 PRO F C 1
ATOM 20476 O O . PRO F 1 139 ? 7.14490 -30.36495 -14.55998 1.000 63.46915 138 PRO F O 1
ATOM 20487 N N . SER F 1 140 ? 5.22427 -29.26001 -14.14452 1.000 52.20105 139 SER F N 1
ATOM 20488 C CA . SER F 1 140 ? 4.75959 -29.27986 -15.52202 1.000 49.44777 139 SER F CA 1
ATOM 20489 C C . SER F 1 140 ? 5.14816 -28.02754 -16.29346 1.000 55.43444 139 SER F C 1
ATOM 20490 O O . SER F 1 140 ? 4.90429 -27.96351 -17.50292 1.000 59.08501 139 SER F O 1
ATOM 20498 N N . GLY F 1 141 ? 5.74598 -27.03953 -15.63210 1.000 50.44481 140 GLY F N 1
ATOM 20499 C CA . GLY F 1 141 ? 6.00149 -25.75993 -16.25400 1.000 51.35723 140 GLY F CA 1
ATOM 20500 C C . GLY F 1 141 ? 4.76975 -24.92922 -16.53566 1.000 49.97521 140 GLY F C 1
ATOM 20501 O O . GLY F 1 141 ? 4.89997 -23.83218 -17.09305 1.000 41.32090 140 GLY F O 1
ATOM 20505 N N . LEU F 1 142 ? 3.58291 -25.40409 -16.15622 1.000 48.74407 141 LEU F N 1
ATOM 20506 C CA . LEU F 1 142 ? 2.32680 -24.74435 -16.47317 1.000 46.61134 141 LEU F CA 1
ATOM 20507 C C . LEU F 1 142 ? 1.52827 -24.48163 -15.20515 1.000 47.52597 141 LEU F C 1
ATOM 20508 O O . LEU F 1 142 ? 1.55531 -25.27560 -14.26116 1.000 49.16555 141 LEU F O 1
ATOM 20524 N N . ASP F 1 143 ? 0.80570 -23.36102 -15.19623 1.000 41.86009 142 ASP F N 1
ATOM 20525 C CA . ASP F 1 143 ? -0.21515 -23.10329 -14.18104 1.000 42.50518 142 ASP F CA 1
ATOM 20526 C C . ASP F 1 143 ? -1.52149 -23.69256 -14.69946 1.000 45.16725 142 ASP F C 1
ATOM 20527 O O . ASP F 1 143 ? -2.21901 -23.07425 -15.50701 1.000 46.99710 142 ASP F O 1
ATOM 20536 N N . ILE F 1 144 ? -1.85985 -24.89459 -14.23272 1.000 44.29496 143 ILE F N 1
ATOM 20537 C CA . ILE F 1 144 ? -3.03621 -25.59028 -14.72925 1.000 44.90445 143 ILE F CA 1
ATOM 20538 C C . ILE F 1 144 ? -4.32851 -24.85181 -14.40634 1.000 46.80042 143 ILE F C 1
ATOM 20539 O O . ILE F 1 144 ? -5.37815 -25.18315 -14.96790 1.000 43.22930 143 ILE F O 1
ATOM 20555 N N . ASN F 1 145 ? -4.27620 -23.84715 -13.53009 1.000 45.58516 144 ASN F N 1
ATOM 20556 C CA . ASN F 1 145 ? -5.45746 -23.10539 -13.10961 1.000 44.51420 144 ASN F CA 1
ATOM 20557 C C . ASN F 1 145 ? -5.63585 -21.78256 -13.84298 1.000 42.45686 144 ASN F C 1
ATOM 20558 O O . ASN F 1 145 ? -6.64413 -21.10342 -13.62579 1.000 46.33997 144 ASN F O 1
ATOM 20569 N N . LYS F 1 146 ? -4.68868 -21.38912 -14.68791 1.000 39.62144 145 LYS F N 1
ATOM 20570 C CA . LYS F 1 146 ? -4.76340 -20.11419 -15.38686 1.000 43.95477 145 LYS F CA 1
ATOM 20571 C C . LYS F 1 146 ? -4.50840 -20.33483 -16.86788 1.000 36.44426 145 LYS F C 1
ATOM 20572 O O . LYS F 1 146 ? -3.56928 -21.04424 -17.24318 1.000 35.87215 145 LYS F O 1
ATOM 20591 N N . VAL F 1 147 ? -5.35034 -19.72908 -17.69969 1.000 36.77327 146 VAL F N 1
ATOM 20592 C CA . VAL F 1 147 ? -5.20137 -19.75784 -19.14659 1.000 32.75561 146 VAL F CA 1
ATOM 20593 C C . VAL F 1 147 ? -5.22497 -18.32263 -19.64824 1.000 30.72104 146 VAL F C 1
ATOM 20594 O O . VAL F 1 147 ? -5.84651 -17.44417 -19.04185 1.000 33.48728 146 VAL F O 1
ATOM 20607 N N . LEU F 1 148 ? -4.53097 -18.08199 -20.75564 1.000 29.35446 147 LEU F N 1
ATOM 20608 C CA . LEU F 1 148 ? -4.64098 -16.80324 -21.44058 1.000 28.13456 147 LEU F CA 1
ATOM 20609 C C . LEU F 1 148 ? -5.85518 -16.83852 -22.35743 1.000 31.25192 147 LEU F C 1
ATOM 20610 O O . LEU F 1 148 ? -6.02178 -17.77563 -23.14571 1.000 29.34090 147 LEU F O 1
ATOM 20626 N N . CYS F 1 149 ? -6.70563 -15.82466 -22.24945 1.000 34.50757 148 CYS F N 1
ATOM 20627 C CA . CYS F 1 149 ? -7.88328 -15.71063 -23.09159 1.000 33.20619 148 CYS F CA 1
ATOM 20628 C C . CYS F 1 149 ? -7.89463 -14.33871 -23.74609 1.000 30.64334 148 CYS F C 1
ATOM 20629 O O . CYS F 1 149 ? -7.15941 -13.42771 -23.35686 1.000 32.67468 148 CYS F O 1
ATOM 20637 N N . ILE F 1 150 ? -8.73875 -14.20097 -24.76026 1.000 28.62337 149 ILE F N 1
ATOM 20638 C CA . ILE F 1 150 ? -9.01790 -12.91810 -25.38877 1.000 35.28887 149 ILE F CA 1
ATOM 20639 C C . ILE F 1 150 ? -10.50374 -12.65033 -25.21334 1.000 29.20687 149 ILE F C 1
ATOM 20640 O O . ILE F 1 150 ? -11.33127 -13.52913 -25.48265 1.000 28.89524 149 ILE F O 1
ATOM 20656 N N . THR F 1 151 ? -10.83983 -11.45497 -24.73903 1.000 37.60797 150 THR F N 1
ATOM 20657 C CA . THR F 1 151 ? -12.21036 -11.17085 -24.34049 1.000 38.79484 150 THR F CA 1
ATOM 20658 C C . THR F 1 151 ? -12.46372 -9.67133 -24.41734 1.000 37.27689 150 THR F C 1
ATOM 20659 O O . THR F 1 151 ? -11.59122 -8.88624 -24.79667 1.000 32.49519 150 THR F O 1
ATOM 20670 N N . THR F 1 152 ? -13.68001 -9.28651 -24.04026 1.000 48.30983 151 THR F N 1
ATOM 20671 C CA . THR F 1 152 ? -14.09373 -7.89182 -24.03060 1.000 43.71093 151 THR F CA 1
ATOM 20672 C C . THR F 1 152 ? -13.57983 -7.19762 -22.77702 1.000 42.79079 151 THR F C 1
ATOM 20673 O O . THR F 1 152 ? -13.65567 -7.74481 -21.67309 1.000 49.29108 151 THR F O 1
ATOM 20684 N N . ASN F 1 153 ? -13.05538 -5.98748 -22.95235 1.000 44.68166 152 ASN F N 1
ATOM 20685 C CA . ASN F 1 153 ? -12.48660 -5.23260 -21.84160 1.000 50.32747 152 ASN F CA 1
ATOM 20686 C C . ASN F 1 153 ? -13.61808 -4.66944 -20.97477 1.000 48.66335 152 ASN F C 1
ATOM 20687 O O . ASN F 1 153 ? -14.79122 -5.01982 -21.12771 1.000 46.02745 152 ASN F O 1
ATOM 20698 N N . LYS F 1 154 ? -13.26766 -3.79643 -20.02502 1.000 52.16154 153 LYS F N 1
ATOM 20699 C CA . LYS F 1 154 ? -14.27282 -3.27431 -19.10123 1.000 55.31944 153 LYS F CA 1
ATOM 20700 C C . LYS F 1 154 ? -15.34724 -2.48979 -19.84373 1.000 54.37877 153 LYS F C 1
ATOM 20701 O O . LYS F 1 154 ? -16.53662 -2.59138 -19.51960 1.000 50.57087 153 LYS F O 1
ATOM 20720 N N . ALA F 1 155 ? -14.95019 -1.69676 -20.83358 1.000 59.01713 154 ALA F N 1
ATOM 20721 C CA . ALA F 1 155 ? -15.89968 -1.18795 -21.80716 1.000 48.04281 154 ALA F CA 1
ATOM 20722 C C . ALA F 1 155 ? -16.18765 -2.27085 -22.84396 1.000 62.85190 154 ALA F C 1
ATOM 20723 O O . ALA F 1 155 ? -15.56660 -3.33631 -22.85779 1.000 62.20138 154 ALA F O 1
ATOM 20730 N N . GLY F 1 156 ? -17.14302 -1.99512 -23.72144 1.000 56.51726 155 GLY F N 1
ATOM 20731 C CA . GLY F 1 156 ? -17.42028 -2.91621 -24.80373 1.000 47.15187 155 GLY F CA 1
ATOM 20732 C C . GLY F 1 156 ? -16.88956 -2.39999 -26.12239 1.000 50.51837 155 GLY F C 1
ATOM 20733 O O . GLY F 1 156 ? -17.56905 -2.49393 -27.14882 1.000 63.84789 155 GLY F O 1
ATOM 20737 N N . ASP F 1 157 ? -15.67287 -1.85294 -26.10904 1.000 42.98584 156 ASP F N 1
ATOM 20738 C CA . ASP F 1 157 ? -15.13160 -1.15853 -27.26648 1.000 48.10432 156 ASP F CA 1
ATOM 20739 C C . ASP F 1 157 ? -13.91369 -1.83323 -27.88057 1.000 51.09010 156 ASP F C 1
ATOM 20740 O O . ASP F 1 157 ? -13.45900 -1.39242 -28.94262 1.000 51.38450 156 ASP F O 1
ATOM 20749 N N . ALA F 1 158 ? -13.37806 -2.88286 -27.26211 1.000 47.85672 157 ALA F N 1
ATOM 20750 C CA . ALA F 1 158 ? -12.17857 -3.51983 -27.78760 1.000 41.60677 157 ALA F CA 1
ATOM 20751 C C . ALA F 1 158 ? -12.02747 -4.90824 -27.18391 1.000 41.76590 157 ALA F C 1
ATOM 20752 O O . ALA F 1 158 ? -12.76286 -5.30089 -26.27536 1.000 48.07599 157 ALA F O 1
ATOM 20759 N N . LEU F 1 159 ? -11.05662 -5.64891 -27.71261 1.000 34.25518 158 LEU F N 1
ATOM 20760 C CA . LEU F 1 159 ? -10.64214 -6.93197 -27.16595 1.000 35.25973 158 LEU F CA 1
ATOM 20761 C C . LEU F 1 159 ? -9.30307 -6.77291 -26.45787 1.000 39.55475 158 LEU F C 1
ATOM 20762 O O . LEU F 1 159 ? -8.44846 -5.99603 -26.89488 1.000 42.80487 158 LEU F O 1
ATOM 20778 N N . VAL F 1 160 ? -9.12237 -7.51335 -25.36535 1.000 33.93281 159 VAL F N 1
ATOM 20779 C CA . VAL F 1 160 ? -7.87939 -7.49716 -24.60687 1.000 31.81987 159 VAL F CA 1
ATOM 20780 C C . VAL F 1 160 ? -7.50046 -8.92923 -24.26252 1.000 29.84547 159 VAL F C 1
ATOM 20781 O O . VAL F 1 160 ? -8.36239 -9.77749 -24.02176 1.000 33.51661 159 VAL F O 1
ATOM 20794 N N . TYR F 1 161 ? -6.19586 -9.19904 -24.24945 1.000 29.07709 160 TYR F N 1
ATOM 20795 C CA . TYR F 1 161 ? -5.69637 -10.45864 -23.71590 1.000 29.68853 160 TYR F CA 1
ATOM 20796 C C . TYR F 1 161 ? -5.70366 -10.37494 -22.19485 1.000 31.04592 160 TYR F C 1
ATOM 20797 O O . TYR F 1 161 ? -5.26115 -9.37486 -21.61949 1.000 34.80044 160 TYR F O 1
ATOM 20815 N N . GLU F 1 162 ? -6.20689 -11.41851 -21.54334 1.000 32.24144 161 GLU F N 1
ATOM 20816 C CA . GLU F 1 162 ? -6.30835 -11.43238 -20.09108 1.000 33.97408 161 GLU F CA 1
ATOM 20817 C C . GLU F 1 162 ? -5.98889 -12.82614 -19.57698 1.000 34.61026 161 GLU F C 1
ATOM 20818 O O . GLU F 1 162 ? -6.49026 -13.81790 -20.11427 1.000 34.69471 161 GLU F O 1
ATOM 20830 N N . GLU F 1 163 ? -5.13812 -12.89535 -18.55327 1.000 38.97234 162 GLU F N 1
ATOM 20831 C CA . GLU F 1 163 ? -4.87255 -14.14272 -17.84175 1.000 37.62246 162 GLU F CA 1
ATOM 20832 C C . GLU F 1 163 ? -5.99829 -14.35373 -16.83737 1.000 35.71047 162 GLU F C 1
ATOM 20833 O O . GLU F 1 163 ? -6.15398 -13.56486 -15.89997 1.000 42.20303 162 GLU F O 1
ATOM 20845 N N . VAL F 1 164 ? -6.79303 -15.40472 -17.03351 1.000 35.28201 163 VAL F N 1
ATOM 20846 C CA . VAL F 1 164 ? -7.98157 -15.63350 -16.22506 1.000 42.00896 163 VAL F CA 1
ATOM 20847 C C . VAL F 1 164 ? -7.89692 -17.00536 -15.57098 1.000 43.92994 163 VAL F C 1
ATOM 20848 O O . VAL F 1 164 ? -7.21212 -17.91284 -16.04923 1.000 40.60616 163 VAL F O 1
ATOM 20861 N N . ASN F 1 165 ? -8.61239 -17.14446 -14.45603 1.000 49.49654 164 ASN F N 1
ATOM 20862 C CA . ASN F 1 165 ? -8.75259 -18.43849 -13.80197 1.000 43.97635 164 ASN F CA 1
ATOM 20863 C C . ASN F 1 165 ? -9.59966 -19.34463 -14.68297 1.000 44.61318 164 ASN F C 1
ATOM 20864 O O . ASN F 1 165 ? -10.73061 -18.99349 -15.03528 1.000 46.61698 164 ASN F O 1
ATOM 20875 N N . ILE F 1 166 ? -9.05459 -20.50741 -15.04599 1.000 46.48116 165 ILE F N 1
ATOM 20876 C CA . ILE F 1 166 ? -9.75244 -21.37670 -15.98770 1.000 46.25640 165 ILE F CA 1
ATOM 20877 C C . ILE F 1 166 ? -11.13325 -21.74087 -15.46141 1.000 51.10170 165 ILE F C 1
ATOM 20878 O O . ILE F 1 166 ? -12.06441 -21.96417 -16.24469 1.000 56.65922 165 ILE F O 1
ATOM 20894 N N . ALA F 1 167 ? -11.29932 -21.78639 -14.13594 1.000 48.25689 166 ALA F N 1
ATOM 20895 C CA . ALA F 1 167 ? -12.59957 -22.11036 -13.55960 1.000 49.52903 166 ALA F CA 1
ATOM 20896 C C . ALA F 1 167 ? -13.66586 -21.08808 -13.93104 1.000 54.40115 166 ALA F C 1
ATOM 20897 O O . ALA F 1 167 ? -14.86055 -21.39333 -13.84037 1.000 53.88505 166 ALA F O 1
ATOM 20904 N N . ASP F 1 168 ? -13.26524 -19.88359 -14.34375 1.000 57.49975 167 ASP F N 1
ATOM 20905 C CA . ASP F 1 168 ? -14.22211 -18.90016 -14.83340 1.000 50.10645 167 ASP F CA 1
ATOM 20906 C C . ASP F 1 168 ? -14.81559 -19.28453 -16.18205 1.000 49.29596 167 ASP F C 1
ATOM 20907 O O . ASP F 1 168 ? -15.74358 -18.61220 -16.64441 1.000 56.66190 167 ASP F O 1
ATOM 20916 N N . LEU F 1 169 ? -14.30261 -20.33474 -16.82384 1.000 42.51285 168 LEU F N 1
ATOM 20917 C CA . LEU F 1 169 ? -14.82360 -20.79905 -18.10343 1.000 48.81111 168 LEU F CA 1
ATOM 20918 C C . LEU F 1 169 ? -15.43225 -22.19397 -18.01477 1.000 48.16639 168 LEU F C 1
ATOM 20919 O O . LEU F 1 169 ? -15.79947 -22.76324 -19.04961 1.000 40.65754 168 LEU F O 1
ATOM 20935 N N . ASN F 1 170 ? -15.55940 -22.75421 -16.81238 1.000 51.17475 169 ASN F N 1
ATOM 20936 C CA . ASN F 1 170 ? -16.06931 -24.11196 -16.67050 1.000 48.53650 169 ASN F CA 1
ATOM 20937 C C . ASN F 1 170 ? -17.44628 -24.24199 -17.30862 1.000 46.82375 169 ASN F C 1
ATOM 20938 O O . ASN F 1 170 ? -18.30831 -23.37279 -17.15254 1.000 47.66823 169 ASN F O 1
ATOM 20949 N N . GLY F 1 171 ? -17.64775 -25.34434 -18.03169 1.000 48.53168 170 GLY F N 1
ATOM 20950 C CA . GLY F 1 171 ? -18.91273 -25.63347 -18.66933 1.000 48.73972 170 GLY F CA 1
ATOM 20951 C C . GLY F 1 171 ? -19.12526 -24.98715 -20.01942 1.000 45.98694 170 GLY F C 1
ATOM 20952 O O . GLY F 1 171 ? -20.09304 -25.33895 -20.70757 1.000 46.46299 170 GLY F O 1
ATOM 20956 N N . HIS F 1 172 ? -18.25923 -24.06579 -20.42910 1.000 44.45265 171 HIS F N 1
ATOM 20957 C CA . HIS F 1 172 ? -18.43082 -23.32476 -21.66825 1.000 42.27086 171 HIS F CA 1
ATOM 20958 C C . HIS F 1 172 ? -17.49759 -23.84228 -22.75488 1.000 43.78691 171 HIS F C 1
ATOM 20959 O O . HIS F 1 172 ? -16.37903 -24.28659 -22.48526 1.000 46.43631 171 HIS F O 1
ATOM 20973 N N . THR F 1 173 ? -17.96995 -23.76927 -23.99329 1.000 43.50805 172 THR F N 1
ATOM 20974 C CA . THR F 1 173 ? -17.14535 -24.07288 -25.15139 1.000 41.03092 172 THR F CA 1
ATOM 20975 C C . THR F 1 173 ? -16.36224 -22.82921 -25.55685 1.000 41.29552 172 THR F C 1
ATOM 20976 O O . THR F 1 173 ? -16.81879 -21.69627 -25.37837 1.000 39.59488 172 THR F O 1
ATOM 20987 N N . VAL F 1 174 ? -15.16345 -23.05028 -26.09565 1.000 37.69230 173 VAL F N 1
ATOM 20988 C CA . VAL F 1 174 ? -14.24534 -21.96756 -26.41935 1.000 36.52983 173 VAL F CA 1
ATOM 20989 C C . VAL F 1 174 ? -13.55717 -22.27226 -27.74079 1.000 34.11009 173 VAL F C 1
ATOM 20990 O O . VAL F 1 174 ? -13.56753 -23.40353 -28.23025 1.000 35.97777 173 VAL F O 1
ATOM 21003 N N . GLU F 1 175 ? -12.95171 -21.23825 -28.31482 1.000 28.65443 174 GLU F N 1
ATOM 21004 C CA . GLU F 1 175 ? -12.14179 -21.36467 -29.51767 1.000 29.24352 174 GLU F CA 1
ATOM 21005 C C . GLU F 1 175 ? -10.69027 -21.12307 -29.12985 1.000 27.30966 174 GLU F C 1
ATOM 21006 O O . GLU F 1 175 ? -10.34968 -20.04629 -28.62693 1.000 27.81627 174 GLU F O 1
ATOM 21018 N N . LEU F 1 176 ? -9.85005 -22.13012 -29.33786 1.000 29.82044 175 LEU F N 1
ATOM 21019 C CA . LEU F 1 176 ? -8.41364 -22.00016 -29.14240 1.000 27.73858 175 LEU F CA 1
ATOM 21020 C C . LEU F 1 176 ? -7.77827 -21.54535 -30.44987 1.000 28.91850 175 LEU F C 1
ATOM 21021 O O . LEU F 1 176 ? -7.97211 -22.17677 -31.49469 1.000 30.30059 175 LEU F O 1
ATOM 21054 N N . GLY F 1 178 ? -4.29632 -19.12098 -32.42717 1.000 23.90289 177 GLY F N 1
ATOM 21055 C CA . GLY F 1 178 ? -2.95065 -18.61170 -32.31143 1.000 29.89941 177 GLY F CA 1
ATOM 21056 C C . GLY F 1 178 ? -1.98642 -19.11724 -33.36652 1.000 26.73367 177 GLY F C 1
ATOM 21057 O O . GLY F 1 178 ? -2.37003 -19.77200 -34.34097 1.000 25.12559 177 GLY F O 1
ATOM 21061 N N . PRO F 1 179 ? -0.69606 -18.83012 -33.16583 1.000 22.07432 178 PRO F N 1
ATOM 21062 C CA . PRO F 1 179 ? 0.30105 -19.08843 -34.21939 1.000 25.19513 178 PRO F CA 1
ATOM 21063 C C . PRO F 1 179 ? 0.23173 -20.46491 -34.85751 1.000 27.65935 178 PRO F C 1
ATOM 21064 O O . PRO F 1 179 ? 0.52915 -20.59320 -36.05288 1.000 26.75245 178 PRO F O 1
ATOM 21075 N N . LYS F 1 180 ? -0.14297 -21.50012 -34.10720 1.000 31.91700 179 LYS F N 1
ATOM 21076 C CA . LYS F 1 180 ? -0.05899 -22.87459 -34.58408 1.000 31.05256 179 LYS F CA 1
ATOM 21077 C C . LYS F 1 180 ? -1.42378 -23.46107 -34.92912 1.000 31.96008 179 LYS F C 1
ATOM 21078 O O . LYS F 1 180 ? -1.55375 -24.68175 -35.06627 1.000 32.52095 179 LYS F O 1
ATOM 21097 N N . PHE F 1 181 ? -2.44266 -22.62086 -35.08213 1.000 27.33079 180 PHE F N 1
ATOM 21098 C CA . PHE F 1 181 ? -3.79561 -23.08333 -35.37158 1.000 26.50269 180 PHE F CA 1
ATOM 21099 C C . PHE F 1 181 ? -4.31205 -22.36291 -36.60919 1.000 29.99302 180 PHE F C 1
ATOM 21100 O O . PHE F 1 181 ? -4.50302 -21.14209 -36.59126 1.000 27.03579 180 PHE F O 1
ATOM 21117 N N . GLN F 1 182 ? -4.52892 -23.12446 -37.68127 1.000 27.24693 181 GLN F N 1
ATOM 21118 C CA . GLN F 1 182 ? -5.08275 -22.62585 -38.93630 1.000 27.01196 181 GLN F CA 1
ATOM 21119 C C . GLN F 1 182 ? -4.23760 -21.51758 -39.55458 1.000 28.10605 181 GLN F C 1
ATOM 21120 O O . GLN F 1 182 ? -4.74548 -20.70998 -40.33800 1.000 27.00778 181 GLN F O 1
ATOM 21134 N N . SER F 1 183 ? -2.94573 -21.47689 -39.23945 1.000 25.38579 182 SER F N 1
ATOM 21135 C CA . SER F 1 183 ? -2.01906 -20.48418 -39.77070 1.000 28.48030 182 SER F CA 1
ATOM 21136 C C . SER F 1 183 ? -2.28007 -19.09036 -39.21845 1.000 32.24588 182 SER F C 1
ATOM 21137 O O . SER F 1 183 ? -1.89668 -18.09403 -39.84080 1.000 31.02024 182 SER F O 1
ATOM 21145 N N . ASN F 1 184 ? -2.93599 -18.99862 -38.06555 1.000 29.16333 183 ASN F N 1
ATOM 21146 C CA . ASN F 1 184 ? -3.07631 -17.75234 -37.32629 1.000 25.43647 183 ASN F CA 1
ATOM 21147 C C . ASN F 1 184 ? -3.60450 -16.60827 -38.20264 1.000 24.15608 183 ASN F C 1
ATOM 21148 O O . ASN F 1 184 ? -3.00969 -15.53884 -38.25874 1.000 28.89145 183 ASN F O 1
ATOM 21159 N N . PRO F 1 185 ? -4.73103 -16.81788 -38.89318 1.000 23.44967 184 PRO F N 1
ATOM 21160 C CA . PRO F 1 185 ? -5.28256 -15.73069 -39.71911 1.000 24.58212 184 PRO F CA 1
ATOM 21161 C C . PRO F 1 185 ? -5.64426 -14.49384 -38.92476 1.000 21.57858 184 PRO F C 1
ATOM 21162 O O . PRO F 1 185 ? -5.71654 -13.40288 -39.50429 1.000 22.81326 184 PRO F O 1
ATOM 21173 N N . HIS F 1 186 ? -5.87869 -14.62735 -37.62239 1.000 25.65647 185 HIS F N 1
ATOM 21174 C CA . HIS F 1 186 ? -6.27917 -13.51176 -36.77900 1.000 26.14224 185 HIS F CA 1
ATOM 21175 C C . HIS F 1 186 ? -5.10020 -12.72595 -36.22896 1.000 21.09272 185 HIS F C 1
ATOM 21176 O O . HIS F 1 186 ? -5.31213 -11.77744 -35.46705 1.000 26.12732 185 HIS F O 1
ATOM 21190 N N . GLY F 1 187 ? -3.87370 -13.09748 -36.58440 1.000 19.52587 186 GLY F N 1
ATOM 21191 C CA . GLY F 1 187 ? -2.71271 -12.33640 -36.15954 1.000 20.08873 186 GLY F CA 1
ATOM 21192 C C . GLY F 1 187 ? -2.53588 -12.25573 -34.66207 1.000 20.29647 186 GLY F C 1
ATOM 21193 O O . GLY F 1 187 ? -1.94546 -11.29040 -34.16640 1.000 22.62768 186 GLY F O 1
ATOM 21197 N N . LEU F 1 188 ? -3.02921 -13.24527 -33.92353 1.000 19.83446 187 LEU F N 1
ATOM 21198 C CA . LEU F 1 188 ? -2.89513 -13.23158 -32.47416 1.000 24.83355 187 LEU F CA 1
ATOM 21199 C C . LEU F 1 188 ? -1.43058 -13.36001 -32.06832 1.000 21.63374 187 LEU F C 1
ATOM 21200 O O . LEU F 1 188 ? -0.62946 -14.01963 -32.73627 1.000 21.69318 187 LEU F O 1
ATOM 21216 N N . LYS F 1 189 ? -1.08663 -12.72069 -30.95423 1.000 23.54808 188 LYS F N 1
ATOM 21217 C CA . LYS F 1 189 ? 0.28459 -12.69760 -30.46436 1.000 25.90910 188 LYS F CA 1
ATOM 21218 C C . LYS F 1 189 ? 0.58797 -13.81959 -29.47982 1.000 27.03278 188 LYS F C 1
ATOM 21219 O O . LYS F 1 189 ? 1.69291 -13.85867 -28.92765 1.000 28.82480 188 LYS F O 1
ATOM 21238 N N . ALA F 1 190 ? -0.35098 -14.73383 -29.25756 1.000 23.00207 189 ALA F N 1
ATOM 21239 C CA . ALA F 1 190 ? -0.14056 -15.85653 -28.35473 1.000 23.52977 189 ALA F CA 1
ATOM 21240 C C . ALA F 1 190 ? -1.32427 -16.80186 -28.48160 1.000 22.69355 189 ALA F C 1
ATOM 21241 O O . ALA F 1 190 ? -2.42188 -16.39853 -28.87501 1.000 23.47956 189 ALA F O 1
ATOM 21248 N N . HIS F 1 191 ? -1.08734 -18.06600 -28.14670 1.000 23.19873 190 HIS F N 1
ATOM 21249 C CA . HIS F 1 191 ? -2.17200 -19.03710 -28.08234 1.000 24.52957 190 HIS F CA 1
ATOM 21250 C C . HIS F 1 191 ? -3.11781 -18.66124 -26.95036 1.000 24.13755 190 HIS F C 1
ATOM 21251 O O . HIS F 1 191 ? -2.69722 -18.54473 -25.79480 1.000 33.66701 190 HIS F O 1
ATOM 21265 N N . CYS F 1 192 ? -4.39146 -18.46297 -27.27894 1.000 24.84852 191 CYS F N 1
ATOM 21266 C CA . CYS F 1 192 ? -5.37568 -18.02694 -26.30172 1.000 29.98697 191 CYS F CA 1
ATOM 21267 C C . CYS F 1 192 ? -6.70406 -18.71644 -26.57576 1.000 30.90575 191 CYS F C 1
ATOM 21268 O O . CYS F 1 192 ? -6.89729 -19.36329 -27.60920 1.000 23.89985 191 CYS F O 1
ATOM 21276 N N . LEU F 1 193 ? -7.61933 -18.57952 -25.62060 1.000 28.78885 192 LEU F N 1
ATOM 21277 C CA . LEU F 1 193 ? -8.96916 -19.11047 -25.72715 1.000 28.25766 192 LEU F CA 1
ATOM 21278 C C . LEU F 1 193 ? -9.96013 -17.95718 -25.79585 1.000 27.49035 192 LEU F C 1
ATOM 21279 O O . LEU F 1 193 ? -9.77358 -16.92870 -25.13761 1.000 25.89439 192 LEU F O 1
ATOM 21312 N N . ARG F 1 195 ? -14.22645 -17.36144 -25.50351 1.000 37.41825 194 ARG F N 1
ATOM 21313 C CA . ARG F 1 195 ? -15.55680 -17.91136 -25.28279 1.000 37.35873 194 ARG F CA 1
ATOM 21314 C C . ARG F 1 195 ? -16.42658 -17.65392 -26.50590 1.000 37.66694 194 ARG F C 1
ATOM 21315 O O . ARG F 1 195 ? -16.48960 -16.53160 -27.01610 1.000 30.91063 194 ARG F O 1
ATOM 21336 N N . HIS F 1 196 ? -17.08945 -18.70276 -26.98243 1.000 39.08227 195 HIS F N 1
ATOM 21337 C CA . HIS F 1 196 ? -17.96978 -18.56270 -28.13245 1.000 33.74812 195 HIS F CA 1
ATOM 21338 C C . HIS F 1 196 ? -19.09869 -17.59436 -27.81043 1.000 35.27516 195 HIS F C 1
ATOM 21339 O O . HIS F 1 196 ? -19.79640 -17.74575 -26.80358 1.000 38.77277 195 HIS F O 1
ATOM 21353 N N . GLY F 1 197 ? -19.26933 -16.59026 -28.66621 1.000 36.25220 196 GLY F N 1
ATOM 21354 C CA . GLY F 1 197 ? -20.27494 -15.57351 -28.45890 1.000 36.80194 196 GLY F CA 1
ATOM 21355 C C . GLY F 1 197 ? -19.78851 -14.32616 -27.75657 1.000 33.34062 196 GLY F C 1
ATOM 21356 O O . GLY F 1 197 ? -20.57562 -13.38489 -27.58981 1.000 34.42289 196 GLY F O 1
ATOM 21360 N N . THR F 1 198 ? -18.51988 -14.28899 -27.33907 1.000 34.34666 197 THR F N 1
ATOM 21361 C CA . THR F 1 198 ? -17.98130 -13.10487 -26.67826 1.000 33.29798 197 THR F CA 1
ATOM 21362 C C . THR F 1 198 ? -18.21378 -11.84764 -27.50555 1.000 38.33825 197 THR F C 1
ATOM 21363 O O . THR F 1 198 ? -18.58796 -10.79922 -26.96668 1.000 44.15200 197 THR F O 1
ATOM 21374 N N . VAL F 1 199 ? -17.99534 -11.93368 -28.81373 1.000 32.18575 198 VAL F N 1
ATOM 21375 C CA . VAL F 1 199 ? -18.02978 -10.77979 -29.70270 1.000 32.41028 198 VAL F CA 1
ATOM 21376 C C . VAL F 1 199 ? -19.41395 -10.70038 -30.32782 1.000 37.41703 198 VAL F C 1
ATOM 21377 O O . VAL F 1 199 ? -19.74199 -11.47339 -31.23364 1.000 37.52736 198 VAL F O 1
ATOM 21390 N N . LYS F 1 200 ? -20.22312 -9.75747 -29.85550 1.000 45.27085 199 LYS F N 1
ATOM 21391 C CA . LYS F 1 200 ? -21.53097 -9.49770 -30.43956 1.000 40.08121 199 LYS F CA 1
ATOM 21392 C C . LYS F 1 200 ? -21.37569 -8.50849 -31.58750 1.000 39.51097 199 LYS F C 1
ATOM 21393 O O . LYS F 1 200 ? -20.77275 -7.44273 -31.42203 1.000 32.72528 199 LYS F O 1
ATOM 21412 N N . LEU F 1 201 ? -21.91414 -8.86707 -32.74787 1.000 42.81056 200 LEU F N 1
ATOM 21413 C CA . LEU F 1 201 ? -21.74120 -8.04559 -33.93472 1.000 34.41643 200 LEU F CA 1
ATOM 21414 C C . LEU F 1 201 ? -22.60761 -6.79439 -33.86167 1.000 36.76242 200 LEU F C 1
ATOM 21415 O O . LEU F 1 201 ? -23.65357 -6.76976 -33.20770 1.000 37.39757 200 LEU F O 1
ATOM 21431 N N . THR F 1 202 ? -22.16105 -5.74971 -34.55231 1.000 38.97449 201 THR F N 1
ATOM 21432 C CA . THR F 1 202 ? -22.88906 -4.49465 -34.64903 1.000 37.57827 201 THR F CA 1
ATOM 21433 C C . THR F 1 202 ? -23.34497 -4.27026 -36.08389 1.000 37.62817 201 THR F C 1
ATOM 21434 O O . THR F 1 202 ? -22.62465 -4.59373 -37.03357 1.000 39.47720 201 THR F O 1
ATOM 21445 N N . ASP F 1 203 ? -24.54356 -3.70921 -36.23386 1.000 38.36046 202 ASP F N 1
ATOM 21446 C CA . ASP F 1 203 ? -25.09774 -3.37352 -37.54363 1.000 38.94737 202 ASP F CA 1
ATOM 21447 C C . ASP F 1 203 ? -25.20319 -4.59706 -38.44996 1.000 39.54511 202 ASP F C 1
ATOM 21448 O O . ASP F 1 203 ? -25.19126 -4.47314 -39.67744 1.000 38.94251 202 ASP F O 1
ATOM 21457 N N . PHE F 1 204 ? -25.30768 -5.79283 -37.85626 1.000 36.73871 203 PHE F N 1
ATOM 21458 C CA . PHE F 1 204 ? -25.50457 -6.99310 -38.66082 1.000 34.48285 203 PHE F CA 1
ATOM 21459 C C . PHE F 1 204 ? -26.97177 -7.10155 -39.07226 1.000 34.73841 203 PHE F C 1
ATOM 21460 O O . PHE F 1 204 ? -27.85946 -6.74978 -38.29127 1.000 38.05231 203 PHE F O 1
ATOM 21477 N N . PRO F 1 205 ? -27.25554 -7.57194 -40.28573 1.000 34.88493 204 PRO F N 1
ATOM 21478 C CA . PRO F 1 205 ? -28.65041 -7.62783 -40.74291 1.000 38.82241 204 PRO F CA 1
ATOM 21479 C C . PRO F 1 205 ? -29.55237 -8.34411 -39.74903 1.000 42.06093 204 PRO F C 1
ATOM 21480 O O . PRO F 1 205 ? -29.27418 -9.46761 -39.32323 1.000 40.21670 204 PRO F O 1
ATOM 21491 N N . ASP F 1 206 ? -30.64242 -7.68026 -39.37423 1.000 47.88405 205 ASP F N 1
ATOM 21492 C CA . ASP F 1 206 ? -31.63757 -8.27557 -38.48561 1.000 50.43442 205 ASP F CA 1
ATOM 21493 C C . ASP F 1 206 ? -32.42099 -9.31020 -39.28155 1.000 55.51643 205 ASP F C 1
ATOM 21494 O O . ASP F 1 206 ? -33.29219 -8.96961 -40.08503 1.000 57.10407 205 ASP F O 1
ATOM 21503 N N . LEU F 1 207 ? -32.10929 -10.58564 -39.06260 1.000 53.66259 206 LEU F N 1
ATOM 21504 C CA . LEU F 1 207 ? -32.70428 -11.65380 -39.85459 1.000 54.02870 206 LEU F CA 1
ATOM 21505 C C . LEU F 1 207 ? -34.19425 -11.82166 -39.61066 1.000 60.59836 206 LEU F C 1
ATOM 21506 O O . LEU F 1 207 ? -34.82284 -12.63340 -40.29988 1.000 58.30796 206 LEU F O 1
ATOM 21522 N N . ARG F 1 208 ? -34.77748 -11.08331 -38.66461 1.000 68.67359 207 ARG F N 1
ATOM 21523 C CA . ARG F 1 208 ? -36.22786 -11.10198 -38.52189 1.000 67.25093 207 ARG F CA 1
ATOM 21524 C C . ARG F 1 208 ? -36.90339 -10.36079 -39.66945 1.000 65.50483 207 ARG F C 1
ATOM 21525 O O . ARG F 1 208 ? -38.05350 -10.66146 -40.00892 1.000 71.64378 207 ARG F O 1
ATOM 21546 N N . ASP F 1 209 ? -36.20400 -9.40601 -40.28812 1.000 57.31837 208 ASP F N 1
ATOM 21547 C CA . ASP F 1 209 ? -36.77720 -8.64395 -41.39063 1.000 60.82865 208 ASP F CA 1
ATOM 21548 C C . ASP F 1 209 ? -36.94345 -9.46979 -42.66067 1.000 62.04685 208 ASP F C 1
ATOM 21549 O O . ASP F 1 209 ? -37.53086 -8.97209 -43.62756 1.000 67.72487 208 ASP F O 1
ATOM 21558 N N . TYR F 1 210 ? -36.44850 -10.70779 -42.68459 1.000 60.18306 209 TYR F N 1
ATOM 21559 C CA . TYR F 1 210 ? -36.51182 -11.55802 -43.86583 1.000 61.56298 209 TYR F CA 1
ATOM 21560 C C . TYR F 1 210 ? -37.43877 -12.75272 -43.66784 1.000 60.88697 209 TYR F C 1
ATOM 21561 O O . TYR F 1 210 ? -37.27709 -13.77559 -44.34064 1.000 58.67714 209 TYR F O 1
ATOM 21579 N N . VAL F 1 211 ? -38.40471 -12.64398 -42.76094 1.000 62.75055 210 VAL F N 1
ATOM 21580 C CA . VAL F 1 211 ? -39.28881 -13.75799 -42.44425 1.000 64.90061 210 VAL F CA 1
ATOM 21581 C C . VAL F 1 211 ? -40.74365 -13.37998 -42.69874 1.000 67.66666 210 VAL F C 1
ATOM 21582 O O . VAL F 1 211 ? -41.21847 -12.34580 -42.23171 1.000 64.56020 210 VAL F O 1
ATOM 21595 N N . PRO F 1 218 ? -42.49969 -10.18345 -45.61253 1.000 76.48524 217 PRO F N 1
ATOM 21596 C CA . PRO F 1 218 ? -41.07470 -9.94121 -45.35374 1.000 72.01272 217 PRO F CA 1
ATOM 21597 C C . PRO F 1 218 ? -40.66719 -8.49664 -45.62445 1.000 74.42293 217 PRO F C 1
ATOM 21598 O O . PRO F 1 218 ? -40.79905 -8.01963 -46.75186 1.000 71.59787 217 PRO F O 1
ATOM 21609 N N . LEU F 1 219 ? -40.17901 -7.80798 -44.59058 1.000 74.76420 218 LEU F N 1
ATOM 21610 C CA . LEU F 1 219 ? -39.71637 -6.43639 -44.76659 1.000 76.22566 218 LEU F CA 1
ATOM 21611 C C . LEU F 1 219 ? -38.52344 -6.35353 -45.71077 1.000 79.32769 218 LEU F C 1
ATOM 21612 O O . LEU F 1 219 ? -38.27760 -5.28936 -46.28906 1.000 80.36603 218 LEU F O 1
ATOM 21628 N N . LYS F 1 220 ? -37.78246 -7.44744 -45.88144 1.000 70.65529 219 LYS F N 1
ATOM 21629 C CA . LYS F 1 220 ? -36.64237 -7.48461 -46.78678 1.000 68.57822 219 LYS F CA 1
ATOM 21630 C C . LYS F 1 220 ? -36.56586 -8.87135 -47.40896 1.000 67.30977 219 LYS F C 1
ATOM 21631 O O . LYS F 1 220 ? -37.13965 -9.83418 -46.89239 1.000 64.85337 219 LYS F O 1
ATOM 21650 N N . GLU F 1 221 ? -35.84829 -8.96489 -48.53002 1.000 64.15958 220 GLU F N 1
ATOM 21651 C CA . GLU F 1 221 ? -35.79258 -10.21452 -49.28419 1.000 64.72465 220 GLU F CA 1
ATOM 21652 C C . GLU F 1 221 ? -34.37875 -10.68558 -49.59062 1.000 63.55865 220 GLU F C 1
ATOM 21653 O O . GLU F 1 221 ? -34.12461 -11.89216 -49.55441 1.000 70.83356 220 GLU F O 1
ATOM 21665 N N . ASN F 1 222 ? -33.45302 -9.77451 -49.89595 1.000 60.37191 221 ASN F N 1
ATOM 21666 C CA . ASN F 1 222 ? -32.08428 -10.16152 -50.24385 1.000 57.86455 221 ASN F CA 1
ATOM 21667 C C . ASN F 1 222 ? -31.25695 -10.27135 -48.96525 1.000 58.91712 221 ASN F C 1
ATOM 21668 O O . ASN F 1 222 ? -30.54243 -9.35226 -48.55865 1.000 54.65307 221 ASN F O 1
ATOM 21679 N N . ALA F 1 223 ? -31.35931 -11.43556 -48.32193 1.000 56.46732 222 ALA F N 1
ATOM 21680 C CA . ALA F 1 223 ? -30.53192 -11.70347 -47.15195 1.000 56.84777 222 ALA F CA 1
ATOM 21681 C C . ALA F 1 223 ? -29.11573 -12.09393 -47.55626 1.000 54.01660 222 ALA F C 1
ATOM 21682 O O . ALA F 1 223 ? -28.14824 -11.70249 -46.89378 1.000 53.11043 222 ALA F O 1
ATOM 21689 N N . LEU F 1 224 ? -28.97581 -12.85914 -48.64256 1.000 42.37913 223 LEU F N 1
ATOM 21690 C CA . LEU F 1 224 ? -27.64913 -13.27102 -49.08886 1.000 47.51286 223 LEU F CA 1
ATOM 21691 C C . LEU F 1 224 ? -26.79760 -12.06914 -49.47498 1.000 47.49647 223 LEU F C 1
ATOM 21692 O O . LEU F 1 224 ? -25.58162 -12.06220 -49.25077 1.000 50.02663 223 LEU F O 1
ATOM 21708 N N . ALA F 1 225 ? -27.41439 -11.04517 -50.06424 1.000 45.60905 224 ALA F N 1
ATOM 21709 C CA . ALA F 1 225 ? -26.64876 -9.88604 -50.50494 1.000 47.91946 224 ALA F CA 1
ATOM 21710 C C . ALA F 1 225 ? -26.41023 -8.90723 -49.36279 1.000 47.41768 224 ALA F C 1
ATOM 21711 O O . ALA F 1 225 ? -25.34499 -8.28405 -49.28874 1.000 41.71999 224 ALA F O 1
ATOM 21718 N N . ASP F 1 226 ? -27.38470 -8.75906 -48.46305 1.000 48.17089 225 ASP F N 1
ATOM 21719 C CA . ASP F 1 226 ? -27.21247 -7.83232 -47.35022 1.000 46.63146 225 ASP F CA 1
ATOM 21720 C C . ASP F 1 226 ? -26.19294 -8.34912 -46.34365 1.000 42.03687 225 ASP F C 1
ATOM 21721 O O . ASP F 1 226 ? -25.45347 -7.55468 -45.75164 1.000 40.34845 225 ASP F O 1
ATOM 21730 N N . ILE F 1 227 ? -26.13045 -9.66598 -46.14030 1.000 36.80069 226 ILE F N 1
ATOM 21731 C CA . ILE F 1 227 ? -25.11907 -10.22768 -45.25002 1.000 36.90661 226 ILE F CA 1
ATOM 21732 C C . ILE F 1 227 ? -23.74327 -10.15660 -45.90128 1.000 35.23192 226 ILE F C 1
ATOM 21733 O O . ILE F 1 227 ? -22.76017 -9.75080 -45.27042 1.000 33.96872 226 ILE F O 1
ATOM 21749 N N . ARG F 1 228 ? -23.65165 -10.55348 -47.17321 1.000 37.51650 227 ARG F N 1
ATOM 21750 C CA . ARG F 1 228 ? -22.38481 -10.44121 -47.88943 1.000 39.17858 227 ARG F CA 1
ATOM 21751 C C . ARG F 1 228 ? -21.88037 -9.00484 -47.87823 1.000 37.83215 227 ARG F C 1
ATOM 21752 O O . ARG F 1 228 ? -20.68761 -8.75664 -47.66316 1.000 33.75864 227 ARG F O 1
ATOM 21773 N N . ASN F 1 229 ? -22.77830 -8.04250 -48.09941 1.000 35.26834 228 ASN F N 1
ATOM 21774 C CA . ASN F 1 229 ? -22.37519 -6.64333 -48.05904 1.000 35.09900 228 ASN F CA 1
ATOM 21775 C C . ASN F 1 229 ? -21.86923 -6.24431 -46.67989 1.000 36.82614 228 ASN F C 1
ATOM 21776 O O . ASN F 1 229 ? -21.05488 -5.32113 -46.56301 1.000 33.59626 228 ASN F O 1
ATOM 21787 N N . TRP F 1 230 ? -22.34369 -6.91485 -45.62593 1.000 34.94145 229 TRP F N 1
ATOM 21788 C CA . TRP F 1 230 ? -21.87650 -6.59200 -44.28160 1.000 33.16178 229 TRP F CA 1
ATOM 21789 C C . TRP F 1 230 ? -20.45141 -7.08300 -44.06440 1.000 32.14476 229 TRP F C 1
ATOM 21790 O O . TRP F 1 230 ? -19.63167 -6.38033 -43.46311 1.000 32.59586 229 TRP F O 1
ATOM 21811 N N . PHE F 1 231 ? -20.13718 -8.28784 -44.54301 1.000 31.80860 230 PHE F N 1
ATOM 21812 C CA . PHE F 1 231 ? -18.78022 -8.80121 -44.39480 1.000 31.92186 230 PHE F CA 1
ATOM 21813 C C . PHE F 1 231 ? -17.79313 -8.00470 -45.23809 1.000 32.59100 230 PHE F C 1
ATOM 21814 O O . PHE F 1 231 ? -16.64787 -7.78720 -44.82497 1.000 30.93105 230 PHE F O 1
ATOM 21831 N N . LEU F 1 232 ? -18.21926 -7.54846 -46.41385 1.000 29.42958 231 LEU F N 1
ATOM 21832 C CA . LEU F 1 232 ? -17.30981 -6.82087 -47.28748 1.000 28.78060 231 LEU F CA 1
ATOM 21833 C C . LEU F 1 232 ? -17.05850 -5.39972 -46.79553 1.000 28.52994 231 LEU F C 1
ATOM 21834 O O . LEU F 1 232 ? -15.93378 -4.89822 -46.90439 1.000 28.82639 231 LEU F O 1
ATOM 21850 N N . ASN F 1 233 ? -18.07803 -4.73924 -46.24088 1.000 29.29681 232 ASN F N 1
ATOM 21851 C CA . ASN F 1 233 ? -18.02473 -3.29834 -46.04095 1.000 29.76042 232 ASN F CA 1
ATOM 21852 C C . ASN F 1 233 ? -18.23694 -2.82924 -44.60732 1.000 31.48897 232 ASN F C 1
ATOM 21853 O O . ASN F 1 233 ? -18.15734 -1.62027 -44.35933 1.000 32.34600 232 ASN F O 1
ATOM 21864 N N . SER F 1 234 ? -18.49542 -3.72275 -43.65832 1.000 34.78470 233 SER F N 1
ATOM 21865 C CA . SER F 1 234 ? -18.69507 -3.27639 -42.28772 1.000 27.46024 233 SER F CA 1
ATOM 21866 C C . SER F 1 234 ? -17.35160 -3.07084 -41.58760 1.000 26.44345 233 SER F C 1
ATOM 21867 O O . SER F 1 234 ? -16.28260 -3.37978 -42.11994 1.000 28.55001 233 SER F O 1
ATOM 21875 N N . LYS F 1 235 ? -17.41663 -2.54155 -40.36589 1.000 29.04845 234 LYS F N 1
ATOM 21876 C CA . LYS F 1 235 ? -16.19720 -2.29268 -39.60721 1.000 32.56390 234 LYS F CA 1
ATOM 21877 C C . LYS F 1 235 ? -15.63335 -3.56727 -38.99085 1.000 29.14845 234 LYS F C 1
ATOM 21878 O O . LYS F 1 235 ? -14.41289 -3.68112 -38.82771 1.000 29.14965 234 LYS F O 1
ATOM 21897 N N . GLN F 1 236 ? -16.49391 -4.53371 -38.66466 1.000 32.10815 235 GLN F N 1
ATOM 21898 C CA . GLN F 1 236 ? -16.06847 -5.78221 -38.04184 1.000 31.10987 235 GLN F CA 1
ATOM 21899 C C . GLN F 1 236 ? -15.83436 -6.90327 -39.05036 1.000 27.41182 235 GLN F C 1
ATOM 21900 O O . GLN F 1 236 ? -14.91630 -7.71038 -38.87006 1.000 29.59740 235 GLN F O 1
ATOM 21914 N N . GLY F 1 237 ? -16.65598 -6.97595 -40.09557 1.000 23.90517 236 GLY F N 1
ATOM 21915 C CA . GLY F 1 237 ? -16.58622 -8.03499 -41.07584 1.000 27.64907 236 GLY F CA 1
ATOM 21916 C C . GLY F 1 237 ? -15.18170 -8.40864 -41.50542 1.000 24.41344 236 GLY F C 1
ATOM 21917 O O . GLY F 1 237 ? -14.80491 -9.58474 -41.50521 1.000 27.00959 236 GLY F O 1
ATOM 21921 N N . PRO F 1 238 ? -14.37948 -7.41994 -41.90724 1.000 22.98007 237 PRO F N 1
ATOM 21922 C CA . PRO F 1 238 ? -12.99408 -7.72487 -42.30365 1.000 27.56132 237 PRO F CA 1
ATOM 21923 C C . PRO F 1 238 ? -12.17788 -8.41121 -41.21890 1.000 27.12552 237 PRO F C 1
ATOM 21924 O O . PRO F 1 238 ? -11.10030 -8.93559 -41.52746 1.000 27.10630 237 PRO F O 1
ATOM 21935 N N . HIS F 1 239 ? -12.64927 -8.43684 -39.97212 1.000 29.36477 238 HIS F N 1
ATOM 21936 C CA . HIS F 1 239 ? -11.93144 -9.10065 -38.89369 1.000 28.85490 238 HIS F CA 1
ATOM 21937 C C . HIS F 1 239 ? -12.40016 -10.52998 -38.64624 1.000 27.29716 238 HIS F C 1
ATOM 21938 O O . HIS F 1 239 ? -11.78870 -11.22900 -37.83039 1.000 26.86500 238 HIS F O 1
ATOM 21952 N N . LEU F 1 240 ? -13.44818 -10.98760 -39.32953 1.000 26.84110 239 LEU F N 1
ATOM 21953 C CA . LEU F 1 240 ? -14.17622 -12.18233 -38.92698 1.000 32.17855 239 LEU F CA 1
ATOM 21954 C C . LEU F 1 240 ? -14.16599 -13.24739 -40.01412 1.000 29.78000 239 LEU F C 1
ATOM 21955 O O . LEU F 1 240 ? -14.28655 -12.94197 -41.20482 1.000 27.84103 239 LEU F O 1
ATOM 21971 N N . GLU F 1 241 ? -14.02472 -14.50533 -39.57992 1.000 31.52374 240 GLU F N 1
ATOM 21972 C CA . GLU F 1 241 ? -14.17553 -15.64285 -40.48058 1.000 28.69545 240 GLU F CA 1
ATOM 21973 C C . GLU F 1 241 ? -15.62631 -15.83004 -40.90369 1.000 30.54054 240 GLU F C 1
ATOM 21974 O O . GLU F 1 241 ? -15.89168 -16.28338 -42.02265 1.000 27.73809 240 GLU F O 1
ATOM 21986 N N . GLY F 1 242 ? -16.56631 -15.50001 -40.02869 1.000 33.61738 241 GLY F N 1
ATOM 21987 C CA . GLY F 1 242 ? -17.96928 -15.66118 -40.34899 1.000 33.36092 241 GLY F CA 1
ATOM 21988 C C . GLY F 1 242 ? -18.83107 -15.11156 -39.23706 1.000 36.21104 241 GLY F C 1
ATOM 21989 O O . GLY F 1 242 ? -18.39830 -14.25601 -38.46306 1.000 35.36152 241 GLY F O 1
ATOM 21993 N N . VAL F 1 243 ? -20.05907 -15.61905 -39.15808 1.000 31.32732 242 VAL F N 1
ATOM 21994 C CA . VAL F 1 243 ? -21.01029 -15.21112 -38.13223 1.000 35.37163 242 VAL F CA 1
ATOM 21995 C C . VAL F 1 243 ? -21.71586 -16.45510 -37.61261 1.000 35.29166 242 VAL F C 1
ATOM 21996 O O . VAL F 1 243 ? -21.90904 -17.43224 -38.34177 1.000 36.26846 242 VAL F O 1
ATOM 22009 N N . VAL F 1 244 ? -22.07334 -16.42694 -36.33032 1.000 38.93992 243 VAL F N 1
ATOM 22010 C CA . VAL F 1 244 ? -22.87469 -17.47766 -35.71193 1.000 43.23231 243 VAL F CA 1
ATOM 22011 C C . VAL F 1 244 ? -23.97682 -16.80327 -34.90564 1.000 36.26433 243 VAL F C 1
ATOM 22012 O O . VAL F 1 244 ? -23.69439 -15.98312 -34.02308 1.000 35.41711 243 VAL F O 1
ATOM 22025 N N . LEU F 1 245 ? -25.22561 -17.13777 -35.21555 1.000 39.04393 244 LEU F N 1
ATOM 22026 C CA . LEU F 1 245 ? -26.36387 -16.60288 -34.48390 1.000 44.35221 244 LEU F CA 1
ATOM 22027 C C . LEU F 1 245 ? -26.61616 -17.44112 -33.23719 1.000 47.20270 244 LEU F C 1
ATOM 22028 O O . LEU F 1 245 ? -26.70566 -18.66928 -33.31377 1.000 44.76364 244 LEU F O 1
ATOM 22044 N N . HIS F 1 246 ? -26.72507 -16.77935 -32.09038 1.000 46.63878 245 HIS F N 1
ATOM 22045 C CA . HIS F 1 246 ? -27.07360 -17.42834 -30.83265 1.000 44.51407 245 HIS F CA 1
ATOM 22046 C C . HIS F 1 246 ? -28.49497 -17.02238 -30.47108 1.000 49.53647 245 HIS F C 1
ATOM 22047 O O . HIS F 1 246 ? -28.78848 -15.82819 -30.34924 1.000 54.34917 245 HIS F O 1
ATOM 22061 N N . LEU F 1 247 ? -29.37066 -18.00939 -30.30965 1.000 55.78879 246 LEU F N 1
ATOM 22062 C CA . LEU F 1 247 ? -30.78124 -17.77168 -30.05097 1.000 54.31826 246 LEU F CA 1
ATOM 22063 C C . LEU F 1 247 ? -31.14030 -18.14372 -28.61837 1.000 57.12017 246 LEU F C 1
ATOM 22064 O O . LEU F 1 247 ? -30.42080 -18.88080 -27.93823 1.000 55.70059 246 LEU F O 1
ATOM 22080 N N . ASP F 1 248 ? -32.27922 -17.61173 -28.16727 1.000 60.66687 247 ASP F N 1
ATOM 22081 C CA . ASP F 1 248 ? -32.77921 -17.94913 -26.84018 1.000 61.27821 247 ASP F CA 1
ATOM 22082 C C . ASP F 1 248 ? -33.13657 -19.42450 -26.73546 1.000 59.77668 247 ASP F C 1
ATOM 22083 O O . ASP F 1 248 ? -32.96861 -20.02877 -25.67066 1.000 66.12461 247 ASP F O 1
ATOM 22092 N N . ASN F 1 249 ? -33.63190 -20.02094 -27.82056 1.000 58.81453 248 ASN F N 1
ATOM 22093 C CA . ASN F 1 249 ? -34.01011 -21.42893 -27.80140 1.000 60.06820 248 ASN F CA 1
ATOM 22094 C C . ASN F 1 249 ? -32.81427 -22.36273 -27.68211 1.000 60.15421 248 ASN F C 1
ATOM 22095 O O . ASN F 1 249 ? -33.00937 -23.58319 -27.63192 1.000 60.25322 248 ASN F O 1
ATOM 22106 N N . GLY F 1 250 ? -31.59454 -21.83224 -27.63424 1.000 56.00570 249 GLY F N 1
ATOM 22107 C CA . GLY F 1 250 ? -30.41417 -22.66178 -27.53776 1.000 63.59000 249 GLY F CA 1
ATOM 22108 C C . GLY F 1 250 ? -29.92043 -23.22358 -28.84881 1.000 63.69458 249 GLY F C 1
ATOM 22109 O O . GLY F 1 250 ? -29.11063 -24.15796 -28.83740 1.000 70.85568 249 GLY F O 1
ATOM 22113 N N . GLU F 1 251 ? -30.38646 -22.69522 -29.97493 1.000 58.35888 250 GLU F N 1
ATOM 22114 C CA . GLU F 1 251 ? -29.92437 -23.10825 -31.28924 1.000 57.68605 250 GLU F CA 1
ATOM 22115 C C . GLU F 1 251 ? -28.86675 -22.13786 -31.80362 1.000 54.61167 250 GLU F C 1
ATOM 22116 O O . GLU F 1 251 ? -28.67089 -21.04263 -31.27156 1.000 46.42276 250 GLU F O 1
ATOM 22145 N N . TYR F 1 253 ? -26.96917 -20.83954 -35.77829 1.000 42.41583 252 TYR F N 1
ATOM 22146 C CA . TYR F 1 253 ? -26.95094 -20.87637 -37.23425 1.000 40.93277 252 TYR F CA 1
ATOM 22147 C C . TYR F 1 253 ? -25.77043 -20.04668 -37.71251 1.000 39.26552 252 TYR F C 1
ATOM 22148 O O . TYR F 1 253 ? -25.62457 -18.88589 -37.31890 1.000 39.05247 252 TYR F O 1
ATOM 22166 N N . LYS F 1 254 ? -24.93303 -20.64446 -38.55423 1.000 43.77294 253 LYS F N 1
ATOM 22167 C CA . LYS F 1 254 ? -23.64885 -20.07692 -38.93104 1.000 41.57374 253 LYS F CA 1
ATOM 22168 C C . LYS F 1 254 ? -23.63477 -19.65105 -40.39375 1.000 37.49629 253 LYS F C 1
ATOM 22169 O O . LYS F 1 254 ? -24.49733 -20.03187 -41.18877 1.000 37.42325 253 LYS F O 1
ATOM 22188 N N . LEU F 1 255 ? -22.63268 -18.83916 -40.73189 1.000 38.91838 254 LEU F N 1
ATOM 22189 C CA . LEU F 1 255 ? -22.28466 -18.55839 -42.12349 1.000 33.41367 254 LEU F CA 1
ATOM 22190 C C . LEU F 1 255 ? -20.79476 -18.24425 -42.16569 1.000 35.75429 254 LEU F C 1
ATOM 22191 O O . LEU F 1 255 ? -20.34920 -17.24814 -41.58625 1.000 34.59441 254 LEU F O 1
ATOM 22207 N N . HIS F 1 256 ? -20.03300 -19.10581 -42.83006 1.000 36.56173 255 HIS F N 1
ATOM 22208 C CA . HIS F 1 256 ? -18.62707 -18.86745 -43.10852 1.000 33.63470 255 HIS F CA 1
ATOM 22209 C C . HIS F 1 256 ? -18.49096 -17.92686 -44.30408 1.000 30.11422 255 HIS F C 1
ATOM 22210 O O . HIS F 1 256 ? -19.41409 -17.76468 -45.10578 1.000 35.52914 255 HIS F O 1
ATOM 22224 N N . ARG F 1 257 ? -17.32355 -17.28780 -44.41061 1.000 28.15328 256 ARG F N 1
ATOM 22225 C CA . ARG F 1 257 ? -17.05650 -16.45220 -45.57692 1.000 26.22699 256 ARG F CA 1
ATOM 22226 C C . ARG F 1 257 ? -17.21117 -17.24437 -46.86932 1.000 29.29082 256 ARG F C 1
ATOM 22227 O O . ARG F 1 257 ? -17.73170 -16.72898 -47.86544 1.000 33.97062 256 ARG F O 1
ATOM 22248 N N . HIS F 1 258 ? -16.75233 -18.49782 -46.87693 1.000 28.06560 257 HIS F N 1
ATOM 22249 C CA . HIS F 1 258 ? -16.82737 -19.29640 -48.09456 1.000 28.09365 257 HIS F CA 1
ATOM 22250 C C . HIS F 1 258 ? -18.26259 -19.43644 -48.58000 1.000 28.79344 257 HIS F C 1
ATOM 22251 O O . HIS F 1 258 ? -18.50331 -19.50523 -49.79026 1.000 36.05830 257 HIS F O 1
ATOM 22265 N N . HIS F 1 259 ? -19.22667 -19.48195 -47.65767 1.000 34.33271 258 HIS F N 1
ATOM 22266 C CA . HIS F 1 259 ? -20.62688 -19.50469 -48.06260 1.000 35.16500 258 HIS F CA 1
ATOM 22267 C C . HIS F 1 259 ? -21.00077 -18.24962 -48.83628 1.000 34.94360 258 HIS F C 1
ATOM 22268 O O . HIS F 1 259 ? -21.83810 -18.30432 -49.74414 1.000 39.22573 258 HIS F O 1
ATOM 22282 N N . LEU F 1 260 ? -20.40230 -17.11449 -48.48719 1.000 34.85651 259 LEU F N 1
ATOM 22283 C CA . LEU F 1 260 ? -20.68422 -15.84395 -49.13623 1.000 32.97312 259 LEU F CA 1
ATOM 22284 C C . LEU F 1 260 ? -19.77868 -15.58021 -50.33461 1.000 34.02999 259 LEU F C 1
ATOM 22285 O O . LEU F 1 260 ? -19.73607 -14.44788 -50.82641 1.000 35.76337 259 LEU F O 1
ATOM 22301 N N . ASP F 1 261 ? -19.05993 -16.59397 -50.81650 1.000 32.83256 260 ASP F N 1
ATOM 22302 C CA . ASP F 1 261 ? -18.13406 -16.43394 -51.93787 1.000 34.24714 260 ASP F CA 1
ATOM 22303 C C . ASP F 1 261 ? -17.08319 -15.36485 -51.62797 1.000 29.83156 260 ASP F C 1
ATOM 22304 O O . ASP F 1 261 ? -16.78193 -14.49554 -52.44857 1.000 31.49601 260 ASP F O 1
ATOM 22313 N N . LEU F 1 262 ? -16.51852 -15.43910 -50.42181 1.000 31.81053 261 LEU F N 1
ATOM 22314 C CA . LEU F 1 262 ? -15.45848 -14.53906 -49.99180 1.000 27.25041 261 LEU F CA 1
ATOM 22315 C C . LEU F 1 262 ? -14.25299 -15.34734 -49.53166 1.000 23.65591 261 LEU F C 1
ATOM 22316 O O . LEU F 1 262 ? -14.37937 -16.49903 -49.10842 1.000 27.01529 261 LEU F O 1
ATOM 22332 N N . GLU F 1 263 ? -13.08215 -14.72335 -49.61624 1.000 30.09753 262 GLU F N 1
ATOM 22333 C CA . GLU F 1 263 ? -11.83555 -15.34797 -49.19686 1.000 30.86615 262 GLU F CA 1
ATOM 22334 C C . GLU F 1 263 ? -11.67145 -15.25335 -47.68543 1.000 34.00665 262 GLU F C 1
ATOM 22335 O O . GLU F 1 263 ? -12.01839 -14.24040 -47.07091 1.000 25.37034 262 GLU F O 1
ATOM 22347 N N . TRP F 1 264 ? -11.13386 -16.31607 -47.08703 1.000 38.33484 263 TRP F N 1
ATOM 22348 C CA . TRP F 1 264 ? -10.69516 -16.29126 -45.69731 1.000 31.83134 263 TRP F CA 1
ATOM 22349 C C . TRP F 1 264 ? -9.22699 -16.68712 -45.63783 1.000 31.78783 263 TRP F C 1
ATOM 22350 O O . TRP F 1 264 ? -8.86512 -17.80426 -46.02531 1.000 28.41202 263 TRP F O 1
ATOM 22371 N N . SER F 1 265 ? -8.39492 -15.77602 -45.14127 1.000 34.20056 264 SER F N 1
ATOM 22372 C CA . SER F 1 265 ? -6.95982 -15.98672 -45.00170 1.000 26.51956 264 SER F CA 1
ATOM 22373 C C . SER F 1 265 ? -6.40057 -14.80998 -44.21429 1.000 29.06021 264 SER F C 1
ATOM 22374 O O . SER F 1 265 ? -7.08914 -13.81337 -43.97784 1.000 28.08451 264 SER F O 1
ATOM 22382 N N . ALA F 1 266 ? -5.13175 -14.93175 -43.82069 1.000 27.24809 265 ALA F N 1
ATOM 22383 C CA . ALA F 1 266 ? -4.48076 -13.83622 -43.11124 1.000 28.15002 265 ALA F CA 1
ATOM 22384 C C . ALA F 1 266 ? -4.36646 -12.59137 -43.98494 1.000 29.70321 265 ALA F C 1
ATOM 22385 O O . ALA F 1 266 ? -4.36072 -11.46837 -43.46605 1.000 30.68363 265 ALA F O 1
ATOM 22392 N N . LYS F 1 267 ? -4.27487 -12.76972 -45.30865 1.000 28.07229 266 LYS F N 1
ATOM 22393 C CA . LYS F 1 267 ? -4.15239 -11.62808 -46.21084 1.000 28.87097 266 LYS F CA 1
ATOM 22394 C C . LYS F 1 267 ? -5.47161 -10.88317 -46.38046 1.000 30.64141 266 LYS F C 1
ATOM 22395 O O . LYS F 1 267 ? -5.46686 -9.67578 -46.64734 1.000 30.14283 266 LYS F O 1
ATOM 22414 N N . SER F 1 268 ? -6.60054 -11.57760 -46.25951 1.000 28.77975 267 SER F N 1
ATOM 22415 C CA . SER F 1 268 ? -7.91643 -10.96401 -46.36529 1.000 24.23056 267 SER F CA 1
ATOM 22416 C C . SER F 1 268 ? -8.54086 -10.71032 -45.00063 1.000 27.37134 267 SER F C 1
ATOM 22417 O O . SER F 1 268 ? -9.74843 -10.45538 -44.91727 1.000 27.23888 267 SER F O 1
ATOM 22425 N N . ALA F 1 269 ? -7.74323 -10.77084 -43.93333 1.000 26.72414 268 ALA F N 1
ATOM 22426 C CA . ALA F 1 269 ? -8.22790 -10.60806 -42.57009 1.000 24.19516 268 ALA F CA 1
ATOM 22427 C C . ALA F 1 269 ? -7.45885 -9.50151 -41.86882 1.000 25.43757 268 ALA F C 1
ATOM 22428 O O . ALA F 1 269 ? -6.22636 -9.44572 -41.95207 1.000 26.66177 268 ALA F O 1
ATOM 22435 N N . ARG F 1 270 ? -8.18790 -8.63580 -41.17141 1.000 28.28704 269 ARG F N 1
ATOM 22436 C CA . ARG F 1 270 ? -7.57871 -7.68843 -40.25478 1.000 22.75740 269 ARG F CA 1
ATOM 22437 C C . ARG F 1 270 ? -7.38965 -8.34276 -38.89140 1.000 26.63348 269 ARG F C 1
ATOM 22438 O O . ARG F 1 270 ? -8.19283 -9.19084 -38.48875 1.000 28.39943 269 ARG F O 1
ATOM 22459 N N . PRO F 1 271 ? -6.33843 -7.97868 -38.15900 1.000 29.70888 270 PRO F N 1
ATOM 22460 C CA . PRO F 1 271 ? -6.07414 -8.64606 -36.87834 1.000 23.45954 270 PRO F CA 1
ATOM 22461 C C . PRO F 1 271 ? -7.29597 -8.61185 -35.97313 1.000 23.68594 270 PRO F C 1
ATOM 22462 O O . PRO F 1 271 ? -7.98937 -7.59804 -35.86813 1.000 25.44233 270 PRO F O 1
ATOM 22473 N N . LEU F 1 272 ? -7.55995 -9.74105 -35.31560 1.000 26.35774 271 LEU F N 1
ATOM 22474 C CA . LEU F 1 272 ? -8.72718 -9.82145 -34.44627 1.000 26.26608 271 LEU F CA 1
ATOM 22475 C C . LEU F 1 272 ? -8.60790 -8.86360 -33.26804 1.000 27.24889 271 LEU F C 1
ATOM 22476 O O . LEU F 1 272 ? -9.59855 -8.24384 -32.86369 1.000 28.63186 271 LEU F O 1
ATOM 22492 N N . ASP F 1 273 ? -7.40492 -8.72434 -32.70235 1.000 26.76169 272 ASP F N 1
ATOM 22493 C CA . ASP F 1 273 ? -7.24299 -7.87607 -31.52530 1.000 25.79384 272 ASP F CA 1
ATOM 22494 C C . ASP F 1 273 ? -7.39476 -6.39683 -31.84294 1.000 25.64244 272 ASP F C 1
ATOM 22495 O O . ASP F 1 273 ? -7.29547 -5.57899 -30.92249 1.000 30.59585 272 ASP F O 1
ATOM 22504 N N . GLN F 1 274 ? -7.64095 -6.04308 -33.10617 1.000 26.28012 273 GLN F N 1
ATOM 22505 C CA . GLN F 1 274 ? -7.93145 -4.67541 -33.51305 1.000 27.42361 273 GLN F CA 1
ATOM 22506 C C . GLN F 1 274 ? -9.39230 -4.46351 -33.89550 1.000 25.96234 273 GLN F C 1
ATOM 22507 O O . GLN F 1 274 ? -9.74928 -3.36777 -34.34346 1.000 26.24039 273 GLN F O 1
ATOM 22521 N N . ILE F 1 275 ? -10.24294 -5.47334 -33.73530 1.000 26.29620 274 ILE F N 1
ATOM 22522 C CA . ILE F 1 275 ? -11.62879 -5.36322 -34.20931 1.000 27.95744 274 ILE F CA 1
ATOM 22523 C C . ILE F 1 275 ? -12.34994 -4.27600 -33.42325 1.000 27.29817 274 ILE F C 1
ATOM 22524 O O . ILE F 1 275 ? -12.14596 -4.16150 -32.19727 1.000 30.64642 274 ILE F O 1
ATOM 22540 N N . PRO F 1 276 ? -13.18604 -3.44702 -34.05384 1.000 30.23147 275 PRO F N 1
ATOM 22541 C CA . PRO F 1 276 ? -13.98876 -2.48976 -33.28110 1.000 28.58100 275 PRO F CA 1
ATOM 22542 C C . PRO F 1 276 ? -15.21339 -3.15705 -32.67735 1.000 32.43771 275 PRO F C 1
ATOM 22543 O O . PRO F 1 276 ? -15.88519 -3.96651 -33.32166 1.000 40.80208 275 PRO F O 1
ATOM 22554 N N . LEU F 1 277 ? -15.50495 -2.80296 -31.43068 1.000 39.83239 276 LEU F N 1
ATOM 22555 C CA . LEU F 1 277 ? -16.65548 -3.36302 -30.72940 1.000 41.79315 276 LEU F CA 1
ATOM 22556 C C . LEU F 1 277 ? -17.63919 -2.25642 -30.34814 1.000 48.72611 276 LEU F C 1
ATOM 22557 O O . LEU F 1 277 ? -17.29375 -1.07336 -30.35106 1.000 46.68261 276 LEU F O 1
#

Radius of gyration: 38.29 Å; Cα contacts (8 Å, |Δi|>4): 3138; chains: 6; bounding box: 118×100×115 Å

B-factor: mean 51.52, std 20.73, range [15.94, 156.71]

InterPro domains:
  IPR041211 RNA ligase 1 [PF17720] (109-267)
  IPR041211 RNA ligase 1 [PTHR31219] (109-268)

Secondary structure (DSSP, 8-state):
-----SPPPBSEEEEE--EEEEEEE-HHHHHHHHTT--EEEE---S-EEEEETTEEEE---B-TTS-PPTT--EEEE-SSS-PEEE----TT-HHHHTTEEE-TTSTTSEEEEEEEEEEE-SSSSSEEEEEEEGGGGBT-EEE--TTSTT-TT--SS----TT-SB-SS---TTTTS-BTTBPPS---HHHHHHHHHHHSSSGGG-SEEEEEETT---EEEGGGGT---SGGG---GGG---/-------S---BSEEE-----EEEEE-HHHHHHHHHT--EEEE---S-EEEEETTEEEE-EEEPTTSPPPTTPPEEE----EEE----TT-HHHHTTEEE-TTSTTSEEEEEEEEEEE-SSTTSEEEEEEEGGGGTTEEEE--TTSTT-TT--SS----TT-SB-SS---TTTTS-BTTBPPS---HHHHHHHHHHHSSSGGG-SEEEEEETT---EEEGGGGT---SSTTS--GGG---/-----S---BSEEEEE---EEEEEEEPHHHHHHHHHT--EEEE---S-EEEE-SSSEEE-EEEPTTPPPPTT--EEEE---EEE----TT-HHHHTTEEE-TTSTTSEEEEEEEEEEE-SSSS-EEEEEEEGGGGBTEEEE--TTSTT-TT--SS----TT-SB-SS---GGGG--PPPS---HHHHHHHHHHHSSSGGG-SEEEEEETT---EEETTTTT---SSTT---GGG---/-----SPPPBSEEEE---EEEEEE-HHHHHHHHTT--EEEE---S-EEEEETTEEEE-EE---TT--EEEE---EEE----TT-HHHHTTEEEETTSTTEEEEEEEEEEEE-SSSSSEEEEEEEGGGGBTEEEE--TTSTT-TT--SS----TT-SBPSS---GGGGS-STTPPPS---HHHHHHHHHHHSSSGGG-SEEEEEETT---EEEGGGGT---SSTT---GGG---/-----S---BSEEEEE--EEEEEEEPHHHHHHHHHTPPEEEE---S-EEEEETTEEEE---B----TT--EEEE----EEE----TT-HHHHTTEEE-TTSSSSEEEEEEEEEEE-SSTT-EEEEEEEGGGGBTEEEE--TTSTT-TT--SS----TT-SB-SS---GGGG------S---HHHHHHHHHHHSSSGGG-SEEEEEETT---EEETTTTT---SSTT---GGG---/-----SPPPBSEEEE---EEEEEEPHHHHHHHHTT--EEEE---S-EEEEETTEEEE---B-TTSPPPTT--EEEE--EEE----TT-HHHHTTEEE-TTSTTSEEEEEEEEEEE-SSSS-EEEEEEEGGGGTT-EEE--TTSTT-TT--SS----TT-SB-SS---GGGG------HHHHHHHHHHHSSSGGG-SEEEEEETT---EEEGGGGT---SSTT---GGG---

Nearest PDB structures (foldseek):
  9c6l-assembly1_B  TM=9.878E-01  e=2.322E-44  Yasminevirus sp. GU-2018
  9c6m-assembly1_B  TM=9.867E-01  e=2.607E-44  Yasminevirus sp. GU-2018
  9c6m-assembly2_D  TM=9.783E-01  e=2.963E-43  Yasminevirus sp. GU-2018
  9c6l-assembly1_C  TM=9.679E-01  e=5.285E-43  Yasminevirus sp. GU-2018
  9c6l-assembly2_F  TM=9.665E-01  e=1.071E-41  Yasminevirus sp. GU-2018

Organism: NCBI:txid2420051

Solvent-accessible surface area: 67041 Å² total

Sequence (1418 aa):
KCEVHDKISAILVCAHVKYLATNCLNPGLISAIQAGARVVPTATDGTCCRVFNGKIQKRRDIKPGREVPEGWIQTGSDEKSGHLIGFDLEKGDKWHYDCHVKDPSSPSGLDINKVLCITTNKAGDALVYEEVNIADLNGHTVELGPKFQSNPHGLKAHCLRHGTVKLTDFPDLRDYVSVDGAEPLKENALADIRNWFLNSKQGPHLEGVVLHLDNGEYKLHRHHLDLEWSAKSARPLDQIPLSDKCEVHDKISAILVCAHKYLATNCLNPGLISAIQAGARVVPTATDGTCCRVFNGKIQKRRDIKPGREVPEGWIQTGSSGHLIGFDLEKGDKWHYDCHVKDPSSPSGLDINKVLCITTNKAGDALVYEEVNIADLNGHTVELGPKFQSNPHGLKAHCLRHGTVKLTDFPDLRDYVSVDGAEPLKENALADIRNWFLNSKQGPHLEGVVLHLDNGEYKLHRHHLDLEWSAKSARPLDQIPLKCEVHDKISAILVCAHVKKYLATNCLNPGLISAIQAGARVVPTATDGTCCRVFNGKIQKRRDIKPGREVPEGWIQTGSDGHLIGFDLEKGDKWHYDCHVKDPSSPSGLDINKVLCITTNKAGDALVYEEVNIADLNGHTVELGPKFQSNPHGLKAHCLRHGTVKLTDFPDLRDYVGAEPLKENALADIRNWFLNSKQGPHLEGVVLHLDNGEYKLHRHHLDLEWSAKSARPLDQIPLKCEVHDKISAILVCAHKYLATNCLNPGLISAIQAGARVVPTATDGTCCRVFNGKIQKRRDIVPEGWIQTGSDEHLIGFDLEKGDKWHYDCHVKDPSSPSGLDINKVLCITTNKAGDALVYEEVNIADLNGHTVELGPKFQSNPHGLKAHCLRHGTVKLTDFPDLRDYVSVDGAEPLKENALADIRNWFLNSKQGPHLEGVVLHLDNGEYKLHRHHLDLEWSAKSARPLDQIPLKCEVHDKISAILVCAHVKYLATNCLNPGLISAIQAGARVVPTATDGTCCRVFNGKIQKRRDIKPVPEGWIQTGSDEGHLIGFDLEKGDKWHYDCHVKDPSSPSGLDINKVLCITTNKAGDALVYEEVNIADLNGHTVELGPKFQSNPHGLKAHCLRHGTVKLTDFPDLRDYVSGAEPLKENALADIRNWFLNSKQGPHLEGVVLHLDNGEYKLHRHHLDLEWSAKSARPLDQIPLKCEVHDKISAILVCAHKYLATNCLNPGLISAIQAGARVVPTATDGTCCRVFNGKIQKRRDIKPGREVPEGWIQTGSDHLIGFDLEKGDKWHYDCHVKDPSSPSGLDINKVLCITTNKAGDALVYEEVNIADLNGHTVELGPKFQSNPHGLKAHCLRHGTVKLTDFPDLRDYVPLKENALADIRNWFLNSKQGPHLEGVVLHLDNGEYKLHRHHLDLEWSAKSARPLDQIPL

Foldseek 3Di:
DFAPQEDAAAQAQWDPVLTAGDQHGDPVVLVCVQVPKDKFKFFAAFFKWAQAPQAIKGKDKAAPPDDADPPWAFRYADDVRRITITIHDDPPPVQVQFQFQADPPDPVRGPSQKGWAWAADPVRFFIDIDIDGSVVRHPAMKGWDCVTPNPLQPDPGIHMHGRRGTDDPADPCQQCHQHVHHHRNDRGNLVSNLCCLVPPQQNQAGQWIDIQMPVSHHIDGVSNSVHDRGSVSHHHRRGRTD/DDQAAPQEDAAAQAQFDDLTAGDQHGDPVVLVLVLVPKDKFKFFAFFFKWAQAPHAIKGKDKAQPPDDADPPWDFRYAPHITITMHDDPPPVQVQFQFDADCVDPVRGPSQWGWAWAADPDNWFIDIDIDGSVVRHPAMKGWDCPGQNPLQPDPGIHIHPRRGTDDPADPCSLCHQHVNHHRNDRGNLVSRLCCLVPPQQNQAGQWIDMQISVNHHIDGCSNNVHDRGSVSHYRNRGRTD/DAAPQDDAAAQFDWDDDCQIDTDLHGDVVVQVVVVVPKDKFKFFAAFFKWAQAPLAIKGKDWAAPPDDDDDPWDFRDCPVTTITIHDDPPPVQVQFQFDADCPDPVRGPSQWGWAWAADPDRWFIDIDTDGSVVRHPFMKGWDCPTQNPLQPDPGIHMGPRRGTDDPADDCSQCHVDHRNDRRNLVSRLCCLVDPQQNQAGQWIDIAIPVNGHIDGVSNSVHDRGSVSHYHRRPGTD/DAAPQDDAAAQADFDDLTAGDLHGDPVVLVCVQVPKDKFKFFAAAFKWAQAPLAIKGKDWADDPPWAFRQPDCTTITIHDDPPPVQVQQQFDADVVPPVRGPSQWGWAWAADPVRWFIDIDIDGSVVGHPFMKGWDCPGQNPLQPDPGIHMGPRRGTDDPADPCQLCHQHPVHHRNDRGNLVRRLCCLVPPQQNQAGQWIDMQIPVSHHIDGVSNSVHDGGSVSHYHRRPRTD/DAAPQEDAAAQFDWDDPLIDTDLHGDPVVLVQVVVPKDKFKFFAAAFKWAQAPQAIKGKDWAAVDPPPWDFRYADPHITITIHDDPPPVQVQFQFDADCVDPVRGDSQWGWAWAADPDRWFIDIDIDGSVVRHPAMKGWDCPGPNPLQPDPGIHMHGRRGTDPPADPCSQCHDVVDHNDRRNLVRNLCCLVDPQQNQAGQWIDIQINVNHHIDGVSNSVDDRGSVSHHHRRPRTD/DAAPQEDAAAQACFDPLTAGDLHGDPVVLVVVVVPKDKFKFFAAFFKWAAAPLAIKGKDQDDPVDDADDPWDFRQDPSTITIHDDPPVVQVQQQFDADPPDPVRGDSQWGWAWAADPDNWFIDIDIDGSVVGHPFMKGWDCVTPNPLQPDPGIHMGPRRGTDPPADPCSCCNPVDRRNLVSRLCCLVDPQQNLAGQWMDIQIPVNGHIDGVSNSVHDRGSVSHYHNRPGTD